Protein 1WE6 (pdb70)

CATH classification: 3.10.20.90

Foldseek 3Di:
DDDDDDDDDDPVDDDALVVLFVVDQAKAWAWEADQDPHDDDTDTDIDRGQQQFPLVVLVVCCVVVVHHSVFKFKAFPVTGGDRRDTRSRVVDGNPGHMYIHGRDPDCPVPD

Nearest PDB structures (foldseek):
  1we6-assembly1_A  TM=8.923E-01  e=1.094E-21  Arabidopsis thaliana
  7p08-assembly1_A  TM=7.725E-01  e=6.778E-08  Homo sapiens
  1wju-assembly1_A  TM=6.733E-01  e=1.815E-06  Homo sapiens
  1wy8-assembly1_A  TM=7.853E-01  e=2.872E-05  Homo sapiens
  1wx7-assembly1_A  TM=6.283E-01  e=3.995E-06  Homo sapiens

InterPro domains:
  IPR000061 SWAP/Surp [PF01805] (69-120)
  IPR000061 SWAP/Surp [PF01805] (191-242)
  IPR000061 SWAP/Surp [PS50128] (71-113)
  IPR000061 SWAP/Surp [PS50128] (193-235)
  IPR000061 SWAP/Surp [SM00648] (69-122)
  IPR000061 SWAP/Surp [SM00648] (191-244)
  IPR000626 Ubiquitin-like domain [PF00240] (724-780)
  IPR000626 Ubiquitin-like domain [PS50053] (726-782)
  IPR000626 Ubiquitin-like domain [SM00213] (703-778)
  IPR022030 Splicing factor 3A subunit 1, conserved domain [PF12230] (261-470)
  IPR029071 Ubiquitin-like domain superfamily [SSF54236] (683-783)
  IPR035563 Splicing factor 3A subunit 1, ubiquitin domain [cd01800] (702-778)
  IPR035967 SWAP/Surp superfamily [G3DSA:1.10.10.790] (55-127)
  IPR035967 SWAP/Surp superfamily [G3DSA:1.10.10.790] (186-243)
  IPR035967 SWAP/Surp superfamily [SSF109905] (44-122)
  IPR035967 SWAP/Surp superfamily [SSF109905] (168-243)
  IPR045146 Splicing factor 3A subunit 1 [PTHR15316] (48-765)

Secondary structure (DSSP, 8-state):
-------S--GGGPPPHHHHHHH--S-EEEEE--TT-SSS--EEEEES-SSSBHHHHHHHHIIIII--TTTSEEE-SSSB--TTSBTTTTT-SSS-EEEEE-SS--SS---

Radius of gyration: 15.02 Å; Cα contacts (8 Å, |Δi|>4): 173; chains: 1; bounding box: 36×47×26 Å

Structure (mmCIF, N/CA/C/O backbone):
data_1WE6
#
_entry.id   1WE6
#
loop_
_atom_site.group_PDB
_atom_site.id
_atom_site.type_symbol
_atom_site.label_atom_id
_atom_site.label_alt_id
_atom_site.label_comp_id
_atom_site.label_asym_id
_atom_site.label_entity_id
_atom_site.label_seq_id
_atom_site.pdbx_PDB_ins_code
_atom_site.Cartn_x
_atom_site.Cartn_y
_atom_site.Cartn_z
_atom_site.occupancy
_atom_site.B_iso_or_equiv
_atom_site.auth_seq_id
_atom_site.auth_comp_id
_atom_site.auth_asym_id
_atom_site.auth_atom_id
_atom_site.pdbx_PDB_model_num
ATOM 1 N N . GLY A 1 1 ? -19.719 22.560 1.378 1.00 0.00 1 GLY A N 1
ATOM 2 C CA . GLY A 1 1 ? -18.671 23.200 0.606 1.00 0.00 1 GLY A CA 1
ATOM 3 C C . GLY A 1 1 ? -17.433 23.485 1.435 1.00 0.00 1 GLY A C 1
ATOM 4 O O . GLY A 1 1 ? -17.533 23.854 2.605 1.00 0.00 1 GLY A O 1
ATOM 8 N N . SER A 1 2 ? -16.263 23.311 0.828 1.00 0.00 2 SER A N 1
ATOM 9 C CA . SER A 1 2 ? -15.002 23.547 1.520 1.00 0.00 2 SER A CA 1
ATOM 10 C C . SER A 1 2 ? -13.831 23.511 0.542 1.00 0.00 2 SER A C 1
ATOM 11 O O . SER A 1 2 ? -14.006 23.221 -0.641 1.00 0.00 2 SER A O 1
ATOM 19 N N . SER A 1 3 ? -12.637 23.807 1.046 1.00 0.00 3 SER A N 1
ATOM 20 C CA . SER A 1 3 ? -11.437 23.813 0.218 1.00 0.00 3 SER A CA 1
ATOM 21 C C . SER A 1 3 ? -10.239 24.339 1.001 1.00 0.00 3 SER A C 1
ATOM 22 O O . SER A 1 3 ? -10.383 25.176 1.890 1.00 0.00 3 SER A O 1
ATOM 30 N N . GLY A 1 4 ? -9.054 23.839 0.663 1.00 0.00 4 GLY A N 1
ATOM 31 C CA . GLY A 1 4 ? -7.846 24.269 1.344 1.00 0.00 4 GLY A CA 1
ATOM 32 C C . GLY A 1 4 ? -6.700 23.294 1.161 1.00 0.00 4 GLY A C 1
ATOM 33 O O . GLY A 1 4 ? -6.873 22.222 0.582 1.00 0.00 4 GLY A O 1
ATOM 37 N N . SER A 1 5 ? -5.523 23.668 1.655 1.00 0.00 5 SER A N 1
ATOM 38 C CA . SER A 1 5 ? -4.341 22.821 1.537 1.00 0.00 5 SER A CA 1
ATOM 39 C C . SER A 1 5 ? -4.039 22.125 2.861 1.00 0.00 5 SER A C 1
ATOM 40 O O . SER A 1 5 ? -4.621 22.453 3.895 1.00 0.00 5 SER A O 1
ATOM 48 N N . SER A 1 6 ? -3.125 21.161 2.820 1.00 0.00 6 SER A N 1
ATOM 49 C CA . SER A 1 6 ? -2.746 20.415 4.014 1.00 0.00 6 SER A CA 1
ATOM 50 C C . SER A 1 6 ? -1.244 20.146 4.034 1.00 0.00 6 SER A C 1
ATOM 51 O O . SER A 1 6 ? -0.570 20.251 3.010 1.00 0.00 6 SER A O 1
ATOM 59 N N . GLY A 1 7 ? -0.727 19.800 5.209 1.00 0.00 7 GLY A N 1
ATOM 60 C CA . GLY A 1 7 ? 0.691 19.522 5.342 1.00 0.00 7 GLY A CA 1
ATOM 61 C C . GLY A 1 7 ? 0.972 18.390 6.310 1.00 0.00 7 GLY A C 1
ATOM 62 O O . GLY A 1 7 ? 1.389 17.305 5.904 1.00 0.00 7 GLY A O 1
ATOM 66 N N . LYS A 1 8 ? 0.744 18.641 7.595 1.00 0.00 8 LYS A N 1
ATOM 67 C CA . LYS A 1 8 ? 0.975 17.636 8.624 1.00 0.00 8 LYS A CA 1
ATOM 68 C C . LYS A 1 8 ? -0.232 16.716 8.766 1.00 0.00 8 LYS A C 1
ATOM 69 O O . LYS A 1 8 ? -1.362 17.107 8.472 1.00 0.00 8 LYS A O 1
ATOM 88 N N . PHE A 1 9 ? 0.012 15.490 9.220 1.00 0.00 9 PHE A N 1
ATOM 89 C CA . PHE A 1 9 ? -1.056 14.514 9.402 1.00 0.00 9 PHE A CA 1
ATOM 90 C C . PHE A 1 9 ? -1.762 14.723 10.738 1.00 0.00 9 PHE A C 1
ATOM 91 O O . PHE A 1 9 ? -1.131 14.699 11.795 1.00 0.00 9 PHE A O 1
ATOM 108 N N . ASP A 1 10 ? -3.073 14.929 10.682 1.00 0.00 10 ASP A N 1
ATOM 109 C CA . ASP A 1 10 ? -3.866 15.141 11.888 1.00 0.00 10 ASP A CA 1
ATOM 110 C C . ASP A 1 10 ? -4.789 13.955 12.147 1.00 0.00 10 ASP A C 1
ATOM 111 O O . ASP A 1 10 ? -5.442 13.453 11.232 1.00 0.00 10 ASP A O 1
ATOM 120 N N . GLU A 1 11 ? -4.837 13.511 13.398 1.00 0.00 11 GLU A N 1
ATOM 121 C CA . GLU A 1 11 ? -5.680 12.383 13.777 1.00 0.00 11 GLU A CA 1
ATOM 122 C C . GLU A 1 11 ? -7.140 12.809 13.894 1.00 0.00 11 GLU A C 1
ATOM 123 O O . GLU A 1 11 ? -8.040 12.121 13.412 1.00 0.00 11 GLU A O 1
ATOM 135 N N . SER A 1 12 ? -7.367 13.947 14.541 1.00 0.00 12 SER A N 1
ATOM 136 C CA . SER A 1 12 ? -8.718 14.465 14.726 1.00 0.00 12 SER A CA 1
ATOM 137 C C . SER A 1 12 ? -9.118 15.369 13.565 1.00 0.00 12 SER A C 1
ATOM 138 O O . SER A 1 12 ? -9.614 16.477 13.769 1.00 0.00 12 SER A O 1
ATOM 146 N N . ALA A 1 13 ? -8.900 14.888 12.346 1.00 0.00 13 ALA A N 1
ATOM 147 C CA . ALA A 1 13 ? -9.238 15.652 11.151 1.00 0.00 13 ALA A CA 1
ATOM 148 C C . ALA A 1 13 ? -8.740 14.950 9.892 1.00 0.00 13 ALA A C 1
ATOM 149 O O . ALA A 1 13 ? -8.308 15.597 8.938 1.00 0.00 13 ALA A O 1
ATOM 156 N N . LEU A 1 14 ? -8.803 13.623 9.895 1.00 0.00 14 LEU A N 1
ATOM 157 C CA . LEU A 1 14 ? -8.358 12.833 8.753 1.00 0.00 14 LEU A CA 1
ATOM 158 C C . LEU A 1 14 ? -9.268 13.055 7.549 1.00 0.00 14 LEU A C 1
ATOM 159 O O . LEU A 1 14 ? -10.450 13.364 7.700 1.00 0.00 14 LEU A O 1
ATOM 175 N N . VAL A 1 15 ? -8.710 12.893 6.354 1.00 0.00 15 VAL A N 1
ATOM 176 C CA . VAL A 1 15 ? -9.471 13.073 5.124 1.00 0.00 15 VAL A CA 1
ATOM 177 C C . VAL A 1 15 ? -10.362 11.866 4.848 1.00 0.00 15 VAL A C 1
ATOM 178 O O . VAL A 1 15 ? -9.936 10.715 4.946 1.00 0.00 15 VAL A O 1
ATOM 191 N N . PRO A 1 16 ? -11.628 12.133 4.494 1.00 0.00 16 PRO A N 1
ATOM 192 C CA . PRO A 1 16 ? -12.604 11.081 4.196 1.00 0.00 16 PRO A CA 1
ATOM 193 C C . PRO A 1 16 ? -12.292 10.352 2.894 1.00 0.00 16 PRO A C 1
ATOM 194 O O . PRO A 1 16 ? -11.843 10.961 1.924 1.00 0.00 16 PRO A O 1
ATOM 205 N N . GLU A 1 17 ? -12.532 9.045 2.881 1.00 0.00 17 GLU A N 1
ATOM 206 C CA . GLU A 1 17 ? -12.274 8.233 1.698 1.00 0.00 17 GLU A CA 1
ATOM 207 C C . GLU A 1 17 ? -12.800 8.921 0.441 1.00 0.00 17 GLU A C 1
ATOM 208 O O . GLU A 1 17 ? -12.285 8.711 -0.657 1.00 0.00 17 GLU A O 1
ATOM 220 N N . ASP A 1 18 ? -13.830 9.744 0.612 1.00 0.00 18 ASP A N 1
ATOM 221 C CA . ASP A 1 18 ? -14.426 10.463 -0.508 1.00 0.00 18 ASP A CA 1
ATOM 222 C C . ASP A 1 18 ? -13.479 11.540 -1.028 1.00 0.00 18 ASP A C 1
ATOM 223 O O . ASP A 1 18 ? -13.281 11.673 -2.236 1.00 0.00 18 ASP A O 1
ATOM 232 N N . GLN A 1 19 ? -12.897 12.304 -0.110 1.00 0.00 19 GLN A N 1
ATOM 233 C CA . GLN A 1 19 ? -11.972 13.369 -0.479 1.00 0.00 19 GLN A CA 1
ATOM 234 C C . GLN A 1 19 ? -10.618 12.798 -0.885 1.00 0.00 19 GLN A C 1
ATOM 235 O O . GLN A 1 19 ? -10.040 13.204 -1.894 1.00 0.00 19 GLN A O 1
ATOM 249 N N . PHE A 1 20 ? -10.118 11.854 -0.094 1.00 0.00 20 PHE A N 1
ATOM 250 C CA . PHE A 1 20 ? -8.831 11.229 -0.372 1.00 0.00 20 PHE A CA 1
ATOM 251 C C . PHE A 1 20 ? -8.803 10.642 -1.781 1.00 0.00 20 PHE A C 1
ATOM 252 O O . PHE A 1 20 ? -7.762 10.626 -2.439 1.00 0.00 20 PHE A O 1
ATOM 269 N N . LEU A 1 21 ? -9.954 10.160 -2.236 1.00 0.00 21 LEU A N 1
ATOM 270 C CA . LEU A 1 21 ? -10.063 9.572 -3.567 1.00 0.00 21 LEU A CA 1
ATOM 271 C C . LEU A 1 21 ? -9.794 10.614 -4.647 1.00 0.00 21 LEU A C 1
ATOM 272 O O . LEU A 1 21 ? -8.837 10.497 -5.412 1.00 0.00 21 LEU A O 1
ATOM 288 N N . ALA A 1 22 ? -10.644 11.635 -4.702 1.00 0.00 22 ALA A N 1
ATOM 289 C CA . ALA A 1 22 ? -10.494 12.700 -5.686 1.00 0.00 22 ALA A CA 1
ATOM 290 C C . ALA A 1 22 ? -9.130 13.370 -5.567 1.00 0.00 22 ALA A C 1
ATOM 291 O O . ALA A 1 22 ? -8.421 13.534 -6.559 1.00 0.00 22 ALA A O 1
ATOM 298 N N . GLN A 1 23 ? -8.770 13.757 -4.347 1.00 0.00 23 GLN A N 1
ATOM 299 C CA . GLN A 1 23 ? -7.491 14.411 -4.100 1.00 0.00 23 GLN A CA 1
ATOM 300 C C . GLN A 1 23 ? -6.406 13.849 -5.013 1.00 0.00 23 GLN A C 1
ATOM 301 O O . GLN A 1 23 ? -5.491 14.565 -5.420 1.00 0.00 23 GLN A O 1
ATOM 315 N N . HIS A 1 24 ? -6.515 12.563 -5.330 1.00 0.00 24 HIS A N 1
ATOM 316 C CA . HIS A 1 24 ? -5.543 11.904 -6.196 1.00 0.00 24 HIS A CA 1
ATOM 317 C C . HIS A 1 24 ? -6.244 11.134 -7.312 1.00 0.00 24 HIS A C 1
ATOM 318 O O . HIS A 1 24 ? -6.606 9.967 -7.162 1.00 0.00 24 HIS A O 1
ATOM 332 N N . PRO A 1 25 ? -6.442 11.802 -8.459 1.00 0.00 25 PRO A N 1
ATOM 333 C CA . PRO A 1 25 ? -7.100 11.201 -9.622 1.00 0.00 25 PRO A CA 1
ATOM 334 C C . PRO A 1 25 ? -6.243 10.127 -10.281 1.00 0.00 25 PRO A C 1
ATOM 335 O O . PRO A 1 25 ? -6.727 9.040 -10.595 1.00 0.00 25 PRO A O 1
ATOM 346 N N . GLY A 1 26 ? -4.968 10.438 -10.490 1.00 0.00 26 GLY A N 1
ATOM 347 C CA . GLY A 1 26 ? -4.064 9.489 -11.111 1.00 0.00 26 GLY A CA 1
ATOM 348 C C . GLY A 1 26 ? -3.707 8.339 -10.190 1.00 0.00 26 GLY A C 1
ATOM 349 O O . GLY A 1 26 ? -4.118 8.295 -9.030 1.00 0.00 26 GLY A O 1
ATOM 353 N N . PRO A 1 27 ? -2.925 7.381 -10.708 1.00 0.00 27 PRO A N 1
ATOM 354 C CA . PRO A 1 27 ? -2.497 6.207 -9.940 1.00 0.00 27 PRO A CA 1
ATOM 355 C C . PRO A 1 27 ? -1.500 6.564 -8.844 1.00 0.00 27 PRO A C 1
ATOM 356 O O . PRO A 1 27 ? -0.624 7.406 -9.038 1.00 0.00 27 PRO A O 1
ATOM 367 N N . ALA A 1 28 ? -1.638 5.917 -7.691 1.00 0.00 28 ALA A N 1
ATOM 368 C CA . ALA A 1 28 ? -0.748 6.165 -6.564 1.00 0.00 28 ALA A CA 1
ATOM 369 C C . ALA A 1 28 ? 0.128 4.950 -6.279 1.00 0.00 28 ALA A C 1
ATOM 370 O O . ALA A 1 28 ? -0.373 3.868 -5.973 1.00 0.00 28 ALA A O 1
ATOM 377 N N . THR A 1 29 ? 1.441 5.135 -6.382 1.00 0.00 29 THR A N 1
ATOM 378 C CA . THR A 1 29 ? 2.386 4.053 -6.138 1.00 0.00 29 THR A CA 1
ATOM 379 C C . THR A 1 29 ? 2.423 3.678 -4.661 1.00 0.00 29 THR A C 1
ATOM 380 O O . THR A 1 29 ? 2.865 4.464 -3.821 1.00 0.00 29 THR A O 1
ATOM 391 N N . ILE A 1 30 ? 1.957 2.474 -4.348 1.00 0.00 30 ILE A N 1
ATOM 392 C CA . ILE A 1 30 ? 1.939 1.995 -2.972 1.00 0.00 30 ILE A CA 1
ATOM 393 C C . ILE A 1 30 ? 3.156 1.127 -2.675 1.00 0.00 30 ILE A C 1
ATOM 394 O O . ILE A 1 30 ? 3.333 0.065 -3.271 1.00 0.00 30 ILE A O 1
ATOM 410 N N . ARG A 1 31 ? 3.993 1.587 -1.750 1.00 0.00 31 ARG A N 1
ATOM 411 C CA . ARG A 1 31 ? 5.194 0.852 -1.373 1.00 0.00 31 ARG A CA 1
ATOM 412 C C . ARG A 1 31 ? 4.885 -0.176 -0.288 1.00 0.00 31 ARG A C 1
ATOM 413 O O . ARG A 1 31 ? 4.164 0.111 0.668 1.00 0.00 31 ARG A O 1
ATOM 434 N N . VAL A 1 32 ? 5.434 -1.376 -0.444 1.00 0.00 32 VAL A N 1
ATOM 435 C CA . VAL A 1 32 ? 5.219 -2.448 0.522 1.00 0.00 32 VAL A CA 1
ATOM 436 C C . VAL A 1 32 ? 6.537 -3.094 0.930 1.00 0.00 32 VAL A C 1
ATOM 437 O O . VAL A 1 32 ? 7.372 -3.413 0.084 1.00 0.00 32 VAL A O 1
ATOM 450 N N . SER A 1 33 ? 6.719 -3.284 2.233 1.00 0.00 33 SER A N 1
ATOM 451 C CA . SER A 1 33 ? 7.938 -3.890 2.754 1.00 0.00 33 SER A CA 1
ATOM 452 C C . SER A 1 33 ? 7.964 -5.389 2.472 1.00 0.00 33 SER A C 1
ATOM 453 O O . SER A 1 33 ? 6.919 -6.026 2.339 1.00 0.00 33 SER A O 1
ATOM 461 N N . LYS A 1 34 ? 9.167 -5.947 2.380 1.00 0.00 34 LYS A N 1
ATOM 462 C CA . LYS A 1 34 ? 9.332 -7.370 2.114 1.00 0.00 34 LYS A CA 1
ATOM 463 C C . LYS A 1 34 ? 8.960 -8.200 3.338 1.00 0.00 34 LYS A C 1
ATOM 464 O O . LYS A 1 34 ? 9.030 -7.736 4.476 1.00 0.00 34 LYS A O 1
ATOM 483 N N . PRO A 1 35 ? 8.555 -9.456 3.103 1.00 0.00 35 PRO A N 1
ATOM 484 C CA . PRO A 1 35 ? 8.166 -10.378 4.174 1.00 0.00 35 PRO A CA 1
ATOM 485 C C . PRO A 1 35 ? 9.355 -10.815 5.022 1.00 0.00 35 PRO A C 1
ATOM 486 O O . PRO A 1 35 ? 10.207 -11.576 4.567 1.00 0.00 35 PRO A O 1
ATOM 497 N N . ASN A 1 36 ? 9.405 -10.330 6.258 1.00 0.00 36 ASN A N 1
ATOM 498 C CA . ASN A 1 36 ? 10.491 -10.672 7.170 1.00 0.00 36 ASN A CA 1
ATOM 499 C C . ASN A 1 36 ? 11.763 -9.910 6.813 1.00 0.00 36 ASN A C 1
ATOM 500 O O . ASN A 1 36 ? 12.861 -10.464 6.849 1.00 0.00 36 ASN A O 1
ATOM 511 N N . GLU A 1 37 ? 11.605 -8.635 6.469 1.00 0.00 37 GLU A N 1
ATOM 512 C CA . GLU A 1 37 ? 12.741 -7.797 6.105 1.00 0.00 37 GLU A CA 1
ATOM 513 C C . GLU A 1 37 ? 12.382 -6.318 6.208 1.00 0.00 37 GLU A C 1
ATOM 514 O O . GLU A 1 37 ? 11.241 -5.964 6.504 1.00 0.00 37 GLU A O 1
ATOM 526 N N . ASN A 1 38 ? 13.364 -5.457 5.962 1.00 0.00 38 ASN A N 1
ATOM 527 C CA . ASN A 1 38 ? 13.152 -4.016 6.028 1.00 0.00 38 ASN A CA 1
ATOM 528 C C . ASN A 1 38 ? 14.329 -3.264 5.414 1.00 0.00 38 ASN A C 1
ATOM 529 O O . ASN A 1 38 ? 14.165 -2.506 4.458 1.00 0.00 38 ASN A O 1
ATOM 540 N N . ASP A 1 39 ? 15.517 -3.479 5.972 1.00 0.00 39 ASP A N 1
ATOM 541 C CA . ASP A 1 39 ? 16.723 -2.824 5.479 1.00 0.00 39 ASP A CA 1
ATOM 542 C C . ASP A 1 39 ? 16.987 -3.196 4.024 1.00 0.00 39 ASP A C 1
ATOM 543 O O . ASP A 1 39 ? 17.473 -2.379 3.242 1.00 0.00 39 ASP A O 1
ATOM 552 N N . GLY A 1 40 ? 16.664 -4.434 3.666 1.00 0.00 40 GLY A N 1
ATOM 553 C CA . GLY A 1 40 ? 16.875 -4.893 2.305 1.00 0.00 40 GLY A CA 1
ATOM 554 C C . GLY A 1 40 ? 16.340 -3.917 1.275 1.00 0.00 40 GLY A C 1
ATOM 555 O O . GLY A 1 40 ? 17.045 -2.999 0.856 1.00 0.00 40 GLY A O 1
ATOM 559 N N . GLN A 1 41 ? 15.091 -4.117 0.866 1.00 0.00 41 GLN A N 1
ATOM 560 C CA . GLN A 1 41 ? 14.464 -3.249 -0.124 1.00 0.00 41 GLN A CA 1
ATOM 561 C C . GLN A 1 41 ? 12.971 -3.541 -0.235 1.00 0.00 41 GLN A C 1
ATOM 562 O O . GLN A 1 41 ? 12.535 -4.677 -0.050 1.00 0.00 41 GLN A O 1
ATOM 576 N N . PHE A 1 42 ? 12.192 -2.508 -0.540 1.00 0.00 42 PHE A N 1
ATOM 577 C CA . PHE A 1 42 ? 10.748 -2.653 -0.675 1.00 0.00 42 PHE A CA 1
ATOM 578 C C . PHE A 1 42 ? 10.358 -2.883 -2.132 1.00 0.00 42 PHE A C 1
ATOM 579 O O . PHE A 1 42 ? 11.186 -2.754 -3.034 1.00 0.00 42 PHE A O 1
ATOM 596 N N . MET A 1 43 ? 9.094 -3.225 -2.354 1.00 0.00 43 MET A N 1
ATOM 597 C CA . MET A 1 43 ? 8.594 -3.473 -3.701 1.00 0.00 43 MET A CA 1
ATOM 598 C C . MET A 1 43 ? 7.804 -2.274 -4.217 1.00 0.00 43 MET A C 1
ATOM 599 O O . MET A 1 43 ? 7.546 -1.326 -3.477 1.00 0.00 43 MET A O 1
ATOM 613 N N . GLU A 1 44 ? 7.424 -2.324 -5.490 1.00 0.00 44 GLU A N 1
ATOM 614 C CA . GLU A 1 44 ? 6.664 -1.241 -6.103 1.00 0.00 44 GLU A CA 1
ATOM 615 C C . GLU A 1 44 ? 5.328 -1.749 -6.639 1.00 0.00 44 GLU A C 1
ATOM 616 O O . GLU A 1 44 ? 5.269 -2.373 -7.698 1.00 0.00 44 GLU A O 1
ATOM 628 N N . ILE A 1 45 ? 4.259 -1.475 -5.899 1.00 0.00 45 ILE A N 1
ATOM 629 C CA . ILE A 1 45 ? 2.924 -1.903 -6.298 1.00 0.00 45 ILE A CA 1
ATOM 630 C C . ILE A 1 45 ? 1.975 -0.714 -6.405 1.00 0.00 45 ILE A C 1
ATOM 631 O O . ILE A 1 45 ? 1.492 -0.198 -5.396 1.00 0.00 45 ILE A O 1
ATOM 647 N N . THR A 1 46 ? 1.709 -0.284 -7.634 1.00 0.00 46 THR A N 1
ATOM 648 C CA . THR A 1 46 ? 0.815 0.843 -7.872 1.00 0.00 46 THR A CA 1
ATOM 649 C C . THR A 1 46 ? -0.608 0.370 -8.145 1.00 0.00 46 THR A C 1
ATOM 650 O O . THR A 1 46 ? -0.826 -0.771 -8.551 1.00 0.00 46 THR A O 1
ATOM 661 N N . VAL A 1 47 ? -1.573 1.254 -7.916 1.00 0.00 47 VAL A N 1
ATOM 662 C CA . VAL A 1 47 ? -2.977 0.926 -8.139 1.00 0.00 47 VAL A CA 1
ATOM 663 C C . VAL A 1 47 ? -3.685 2.034 -8.911 1.00 0.00 47 VAL A C 1
ATOM 664 O O . VAL A 1 47 ? -3.783 3.167 -8.439 1.00 0.00 47 VAL A O 1
ATOM 677 N N . GLN A 1 48 ? -4.175 1.699 -10.099 1.00 0.00 48 GLN A N 1
ATOM 678 C CA . GLN A 1 48 ? -4.874 2.667 -10.937 1.00 0.00 48 GLN A CA 1
ATOM 679 C C . GLN A 1 48 ? -5.704 3.624 -10.087 1.00 0.00 48 GLN A C 1
ATOM 680 O O . GLN A 1 48 ? -5.702 4.833 -10.316 1.00 0.00 48 GLN A O 1
ATOM 694 N N . SER A 1 49 ? -6.414 3.073 -9.108 1.00 0.00 49 SER A N 1
ATOM 695 C CA . SER A 1 49 ? -7.253 3.878 -8.227 1.00 0.00 49 SER A CA 1
ATOM 696 C C . SER A 1 49 ? -7.061 3.465 -6.770 1.00 0.00 49 SER A C 1
ATOM 697 O O . SER A 1 49 ? -6.671 2.334 -6.478 1.00 0.00 49 SER A O 1
ATOM 705 N N . LEU A 1 50 ? -7.340 4.391 -5.859 1.00 0.00 50 LEU A N 1
ATOM 706 C CA . LEU A 1 50 ? -7.199 4.125 -4.430 1.00 0.00 50 LEU A CA 1
ATOM 707 C C . LEU A 1 50 ? -8.449 3.447 -3.877 1.00 0.00 50 LEU A C 1
ATOM 708 O O . LEU A 1 50 ? -8.375 2.663 -2.932 1.00 0.00 50 LEU A O 1
ATOM 724 N N . SER A 1 51 ? -9.596 3.754 -4.475 1.00 0.00 51 SER A N 1
ATOM 725 C CA . SER A 1 51 ? -10.862 3.176 -4.042 1.00 0.00 51 SER A CA 1
ATOM 726 C C . SER A 1 51 ? -10.752 1.659 -3.913 1.00 0.00 51 SER A C 1
ATOM 727 O O . SER A 1 51 ? -11.464 1.040 -3.124 1.00 0.00 51 SER A O 1
ATOM 735 N N . GLU A 1 52 ? -9.852 1.070 -4.694 1.00 0.00 52 GLU A N 1
ATOM 736 C CA . GLU A 1 52 ? -9.648 -0.374 -4.669 1.00 0.00 52 GLU A CA 1
ATOM 737 C C . GLU A 1 52 ? -9.665 -0.900 -3.237 1.00 0.00 52 GLU A C 1
ATOM 738 O O . GLU A 1 52 ? -9.355 -0.174 -2.294 1.00 0.00 52 GLU A O 1
ATOM 750 N N . ASN A 1 53 ? -10.029 -2.169 -3.083 1.00 0.00 53 ASN A N 1
ATOM 751 C CA . ASN A 1 53 ? -10.088 -2.794 -1.767 1.00 0.00 53 ASN A CA 1
ATOM 752 C C . ASN A 1 53 ? -8.733 -3.381 -1.383 1.00 0.00 53 ASN A C 1
ATOM 753 O O . ASN A 1 53 ? -8.090 -4.061 -2.183 1.00 0.00 53 ASN A O 1
ATOM 764 N N . VAL A 1 54 ? -8.305 -3.115 -0.153 1.00 0.00 54 VAL A N 1
ATOM 765 C CA . VAL A 1 54 ? -7.029 -3.619 0.339 1.00 0.00 54 VAL A CA 1
ATOM 766 C C . VAL A 1 54 ? -6.776 -5.042 -0.144 1.00 0.00 54 VAL A C 1
ATOM 767 O O . VAL A 1 54 ? -5.635 -5.438 -0.375 1.00 0.00 54 VAL A O 1
ATOM 780 N N . GLY A 1 55 ? -7.852 -5.809 -0.299 1.00 0.00 55 GLY A N 1
ATOM 781 C CA . GLY A 1 55 ? -7.726 -7.181 -0.755 1.00 0.00 55 GLY A CA 1
ATOM 782 C C . GLY A 1 55 ? -7.129 -7.277 -2.145 1.00 0.00 55 GLY A C 1
ATOM 783 O O . GLY A 1 55 ? -6.154 -7.996 -2.360 1.00 0.00 55 GLY A O 1
ATOM 787 N N . SER A 1 56 ? -7.716 -6.551 -3.091 1.00 0.00 56 SER A N 1
ATOM 788 C CA . SER A 1 56 ? -7.240 -6.563 -4.468 1.00 0.00 56 SER A CA 1
ATOM 789 C C . SER A 1 56 ? -5.727 -6.373 -4.522 1.00 0.00 56 SER A C 1
ATOM 790 O O . SER A 1 56 ? -5.049 -6.928 -5.387 1.00 0.00 56 SER A O 1
ATOM 798 N N . LEU A 1 57 ? -5.203 -5.583 -3.590 1.00 0.00 57 LEU A N 1
ATOM 799 C CA . LEU A 1 57 ? -3.770 -5.318 -3.528 1.00 0.00 57 LEU A CA 1
ATOM 800 C C . LEU A 1 57 ? -3.005 -6.561 -3.088 1.00 0.00 57 LEU A C 1
ATOM 801 O O . LEU A 1 57 ? -2.043 -6.974 -3.737 1.00 0.00 57 LEU A O 1
ATOM 817 N N . LYS A 1 58 ? -3.439 -7.157 -1.983 1.00 0.00 58 LYS A N 1
ATOM 818 C CA . LYS A 1 58 ? -2.798 -8.355 -1.457 1.00 0.00 58 LYS A CA 1
ATOM 819 C C . LYS A 1 58 ? -2.559 -9.376 -2.565 1.00 0.00 58 LYS A C 1
ATOM 820 O O . LYS A 1 58 ? -1.640 -10.190 -2.483 1.00 0.00 58 LYS A O 1
ATOM 839 N N . GLU A 1 59 ? -3.391 -9.324 -3.600 1.00 0.00 59 GLU A N 1
ATOM 840 C CA . GLU A 1 59 ? -3.268 -10.244 -4.725 1.00 0.00 59 GLU A CA 1
ATOM 841 C C . GLU A 1 59 ? -2.041 -9.910 -5.569 1.00 0.00 59 GLU A C 1
ATOM 842 O O . GLU A 1 59 ? -1.267 -10.794 -5.939 1.00 0.00 59 GLU A O 1
ATOM 854 N N . LYS A 1 60 ? -1.869 -8.627 -5.872 1.00 0.00 60 LYS A N 1
ATOM 855 C CA . LYS A 1 60 ? -0.738 -8.175 -6.672 1.00 0.00 60 LYS A CA 1
ATOM 856 C C . LYS A 1 60 ? 0.572 -8.735 -6.128 1.00 0.00 60 LYS A C 1
ATOM 857 O O . LYS A 1 60 ? 1.338 -9.365 -6.857 1.00 0.00 60 LYS A O 1
ATOM 876 N N . ILE A 1 61 ? 0.823 -8.502 -4.843 1.00 0.00 61 ILE A N 1
ATOM 877 C CA . ILE A 1 61 ? 2.038 -8.987 -4.202 1.00 0.00 61 ILE A CA 1
ATOM 878 C C . ILE A 1 61 ? 2.016 -10.504 -4.057 1.00 0.00 61 ILE A C 1
ATOM 879 O O . ILE A 1 61 ? 3.030 -11.173 -4.259 1.00 0.00 61 ILE A O 1
ATOM 895 N N . ALA A 1 62 ? 0.853 -11.042 -3.707 1.00 0.00 62 ALA A N 1
ATOM 896 C CA . ALA A 1 62 ? 0.697 -12.482 -3.538 1.00 0.00 62 ALA A CA 1
ATOM 897 C C . ALA A 1 62 ? 1.372 -13.244 -4.673 1.00 0.00 62 ALA A C 1
ATOM 898 O O . ALA A 1 62 ? 1.739 -14.408 -4.520 1.00 0.00 62 ALA A O 1
ATOM 905 N N . GLY A 1 63 ? 1.533 -12.578 -5.813 1.00 0.00 63 GLY A N 1
ATOM 906 C CA . GLY A 1 63 ? 2.163 -13.211 -6.957 1.00 0.00 63 GLY A CA 1
ATOM 907 C C . GLY A 1 63 ? 3.671 -13.281 -6.823 1.00 0.00 63 GLY A C 1
ATOM 908 O O . GLY A 1 63 ? 4.277 -14.318 -7.093 1.00 0.00 63 GLY A O 1
ATOM 912 N N . GLU A 1 64 ? 4.280 -12.175 -6.405 1.00 0.00 64 GLU A N 1
ATOM 913 C CA . GLU A 1 64 ? 5.727 -12.117 -6.238 1.00 0.00 64 GLU A CA 1
ATOM 914 C C . GLU A 1 64 ? 6.187 -13.077 -5.145 1.00 0.00 64 GLU A C 1
ATOM 915 O O . GLU A 1 64 ? 7.065 -13.912 -5.368 1.00 0.00 64 GLU A O 1
ATOM 927 N N . ILE A 1 65 ? 5.591 -12.951 -3.964 1.00 0.00 65 ILE A N 1
ATOM 928 C CA . ILE A 1 65 ? 5.939 -13.807 -2.838 1.00 0.00 65 ILE A CA 1
ATOM 929 C C . ILE A 1 65 ? 5.311 -15.189 -2.982 1.00 0.00 65 ILE A C 1
ATOM 930 O O . ILE A 1 65 ? 5.697 -16.132 -2.292 1.00 0.00 65 ILE A O 1
ATOM 946 N N . GLN A 1 66 ? 4.342 -15.301 -3.885 1.00 0.00 66 GLN A N 1
ATOM 947 C CA . GLN A 1 66 ? 3.661 -16.568 -4.122 1.00 0.00 66 GLN A CA 1
ATOM 948 C C . GLN A 1 66 ? 2.891 -17.012 -2.882 1.00 0.00 66 GLN A C 1
ATOM 949 O O . GLN A 1 66 ? 2.885 -18.192 -2.533 1.00 0.00 66 GLN A O 1
ATOM 963 N N . ILE A 1 67 ? 2.244 -16.057 -2.222 1.00 0.00 67 ILE A N 1
ATOM 964 C CA . ILE A 1 67 ? 1.470 -16.351 -1.022 1.00 0.00 67 ILE A CA 1
ATOM 965 C C . ILE A 1 67 ? 0.047 -15.814 -1.141 1.00 0.00 67 ILE A C 1
ATOM 966 O O . ILE A 1 67 ? -0.187 -14.705 -1.622 1.00 0.00 67 ILE A O 1
ATOM 982 N N . PRO A 1 68 ? -0.928 -16.618 -0.692 1.00 0.00 68 PRO A N 1
ATOM 983 C CA . PRO A 1 68 ? -2.345 -16.245 -0.734 1.00 0.00 68 PRO A CA 1
ATOM 984 C C . PRO A 1 68 ? -2.680 -15.126 0.247 1.00 0.00 68 PRO A C 1
ATOM 985 O O . PRO A 1 68 ? -2.251 -15.151 1.400 1.00 0.00 68 PRO A O 1
ATOM 996 N N . ALA A 1 69 ? -3.448 -14.148 -0.219 1.00 0.00 69 ALA A N 1
ATOM 997 C CA . ALA A 1 69 ? -3.842 -13.021 0.619 1.00 0.00 69 ALA A CA 1
ATOM 998 C C . ALA A 1 69 ? -4.221 -13.486 2.021 1.00 0.00 69 ALA A C 1
ATOM 999 O O . ALA A 1 69 ? -4.024 -12.766 2.999 1.00 0.00 69 ALA A O 1
ATOM 1006 N N . ASN A 1 70 ? -4.766 -14.695 2.111 1.00 0.00 70 ASN A N 1
ATOM 1007 C CA . ASN A 1 70 ? -5.175 -15.256 3.394 1.00 0.00 70 ASN A CA 1
ATOM 1008 C C . ASN A 1 70 ? -3.967 -15.479 4.299 1.00 0.00 70 ASN A C 1
ATOM 1009 O O . ASN A 1 70 ? -3.972 -15.094 5.468 1.00 0.00 70 ASN A O 1
ATOM 1020 N N . LYS A 1 71 ? -2.930 -16.105 3.750 1.00 0.00 71 LYS A N 1
ATOM 1021 C CA . LYS A 1 71 ? -1.713 -16.379 4.504 1.00 0.00 71 LYS A CA 1
ATOM 1022 C C . LYS A 1 71 ? -1.045 -15.081 4.948 1.00 0.00 71 LYS A C 1
ATOM 1023 O O . LYS A 1 71 ? -0.973 -14.787 6.141 1.00 0.00 71 LYS A O 1
ATOM 1042 N N . GLN A 1 72 ? -0.559 -14.310 3.981 1.00 0.00 72 GLN A N 1
ATOM 1043 C CA . GLN A 1 72 ? 0.102 -13.044 4.273 1.00 0.00 72 GLN A CA 1
ATOM 1044 C C . GLN A 1 72 ? -0.883 -12.037 4.855 1.00 0.00 72 GLN A C 1
ATOM 1045 O O . GLN A 1 72 ? -2.052 -12.002 4.471 1.00 0.00 72 GLN A O 1
ATOM 1059 N N . LYS A 1 73 ? -0.405 -11.217 5.786 1.00 0.00 73 LYS A N 1
ATOM 1060 C CA . LYS A 1 73 ? -1.243 -10.208 6.422 1.00 0.00 73 LYS A CA 1
ATOM 1061 C C . LYS A 1 73 ? -0.680 -8.809 6.190 1.00 0.00 73 LYS A C 1
ATOM 1062 O O . LYS A 1 73 ? 0.522 -8.581 6.334 1.00 0.00 73 LYS A O 1
ATOM 1081 N N . LEU A 1 74 ? -1.555 -7.876 5.830 1.00 0.00 74 LEU A N 1
ATOM 1082 C CA . LEU A 1 74 ? -1.145 -6.499 5.581 1.00 0.00 74 LEU A CA 1
ATOM 1083 C C . LEU A 1 74 ? -1.456 -5.611 6.781 1.00 0.00 74 LEU A C 1
ATOM 1084 O O . LEU A 1 74 ? -2.564 -5.640 7.317 1.00 0.00 74 LEU A O 1
ATOM 1100 N N . SER A 1 75 ? -0.471 -4.822 7.199 1.00 0.00 75 SER A N 1
ATOM 1101 C CA . SER A 1 75 ? -0.639 -3.927 8.338 1.00 0.00 75 SER A CA 1
ATOM 1102 C C . SER A 1 75 ? -0.390 -2.478 7.931 1.00 0.00 75 SER A C 1
ATOM 1103 O O . SER A 1 75 ? 0.599 -2.169 7.266 1.00 0.00 75 SER A O 1
ATOM 1111 N N . GLY A 1 76 ? -1.294 -1.592 8.335 1.00 0.00 76 GLY A N 1
ATOM 1112 C CA . GLY A 1 76 ? -1.156 -0.185 8.005 1.00 0.00 76 GLY A CA 1
ATOM 1113 C C . GLY A 1 76 ? -0.956 0.681 9.232 1.00 0.00 76 GLY A C 1
ATOM 1114 O O . GLY A 1 76 ? -1.196 0.243 10.357 1.00 0.00 76 GLY A O 1
ATOM 1118 N N . LYS A 1 77 ? -0.515 1.916 9.016 1.00 0.00 77 LYS A N 1
ATOM 1119 C CA . LYS A 1 77 ? -0.282 2.849 10.114 1.00 0.00 77 LYS A CA 1
ATOM 1120 C C . LYS A 1 77 ? -1.314 2.656 11.220 1.00 0.00 77 LYS A C 1
ATOM 1121 O O . LYS A 1 77 ? -0.964 2.520 12.391 1.00 0.00 77 LYS A O 1
ATOM 1140 N N . ALA A 1 78 ? -2.588 2.644 10.839 1.00 0.00 78 ALA A N 1
ATOM 1141 C CA . ALA A 1 78 ? -3.670 2.464 11.799 1.00 0.00 78 ALA A CA 1
ATOM 1142 C C . ALA A 1 78 ? -3.653 1.059 12.389 1.00 0.00 78 ALA A C 1
ATOM 1143 O O . ALA A 1 78 ? -3.858 0.876 13.588 1.00 0.00 78 ALA A O 1
ATOM 1150 N N . GLY A 1 79 ? -3.404 0.067 11.539 1.00 0.00 79 GLY A N 1
ATOM 1151 C CA . GLY A 1 79 ? -3.365 -1.310 11.996 1.00 0.00 79 GLY A CA 1
ATOM 1152 C C . GLY A 1 79 ? -3.699 -2.295 10.895 1.00 0.00 79 GLY A C 1
ATOM 1153 O O . GLY A 1 79 ? -3.835 -1.917 9.731 1.00 0.00 79 GLY A O 1
ATOM 1157 N N . PHE A 1 80 ? -3.831 -3.567 11.261 1.00 0.00 80 PHE A N 1
ATOM 1158 C CA . PHE A 1 80 ? -4.147 -4.612 10.295 1.00 0.00 80 PHE A CA 1
ATOM 1159 C C . PHE A 1 80 ? -5.226 -4.144 9.322 1.00 0.00 80 PHE A C 1
ATOM 1160 O O . PHE A 1 80 ? -6.393 -4.006 9.690 1.00 0.00 80 PHE A O 1
ATOM 1177 N N . LEU A 1 81 ? -4.827 -3.900 8.078 1.00 0.00 81 LEU A N 1
ATOM 1178 C CA . LEU A 1 81 ? -5.758 -3.446 7.051 1.00 0.00 81 LEU A CA 1
ATOM 1179 C C . LEU A 1 81 ? -6.743 -4.551 6.682 1.00 0.00 81 LEU A C 1
ATOM 1180 O O . LEU A 1 81 ? -6.359 -5.708 6.513 1.00 0.00 81 LEU A O 1
ATOM 1196 N N . LYS A 1 82 ? -8.014 -4.186 6.556 1.00 0.00 82 LYS A N 1
ATOM 1197 C CA . LYS A 1 82 ? -9.054 -5.145 6.204 1.00 0.00 82 LYS A CA 1
ATOM 1198 C C . LYS A 1 82 ? -9.345 -5.106 4.707 1.00 0.00 82 LYS A C 1
ATOM 1199 O O . LYS A 1 82 ? -9.506 -4.034 4.124 1.00 0.00 82 LYS A O 1
ATOM 1218 N N . ASP A 1 83 ? -9.414 -6.282 4.091 1.00 0.00 83 ASP A N 1
ATOM 1219 C CA . ASP A 1 83 ? -9.687 -6.382 2.663 1.00 0.00 83 ASP A CA 1
ATOM 1220 C C . ASP A 1 83 ? -10.992 -5.674 2.309 1.00 0.00 83 ASP A C 1
ATOM 1221 O O . ASP A 1 83 ? -11.117 -5.079 1.240 1.00 0.00 83 ASP A O 1
ATOM 1230 N N . ASN A 1 84 ? -11.962 -5.744 3.215 1.00 0.00 84 ASN A N 1
ATOM 1231 C CA . ASN A 1 84 ? -13.258 -5.112 2.998 1.00 0.00 84 ASN A CA 1
ATOM 1232 C C . ASN A 1 84 ? -13.120 -3.593 2.946 1.00 0.00 84 ASN A C 1
ATOM 1233 O O . ASN A 1 84 ? -13.901 -2.911 2.283 1.00 0.00 84 ASN A O 1
ATOM 1244 N N . MET A 1 85 ? -12.121 -3.071 3.650 1.00 0.00 85 MET A N 1
ATOM 1245 C CA . MET A 1 85 ? -11.879 -1.632 3.682 1.00 0.00 85 MET A CA 1
ATOM 1246 C C . MET A 1 85 ? -11.087 -1.186 2.457 1.00 0.00 85 MET A C 1
ATOM 1247 O O . MET A 1 85 ? -10.467 -2.004 1.776 1.00 0.00 85 MET A O 1
ATOM 1261 N N . SER A 1 86 ? -11.111 0.114 2.183 1.00 0.00 86 SER A N 1
ATOM 1262 C CA . SER A 1 86 ? -10.398 0.667 1.038 1.00 0.00 86 SER A CA 1
ATOM 1263 C C . SER A 1 86 ? -9.099 1.336 1.479 1.00 0.00 86 SER A C 1
ATOM 1264 O O . SER A 1 86 ? -8.812 1.436 2.672 1.00 0.00 86 SER A O 1
ATOM 1272 N N . LEU A 1 87 ? -8.316 1.792 0.507 1.00 0.00 87 LEU A N 1
ATOM 1273 C CA . LEU A 1 87 ? -7.047 2.451 0.792 1.00 0.00 87 LEU A CA 1
ATOM 1274 C C . LEU A 1 87 ? -7.264 3.919 1.146 1.00 0.00 87 LEU A C 1
ATOM 1275 O O . LEU A 1 87 ? -6.717 4.418 2.130 1.00 0.00 87 LEU A O 1
ATOM 1291 N N . ALA A 1 88 ? -8.068 4.604 0.341 1.00 0.00 88 ALA A N 1
ATOM 1292 C CA . ALA A 1 88 ? -8.361 6.013 0.572 1.00 0.00 88 ALA A CA 1
ATOM 1293 C C . ALA A 1 88 ? -8.857 6.245 1.995 1.00 0.00 88 ALA A C 1
ATOM 1294 O O . ALA A 1 88 ? -8.452 7.201 2.657 1.00 0.00 88 ALA A O 1
ATOM 1301 N N . HIS A 1 89 ? -9.736 5.364 2.461 1.00 0.00 89 HIS A N 1
ATOM 1302 C CA . HIS A 1 89 ? -10.287 5.472 3.807 1.00 0.00 89 HIS A CA 1
ATOM 1303 C C . HIS A 1 89 ? -9.172 5.558 4.846 1.00 0.00 89 HIS A C 1
ATOM 1304 O O . HIS A 1 89 ? -9.219 6.388 5.754 1.00 0.00 89 HIS A O 1
ATOM 1318 N N . TYR A 1 90 ? -8.174 4.693 4.706 1.00 0.00 90 TYR A N 1
ATOM 1319 C CA . TYR A 1 90 ? -7.049 4.668 5.634 1.00 0.00 90 TYR A CA 1
ATOM 1320 C C . TYR A 1 90 ? -6.060 5.788 5.321 1.00 0.00 90 TYR A C 1
ATOM 1321 O O . TYR A 1 90 ? -5.029 5.922 5.978 1.00 0.00 90 TYR A O 1
ATOM 1339 N N . ASN A 1 91 ? -6.384 6.590 4.312 1.00 0.00 91 ASN A N 1
ATOM 1340 C CA . ASN A 1 91 ? -5.525 7.699 3.911 1.00 0.00 91 ASN A CA 1
ATOM 1341 C C . ASN A 1 91 ? -4.206 7.186 3.341 1.00 0.00 91 ASN A C 1
ATOM 1342 O O . ASN A 1 91 ? -3.132 7.657 3.715 1.00 0.00 91 ASN A O 1
ATOM 1353 N N . VAL A 1 92 ? -4.295 6.219 2.434 1.00 0.00 92 VAL A N 1
ATOM 1354 C CA . VAL A 1 92 ? -3.110 5.644 1.810 1.00 0.00 92 VAL A CA 1
ATOM 1355 C C . VAL A 1 92 ? -2.999 6.063 0.349 1.00 0.00 92 VAL A C 1
ATOM 1356 O O . VAL A 1 92 ? -3.819 5.677 -0.482 1.00 0.00 92 VAL A O 1
ATOM 1369 N N . GLY A 1 93 ? -1.977 6.856 0.042 1.00 0.00 93 GLY A N 1
ATOM 1370 C CA . GLY A 1 93 ? -1.776 7.314 -1.320 1.00 0.00 93 GLY A CA 1
ATOM 1371 C C . GLY A 1 93 ? -0.544 8.185 -1.463 1.00 0.00 93 GLY A C 1
ATOM 1372 O O . GLY A 1 93 ? -0.428 9.220 -0.808 1.00 0.00 93 GLY A O 1
ATOM 1376 N N . ALA A 1 94 ? 0.379 7.766 -2.321 1.00 0.00 94 ALA A N 1
ATOM 1377 C CA . ALA A 1 94 ? 1.609 8.515 -2.549 1.00 0.00 94 ALA A CA 1
ATOM 1378 C C . ALA A 1 94 ? 2.094 9.177 -1.263 1.00 0.00 94 ALA A C 1
ATOM 1379 O O . ALA A 1 94 ? 2.100 10.402 -1.148 1.00 0.00 94 ALA A O 1
ATOM 1386 N N . GLY A 1 95 ? 2.499 8.358 -0.298 1.00 0.00 95 GLY A N 1
ATOM 1387 C CA . GLY A 1 95 ? 2.979 8.882 0.967 1.00 0.00 95 GLY A CA 1
ATOM 1388 C C . GLY A 1 95 ? 2.976 7.838 2.066 1.00 0.00 95 GLY A C 1
ATOM 1389 O O . GLY A 1 95 ? 3.982 7.643 2.748 1.00 0.00 95 GLY A O 1
ATOM 1393 N N . GLU A 1 96 ? 1.842 7.166 2.240 1.00 0.00 96 GLU A N 1
ATOM 1394 C CA . GLU A 1 96 ? 1.713 6.138 3.265 1.00 0.00 96 GLU A CA 1
ATOM 1395 C C . GLU A 1 96 ? 2.374 4.837 2.819 1.00 0.00 96 GLU A C 1
ATOM 1396 O O . GLU A 1 96 ? 2.361 4.496 1.635 1.00 0.00 96 GLU A O 1
ATOM 1408 N N . ILE A 1 97 ? 2.952 4.116 3.774 1.00 0.00 97 ILE A N 1
ATOM 1409 C CA . ILE A 1 97 ? 3.616 2.853 3.479 1.00 0.00 97 ILE A CA 1
ATOM 1410 C C . ILE A 1 97 ? 3.004 1.709 4.280 1.00 0.00 97 ILE A C 1
ATOM 1411 O O . ILE A 1 97 ? 2.768 1.835 5.483 1.00 0.00 97 ILE A O 1
ATOM 1427 N N . LEU A 1 98 ? 2.749 0.593 3.606 1.00 0.00 98 LEU A N 1
ATOM 1428 C CA . LEU A 1 98 ? 2.164 -0.576 4.254 1.00 0.00 98 LEU A CA 1
ATOM 1429 C C . LEU A 1 98 ? 3.218 -1.653 4.488 1.00 0.00 98 LEU A C 1
ATOM 1430 O O . LEU A 1 98 ? 4.194 -1.756 3.741 1.00 0.00 98 LEU A O 1
ATOM 1446 N N . THR A 1 99 ? 3.016 -2.456 5.527 1.00 0.00 99 THR A N 1
ATOM 1447 C CA . THR A 1 99 ? 3.949 -3.526 5.859 1.00 0.00 99 THR A CA 1
ATOM 1448 C C . THR A 1 99 ? 3.335 -4.895 5.585 1.00 0.00 99 THR A C 1
ATOM 1449 O O . THR A 1 99 ? 2.128 -5.088 5.741 1.00 0.00 99 THR A O 1
ATOM 1460 N N . LEU A 1 100 ? 4.171 -5.843 5.176 1.00 0.00 100 LEU A N 1
ATOM 1461 C CA . LEU A 1 100 ? 3.710 -7.195 4.882 1.00 0.00 100 LEU A CA 1
ATOM 1462 C C . LEU A 1 100 ? 4.335 -8.204 5.840 1.00 0.00 100 LEU A C 1
ATOM 1463 O O . LEU A 1 100 ? 5.557 -8.321 5.924 1.00 0.00 100 LEU A O 1
ATOM 1479 N N . SER A 1 101 ? 3.486 -8.933 6.558 1.00 0.00 101 SER A N 1
ATOM 1480 C CA . SER A 1 101 ? 3.955 -9.932 7.511 1.00 0.00 101 SER A CA 1
ATOM 1481 C C . SER A 1 101 ? 3.570 -11.338 7.060 1.00 0.00 101 SER A C 1
ATOM 1482 O O . SER A 1 101 ? 2.459 -11.564 6.577 1.00 0.00 101 SER A O 1
ATOM 1490 N N . LEU A 1 102 ? 4.493 -12.278 7.221 1.00 0.00 102 LEU A N 1
ATOM 1491 C CA . LEU A 1 102 ? 4.252 -13.663 6.830 1.00 0.00 102 LEU A CA 1
ATOM 1492 C C . LEU A 1 102 ? 3.661 -14.460 7.988 1.00 0.00 102 LEU A C 1
ATOM 1493 O O . LEU A 1 102 ? 4.161 -14.405 9.112 1.00 0.00 102 LEU A O 1
ATOM 1509 N N . ARG A 1 103 ? 2.596 -15.203 7.706 1.00 0.00 103 ARG A N 1
ATOM 1510 C CA . ARG A 1 103 ? 1.937 -16.013 8.724 1.00 0.00 103 ARG A CA 1
ATOM 1511 C C . ARG A 1 103 ? 2.803 -17.208 9.111 1.00 0.00 103 ARG A C 1
ATOM 1512 O O . ARG A 1 103 ? 2.968 -18.145 8.331 1.00 0.00 103 ARG A O 1
ATOM 1533 N N . GLU A 1 104 ? 3.353 -17.166 10.320 1.00 0.00 104 GLU A N 1
ATOM 1534 C CA . GLU A 1 104 ? 4.203 -18.246 10.809 1.00 0.00 104 GLU A CA 1
ATOM 1535 C C . GLU A 1 104 ? 5.468 -18.367 9.966 1.00 0.00 104 GLU A C 1
ATOM 1536 O O . GLU A 1 104 ? 5.474 -19.028 8.927 1.00 0.00 104 GLU A O 1
ATOM 1548 N N . ARG A 1 105 ? 6.540 -17.724 10.420 1.00 0.00 105 ARG A N 1
ATOM 1549 C CA . ARG A 1 105 ? 7.811 -17.757 9.708 1.00 0.00 105 ARG A CA 1
ATOM 1550 C C . ARG A 1 105 ? 8.224 -19.193 9.400 1.00 0.00 105 ARG A C 1
ATOM 1551 O O . ARG A 1 105 ? 8.195 -20.059 10.273 1.00 0.00 105 ARG A O 1
ATOM 1572 N N . SER A 1 106 ? 8.606 -19.438 8.150 1.00 0.00 106 SER A N 1
ATOM 1573 C CA . SER A 1 106 ? 9.020 -20.770 7.725 1.00 0.00 106 SER A CA 1
ATOM 1574 C C . SER A 1 106 ? 10.302 -21.194 8.436 1.00 0.00 106 SER A C 1
ATOM 1575 O O . SER A 1 106 ? 10.287 -22.078 9.292 1.00 0.00 106 SER A O 1
ATOM 1583 N N . GLY A 1 107 ? 11.411 -20.554 8.077 1.00 0.00 107 GLY A N 1
ATOM 1584 C CA . GLY A 1 107 ? 12.685 -20.877 8.689 1.00 0.00 107 GLY A CA 1
ATOM 1585 C C . GLY A 1 107 ? 13.793 -21.046 7.668 1.00 0.00 107 GLY A C 1
ATOM 1586 O O . GLY A 1 107 ? 14.686 -20.206 7.544 1.00 0.00 107 GLY A O 1
ATOM 1590 N N . PRO A 1 108 ? 13.746 -22.154 6.915 1.00 0.00 108 PRO A N 1
ATOM 1591 C CA . PRO A 1 108 ? 14.747 -22.457 5.887 1.00 0.00 108 PRO A CA 1
ATOM 1592 C C . PRO A 1 108 ? 14.647 -21.519 4.688 1.00 0.00 108 PRO A C 1
ATOM 1593 O O . PRO A 1 108 ? 15.407 -21.643 3.727 1.00 0.00 108 PRO A O 1
ATOM 1604 N N . SER A 1 109 ? 13.707 -20.582 4.751 1.00 0.00 109 SER A N 1
ATOM 1605 C CA . SER A 1 109 ? 13.506 -19.626 3.668 1.00 0.00 109 SER A CA 1
ATOM 1606 C C . SER A 1 109 ? 14.038 -18.249 4.054 1.00 0.00 109 SER A C 1
ATOM 1607 O O . SER A 1 109 ? 13.291 -17.393 4.529 1.00 0.00 109 SER A O 1
ATOM 1615 N N . SER A 1 110 ? 15.334 -18.043 3.847 1.00 0.00 110 SER A N 1
ATOM 1616 C CA . SER A 1 110 ? 15.969 -16.772 4.176 1.00 0.00 110 SER A CA 1
ATOM 1617 C C . SER A 1 110 ? 16.050 -15.870 2.948 1.00 0.00 110 SER A C 1
ATOM 1618 O O . SER A 1 110 ? 15.818 -16.313 1.824 1.00 0.00 110 SER A O 1
ATOM 1626 N N . GLY A 1 111 ? 16.379 -14.602 3.173 1.00 0.00 111 GLY A N 1
ATOM 1627 C CA . GLY A 1 111 ? 16.484 -13.657 2.077 1.00 0.00 111 GLY A CA 1
ATOM 1628 C C . GLY A 1 111 ? 17.704 -13.905 1.213 1.00 0.00 111 GLY A C 1
ATOM 1629 O O . GLY A 1 111 ? 18.274 -12.970 0.650 1.00 0.00 111 GLY A O 1
ATOM 1633 N N . GLY A 1 1 ? -11.132 30.204 -2.649 1.00 0.00 1 GLY A N 2
ATOM 1634 C CA . GLY A 1 1 ? -9.773 29.779 -2.368 1.00 0.00 1 GLY A CA 2
ATOM 1635 C C . GLY A 1 1 ? -9.719 28.597 -1.422 1.00 0.00 1 GLY A C 2
ATOM 1636 O O . GLY A 1 1 ? -10.730 28.224 -0.826 1.00 0.00 1 GLY A O 2
ATOM 1640 N N . SER A 1 2 ? -8.537 28.004 -1.284 1.00 0.00 2 SER A N 2
ATOM 1641 C CA . SER A 1 2 ? -8.357 26.853 -0.407 1.00 0.00 2 SER A CA 2
ATOM 1642 C C . SER A 1 2 ? -6.889 26.685 -0.026 1.00 0.00 2 SER A C 2
ATOM 1643 O O . SER A 1 2 ? -6.565 26.384 1.123 1.00 0.00 2 SER A O 2
ATOM 1651 N N . SER A 1 3 ? -6.005 26.882 -0.999 1.00 0.00 3 SER A N 2
ATOM 1652 C CA . SER A 1 3 ? -4.572 26.749 -0.769 1.00 0.00 3 SER A CA 2
ATOM 1653 C C . SER A 1 3 ? -4.221 25.331 -0.331 1.00 0.00 3 SER A C 2
ATOM 1654 O O . SER A 1 3 ? -4.987 24.680 0.379 1.00 0.00 3 SER A O 2
ATOM 1662 N N . GLY A 1 4 ? -3.056 24.856 -0.761 1.00 0.00 4 GLY A N 2
ATOM 1663 C CA . GLY A 1 4 ? -2.623 23.517 -0.404 1.00 0.00 4 GLY A CA 2
ATOM 1664 C C . GLY A 1 4 ? -1.133 23.441 -0.135 1.00 0.00 4 GLY A C 2
ATOM 1665 O O . GLY A 1 4 ? -0.364 22.994 -0.985 1.00 0.00 4 GLY A O 2
ATOM 1669 N N . SER A 1 5 ? -0.724 23.883 1.050 1.00 0.00 5 SER A N 2
ATOM 1670 C CA . SER A 1 5 ? 0.684 23.868 1.427 1.00 0.00 5 SER A CA 2
ATOM 1671 C C . SER A 1 5 ? 1.144 22.451 1.754 1.00 0.00 5 SER A C 2
ATOM 1672 O O . SER A 1 5 ? 0.334 21.582 2.075 1.00 0.00 5 SER A O 2
ATOM 1680 N N . SER A 1 6 ? 2.452 22.226 1.669 1.00 0.00 6 SER A N 2
ATOM 1681 C CA . SER A 1 6 ? 3.022 20.914 1.952 1.00 0.00 6 SER A CA 2
ATOM 1682 C C . SER A 1 6 ? 3.175 20.701 3.455 1.00 0.00 6 SER A C 2
ATOM 1683 O O . SER A 1 6 ? 3.228 21.657 4.226 1.00 0.00 6 SER A O 2
ATOM 1691 N N . GLY A 1 7 ? 3.247 19.437 3.863 1.00 0.00 7 GLY A N 2
ATOM 1692 C CA . GLY A 1 7 ? 3.394 19.120 5.271 1.00 0.00 7 GLY A CA 2
ATOM 1693 C C . GLY A 1 7 ? 2.904 17.726 5.605 1.00 0.00 7 GLY A C 2
ATOM 1694 O O . GLY A 1 7 ? 2.582 16.941 4.712 1.00 0.00 7 GLY A O 2
ATOM 1698 N N . LYS A 1 8 ? 2.848 17.413 6.895 1.00 0.00 8 LYS A N 2
ATOM 1699 C CA . LYS A 1 8 ? 2.393 16.103 7.347 1.00 0.00 8 LYS A CA 2
ATOM 1700 C C . LYS A 1 8 ? 1.052 16.210 8.066 1.00 0.00 8 LYS A C 2
ATOM 1701 O O . LYS A 1 8 ? 0.777 17.201 8.743 1.00 0.00 8 LYS A O 2
ATOM 1720 N N . PHE A 1 9 ? 0.222 15.183 7.918 1.00 0.00 9 PHE A N 2
ATOM 1721 C CA . PHE A 1 9 ? -1.090 15.161 8.553 1.00 0.00 9 PHE A CA 2
ATOM 1722 C C . PHE A 1 9 ? -1.097 14.219 9.752 1.00 0.00 9 PHE A C 2
ATOM 1723 O O . PHE A 1 9 ? -0.511 13.137 9.709 1.00 0.00 9 PHE A O 2
ATOM 1740 N N . ASP A 1 10 ? -1.765 14.636 10.822 1.00 0.00 10 ASP A N 2
ATOM 1741 C CA . ASP A 1 10 ? -1.851 13.831 12.034 1.00 0.00 10 ASP A CA 2
ATOM 1742 C C . ASP A 1 10 ? -3.263 13.288 12.227 1.00 0.00 10 ASP A C 2
ATOM 1743 O O . ASP A 1 10 ? -4.229 13.850 11.713 1.00 0.00 10 ASP A O 2
ATOM 1752 N N . GLU A 1 11 ? -3.374 12.192 12.972 1.00 0.00 11 GLU A N 2
ATOM 1753 C CA . GLU A 1 11 ? -4.669 11.573 13.231 1.00 0.00 11 GLU A CA 2
ATOM 1754 C C . GLU A 1 11 ? -5.707 12.624 13.617 1.00 0.00 11 GLU A C 2
ATOM 1755 O O . GLU A 1 11 ? -6.898 12.461 13.355 1.00 0.00 11 GLU A O 2
ATOM 1767 N N . SER A 1 12 ? -5.244 13.702 14.243 1.00 0.00 12 SER A N 2
ATOM 1768 C CA . SER A 1 12 ? -6.131 14.777 14.670 1.00 0.00 12 SER A CA 2
ATOM 1769 C C . SER A 1 12 ? -7.004 15.254 13.513 1.00 0.00 12 SER A C 2
ATOM 1770 O O . SER A 1 12 ? -8.187 15.541 13.691 1.00 0.00 12 SER A O 2
ATOM 1778 N N . ALA A 1 13 ? -6.410 15.335 12.327 1.00 0.00 13 ALA A N 2
ATOM 1779 C CA . ALA A 1 13 ? -7.132 15.774 11.139 1.00 0.00 13 ALA A CA 2
ATOM 1780 C C . ALA A 1 13 ? -6.964 14.779 9.996 1.00 0.00 13 ALA A C 2
ATOM 1781 O O . ALA A 1 13 ? -6.079 14.931 9.151 1.00 0.00 13 ALA A O 2
ATOM 1788 N N . LEU A 1 14 ? -7.817 13.762 9.973 1.00 0.00 14 LEU A N 2
ATOM 1789 C CA . LEU A 1 14 ? -7.763 12.740 8.933 1.00 0.00 14 LEU A CA 2
ATOM 1790 C C . LEU A 1 14 ? -8.642 13.124 7.747 1.00 0.00 14 LEU A C 2
ATOM 1791 O O . LEU A 1 14 ? -9.747 13.641 7.921 1.00 0.00 14 LEU A O 2
ATOM 1807 N N . VAL A 1 15 ? -8.147 12.867 6.541 1.00 0.00 15 VAL A N 2
ATOM 1808 C CA . VAL A 1 15 ? -8.889 13.182 5.326 1.00 0.00 15 VAL A CA 2
ATOM 1809 C C . VAL A 1 15 ? -9.869 12.068 4.977 1.00 0.00 15 VAL A C 2
ATOM 1810 O O . VAL A 1 15 ? -9.564 10.880 5.083 1.00 0.00 15 VAL A O 2
ATOM 1823 N N . PRO A 1 16 ? -11.080 12.458 4.548 1.00 0.00 16 PRO A N 2
ATOM 1824 C CA . PRO A 1 16 ? -12.131 11.509 4.173 1.00 0.00 16 PRO A CA 2
ATOM 1825 C C . PRO A 1 16 ? -11.806 10.764 2.882 1.00 0.00 16 PRO A C 2
ATOM 1826 O O . PRO A 1 16 ? -10.921 11.168 2.129 1.00 0.00 16 PRO A O 2
ATOM 1837 N N . GLU A 1 17 ? -12.529 9.676 2.634 1.00 0.00 17 GLU A N 2
ATOM 1838 C CA . GLU A 1 17 ? -12.315 8.876 1.434 1.00 0.00 17 GLU A CA 2
ATOM 1839 C C . GLU A 1 17 ? -12.772 9.631 0.189 1.00 0.00 17 GLU A C 2
ATOM 1840 O O . GLU A 1 17 ? -12.288 9.378 -0.915 1.00 0.00 17 GLU A O 2
ATOM 1852 N N . ASP A 1 18 ? -13.707 10.556 0.375 1.00 0.00 18 ASP A N 2
ATOM 1853 C CA . ASP A 1 18 ? -14.229 11.348 -0.733 1.00 0.00 18 ASP A CA 2
ATOM 1854 C C . ASP A 1 18 ? -13.173 12.317 -1.254 1.00 0.00 18 ASP A C 2
ATOM 1855 O O . ASP A 1 18 ? -12.912 12.377 -2.455 1.00 0.00 18 ASP A O 2
ATOM 1864 N N . GLN A 1 19 ? -12.569 13.074 -0.342 1.00 0.00 19 GLN A N 2
ATOM 1865 C CA . GLN A 1 19 ? -11.543 14.041 -0.711 1.00 0.00 19 GLN A CA 2
ATOM 1866 C C . GLN A 1 19 ? -10.255 13.336 -1.126 1.00 0.00 19 GLN A C 2
ATOM 1867 O O . GLN A 1 19 ? -9.735 13.566 -2.217 1.00 0.00 19 GLN A O 2
ATOM 1881 N N . PHE A 1 20 ? -9.747 12.478 -0.248 1.00 0.00 20 PHE A N 2
ATOM 1882 C CA . PHE A 1 20 ? -8.519 11.741 -0.523 1.00 0.00 20 PHE A CA 2
ATOM 1883 C C . PHE A 1 20 ? -8.535 11.164 -1.935 1.00 0.00 20 PHE A C 2
ATOM 1884 O O . PHE A 1 20 ? -7.531 11.208 -2.648 1.00 0.00 20 PHE A O 2
ATOM 1901 N N . LEU A 1 21 ? -9.681 10.623 -2.333 1.00 0.00 21 LEU A N 2
ATOM 1902 C CA . LEU A 1 21 ? -9.830 10.036 -3.660 1.00 0.00 21 LEU A CA 2
ATOM 1903 C C . LEU A 1 21 ? -9.306 10.983 -4.736 1.00 0.00 21 LEU A C 2
ATOM 1904 O O . LEU A 1 21 ? -8.366 10.657 -5.459 1.00 0.00 21 LEU A O 2
ATOM 1920 N N . ALA A 1 22 ? -9.922 12.157 -4.834 1.00 0.00 22 ALA A N 2
ATOM 1921 C CA . ALA A 1 22 ? -9.515 13.153 -5.818 1.00 0.00 22 ALA A CA 2
ATOM 1922 C C . ALA A 1 22 ? -8.121 13.688 -5.513 1.00 0.00 22 ALA A C 2
ATOM 1923 O O . ALA A 1 22 ? -7.281 13.801 -6.406 1.00 0.00 22 ALA A O 2
ATOM 1930 N N . GLN A 1 23 ? -7.882 14.017 -4.248 1.00 0.00 23 GLN A N 2
ATOM 1931 C CA . GLN A 1 23 ? -6.588 14.543 -3.827 1.00 0.00 23 GLN A CA 2
ATOM 1932 C C . GLN A 1 23 ? -5.456 13.907 -4.627 1.00 0.00 23 GLN A C 2
ATOM 1933 O O . GLN A 1 23 ? -4.442 14.548 -4.905 1.00 0.00 23 GLN A O 2
ATOM 1947 N N . HIS A 1 24 ? -5.635 12.641 -4.993 1.00 0.00 24 HIS A N 2
ATOM 1948 C CA . HIS A 1 24 ? -4.628 11.918 -5.762 1.00 0.00 24 HIS A CA 2
ATOM 1949 C C . HIS A 1 24 ? -5.243 11.294 -7.012 1.00 0.00 24 HIS A C 2
ATOM 1950 O O . HIS A 1 24 ? -5.748 10.172 -6.991 1.00 0.00 24 HIS A O 2
ATOM 1964 N N . PRO A 1 25 ? -5.201 12.039 -8.126 1.00 0.00 25 PRO A N 2
ATOM 1965 C CA . PRO A 1 25 ? -5.749 11.579 -9.405 1.00 0.00 25 PRO A CA 2
ATOM 1966 C C . PRO A 1 25 ? -4.930 10.446 -10.014 1.00 0.00 25 PRO A C 2
ATOM 1967 O O . PRO A 1 25 ? -3.868 10.092 -9.505 1.00 0.00 25 PRO A O 2
ATOM 1978 N N . GLY A 1 26 ? -5.432 9.880 -11.108 1.00 0.00 26 GLY A N 2
ATOM 1979 C CA . GLY A 1 26 ? -4.733 8.793 -11.767 1.00 0.00 26 GLY A CA 2
ATOM 1980 C C . GLY A 1 26 ? -4.290 7.715 -10.798 1.00 0.00 26 GLY A C 2
ATOM 1981 O O . GLY A 1 26 ? -4.658 7.718 -9.623 1.00 0.00 26 GLY A O 2
ATOM 1985 N N . PRO A 1 27 ? -3.483 6.765 -11.292 1.00 0.00 27 PRO A N 2
ATOM 1986 C CA . PRO A 1 27 ? -2.974 5.657 -10.478 1.00 0.00 27 PRO A CA 2
ATOM 1987 C C . PRO A 1 27 ? -1.956 6.120 -9.440 1.00 0.00 27 PRO A C 2
ATOM 1988 O O . PRO A 1 27 ? -1.186 7.048 -9.684 1.00 0.00 27 PRO A O 2
ATOM 1999 N N . ALA A 1 28 ? -1.959 5.466 -8.283 1.00 0.00 28 ALA A N 2
ATOM 2000 C CA . ALA A 1 28 ? -1.035 5.810 -7.209 1.00 0.00 28 ALA A CA 2
ATOM 2001 C C . ALA A 1 28 ? -0.124 4.634 -6.872 1.00 0.00 28 ALA A C 2
ATOM 2002 O O . ALA A 1 28 ? -0.528 3.474 -6.969 1.00 0.00 28 ALA A O 2
ATOM 2009 N N . THR A 1 29 ? 1.107 4.940 -6.474 1.00 0.00 29 THR A N 2
ATOM 2010 C CA . THR A 1 29 ? 2.076 3.909 -6.124 1.00 0.00 29 THR A CA 2
ATOM 2011 C C . THR A 1 29 ? 2.045 3.611 -4.629 1.00 0.00 29 THR A C 2
ATOM 2012 O O . THR A 1 29 ? 1.899 4.518 -3.810 1.00 0.00 29 THR A O 2
ATOM 2023 N N . ILE A 1 30 ? 2.186 2.337 -4.281 1.00 0.00 30 ILE A N 2
ATOM 2024 C CA . ILE A 1 30 ? 2.176 1.921 -2.884 1.00 0.00 30 ILE A CA 2
ATOM 2025 C C . ILE A 1 30 ? 3.464 1.190 -2.520 1.00 0.00 30 ILE A C 2
ATOM 2026 O O . ILE A 1 30 ? 3.891 0.275 -3.225 1.00 0.00 30 ILE A O 2
ATOM 2042 N N . ARG A 1 31 ? 4.078 1.599 -1.413 1.00 0.00 31 ARG A N 2
ATOM 2043 C CA . ARG A 1 31 ? 5.316 0.981 -0.955 1.00 0.00 31 ARG A CA 2
ATOM 2044 C C . ARG A 1 31 ? 5.036 -0.069 0.116 1.00 0.00 31 ARG A C 2
ATOM 2045 O O . ARG A 1 31 ? 4.461 0.233 1.162 1.00 0.00 31 ARG A O 2
ATOM 2066 N N . VAL A 1 32 ? 5.447 -1.304 -0.152 1.00 0.00 32 VAL A N 2
ATOM 2067 C CA . VAL A 1 32 ? 5.241 -2.400 0.788 1.00 0.00 32 VAL A CA 2
ATOM 2068 C C . VAL A 1 32 ? 6.563 -3.066 1.154 1.00 0.00 32 VAL A C 2
ATOM 2069 O O . VAL A 1 32 ? 7.417 -3.287 0.295 1.00 0.00 32 VAL A O 2
ATOM 2082 N N . SER A 1 33 ? 6.725 -3.382 2.434 1.00 0.00 33 SER A N 2
ATOM 2083 C CA . SER A 1 33 ? 7.946 -4.021 2.915 1.00 0.00 33 SER A CA 2
ATOM 2084 C C . SER A 1 33 ? 7.942 -5.511 2.592 1.00 0.00 33 SER A C 2
ATOM 2085 O O . SER A 1 33 ? 6.886 -6.135 2.490 1.00 0.00 33 SER A O 2
ATOM 2093 N N . LYS A 1 34 ? 9.133 -6.078 2.431 1.00 0.00 34 LYS A N 2
ATOM 2094 C CA . LYS A 1 34 ? 9.271 -7.496 2.121 1.00 0.00 34 LYS A CA 2
ATOM 2095 C C . LYS A 1 34 ? 8.918 -8.355 3.331 1.00 0.00 34 LYS A C 2
ATOM 2096 O O . LYS A 1 34 ? 9.083 -7.948 4.481 1.00 0.00 34 LYS A O 2
ATOM 2115 N N . PRO A 1 35 ? 8.420 -9.573 3.069 1.00 0.00 35 PRO A N 2
ATOM 2116 C CA . PRO A 1 35 ? 8.034 -10.515 4.124 1.00 0.00 35 PRO A CA 2
ATOM 2117 C C . PRO A 1 35 ? 9.240 -11.063 4.880 1.00 0.00 35 PRO A C 2
ATOM 2118 O O . PRO A 1 35 ? 9.093 -11.851 5.813 1.00 0.00 35 PRO A O 2
ATOM 2129 N N . ASN A 1 36 ? 10.432 -10.639 4.471 1.00 0.00 36 ASN A N 2
ATOM 2130 C CA . ASN A 1 36 ? 11.663 -11.088 5.110 1.00 0.00 36 ASN A CA 2
ATOM 2131 C C . ASN A 1 36 ? 12.173 -10.046 6.101 1.00 0.00 36 ASN A C 2
ATOM 2132 O O . ASN A 1 36 ? 11.636 -8.941 6.186 1.00 0.00 36 ASN A O 2
ATOM 2143 N N . GLU A 1 37 ? 13.213 -10.405 6.847 1.00 0.00 37 GLU A N 2
ATOM 2144 C CA . GLU A 1 37 ? 13.795 -9.500 7.831 1.00 0.00 37 GLU A CA 2
ATOM 2145 C C . GLU A 1 37 ? 14.517 -8.343 7.147 1.00 0.00 37 GLU A C 2
ATOM 2146 O O . GLU A 1 37 ? 14.355 -7.184 7.527 1.00 0.00 37 GLU A O 2
ATOM 2158 N N . ASN A 1 38 ? 15.315 -8.667 6.135 1.00 0.00 38 ASN A N 2
ATOM 2159 C CA . ASN A 1 38 ? 16.064 -7.655 5.397 1.00 0.00 38 ASN A CA 2
ATOM 2160 C C . ASN A 1 38 ? 15.121 -6.649 4.746 1.00 0.00 38 ASN A C 2
ATOM 2161 O O . ASN A 1 38 ? 14.346 -6.995 3.855 1.00 0.00 38 ASN A O 2
ATOM 2172 N N . ASP A 1 39 ? 15.195 -5.401 5.195 1.00 0.00 39 ASP A N 2
ATOM 2173 C CA . ASP A 1 39 ? 14.349 -4.342 4.655 1.00 0.00 39 ASP A CA 2
ATOM 2174 C C . ASP A 1 39 ? 15.147 -3.428 3.731 1.00 0.00 39 ASP A C 2
ATOM 2175 O O . ASP A 1 39 ? 14.784 -2.272 3.521 1.00 0.00 39 ASP A O 2
ATOM 2184 N N . GLY A 1 40 ? 16.237 -3.955 3.182 1.00 0.00 40 GLY A N 2
ATOM 2185 C CA . GLY A 1 40 ? 17.070 -3.171 2.288 1.00 0.00 40 GLY A CA 2
ATOM 2186 C C . GLY A 1 40 ? 16.258 -2.399 1.269 1.00 0.00 40 GLY A C 2
ATOM 2187 O O . GLY A 1 40 ? 16.391 -1.180 1.157 1.00 0.00 40 GLY A O 2
ATOM 2191 N N . GLN A 1 41 ? 15.418 -3.107 0.522 1.00 0.00 41 GLN A N 2
ATOM 2192 C CA . GLN A 1 41 ? 14.583 -2.479 -0.495 1.00 0.00 41 GLN A CA 2
ATOM 2193 C C . GLN A 1 41 ? 13.111 -2.800 -0.266 1.00 0.00 41 GLN A C 2
ATOM 2194 O O . GLN A 1 41 ? 12.769 -3.630 0.577 1.00 0.00 41 GLN A O 2
ATOM 2208 N N . PHE A 1 42 ? 12.241 -2.138 -1.021 1.00 0.00 42 PHE A N 2
ATOM 2209 C CA . PHE A 1 42 ? 10.804 -2.352 -0.900 1.00 0.00 42 PHE A CA 2
ATOM 2210 C C . PHE A 1 42 ? 10.163 -2.531 -2.273 1.00 0.00 42 PHE A C 2
ATOM 2211 O O . PHE A 1 42 ? 10.808 -2.334 -3.301 1.00 0.00 42 PHE A O 2
ATOM 2228 N N . MET A 1 43 ? 8.887 -2.906 -2.279 1.00 0.00 43 MET A N 2
ATOM 2229 C CA . MET A 1 43 ? 8.158 -3.111 -3.525 1.00 0.00 43 MET A CA 2
ATOM 2230 C C . MET A 1 43 ? 7.146 -1.992 -3.752 1.00 0.00 43 MET A C 2
ATOM 2231 O O . MET A 1 43 ? 6.426 -1.598 -2.835 1.00 0.00 43 MET A O 2
ATOM 2245 N N . GLU A 1 44 ? 7.096 -1.486 -4.981 1.00 0.00 44 GLU A N 2
ATOM 2246 C CA . GLU A 1 44 ? 6.172 -0.412 -5.327 1.00 0.00 44 GLU A CA 2
ATOM 2247 C C . GLU A 1 44 ? 5.030 -0.936 -6.193 1.00 0.00 44 GLU A C 2
ATOM 2248 O O . GLU A 1 44 ? 5.156 -1.031 -7.414 1.00 0.00 44 GLU A O 2
ATOM 2260 N N . ILE A 1 45 ? 3.916 -1.273 -5.552 1.00 0.00 45 ILE A N 2
ATOM 2261 C CA . ILE A 1 45 ? 2.752 -1.786 -6.263 1.00 0.00 45 ILE A CA 2
ATOM 2262 C C . ILE A 1 45 ? 1.785 -0.661 -6.618 1.00 0.00 45 ILE A C 2
ATOM 2263 O O . ILE A 1 45 ? 1.089 -0.127 -5.754 1.00 0.00 45 ILE A O 2
ATOM 2279 N N . THR A 1 46 ? 1.745 -0.305 -7.899 1.00 0.00 46 THR A N 2
ATOM 2280 C CA . THR A 1 46 ? 0.863 0.756 -8.370 1.00 0.00 46 THR A CA 2
ATOM 2281 C C . THR A 1 46 ? -0.524 0.214 -8.695 1.00 0.00 46 THR A C 2
ATOM 2282 O O . THR A 1 46 ? -0.661 -0.872 -9.258 1.00 0.00 46 THR A O 2
ATOM 2293 N N . VAL A 1 47 ? -1.552 0.978 -8.338 1.00 0.00 47 VAL A N 2
ATOM 2294 C CA . VAL A 1 47 ? -2.930 0.575 -8.594 1.00 0.00 47 VAL A CA 2
ATOM 2295 C C . VAL A 1 47 ? -3.664 1.623 -9.422 1.00 0.00 47 VAL A C 2
ATOM 2296 O O . VAL A 1 47 ? -3.537 2.822 -9.176 1.00 0.00 47 VAL A O 2
ATOM 2309 N N . GLN A 1 48 ? -4.430 1.162 -10.404 1.00 0.00 48 GLN A N 2
ATOM 2310 C CA . GLN A 1 48 ? -5.186 2.061 -11.270 1.00 0.00 48 GLN A CA 2
ATOM 2311 C C . GLN A 1 48 ? -5.855 3.164 -10.457 1.00 0.00 48 GLN A C 2
ATOM 2312 O O . GLN A 1 48 ? -5.910 4.317 -10.886 1.00 0.00 48 GLN A O 2
ATOM 2326 N N . SER A 1 49 ? -6.361 2.803 -9.283 1.00 0.00 49 SER A N 2
ATOM 2327 C CA . SER A 1 49 ? -7.031 3.762 -8.412 1.00 0.00 49 SER A CA 2
ATOM 2328 C C . SER A 1 49 ? -6.883 3.363 -6.947 1.00 0.00 49 SER A C 2
ATOM 2329 O O . SER A 1 49 ? -6.701 2.187 -6.628 1.00 0.00 49 SER A O 2
ATOM 2337 N N . LEU A 1 50 ? -6.959 4.348 -6.060 1.00 0.00 50 LEU A N 2
ATOM 2338 C CA . LEU A 1 50 ? -6.833 4.101 -4.628 1.00 0.00 50 LEU A CA 2
ATOM 2339 C C . LEU A 1 50 ? -8.111 3.487 -4.067 1.00 0.00 50 LEU A C 2
ATOM 2340 O O . LEU A 1 50 ? -8.064 2.609 -3.207 1.00 0.00 50 LEU A O 2
ATOM 2356 N N . SER A 1 51 ? -9.253 3.956 -4.562 1.00 0.00 51 SER A N 2
ATOM 2357 C CA . SER A 1 51 ? -10.545 3.454 -4.108 1.00 0.00 51 SER A CA 2
ATOM 2358 C C . SER A 1 51 ? -10.509 1.939 -3.933 1.00 0.00 51 SER A C 2
ATOM 2359 O O . SER A 1 51 ? -11.255 1.379 -3.131 1.00 0.00 51 SER A O 2
ATOM 2367 N N . GLU A 1 52 ? -9.636 1.282 -4.691 1.00 0.00 52 GLU A N 2
ATOM 2368 C CA . GLU A 1 52 ? -9.502 -0.167 -4.620 1.00 0.00 52 GLU A CA 2
ATOM 2369 C C . GLU A 1 52 ? -9.519 -0.645 -3.171 1.00 0.00 52 GLU A C 2
ATOM 2370 O O . GLU A 1 52 ? -9.235 0.120 -2.250 1.00 0.00 52 GLU A O 2
ATOM 2382 N N . ASN A 1 53 ? -9.857 -1.916 -2.976 1.00 0.00 53 ASN A N 2
ATOM 2383 C CA . ASN A 1 53 ? -9.913 -2.497 -1.641 1.00 0.00 53 ASN A CA 2
ATOM 2384 C C . ASN A 1 53 ? -8.590 -3.166 -1.281 1.00 0.00 53 ASN A C 2
ATOM 2385 O O . ASN A 1 53 ? -7.962 -3.813 -2.119 1.00 0.00 53 ASN A O 2
ATOM 2396 N N . VAL A 1 54 ? -8.172 -3.004 -0.030 1.00 0.00 54 VAL A N 2
ATOM 2397 C CA . VAL A 1 54 ? -6.924 -3.594 0.441 1.00 0.00 54 VAL A CA 2
ATOM 2398 C C . VAL A 1 54 ? -6.770 -5.026 -0.057 1.00 0.00 54 VAL A C 2
ATOM 2399 O O . VAL A 1 54 ? -5.688 -5.435 -0.479 1.00 0.00 54 VAL A O 2
ATOM 2412 N N . GLY A 1 55 ? -7.861 -5.785 -0.009 1.00 0.00 55 GLY A N 2
ATOM 2413 C CA . GLY A 1 55 ? -7.826 -7.164 -0.460 1.00 0.00 55 GLY A CA 2
ATOM 2414 C C . GLY A 1 55 ? -7.255 -7.302 -1.857 1.00 0.00 55 GLY A C 2
ATOM 2415 O O . GLY A 1 55 ? -6.476 -8.217 -2.129 1.00 0.00 55 GLY A O 2
ATOM 2419 N N . SER A 1 56 ? -7.644 -6.395 -2.746 1.00 0.00 56 SER A N 2
ATOM 2420 C CA . SER A 1 56 ? -7.170 -6.423 -4.125 1.00 0.00 56 SER A CA 2
ATOM 2421 C C . SER A 1 56 ? -5.648 -6.329 -4.179 1.00 0.00 56 SER A C 2
ATOM 2422 O O . SER A 1 56 ? -4.992 -7.080 -4.901 1.00 0.00 56 SER A O 2
ATOM 2430 N N . LEU A 1 57 ? -5.092 -5.399 -3.408 1.00 0.00 57 LEU A N 2
ATOM 2431 C CA . LEU A 1 57 ? -3.647 -5.205 -3.366 1.00 0.00 57 LEU A CA 2
ATOM 2432 C C . LEU A 1 57 ? -2.928 -6.522 -3.098 1.00 0.00 57 LEU A C 2
ATOM 2433 O O . LEU A 1 57 ? -2.089 -6.957 -3.887 1.00 0.00 57 LEU A O 2
ATOM 2449 N N . LYS A 1 58 ? -3.263 -7.156 -1.979 1.00 0.00 58 LYS A N 2
ATOM 2450 C CA . LYS A 1 58 ? -2.653 -8.427 -1.606 1.00 0.00 58 LYS A CA 2
ATOM 2451 C C . LYS A 1 58 ? -2.481 -9.327 -2.826 1.00 0.00 58 LYS A C 2
ATOM 2452 O O . LYS A 1 58 ? -1.466 -10.004 -2.970 1.00 0.00 58 LYS A O 2
ATOM 2471 N N . GLU A 1 59 ? -3.482 -9.326 -3.701 1.00 0.00 59 GLU A N 2
ATOM 2472 C CA . GLU A 1 59 ? -3.441 -10.144 -4.909 1.00 0.00 59 GLU A CA 2
ATOM 2473 C C . GLU A 1 59 ? -2.147 -9.904 -5.683 1.00 0.00 59 GLU A C 2
ATOM 2474 O O . GLU A 1 59 ? -1.512 -10.845 -6.159 1.00 0.00 59 GLU A O 2
ATOM 2486 N N . LYS A 1 60 ? -1.763 -8.638 -5.805 1.00 0.00 60 LYS A N 2
ATOM 2487 C CA . LYS A 1 60 ? -0.547 -8.273 -6.520 1.00 0.00 60 LYS A CA 2
ATOM 2488 C C . LYS A 1 60 ? 0.667 -8.983 -5.927 1.00 0.00 60 LYS A C 2
ATOM 2489 O O . LYS A 1 60 ? 1.226 -9.893 -6.541 1.00 0.00 60 LYS A O 2
ATOM 2508 N N . ILE A 1 61 ? 1.067 -8.562 -4.733 1.00 0.00 61 ILE A N 2
ATOM 2509 C CA . ILE A 1 61 ? 2.212 -9.160 -4.057 1.00 0.00 61 ILE A CA 2
ATOM 2510 C C . ILE A 1 61 ? 2.108 -10.682 -4.041 1.00 0.00 61 ILE A C 2
ATOM 2511 O O . ILE A 1 61 ? 3.080 -11.383 -4.320 1.00 0.00 61 ILE A O 2
ATOM 2527 N N . ALA A 1 62 ? 0.922 -11.185 -3.715 1.00 0.00 62 ALA A N 2
ATOM 2528 C CA . ALA A 1 62 ? 0.689 -12.623 -3.667 1.00 0.00 62 ALA A CA 2
ATOM 2529 C C . ALA A 1 62 ? 1.421 -13.336 -4.800 1.00 0.00 62 ALA A C 2
ATOM 2530 O O . ALA A 1 62 ? 1.905 -14.454 -4.632 1.00 0.00 62 ALA A O 2
ATOM 2537 N N . GLY A 1 63 ? 1.496 -12.680 -5.955 1.00 0.00 63 GLY A N 2
ATOM 2538 C CA . GLY A 1 63 ? 2.170 -13.267 -7.098 1.00 0.00 63 GLY A CA 2
ATOM 2539 C C . GLY A 1 63 ? 3.670 -13.362 -6.902 1.00 0.00 63 GLY A C 2
ATOM 2540 O O . GLY A 1 63 ? 4.288 -14.361 -7.267 1.00 0.00 63 GLY A O 2
ATOM 2544 N N . GLU A 1 64 ? 4.257 -12.317 -6.325 1.00 0.00 64 GLU A N 2
ATOM 2545 C CA . GLU A 1 64 ? 5.695 -12.287 -6.084 1.00 0.00 64 GLU A CA 2
ATOM 2546 C C . GLU A 1 64 ? 6.079 -13.245 -4.961 1.00 0.00 64 GLU A C 2
ATOM 2547 O O . GLU A 1 64 ? 7.006 -14.044 -5.101 1.00 0.00 64 GLU A O 2
ATOM 2559 N N . ILE A 1 65 ? 5.359 -13.159 -3.846 1.00 0.00 65 ILE A N 2
ATOM 2560 C CA . ILE A 1 65 ? 5.624 -14.018 -2.699 1.00 0.00 65 ILE A CA 2
ATOM 2561 C C . ILE A 1 65 ? 4.958 -15.380 -2.867 1.00 0.00 65 ILE A C 2
ATOM 2562 O O . ILE A 1 65 ? 5.249 -16.319 -2.126 1.00 0.00 65 ILE A O 2
ATOM 2578 N N . GLN A 1 66 ? 4.066 -15.479 -3.847 1.00 0.00 66 GLN A N 2
ATOM 2579 C CA . GLN A 1 66 ? 3.360 -16.727 -4.113 1.00 0.00 66 GLN A CA 2
ATOM 2580 C C . GLN A 1 66 ? 2.505 -17.134 -2.917 1.00 0.00 66 GLN A C 2
ATOM 2581 O O . GLN A 1 66 ? 2.426 -18.314 -2.571 1.00 0.00 66 GLN A O 2
ATOM 2595 N N . ILE A 1 67 ? 1.867 -16.152 -2.290 1.00 0.00 67 ILE A N 2
ATOM 2596 C CA . ILE A 1 67 ? 1.018 -16.409 -1.134 1.00 0.00 67 ILE A CA 2
ATOM 2597 C C . ILE A 1 67 ? -0.369 -15.804 -1.325 1.00 0.00 67 ILE A C 2
ATOM 2598 O O . ILE A 1 67 ? -0.523 -14.684 -1.811 1.00 0.00 67 ILE A O 2
ATOM 2614 N N . PRO A 1 68 ? -1.404 -16.563 -0.933 1.00 0.00 68 PRO A N 2
ATOM 2615 C CA . PRO A 1 68 ? -2.797 -16.121 -1.049 1.00 0.00 68 PRO A CA 2
ATOM 2616 C C . PRO A 1 68 ? -3.131 -14.991 -0.081 1.00 0.00 68 PRO A C 2
ATOM 2617 O O . PRO A 1 68 ? -2.760 -15.037 1.092 1.00 0.00 68 PRO A O 2
ATOM 2628 N N . ALA A 1 69 ? -3.833 -13.979 -0.578 1.00 0.00 69 ALA A N 2
ATOM 2629 C CA . ALA A 1 69 ? -4.218 -12.839 0.244 1.00 0.00 69 ALA A CA 2
ATOM 2630 C C . ALA A 1 69 ? -4.584 -13.281 1.657 1.00 0.00 69 ALA A C 2
ATOM 2631 O O . ALA A 1 69 ? -4.324 -12.569 2.627 1.00 0.00 69 ALA A O 2
ATOM 2638 N N . ASN A 1 70 ? -5.190 -14.458 1.765 1.00 0.00 70 ASN A N 2
ATOM 2639 C CA . ASN A 1 70 ? -5.593 -14.993 3.061 1.00 0.00 70 ASN A CA 2
ATOM 2640 C C . ASN A 1 70 ? -4.385 -15.172 3.975 1.00 0.00 70 ASN A C 2
ATOM 2641 O O . ASN A 1 70 ? -4.359 -14.660 5.096 1.00 0.00 70 ASN A O 2
ATOM 2652 N N . LYS A 1 71 ? -3.384 -15.899 3.490 1.00 0.00 71 LYS A N 2
ATOM 2653 C CA . LYS A 1 71 ? -2.171 -16.144 4.262 1.00 0.00 71 LYS A CA 2
ATOM 2654 C C . LYS A 1 71 ? -1.464 -14.833 4.594 1.00 0.00 71 LYS A C 2
ATOM 2655 O O . LYS A 1 71 ? -1.365 -14.450 5.759 1.00 0.00 71 LYS A O 2
ATOM 2674 N N . GLN A 1 72 ? -0.975 -14.152 3.563 1.00 0.00 72 GLN A N 2
ATOM 2675 C CA . GLN A 1 72 ? -0.279 -12.885 3.746 1.00 0.00 72 GLN A CA 2
ATOM 2676 C C . GLN A 1 72 ? -1.220 -11.823 4.306 1.00 0.00 72 GLN A C 2
ATOM 2677 O O . GLN A 1 72 ? -2.351 -11.674 3.845 1.00 0.00 72 GLN A O 2
ATOM 2691 N N . LYS A 1 73 ? -0.744 -11.084 5.304 1.00 0.00 73 LYS A N 2
ATOM 2692 C CA . LYS A 1 73 ? -1.541 -10.035 5.927 1.00 0.00 73 LYS A CA 2
ATOM 2693 C C . LYS A 1 73 ? -0.877 -8.672 5.753 1.00 0.00 73 LYS A C 2
ATOM 2694 O O . LYS A 1 73 ? 0.348 -8.556 5.800 1.00 0.00 73 LYS A O 2
ATOM 2713 N N . LEU A 1 74 ? -1.694 -7.643 5.554 1.00 0.00 74 LEU A N 2
ATOM 2714 C CA . LEU A 1 74 ? -1.186 -6.287 5.375 1.00 0.00 74 LEU A CA 2
ATOM 2715 C C . LEU A 1 74 ? -1.433 -5.444 6.622 1.00 0.00 74 LEU A C 2
ATOM 2716 O O . LEU A 1 74 ? -2.545 -5.409 7.149 1.00 0.00 74 LEU A O 2
ATOM 2732 N N . SER A 1 75 ? -0.390 -4.763 7.086 1.00 0.00 75 SER A N 2
ATOM 2733 C CA . SER A 1 75 ? -0.494 -3.921 8.272 1.00 0.00 75 SER A CA 2
ATOM 2734 C C . SER A 1 75 ? -0.168 -2.469 7.937 1.00 0.00 75 SER A C 2
ATOM 2735 O O . SER A 1 75 ? 0.791 -2.185 7.220 1.00 0.00 75 SER A O 2
ATOM 2743 N N . GLY A 1 76 ? -0.976 -1.551 8.461 1.00 0.00 76 GLY A N 2
ATOM 2744 C CA . GLY A 1 76 ? -0.759 -0.139 8.206 1.00 0.00 76 GLY A CA 2
ATOM 2745 C C . GLY A 1 76 ? -0.436 0.635 9.470 1.00 0.00 76 GLY A C 2
ATOM 2746 O O . GLY A 1 76 ? -0.479 0.086 10.571 1.00 0.00 76 GLY A O 2
ATOM 2750 N N . LYS A 1 77 ? -0.112 1.913 9.311 1.00 0.00 77 LYS A N 2
ATOM 2751 C CA . LYS A 1 77 ? 0.220 2.765 10.447 1.00 0.00 77 LYS A CA 2
ATOM 2752 C C . LYS A 1 77 ? -0.865 2.691 11.518 1.00 0.00 77 LYS A C 2
ATOM 2753 O O . LYS A 1 77 ? -0.572 2.726 12.713 1.00 0.00 77 LYS A O 2
ATOM 2772 N N . ALA A 1 78 ? -2.114 2.586 11.081 1.00 0.00 78 ALA A N 2
ATOM 2773 C CA . ALA A 1 78 ? -3.241 2.504 12.001 1.00 0.00 78 ALA A CA 2
ATOM 2774 C C . ALA A 1 78 ? -3.362 1.105 12.597 1.00 0.00 78 ALA A C 2
ATOM 2775 O O . ALA A 1 78 ? -3.625 0.948 13.788 1.00 0.00 78 ALA A O 2
ATOM 2782 N N . GLY A 1 79 ? -3.168 0.091 11.759 1.00 0.00 79 GLY A N 2
ATOM 2783 C CA . GLY A 1 79 ? -3.261 -1.282 12.222 1.00 0.00 79 GLY A CA 2
ATOM 2784 C C . GLY A 1 79 ? -3.483 -2.262 11.087 1.00 0.00 79 GLY A C 2
ATOM 2785 O O . GLY A 1 79 ? -3.403 -1.894 9.915 1.00 0.00 79 GLY A O 2
ATOM 2789 N N . PHE A 1 80 ? -3.760 -3.514 11.435 1.00 0.00 80 PHE A N 2
ATOM 2790 C CA . PHE A 1 80 ? -3.991 -4.552 10.437 1.00 0.00 80 PHE A CA 2
ATOM 2791 C C . PHE A 1 80 ? -5.044 -4.108 9.426 1.00 0.00 80 PHE A C 2
ATOM 2792 O O . PHE A 1 80 ? -6.245 -4.221 9.672 1.00 0.00 80 PHE A O 2
ATOM 2809 N N . LEU A 1 81 ? -4.584 -3.603 8.286 1.00 0.00 81 LEU A N 2
ATOM 2810 C CA . LEU A 1 81 ? -5.486 -3.141 7.235 1.00 0.00 81 LEU A CA 2
ATOM 2811 C C . LEU A 1 81 ? -6.529 -4.205 6.906 1.00 0.00 81 LEU A C 2
ATOM 2812 O O . LEU A 1 81 ? -6.223 -5.397 6.865 1.00 0.00 81 LEU A O 2
ATOM 2828 N N . LYS A 1 82 ? -7.760 -3.766 6.670 1.00 0.00 82 LYS A N 2
ATOM 2829 C CA . LYS A 1 82 ? -8.847 -4.678 6.340 1.00 0.00 82 LYS A CA 2
ATOM 2830 C C . LYS A 1 82 ? -9.031 -4.783 4.829 1.00 0.00 82 LYS A C 2
ATOM 2831 O O . LYS A 1 82 ? -9.110 -3.772 4.132 1.00 0.00 82 LYS A O 2
ATOM 2850 N N . ASP A 1 83 ? -9.099 -6.013 4.330 1.00 0.00 83 ASP A N 2
ATOM 2851 C CA . ASP A 1 83 ? -9.277 -6.249 2.902 1.00 0.00 83 ASP A CA 2
ATOM 2852 C C . ASP A 1 83 ? -10.558 -5.594 2.397 1.00 0.00 83 ASP A C 2
ATOM 2853 O O . ASP A 1 83 ? -10.643 -5.186 1.240 1.00 0.00 83 ASP A O 2
ATOM 2862 N N . ASN A 1 84 ? -11.551 -5.495 3.273 1.00 0.00 84 ASN A N 2
ATOM 2863 C CA . ASN A 1 84 ? -12.829 -4.890 2.916 1.00 0.00 84 ASN A CA 2
ATOM 2864 C C . ASN A 1 84 ? -12.704 -3.373 2.818 1.00 0.00 84 ASN A C 2
ATOM 2865 O O . ASN A 1 84 ? -13.392 -2.734 2.022 1.00 0.00 84 ASN A O 2
ATOM 2876 N N . MET A 1 85 ? -11.820 -2.803 3.631 1.00 0.00 85 MET A N 2
ATOM 2877 C CA . MET A 1 85 ? -11.603 -1.361 3.634 1.00 0.00 85 MET A CA 2
ATOM 2878 C C . MET A 1 85 ? -10.788 -0.932 2.419 1.00 0.00 85 MET A C 2
ATOM 2879 O O . MET A 1 85 ? -10.079 -1.739 1.818 1.00 0.00 85 MET A O 2
ATOM 2893 N N . SER A 1 86 ? -10.892 0.345 2.063 1.00 0.00 86 SER A N 2
ATOM 2894 C CA . SER A 1 86 ? -10.167 0.880 0.917 1.00 0.00 86 SER A CA 2
ATOM 2895 C C . SER A 1 86 ? -8.856 1.525 1.357 1.00 0.00 86 SER A C 2
ATOM 2896 O O . SER A 1 86 ? -8.583 1.652 2.551 1.00 0.00 86 SER A O 2
ATOM 2904 N N . LEU A 1 87 ? -8.049 1.931 0.384 1.00 0.00 87 LEU A N 2
ATOM 2905 C CA . LEU A 1 87 ? -6.765 2.564 0.668 1.00 0.00 87 LEU A CA 2
ATOM 2906 C C . LEU A 1 87 ? -6.942 4.052 0.950 1.00 0.00 87 LEU A C 2
ATOM 2907 O O . LEU A 1 87 ? -6.310 4.603 1.850 1.00 0.00 87 LEU A O 2
ATOM 2923 N N . ALA A 1 88 ? -7.808 4.698 0.175 1.00 0.00 88 ALA A N 2
ATOM 2924 C CA . ALA A 1 88 ? -8.072 6.120 0.344 1.00 0.00 88 ALA A CA 2
ATOM 2925 C C . ALA A 1 88 ? -8.525 6.429 1.767 1.00 0.00 88 ALA A C 2
ATOM 2926 O O . ALA A 1 88 ? -8.044 7.376 2.391 1.00 0.00 88 ALA A O 2
ATOM 2933 N N . HIS A 1 89 ? -9.455 5.626 2.274 1.00 0.00 89 HIS A N 2
ATOM 2934 C CA . HIS A 1 89 ? -9.973 5.815 3.624 1.00 0.00 89 HIS A CA 2
ATOM 2935 C C . HIS A 1 89 ? -8.844 5.787 4.649 1.00 0.00 89 HIS A C 2
ATOM 2936 O O . HIS A 1 89 ? -8.905 6.467 5.674 1.00 0.00 89 HIS A O 2
ATOM 2950 N N . TYR A 1 90 ? -7.815 4.994 4.367 1.00 0.00 90 TYR A N 2
ATOM 2951 C CA . TYR A 1 90 ? -6.674 4.875 5.266 1.00 0.00 90 TYR A CA 2
ATOM 2952 C C . TYR A 1 90 ? -5.628 5.943 4.964 1.00 0.00 90 TYR A C 2
ATOM 2953 O O . TYR A 1 90 ? -4.614 6.047 5.651 1.00 0.00 90 TYR A O 2
ATOM 2971 N N . ASN A 1 91 ? -5.885 6.738 3.930 1.00 0.00 91 ASN A N 2
ATOM 2972 C CA . ASN A 1 91 ? -4.967 7.800 3.535 1.00 0.00 91 ASN A CA 2
ATOM 2973 C C . ASN A 1 91 ? -3.634 7.222 3.071 1.00 0.00 91 ASN A C 2
ATOM 2974 O O . ASN A 1 91 ? -2.571 7.761 3.378 1.00 0.00 91 ASN A O 2
ATOM 2985 N N . VAL A 1 92 ? -3.698 6.121 2.329 1.00 0.00 92 VAL A N 2
ATOM 2986 C CA . VAL A 1 92 ? -2.496 5.471 1.821 1.00 0.00 92 VAL A CA 2
ATOM 2987 C C . VAL A 1 92 ? -2.330 5.713 0.325 1.00 0.00 92 VAL A C 2
ATOM 2988 O O . VAL A 1 92 ? -3.096 5.194 -0.487 1.00 0.00 92 VAL A O 2
ATOM 3001 N N . GLY A 1 93 ? -1.325 6.505 -0.034 1.00 0.00 93 GLY A N 2
ATOM 3002 C CA . GLY A 1 93 ? -1.076 6.801 -1.431 1.00 0.00 93 GLY A CA 2
ATOM 3003 C C . GLY A 1 93 ? 0.397 6.743 -1.784 1.00 0.00 93 GLY A C 2
ATOM 3004 O O . GLY A 1 93 ? 1.111 5.840 -1.347 1.00 0.00 93 GLY A O 2
ATOM 3008 N N . ALA A 1 94 ? 0.853 7.707 -2.577 1.00 0.00 94 ALA A N 2
ATOM 3009 C CA . ALA A 1 94 ? 2.250 7.762 -2.987 1.00 0.00 94 ALA A CA 2
ATOM 3010 C C . ALA A 1 94 ? 3.122 8.365 -1.891 1.00 0.00 94 ALA A C 2
ATOM 3011 O O . ALA A 1 94 ? 3.992 9.192 -2.160 1.00 0.00 94 ALA A O 2
ATOM 3018 N N . GLY A 1 95 ? 2.880 7.947 -0.652 1.00 0.00 95 GLY A N 2
ATOM 3019 C CA . GLY A 1 95 ? 3.651 8.457 0.466 1.00 0.00 95 GLY A CA 2
ATOM 3020 C C . GLY A 1 95 ? 3.672 7.499 1.641 1.00 0.00 95 GLY A C 2
ATOM 3021 O O . GLY A 1 95 ? 4.721 7.272 2.245 1.00 0.00 95 GLY A O 2
ATOM 3025 N N . GLU A 1 96 ? 2.513 6.938 1.966 1.00 0.00 96 GLU A N 2
ATOM 3026 C CA . GLU A 1 96 ? 2.403 6.001 3.079 1.00 0.00 96 GLU A CA 2
ATOM 3027 C C . GLU A 1 96 ? 3.066 4.670 2.736 1.00 0.00 96 GLU A C 2
ATOM 3028 O O . GLU A 1 96 ? 3.059 4.240 1.582 1.00 0.00 96 GLU A O 2
ATOM 3040 N N . ILE A 1 97 ? 3.637 4.023 3.746 1.00 0.00 97 ILE A N 2
ATOM 3041 C CA . ILE A 1 97 ? 4.305 2.741 3.552 1.00 0.00 97 ILE A CA 2
ATOM 3042 C C . ILE A 1 97 ? 3.655 1.651 4.398 1.00 0.00 97 ILE A C 2
ATOM 3043 O O . ILE A 1 97 ? 3.547 1.779 5.618 1.00 0.00 97 ILE A O 2
ATOM 3059 N N . LEU A 1 98 ? 3.228 0.577 3.743 1.00 0.00 98 LEU A N 2
ATOM 3060 C CA . LEU A 1 98 ? 2.591 -0.538 4.435 1.00 0.00 98 LEU A CA 2
ATOM 3061 C C . LEU A 1 98 ? 3.573 -1.687 4.632 1.00 0.00 98 LEU A C 2
ATOM 3062 O O . LEU A 1 98 ? 4.573 -1.795 3.920 1.00 0.00 98 LEU A O 2
ATOM 3078 N N . THR A 1 99 ? 3.280 -2.548 5.603 1.00 0.00 99 THR A N 2
ATOM 3079 C CA . THR A 1 99 ? 4.137 -3.692 5.894 1.00 0.00 99 THR A CA 2
ATOM 3080 C C . THR A 1 99 ? 3.442 -5.002 5.544 1.00 0.00 99 THR A C 2
ATOM 3081 O O . THR A 1 99 ? 2.224 -5.126 5.679 1.00 0.00 99 THR A O 2
ATOM 3092 N N . LEU A 1 100 ? 4.222 -5.979 5.094 1.00 0.00 100 LEU A N 2
ATOM 3093 C CA . LEU A 1 100 ? 3.682 -7.282 4.725 1.00 0.00 100 LEU A CA 2
ATOM 3094 C C . LEU A 1 100 ? 4.182 -8.367 5.673 1.00 0.00 100 LEU A C 2
ATOM 3095 O O . LEU A 1 100 ? 5.387 -8.550 5.841 1.00 0.00 100 LEU A O 2
ATOM 3111 N N . SER A 1 101 ? 3.248 -9.086 6.288 1.00 0.00 101 SER A N 2
ATOM 3112 C CA . SER A 1 101 ? 3.594 -10.153 7.220 1.00 0.00 101 SER A CA 2
ATOM 3113 C C . SER A 1 101 ? 3.167 -11.512 6.673 1.00 0.00 101 SER A C 2
ATOM 3114 O O . SER A 1 101 ? 2.046 -11.674 6.188 1.00 0.00 101 SER A O 2
ATOM 3122 N N . LEU A 1 102 ? 4.067 -12.485 6.756 1.00 0.00 102 LEU A N 2
ATOM 3123 C CA . LEU A 1 102 ? 3.785 -13.831 6.270 1.00 0.00 102 LEU A CA 2
ATOM 3124 C C . LEU A 1 102 ? 3.157 -14.685 7.367 1.00 0.00 102 LEU A C 2
ATOM 3125 O O . LEU A 1 102 ? 3.647 -14.721 8.496 1.00 0.00 102 LEU A O 2
ATOM 3141 N N . ARG A 1 103 ? 2.073 -15.373 7.026 1.00 0.00 103 ARG A N 2
ATOM 3142 C CA . ARG A 1 103 ? 1.378 -16.228 7.981 1.00 0.00 103 ARG A CA 2
ATOM 3143 C C . ARG A 1 103 ? 2.286 -17.356 8.461 1.00 0.00 103 ARG A C 2
ATOM 3144 O O . ARG A 1 103 ? 2.711 -18.201 7.674 1.00 0.00 103 ARG A O 2
ATOM 3165 N N . GLU A 1 104 ? 2.580 -17.361 9.758 1.00 0.00 104 GLU A N 2
ATOM 3166 C CA . GLU A 1 104 ? 3.439 -18.385 10.342 1.00 0.00 104 GLU A CA 2
ATOM 3167 C C . GLU A 1 104 ? 2.726 -19.108 11.481 1.00 0.00 104 GLU A C 2
ATOM 3168 O O . GLU A 1 104 ? 2.653 -18.602 12.601 1.00 0.00 104 GLU A O 2
ATOM 3180 N N . ARG A 1 105 ? 2.204 -20.293 11.186 1.00 0.00 105 ARG A N 2
ATOM 3181 C CA . ARG A 1 105 ? 1.495 -21.085 12.184 1.00 0.00 105 ARG A CA 2
ATOM 3182 C C . ARG A 1 105 ? 2.411 -22.149 12.784 1.00 0.00 105 ARG A C 2
ATOM 3183 O O . ARG A 1 105 ? 2.608 -23.213 12.198 1.00 0.00 105 ARG A O 2
ATOM 3204 N N . SER A 1 106 ? 2.967 -21.853 13.953 1.00 0.00 106 SER A N 2
ATOM 3205 C CA . SER A 1 106 ? 3.864 -22.782 14.630 1.00 0.00 106 SER A CA 2
ATOM 3206 C C . SER A 1 106 ? 3.882 -22.522 16.134 1.00 0.00 106 SER A C 2
ATOM 3207 O O . SER A 1 106 ? 4.017 -21.382 16.576 1.00 0.00 106 SER A O 2
ATOM 3215 N N . GLY A 1 107 ? 3.745 -23.589 16.915 1.00 0.00 107 GLY A N 2
ATOM 3216 C CA . GLY A 1 107 ? 3.748 -23.457 18.360 1.00 0.00 107 GLY A CA 2
ATOM 3217 C C . GLY A 1 107 ? 5.125 -23.140 18.909 1.00 0.00 107 GLY A C 2
ATOM 3218 O O . GLY A 1 107 ? 5.551 -21.986 18.948 1.00 0.00 107 GLY A O 2
ATOM 3222 N N . PRO A 1 108 ? 5.844 -24.182 19.351 1.00 0.00 108 PRO A N 2
ATOM 3223 C CA . PRO A 1 108 ? 7.190 -24.035 19.911 1.00 0.00 108 PRO A CA 2
ATOM 3224 C C . PRO A 1 108 ? 8.220 -23.647 18.854 1.00 0.00 108 PRO A C 2
ATOM 3225 O O . PRO A 1 108 ? 9.152 -22.892 19.129 1.00 0.00 108 PRO A O 2
ATOM 3236 N N . SER A 1 109 ? 8.042 -24.167 17.644 1.00 0.00 109 SER A N 2
ATOM 3237 C CA . SER A 1 109 ? 8.957 -23.877 16.545 1.00 0.00 109 SER A CA 2
ATOM 3238 C C . SER A 1 109 ? 10.299 -24.571 16.759 1.00 0.00 109 SER A C 2
ATOM 3239 O O . SER A 1 109 ? 10.905 -24.461 17.825 1.00 0.00 109 SER A O 2
ATOM 3247 N N . SER A 1 110 ? 10.757 -25.286 15.736 1.00 0.00 110 SER A N 2
ATOM 3248 C CA . SER A 1 110 ? 12.025 -26.002 15.812 1.00 0.00 110 SER A CA 2
ATOM 3249 C C . SER A 1 110 ? 13.201 -25.043 15.648 1.00 0.00 110 SER A C 2
ATOM 3250 O O . SER A 1 110 ? 14.179 -25.109 16.391 1.00 0.00 110 SER A O 2
ATOM 3258 N N . GLY A 1 111 ? 13.096 -24.150 14.668 1.00 0.00 111 GLY A N 2
ATOM 3259 C CA . GLY A 1 111 ? 14.156 -23.191 14.423 1.00 0.00 111 GLY A CA 2
ATOM 3260 C C . GLY A 1 111 ? 15.094 -23.632 13.316 1.00 0.00 111 GLY A C 2
ATOM 3261 O O . GLY A 1 111 ? 15.031 -23.120 12.198 1.00 0.00 111 GLY A O 2
ATOM 3265 N N . GLY A 1 1 ? -14.066 17.313 15.715 1.00 0.00 1 GLY A N 3
ATOM 3266 C CA . GLY A 1 1 ? -13.353 18.570 15.851 1.00 0.00 1 GLY A CA 3
ATOM 3267 C C . GLY A 1 1 ? -13.061 19.218 14.513 1.00 0.00 1 GLY A C 3
ATOM 3268 O O . GLY A 1 1 ? -13.698 18.901 13.509 1.00 0.00 1 GLY A O 3
ATOM 3272 N N . SER A 1 2 ? -12.095 20.132 14.499 1.00 0.00 2 SER A N 3
ATOM 3273 C CA . SER A 1 2 ? -11.723 20.832 13.274 1.00 0.00 2 SER A CA 3
ATOM 3274 C C . SER A 1 2 ? -10.440 21.632 13.475 1.00 0.00 2 SER A C 3
ATOM 3275 O O . SER A 1 2 ? -10.468 22.753 13.985 1.00 0.00 2 SER A O 3
ATOM 3283 N N . SER A 1 3 ? -9.316 21.049 13.069 1.00 0.00 3 SER A N 3
ATOM 3284 C CA . SER A 1 3 ? -8.022 21.707 13.206 1.00 0.00 3 SER A CA 3
ATOM 3285 C C . SER A 1 3 ? -7.166 21.484 11.964 1.00 0.00 3 SER A C 3
ATOM 3286 O O . SER A 1 3 ? -7.440 20.596 11.157 1.00 0.00 3 SER A O 3
ATOM 3294 N N . GLY A 1 4 ? -6.124 22.298 11.817 1.00 0.00 4 GLY A N 3
ATOM 3295 C CA . GLY A 1 4 ? -5.242 22.175 10.671 1.00 0.00 4 GLY A CA 3
ATOM 3296 C C . GLY A 1 4 ? -3.845 21.732 11.060 1.00 0.00 4 GLY A C 3
ATOM 3297 O O . GLY A 1 4 ? -3.517 21.657 12.243 1.00 0.00 4 GLY A O 3
ATOM 3301 N N . SER A 1 5 ? -3.019 21.437 10.060 1.00 0.00 5 SER A N 3
ATOM 3302 C CA . SER A 1 5 ? -1.652 20.994 10.303 1.00 0.00 5 SER A CA 3
ATOM 3303 C C . SER A 1 5 ? -0.960 20.622 8.995 1.00 0.00 5 SER A C 3
ATOM 3304 O O . SER A 1 5 ? -1.399 19.718 8.284 1.00 0.00 5 SER A O 3
ATOM 3312 N N . SER A 1 6 ? 0.123 21.327 8.684 1.00 0.00 6 SER A N 3
ATOM 3313 C CA . SER A 1 6 ? 0.873 21.074 7.459 1.00 0.00 6 SER A CA 3
ATOM 3314 C C . SER A 1 6 ? 2.112 20.232 7.747 1.00 0.00 6 SER A C 3
ATOM 3315 O O . SER A 1 6 ? 2.873 20.520 8.670 1.00 0.00 6 SER A O 3
ATOM 3323 N N . GLY A 1 7 ? 2.309 19.188 6.947 1.00 0.00 7 GLY A N 3
ATOM 3324 C CA . GLY A 1 7 ? 3.457 18.319 7.130 1.00 0.00 7 GLY A CA 3
ATOM 3325 C C . GLY A 1 7 ? 3.078 16.975 7.722 1.00 0.00 7 GLY A C 3
ATOM 3326 O O . GLY A 1 7 ? 3.149 15.948 7.046 1.00 0.00 7 GLY A O 3
ATOM 3330 N N . LYS A 1 8 ? 2.677 16.981 8.988 1.00 0.00 8 LYS A N 3
ATOM 3331 C CA . LYS A 1 8 ? 2.286 15.753 9.673 1.00 0.00 8 LYS A CA 3
ATOM 3332 C C . LYS A 1 8 ? 0.781 15.530 9.571 1.00 0.00 8 LYS A C 3
ATOM 3333 O O . LYS A 1 8 ? -0.011 16.378 9.980 1.00 0.00 8 LYS A O 3
ATOM 3352 N N . PHE A 1 9 ? 0.394 14.381 9.026 1.00 0.00 9 PHE A N 3
ATOM 3353 C CA . PHE A 1 9 ? -1.017 14.046 8.871 1.00 0.00 9 PHE A CA 3
ATOM 3354 C C . PHE A 1 9 ? -1.607 13.554 10.189 1.00 0.00 9 PHE A C 3
ATOM 3355 O O . PHE A 1 9 ? -1.345 12.431 10.619 1.00 0.00 9 PHE A O 3
ATOM 3372 N N . ASP A 1 10 ? -2.404 14.405 10.828 1.00 0.00 10 ASP A N 3
ATOM 3373 C CA . ASP A 1 10 ? -3.032 14.058 12.097 1.00 0.00 10 ASP A CA 3
ATOM 3374 C C . ASP A 1 10 ? -4.265 13.186 11.874 1.00 0.00 10 ASP A C 3
ATOM 3375 O O . ASP A 1 10 ? -4.889 13.239 10.816 1.00 0.00 10 ASP A O 3
ATOM 3384 N N . GLU A 1 11 ? -4.606 12.386 12.878 1.00 0.00 11 GLU A N 3
ATOM 3385 C CA . GLU A 1 11 ? -5.762 11.502 12.789 1.00 0.00 11 GLU A CA 3
ATOM 3386 C C . GLU A 1 11 ? -7.059 12.278 13.008 1.00 0.00 11 GLU A C 3
ATOM 3387 O O . GLU A 1 11 ? -8.095 11.952 12.429 1.00 0.00 11 GLU A O 3
ATOM 3399 N N . SER A 1 12 ? -6.991 13.306 13.847 1.00 0.00 12 SER A N 3
ATOM 3400 C CA . SER A 1 12 ? -8.159 14.126 14.147 1.00 0.00 12 SER A CA 3
ATOM 3401 C C . SER A 1 12 ? -8.711 14.769 12.878 1.00 0.00 12 SER A C 3
ATOM 3402 O O . SER A 1 12 ? -9.914 14.995 12.756 1.00 0.00 12 SER A O 3
ATOM 3410 N N . ALA A 1 13 ? -7.821 15.060 11.935 1.00 0.00 13 ALA A N 3
ATOM 3411 C CA . ALA A 1 13 ? -8.217 15.675 10.673 1.00 0.00 13 ALA A CA 3
ATOM 3412 C C . ALA A 1 13 ? -8.104 14.684 9.520 1.00 0.00 13 ALA A C 3
ATOM 3413 O O . ALA A 1 13 ? -7.448 14.958 8.514 1.00 0.00 13 ALA A O 3
ATOM 3420 N N . LEU A 1 14 ? -8.747 13.531 9.673 1.00 0.00 14 LEU A N 3
ATOM 3421 C CA . LEU A 1 14 ? -8.718 12.498 8.643 1.00 0.00 14 LEU A CA 3
ATOM 3422 C C . LEU A 1 14 ? -9.585 12.892 7.452 1.00 0.00 14 LEU A C 3
ATOM 3423 O O . LEU A 1 14 ? -10.671 13.446 7.616 1.00 0.00 14 LEU A O 3
ATOM 3439 N N . VAL A 1 15 ? -9.097 12.601 6.249 1.00 0.00 15 VAL A N 3
ATOM 3440 C CA . VAL A 1 15 ? -9.828 12.921 5.030 1.00 0.00 15 VAL A CA 3
ATOM 3441 C C . VAL A 1 15 ? -10.789 11.799 4.654 1.00 0.00 15 VAL A C 3
ATOM 3442 O O . VAL A 1 15 ? -10.463 10.615 4.736 1.00 0.00 15 VAL A O 3
ATOM 3455 N N . PRO A 1 16 ? -12.004 12.178 4.229 1.00 0.00 16 PRO A N 3
ATOM 3456 C CA . PRO A 1 16 ? -13.038 11.219 3.831 1.00 0.00 16 PRO A CA 3
ATOM 3457 C C . PRO A 1 16 ? -12.697 10.507 2.526 1.00 0.00 16 PRO A C 3
ATOM 3458 O O . PRO A 1 16 ? -12.253 11.134 1.565 1.00 0.00 16 PRO A O 3
ATOM 3469 N N . GLU A 1 17 ? -12.907 9.194 2.500 1.00 0.00 17 GLU A N 3
ATOM 3470 C CA . GLU A 1 17 ? -12.621 8.399 1.313 1.00 0.00 17 GLU A CA 3
ATOM 3471 C C . GLU A 1 17 ? -13.190 9.063 0.062 1.00 0.00 17 GLU A C 3
ATOM 3472 O O . GLU A 1 17 ? -12.755 8.782 -1.056 1.00 0.00 17 GLU A O 3
ATOM 3484 N N . ASP A 1 18 ? -14.164 9.944 0.260 1.00 0.00 18 ASP A N 3
ATOM 3485 C CA . ASP A 1 18 ? -14.794 10.649 -0.851 1.00 0.00 18 ASP A CA 3
ATOM 3486 C C . ASP A 1 18 ? -13.856 11.709 -1.423 1.00 0.00 18 ASP A C 3
ATOM 3487 O O . ASP A 1 18 ? -13.798 11.909 -2.636 1.00 0.00 18 ASP A O 3
ATOM 3496 N N . GLN A 1 19 ? -13.125 12.383 -0.542 1.00 0.00 19 GLN A N 3
ATOM 3497 C CA . GLN A 1 19 ? -12.193 13.423 -0.960 1.00 0.00 19 GLN A CA 3
ATOM 3498 C C . GLN A 1 19 ? -10.846 12.822 -1.345 1.00 0.00 19 GLN A C 3
ATOM 3499 O O . GLN A 1 19 ? -10.347 13.047 -2.448 1.00 0.00 19 GLN A O 3
ATOM 3513 N N . PHE A 1 20 ? -10.260 12.058 -0.430 1.00 0.00 20 PHE A N 3
ATOM 3514 C CA . PHE A 1 20 ? -8.969 11.425 -0.673 1.00 0.00 20 PHE A CA 3
ATOM 3515 C C . PHE A 1 20 ? -8.902 10.852 -2.086 1.00 0.00 20 PHE A C 3
ATOM 3516 O O . PHE A 1 20 ? -7.879 10.958 -2.763 1.00 0.00 20 PHE A O 3
ATOM 3533 N N . LEU A 1 21 ? -9.999 10.243 -2.522 1.00 0.00 21 LEU A N 3
ATOM 3534 C CA . LEU A 1 21 ? -10.066 9.652 -3.855 1.00 0.00 21 LEU A CA 3
ATOM 3535 C C . LEU A 1 21 ? -9.747 10.688 -4.927 1.00 0.00 21 LEU A C 3
ATOM 3536 O O . LEU A 1 21 ? -8.723 10.601 -5.604 1.00 0.00 21 LEU A O 3
ATOM 3552 N N . ALA A 1 22 ? -10.631 11.668 -5.077 1.00 0.00 22 ALA A N 3
ATOM 3553 C CA . ALA A 1 22 ? -10.442 12.724 -6.063 1.00 0.00 22 ALA A CA 3
ATOM 3554 C C . ALA A 1 22 ? -9.062 13.359 -5.930 1.00 0.00 22 ALA A C 3
ATOM 3555 O O . ALA A 1 22 ? -8.354 13.538 -6.921 1.00 0.00 22 ALA A O 3
ATOM 3562 N N . GLN A 1 23 ? -8.687 13.698 -4.701 1.00 0.00 23 GLN A N 3
ATOM 3563 C CA . GLN A 1 23 ? -7.392 14.315 -4.441 1.00 0.00 23 GLN A CA 3
ATOM 3564 C C . GLN A 1 23 ? -6.326 13.759 -5.378 1.00 0.00 23 GLN A C 3
ATOM 3565 O O . GLN A 1 23 ? -5.413 14.474 -5.791 1.00 0.00 23 GLN A O 3
ATOM 3579 N N . HIS A 1 24 ? -6.447 12.477 -5.711 1.00 0.00 24 HIS A N 3
ATOM 3580 C CA . HIS A 1 24 ? -5.493 11.824 -6.600 1.00 0.00 24 HIS A CA 3
ATOM 3581 C C . HIS A 1 24 ? -6.213 11.127 -7.751 1.00 0.00 24 HIS A C 3
ATOM 3582 O O . HIS A 1 24 ? -6.614 9.967 -7.652 1.00 0.00 24 HIS A O 3
ATOM 3596 N N . PRO A 1 25 ? -6.382 11.849 -8.868 1.00 0.00 25 PRO A N 3
ATOM 3597 C CA . PRO A 1 25 ? -7.054 11.320 -10.059 1.00 0.00 25 PRO A CA 3
ATOM 3598 C C . PRO A 1 25 ? -6.230 10.246 -10.761 1.00 0.00 25 PRO A C 3
ATOM 3599 O O . PRO A 1 25 ? -6.778 9.309 -11.342 1.00 0.00 25 PRO A O 3
ATOM 3610 N N . GLY A 1 26 ? -4.909 10.387 -10.703 1.00 0.00 26 GLY A N 3
ATOM 3611 C CA . GLY A 1 26 ? -4.031 9.421 -11.336 1.00 0.00 26 GLY A CA 3
ATOM 3612 C C . GLY A 1 26 ? -3.655 8.284 -10.408 1.00 0.00 26 GLY A C 3
ATOM 3613 O O . GLY A 1 26 ? -3.974 8.292 -9.219 1.00 0.00 26 GLY A O 3
ATOM 3617 N N . PRO A 1 27 ? -2.959 7.275 -10.954 1.00 0.00 27 PRO A N 3
ATOM 3618 C CA . PRO A 1 27 ? -2.526 6.105 -10.185 1.00 0.00 27 PRO A CA 3
ATOM 3619 C C . PRO A 1 27 ? -1.429 6.446 -9.181 1.00 0.00 27 PRO A C 3
ATOM 3620 O O . PRO A 1 27 ? -0.479 7.159 -9.504 1.00 0.00 27 PRO A O 3
ATOM 3631 N N . ALA A 1 28 ? -1.568 5.932 -7.964 1.00 0.00 28 ALA A N 3
ATOM 3632 C CA . ALA A 1 28 ? -0.588 6.179 -6.914 1.00 0.00 28 ALA A CA 3
ATOM 3633 C C . ALA A 1 28 ? 0.251 4.935 -6.641 1.00 0.00 28 ALA A C 3
ATOM 3634 O O . ALA A 1 28 ? -0.274 3.826 -6.556 1.00 0.00 28 ALA A O 3
ATOM 3641 N N . THR A 1 29 ? 1.559 5.127 -6.503 1.00 0.00 29 THR A N 3
ATOM 3642 C CA . THR A 1 29 ? 2.471 4.021 -6.241 1.00 0.00 29 THR A CA 3
ATOM 3643 C C . THR A 1 29 ? 2.507 3.677 -4.757 1.00 0.00 29 THR A C 3
ATOM 3644 O O . THR A 1 29 ? 3.002 4.457 -3.941 1.00 0.00 29 THR A O 3
ATOM 3655 N N . ILE A 1 30 ? 1.981 2.508 -4.412 1.00 0.00 30 ILE A N 3
ATOM 3656 C CA . ILE A 1 30 ? 1.954 2.061 -3.025 1.00 0.00 30 ILE A CA 3
ATOM 3657 C C . ILE A 1 30 ? 3.132 1.141 -2.721 1.00 0.00 30 ILE A C 3
ATOM 3658 O O . ILE A 1 30 ? 3.255 0.061 -3.300 1.00 0.00 30 ILE A O 3
ATOM 3674 N N . ARG A 1 31 ? 3.996 1.576 -1.809 1.00 0.00 31 ARG A N 3
ATOM 3675 C CA . ARG A 1 31 ? 5.164 0.792 -1.428 1.00 0.00 31 ARG A CA 3
ATOM 3676 C C . ARG A 1 31 ? 4.822 -0.180 -0.303 1.00 0.00 31 ARG A C 3
ATOM 3677 O O . ARG A 1 31 ? 3.988 0.112 0.553 1.00 0.00 31 ARG A O 3
ATOM 3698 N N . VAL A 1 32 ? 5.473 -1.340 -0.312 1.00 0.00 32 VAL A N 3
ATOM 3699 C CA . VAL A 1 32 ? 5.238 -2.356 0.706 1.00 0.00 32 VAL A CA 3
ATOM 3700 C C . VAL A 1 32 ? 6.545 -3.012 1.138 1.00 0.00 32 VAL A C 3
ATOM 3701 O O . VAL A 1 32 ? 7.411 -3.297 0.312 1.00 0.00 32 VAL A O 3
ATOM 3714 N N . SER A 1 33 ? 6.679 -3.251 2.439 1.00 0.00 33 SER A N 3
ATOM 3715 C CA . SER A 1 33 ? 7.882 -3.872 2.983 1.00 0.00 33 SER A CA 3
ATOM 3716 C C . SER A 1 33 ? 7.929 -5.358 2.639 1.00 0.00 33 SER A C 3
ATOM 3717 O O . SER A 1 33 ? 6.899 -6.029 2.589 1.00 0.00 33 SER A O 3
ATOM 3725 N N . LYS A 1 34 ? 9.135 -5.865 2.402 1.00 0.00 34 LYS A N 3
ATOM 3726 C CA . LYS A 1 34 ? 9.319 -7.271 2.064 1.00 0.00 34 LYS A CA 3
ATOM 3727 C C . LYS A 1 34 ? 9.072 -8.160 3.278 1.00 0.00 34 LYS A C 3
ATOM 3728 O O . LYS A 1 34 ? 9.210 -7.736 4.426 1.00 0.00 34 LYS A O 3
ATOM 3747 N N . PRO A 1 35 ? 8.699 -9.423 3.023 1.00 0.00 35 PRO A N 3
ATOM 3748 C CA . PRO A 1 35 ? 8.427 -10.398 4.084 1.00 0.00 35 PRO A CA 3
ATOM 3749 C C . PRO A 1 35 ? 9.693 -10.818 4.823 1.00 0.00 35 PRO A C 3
ATOM 3750 O O . PRO A 1 35 ? 10.805 -10.585 4.353 1.00 0.00 35 PRO A O 3
ATOM 3761 N N . ASN A 1 36 ? 9.514 -11.438 5.985 1.00 0.00 36 ASN A N 3
ATOM 3762 C CA . ASN A 1 36 ? 10.643 -11.890 6.791 1.00 0.00 36 ASN A CA 3
ATOM 3763 C C . ASN A 1 36 ? 11.490 -10.709 7.253 1.00 0.00 36 ASN A C 3
ATOM 3764 O O . ASN A 1 36 ? 12.423 -10.296 6.565 1.00 0.00 36 ASN A O 3
ATOM 3775 N N . GLU A 1 37 ? 11.157 -10.170 8.422 1.00 0.00 37 GLU A N 3
ATOM 3776 C CA . GLU A 1 37 ? 11.887 -9.035 8.974 1.00 0.00 37 GLU A CA 3
ATOM 3777 C C . GLU A 1 37 ? 12.027 -7.922 7.941 1.00 0.00 37 GLU A C 3
ATOM 3778 O O . GLU A 1 37 ? 11.565 -8.051 6.808 1.00 0.00 37 GLU A O 3
ATOM 3790 N N . ASN A 1 38 ? 12.667 -6.828 8.340 1.00 0.00 38 ASN A N 3
ATOM 3791 C CA . ASN A 1 38 ? 12.868 -5.690 7.450 1.00 0.00 38 ASN A CA 3
ATOM 3792 C C . ASN A 1 38 ? 14.327 -5.587 7.020 1.00 0.00 38 ASN A C 3
ATOM 3793 O O . ASN A 1 38 ? 15.209 -5.329 7.839 1.00 0.00 38 ASN A O 3
ATOM 3804 N N . ASP A 1 39 ? 14.574 -5.789 5.730 1.00 0.00 39 ASP A N 3
ATOM 3805 C CA . ASP A 1 39 ? 15.927 -5.717 5.190 1.00 0.00 39 ASP A CA 3
ATOM 3806 C C . ASP A 1 39 ? 16.219 -4.323 4.642 1.00 0.00 39 ASP A C 3
ATOM 3807 O O . ASP A 1 39 ? 17.353 -3.847 4.701 1.00 0.00 39 ASP A O 3
ATOM 3816 N N . GLY A 1 40 ? 15.189 -3.674 4.108 1.00 0.00 40 GLY A N 3
ATOM 3817 C CA . GLY A 1 40 ? 15.356 -2.342 3.556 1.00 0.00 40 GLY A CA 3
ATOM 3818 C C . GLY A 1 40 ? 14.694 -2.188 2.202 1.00 0.00 40 GLY A C 3
ATOM 3819 O O . GLY A 1 40 ? 13.847 -1.315 2.014 1.00 0.00 40 GLY A O 3
ATOM 3823 N N . GLN A 1 41 ? 15.081 -3.038 1.256 1.00 0.00 41 GLN A N 3
ATOM 3824 C CA . GLN A 1 41 ? 14.519 -2.991 -0.089 1.00 0.00 41 GLN A CA 3
ATOM 3825 C C . GLN A 1 41 ? 13.026 -3.304 -0.067 1.00 0.00 41 GLN A C 3
ATOM 3826 O O . GLN A 1 41 ? 12.610 -4.358 0.414 1.00 0.00 41 GLN A O 3
ATOM 3840 N N . PHE A 1 42 ? 12.225 -2.382 -0.591 1.00 0.00 42 PHE A N 3
ATOM 3841 C CA . PHE A 1 42 ? 10.779 -2.560 -0.630 1.00 0.00 42 PHE A CA 3
ATOM 3842 C C . PHE A 1 42 ? 10.297 -2.788 -2.060 1.00 0.00 42 PHE A C 3
ATOM 3843 O O . PHE A 1 42 ? 11.063 -2.649 -3.013 1.00 0.00 42 PHE A O 3
ATOM 3860 N N . MET A 1 43 ? 9.023 -3.139 -2.200 1.00 0.00 43 MET A N 3
ATOM 3861 C CA . MET A 1 43 ? 8.439 -3.386 -3.513 1.00 0.00 43 MET A CA 3
ATOM 3862 C C . MET A 1 43 ? 7.653 -2.171 -3.995 1.00 0.00 43 MET A C 3
ATOM 3863 O O . MET A 1 43 ? 7.380 -1.251 -3.225 1.00 0.00 43 MET A O 3
ATOM 3877 N N . GLU A 1 44 ? 7.292 -2.174 -5.275 1.00 0.00 44 GLU A N 3
ATOM 3878 C CA . GLU A 1 44 ? 6.539 -1.071 -5.859 1.00 0.00 44 GLU A CA 3
ATOM 3879 C C . GLU A 1 44 ? 5.260 -1.575 -6.520 1.00 0.00 44 GLU A C 3
ATOM 3880 O O . GLU A 1 44 ? 5.299 -2.175 -7.595 1.00 0.00 44 GLU A O 3
ATOM 3892 N N . ILE A 1 45 ? 4.128 -1.329 -5.869 1.00 0.00 45 ILE A N 3
ATOM 3893 C CA . ILE A 1 45 ? 2.837 -1.756 -6.393 1.00 0.00 45 ILE A CA 3
ATOM 3894 C C . ILE A 1 45 ? 1.907 -0.567 -6.603 1.00 0.00 45 ILE A C 3
ATOM 3895 O O . ILE A 1 45 ? 1.317 -0.050 -5.652 1.00 0.00 45 ILE A O 3
ATOM 3911 N N . THR A 1 46 ? 1.776 -0.136 -7.853 1.00 0.00 46 THR A N 3
ATOM 3912 C CA . THR A 1 46 ? 0.917 0.992 -8.188 1.00 0.00 46 THR A CA 3
ATOM 3913 C C . THR A 1 46 ? -0.500 0.529 -8.506 1.00 0.00 46 THR A C 3
ATOM 3914 O O . THR A 1 46 ? -0.697 -0.482 -9.181 1.00 0.00 46 THR A O 3
ATOM 3925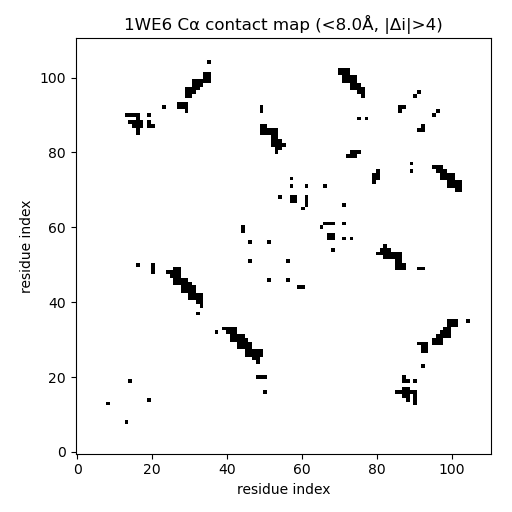 N N . VAL A 1 47 ? -1.485 1.275 -8.016 1.00 0.00 47 VAL A N 3
ATOM 3926 C CA . VAL A 1 47 ? -2.885 0.941 -8.249 1.00 0.00 47 VAL A CA 3
ATOM 3927 C C . VAL A 1 47 ? -3.559 1.984 -9.135 1.00 0.00 47 VAL A C 3
ATOM 3928 O O . VAL A 1 47 ? -3.420 3.185 -8.909 1.00 0.00 47 VAL A O 3
ATOM 3941 N N . GLN A 1 48 ? -4.289 1.514 -10.142 1.00 0.00 48 GLN A N 3
ATOM 3942 C CA . GLN A 1 48 ? -4.983 2.408 -11.061 1.00 0.00 48 GLN A CA 3
ATOM 3943 C C . GLN A 1 48 ? -5.916 3.349 -10.306 1.00 0.00 48 GLN A C 3
ATOM 3944 O O . GLN A 1 48 ? -6.141 4.484 -10.725 1.00 0.00 48 GLN A O 3
ATOM 3958 N N . SER A 1 49 ? -6.456 2.870 -9.189 1.00 0.00 49 SER A N 3
ATOM 3959 C CA . SER A 1 49 ? -7.368 3.667 -8.378 1.00 0.00 49 SER A CA 3
ATOM 3960 C C . SER A 1 49 ? -7.267 3.277 -6.906 1.00 0.00 49 SER A C 3
ATOM 3961 O O . SER A 1 49 ? -7.273 2.093 -6.563 1.00 0.00 49 SER A O 3
ATOM 3969 N N . LEU A 1 50 ? -7.175 4.280 -6.040 1.00 0.00 50 LEU A N 3
ATOM 3970 C CA . LEU A 1 50 ? -7.073 4.043 -4.604 1.00 0.00 50 LEU A CA 3
ATOM 3971 C C . LEU A 1 50 ? -8.337 3.377 -4.070 1.00 0.00 50 LEU A C 3
ATOM 3972 O O . LEU A 1 50 ? -8.281 2.570 -3.143 1.00 0.00 50 LEU A O 3
ATOM 3988 N N . SER A 1 51 ? -9.476 3.718 -4.665 1.00 0.00 51 SER A N 3
ATOM 3989 C CA . SER A 1 51 ? -10.755 3.155 -4.249 1.00 0.00 51 SER A CA 3
ATOM 3990 C C . SER A 1 51 ? -10.635 1.652 -4.014 1.00 0.00 51 SER A C 3
ATOM 3991 O O . SER A 1 51 ? -11.304 1.094 -3.145 1.00 0.00 51 SER A O 3
ATOM 3999 N N . GLU A 1 52 ? -9.779 1.004 -4.798 1.00 0.00 52 GLU A N 3
ATOM 4000 C CA . GLU A 1 52 ? -9.572 -0.435 -4.677 1.00 0.00 52 GLU A CA 3
ATOM 4001 C C . GLU A 1 52 ? -9.612 -0.869 -3.214 1.00 0.00 52 GLU A C 3
ATOM 4002 O O . GLU A 1 52 ? -9.335 -0.078 -2.314 1.00 0.00 52 GLU A O 3
ATOM 4014 N N . ASN A 1 53 ? -9.961 -2.131 -2.988 1.00 0.00 53 ASN A N 3
ATOM 4015 C CA . ASN A 1 53 ? -10.039 -2.671 -1.635 1.00 0.00 53 ASN A CA 3
ATOM 4016 C C . ASN A 1 53 ? -8.742 -3.377 -1.254 1.00 0.00 53 ASN A C 3
ATOM 4017 O O . ASN A 1 53 ? -8.196 -4.159 -2.033 1.00 0.00 53 ASN A O 3
ATOM 4028 N N . VAL A 1 54 ? -8.251 -3.095 -0.051 1.00 0.00 54 VAL A N 3
ATOM 4029 C CA . VAL A 1 54 ? -7.018 -3.703 0.433 1.00 0.00 54 VAL A CA 3
ATOM 4030 C C . VAL A 1 54 ? -6.926 -5.166 0.015 1.00 0.00 54 VAL A C 3
ATOM 4031 O O . VAL A 1 54 ? -5.836 -5.690 -0.212 1.00 0.00 54 VAL A O 3
ATOM 4044 N N . GLY A 1 55 ? -8.078 -5.822 -0.083 1.00 0.00 55 GLY A N 3
ATOM 4045 C CA . GLY A 1 55 ? -8.106 -7.219 -0.475 1.00 0.00 55 GLY A CA 3
ATOM 4046 C C . GLY A 1 55 ? -7.440 -7.460 -1.815 1.00 0.00 55 GLY A C 3
ATOM 4047 O O . GLY A 1 55 ? -6.671 -8.408 -1.972 1.00 0.00 55 GLY A O 3
ATOM 4051 N N . SER A 1 56 ? -7.735 -6.599 -2.783 1.00 0.00 56 SER A N 3
ATOM 4052 C CA . SER A 1 56 ? -7.162 -6.725 -4.119 1.00 0.00 56 SER A CA 3
ATOM 4053 C C . SER A 1 56 ? -5.652 -6.506 -4.086 1.00 0.00 56 SER A C 3
ATOM 4054 O O . SER A 1 56 ? -4.909 -7.110 -4.861 1.00 0.00 56 SER A O 3
ATOM 4062 N N . LEU A 1 57 ? -5.206 -5.640 -3.183 1.00 0.00 57 LEU A N 3
ATOM 4063 C CA . LEU A 1 57 ? -3.785 -5.341 -3.047 1.00 0.00 57 LEU A CA 3
ATOM 4064 C C . LEU A 1 57 ? -2.988 -6.607 -2.750 1.00 0.00 57 LEU A C 3
ATOM 4065 O O . LEU A 1 57 ? -1.952 -6.860 -3.365 1.00 0.00 57 LEU A O 3
ATOM 4081 N N . LYS A 1 58 ? -3.479 -7.400 -1.804 1.00 0.00 58 LYS A N 3
ATOM 4082 C CA . LYS A 1 58 ? -2.815 -8.642 -1.427 1.00 0.00 58 LYS A CA 3
ATOM 4083 C C . LYS A 1 58 ? -2.641 -9.556 -2.637 1.00 0.00 58 LYS A C 3
ATOM 4084 O O . LYS A 1 58 ? -1.660 -10.293 -2.732 1.00 0.00 58 LYS A O 3
ATOM 4103 N N . GLU A 1 59 ? -3.598 -9.499 -3.557 1.00 0.00 59 GLU A N 3
ATOM 4104 C CA . GLU A 1 59 ? -3.548 -10.322 -4.760 1.00 0.00 59 GLU A CA 3
ATOM 4105 C C . GLU A 1 59 ? -2.329 -9.972 -5.609 1.00 0.00 59 GLU A C 3
ATOM 4106 O O . GLU A 1 59 ? -1.709 -10.846 -6.216 1.00 0.00 59 GLU A O 3
ATOM 4118 N N . LYS A 1 60 ? -1.991 -8.687 -5.646 1.00 0.00 60 LYS A N 3
ATOM 4119 C CA . LYS A 1 60 ? -0.846 -8.219 -6.419 1.00 0.00 60 LYS A CA 3
ATOM 4120 C C . LYS A 1 60 ? 0.452 -8.815 -5.883 1.00 0.00 60 LYS A C 3
ATOM 4121 O O . LYS A 1 60 ? 1.114 -9.598 -6.566 1.00 0.00 60 LYS A O 3
ATOM 4140 N N . ILE A 1 61 ? 0.808 -8.441 -4.659 1.00 0.00 61 ILE A N 3
ATOM 4141 C CA . ILE A 1 61 ? 2.026 -8.941 -4.032 1.00 0.00 61 ILE A CA 3
ATOM 4142 C C . ILE A 1 61 ? 2.042 -10.466 -4.002 1.00 0.00 61 ILE A C 3
ATOM 4143 O O . ILE A 1 61 ? 3.063 -11.091 -4.287 1.00 0.00 61 ILE A O 3
ATOM 4159 N N . ALA A 1 62 ? 0.904 -11.057 -3.656 1.00 0.00 62 ALA A N 3
ATOM 4160 C CA . ALA A 1 62 ? 0.786 -12.509 -3.593 1.00 0.00 62 ALA A CA 3
ATOM 4161 C C . ALA A 1 62 ? 1.586 -13.174 -4.707 1.00 0.00 62 ALA A C 3
ATOM 4162 O O . ALA A 1 62 ? 2.146 -14.254 -4.524 1.00 0.00 62 ALA A O 3
ATOM 4169 N N . GLY A 1 63 ? 1.636 -12.521 -5.865 1.00 0.00 63 GLY A N 3
ATOM 4170 C CA . GLY A 1 63 ? 2.369 -13.066 -6.992 1.00 0.00 63 GLY A CA 3
ATOM 4171 C C . GLY A 1 63 ? 3.867 -13.070 -6.761 1.00 0.00 63 GLY A C 3
ATOM 4172 O O . GLY A 1 63 ? 4.548 -14.041 -7.089 1.00 0.00 63 GLY A O 3
ATOM 4176 N N . GLU A 1 64 ? 4.381 -11.982 -6.196 1.00 0.00 64 GLU A N 3
ATOM 4177 C CA . GLU A 1 64 ? 5.808 -11.865 -5.924 1.00 0.00 64 GLU A CA 3
ATOM 4178 C C . GLU A 1 64 ? 6.240 -12.850 -4.841 1.00 0.00 64 GLU A C 3
ATOM 4179 O O . GLU A 1 64 ? 7.181 -13.621 -5.028 1.00 0.00 64 GLU A O 3
ATOM 4191 N N . ILE A 1 65 ? 5.543 -12.818 -3.710 1.00 0.00 65 ILE A N 3
ATOM 4192 C CA . ILE A 1 65 ? 5.853 -13.708 -2.597 1.00 0.00 65 ILE A CA 3
ATOM 4193 C C . ILE A 1 65 ? 5.252 -15.093 -2.818 1.00 0.00 65 ILE A C 3
ATOM 4194 O O . ILE A 1 65 ? 5.566 -16.037 -2.094 1.00 0.00 65 ILE A O 3
ATOM 4210 N N . GLN A 1 66 ? 4.390 -15.205 -3.823 1.00 0.00 66 GLN A N 3
ATOM 4211 C CA . GLN A 1 66 ? 3.748 -16.475 -4.140 1.00 0.00 66 GLN A CA 3
ATOM 4212 C C . GLN A 1 66 ? 2.923 -16.977 -2.958 1.00 0.00 66 GLN A C 3
ATOM 4213 O O . GLN A 1 66 ? 2.892 -18.175 -2.676 1.00 0.00 66 GLN A O 3
ATOM 4227 N N . ILE A 1 67 ? 2.257 -16.054 -2.274 1.00 0.00 67 ILE A N 3
ATOM 4228 C CA . ILE A 1 67 ? 1.433 -16.403 -1.124 1.00 0.00 67 ILE A CA 3
ATOM 4229 C C . ILE A 1 67 ? 0.012 -15.872 -1.284 1.00 0.00 67 ILE A C 3
ATOM 4230 O O . ILE A 1 67 ? -0.210 -14.749 -1.737 1.00 0.00 67 ILE A O 3
ATOM 4246 N N . PRO A 1 68 ? -0.974 -16.698 -0.904 1.00 0.00 68 PRO A N 3
ATOM 4247 C CA . PRO A 1 68 ? -2.392 -16.332 -0.994 1.00 0.00 68 PRO A CA 3
ATOM 4248 C C . PRO A 1 68 ? -2.776 -15.249 0.009 1.00 0.00 68 PRO A C 3
ATOM 4249 O O . PRO A 1 68 ? -2.385 -15.304 1.175 1.00 0.00 68 PRO A O 3
ATOM 4260 N N . ALA A 1 69 ? -3.545 -14.269 -0.452 1.00 0.00 69 ALA A N 3
ATOM 4261 C CA . ALA A 1 69 ? -3.984 -13.175 0.407 1.00 0.00 69 ALA A CA 3
ATOM 4262 C C . ALA A 1 69 ? -4.324 -13.679 1.805 1.00 0.00 69 ALA A C 3
ATOM 4263 O O . ALA A 1 69 ? -4.103 -12.983 2.796 1.00 0.00 69 ALA A O 3
ATOM 4270 N N . ASN A 1 70 ? -4.863 -14.891 1.878 1.00 0.00 70 ASN A N 3
ATOM 4271 C CA . ASN A 1 70 ? -5.235 -15.486 3.157 1.00 0.00 70 ASN A CA 3
ATOM 4272 C C . ASN A 1 70 ? -4.022 -15.600 4.077 1.00 0.00 70 ASN A C 3
ATOM 4273 O O . ASN A 1 70 ? -4.038 -15.114 5.208 1.00 0.00 70 ASN A O 3
ATOM 4284 N N . LYS A 1 71 ? -2.972 -16.247 3.584 1.00 0.00 71 LYS A N 3
ATOM 4285 C CA . LYS A 1 71 ? -1.750 -16.425 4.359 1.00 0.00 71 LYS A CA 3
ATOM 4286 C C . LYS A 1 71 ? -1.100 -15.080 4.667 1.00 0.00 71 LYS A C 3
ATOM 4287 O O . LYS A 1 71 ? -1.040 -14.660 5.821 1.00 0.00 71 LYS A O 3
ATOM 4306 N N . GLN A 1 72 ? -0.616 -14.409 3.625 1.00 0.00 72 GLN A N 3
ATOM 4307 C CA . GLN A 1 72 ? 0.027 -13.111 3.786 1.00 0.00 72 GLN A CA 3
ATOM 4308 C C . GLN A 1 72 ? -0.957 -12.077 4.323 1.00 0.00 72 GLN A C 3
ATOM 4309 O O . GLN A 1 72 ? -2.108 -12.016 3.891 1.00 0.00 72 GLN A O 3
ATOM 4323 N N . LYS A 1 73 ? -0.498 -11.265 5.270 1.00 0.00 73 LYS A N 3
ATOM 4324 C CA . LYS A 1 73 ? -1.337 -10.233 5.867 1.00 0.00 73 LYS A CA 3
ATOM 4325 C C . LYS A 1 73 ? -0.720 -8.852 5.676 1.00 0.00 73 LYS A C 3
ATOM 4326 O O . LYS A 1 73 ? 0.500 -8.692 5.730 1.00 0.00 73 LYS A O 3
ATOM 4345 N N . LEU A 1 74 ? -1.569 -7.856 5.451 1.00 0.00 74 LEU A N 3
ATOM 4346 C CA . LEU A 1 74 ? -1.107 -6.486 5.252 1.00 0.00 74 LEU A CA 3
ATOM 4347 C C . LEU A 1 74 ? -1.499 -5.603 6.432 1.00 0.00 74 LEU A C 3
ATOM 4348 O O . LEU A 1 74 ? -2.652 -5.600 6.863 1.00 0.00 74 LEU A O 3
ATOM 4364 N N . SER A 1 75 ? -0.532 -4.852 6.950 1.00 0.00 75 SER A N 3
ATOM 4365 C CA . SER A 1 75 ? -0.775 -3.966 8.081 1.00 0.00 75 SER A CA 3
ATOM 4366 C C . SER A 1 75 ? -0.473 -2.517 7.711 1.00 0.00 75 SER A C 3
ATOM 4367 O O . SER A 1 75 ? 0.544 -2.223 7.085 1.00 0.00 75 SER A O 3
ATOM 4375 N N . GLY A 1 76 ? -1.369 -1.614 8.101 1.00 0.00 76 GLY A N 3
ATOM 4376 C CA . GLY A 1 76 ? -1.181 -0.205 7.801 1.00 0.00 76 GLY A CA 3
ATOM 4377 C C . GLY A 1 76 ? -0.904 0.619 9.042 1.00 0.00 76 GLY A C 3
ATOM 4378 O O . GLY A 1 76 ? -1.004 0.121 10.164 1.00 0.00 76 GLY A O 3
ATOM 4382 N N . LYS A 1 77 ? -0.553 1.885 8.843 1.00 0.00 77 LYS A N 3
ATOM 4383 C CA . LYS A 1 77 ? -0.260 2.783 9.954 1.00 0.00 77 LYS A CA 3
ATOM 4384 C C . LYS A 1 77 ? -1.280 2.612 11.075 1.00 0.00 77 LYS A C 3
ATOM 4385 O O . LYS A 1 77 ? -0.916 2.497 12.246 1.00 0.00 77 LYS A O 3
ATOM 4404 N N . ALA A 1 78 ? -2.557 2.595 10.710 1.00 0.00 78 ALA A N 3
ATOM 4405 C CA . ALA A 1 78 ? -3.628 2.434 11.684 1.00 0.00 78 ALA A CA 3
ATOM 4406 C C . ALA A 1 78 ? -3.592 1.048 12.317 1.00 0.00 78 ALA A C 3
ATOM 4407 O O . ALA A 1 78 ? -3.754 0.903 13.528 1.00 0.00 78 ALA A O 3
ATOM 4414 N N . GLY A 1 79 ? -3.379 0.029 11.489 1.00 0.00 79 GLY A N 3
ATOM 4415 C CA . GLY A 1 79 ? -3.326 -1.333 11.987 1.00 0.00 79 GLY A CA 3
ATOM 4416 C C . GLY A 1 79 ? -3.577 -2.358 10.899 1.00 0.00 79 GLY A C 3
ATOM 4417 O O . GLY A 1 79 ? -3.574 -2.028 9.713 1.00 0.00 79 GLY A O 3
ATOM 4421 N N . PHE A 1 80 ? -3.794 -3.605 11.302 1.00 0.00 80 PHE A N 3
ATOM 4422 C CA . PHE A 1 80 ? -4.045 -4.683 10.352 1.00 0.00 80 PHE A CA 3
ATOM 4423 C C . PHE A 1 80 ? -5.117 -4.280 9.345 1.00 0.00 80 PHE A C 3
ATOM 4424 O O . PHE A 1 80 ? -6.314 -4.376 9.621 1.00 0.00 80 PHE A O 3
ATOM 4441 N N . LEU A 1 81 ? -4.680 -3.828 8.173 1.00 0.00 81 LEU A N 3
ATOM 4442 C CA . LEU A 1 81 ? -5.601 -3.410 7.123 1.00 0.00 81 LEU A CA 3
ATOM 4443 C C . LEU A 1 81 ? -6.685 -4.459 6.900 1.00 0.00 81 LEU A C 3
ATOM 4444 O O . LEU A 1 81 ? -6.439 -5.659 7.022 1.00 0.00 81 LEU A O 3
ATOM 4460 N N . LYS A 1 82 ? -7.887 -3.999 6.568 1.00 0.00 82 LYS A N 3
ATOM 4461 C CA . LYS A 1 82 ? -9.009 -4.897 6.324 1.00 0.00 82 LYS A CA 3
ATOM 4462 C C . LYS A 1 82 ? -9.498 -4.778 4.883 1.00 0.00 82 LYS A C 3
ATOM 4463 O O . LYS A 1 82 ? -9.700 -3.674 4.376 1.00 0.00 82 LYS A O 3
ATOM 4482 N N . ASP A 1 83 ? -9.686 -5.919 4.231 1.00 0.00 83 ASP A N 3
ATOM 4483 C CA . ASP A 1 83 ? -10.153 -5.942 2.849 1.00 0.00 83 ASP A CA 3
ATOM 4484 C C . ASP A 1 83 ? -11.460 -5.167 2.705 1.00 0.00 83 ASP A C 3
ATOM 4485 O O . ASP A 1 83 ? -11.677 -4.479 1.708 1.00 0.00 83 ASP A O 3
ATOM 4494 N N . ASN A 1 84 ? -12.326 -5.285 3.705 1.00 0.00 84 ASN A N 3
ATOM 4495 C CA . ASN A 1 84 ? -13.612 -4.597 3.688 1.00 0.00 84 ASN A CA 3
ATOM 4496 C C . ASN A 1 84 ? -13.418 -3.085 3.618 1.00 0.00 84 ASN A C 3
ATOM 4497 O O . ASN A 1 84 ? -14.365 -2.338 3.375 1.00 0.00 84 ASN A O 3
ATOM 4508 N N . MET A 1 85 ? -12.184 -2.641 3.833 1.00 0.00 85 MET A N 3
ATOM 4509 C CA . MET A 1 85 ? -11.866 -1.219 3.792 1.00 0.00 85 MET A CA 3
ATOM 4510 C C . MET A 1 85 ? -11.052 -0.879 2.548 1.00 0.00 85 MET A C 3
ATOM 4511 O O . MET A 1 85 ? -10.321 -1.720 2.023 1.00 0.00 85 MET A O 3
ATOM 4525 N N . SER A 1 86 ? -11.182 0.359 2.080 1.00 0.00 86 SER A N 3
ATOM 4526 C CA . SER A 1 86 ? -10.461 0.807 0.894 1.00 0.00 86 SER A CA 3
ATOM 4527 C C . SER A 1 86 ? -9.139 1.463 1.278 1.00 0.00 86 SER A C 3
ATOM 4528 O O . SER A 1 86 ? -8.793 1.546 2.458 1.00 0.00 86 SER A O 3
ATOM 4536 N N . LEU A 1 87 ? -8.402 1.927 0.275 1.00 0.00 87 LEU A N 3
ATOM 4537 C CA . LEU A 1 87 ? -7.116 2.576 0.506 1.00 0.00 87 LEU A CA 3
ATOM 4538 C C . LEU A 1 87 ? -7.303 4.059 0.813 1.00 0.00 87 LEU A C 3
ATOM 4539 O O . LEU A 1 87 ? -6.668 4.599 1.718 1.00 0.00 87 LEU A O 3
ATOM 4555 N N . ALA A 1 88 ? -8.178 4.709 0.054 1.00 0.00 88 ALA A N 3
ATOM 4556 C CA . ALA A 1 88 ? -8.451 6.128 0.247 1.00 0.00 88 ALA A CA 3
ATOM 4557 C C . ALA A 1 88 ? -8.863 6.417 1.686 1.00 0.00 88 ALA A C 3
ATOM 4558 O O . ALA A 1 88 ? -8.300 7.295 2.341 1.00 0.00 88 ALA A O 3
ATOM 4565 N N . HIS A 1 89 ? -9.851 5.673 2.174 1.00 0.00 89 HIS A N 3
ATOM 4566 C CA . HIS A 1 89 ? -10.339 5.849 3.537 1.00 0.00 89 HIS A CA 3
ATOM 4567 C C . HIS A 1 89 ? -9.198 5.736 4.543 1.00 0.00 89 HIS A C 3
ATOM 4568 O O . HIS A 1 89 ? -9.088 6.542 5.466 1.00 0.00 89 HIS A O 3
ATOM 4582 N N . TYR A 1 90 ? -8.350 4.731 4.355 1.00 0.00 90 TYR A N 3
ATOM 4583 C CA . TYR A 1 90 ? -7.217 4.510 5.249 1.00 0.00 90 TYR A CA 3
ATOM 4584 C C . TYR A 1 90 ? -6.142 5.571 5.036 1.00 0.00 90 TYR A C 3
ATOM 4585 O O . TYR A 1 90 ? -5.261 5.754 5.875 1.00 0.00 90 TYR A O 3
ATOM 4603 N N . ASN A 1 91 ? -6.222 6.268 3.908 1.00 0.00 91 ASN A N 3
ATOM 4604 C CA . ASN A 1 91 ? -5.256 7.312 3.584 1.00 0.00 91 ASN A CA 3
ATOM 4605 C C . ASN A 1 91 ? -3.884 6.711 3.292 1.00 0.00 91 ASN A C 3
ATOM 4606 O O . ASN A 1 91 ? -3.007 6.692 4.155 1.00 0.00 91 ASN A O 3
ATOM 4617 N N . VAL A 1 92 ? -3.706 6.223 2.069 1.00 0.00 92 VAL A N 3
ATOM 4618 C CA . VAL A 1 92 ? -2.441 5.624 1.661 1.00 0.00 92 VAL A CA 3
ATOM 4619 C C . VAL A 1 92 ? -2.162 5.879 0.185 1.00 0.00 92 VAL A C 3
ATOM 4620 O O . VAL A 1 92 ? -2.889 5.403 -0.686 1.00 0.00 92 VAL A O 3
ATOM 4633 N N . GLY A 1 93 ? -1.102 6.633 -0.090 1.00 0.00 93 GLY A N 3
ATOM 4634 C CA . GLY A 1 93 ? -0.746 6.939 -1.463 1.00 0.00 93 GLY A CA 3
ATOM 4635 C C . GLY A 1 93 ? 0.716 7.312 -1.613 1.00 0.00 93 GLY A C 3
ATOM 4636 O O . GLY A 1 93 ? 1.594 6.645 -1.065 1.00 0.00 93 GLY A O 3
ATOM 4640 N N . ALA A 1 94 ? 0.979 8.381 -2.358 1.00 0.00 94 ALA A N 3
ATOM 4641 C CA . ALA A 1 94 ? 2.344 8.841 -2.578 1.00 0.00 94 ALA A CA 3
ATOM 4642 C C . ALA A 1 94 ? 2.957 9.379 -1.289 1.00 0.00 94 ALA A C 3
ATOM 4643 O O . ALA A 1 94 ? 3.099 10.589 -1.116 1.00 0.00 94 ALA A O 3
ATOM 4650 N N . GLY A 1 95 ? 3.317 8.472 -0.386 1.00 0.00 95 GLY A N 3
ATOM 4651 C CA . GLY A 1 95 ? 3.909 8.876 0.876 1.00 0.00 95 GLY A CA 3
ATOM 4652 C C . GLY A 1 95 ? 3.757 7.819 1.951 1.00 0.00 95 GLY A C 3
ATOM 4653 O O . GLY A 1 95 ? 4.707 7.519 2.674 1.00 0.00 95 GLY A O 3
ATOM 4657 N N . GLU A 1 96 ? 2.559 7.255 2.059 1.00 0.00 96 GLU A N 3
ATOM 4658 C CA . GLU A 1 96 ? 2.286 6.227 3.058 1.00 0.00 96 GLU A CA 3
ATOM 4659 C C . GLU A 1 96 ? 2.908 4.894 2.650 1.00 0.00 96 GLU A C 3
ATOM 4660 O O . GLU A 1 96 ? 3.048 4.600 1.461 1.00 0.00 96 GLU A O 3
ATOM 4672 N N . ILE A 1 97 ? 3.277 4.092 3.641 1.00 0.00 97 ILE A N 3
ATOM 4673 C CA . ILE A 1 97 ? 3.883 2.790 3.387 1.00 0.00 97 ILE A CA 3
ATOM 4674 C C . ILE A 1 97 ? 3.234 1.706 4.240 1.00 0.00 97 ILE A C 3
ATOM 4675 O O . ILE A 1 97 ? 2.948 1.915 5.419 1.00 0.00 97 ILE A O 3
ATOM 4691 N N . LEU A 1 98 ? 3.006 0.544 3.637 1.00 0.00 98 LEU A N 3
ATOM 4692 C CA . LEU A 1 98 ? 2.393 -0.577 4.342 1.00 0.00 98 LEU A CA 3
ATOM 4693 C C . LEU A 1 98 ? 3.416 -1.674 4.614 1.00 0.00 98 LEU A C 3
ATOM 4694 O O . LEU A 1 98 ? 4.447 -1.758 3.946 1.00 0.00 98 LEU A O 3
ATOM 4710 N N . THR A 1 99 ? 3.125 -2.516 5.601 1.00 0.00 99 THR A N 3
ATOM 4711 C CA . THR A 1 99 ? 4.019 -3.609 5.962 1.00 0.00 99 THR A CA 3
ATOM 4712 C C . THR A 1 99 ? 3.403 -4.960 5.614 1.00 0.00 99 THR A C 3
ATOM 4713 O O . THR A 1 99 ? 2.200 -5.166 5.775 1.00 0.00 99 THR A O 3
ATOM 4724 N N . LEU A 1 100 ? 4.237 -5.878 5.137 1.00 0.00 100 LEU A N 3
ATOM 4725 C CA . LEU A 1 100 ? 3.774 -7.212 4.767 1.00 0.00 100 LEU A CA 3
ATOM 4726 C C . LEU A 1 100 ? 4.314 -8.263 5.732 1.00 0.00 100 LEU A C 3
ATOM 4727 O O . LEU A 1 100 ? 5.524 -8.384 5.920 1.00 0.00 100 LEU A O 3
ATOM 4743 N N . SER A 1 101 ? 3.407 -9.022 6.340 1.00 0.00 101 SER A N 3
ATOM 4744 C CA . SER A 1 101 ? 3.792 -10.062 7.286 1.00 0.00 101 SER A CA 3
ATOM 4745 C C . SER A 1 101 ? 3.404 -11.442 6.764 1.00 0.00 101 SER A C 3
ATOM 4746 O O . SER A 1 101 ? 2.314 -11.630 6.222 1.00 0.00 101 SER A O 3
ATOM 4754 N N . LEU A 1 102 ? 4.303 -12.405 6.932 1.00 0.00 102 LEU A N 3
ATOM 4755 C CA . LEU A 1 102 ? 4.056 -13.769 6.479 1.00 0.00 102 LEU A CA 3
ATOM 4756 C C . LEU A 1 102 ? 3.374 -14.590 7.567 1.00 0.00 102 LEU A C 3
ATOM 4757 O O . LEU A 1 102 ? 3.541 -14.323 8.757 1.00 0.00 102 LEU A O 3
ATOM 4773 N N . ARG A 1 103 ? 2.605 -15.592 7.152 1.00 0.00 103 ARG A N 3
ATOM 4774 C CA . ARG A 1 103 ? 1.897 -16.452 8.092 1.00 0.00 103 ARG A CA 3
ATOM 4775 C C . ARG A 1 103 ? 2.722 -17.694 8.419 1.00 0.00 103 ARG A C 3
ATOM 4776 O O . ARG A 1 103 ? 2.661 -18.695 7.708 1.00 0.00 103 ARG A O 3
ATOM 4797 N N . GLU A 1 104 ? 3.492 -17.618 9.501 1.00 0.00 104 GLU A N 3
ATOM 4798 C CA . GLU A 1 104 ? 4.330 -18.735 9.921 1.00 0.00 104 GLU A CA 3
ATOM 4799 C C . GLU A 1 104 ? 4.367 -18.845 11.442 1.00 0.00 104 GLU A C 3
ATOM 4800 O O . GLU A 1 104 ? 3.932 -19.845 12.013 1.00 0.00 104 GLU A O 3
ATOM 4812 N N . ARG A 1 105 ? 4.888 -17.810 12.092 1.00 0.00 105 ARG A N 3
ATOM 4813 C CA . ARG A 1 105 ? 4.983 -17.790 13.547 1.00 0.00 105 ARG A CA 3
ATOM 4814 C C . ARG A 1 105 ? 4.545 -16.439 14.103 1.00 0.00 105 ARG A C 3
ATOM 4815 O O . ARG A 1 105 ? 4.323 -15.490 13.351 1.00 0.00 105 ARG A O 3
ATOM 4836 N N . SER A 1 106 ? 4.420 -16.360 15.424 1.00 0.00 106 SER A N 3
ATOM 4837 C CA . SER A 1 106 ? 4.004 -15.126 16.080 1.00 0.00 106 SER A CA 3
ATOM 4838 C C . SER A 1 106 ? 5.193 -14.433 16.739 1.00 0.00 106 SER A C 3
ATOM 4839 O O . SER A 1 106 ? 5.469 -14.637 17.920 1.00 0.00 106 SER A O 3
ATOM 4847 N N . GLY A 1 107 ? 5.894 -13.612 15.963 1.00 0.00 107 GLY A N 3
ATOM 4848 C CA . GLY A 1 107 ? 7.046 -12.900 16.487 1.00 0.00 107 GLY A CA 3
ATOM 4849 C C . GLY A 1 107 ? 8.316 -13.722 16.417 1.00 0.00 107 GLY A C 3
ATOM 4850 O O . GLY A 1 107 ? 8.283 -14.946 16.284 1.00 0.00 107 GLY A O 3
ATOM 4854 N N . PRO A 1 108 ? 9.471 -13.045 16.506 1.00 0.00 108 PRO A N 3
ATOM 4855 C CA . PRO A 1 108 ? 10.780 -13.701 16.453 1.00 0.00 108 PRO A CA 3
ATOM 4856 C C . PRO A 1 108 ? 11.061 -14.536 17.699 1.00 0.00 108 PRO A C 3
ATOM 4857 O O . PRO A 1 108 ? 11.365 -13.997 18.763 1.00 0.00 108 PRO A O 3
ATOM 4868 N N . SER A 1 109 ? 10.957 -15.853 17.558 1.00 0.00 109 SER A N 3
ATOM 4869 C CA . SER A 1 109 ? 11.196 -16.763 18.673 1.00 0.00 109 SER A CA 3
ATOM 4870 C C . SER A 1 109 ? 10.139 -16.581 19.758 1.00 0.00 109 SER A C 3
ATOM 4871 O O . SER A 1 109 ? 9.616 -15.484 19.954 1.00 0.00 109 SER A O 3
ATOM 4879 N N . SER A 1 110 ? 9.830 -17.665 20.462 1.00 0.00 110 SER A N 3
ATOM 4880 C CA . SER A 1 110 ? 8.833 -17.628 21.525 1.00 0.00 110 SER A CA 3
ATOM 4881 C C . SER A 1 110 ? 9.028 -16.401 22.411 1.00 0.00 110 SER A C 3
ATOM 4882 O O . SER A 1 110 ? 8.100 -15.624 22.627 1.00 0.00 110 SER A O 3
ATOM 4890 N N . GLY A 1 111 ? 10.245 -16.234 22.921 1.00 0.00 111 GLY A N 3
ATOM 4891 C CA . GLY A 1 111 ? 10.541 -15.100 23.777 1.00 0.00 111 GLY A CA 3
ATOM 4892 C C . GLY A 1 111 ? 9.366 -14.712 24.651 1.00 0.00 111 GLY A C 3
ATOM 4893 O O . GLY A 1 111 ? 8.546 -15.556 25.012 1.00 0.00 111 GLY A O 3
ATOM 4897 N N . GLY A 1 1 ? 3.590 32.491 17.018 1.00 0.00 1 GLY A N 4
ATOM 4898 C CA . GLY A 1 1 ? 4.743 31.708 16.614 1.00 0.00 1 GLY A CA 4
ATOM 4899 C C . GLY A 1 1 ? 4.544 30.223 16.840 1.00 0.00 1 GLY A C 4
ATOM 4900 O O . GLY A 1 1 ? 4.155 29.801 17.929 1.00 0.00 1 GLY A O 4
ATOM 4904 N N . SER A 1 2 ? 4.810 29.429 15.809 1.00 0.00 2 SER A N 4
ATOM 4905 C CA . SER A 1 2 ? 4.652 27.981 15.898 1.00 0.00 2 SER A CA 4
ATOM 4906 C C . SER A 1 2 ? 5.578 27.272 14.914 1.00 0.00 2 SER A C 4
ATOM 4907 O O . SER A 1 2 ? 5.486 27.472 13.704 1.00 0.00 2 SER A O 4
ATOM 4915 N N . SER A 1 3 ? 6.471 26.443 15.446 1.00 0.00 3 SER A N 4
ATOM 4916 C CA . SER A 1 3 ? 7.417 25.705 14.616 1.00 0.00 3 SER A CA 4
ATOM 4917 C C . SER A 1 3 ? 7.412 24.222 14.971 1.00 0.00 3 SER A C 4
ATOM 4918 O O . SER A 1 3 ? 8.266 23.748 15.718 1.00 0.00 3 SER A O 4
ATOM 4926 N N . GLY A 1 4 ? 6.439 23.494 14.430 1.00 0.00 4 GLY A N 4
ATOM 4927 C CA . GLY A 1 4 ? 6.339 22.072 14.702 1.00 0.00 4 GLY A CA 4
ATOM 4928 C C . GLY A 1 4 ? 6.867 21.224 13.560 1.00 0.00 4 GLY A C 4
ATOM 4929 O O . GLY A 1 4 ? 6.705 21.575 12.392 1.00 0.00 4 GLY A O 4
ATOM 4933 N N . SER A 1 5 ? 7.501 20.107 13.900 1.00 0.00 5 SER A N 4
ATOM 4934 C CA . SER A 1 5 ? 8.059 19.210 12.895 1.00 0.00 5 SER A CA 4
ATOM 4935 C C . SER A 1 5 ? 7.144 18.012 12.667 1.00 0.00 5 SER A C 4
ATOM 4936 O O . SER A 1 5 ? 6.143 17.839 13.364 1.00 0.00 5 SER A O 4
ATOM 4944 N N . SER A 1 6 ? 7.492 17.186 11.686 1.00 0.00 6 SER A N 4
ATOM 4945 C CA . SER A 1 6 ? 6.700 16.006 11.361 1.00 0.00 6 SER A CA 4
ATOM 4946 C C . SER A 1 6 ? 7.069 14.838 12.271 1.00 0.00 6 SER A C 4
ATOM 4947 O O . SER A 1 6 ? 8.244 14.601 12.550 1.00 0.00 6 SER A O 4
ATOM 4955 N N . GLY A 1 7 ? 6.056 14.109 12.730 1.00 0.00 7 GLY A N 4
ATOM 4956 C CA . GLY A 1 7 ? 6.293 12.974 13.603 1.00 0.00 7 GLY A CA 4
ATOM 4957 C C . GLY A 1 7 ? 5.224 11.908 13.470 1.00 0.00 7 GLY A C 4
ATOM 4958 O O . GLY A 1 7 ? 5.440 10.877 12.832 1.00 0.00 7 GLY A O 4
ATOM 4962 N N . LYS A 1 8 ? 4.068 12.154 14.076 1.00 0.00 8 LYS A N 4
ATOM 4963 C CA . LYS A 1 8 ? 2.960 11.206 14.024 1.00 0.00 8 LYS A CA 4
ATOM 4964 C C . LYS A 1 8 ? 1.808 11.762 13.192 1.00 0.00 8 LYS A C 4
ATOM 4965 O O . LYS A 1 8 ? 1.672 12.975 13.033 1.00 0.00 8 LYS A O 4
ATOM 4984 N N . PHE A 1 9 ? 0.980 10.867 12.664 1.00 0.00 9 PHE A N 4
ATOM 4985 C CA . PHE A 1 9 ? -0.161 11.267 11.849 1.00 0.00 9 PHE A CA 4
ATOM 4986 C C . PHE A 1 9 ? -1.289 11.809 12.722 1.00 0.00 9 PHE A C 4
ATOM 4987 O O . PHE A 1 9 ? -1.562 11.281 13.801 1.00 0.00 9 PHE A O 4
ATOM 5004 N N . ASP A 1 10 ? -1.941 12.865 12.248 1.00 0.00 10 ASP A N 4
ATOM 5005 C CA . ASP A 1 10 ? -3.040 13.479 12.984 1.00 0.00 10 ASP A CA 4
ATOM 5006 C C . ASP A 1 10 ? -4.234 12.533 13.067 1.00 0.00 10 ASP A C 4
ATOM 5007 O O . ASP A 1 10 ? -4.916 12.291 12.072 1.00 0.00 10 ASP A O 4
ATOM 5016 N N . GLU A 1 11 ? -4.480 12.001 14.260 1.00 0.00 11 GLU A N 4
ATOM 5017 C CA . GLU A 1 11 ? -5.591 11.080 14.471 1.00 0.00 11 GLU A CA 4
ATOM 5018 C C . GLU A 1 11 ? -6.908 11.839 14.609 1.00 0.00 11 GLU A C 4
ATOM 5019 O O . GLU A 1 11 ? -7.931 11.432 14.059 1.00 0.00 11 GLU A O 4
ATOM 5031 N N . SER A 1 12 ? -6.873 12.943 15.348 1.00 0.00 12 SER A N 4
ATOM 5032 C CA . SER A 1 12 ? -8.064 13.757 15.563 1.00 0.00 12 SER A CA 4
ATOM 5033 C C . SER A 1 12 ? -8.288 14.711 14.393 1.00 0.00 12 SER A C 4
ATOM 5034 O O . SER A 1 12 ? -8.690 15.859 14.583 1.00 0.00 12 SER A O 4
ATOM 5042 N N . ALA A 1 13 ? -8.025 14.228 13.184 1.00 0.00 13 ALA A N 4
ATOM 5043 C CA . ALA A 1 13 ? -8.199 15.035 11.983 1.00 0.00 13 ALA A CA 4
ATOM 5044 C C . ALA A 1 13 ? -7.886 14.227 10.728 1.00 0.00 13 ALA A C 4
ATOM 5045 O O . ALA A 1 13 ? -7.197 14.705 9.826 1.00 0.00 13 ALA A O 4
ATOM 5052 N N . LEU A 1 14 ? -8.395 13.001 10.677 1.00 0.00 14 LEU A N 4
ATOM 5053 C CA . LEU A 1 14 ? -8.168 12.126 9.532 1.00 0.00 14 LEU A CA 4
ATOM 5054 C C . LEU A 1 14 ? -8.990 12.581 8.329 1.00 0.00 14 LEU A C 4
ATOM 5055 O O . LEU A 1 14 ? -10.083 13.125 8.481 1.00 0.00 14 LEU A O 4
ATOM 5071 N N . VAL A 1 15 ? -8.456 12.350 7.134 1.00 0.00 15 VAL A N 4
ATOM 5072 C CA . VAL A 1 15 ? -9.140 12.733 5.904 1.00 0.00 15 VAL A CA 4
ATOM 5073 C C . VAL A 1 15 ? -10.126 11.655 5.466 1.00 0.00 15 VAL A C 4
ATOM 5074 O O . VAL A 1 15 ? -9.838 10.458 5.516 1.00 0.00 15 VAL A O 4
ATOM 5087 N N . PRO A 1 16 ? -11.317 12.086 5.025 1.00 0.00 16 PRO A N 4
ATOM 5088 C CA . PRO A 1 16 ? -12.369 11.173 4.569 1.00 0.00 16 PRO A CA 4
ATOM 5089 C C . PRO A 1 16 ? -12.016 10.496 3.249 1.00 0.00 16 PRO A C 4
ATOM 5090 O O . PRO A 1 16 ? -11.190 10.996 2.486 1.00 0.00 16 PRO A O 4
ATOM 5101 N N . GLU A 1 17 ? -12.648 9.356 2.987 1.00 0.00 17 GLU A N 4
ATOM 5102 C CA . GLU A 1 17 ? -12.399 8.611 1.759 1.00 0.00 17 GLU A CA 4
ATOM 5103 C C . GLU A 1 17 ? -12.828 9.417 0.537 1.00 0.00 17 GLU A C 4
ATOM 5104 O O . GLU A 1 17 ? -12.391 9.149 -0.582 1.00 0.00 17 GLU A O 4
ATOM 5116 N N . ASP A 1 18 ? -13.689 10.404 0.759 1.00 0.00 18 ASP A N 4
ATOM 5117 C CA . ASP A 1 18 ? -14.178 11.251 -0.323 1.00 0.00 18 ASP A CA 4
ATOM 5118 C C . ASP A 1 18 ? -13.101 12.232 -0.775 1.00 0.00 18 ASP A C 4
ATOM 5119 O O . ASP A 1 18 ? -12.843 12.378 -1.969 1.00 0.00 18 ASP A O 4
ATOM 5128 N N . GLN A 1 19 ? -12.478 12.904 0.188 1.00 0.00 19 GLN A N 4
ATOM 5129 C CA . GLN A 1 19 ? -11.430 13.873 -0.112 1.00 0.00 19 GLN A CA 4
ATOM 5130 C C . GLN A 1 19 ? -10.144 13.170 -0.532 1.00 0.00 19 GLN A C 4
ATOM 5131 O O . GLN A 1 19 ? -9.614 13.418 -1.616 1.00 0.00 19 GLN A O 4
ATOM 5145 N N . PHE A 1 20 ? -9.644 12.294 0.333 1.00 0.00 20 PHE A N 4
ATOM 5146 C CA . PHE A 1 20 ? -8.418 11.557 0.053 1.00 0.00 20 PHE A CA 4
ATOM 5147 C C . PHE A 1 20 ? -8.411 11.039 -1.382 1.00 0.00 20 PHE A C 4
ATOM 5148 O O . PHE A 1 20 ? -7.372 11.028 -2.046 1.00 0.00 20 PHE A O 4
ATOM 5165 N N . LEU A 1 21 ? -9.576 10.611 -1.85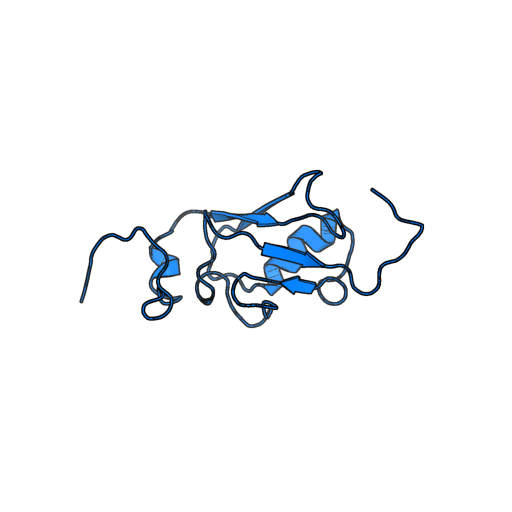6 1.00 0.00 21 LEU A N 4
ATOM 5166 C CA . LEU A 1 21 ? -9.705 10.091 -3.213 1.00 0.00 21 LEU A CA 4
ATOM 5167 C C . LEU A 1 21 ? -9.183 11.096 -4.234 1.00 0.00 21 LEU A C 4
ATOM 5168 O O . LEU A 1 21 ? -8.226 10.823 -4.956 1.00 0.00 21 LEU A O 4
ATOM 5184 N N . ALA A 1 22 ? -9.820 12.263 -4.286 1.00 0.00 22 ALA A N 4
ATOM 5185 C CA . ALA A 1 22 ? -9.417 13.312 -5.215 1.00 0.00 22 ALA A CA 4
ATOM 5186 C C . ALA A 1 22 ? -8.030 13.843 -4.874 1.00 0.00 22 ALA A C 4
ATOM 5187 O O . ALA A 1 22 ? -7.186 14.010 -5.755 1.00 0.00 22 ALA A O 4
ATOM 5194 N N . GLN A 1 23 ? -7.802 14.110 -3.592 1.00 0.00 23 GLN A N 4
ATOM 5195 C CA . GLN A 1 23 ? -6.515 14.626 -3.137 1.00 0.00 23 GLN A CA 4
ATOM 5196 C C . GLN A 1 23 ? -5.371 14.021 -3.942 1.00 0.00 23 GLN A C 4
ATOM 5197 O O . GLN A 1 23 ? -4.340 14.662 -4.153 1.00 0.00 23 GLN A O 4
ATOM 5211 N N . HIS A 1 24 ? -5.557 12.784 -4.390 1.00 0.00 24 HIS A N 4
ATOM 5212 C CA . HIS A 1 24 ? -4.539 12.092 -5.173 1.00 0.00 24 HIS A CA 4
ATOM 5213 C C . HIS A 1 24 ? -5.139 11.505 -6.447 1.00 0.00 24 HIS A C 4
ATOM 5214 O O . HIS A 1 24 ? -5.637 10.380 -6.467 1.00 0.00 24 HIS A O 4
ATOM 5228 N N . PRO A 1 25 ? -5.094 12.286 -7.537 1.00 0.00 25 PRO A N 4
ATOM 5229 C CA . PRO A 1 25 ? -5.628 11.865 -8.836 1.00 0.00 25 PRO A CA 4
ATOM 5230 C C . PRO A 1 25 ? -4.797 10.757 -9.473 1.00 0.00 25 PRO A C 4
ATOM 5231 O O . PRO A 1 25 ? -3.747 10.379 -8.954 1.00 0.00 25 PRO A O 4
ATOM 5242 N N . GLY A 1 26 ? -5.272 10.243 -10.604 1.00 0.00 26 GLY A N 4
ATOM 5243 C CA . GLY A 1 26 ? -4.559 9.183 -11.294 1.00 0.00 26 GLY A CA 4
ATOM 5244 C C . GLY A 1 26 ? -4.146 8.060 -10.363 1.00 0.00 26 GLY A C 4
ATOM 5245 O O . GLY A 1 26 ? -4.540 8.014 -9.198 1.00 0.00 26 GLY A O 4
ATOM 5249 N N . PRO A 1 27 ? -3.335 7.125 -10.881 1.00 0.00 27 PRO A N 4
ATOM 5250 C CA . PRO A 1 27 ? -2.852 5.979 -10.106 1.00 0.00 27 PRO A CA 4
ATOM 5251 C C . PRO A 1 27 ? -1.855 6.388 -9.027 1.00 0.00 27 PRO A C 4
ATOM 5252 O O . PRO A 1 27 ? -1.060 7.307 -9.220 1.00 0.00 27 PRO A O 4
ATOM 5263 N N . ALA A 1 28 ? -1.902 5.698 -7.892 1.00 0.00 28 ALA A N 4
ATOM 5264 C CA . ALA A 1 28 ? -1.001 5.987 -6.784 1.00 0.00 28 ALA A CA 4
ATOM 5265 C C . ALA A 1 28 ? -0.065 4.814 -6.517 1.00 0.00 28 ALA A C 4
ATOM 5266 O O . ALA A 1 28 ? -0.510 3.682 -6.322 1.00 0.00 28 ALA A O 4
ATOM 5273 N N . THR A 1 29 ? 1.236 5.089 -6.510 1.00 0.00 29 THR A N 4
ATOM 5274 C CA . THR A 1 29 ? 2.235 4.056 -6.268 1.00 0.00 29 THR A CA 4
ATOM 5275 C C . THR A 1 29 ? 2.310 3.700 -4.788 1.00 0.00 29 THR A C 4
ATOM 5276 O O . THR A 1 29 ? 2.675 4.533 -3.958 1.00 0.00 29 THR A O 4
ATOM 5287 N N . ILE A 1 30 ? 1.965 2.458 -4.465 1.00 0.00 30 ILE A N 4
ATOM 5288 C CA . ILE A 1 30 ? 1.995 1.992 -3.084 1.00 0.00 30 ILE A CA 4
ATOM 5289 C C . ILE A 1 30 ? 3.301 1.265 -2.778 1.00 0.00 30 ILE A C 4
ATOM 5290 O O . ILE A 1 30 ? 3.789 0.478 -3.589 1.00 0.00 30 ILE A O 4
ATOM 5306 N N . ARG A 1 31 ? 3.859 1.532 -1.602 1.00 0.00 31 ARG A N 4
ATOM 5307 C CA . ARG A 1 31 ? 5.108 0.903 -1.189 1.00 0.00 31 ARG A CA 4
ATOM 5308 C C . ARG A 1 31 ? 4.855 -0.157 -0.121 1.00 0.00 31 ARG A C 4
ATOM 5309 O O . ARG A 1 31 ? 4.111 0.073 0.833 1.00 0.00 31 ARG A O 4
ATOM 5330 N N . VAL A 1 32 ? 5.479 -1.318 -0.288 1.00 0.00 32 VAL A N 4
ATOM 5331 C CA . VAL A 1 32 ? 5.322 -2.414 0.661 1.00 0.00 32 VAL A CA 4
ATOM 5332 C C . VAL A 1 32 ? 6.663 -3.071 0.968 1.00 0.00 32 VAL A C 4
ATOM 5333 O O . VAL A 1 32 ? 7.427 -3.399 0.060 1.00 0.00 32 VAL A O 4
ATOM 5346 N N . SER A 1 33 ? 6.942 -3.263 2.253 1.00 0.00 33 SER A N 4
ATOM 5347 C CA . SER A 1 33 ? 8.193 -3.880 2.681 1.00 0.00 33 SER A CA 4
ATOM 5348 C C . SER A 1 33 ? 8.167 -5.386 2.439 1.00 0.00 33 SER A C 4
ATOM 5349 O O . SER A 1 33 ? 7.108 -6.014 2.472 1.00 0.00 33 SER A O 4
ATOM 5357 N N . LYS A 1 34 ? 9.340 -5.960 2.194 1.00 0.00 34 LYS A N 4
ATOM 5358 C CA . LYS A 1 34 ? 9.455 -7.393 1.948 1.00 0.00 34 LYS A CA 4
ATOM 5359 C C . LYS A 1 34 ? 9.217 -8.186 3.229 1.00 0.00 34 LYS A C 4
ATOM 5360 O O . LYS A 1 34 ? 9.448 -7.703 4.337 1.00 0.00 34 LYS A O 4
ATOM 5379 N N . PRO A 1 35 ? 8.747 -9.432 3.075 1.00 0.00 35 PRO A N 4
ATOM 5380 C CA . PRO A 1 35 ? 8.472 -10.320 4.209 1.00 0.00 35 PRO A CA 4
ATOM 5381 C C . PRO A 1 35 ? 9.745 -10.781 4.907 1.00 0.00 35 PRO A C 4
ATOM 5382 O O . PRO A 1 35 ? 10.832 -10.730 4.334 1.00 0.00 35 PRO A O 4
ATOM 5393 N N . ASN A 1 36 ? 9.604 -11.231 6.151 1.00 0.00 36 ASN A N 4
ATOM 5394 C CA . ASN A 1 36 ? 10.744 -11.701 6.928 1.00 0.00 36 ASN A CA 4
ATOM 5395 C C . ASN A 1 36 ? 11.654 -10.540 7.316 1.00 0.00 36 ASN A C 4
ATOM 5396 O O . ASN A 1 36 ? 11.402 -9.393 6.951 1.00 0.00 36 ASN A O 4
ATOM 5407 N N . GLU A 1 37 ? 12.713 -10.848 8.059 1.00 0.00 37 GLU A N 4
ATOM 5408 C CA . GLU A 1 37 ? 13.660 -9.829 8.498 1.00 0.00 37 GLU A CA 4
ATOM 5409 C C . GLU A 1 37 ? 13.856 -8.769 7.418 1.00 0.00 37 GLU A C 4
ATOM 5410 O O . GLU A 1 37 ? 14.186 -9.085 6.276 1.00 0.00 37 GLU A O 4
ATOM 5422 N N . ASN A 1 38 ? 13.651 -7.509 7.789 1.00 0.00 38 ASN A N 4
ATOM 5423 C CA . ASN A 1 38 ? 13.804 -6.402 6.853 1.00 0.00 38 ASN A CA 4
ATOM 5424 C C . ASN A 1 38 ? 15.042 -6.593 5.981 1.00 0.00 38 ASN A C 4
ATOM 5425 O O . ASN A 1 38 ? 16.158 -6.712 6.487 1.00 0.00 38 ASN A O 4
ATOM 5436 N N . ASP A 1 39 ? 14.836 -6.623 4.669 1.00 0.00 39 ASP A N 4
ATOM 5437 C CA . ASP A 1 39 ? 15.934 -6.798 3.727 1.00 0.00 39 ASP A CA 4
ATOM 5438 C C . ASP A 1 39 ? 16.501 -5.449 3.295 1.00 0.00 39 ASP A C 4
ATOM 5439 O O . ASP A 1 39 ? 17.700 -5.316 3.055 1.00 0.00 39 ASP A O 4
ATOM 5448 N N . GLY A 1 40 ? 15.627 -4.451 3.196 1.00 0.00 40 GLY A N 4
ATOM 5449 C CA . GLY A 1 40 ? 16.059 -3.126 2.792 1.00 0.00 40 GLY A CA 4
ATOM 5450 C C . GLY A 1 40 ? 15.150 -2.515 1.743 1.00 0.00 40 GLY A C 4
ATOM 5451 O O . GLY A 1 40 ? 14.306 -1.677 2.057 1.00 0.00 40 GLY A O 4
ATOM 5455 N N . GLN A 1 41 ? 15.325 -2.935 0.494 1.00 0.00 41 GLN A N 4
ATOM 5456 C CA . GLN A 1 41 ? 14.516 -2.421 -0.604 1.00 0.00 41 GLN A CA 4
ATOM 5457 C C . GLN A 1 41 ? 13.057 -2.835 -0.445 1.00 0.00 41 GLN A C 4
ATOM 5458 O O . GLN A 1 41 ? 12.743 -3.771 0.291 1.00 0.00 41 GLN A O 4
ATOM 5472 N N . PHE A 1 42 ? 12.168 -2.131 -1.138 1.00 0.00 42 PHE A N 4
ATOM 5473 C CA . PHE A 1 42 ? 10.741 -2.424 -1.073 1.00 0.00 42 PHE A CA 4
ATOM 5474 C C . PHE A 1 42 ? 10.179 -2.708 -2.463 1.00 0.00 42 PHE A C 4
ATOM 5475 O O . PHE A 1 42 ? 10.863 -2.524 -3.469 1.00 0.00 42 PHE A O 4
ATOM 5492 N N . MET A 1 43 ? 8.930 -3.159 -2.509 1.00 0.00 43 MET A N 4
ATOM 5493 C CA . MET A 1 43 ? 8.276 -3.467 -3.775 1.00 0.00 43 MET A CA 4
ATOM 5494 C C . MET A 1 43 ? 7.411 -2.298 -4.239 1.00 0.00 43 MET A C 4
ATOM 5495 O O . MET A 1 43 ? 6.773 -1.628 -3.429 1.00 0.00 43 MET A O 4
ATOM 5509 N N . GLU A 1 44 ? 7.397 -2.062 -5.548 1.00 0.00 44 GLU A N 4
ATOM 5510 C CA . GLU A 1 44 ? 6.611 -0.974 -6.118 1.00 0.00 44 GLU A CA 4
ATOM 5511 C C . GLU A 1 44 ? 5.298 -1.496 -6.696 1.00 0.00 44 GLU A C 4
ATOM 5512 O O . GLU A 1 44 ? 5.255 -1.976 -7.828 1.00 0.00 44 GLU A O 4
ATOM 5524 N N . ILE A 1 45 ? 4.232 -1.397 -5.909 1.00 0.00 45 ILE A N 4
ATOM 5525 C CA . ILE A 1 45 ? 2.919 -1.857 -6.343 1.00 0.00 45 ILE A CA 4
ATOM 5526 C C . ILE A 1 45 ? 1.950 -0.689 -6.498 1.00 0.00 45 ILE A C 4
ATOM 5527 O O . ILE A 1 45 ? 1.424 -0.169 -5.514 1.00 0.00 45 ILE A O 4
ATOM 5543 N N . THR A 1 46 ? 1.717 -0.282 -7.742 1.00 0.00 46 THR A N 4
ATOM 5544 C CA . THR A 1 46 ? 0.813 0.824 -8.027 1.00 0.00 46 THR A CA 4
ATOM 5545 C C . THR A 1 46 ? -0.573 0.316 -8.411 1.00 0.00 46 THR A C 4
ATOM 5546 O O . THR A 1 46 ? -0.708 -0.736 -9.035 1.00 0.00 46 THR A O 4
ATOM 5557 N N . VAL A 1 47 ? -1.600 1.070 -8.034 1.00 0.00 47 VAL A N 4
ATOM 5558 C CA . VAL A 1 47 ? -2.976 0.696 -8.341 1.00 0.00 47 VAL A CA 4
ATOM 5559 C C . VAL A 1 47 ? -3.678 1.789 -9.140 1.00 0.00 47 VAL A C 4
ATOM 5560 O O . VAL A 1 47 ? -3.643 2.962 -8.768 1.00 0.00 47 VAL A O 4
ATOM 5573 N N . GLN A 1 48 ? -4.314 1.396 -10.238 1.00 0.00 48 GLN A N 4
ATOM 5574 C CA . GLN A 1 48 ? -5.024 2.342 -11.089 1.00 0.00 48 GLN A CA 4
ATOM 5575 C C . GLN A 1 48 ? -5.709 3.419 -10.254 1.00 0.00 48 GLN A C 4
ATOM 5576 O O . GLN A 1 48 ? -5.724 4.592 -10.627 1.00 0.00 48 GLN A O 4
ATOM 5590 N N . SER A 1 49 ? -6.275 3.011 -9.122 1.00 0.00 49 SER A N 4
ATOM 5591 C CA . SER A 1 49 ? -6.966 3.940 -8.236 1.00 0.00 49 SER A CA 4
ATOM 5592 C C . SER A 1 49 ? -6.813 3.515 -6.779 1.00 0.00 49 SER A C 4
ATOM 5593 O O . SER A 1 49 ? -6.628 2.335 -6.480 1.00 0.00 49 SER A O 4
ATOM 5601 N N . LEU A 1 50 ? -6.894 4.487 -5.875 1.00 0.00 50 LEU A N 4
ATOM 5602 C CA . LEU A 1 50 ? -6.765 4.215 -4.448 1.00 0.00 50 LEU A CA 4
ATOM 5603 C C . LEU A 1 50 ? -8.035 3.574 -3.898 1.00 0.00 50 LEU A C 4
ATOM 5604 O O . LEU A 1 50 ? -7.976 2.670 -3.065 1.00 0.00 50 LEU A O 4
ATOM 5620 N N . SER A 1 51 ? -9.183 4.047 -4.372 1.00 0.00 51 SER A N 4
ATOM 5621 C CA . SER A 1 51 ? -10.468 3.522 -3.927 1.00 0.00 51 SER A CA 4
ATOM 5622 C C . SER A 1 51 ? -10.415 2.003 -3.784 1.00 0.00 51 SER A C 4
ATOM 5623 O O . SER A 1 51 ? -11.094 1.425 -2.936 1.00 0.00 51 SER A O 4
ATOM 5631 N N . GLU A 1 52 ? -9.600 1.365 -4.619 1.00 0.00 52 GLU A N 4
ATOM 5632 C CA . GLU A 1 52 ? -9.457 -0.086 -4.585 1.00 0.00 52 GLU A CA 4
ATOM 5633 C C . GLU A 1 52 ? -9.486 -0.603 -3.150 1.00 0.00 52 GLU A C 4
ATOM 5634 O O . GLU A 1 52 ? -9.203 0.136 -2.207 1.00 0.00 52 GLU A O 4
ATOM 5646 N N . ASN A 1 53 ? -9.830 -1.877 -2.993 1.00 0.00 53 ASN A N 4
ATOM 5647 C CA . ASN A 1 53 ? -9.898 -2.493 -1.672 1.00 0.00 53 ASN A CA 4
ATOM 5648 C C . ASN A 1 53 ? -8.553 -3.102 -1.288 1.00 0.00 53 ASN A C 4
ATOM 5649 O O . ASN A 1 53 ? -7.834 -3.633 -2.135 1.00 0.00 53 ASN A O 4
ATOM 5660 N N . VAL A 1 54 ? -8.219 -3.024 -0.003 1.00 0.00 54 VAL A N 4
ATOM 5661 C CA . VAL A 1 54 ? -6.962 -3.569 0.495 1.00 0.00 54 VAL A CA 4
ATOM 5662 C C . VAL A 1 54 ? -6.758 -5.003 0.019 1.00 0.00 54 VAL A C 4
ATOM 5663 O O . VAL A 1 54 ? -5.640 -5.412 -0.292 1.00 0.00 54 VAL A O 4
ATOM 5676 N N . GLY A 1 55 ? -7.848 -5.764 -0.034 1.00 0.00 55 GLY A N 4
ATOM 5677 C CA . GLY A 1 55 ? -7.768 -7.144 -0.474 1.00 0.00 55 GLY A CA 4
ATOM 5678 C C . GLY A 1 55 ? -7.165 -7.278 -1.858 1.00 0.00 55 GLY A C 4
ATOM 5679 O O . GLY A 1 55 ? -6.223 -8.044 -2.061 1.00 0.00 55 GLY A O 4
ATOM 5683 N N . SER A 1 56 ? -7.710 -6.533 -2.814 1.00 0.00 56 SER A N 4
ATOM 5684 C CA . SER A 1 56 ? -7.225 -6.577 -4.188 1.00 0.00 56 SER A CA 4
ATOM 5685 C C . SER A 1 56 ? -5.710 -6.392 -4.235 1.00 0.00 56 SER A C 4
ATOM 5686 O O . SER A 1 56 ? -5.028 -6.968 -5.083 1.00 0.00 56 SER A O 4
ATOM 5694 N N . LEU A 1 57 ? -5.191 -5.583 -3.317 1.00 0.00 57 LEU A N 4
ATOM 5695 C CA . LEU A 1 57 ? -3.758 -5.321 -3.252 1.00 0.00 57 LEU A CA 4
ATOM 5696 C C . LEU A 1 57 ? -2.984 -6.599 -2.946 1.00 0.00 57 LEU A C 4
ATOM 5697 O O . LEU A 1 57 ? -1.952 -6.875 -3.559 1.00 0.00 57 LEU A O 4
ATOM 5713 N N . LYS A 1 58 ? -3.489 -7.378 -1.996 1.00 0.00 58 LYS A N 4
ATOM 5714 C CA . LYS A 1 58 ? -2.848 -8.629 -1.610 1.00 0.00 58 LYS A CA 4
ATOM 5715 C C . LYS A 1 58 ? -2.602 -9.513 -2.829 1.00 0.00 58 LYS A C 4
ATOM 5716 O O . LYS A 1 58 ? -1.666 -10.312 -2.848 1.00 0.00 58 LYS A O 4
ATOM 5735 N N . GLU A 1 59 ? -3.446 -9.362 -3.845 1.00 0.00 59 GLU A N 4
ATOM 5736 C CA . GLU A 1 59 ? -3.317 -10.146 -5.067 1.00 0.00 59 GLU A CA 4
ATOM 5737 C C . GLU A 1 59 ? -2.017 -9.815 -5.792 1.00 0.00 59 GLU A C 4
ATOM 5738 O O . GLU A 1 59 ? -1.310 -10.706 -6.262 1.00 0.00 59 GLU A O 4
ATOM 5750 N N . LYS A 1 60 ? -1.706 -8.526 -5.878 1.00 0.00 60 LYS A N 4
ATOM 5751 C CA . LYS A 1 60 ? -0.489 -8.074 -6.545 1.00 0.00 60 LYS A CA 4
ATOM 5752 C C . LYS A 1 60 ? 0.742 -8.732 -5.933 1.00 0.00 60 LYS A C 4
ATOM 5753 O O . LYS A 1 60 ? 1.444 -9.495 -6.597 1.00 0.00 60 LYS A O 4
ATOM 5772 N N . ILE A 1 61 ? 0.999 -8.435 -4.663 1.00 0.00 61 ILE A N 4
ATOM 5773 C CA . ILE A 1 61 ? 2.144 -9.000 -3.962 1.00 0.00 61 ILE A CA 4
ATOM 5774 C C . ILE A 1 61 ? 2.069 -10.522 -3.925 1.00 0.00 61 ILE A C 4
ATOM 5775 O O . ILE A 1 61 ? 3.070 -11.208 -4.130 1.00 0.00 61 ILE A O 4
ATOM 5791 N N . ALA A 1 62 ? 0.875 -11.044 -3.663 1.00 0.00 62 ALA A N 4
ATOM 5792 C CA . ALA A 1 62 ? 0.669 -12.486 -3.602 1.00 0.00 62 ALA A CA 4
ATOM 5793 C C . ALA A 1 62 ? 1.378 -13.191 -4.754 1.00 0.00 62 ALA A C 4
ATOM 5794 O O . ALA A 1 62 ? 1.676 -14.382 -4.676 1.00 0.00 62 ALA A O 4
ATOM 5801 N N . GLY A 1 63 ? 1.644 -12.448 -5.823 1.00 0.00 63 GLY A N 4
ATOM 5802 C CA . GLY A 1 63 ? 2.316 -13.019 -6.975 1.00 0.00 63 GLY A CA 4
ATOM 5803 C C . GLY A 1 63 ? 3.816 -13.116 -6.783 1.00 0.00 63 GLY A C 4
ATOM 5804 O O . GLY A 1 63 ? 4.431 -14.119 -7.145 1.00 0.00 63 GLY A O 4
ATOM 5808 N N . GLU A 1 64 ? 4.407 -12.071 -6.213 1.00 0.00 64 GLU A N 4
ATOM 5809 C CA . GLU A 1 64 ? 5.845 -12.043 -5.976 1.00 0.00 64 GLU A CA 4
ATOM 5810 C C . GLU A 1 64 ? 6.252 -13.115 -4.970 1.00 0.00 64 GLU A C 4
ATOM 5811 O O . GLU A 1 64 ? 7.137 -13.928 -5.237 1.00 0.00 64 GLU A O 4
ATOM 5823 N N . ILE A 1 65 ? 5.600 -13.111 -3.813 1.00 0.00 65 ILE A N 4
ATOM 5824 C CA . ILE A 1 65 ? 5.892 -14.084 -2.767 1.00 0.00 65 ILE A CA 4
ATOM 5825 C C . ILE A 1 65 ? 5.162 -15.398 -3.019 1.00 0.00 65 ILE A C 4
ATOM 5826 O O . ILE A 1 65 ? 5.423 -16.401 -2.355 1.00 0.00 65 ILE A O 4
ATOM 5842 N N . GLN A 1 66 ? 4.247 -15.385 -3.983 1.00 0.00 66 GLN A N 4
ATOM 5843 C CA . GLN A 1 66 ? 3.480 -16.578 -4.324 1.00 0.00 66 GLN A CA 4
ATOM 5844 C C . GLN A 1 66 ? 2.623 -17.029 -3.145 1.00 0.00 66 GLN A C 4
ATOM 5845 O O . GLN A 1 66 ? 2.415 -18.225 -2.939 1.00 0.00 66 GLN A O 4
ATOM 5859 N N . ILE A 1 67 ? 2.131 -16.064 -2.374 1.00 0.00 67 ILE A N 4
ATOM 5860 C CA . ILE A 1 67 ? 1.296 -16.363 -1.218 1.00 0.00 67 ILE A CA 4
ATOM 5861 C C . ILE A 1 67 ? -0.098 -15.768 -1.377 1.00 0.00 67 ILE A C 4
ATOM 5862 O O . ILE A 1 67 ? -0.269 -14.634 -1.829 1.00 0.00 67 ILE A O 4
ATOM 5878 N N . PRO A 1 68 ? -1.122 -16.546 -0.996 1.00 0.00 68 PRO A N 4
ATOM 5879 C CA . PRO A 1 68 ? -2.520 -16.116 -1.084 1.00 0.00 68 PRO A CA 4
ATOM 5880 C C . PRO A 1 68 ? -2.853 -15.018 -0.080 1.00 0.00 68 PRO A C 4
ATOM 5881 O O . PRO A 1 68 ? -2.376 -15.034 1.053 1.00 0.00 68 PRO A O 4
ATOM 5892 N N . ALA A 1 69 ? -3.677 -14.065 -0.504 1.00 0.00 69 ALA A N 4
ATOM 5893 C CA . ALA A 1 69 ? -4.077 -12.961 0.359 1.00 0.00 69 ALA A CA 4
ATOM 5894 C C . ALA A 1 69 ? -4.461 -13.461 1.748 1.00 0.00 69 ALA A C 4
ATOM 5895 O O . ALA A 1 69 ? -4.230 -12.782 2.748 1.00 0.00 69 ALA A O 4
ATOM 5902 N N . ASN A 1 70 ? -5.048 -14.652 1.802 1.00 0.00 70 ASN A N 4
ATOM 5903 C CA . ASN A 1 70 ? -5.466 -15.242 3.068 1.00 0.00 70 ASN A CA 4
ATOM 5904 C C . ASN A 1 70 ? -4.267 -15.463 3.986 1.00 0.00 70 ASN A C 4
ATOM 5905 O O . ASN A 1 70 ? -4.330 -15.190 5.185 1.00 0.00 70 ASN A O 4
ATOM 5916 N N . LYS A 1 71 ? -3.173 -15.957 3.415 1.00 0.00 71 LYS A N 4
ATOM 5917 C CA . LYS A 1 71 ? -1.959 -16.212 4.180 1.00 0.00 71 LYS A CA 4
ATOM 5918 C C . LYS A 1 71 ? -1.286 -14.904 4.584 1.00 0.00 71 LYS A C 4
ATOM 5919 O O . LYS A 1 71 ? -1.198 -14.582 5.769 1.00 0.00 71 LYS A O 4
ATOM 5938 N N . GLN A 1 72 ? -0.813 -14.155 3.593 1.00 0.00 72 GLN A N 4
ATOM 5939 C CA . GLN A 1 72 ? -0.149 -12.882 3.847 1.00 0.00 72 GLN A CA 4
ATOM 5940 C C . GLN A 1 72 ? -1.121 -11.871 4.444 1.00 0.00 72 GLN A C 4
ATOM 5941 O O . GLN A 1 72 ? -2.286 -11.804 4.048 1.00 0.00 72 GLN A O 4
ATOM 5955 N N . LYS A 1 73 ? -0.637 -11.085 5.399 1.00 0.00 73 LYS A N 4
ATOM 5956 C CA . LYS A 1 73 ? -1.462 -10.074 6.051 1.00 0.00 73 LYS A CA 4
ATOM 5957 C C . LYS A 1 73 ? -0.843 -8.688 5.903 1.00 0.00 73 LYS A C 4
ATOM 5958 O O . LYS A 1 73 ? 0.367 -8.518 6.058 1.00 0.00 73 LYS A O 4
ATOM 5977 N N . LEU A 1 74 ? -1.679 -7.700 5.604 1.00 0.00 74 LEU A N 4
ATOM 5978 C CA . LEU A 1 74 ? -1.215 -6.328 5.436 1.00 0.00 74 LEU A CA 4
ATOM 5979 C C . LEU A 1 74 ? -1.541 -5.488 6.668 1.00 0.00 74 LEU A C 4
ATOM 5980 O O . LEU A 1 74 ? -2.663 -5.518 7.171 1.00 0.00 74 LEU A O 4
ATOM 5996 N N . SER A 1 75 ? -0.553 -4.740 7.146 1.00 0.00 75 SER A N 4
ATOM 5997 C CA . SER A 1 75 ? -0.734 -3.892 8.319 1.00 0.00 75 SER A CA 4
ATOM 5998 C C . SER A 1 75 ? -0.385 -2.441 8.000 1.00 0.00 75 SER A C 4
ATOM 5999 O O . SER A 1 75 ? 0.685 -2.152 7.467 1.00 0.00 75 SER A O 4
ATOM 6007 N N . GLY A 1 76 ? -1.297 -1.533 8.333 1.00 0.00 76 GLY A N 4
ATOM 6008 C CA . GLY A 1 76 ? -1.069 -0.123 8.075 1.00 0.00 76 GLY A CA 4
ATOM 6009 C C . GLY A 1 76 ? -0.649 0.632 9.320 1.00 0.00 76 GLY A C 4
ATOM 6010 O O . GLY A 1 76 ? -0.733 0.109 10.432 1.00 0.00 76 GLY A O 4
ATOM 6014 N N . LYS A 1 77 ? -0.197 1.868 9.136 1.00 0.00 77 LYS A N 4
ATOM 6015 C CA . LYS A 1 77 ? 0.239 2.698 10.252 1.00 0.00 77 LYS A CA 4
ATOM 6016 C C . LYS A 1 77 ? -0.685 2.523 11.454 1.00 0.00 77 LYS A C 4
ATOM 6017 O O . LYS A 1 77 ? -0.225 2.381 12.586 1.00 0.00 77 LYS A O 4
ATOM 6036 N N . ALA A 1 78 ? -1.989 2.530 11.198 1.00 0.00 78 ALA A N 4
ATOM 6037 C CA . ALA A 1 78 ? -2.976 2.369 12.258 1.00 0.00 78 ALA A CA 4
ATOM 6038 C C . ALA A 1 78 ? -2.968 0.944 12.801 1.00 0.00 78 ALA A C 4
ATOM 6039 O O . ALA A 1 78 ? -3.048 0.731 14.011 1.00 0.00 78 ALA A O 4
ATOM 6046 N N . GLY A 1 79 ? -2.874 -0.029 11.900 1.00 0.00 79 GLY A N 4
ATOM 6047 C CA . GLY A 1 79 ? -2.858 -1.421 12.309 1.00 0.00 79 GLY A CA 4
ATOM 6048 C C . GLY A 1 79 ? -3.324 -2.354 11.210 1.00 0.00 79 GLY A C 4
ATOM 6049 O O . GLY A 1 79 ? -3.551 -1.926 10.078 1.00 0.00 79 GLY A O 4
ATOM 6053 N N . PHE A 1 80 ? -3.463 -3.634 11.541 1.00 0.00 80 PHE A N 4
ATOM 6054 C CA . PHE A 1 80 ? -3.902 -4.630 10.572 1.00 0.00 80 PHE A CA 4
ATOM 6055 C C . PHE A 1 80 ? -4.969 -4.056 9.644 1.00 0.00 80 PHE A C 4
ATOM 6056 O O . PHE A 1 80 ? -6.039 -3.641 10.091 1.00 0.00 80 PHE A O 4
ATOM 6073 N N . LEU A 1 81 ? -4.667 -4.032 8.351 1.00 0.00 81 LEU A N 4
ATOM 6074 C CA . LEU A 1 81 ? -5.599 -3.507 7.357 1.00 0.00 81 LEU A CA 4
ATOM 6075 C C . LEU A 1 81 ? -6.640 -4.556 6.978 1.00 0.00 81 LEU A C 4
ATOM 6076 O O . LEU A 1 81 ? -6.340 -5.748 6.913 1.00 0.00 81 LEU A O 4
ATOM 6092 N N . LYS A 1 82 ? -7.863 -4.104 6.728 1.00 0.00 82 LYS A N 4
ATOM 6093 C CA . LYS A 1 82 ? -8.949 -5.002 6.351 1.00 0.00 82 LYS A CA 4
ATOM 6094 C C . LYS A 1 82 ? -9.141 -5.019 4.838 1.00 0.00 82 LYS A C 4
ATOM 6095 O O . LYS A 1 82 ? -9.228 -3.969 4.202 1.00 0.00 82 LYS A O 4
ATOM 6114 N N . ASP A 1 83 ? -9.207 -6.217 4.269 1.00 0.00 83 ASP A N 4
ATOM 6115 C CA . ASP A 1 83 ? -9.391 -6.371 2.830 1.00 0.00 83 ASP A CA 4
ATOM 6116 C C . ASP A 1 83 ? -10.662 -5.667 2.367 1.00 0.00 83 ASP A C 4
ATOM 6117 O O . ASP A 1 83 ? -10.691 -5.056 1.299 1.00 0.00 83 ASP A O 4
ATOM 6126 N N . ASN A 1 84 ? -11.712 -5.758 3.177 1.00 0.00 84 ASN A N 4
ATOM 6127 C CA . ASN A 1 84 ? -12.987 -5.130 2.849 1.00 0.00 84 ASN A CA 4
ATOM 6128 C C . ASN A 1 84 ? -12.837 -3.615 2.745 1.00 0.00 84 ASN A C 4
ATOM 6129 O O . ASN A 1 84 ? -13.442 -2.979 1.882 1.00 0.00 84 ASN A O 4
ATOM 6140 N N . MET A 1 85 ? -12.027 -3.045 3.630 1.00 0.00 85 MET A N 4
ATOM 6141 C CA . MET A 1 85 ? -11.795 -1.605 3.636 1.00 0.00 85 MET A CA 4
ATOM 6142 C C . MET A 1 85 ? -10.935 -1.186 2.448 1.00 0.00 85 MET A C 4
ATOM 6143 O O . MET A 1 85 ? -10.261 -2.015 1.836 1.00 0.00 85 MET A O 4
ATOM 6157 N N . SER A 1 86 ? -10.964 0.102 2.127 1.00 0.00 86 SER A N 4
ATOM 6158 C CA . SER A 1 86 ? -10.188 0.630 1.009 1.00 0.00 86 SER A CA 4
ATOM 6159 C C . SER A 1 86 ? -8.888 1.258 1.498 1.00 0.00 86 SER A C 4
ATOM 6160 O O . SER A 1 86 ? -8.579 1.226 2.690 1.00 0.00 86 SER A O 4
ATOM 6168 N N . LEU A 1 87 ? -8.128 1.828 0.570 1.00 0.00 87 LEU A N 4
ATOM 6169 C CA . LEU A 1 87 ? -6.859 2.465 0.904 1.00 0.00 87 LEU A CA 4
ATOM 6170 C C . LEU A 1 87 ? -7.065 3.932 1.269 1.00 0.00 87 LEU A C 4
ATOM 6171 O O . LEU A 1 87 ? -6.477 4.432 2.227 1.00 0.00 87 LEU A O 4
ATOM 6187 N N . ALA A 1 88 ? -7.906 4.615 0.499 1.00 0.00 88 ALA A N 4
ATOM 6188 C CA . ALA A 1 88 ? -8.193 6.023 0.744 1.00 0.00 88 ALA A CA 4
ATOM 6189 C C . ALA A 1 88 ? -8.702 6.241 2.164 1.00 0.00 88 ALA A C 4
ATOM 6190 O O . ALA A 1 88 ? -8.240 7.139 2.869 1.00 0.00 88 ALA A O 4
ATOM 6197 N N . HIS A 1 89 ? -9.657 5.414 2.579 1.00 0.00 89 HIS A N 4
ATOM 6198 C CA . HIS A 1 89 ? -10.229 5.517 3.917 1.00 0.00 89 HIS A CA 4
ATOM 6199 C C . HIS A 1 89 ? -9.139 5.436 4.981 1.00 0.00 89 HIS A C 4
ATOM 6200 O O . HIS A 1 89 ? -9.216 6.101 6.015 1.00 0.00 89 HIS A O 4
ATOM 6214 N N . TYR A 1 90 ? -8.127 4.616 4.722 1.00 0.00 90 TYR A N 4
ATOM 6215 C CA . TYR A 1 90 ? -7.022 4.446 5.659 1.00 0.00 90 TYR A CA 4
ATOM 6216 C C . TYR A 1 90 ? -5.938 5.493 5.421 1.00 0.00 90 TYR A C 4
ATOM 6217 O O . TYR A 1 90 ? -4.956 5.564 6.157 1.00 0.00 90 TYR A O 4
ATOM 6235 N N . ASN A 1 91 ? -6.127 6.305 4.385 1.00 0.00 91 ASN A N 4
ATOM 6236 C CA . ASN A 1 91 ? -5.166 7.348 4.049 1.00 0.00 91 ASN A CA 4
ATOM 6237 C C . ASN A 1 91 ? -3.837 6.744 3.608 1.00 0.00 91 ASN A C 4
ATOM 6238 O O . ASN A 1 91 ? -2.843 6.805 4.333 1.00 0.00 91 ASN A O 4
ATOM 6249 N N . VAL A 1 92 ? -3.826 6.158 2.414 1.00 0.00 92 VAL A N 4
ATOM 6250 C CA . VAL A 1 92 ? -2.619 5.543 1.876 1.00 0.00 92 VAL A CA 4
ATOM 6251 C C . VAL A 1 92 ? -2.442 5.879 0.398 1.00 0.00 92 VAL A C 4
ATOM 6252 O O . VAL A 1 92 ? -3.324 5.616 -0.418 1.00 0.00 92 VAL A O 4
ATOM 6265 N N . GLY A 1 93 ? -1.296 6.462 0.063 1.00 0.00 93 GLY A N 4
ATOM 6266 C CA . GLY A 1 93 ? -1.024 6.824 -1.316 1.00 0.00 93 GLY A CA 4
ATOM 6267 C C . GLY A 1 93 ? 0.455 6.787 -1.644 1.00 0.00 93 GLY A C 4
ATOM 6268 O O . GLY A 1 93 ? 1.137 5.804 -1.359 1.00 0.00 93 GLY A O 4
ATOM 6272 N N . ALA A 1 94 ? 0.953 7.862 -2.249 1.00 0.00 94 ALA A N 4
ATOM 6273 C CA . ALA A 1 94 ? 2.360 7.948 -2.617 1.00 0.00 94 ALA A CA 4
ATOM 6274 C C . ALA A 1 94 ? 3.197 8.489 -1.462 1.00 0.00 94 ALA A C 4
ATOM 6275 O O . ALA A 1 94 ? 4.026 9.378 -1.646 1.00 0.00 94 ALA A O 4
ATOM 6282 N N . GLY A 1 95 ? 2.973 7.945 -0.269 1.00 0.00 95 GLY A N 4
ATOM 6283 C CA . GLY A 1 95 ? 3.713 8.386 0.898 1.00 0.00 95 GLY A CA 4
ATOM 6284 C C . GLY A 1 95 ? 3.683 7.370 2.023 1.00 0.00 95 GLY A C 4
ATOM 6285 O O . GLY A 1 95 ? 4.700 7.121 2.669 1.00 0.00 95 GLY A O 4
ATOM 6289 N N . GLU A 1 96 ? 2.513 6.783 2.257 1.00 0.00 96 GLU A N 4
ATOM 6290 C CA . GLU A 1 96 ? 2.356 5.790 3.313 1.00 0.00 96 GLU A CA 4
ATOM 6291 C C . GLU A 1 96 ? 2.967 4.455 2.900 1.00 0.00 96 GLU A C 4
ATOM 6292 O O . GLU A 1 96 ? 2.803 4.012 1.763 1.00 0.00 96 GLU A O 4
ATOM 6304 N N . ILE A 1 97 ? 3.671 3.820 3.831 1.00 0.00 97 ILE A N 4
ATOM 6305 C CA . ILE A 1 97 ? 4.305 2.535 3.564 1.00 0.00 97 ILE A CA 4
ATOM 6306 C C . ILE A 1 97 ? 3.661 1.423 4.384 1.00 0.00 97 ILE A C 4
ATOM 6307 O O . ILE A 1 97 ? 3.762 1.402 5.612 1.00 0.00 97 ILE A O 4
ATOM 6323 N N . LEU A 1 98 ? 3.000 0.497 3.698 1.00 0.00 98 LEU A N 4
ATOM 6324 C CA . LEU A 1 98 ? 2.339 -0.621 4.363 1.00 0.00 98 LEU A CA 4
ATOM 6325 C C . LEU A 1 98 ? 3.327 -1.750 4.640 1.00 0.00 98 LEU A C 4
ATOM 6326 O O . LEU A 1 98 ? 4.295 -1.939 3.902 1.00 0.00 98 LEU A O 4
ATOM 6342 N N . THR A 1 99 ? 3.076 -2.501 5.707 1.00 0.00 99 THR A N 4
ATOM 6343 C CA . THR A 1 99 ? 3.941 -3.612 6.082 1.00 0.00 99 THR A CA 4
ATOM 6344 C C . THR A 1 99 ? 3.316 -4.949 5.700 1.00 0.00 99 THR A C 4
ATOM 6345 O O . THR A 1 99 ? 2.111 -5.150 5.855 1.00 0.00 99 THR A O 4
ATOM 6356 N N . LEU A 1 100 ? 4.143 -5.863 5.202 1.00 0.00 100 LEU A N 4
ATOM 6357 C CA . LEU A 1 100 ? 3.670 -7.183 4.799 1.00 0.00 100 LEU A CA 4
ATOM 6358 C C . LEU A 1 100 ? 4.209 -8.262 5.732 1.00 0.00 100 LEU A C 4
ATOM 6359 O O . LEU A 1 100 ? 5.420 -8.432 5.866 1.00 0.00 100 LEU A O 4
ATOM 6375 N N . SER A 1 101 ? 3.300 -8.990 6.372 1.00 0.00 101 SER A N 4
ATOM 6376 C CA . SER A 1 101 ? 3.683 -10.053 7.295 1.00 0.00 101 SER A CA 4
ATOM 6377 C C . SER A 1 101 ? 3.288 -11.420 6.744 1.00 0.00 101 SER A C 4
ATOM 6378 O O . SER A 1 101 ? 2.198 -11.588 6.194 1.00 0.00 101 SER A O 4
ATOM 6386 N N . LEU A 1 102 ? 4.179 -12.392 6.895 1.00 0.00 102 LEU A N 4
ATOM 6387 C CA . LEU A 1 102 ? 3.924 -13.745 6.415 1.00 0.00 102 LEU A CA 4
ATOM 6388 C C . LEU A 1 102 ? 3.384 -14.629 7.534 1.00 0.00 102 LEU A C 4
ATOM 6389 O O . LEU A 1 102 ? 3.863 -14.575 8.667 1.00 0.00 102 LEU A O 4
ATOM 6405 N N . ARG A 1 103 ? 2.386 -15.445 7.209 1.00 0.00 103 ARG A N 4
ATOM 6406 C CA . ARG A 1 103 ? 1.782 -16.341 8.187 1.00 0.00 103 ARG A CA 4
ATOM 6407 C C . ARG A 1 103 ? 2.560 -17.651 8.277 1.00 0.00 103 ARG A C 4
ATOM 6408 O O . ARG A 1 103 ? 2.995 -18.053 9.356 1.00 0.00 103 ARG A O 4
ATOM 6429 N N . GLU A 1 104 ? 2.730 -18.312 7.136 1.00 0.00 104 GLU A N 4
ATOM 6430 C CA . GLU A 1 104 ? 3.454 -19.577 7.087 1.00 0.00 104 GLU A CA 4
ATOM 6431 C C . GLU A 1 104 ? 4.178 -19.738 5.753 1.00 0.00 104 GLU A C 4
ATOM 6432 O O . GLU A 1 104 ? 3.593 -19.543 4.689 1.00 0.00 104 GLU A O 4
ATOM 6444 N N . ARG A 1 105 ? 5.457 -20.094 5.822 1.00 0.00 105 ARG A N 4
ATOM 6445 C CA . ARG A 1 105 ? 6.263 -20.280 4.621 1.00 0.00 105 ARG A CA 4
ATOM 6446 C C . ARG A 1 105 ? 6.675 -21.740 4.463 1.00 0.00 105 ARG A C 4
ATOM 6447 O O . ARG A 1 105 ? 6.517 -22.327 3.393 1.00 0.00 105 ARG A O 4
ATOM 6468 N N . SER A 1 106 ? 7.204 -22.320 5.536 1.00 0.00 106 SER A N 4
ATOM 6469 C CA . SER A 1 106 ? 7.643 -23.710 5.515 1.00 0.00 106 SER A CA 4
ATOM 6470 C C . SER A 1 106 ? 8.167 -24.135 6.883 1.00 0.00 106 SER A C 4
ATOM 6471 O O . SER A 1 106 ? 9.184 -24.819 6.985 1.00 0.00 106 SER A O 4
ATOM 6479 N N . GLY A 1 107 ? 7.464 -23.724 7.933 1.00 0.00 107 GLY A N 4
ATOM 6480 C CA . GLY A 1 107 ? 7.873 -24.070 9.282 1.00 0.00 107 GLY A CA 4
ATOM 6481 C C . GLY A 1 107 ? 7.669 -22.931 10.260 1.00 0.00 107 GLY A C 4
ATOM 6482 O O . GLY A 1 107 ? 6.873 -22.021 10.029 1.00 0.00 107 GLY A O 4
ATOM 6486 N N . PRO A 1 108 ? 8.398 -22.974 11.386 1.00 0.00 108 PRO A N 4
ATOM 6487 C CA . PRO A 1 108 ? 8.309 -21.945 12.426 1.00 0.00 108 PRO A CA 4
ATOM 6488 C C . PRO A 1 108 ? 8.900 -20.614 11.978 1.00 0.00 108 PRO A C 4
ATOM 6489 O O . PRO A 1 108 ? 9.987 -20.570 11.399 1.00 0.00 108 PRO A O 4
ATOM 6500 N N . SER A 1 109 ? 8.180 -19.530 12.248 1.00 0.00 109 SER A N 4
ATOM 6501 C CA . SER A 1 109 ? 8.633 -18.196 11.868 1.00 0.00 109 SER A CA 4
ATOM 6502 C C . SER A 1 109 ? 9.668 -17.671 12.859 1.00 0.00 109 SER A C 4
ATOM 6503 O O . SER A 1 109 ? 10.703 -17.136 12.465 1.00 0.00 109 SER A O 4
ATOM 6511 N N . SER A 1 110 ? 9.379 -17.831 14.147 1.00 0.00 110 SER A N 4
ATOM 6512 C CA . SER A 1 110 ? 10.280 -17.370 15.195 1.00 0.00 110 SER A CA 4
ATOM 6513 C C . SER A 1 110 ? 10.479 -18.450 16.254 1.00 0.00 110 SER A C 4
ATOM 6514 O O . SER A 1 110 ? 9.703 -18.554 17.204 1.00 0.00 110 SER A O 4
ATOM 6522 N N . GLY A 1 111 ? 11.524 -19.255 16.083 1.00 0.00 111 GLY A N 4
ATOM 6523 C CA . GLY A 1 111 ? 11.806 -20.317 17.032 1.00 0.00 111 GLY A CA 4
ATOM 6524 C C . GLY A 1 111 ? 13.116 -21.021 16.740 1.00 0.00 111 GLY A C 4
ATOM 6525 O O . GLY A 1 111 ? 14.146 -20.701 17.334 1.00 0.00 111 GLY A O 4
ATOM 6529 N N . GLY A 1 1 ? -8.963 20.373 11.135 1.00 0.00 1 GLY A N 5
ATOM 6530 C CA . GLY A 1 1 ? -7.796 21.101 10.673 1.00 0.00 1 GLY A CA 5
ATOM 6531 C C . GLY A 1 1 ? -7.056 20.372 9.570 1.00 0.00 1 GLY A C 5
ATOM 6532 O O . GLY A 1 1 ? -7.480 19.302 9.131 1.00 0.00 1 GLY A O 5
ATOM 6536 N N . SER A 1 2 ? -5.948 20.950 9.119 1.00 0.00 2 SER A N 5
ATOM 6537 C CA . SER A 1 2 ? -5.151 20.351 8.056 1.00 0.00 2 SER A CA 5
ATOM 6538 C C . SER A 1 2 ? -3.663 20.598 8.287 1.00 0.00 2 SER A C 5
ATOM 6539 O O . SER A 1 2 ? -2.858 19.667 8.273 1.00 0.00 2 SER A O 5
ATOM 6547 N N . SER A 1 3 ? -3.305 21.861 8.499 1.00 0.00 3 SER A N 5
ATOM 6548 C CA . SER A 1 3 ? -1.915 22.233 8.730 1.00 0.00 3 SER A CA 5
ATOM 6549 C C . SER A 1 3 ? -1.033 21.791 7.565 1.00 0.00 3 SER A C 5
ATOM 6550 O O . SER A 1 3 ? -1.430 20.954 6.755 1.00 0.00 3 SER A O 5
ATOM 6558 N N . GLY A 1 4 ? 0.164 22.363 7.487 1.00 0.00 4 GLY A N 5
ATOM 6559 C CA . GLY A 1 4 ? 1.084 22.018 6.418 1.00 0.00 4 GLY A CA 5
ATOM 6560 C C . GLY A 1 4 ? 2.408 21.499 6.938 1.00 0.00 4 GLY A C 5
ATOM 6561 O O . GLY A 1 4 ? 2.984 22.065 7.868 1.00 0.00 4 GLY A O 5
ATOM 6565 N N . SER A 1 5 ? 2.895 20.417 6.339 1.00 0.00 5 SER A N 5
ATOM 6566 C CA . SER A 1 5 ? 4.160 19.818 6.750 1.00 0.00 5 SER A CA 5
ATOM 6567 C C . SER A 1 5 ? 4.383 18.484 6.046 1.00 0.00 5 SER A C 5
ATOM 6568 O O . SER A 1 5 ? 5.463 18.222 5.514 1.00 0.00 5 SER A O 5
ATOM 6576 N N . SER A 1 6 ? 3.355 17.641 6.046 1.00 0.00 6 SER A N 5
ATOM 6577 C CA . SER A 1 6 ? 3.439 16.331 5.411 1.00 0.00 6 SER A CA 5
ATOM 6578 C C . SER A 1 6 ? 4.611 15.530 5.971 1.00 0.00 6 SER A C 5
ATOM 6579 O O . SER A 1 6 ? 5.718 15.574 5.436 1.00 0.00 6 SER A O 5
ATOM 6587 N N . GLY A 1 7 ? 4.359 14.799 7.052 1.00 0.00 7 GLY A N 5
ATOM 6588 C CA . GLY A 1 7 ? 5.401 13.999 7.667 1.00 0.00 7 GLY A CA 5
ATOM 6589 C C . GLY A 1 7 ? 4.879 13.138 8.799 1.00 0.00 7 GLY A C 5
ATOM 6590 O O . GLY A 1 7 ? 4.909 11.909 8.722 1.00 0.00 7 GLY A O 5
ATOM 6594 N N . LYS A 1 8 ? 4.400 13.782 9.858 1.00 0.00 8 LYS A N 5
ATOM 6595 C CA . LYS A 1 8 ? 3.869 13.069 11.013 1.00 0.00 8 LYS A CA 5
ATOM 6596 C C . LYS A 1 8 ? 2.343 13.082 11.007 1.00 0.00 8 LYS A C 5
ATOM 6597 O O . LYS A 1 8 ? 1.719 14.079 11.371 1.00 0.00 8 LYS A O 5
ATOM 6616 N N . PHE A 1 9 ? 1.749 11.968 10.593 1.00 0.00 9 PHE A N 5
ATOM 6617 C CA . PHE A 1 9 ? 0.296 11.852 10.541 1.00 0.00 9 PHE A CA 5
ATOM 6618 C C . PHE A 1 9 ? -0.286 11.671 11.939 1.00 0.00 9 PHE A C 5
ATOM 6619 O O . PHE A 1 9 ? -0.243 10.578 12.506 1.00 0.00 9 PHE A O 5
ATOM 6636 N N . ASP A 1 10 ? -0.831 12.751 12.491 1.00 0.00 10 ASP A N 5
ATOM 6637 C CA . ASP A 1 10 ? -1.422 12.712 13.823 1.00 0.00 10 ASP A CA 5
ATOM 6638 C C . ASP A 1 10 ? -2.845 12.165 13.770 1.00 0.00 10 ASP A C 5
ATOM 6639 O O . ASP A 1 10 ? -3.535 12.301 12.760 1.00 0.00 10 ASP A O 5
ATOM 6648 N N . GLU A 1 11 ? -3.277 11.545 14.864 1.00 0.00 11 GLU A N 5
ATOM 6649 C CA . GLU A 1 11 ? -4.617 10.976 14.940 1.00 0.00 11 GLU A CA 5
ATOM 6650 C C . GLU A 1 11 ? -5.631 12.029 15.379 1.00 0.00 11 GLU A C 5
ATOM 6651 O O . GLU A 1 11 ? -6.383 11.824 16.331 1.00 0.00 11 GLU A O 5
ATOM 6663 N N . SER A 1 12 ? -5.645 13.157 14.675 1.00 0.00 12 SER A N 5
ATOM 6664 C CA . SER A 1 12 ? -6.563 14.245 14.993 1.00 0.00 12 SER A CA 5
ATOM 6665 C C . SER A 1 12 ? -7.129 14.868 13.721 1.00 0.00 12 SER A C 5
ATOM 6666 O O . SER A 1 12 ? -8.315 15.188 13.648 1.00 0.00 12 SER A O 5
ATOM 6674 N N . ALA A 1 13 ? -6.271 15.034 12.720 1.00 0.00 13 ALA A N 5
ATOM 6675 C CA . ALA A 1 13 ? -6.685 15.617 11.448 1.00 0.00 13 ALA A CA 5
ATOM 6676 C C . ALA A 1 13 ? -6.512 14.622 10.307 1.00 0.00 13 ALA A C 5
ATOM 6677 O O . ALA A 1 13 ? -5.504 14.643 9.598 1.00 0.00 13 ALA A O 5
ATOM 6684 N N . LEU A 1 14 ? -7.498 13.749 10.133 1.00 0.00 14 LEU A N 5
ATOM 6685 C CA . LEU A 1 14 ? -7.454 12.744 9.076 1.00 0.00 14 LEU A CA 5
ATOM 6686 C C . LEU A 1 14 ? -8.353 13.141 7.910 1.00 0.00 14 LEU A C 5
ATOM 6687 O O . LEU A 1 14 ? -9.473 13.613 8.108 1.00 0.00 14 LEU A O 5
ATOM 6703 N N . VAL A 1 15 ? -7.858 12.941 6.692 1.00 0.00 15 VAL A N 5
ATOM 6704 C CA . VAL A 1 15 ? -8.618 13.275 5.494 1.00 0.00 15 VAL A CA 5
ATOM 6705 C C . VAL A 1 15 ? -9.668 12.211 5.196 1.00 0.00 15 VAL A C 5
ATOM 6706 O O . VAL A 1 15 ? -9.418 11.010 5.300 1.00 0.00 15 VAL A O 5
ATOM 6719 N N . PRO A 1 16 ? -10.873 12.660 4.816 1.00 0.00 16 PRO A N 5
ATOM 6720 C CA . PRO A 1 16 ? -11.987 11.763 4.493 1.00 0.00 16 PRO A CA 5
ATOM 6721 C C . PRO A 1 16 ? -11.755 10.994 3.197 1.00 0.00 16 PRO A C 5
ATOM 6722 O O . PRO A 1 16 ? -11.048 11.462 2.305 1.00 0.00 16 PRO A O 5
ATOM 6733 N N . GLU A 1 17 ? -12.357 9.812 3.099 1.00 0.00 17 GLU A N 5
ATOM 6734 C CA . GLU A 1 17 ? -12.215 8.979 1.911 1.00 0.00 17 GLU A CA 5
ATOM 6735 C C . GLU A 1 17 ? -12.841 9.655 0.695 1.00 0.00 17 GLU A C 5
ATOM 6736 O O . GLU A 1 17 ? -12.436 9.410 -0.442 1.00 0.00 17 GLU A O 5
ATOM 6748 N N . ASP A 1 18 ? -13.830 10.506 0.943 1.00 0.00 18 ASP A N 5
ATOM 6749 C CA . ASP A 1 18 ? -14.513 11.219 -0.131 1.00 0.00 18 ASP A CA 5
ATOM 6750 C C . ASP A 1 18 ? -13.570 12.201 -0.816 1.00 0.00 18 ASP A C 5
ATOM 6751 O O . ASP A 1 18 ? -13.546 12.300 -2.042 1.00 0.00 18 ASP A O 5
ATOM 6760 N N . GLN A 1 19 ? -12.796 12.928 -0.016 1.00 0.00 19 GLN A N 5
ATOM 6761 C CA . GLN A 1 19 ? -11.853 13.906 -0.546 1.00 0.00 19 GLN A CA 5
ATOM 6762 C C . GLN A 1 19 ? -10.541 13.236 -0.942 1.00 0.00 19 GLN A C 5
ATOM 6763 O O . GLN A 1 19 ? -10.061 13.402 -2.063 1.00 0.00 19 GLN A O 5
ATOM 6777 N N . PHE A 1 20 ? -9.965 12.480 -0.013 1.00 0.00 20 PHE A N 5
ATOM 6778 C CA . PHE A 1 20 ? -8.707 11.787 -0.264 1.00 0.00 20 PHE A CA 5
ATOM 6779 C C . PHE A 1 20 ? -8.700 11.159 -1.655 1.00 0.00 20 PHE A C 5
ATOM 6780 O O . PHE A 1 20 ? -7.698 11.215 -2.369 1.00 0.00 20 PHE A O 5
ATOM 6797 N N . LEU A 1 21 ? -9.825 10.562 -2.033 1.00 0.00 21 LEU A N 5
ATOM 6798 C CA . LEU A 1 21 ? -9.950 9.922 -3.339 1.00 0.00 21 LEU A CA 5
ATOM 6799 C C . LEU A 1 21 ? -9.672 10.918 -4.461 1.00 0.00 21 LEU A C 5
ATOM 6800 O O . LEU A 1 21 ? -8.692 10.785 -5.193 1.00 0.00 21 LEU A O 5
ATOM 6816 N N . ALA A 1 22 ? -10.541 11.914 -4.589 1.00 0.00 22 ALA A N 5
ATOM 6817 C CA . ALA A 1 22 ? -10.387 12.935 -5.619 1.00 0.00 22 ALA A CA 5
ATOM 6818 C C . ALA A 1 22 ? -8.993 13.552 -5.576 1.00 0.00 22 ALA A C 5
ATOM 6819 O O . ALA A 1 22 ? -8.323 13.663 -6.603 1.00 0.00 22 ALA A O 5
ATOM 6826 N N . GLN A 1 23 ? -8.563 13.951 -4.384 1.00 0.00 23 GLN A N 5
ATOM 6827 C CA . GLN A 1 23 ? -7.249 14.557 -4.209 1.00 0.00 23 GLN A CA 5
ATOM 6828 C C . GLN A 1 23 ? -6.230 13.931 -5.157 1.00 0.00 23 GLN A C 5
ATOM 6829 O O . GLN A 1 23 ? -5.299 14.596 -5.610 1.00 0.00 23 GLN A O 5
ATOM 6843 N N . HIS A 1 24 ? -6.414 12.648 -5.450 1.00 0.00 24 HIS A N 5
ATOM 6844 C CA . HIS A 1 24 ? -5.511 11.931 -6.344 1.00 0.00 24 HIS A CA 5
ATOM 6845 C C . HIS A 1 24 ? -6.286 11.241 -7.461 1.00 0.00 24 HIS A C 5
ATOM 6846 O O . HIS A 1 24 ? -6.737 10.103 -7.327 1.00 0.00 24 HIS A O 5
ATOM 6860 N N . PRO A 1 25 ? -6.448 11.944 -8.592 1.00 0.00 25 PRO A N 5
ATOM 6861 C CA . PRO A 1 25 ? -7.169 11.419 -9.755 1.00 0.00 25 PRO A CA 5
ATOM 6862 C C . PRO A 1 25 ? -6.410 10.293 -10.448 1.00 0.00 25 PRO A C 5
ATOM 6863 O O . PRO A 1 25 ? -6.982 9.252 -10.771 1.00 0.00 25 PRO A O 5
ATOM 6874 N N . GLY A 1 26 ? -5.118 10.508 -10.673 1.00 0.00 26 GLY A N 5
ATOM 6875 C CA . GLY A 1 26 ? -4.301 9.501 -11.326 1.00 0.00 26 GLY A CA 5
ATOM 6876 C C . GLY A 1 26 ? -3.930 8.362 -10.396 1.00 0.00 26 GLY A C 5
ATOM 6877 O O . GLY A 1 26 ? -4.222 8.388 -9.201 1.00 0.00 26 GLY A O 5
ATOM 6881 N N . PRO A 1 27 ? -3.273 7.332 -10.949 1.00 0.00 27 PRO A N 5
ATOM 6882 C CA . PRO A 1 27 ? -2.850 6.159 -10.180 1.00 0.00 27 PRO A CA 5
ATOM 6883 C C . PRO A 1 27 ? -1.722 6.481 -9.204 1.00 0.00 27 PRO A C 5
ATOM 6884 O O . PRO A 1 27 ? -0.840 7.286 -9.504 1.00 0.00 27 PRO A O 5
ATOM 6895 N N . ALA A 1 28 ? -1.758 5.849 -8.036 1.00 0.00 28 ALA A N 5
ATOM 6896 C CA . ALA A 1 28 ? -0.738 6.067 -7.017 1.00 0.00 28 ALA A CA 5
ATOM 6897 C C . ALA A 1 28 ? 0.135 4.831 -6.841 1.00 0.00 28 ALA A C 5
ATOM 6898 O O . ALA A 1 28 ? -0.270 3.718 -7.178 1.00 0.00 28 ALA A O 5
ATOM 6905 N N . THR A 1 29 ? 1.338 5.031 -6.312 1.00 0.00 29 THR A N 5
ATOM 6906 C CA . THR A 1 29 ? 2.271 3.933 -6.093 1.00 0.00 29 THR A CA 5
ATOM 6907 C C . THR A 1 29 ? 2.330 3.548 -4.619 1.00 0.00 29 THR A C 5
ATOM 6908 O O . THR A 1 29 ? 2.794 4.325 -3.784 1.00 0.00 29 THR A O 5
ATOM 6919 N N . ILE A 1 30 ? 1.860 2.346 -4.306 1.00 0.00 30 ILE A N 5
ATOM 6920 C CA . ILE A 1 30 ? 1.862 1.858 -2.933 1.00 0.00 30 ILE A CA 5
ATOM 6921 C C . ILE A 1 30 ? 3.131 1.068 -2.632 1.00 0.00 30 ILE A C 5
ATOM 6922 O O . ILE A 1 30 ? 3.473 0.126 -3.348 1.00 0.00 30 ILE A O 5
ATOM 6938 N N . ARG A 1 31 ? 3.826 1.457 -1.568 1.00 0.00 31 ARG A N 5
ATOM 6939 C CA . ARG A 1 31 ? 5.058 0.786 -1.172 1.00 0.00 31 ARG A CA 5
ATOM 6940 C C . ARG A 1 31 ? 4.783 -0.267 -0.102 1.00 0.00 31 ARG A C 5
ATOM 6941 O O . ARG A 1 31 ? 4.165 0.021 0.923 1.00 0.00 31 ARG A O 5
ATOM 6962 N N . VAL A 1 32 ? 5.245 -1.488 -0.349 1.00 0.00 32 VAL A N 5
ATOM 6963 C CA . VAL A 1 32 ? 5.050 -2.585 0.592 1.00 0.00 32 VAL A CA 5
ATOM 6964 C C . VAL A 1 32 ? 6.385 -3.168 1.041 1.00 0.00 32 VAL A C 5
ATOM 6965 O O . VAL A 1 32 ? 7.317 -3.297 0.248 1.00 0.00 32 VAL A O 5
ATOM 6978 N N . SER A 1 33 ? 6.470 -3.520 2.320 1.00 0.00 33 SER A N 5
ATOM 6979 C CA . SER A 1 33 ? 7.693 -4.087 2.877 1.00 0.00 33 SER A CA 5
ATOM 6980 C C . SER A 1 33 ? 7.799 -5.574 2.551 1.00 0.00 33 SER A C 5
ATOM 6981 O O . SER A 1 33 ? 6.797 -6.238 2.286 1.00 0.00 33 SER A O 5
ATOM 6989 N N . LYS A 1 34 ? 9.022 -6.093 2.575 1.00 0.00 34 LYS A N 5
ATOM 6990 C CA . LYS A 1 34 ? 9.263 -7.500 2.284 1.00 0.00 34 LYS A CA 5
ATOM 6991 C C . LYS A 1 34 ? 8.861 -8.377 3.465 1.00 0.00 34 LYS A C 5
ATOM 6992 O O . LYS A 1 34 ? 8.960 -7.978 4.627 1.00 0.00 34 LYS A O 5
ATOM 7011 N N . PRO A 1 35 ? 8.396 -9.599 3.166 1.00 0.00 35 PRO A N 5
ATOM 7012 C CA . PRO A 1 35 ? 7.971 -10.557 4.191 1.00 0.00 35 PRO A CA 5
ATOM 7013 C C . PRO A 1 35 ? 9.144 -11.095 5.003 1.00 0.00 35 PRO A C 5
ATOM 7014 O O . PRO A 1 35 ? 9.781 -12.074 4.618 1.00 0.00 35 PRO A O 5
ATOM 7025 N N . ASN A 1 36 ? 9.423 -10.449 6.131 1.00 0.00 36 ASN A N 5
ATOM 7026 C CA . ASN A 1 36 ? 10.519 -10.862 6.999 1.00 0.00 36 ASN A CA 5
ATOM 7027 C C . ASN A 1 36 ? 11.862 -10.699 6.293 1.00 0.00 36 ASN A C 5
ATOM 7028 O O . ASN A 1 36 ? 12.037 -11.143 5.159 1.00 0.00 36 ASN A O 5
ATOM 7039 N N . GLU A 1 37 ? 12.808 -10.059 6.973 1.00 0.00 37 GLU A N 5
ATOM 7040 C CA . GLU A 1 37 ? 14.135 -9.837 6.410 1.00 0.00 37 GLU A CA 5
ATOM 7041 C C . GLU A 1 37 ? 14.054 -8.987 5.145 1.00 0.00 37 GLU A C 5
ATOM 7042 O O . GLU A 1 37 ? 13.326 -9.315 4.210 1.00 0.00 37 GLU A O 5
ATOM 7054 N N . ASN A 1 38 ? 14.809 -7.893 5.125 1.00 0.00 38 ASN A N 5
ATOM 7055 C CA . ASN A 1 38 ? 14.822 -6.995 3.976 1.00 0.00 38 ASN A CA 5
ATOM 7056 C C . ASN A 1 38 ? 16.204 -6.376 3.786 1.00 0.00 38 ASN A C 5
ATOM 7057 O O . ASN A 1 38 ? 16.448 -5.240 4.193 1.00 0.00 38 ASN A O 5
ATOM 7068 N N . ASP A 1 39 ? 17.104 -7.130 3.164 1.00 0.00 39 ASP A N 5
ATOM 7069 C CA . ASP A 1 39 ? 18.460 -6.656 2.917 1.00 0.00 39 ASP A CA 5
ATOM 7070 C C . ASP A 1 39 ? 18.570 -6.016 1.537 1.00 0.00 39 ASP A C 5
ATOM 7071 O O . ASP A 1 39 ? 19.658 -5.912 0.974 1.00 0.00 39 ASP A O 5
ATOM 7080 N N . GLY A 1 40 ? 17.432 -5.588 0.997 1.00 0.00 40 GLY A N 5
ATOM 7081 C CA . GLY A 1 40 ? 17.422 -4.964 -0.314 1.00 0.00 40 GLY A CA 5
ATOM 7082 C C . GLY A 1 40 ? 16.617 -3.680 -0.339 1.00 0.00 40 GLY A C 5
ATOM 7083 O O . GLY A 1 40 ? 17.159 -2.597 -0.119 1.00 0.00 40 GLY A O 5
ATOM 7087 N N . GLN A 1 41 ? 15.322 -3.801 -0.609 1.00 0.00 41 GLN A N 5
ATOM 7088 C CA . GLN A 1 41 ? 14.442 -2.640 -0.665 1.00 0.00 41 GLN A CA 5
ATOM 7089 C C . GLN A 1 41 ? 12.980 -3.067 -0.748 1.00 0.00 41 GLN A C 5
ATOM 7090 O O . GLN A 1 41 ? 12.678 -4.240 -0.969 1.00 0.00 41 GLN A O 5
ATOM 7104 N N . PHE A 1 42 ? 12.077 -2.109 -0.570 1.00 0.00 42 PHE A N 5
ATOM 7105 C CA . PHE A 1 42 ? 10.646 -2.387 -0.625 1.00 0.00 42 PHE A CA 5
ATOM 7106 C C . PHE A 1 42 ? 10.168 -2.499 -2.070 1.00 0.00 42 PHE A C 5
ATOM 7107 O O . PHE A 1 42 ? 10.913 -2.210 -3.005 1.00 0.00 42 PHE A O 5
ATOM 7124 N N . MET A 1 43 ? 8.920 -2.923 -2.242 1.00 0.00 43 MET A N 5
ATOM 7125 C CA . MET A 1 43 ? 8.343 -3.073 -3.573 1.00 0.00 43 MET A CA 5
ATOM 7126 C C . MET A 1 43 ? 7.472 -1.872 -3.926 1.00 0.00 43 MET A C 5
ATOM 7127 O O . MET A 1 43 ? 7.176 -1.036 -3.073 1.00 0.00 43 MET A O 5
ATOM 7141 N N . GLU A 1 44 ? 7.065 -1.791 -5.189 1.00 0.00 44 GLU A N 5
ATOM 7142 C CA . GLU A 1 44 ? 6.229 -0.691 -5.654 1.00 0.00 44 GLU A CA 5
ATOM 7143 C C . GLU A 1 44 ? 4.982 -1.216 -6.361 1.00 0.00 44 GLU A C 5
ATOM 7144 O O . GLU A 1 44 ? 5.018 -1.537 -7.548 1.00 0.00 44 GLU A O 5
ATOM 7156 N N . ILE A 1 45 ? 3.882 -1.299 -5.620 1.00 0.00 45 ILE A N 5
ATOM 7157 C CA . ILE A 1 45 ? 2.624 -1.784 -6.175 1.00 0.00 45 ILE A CA 5
ATOM 7158 C C . ILE A 1 45 ? 1.704 -0.625 -6.545 1.00 0.00 45 ILE A C 5
ATOM 7159 O O . ILE A 1 45 ? 1.089 -0.004 -5.677 1.00 0.00 45 ILE A O 5
ATOM 7175 N N . THR A 1 46 ? 1.613 -0.340 -7.840 1.00 0.00 46 THR A N 5
ATOM 7176 C CA . THR A 1 46 ? 0.767 0.744 -8.326 1.00 0.00 46 THR A CA 5
ATOM 7177 C C . THR A 1 46 ? -0.663 0.265 -8.552 1.00 0.00 46 THR A C 5
ATOM 7178 O O . THR A 1 46 ? -0.887 -0.832 -9.063 1.00 0.00 46 THR A O 5
ATOM 7189 N N . VAL A 1 47 ? -1.627 1.097 -8.171 1.00 0.00 47 VAL A N 5
ATOM 7190 C CA . VAL A 1 47 ? -3.036 0.759 -8.334 1.00 0.00 47 VAL A CA 5
ATOM 7191 C C . VAL A 1 47 ? -3.762 1.816 -9.159 1.00 0.00 47 VAL A C 5
ATOM 7192 O O . VAL A 1 47 ? -3.720 3.003 -8.839 1.00 0.00 47 VAL A O 5
ATOM 7205 N N . GLN A 1 48 ? -4.426 1.375 -10.223 1.00 0.00 48 GLN A N 5
ATOM 7206 C CA . GLN A 1 48 ? -5.161 2.284 -11.095 1.00 0.00 48 GLN A CA 5
ATOM 7207 C C . GLN A 1 48 ? -5.924 3.323 -10.279 1.00 0.00 48 GLN A C 5
ATOM 7208 O O . GLN A 1 48 ? -5.911 4.511 -10.601 1.00 0.00 48 GLN A O 5
ATOM 7222 N N . SER A 1 49 ? -6.588 2.867 -9.222 1.00 0.00 49 SER A N 5
ATOM 7223 C CA . SER A 1 49 ? -7.360 3.756 -8.363 1.00 0.00 49 SER A CA 5
ATOM 7224 C C . SER A 1 49 ? -7.193 3.374 -6.895 1.00 0.00 49 SER A C 5
ATOM 7225 O O . SER A 1 49 ? -6.982 2.206 -6.565 1.00 0.00 49 SER A O 5
ATOM 7233 N N . LEU A 1 50 ? -7.289 4.366 -6.017 1.00 0.00 50 LEU A N 5
ATOM 7234 C CA . LEU A 1 50 ? -7.149 4.136 -4.583 1.00 0.00 50 LEU A CA 5
ATOM 7235 C C . LEU A 1 50 ? -8.380 3.433 -4.022 1.00 0.00 50 LEU A C 5
ATOM 7236 O O . LEU A 1 50 ? -8.265 2.502 -3.224 1.00 0.00 50 LEU A O 5
ATOM 7252 N N . SER A 1 51 ? -9.557 3.882 -4.445 1.00 0.00 51 SER A N 5
ATOM 7253 C CA . SER A 1 51 ? -10.810 3.296 -3.983 1.00 0.00 51 SER A CA 5
ATOM 7254 C C . SER A 1 51 ? -10.668 1.789 -3.796 1.00 0.00 51 SER A C 5
ATOM 7255 O O . SER A 1 51 ? -11.310 1.199 -2.927 1.00 0.00 51 SER A O 5
ATOM 7263 N N . GLU A 1 52 ? -9.824 1.173 -4.618 1.00 0.00 52 GLU A N 5
ATOM 7264 C CA . GLU A 1 52 ? -9.599 -0.265 -4.542 1.00 0.00 52 GLU A CA 5
ATOM 7265 C C . GLU A 1 52 ? -9.588 -0.740 -3.092 1.00 0.00 52 GLU A C 5
ATOM 7266 O O . GLU A 1 52 ? -9.312 0.035 -2.177 1.00 0.00 52 GLU A O 5
ATOM 7278 N N . ASN A 1 53 ? -9.889 -2.018 -2.892 1.00 0.00 53 ASN A N 5
ATOM 7279 C CA . ASN A 1 53 ? -9.915 -2.597 -1.553 1.00 0.00 53 ASN A CA 5
ATOM 7280 C C . ASN A 1 53 ? -8.561 -3.203 -1.196 1.00 0.00 53 ASN A C 5
ATOM 7281 O O . ASN A 1 53 ? -7.931 -3.871 -2.018 1.00 0.00 53 ASN A O 5
ATOM 7292 N N . VAL A 1 54 ? -8.119 -2.968 0.035 1.00 0.00 54 VAL A N 5
ATOM 7293 C CA . VAL A 1 54 ? -6.841 -3.492 0.502 1.00 0.00 54 VAL A CA 5
ATOM 7294 C C . VAL A 1 54 ? -6.628 -4.924 0.024 1.00 0.00 54 VAL A C 5
ATOM 7295 O O . VAL A 1 54 ? -5.506 -5.329 -0.278 1.00 0.00 54 VAL A O 5
ATOM 7308 N N . GLY A 1 55 ? -7.714 -5.689 -0.042 1.00 0.00 55 GLY A N 5
ATOM 7309 C CA . GLY A 1 55 ? -7.624 -7.068 -0.483 1.00 0.00 55 GLY A CA 5
ATOM 7310 C C . GLY A 1 55 ? -7.050 -7.194 -1.880 1.00 0.00 55 GLY A C 5
ATOM 7311 O O . GLY A 1 55 ? -6.119 -7.966 -2.108 1.00 0.00 55 GLY A O 5
ATOM 7315 N N . SER A 1 56 ? -7.607 -6.435 -2.817 1.00 0.00 56 SER A N 5
ATOM 7316 C CA . SER A 1 56 ? -7.149 -6.469 -4.201 1.00 0.00 56 SER A CA 5
ATOM 7317 C C . SER A 1 56 ? -5.632 -6.321 -4.274 1.00 0.00 56 SER A C 5
ATOM 7318 O O . SER A 1 56 ? -4.967 -6.997 -5.061 1.00 0.00 56 SER A O 5
ATOM 7326 N N . LEU A 1 57 ? -5.090 -5.433 -3.449 1.00 0.00 57 LEU A N 5
ATOM 7327 C CA . LEU A 1 57 ? -3.651 -5.195 -3.418 1.00 0.00 57 LEU A CA 5
ATOM 7328 C C . LEU A 1 57 ? -2.896 -6.470 -3.059 1.00 0.00 57 LEU A C 5
ATOM 7329 O O . LEU A 1 57 ? -1.883 -6.801 -3.676 1.00 0.00 57 LEU A O 5
ATOM 7345 N N . LYS A 1 58 ? -3.395 -7.186 -2.057 1.00 0.00 58 LYS A N 5
ATOM 7346 C CA . LYS A 1 58 ? -2.772 -8.428 -1.617 1.00 0.00 58 LYS A CA 5
ATOM 7347 C C . LYS A 1 58 ? -2.517 -9.358 -2.798 1.00 0.00 58 LYS A C 5
ATOM 7348 O O . LYS A 1 58 ? -1.528 -10.089 -2.821 1.00 0.00 58 LYS A O 5
ATOM 7367 N N . GLU A 1 59 ? -3.415 -9.323 -3.777 1.00 0.00 59 GLU A N 5
ATOM 7368 C CA . GLU A 1 59 ? -3.287 -10.163 -4.962 1.00 0.00 59 GLU A CA 5
ATOM 7369 C C . GLU A 1 59 ? -1.997 -9.847 -5.715 1.00 0.00 59 GLU A C 5
ATOM 7370 O O . GLU A 1 59 ? -1.309 -10.748 -6.195 1.00 0.00 59 GLU A O 5
ATOM 7382 N N . LYS A 1 60 ? -1.675 -8.562 -5.813 1.00 0.00 60 LYS A N 5
ATOM 7383 C CA . LYS A 1 60 ? -0.469 -8.125 -6.506 1.00 0.00 60 LYS A CA 5
ATOM 7384 C C . LYS A 1 60 ? 0.772 -8.774 -5.900 1.00 0.00 60 LYS A C 5
ATOM 7385 O O . LYS A 1 60 ? 1.458 -9.555 -6.559 1.00 0.00 60 LYS A O 5
ATOM 7404 N N . ILE A 1 61 ? 1.050 -8.447 -4.643 1.00 0.00 61 ILE A N 5
ATOM 7405 C CA . ILE A 1 61 ? 2.206 -9.002 -3.949 1.00 0.00 61 ILE A CA 5
ATOM 7406 C C . ILE A 1 61 ? 2.119 -10.521 -3.862 1.00 0.00 61 ILE A C 5
ATOM 7407 O O . ILE A 1 61 ? 3.110 -11.222 -4.065 1.00 0.00 61 ILE A O 5
ATOM 7423 N N . ALA A 1 62 ? 0.926 -11.024 -3.561 1.00 0.00 62 ALA A N 5
ATOM 7424 C CA . ALA A 1 62 ? 0.708 -12.461 -3.452 1.00 0.00 62 ALA A CA 5
ATOM 7425 C C . ALA A 1 62 ? 1.453 -13.214 -4.548 1.00 0.00 62 ALA A C 5
ATOM 7426 O O . ALA A 1 62 ? 1.907 -14.339 -4.344 1.00 0.00 62 ALA A O 5
ATOM 7433 N N . GLY A 1 63 ? 1.575 -12.586 -5.714 1.00 0.00 63 GLY A N 5
ATOM 7434 C CA . GLY A 1 63 ? 2.263 -13.213 -6.826 1.00 0.00 63 GLY A CA 5
ATOM 7435 C C . GLY A 1 63 ? 3.767 -13.245 -6.633 1.00 0.00 63 GLY A C 5
ATOM 7436 O O . GLY A 1 63 ? 4.424 -14.223 -6.987 1.00 0.00 63 GLY A O 5
ATOM 7440 N N . GLU A 1 64 ? 4.313 -12.170 -6.071 1.00 0.00 64 GLU A N 5
ATOM 7441 C CA . GLU A 1 64 ? 5.748 -12.079 -5.834 1.00 0.00 64 GLU A CA 5
ATOM 7442 C C . GLU A 1 64 ? 6.170 -12.997 -4.690 1.00 0.00 64 GLU A C 5
ATOM 7443 O O . GLU A 1 64 ? 7.134 -13.755 -4.812 1.00 0.00 64 GLU A O 5
ATOM 7455 N N . ILE A 1 65 ? 5.443 -12.924 -3.580 1.00 0.00 65 ILE A N 5
ATOM 7456 C CA . ILE A 1 65 ? 5.742 -13.747 -2.416 1.00 0.00 65 ILE A CA 5
ATOM 7457 C C . ILE A 1 65 ? 5.183 -15.156 -2.582 1.00 0.00 65 ILE A C 5
ATOM 7458 O O . ILE A 1 65 ? 5.517 -16.061 -1.817 1.00 0.00 65 ILE A O 5
ATOM 7474 N N . GLN A 1 66 ? 4.335 -15.336 -3.589 1.00 0.00 66 GLN A N 5
ATOM 7475 C CA . GLN A 1 66 ? 3.731 -16.636 -3.856 1.00 0.00 66 GLN A CA 5
ATOM 7476 C C . GLN A 1 66 ? 2.878 -17.092 -2.677 1.00 0.00 66 GLN A C 5
ATOM 7477 O O . GLN A 1 66 ? 2.923 -18.257 -2.281 1.00 0.00 66 GLN A O 5
ATOM 7491 N N . ILE A 1 67 ? 2.102 -16.168 -2.122 1.00 0.00 67 ILE A N 5
ATOM 7492 C CA . ILE A 1 67 ? 1.238 -16.476 -0.989 1.00 0.00 67 ILE A CA 5
ATOM 7493 C C . ILE A 1 67 ? -0.156 -15.894 -1.186 1.00 0.00 67 ILE A C 5
ATOM 7494 O O . ILE A 1 67 ? -0.325 -14.763 -1.642 1.00 0.00 67 ILE A O 5
ATOM 7510 N N . PRO A 1 68 ? -1.182 -16.683 -0.833 1.00 0.00 68 PRO A N 5
ATOM 7511 C CA . PRO A 1 68 ? -2.583 -16.265 -0.961 1.00 0.00 68 PRO A CA 5
ATOM 7512 C C . PRO A 1 68 ? -2.953 -15.171 0.034 1.00 0.00 68 PRO A C 5
ATOM 7513 O O . PRO A 1 68 ? -2.630 -15.261 1.218 1.00 0.00 68 PRO A O 5
ATOM 7524 N N . ALA A 1 69 ? -3.634 -14.139 -0.455 1.00 0.00 69 ALA A N 5
ATOM 7525 C CA . ALA A 1 69 ? -4.052 -13.030 0.393 1.00 0.00 69 ALA A CA 5
ATOM 7526 C C . ALA A 1 69 ? -4.474 -13.522 1.773 1.00 0.00 69 ALA A C 5
ATOM 7527 O O . ALA A 1 69 ? -4.284 -12.832 2.774 1.00 0.00 69 ALA A O 5
ATOM 7534 N N . ASN A 1 70 ? -5.051 -14.718 1.818 1.00 0.00 70 ASN A N 5
ATOM 7535 C CA . ASN A 1 70 ? -5.503 -15.301 3.077 1.00 0.00 70 ASN A CA 5
ATOM 7536 C C . ASN A 1 70 ? -4.335 -15.487 4.040 1.00 0.00 70 ASN A C 5
ATOM 7537 O O . ASN A 1 70 ? -4.410 -15.102 5.208 1.00 0.00 70 ASN A O 5
ATOM 7548 N N . LYS A 1 71 ? -3.253 -16.079 3.544 1.00 0.00 71 LYS A N 5
ATOM 7549 C CA . LYS A 1 71 ? -2.068 -16.314 4.359 1.00 0.00 71 LYS A CA 5
ATOM 7550 C C . LYS A 1 71 ? -1.392 -14.997 4.731 1.00 0.00 71 LYS A C 5
ATOM 7551 O O . LYS A 1 71 ? -1.395 -14.596 5.894 1.00 0.00 71 LYS A O 5
ATOM 7570 N N . GLN A 1 72 ? -0.818 -14.330 3.735 1.00 0.00 72 GLN A N 5
ATOM 7571 C CA . GLN A 1 72 ? -0.140 -13.058 3.958 1.00 0.00 72 GLN A CA 5
ATOM 7572 C C . GLN A 1 72 ? -1.110 -12.013 4.499 1.00 0.00 72 GLN A C 5
ATOM 7573 O O . GLN A 1 72 ? -2.281 -11.984 4.122 1.00 0.00 72 GLN A O 5
ATOM 7587 N N . LYS A 1 73 ? -0.614 -11.156 5.386 1.00 0.00 73 LYS A N 5
ATOM 7588 C CA . LYS A 1 73 ? -1.435 -10.107 5.978 1.00 0.00 73 LYS A CA 5
ATOM 7589 C C . LYS A 1 73 ? -0.804 -8.735 5.763 1.00 0.00 73 LYS A C 5
ATOM 7590 O O . LYS A 1 73 ? 0.420 -8.599 5.748 1.00 0.00 73 LYS A O 5
ATOM 7609 N N . LEU A 1 74 ? -1.646 -7.721 5.599 1.00 0.00 74 LEU A N 5
ATOM 7610 C CA . LEU A 1 74 ? -1.172 -6.358 5.387 1.00 0.00 74 LEU A CA 5
ATOM 7611 C C . LEU A 1 74 ? -1.476 -5.481 6.595 1.00 0.00 74 LEU A C 5
ATOM 7612 O O . LEU A 1 74 ? -2.612 -5.428 7.066 1.00 0.00 74 LEU A O 5
ATOM 7628 N N . SER A 1 75 ? -0.454 -4.790 7.092 1.00 0.00 75 SER A N 5
ATOM 7629 C CA . SER A 1 75 ? -0.612 -3.915 8.248 1.00 0.00 75 SER A CA 5
ATOM 7630 C C . SER A 1 75 ? -0.248 -2.477 7.893 1.00 0.00 75 SER A C 5
ATOM 7631 O O . SER A 1 75 ? 0.735 -2.227 7.197 1.00 0.00 75 SER A O 5
ATOM 7639 N N . GLY A 1 76 ? -1.050 -1.533 8.378 1.00 0.00 76 GLY A N 5
ATOM 7640 C CA . GLY A 1 76 ? -0.798 -0.131 8.103 1.00 0.00 76 GLY A CA 5
ATOM 7641 C C . GLY A 1 76 ? -0.531 0.669 9.363 1.00 0.00 76 GLY A C 5
ATOM 7642 O O . GLY A 1 76 ? -0.732 0.176 10.474 1.00 0.00 76 GLY A O 5
ATOM 7646 N N . LYS A 1 77 ? -0.078 1.906 9.192 1.00 0.00 77 LYS A N 5
ATOM 7647 C CA . LYS A 1 77 ? 0.217 2.776 10.324 1.00 0.00 77 LYS A CA 5
ATOM 7648 C C . LYS A 1 77 ? -0.863 2.661 11.395 1.00 0.00 77 LYS A C 5
ATOM 7649 O O . LYS A 1 77 ? -0.563 2.589 12.586 1.00 0.00 77 LYS A O 5
ATOM 7668 N N . ALA A 1 78 ? -2.119 2.640 10.963 1.00 0.00 78 ALA A N 5
ATOM 7669 C CA . ALA A 1 78 ? -3.243 2.529 11.884 1.00 0.00 78 ALA A CA 5
ATOM 7670 C C . ALA A 1 78 ? -3.312 1.136 12.501 1.00 0.00 78 ALA A C 5
ATOM 7671 O O . ALA A 1 78 ? -3.556 0.988 13.698 1.00 0.00 78 ALA A O 5
ATOM 7678 N N . GLY A 1 79 ? -3.094 0.117 11.675 1.00 0.00 79 GLY A N 5
ATOM 7679 C CA . GLY A 1 79 ? -3.136 -1.251 12.158 1.00 0.00 79 GLY A CA 5
ATOM 7680 C C . GLY A 1 79 ? -3.537 -2.235 11.078 1.00 0.00 79 GLY A C 5
ATOM 7681 O O . GLY A 1 79 ? -3.751 -1.852 9.927 1.00 0.00 79 GLY A O 5
ATOM 7685 N N . PHE A 1 80 ? -3.639 -3.508 11.446 1.00 0.00 80 PHE A N 5
ATOM 7686 C CA . PHE A 1 80 ? -4.015 -4.551 10.499 1.00 0.00 80 PHE A CA 5
ATOM 7687 C C . PHE A 1 80 ? -5.078 -4.046 9.529 1.00 0.00 80 PHE A C 5
ATOM 7688 O O . PHE A 1 80 ? -6.250 -3.918 9.884 1.00 0.00 80 PHE A O 5
ATOM 7705 N N . LEU A 1 81 ? -4.660 -3.760 8.300 1.00 0.00 81 LEU A N 5
ATOM 7706 C CA . LEU A 1 81 ? -5.575 -3.269 7.276 1.00 0.00 81 LEU A CA 5
ATOM 7707 C C . LEU A 1 81 ? -6.553 -4.359 6.851 1.00 0.00 81 LEU A C 5
ATOM 7708 O O . LEU A 1 81 ? -6.157 -5.491 6.574 1.00 0.00 81 LEU A O 5
ATOM 7724 N N . LYS A 1 82 ? -7.834 -4.009 6.798 1.00 0.00 82 LYS A N 5
ATOM 7725 C CA . LYS A 1 82 ? -8.870 -4.957 6.404 1.00 0.00 82 LYS A CA 5
ATOM 7726 C C . LYS A 1 82 ? -9.060 -4.956 4.890 1.00 0.00 82 LYS A C 5
ATOM 7727 O O . LYS A 1 82 ? -9.195 -3.899 4.273 1.00 0.00 82 LYS A O 5
ATOM 7746 N N . ASP A 1 83 ? -9.070 -6.145 4.299 1.00 0.00 83 ASP A N 5
ATOM 7747 C CA . ASP A 1 83 ? -9.245 -6.282 2.858 1.00 0.00 83 ASP A CA 5
ATOM 7748 C C . ASP A 1 83 ? -10.495 -5.541 2.390 1.00 0.00 83 ASP A C 5
ATOM 7749 O O . ASP A 1 83 ? -10.508 -4.946 1.314 1.00 0.00 83 ASP A O 5
ATOM 7758 N N . ASN A 1 84 ? -11.543 -5.585 3.207 1.00 0.00 84 ASN A N 5
ATOM 7759 C CA . ASN A 1 84 ? -12.798 -4.920 2.876 1.00 0.00 84 ASN A CA 5
ATOM 7760 C C . ASN A 1 84 ? -12.609 -3.408 2.801 1.00 0.00 84 ASN A C 5
ATOM 7761 O O . ASN A 1 84 ? -13.181 -2.742 1.939 1.00 0.00 84 ASN A O 5
ATOM 7772 N N . MET A 1 85 ? -11.800 -2.872 3.710 1.00 0.00 85 MET A N 5
ATOM 7773 C CA . MET A 1 85 ? -11.534 -1.439 3.746 1.00 0.00 85 MET A CA 5
ATOM 7774 C C . MET A 1 85 ? -10.716 -1.008 2.532 1.00 0.00 85 MET A C 5
ATOM 7775 O O . MET A 1 85 ? -9.940 -1.791 1.985 1.00 0.00 85 MET A O 5
ATOM 7789 N N . SER A 1 86 ? -10.894 0.243 2.118 1.00 0.00 86 SER A N 5
ATOM 7790 C CA . SER A 1 86 ? -10.176 0.777 0.967 1.00 0.00 86 SER A CA 5
ATOM 7791 C C . SER A 1 86 ? -8.872 1.439 1.401 1.00 0.00 86 SER A C 5
ATOM 7792 O O . SER A 1 86 ? -8.556 1.498 2.590 1.00 0.00 86 SER A O 5
ATOM 7800 N N . LEU A 1 87 ? -8.116 1.936 0.428 1.00 0.00 87 LEU A N 5
ATOM 7801 C CA . LEU A 1 87 ? -6.845 2.595 0.707 1.00 0.00 87 LEU A CA 5
ATOM 7802 C C . LEU A 1 87 ? -7.048 4.086 0.957 1.00 0.00 87 LEU A C 5
ATOM 7803 O O . LEU A 1 87 ? -6.394 4.676 1.816 1.00 0.00 87 LEU A O 5
ATOM 7819 N N . ALA A 1 88 ? -7.961 4.689 0.203 1.00 0.00 88 ALA A N 5
ATOM 7820 C CA . ALA A 1 88 ? -8.254 6.109 0.345 1.00 0.00 88 ALA A CA 5
ATOM 7821 C C . ALA A 1 88 ? -8.670 6.443 1.774 1.00 0.00 88 ALA A C 5
ATOM 7822 O O . ALA A 1 88 ? -8.292 7.484 2.315 1.00 0.00 88 ALA A O 5
ATOM 7829 N N . HIS A 1 89 ? -9.451 5.555 2.381 1.00 0.00 89 HIS A N 5
ATOM 7830 C CA . HIS A 1 89 ? -9.918 5.756 3.748 1.00 0.00 89 HIS A CA 5
ATOM 7831 C C . HIS A 1 89 ? -8.756 5.698 4.734 1.00 0.00 89 HIS A C 5
ATOM 7832 O O . HIS A 1 89 ? -8.767 6.376 5.762 1.00 0.00 89 HIS A O 5
ATOM 7846 N N . TYR A 1 90 ? -7.756 4.885 4.414 1.00 0.00 90 TYR A N 5
ATOM 7847 C CA . TYR A 1 90 ? -6.587 4.736 5.275 1.00 0.00 90 TYR A CA 5
ATOM 7848 C C . TYR A 1 90 ? -5.554 5.820 4.981 1.00 0.00 90 TYR A C 5
ATOM 7849 O O . TYR A 1 90 ? -4.447 5.799 5.517 1.00 0.00 90 TYR A O 5
ATOM 7867 N N . ASN A 1 91 ? -5.926 6.767 4.127 1.00 0.00 91 ASN A N 5
ATOM 7868 C CA . ASN A 1 91 ? -5.034 7.861 3.762 1.00 0.00 91 ASN A CA 5
ATOM 7869 C C . ASN A 1 91 ? -3.719 7.326 3.200 1.00 0.00 91 ASN A C 5
ATOM 7870 O O . ASN A 1 91 ? -2.655 7.902 3.424 1.00 0.00 91 ASN A O 5
ATOM 7881 N N . VAL A 1 92 ? -3.802 6.220 2.468 1.00 0.00 92 VAL A N 5
ATOM 7882 C CA . VAL A 1 92 ? -2.621 5.607 1.871 1.00 0.00 92 VAL A CA 5
ATOM 7883 C C . VAL A 1 92 ? -2.549 5.892 0.376 1.00 0.00 92 VAL A C 5
ATOM 7884 O O . VAL A 1 92 ? -3.539 5.756 -0.341 1.00 0.00 92 VAL A O 5
ATOM 7897 N N . GLY A 1 93 ? -1.368 6.289 -0.089 1.00 0.00 93 GLY A N 5
ATOM 7898 C CA . GLY A 1 93 ? -1.188 6.588 -1.498 1.00 0.00 93 GLY A CA 5
ATOM 7899 C C . GLY A 1 93 ? 0.273 6.620 -1.902 1.00 0.00 93 GLY A C 5
ATOM 7900 O O . GLY A 1 93 ? 0.951 5.594 -1.883 1.00 0.00 93 GLY A O 5
ATOM 7904 N N . ALA A 1 94 ? 0.757 7.802 -2.270 1.00 0.00 94 ALA A N 5
ATOM 7905 C CA . ALA A 1 94 ? 2.146 7.963 -2.680 1.00 0.00 94 ALA A CA 5
ATOM 7906 C C . ALA A 1 94 ? 2.992 8.530 -1.545 1.00 0.00 94 ALA A C 5
ATOM 7907 O O . ALA A 1 94 ? 3.741 9.487 -1.734 1.00 0.00 94 ALA A O 5
ATOM 7914 N N . GLY A 1 95 ? 2.865 7.934 -0.363 1.00 0.00 95 GLY A N 5
ATOM 7915 C CA . GLY A 1 95 ? 3.622 8.395 0.785 1.00 0.00 95 GLY A CA 5
ATOM 7916 C C . GLY A 1 95 ? 3.618 7.393 1.923 1.00 0.00 95 GLY A C 5
ATOM 7917 O O . GLY A 1 95 ? 4.639 7.182 2.575 1.00 0.00 95 GLY A O 5
ATOM 7921 N N . GLU A 1 96 ? 2.465 6.775 2.160 1.00 0.00 96 GLU A N 5
ATOM 7922 C CA . GLU A 1 96 ? 2.333 5.792 3.229 1.00 0.00 96 GLU A CA 5
ATOM 7923 C C . GLU A 1 96 ? 2.867 4.432 2.786 1.00 0.00 96 GLU A C 5
ATOM 7924 O O . GLU A 1 96 ? 2.565 3.963 1.688 1.00 0.00 96 GLU A O 5
ATOM 7936 N N . ILE A 1 97 ? 3.662 3.806 3.647 1.00 0.00 97 ILE A N 5
ATOM 7937 C CA . ILE A 1 97 ? 4.236 2.501 3.347 1.00 0.00 97 ILE A CA 5
ATOM 7938 C C . ILE A 1 97 ? 3.561 1.402 4.158 1.00 0.00 97 ILE A C 5
ATOM 7939 O O . ILE A 1 97 ? 3.461 1.491 5.383 1.00 0.00 97 ILE A O 5
ATOM 7955 N N . LEU A 1 98 ? 3.099 0.363 3.469 1.00 0.00 98 LEU A N 5
ATOM 7956 C CA . LEU A 1 98 ? 2.434 -0.756 4.126 1.00 0.00 98 LEU A CA 5
ATOM 7957 C C . LEU A 1 98 ? 3.424 -1.876 4.430 1.00 0.00 98 LEU A C 5
ATOM 7958 O O . LEU A 1 98 ? 4.408 -2.061 3.713 1.00 0.00 98 LEU A O 5
ATOM 7974 N N . THR A 1 99 ? 3.157 -2.623 5.496 1.00 0.00 99 THR A N 5
ATOM 7975 C CA . THR A 1 99 ? 4.023 -3.726 5.894 1.00 0.00 99 THR A CA 5
ATOM 7976 C C . THR A 1 99 ? 3.386 -5.071 5.568 1.00 0.00 99 THR A C 5
ATOM 7977 O O . THR A 1 99 ? 2.190 -5.272 5.788 1.00 0.00 99 THR A O 5
ATOM 7988 N N . LEU A 1 100 ? 4.189 -5.990 5.043 1.00 0.00 100 LEU A N 5
ATOM 7989 C CA . LEU A 1 100 ? 3.702 -7.318 4.687 1.00 0.00 100 LEU A CA 5
ATOM 7990 C C . LEU A 1 100 ? 4.233 -8.370 5.655 1.00 0.00 100 LEU A C 5
ATOM 7991 O O . LEU A 1 100 ? 5.444 -8.524 5.818 1.00 0.00 100 LEU A O 5
ATOM 8007 N N . SER A 1 101 ? 3.319 -9.092 6.295 1.00 0.00 101 SER A N 5
ATOM 8008 C CA . SER A 1 101 ? 3.695 -10.129 7.250 1.00 0.00 101 SER A CA 5
ATOM 8009 C C . SER A 1 101 ? 3.289 -11.509 6.739 1.00 0.00 101 SER A C 5
ATOM 8010 O O . SER A 1 101 ? 2.235 -11.672 6.124 1.00 0.00 101 SER A O 5
ATOM 8018 N N . LEU A 1 102 ? 4.136 -12.500 6.998 1.00 0.00 102 LEU A N 5
ATOM 8019 C CA . LEU A 1 102 ? 3.867 -13.868 6.567 1.00 0.00 102 LEU A CA 5
ATOM 8020 C C . LEU A 1 102 ? 3.198 -14.669 7.679 1.00 0.00 102 LEU A C 5
ATOM 8021 O O . LEU A 1 102 ? 3.477 -14.462 8.860 1.00 0.00 102 LEU A O 5
ATOM 8037 N N . ARG A 1 103 ? 2.315 -15.584 7.293 1.00 0.00 103 ARG A N 5
ATOM 8038 C CA . ARG A 1 103 ? 1.607 -16.417 8.258 1.00 0.00 103 ARG A CA 5
ATOM 8039 C C . ARG A 1 103 ? 2.381 -17.701 8.540 1.00 0.00 103 ARG A C 5
ATOM 8040 O O . ARG A 1 103 ? 3.385 -17.987 7.888 1.00 0.00 103 ARG A O 5
ATOM 8061 N N . GLU A 1 104 ? 1.908 -18.469 9.515 1.00 0.00 104 GLU A N 5
ATOM 8062 C CA . GLU A 1 104 ? 2.558 -19.722 9.884 1.00 0.00 104 GLU A CA 5
ATOM 8063 C C . GLU A 1 104 ? 4.011 -19.484 10.284 1.00 0.00 104 GLU A C 5
ATOM 8064 O O . GLU A 1 104 ? 4.566 -18.412 10.040 1.00 0.00 104 GLU A O 5
ATOM 8076 N N . ARG A 1 105 ? 4.621 -20.490 10.901 1.00 0.00 105 ARG A N 5
ATOM 8077 C CA . ARG A 1 105 ? 6.009 -20.391 11.337 1.00 0.00 105 ARG A CA 5
ATOM 8078 C C . ARG A 1 105 ? 6.158 -19.347 12.441 1.00 0.00 105 ARG A C 5
ATOM 8079 O O . ARG A 1 105 ? 6.210 -18.147 12.170 1.00 0.00 105 ARG A O 5
ATOM 8100 N N . SER A 1 106 ? 6.226 -19.812 13.683 1.00 0.00 106 SER A N 5
ATOM 8101 C CA . SER A 1 106 ? 6.366 -18.919 14.827 1.00 0.00 106 SER A CA 5
ATOM 8102 C C . SER A 1 106 ? 5.185 -17.957 14.912 1.00 0.00 106 SER A C 5
ATOM 8103 O O . SER A 1 106 ? 5.020 -17.083 14.062 1.00 0.00 106 SER A O 5
ATOM 8111 N N . GLY A 1 107 ? 4.365 -18.124 15.945 1.00 0.00 107 GLY A N 5
ATOM 8112 C CA . GLY A 1 107 ? 3.210 -17.264 16.123 1.00 0.00 107 GLY A CA 5
ATOM 8113 C C . GLY A 1 107 ? 3.593 -15.855 16.526 1.00 0.00 107 GLY A C 5
ATOM 8114 O O . GLY A 1 107 ? 4.771 -15.509 16.612 1.00 0.00 107 GLY A O 5
ATOM 8118 N N . PRO A 1 108 ? 2.580 -15.011 16.779 1.00 0.00 108 PRO A N 5
ATOM 8119 C CA . PRO A 1 108 ? 2.793 -13.617 17.177 1.00 0.00 108 PRO A CA 5
ATOM 8120 C C . PRO A 1 108 ? 3.373 -13.498 18.583 1.00 0.00 108 PRO A C 5
ATOM 8121 O O . PRO A 1 108 ? 3.835 -12.431 18.985 1.00 0.00 108 PRO A O 5
ATOM 8132 N N . SER A 1 109 ? 3.346 -14.600 19.324 1.00 0.00 109 SER A N 5
ATOM 8133 C CA . SER A 1 109 ? 3.866 -14.618 20.686 1.00 0.00 109 SER A CA 5
ATOM 8134 C C . SER A 1 109 ? 5.075 -13.697 20.819 1.00 0.00 109 SER A C 5
ATOM 8135 O O . SER A 1 109 ? 6.172 -14.023 20.364 1.00 0.00 109 SER A O 5
ATOM 8143 N N . SER A 1 110 ? 4.865 -12.543 21.444 1.00 0.00 110 SER A N 5
ATOM 8144 C CA . SER A 1 110 ? 5.936 -11.571 21.634 1.00 0.00 110 SER A CA 5
ATOM 8145 C C . SER A 1 110 ? 5.742 -10.795 22.934 1.00 0.00 110 SER A C 5
ATOM 8146 O O . SER A 1 110 ? 4.639 -10.350 23.245 1.00 0.00 110 SER A O 5
ATOM 8154 N N . GLY A 1 111 ? 6.825 -10.639 23.689 1.00 0.00 111 GLY A N 5
ATOM 8155 C CA . GLY A 1 111 ? 6.754 -9.918 24.947 1.00 0.00 111 GLY A CA 5
ATOM 8156 C C . GLY A 1 111 ? 6.494 -8.438 24.753 1.00 0.00 111 GLY A C 5
ATOM 8157 O O . GLY A 1 111 ? 7.013 -7.827 23.818 1.00 0.00 111 GLY A O 5
ATOM 8161 N N . GLY A 1 1 ? -5.893 23.212 11.645 1.00 0.00 1 GLY A N 6
ATOM 8162 C CA . GLY A 1 1 ? -5.378 23.338 10.293 1.00 0.00 1 GLY A CA 6
ATOM 8163 C C . GLY A 1 1 ? -4.212 22.407 10.027 1.00 0.00 1 GLY A C 6
ATOM 8164 O O . GLY A 1 1 ? -3.997 21.444 10.763 1.00 0.00 1 GLY A O 6
ATOM 8168 N N . SER A 1 2 ? -3.457 22.694 8.971 1.00 0.00 2 SER A N 6
ATOM 8169 C CA . SER A 1 2 ? -2.309 21.872 8.607 1.00 0.00 2 SER A CA 6
ATOM 8170 C C . SER A 1 2 ? -1.299 22.678 7.795 1.00 0.00 2 SER A C 6
ATOM 8171 O O . SER A 1 2 ? -0.106 22.681 8.095 1.00 0.00 2 SER A O 6
ATOM 8179 N N . SER A 1 3 ? -1.789 23.360 6.764 1.00 0.00 3 SER A N 6
ATOM 8180 C CA . SER A 1 3 ? -0.930 24.167 5.905 1.00 0.00 3 SER A CA 6
ATOM 8181 C C . SER A 1 3 ? -0.053 23.280 5.026 1.00 0.00 3 SER A C 6
ATOM 8182 O O . SER A 1 3 ? 0.250 22.141 5.381 1.00 0.00 3 SER A O 6
ATOM 8190 N N . GLY A 1 4 ? 0.354 23.812 3.878 1.00 0.00 4 GLY A N 6
ATOM 8191 C CA . GLY A 1 4 ? 1.193 23.056 2.966 1.00 0.00 4 GLY A CA 6
ATOM 8192 C C . GLY A 1 4 ? 2.541 22.713 3.567 1.00 0.00 4 GLY A C 6
ATOM 8193 O O . GLY A 1 4 ? 3.516 23.441 3.380 1.00 0.00 4 GLY A O 6
ATOM 8197 N N . SER A 1 5 ? 2.597 21.601 4.295 1.00 0.00 5 SER A N 6
ATOM 8198 C CA . SER A 1 5 ? 3.834 21.165 4.931 1.00 0.00 5 SER A CA 6
ATOM 8199 C C . SER A 1 5 ? 3.852 19.650 5.104 1.00 0.00 5 SER A C 6
ATOM 8200 O O . SER A 1 5 ? 2.822 19.033 5.377 1.00 0.00 5 SER A O 6
ATOM 8208 N N . SER A 1 6 ? 5.030 19.055 4.945 1.00 0.00 6 SER A N 6
ATOM 8209 C CA . SER A 1 6 ? 5.182 17.611 5.079 1.00 0.00 6 SER A CA 6
ATOM 8210 C C . SER A 1 6 ? 5.163 17.198 6.548 1.00 0.00 6 SER A C 6
ATOM 8211 O O . SER A 1 6 ? 6.127 17.420 7.280 1.00 0.00 6 SER A O 6
ATOM 8219 N N . GLY A 1 7 ? 4.057 16.594 6.972 1.00 0.00 7 GLY A N 6
ATOM 8220 C CA . GLY A 1 7 ? 3.932 16.158 8.350 1.00 0.00 7 GLY A CA 6
ATOM 8221 C C . GLY A 1 7 ? 3.322 14.774 8.468 1.00 0.00 7 GLY A C 6
ATOM 8222 O O . GLY A 1 7 ? 3.501 13.932 7.588 1.00 0.00 7 GLY A O 6
ATOM 8226 N N . LYS A 1 8 ? 2.603 14.538 9.559 1.00 0.00 8 LYS A N 6
ATOM 8227 C CA . LYS A 1 8 ? 1.965 13.248 9.791 1.00 0.00 8 LYS A CA 6
ATOM 8228 C C . LYS A 1 8 ? 0.449 13.396 9.876 1.00 0.00 8 LYS A C 6
ATOM 8229 O O . LYS A 1 8 ? -0.059 14.400 10.376 1.00 0.00 8 LYS A O 6
ATOM 8248 N N . PHE A 1 9 ? -0.268 12.391 9.384 1.00 0.00 9 PHE A N 6
ATOM 8249 C CA . PHE A 1 9 ? -1.725 12.411 9.405 1.00 0.00 9 PHE A CA 6
ATOM 8250 C C . PHE A 1 9 ? -2.251 12.288 10.832 1.00 0.00 9 PHE A C 6
ATOM 8251 O O . PHE A 1 9 ? -2.017 11.285 11.507 1.00 0.00 9 PHE A O 6
ATOM 8268 N N . ASP A 1 10 ? -2.962 13.315 11.285 1.00 0.00 10 ASP A N 6
ATOM 8269 C CA . ASP A 1 10 ? -3.521 13.324 12.631 1.00 0.00 10 ASP A CA 6
ATOM 8270 C C . ASP A 1 10 ? -4.643 12.297 12.760 1.00 0.00 10 ASP A C 6
ATOM 8271 O O . ASP A 1 10 ? -5.706 12.447 12.157 1.00 0.00 10 ASP A O 6
ATOM 8280 N N . GLU A 1 11 ? -4.397 11.255 13.547 1.00 0.00 11 GLU A N 6
ATOM 8281 C CA . GLU A 1 11 ? -5.386 10.203 13.753 1.00 0.00 11 GLU A CA 6
ATOM 8282 C C . GLU A 1 11 ? -6.794 10.788 13.831 1.00 0.00 11 GLU A C 6
ATOM 8283 O O . GLU A 1 11 ? -7.737 10.242 13.258 1.00 0.00 11 GLU A O 6
ATOM 8295 N N . SER A 1 12 ? -6.927 11.901 14.545 1.00 0.00 12 SER A N 6
ATOM 8296 C CA . SER A 1 12 ? -8.220 12.558 14.703 1.00 0.00 12 SER A CA 6
ATOM 8297 C C . SER A 1 12 ? -8.630 13.266 13.416 1.00 0.00 12 SER A C 6
ATOM 8298 O O . SER A 1 12 ? -9.781 13.188 12.991 1.00 0.00 12 SER A O 6
ATOM 8306 N N . ALA A 1 13 ? -7.677 13.958 12.799 1.00 0.00 13 ALA A N 6
ATOM 8307 C CA . ALA A 1 13 ? -7.936 14.680 11.559 1.00 0.00 13 ALA A CA 6
ATOM 8308 C C . ALA A 1 13 ? -7.608 13.819 10.344 1.00 0.00 13 ALA A C 6
ATOM 8309 O O . ALA A 1 13 ? -6.559 13.983 9.720 1.00 0.00 13 ALA A O 6
ATOM 8316 N N . LEU A 1 14 ? -8.510 12.901 10.014 1.00 0.00 14 LEU A N 6
ATOM 8317 C CA . LEU A 1 14 ? -8.316 12.013 8.874 1.00 0.00 14 LEU A CA 6
ATOM 8318 C C . LEU A 1 14 ? -9.107 12.500 7.664 1.00 0.00 14 LEU A C 6
ATOM 8319 O O . LEU A 1 14 ? -10.177 13.092 7.805 1.00 0.00 14 LEU A O 6
ATOM 8335 N N . VAL A 1 15 ? -8.574 12.244 6.473 1.00 0.00 15 VAL A N 6
ATOM 8336 C CA . VAL A 1 15 ? -9.232 12.653 5.237 1.00 0.00 15 VAL A CA 6
ATOM 8337 C C . VAL A 1 15 ? -10.268 11.623 4.799 1.00 0.00 15 VAL A C 6
ATOM 8338 O O . VAL A 1 15 ? -10.032 10.415 4.833 1.00 0.00 15 VAL A O 6
ATOM 8351 N N . PRO A 1 16 ? -11.445 12.110 4.378 1.00 0.00 16 PRO A N 6
ATOM 8352 C CA . PRO A 1 16 ? -12.541 11.249 3.925 1.00 0.00 16 PRO A CA 6
ATOM 8353 C C . PRO A 1 16 ? -12.233 10.572 2.593 1.00 0.00 16 PRO A C 6
ATOM 8354 O O . PRO A 1 16 ? -11.572 11.150 1.731 1.00 0.00 16 PRO A O 6
ATOM 8365 N N . GLU A 1 17 ? -12.717 9.344 2.434 1.00 0.00 17 GLU A N 6
ATOM 8366 C CA . GLU A 1 17 ? -12.491 8.588 1.206 1.00 0.00 17 GLU A CA 6
ATOM 8367 C C . GLU A 1 17 ? -12.934 9.390 -0.015 1.00 0.00 17 GLU A C 6
ATOM 8368 O O . GLU A 1 17 ? -12.576 9.065 -1.147 1.00 0.00 17 GLU A O 6
ATOM 8380 N N . ASP A 1 18 ? -13.713 10.440 0.225 1.00 0.00 18 ASP A N 6
ATOM 8381 C CA . ASP A 1 18 ? -14.205 11.288 -0.854 1.00 0.00 18 ASP A CA 6
ATOM 8382 C C . ASP A 1 18 ? -13.136 12.287 -1.290 1.00 0.00 18 ASP A C 6
ATOM 8383 O O . ASP A 1 18 ? -12.890 12.466 -2.481 1.00 0.00 18 ASP A O 6
ATOM 8392 N N . GLN A 1 19 ? -12.506 12.934 -0.315 1.00 0.00 19 GLN A N 6
ATOM 8393 C CA . GLN A 1 19 ? -11.466 13.916 -0.598 1.00 0.00 19 GLN A CA 6
ATOM 8394 C C . GLN A 1 19 ? -10.181 13.232 -1.052 1.00 0.00 19 GLN A C 6
ATOM 8395 O O . GLN A 1 19 ? -9.691 13.477 -2.154 1.00 0.00 19 GLN A O 6
ATOM 8409 N N . PHE A 1 20 ? -9.640 12.371 -0.196 1.00 0.00 20 PHE A N 6
ATOM 8410 C CA . PHE A 1 20 ? -8.411 11.652 -0.508 1.00 0.00 20 PHE A CA 6
ATOM 8411 C C . PHE A 1 20 ? -8.417 11.167 -1.955 1.00 0.00 20 PHE A C 6
ATOM 8412 O O . PHE A 1 20 ? -7.404 11.243 -2.652 1.00 0.00 20 PHE A O 6
ATOM 8429 N N . LEU A 1 21 ? -9.565 10.668 -2.399 1.00 0.00 21 LEU A N 6
ATOM 8430 C CA . LEU A 1 21 ? -9.704 10.169 -3.764 1.00 0.00 21 LEU A CA 6
ATOM 8431 C C . LEU A 1 21 ? -9.204 11.197 -4.773 1.00 0.00 21 LEU A C 6
ATOM 8432 O O . LEU A 1 21 ? -8.332 10.904 -5.591 1.00 0.00 21 LEU A O 6
ATOM 8448 N N . ALA A 1 22 ? -9.760 12.402 -4.709 1.00 0.00 22 ALA A N 6
ATOM 8449 C CA . ALA A 1 22 ? -9.366 13.475 -5.614 1.00 0.00 22 ALA A CA 6
ATOM 8450 C C . ALA A 1 22 ? -7.983 14.011 -5.261 1.00 0.00 22 ALA A C 6
ATOM 8451 O O . ALA A 1 22 ? -7.119 14.142 -6.127 1.00 0.00 22 ALA A O 6
ATOM 8458 N N . GLN A 1 23 ? -7.782 14.321 -3.985 1.00 0.00 23 GLN A N 6
ATOM 8459 C CA . GLN A 1 23 ? -6.503 14.846 -3.518 1.00 0.00 23 GLN A CA 6
ATOM 8460 C C . GLN A 1 23 ? -5.346 14.228 -4.296 1.00 0.00 23 GLN A C 6
ATOM 8461 O O . GLN A 1 23 ? -4.332 14.881 -4.543 1.00 0.00 23 GLN A O 6
ATOM 8475 N N . HIS A 1 24 ? -5.504 12.964 -4.678 1.00 0.00 24 HIS A N 6
ATOM 8476 C CA . HIS A 1 24 ? -4.471 12.258 -5.428 1.00 0.00 24 HIS A CA 6
ATOM 8477 C C . HIS A 1 24 ? -5.053 11.620 -6.686 1.00 0.00 24 HIS A C 6
ATOM 8478 O O . HIS A 1 24 ? -5.538 10.489 -6.671 1.00 0.00 24 HIS A O 6
ATOM 8492 N N . PRO A 1 25 ? -5.007 12.364 -7.801 1.00 0.00 25 PRO A N 6
ATOM 8493 C CA . PRO A 1 25 ? -5.524 11.892 -9.089 1.00 0.00 25 PRO A CA 6
ATOM 8494 C C . PRO A 1 25 ? -4.675 10.773 -9.681 1.00 0.00 25 PRO A C 6
ATOM 8495 O O . PRO A 1 25 ? -3.631 10.418 -9.136 1.00 0.00 25 PRO A O 6
ATOM 8506 N N . GLY A 1 26 ? -5.130 10.219 -10.802 1.00 0.00 26 GLY A N 6
ATOM 8507 C CA . GLY A 1 26 ? -4.399 9.146 -11.449 1.00 0.00 26 GLY A CA 6
ATOM 8508 C C . GLY A 1 26 ? -3.997 8.052 -10.480 1.00 0.00 26 GLY A C 6
ATOM 8509 O O . GLY A 1 26 ? -4.332 8.088 -9.296 1.00 0.00 26 GLY A O 6
ATOM 8513 N N . PRO A 1 27 ? -3.262 7.050 -10.986 1.00 0.00 27 PRO A N 6
ATOM 8514 C CA . PRO A 1 27 ? -2.799 5.920 -10.174 1.00 0.00 27 PRO A CA 6
ATOM 8515 C C . PRO A 1 27 ? -1.728 6.330 -9.168 1.00 0.00 27 PRO A C 6
ATOM 8516 O O . PRO A 1 27 ? -0.894 7.188 -9.451 1.00 0.00 27 PRO A O 6
ATOM 8527 N N . ALA A 1 28 ? -1.758 5.709 -7.993 1.00 0.00 28 ALA A N 6
ATOM 8528 C CA . ALA A 1 28 ? -0.788 6.007 -6.947 1.00 0.00 28 ALA A CA 6
ATOM 8529 C C . ALA A 1 28 ? 0.100 4.801 -6.661 1.00 0.00 28 ALA A C 6
ATOM 8530 O O . ALA A 1 28 ? -0.370 3.663 -6.638 1.00 0.00 28 ALA A O 6
ATOM 8537 N N . THR A 1 29 ? 1.386 5.057 -6.441 1.00 0.00 29 THR A N 6
ATOM 8538 C CA . THR A 1 29 ? 2.339 3.991 -6.159 1.00 0.00 29 THR A CA 6
ATOM 8539 C C . THR A 1 29 ? 2.339 3.632 -4.677 1.00 0.00 29 THR A C 6
ATOM 8540 O O . THR A 1 29 ? 2.754 4.430 -3.836 1.00 0.00 29 THR A O 6
ATOM 8551 N N . ILE A 1 30 ? 1.873 2.428 -4.365 1.00 0.00 30 ILE A N 6
ATOM 8552 C CA . ILE A 1 30 ? 1.821 1.964 -2.984 1.00 0.00 30 ILE A CA 6
ATOM 8553 C C . ILE A 1 30 ? 3.039 1.111 -2.644 1.00 0.00 30 ILE A C 6
ATOM 8554 O O . ILE A 1 30 ? 3.259 0.059 -3.245 1.00 0.00 30 ILE A O 6
ATOM 8570 N N . ARG A 1 31 ? 3.825 1.572 -1.677 1.00 0.00 31 ARG A N 6
ATOM 8571 C CA . ARG A 1 31 ? 5.022 0.850 -1.257 1.00 0.00 31 ARG A CA 6
ATOM 8572 C C . ARG A 1 31 ? 4.677 -0.218 -0.223 1.00 0.00 31 ARG A C 6
ATOM 8573 O O . ARG A 1 31 ? 3.802 -0.022 0.620 1.00 0.00 31 ARG A O 6
ATOM 8594 N N . VAL A 1 32 ? 5.371 -1.349 -0.295 1.00 0.00 32 VAL A N 6
ATOM 8595 C CA . VAL A 1 32 ? 5.140 -2.449 0.634 1.00 0.00 32 VAL A CA 6
ATOM 8596 C C . VAL A 1 32 ? 6.455 -3.083 1.073 1.00 0.00 32 VAL A C 6
ATOM 8597 O O . VAL A 1 32 ? 7.325 -3.365 0.249 1.00 0.00 32 VAL A O 6
ATOM 8610 N N . SER A 1 33 ? 6.593 -3.306 2.376 1.00 0.00 33 SER A N 6
ATOM 8611 C CA . SER A 1 33 ? 7.803 -3.905 2.925 1.00 0.00 33 SER A CA 6
ATOM 8612 C C . SER A 1 33 ? 7.859 -5.398 2.617 1.00 0.00 33 SER A C 6
ATOM 8613 O O . SER A 1 33 ? 6.830 -6.039 2.403 1.00 0.00 33 SER A O 6
ATOM 8621 N N . LYS A 1 34 ? 9.070 -5.946 2.594 1.00 0.00 34 LYS A N 6
ATOM 8622 C CA . LYS A 1 34 ? 9.262 -7.364 2.312 1.00 0.00 34 LYS A CA 6
ATOM 8623 C C . LYS A 1 34 ? 8.843 -8.217 3.504 1.00 0.00 34 LYS A C 6
ATOM 8624 O O . LYS A 1 34 ? 8.802 -7.755 4.646 1.00 0.00 34 LYS A O 6
ATOM 8643 N N . PRO A 1 35 ? 8.526 -9.492 3.237 1.00 0.00 35 PRO A N 6
ATOM 8644 C CA . PRO A 1 35 ? 8.105 -10.438 4.276 1.00 0.00 35 PRO A CA 6
ATOM 8645 C C . PRO A 1 35 ? 9.248 -10.816 5.212 1.00 0.00 35 PRO A C 6
ATOM 8646 O O . PRO A 1 35 ? 10.381 -10.372 5.034 1.00 0.00 35 PRO A O 6
ATOM 8657 N N . ASN A 1 36 ? 8.943 -11.638 6.210 1.00 0.00 36 ASN A N 6
ATOM 8658 C CA . ASN A 1 36 ? 9.944 -12.076 7.175 1.00 0.00 36 ASN A CA 6
ATOM 8659 C C . ASN A 1 36 ? 10.584 -10.881 7.876 1.00 0.00 36 ASN A C 6
ATOM 8660 O O . ASN A 1 36 ? 10.147 -10.474 8.952 1.00 0.00 36 ASN A O 6
ATOM 8671 N N . GLU A 1 37 ? 11.619 -10.322 7.256 1.00 0.00 37 GLU A N 6
ATOM 8672 C CA . GLU A 1 37 ? 12.317 -9.173 7.821 1.00 0.00 37 GLU A CA 6
ATOM 8673 C C . GLU A 1 37 ? 12.674 -8.165 6.733 1.00 0.00 37 GLU A C 6
ATOM 8674 O O . GLU A 1 37 ? 12.916 -8.534 5.585 1.00 0.00 37 GLU A O 6
ATOM 8686 N N . ASN A 1 38 ? 12.704 -6.890 7.104 1.00 0.00 38 ASN A N 6
ATOM 8687 C CA . ASN A 1 38 ? 13.030 -5.826 6.160 1.00 0.00 38 ASN A CA 6
ATOM 8688 C C . ASN A 1 38 ? 14.516 -5.489 6.213 1.00 0.00 38 ASN A C 6
ATOM 8689 O O . ASN A 1 38 ? 14.946 -4.651 7.006 1.00 0.00 38 ASN A O 6
ATOM 8700 N N . ASP A 1 39 ? 15.297 -6.146 5.361 1.00 0.00 39 ASP A N 6
ATOM 8701 C CA . ASP A 1 39 ? 16.735 -5.915 5.308 1.00 0.00 39 ASP A CA 6
ATOM 8702 C C . ASP A 1 39 ? 17.135 -5.275 3.981 1.00 0.00 39 ASP A C 6
ATOM 8703 O O . ASP A 1 39 ? 18.108 -4.526 3.910 1.00 0.00 39 ASP A O 6
ATOM 8712 N N . GLY A 1 40 ? 16.377 -5.580 2.932 1.00 0.00 40 GLY A N 6
ATOM 8713 C CA . GLY A 1 40 ? 16.669 -5.028 1.622 1.00 0.00 40 GLY A CA 6
ATOM 8714 C C . GLY A 1 40 ? 15.810 -3.823 1.296 1.00 0.00 40 GLY A C 6
ATOM 8715 O O . GLY A 1 40 ? 15.615 -2.947 2.138 1.00 0.00 40 GLY A O 6
ATOM 8719 N N . GLN A 1 41 ? 15.297 -3.778 0.071 1.00 0.00 41 GLN A N 6
ATOM 8720 C CA . GLN A 1 41 ? 14.456 -2.668 -0.364 1.00 0.00 41 GLN A CA 6
ATOM 8721 C C . GLN A 1 41 ? 13.001 -3.105 -0.488 1.00 0.00 41 GLN A C 6
ATOM 8722 O O . GLN A 1 41 ? 12.707 -4.292 -0.630 1.00 0.00 41 GLN A O 6
ATOM 8736 N N . PHE A 1 42 ? 12.091 -2.138 -0.432 1.00 0.00 42 PHE A N 6
ATOM 8737 C CA . PHE A 1 42 ? 10.664 -2.422 -0.536 1.00 0.00 42 PHE A CA 6
ATOM 8738 C C . PHE A 1 42 ? 10.258 -2.636 -1.991 1.00 0.00 42 PHE A C 6
ATOM 8739 O O . PHE A 1 42 ? 11.048 -2.411 -2.907 1.00 0.00 42 PHE A O 6
ATOM 8756 N N . MET A 1 43 ? 9.019 -3.074 -2.194 1.00 0.00 43 MET A N 6
ATOM 8757 C CA . MET A 1 43 ? 8.507 -3.318 -3.537 1.00 0.00 43 MET A CA 6
ATOM 8758 C C . MET A 1 43 ? 7.723 -2.114 -4.048 1.00 0.00 43 MET A C 6
ATOM 8759 O O . MET A 1 43 ? 7.475 -1.164 -3.306 1.00 0.00 43 MET A O 6
ATOM 8773 N N . GLU A 1 44 ? 7.336 -2.160 -5.319 1.00 0.00 44 GLU A N 6
ATOM 8774 C CA . GLU A 1 44 ? 6.582 -1.071 -5.927 1.00 0.00 44 GLU A CA 6
ATOM 8775 C C . GLU A 1 44 ? 5.295 -1.588 -6.562 1.00 0.00 44 GLU A C 6
ATOM 8776 O O . GLU A 1 44 ? 5.303 -2.095 -7.685 1.00 0.00 44 GLU A O 6
ATOM 8788 N N . ILE A 1 45 ? 4.189 -1.457 -5.837 1.00 0.00 45 ILE A N 6
ATOM 8789 C CA . ILE A 1 45 ? 2.894 -1.911 -6.328 1.00 0.00 45 ILE A CA 6
ATOM 8790 C C . ILE A 1 45 ? 1.943 -0.737 -6.538 1.00 0.00 45 ILE A C 6
ATOM 8791 O O . ILE A 1 45 ? 1.368 -0.212 -5.584 1.00 0.00 45 ILE A O 6
ATOM 8807 N N . THR A 1 46 ? 1.782 -0.331 -7.793 1.00 0.00 46 THR A N 6
ATOM 8808 C CA . THR A 1 46 ? 0.900 0.781 -8.128 1.00 0.00 46 THR A CA 6
ATOM 8809 C C . THR A 1 46 ? -0.507 0.290 -8.444 1.00 0.00 46 THR A C 6
ATOM 8810 O O . THR A 1 46 ? -0.687 -0.781 -9.026 1.00 0.00 46 THR A O 6
ATOM 8821 N N . VAL A 1 47 ? -1.506 1.078 -8.057 1.00 0.00 47 VAL A N 6
ATOM 8822 C CA . VAL A 1 47 ? -2.899 0.724 -8.300 1.00 0.00 47 VAL A CA 6
ATOM 8823 C C . VAL A 1 47 ? -3.579 1.753 -9.194 1.00 0.00 47 VAL A C 6
ATOM 8824 O O . VAL A 1 47 ? -3.476 2.958 -8.961 1.00 0.00 47 VAL A O 6
ATOM 8837 N N . GLN A 1 48 ? -4.276 1.271 -10.220 1.00 0.00 48 GLN A N 6
ATOM 8838 C CA . GLN A 1 48 ? -4.972 2.151 -11.150 1.00 0.00 48 GLN A CA 6
ATOM 8839 C C . GLN A 1 48 ? -5.824 3.171 -10.400 1.00 0.00 48 GLN A C 6
ATOM 8840 O O . GLN A 1 48 ? -5.941 4.323 -10.818 1.00 0.00 48 GLN A O 6
ATOM 8854 N N . SER A 1 49 ? -6.418 2.739 -9.293 1.00 0.00 49 SER A N 6
ATOM 8855 C CA . SER A 1 49 ? -7.263 3.613 -8.487 1.00 0.00 49 SER A CA 6
ATOM 8856 C C . SER A 1 49 ? -7.194 3.227 -7.013 1.00 0.00 49 SER A C 6
ATOM 8857 O O . SER A 1 49 ? -7.272 2.047 -6.663 1.00 0.00 49 SER A O 6
ATOM 8865 N N . LEU A 1 50 ? -7.049 4.227 -6.152 1.00 0.00 50 LEU A N 6
ATOM 8866 C CA . LEU A 1 50 ? -6.970 3.994 -4.713 1.00 0.00 50 LEU A CA 6
ATOM 8867 C C . LEU A 1 50 ? -8.253 3.352 -4.195 1.00 0.00 50 LEU A C 6
ATOM 8868 O O . LEU A 1 50 ? -8.215 2.483 -3.324 1.00 0.00 50 LEU A O 6
ATOM 8884 N N . SER A 1 51 ? -9.386 3.783 -4.738 1.00 0.00 51 SER A N 6
ATOM 8885 C CA . SER A 1 51 ? -10.681 3.251 -4.329 1.00 0.00 51 SER A CA 6
ATOM 8886 C C . SER A 1 51 ? -10.615 1.737 -4.151 1.00 0.00 51 SER A C 6
ATOM 8887 O O . SER A 1 51 ? -11.353 1.164 -3.351 1.00 0.00 51 SER A O 6
ATOM 8895 N N . GLU A 1 52 ? -9.723 1.098 -4.902 1.00 0.00 52 GLU A N 6
ATOM 8896 C CA . GLU A 1 52 ? -9.560 -0.349 -4.827 1.00 0.00 52 GLU A CA 6
ATOM 8897 C C . GLU A 1 52 ? -9.656 -0.834 -3.382 1.00 0.00 52 GLU A C 6
ATOM 8898 O O . GLU A 1 52 ? -9.430 -0.071 -2.445 1.00 0.00 52 GLU A O 6
ATOM 8910 N N . ASN A 1 53 ? -9.993 -2.108 -3.214 1.00 0.00 53 ASN A N 6
ATOM 8911 C CA . ASN A 1 53 ? -10.121 -2.695 -1.884 1.00 0.00 53 ASN A CA 6
ATOM 8912 C C . ASN A 1 53 ? -8.812 -3.352 -1.453 1.00 0.00 53 ASN A C 6
ATOM 8913 O O . ASN A 1 53 ? -8.218 -4.127 -2.202 1.00 0.00 53 ASN A O 6
ATOM 8924 N N . VAL A 1 54 ? -8.371 -3.038 -0.239 1.00 0.00 54 VAL A N 6
ATOM 8925 C CA . VAL A 1 54 ? -7.135 -3.599 0.294 1.00 0.00 54 VAL A CA 6
ATOM 8926 C C . VAL A 1 54 ? -6.960 -5.050 -0.136 1.00 0.00 54 VAL A C 6
ATOM 8927 O O . VAL A 1 54 ? -5.849 -5.495 -0.421 1.00 0.00 54 VAL A O 6
ATOM 8940 N N . GLY A 1 55 ? -8.067 -5.786 -0.182 1.00 0.00 55 GLY A N 6
ATOM 8941 C CA . GLY A 1 55 ? -8.015 -7.181 -0.579 1.00 0.00 55 GLY A CA 6
ATOM 8942 C C . GLY A 1 55 ? -7.290 -7.382 -1.896 1.00 0.00 55 GLY A C 6
ATOM 8943 O O . GLY A 1 55 ? -6.443 -8.267 -2.016 1.00 0.00 55 GLY A O 6
ATOM 8947 N N . SER A 1 56 ? -7.624 -6.560 -2.885 1.00 0.00 56 SER A N 6
ATOM 8948 C CA . SER A 1 56 ? -7.003 -6.655 -4.201 1.00 0.00 56 SER A CA 6
ATOM 8949 C C . SER A 1 56 ? -5.493 -6.461 -4.104 1.00 0.00 56 SER A C 6
ATOM 8950 O O . SER A 1 56 ? -4.725 -7.108 -4.818 1.00 0.00 56 SER A O 6
ATOM 8958 N N . LEU A 1 57 ? -5.075 -5.566 -3.216 1.00 0.00 57 LEU A N 6
ATOM 8959 C CA . LEU A 1 57 ? -3.656 -5.284 -3.024 1.00 0.00 57 LEU A CA 6
ATOM 8960 C C . LEU A 1 57 ? -2.882 -6.564 -2.727 1.00 0.00 57 LEU A C 6
ATOM 8961 O O . LEU A 1 57 ? -1.842 -6.830 -3.330 1.00 0.00 57 LEU A O 6
ATOM 8977 N N . LYS A 1 58 ? -3.398 -7.358 -1.794 1.00 0.00 58 LYS A N 6
ATOM 8978 C CA . LYS A 1 58 ? -2.759 -8.613 -1.418 1.00 0.00 58 LYS A CA 6
ATOM 8979 C C . LYS A 1 58 ? -2.542 -9.501 -2.638 1.00 0.00 58 LYS A C 6
ATOM 8980 O O . LYS A 1 58 ? -1.552 -10.227 -2.721 1.00 0.00 58 LYS A O 6
ATOM 8999 N N . GLU A 1 59 ? -3.473 -9.436 -3.584 1.00 0.00 59 GLU A N 6
ATOM 9000 C CA . GLU A 1 59 ? -3.382 -10.235 -4.801 1.00 0.00 59 GLU A CA 6
ATOM 9001 C C . GLU A 1 59 ? -2.150 -9.849 -5.614 1.00 0.00 59 GLU A C 6
ATOM 9002 O O . GLU A 1 59 ? -1.462 -10.708 -6.166 1.00 0.00 59 GLU A O 6
ATOM 9014 N N . LYS A 1 60 ? -1.878 -8.550 -5.685 1.00 0.00 60 LYS A N 6
ATOM 9015 C CA . LYS A 1 60 ? -0.729 -8.047 -6.430 1.00 0.00 60 LYS A CA 6
ATOM 9016 C C . LYS A 1 60 ? 0.563 -8.686 -5.932 1.00 0.00 60 LYS A C 6
ATOM 9017 O O . LYS A 1 60 ? 1.220 -9.429 -6.661 1.00 0.00 60 LYS A O 6
ATOM 9036 N N . ILE A 1 61 ? 0.922 -8.392 -4.687 1.00 0.00 61 ILE A N 6
ATOM 9037 C CA . ILE A 1 61 ? 2.134 -8.940 -4.092 1.00 0.00 61 ILE A CA 6
ATOM 9038 C C . ILE A 1 61 ? 2.090 -10.463 -4.058 1.00 0.00 61 ILE A C 6
ATOM 9039 O O . ILE A 1 61 ? 3.083 -11.131 -4.347 1.00 0.00 61 ILE A O 6
ATOM 9055 N N . ALA A 1 62 ? 0.930 -11.008 -3.704 1.00 0.00 62 ALA A N 6
ATOM 9056 C CA . ALA A 1 62 ? 0.754 -12.454 -3.637 1.00 0.00 62 ALA A CA 6
ATOM 9057 C C . ALA A 1 62 ? 1.439 -13.146 -4.810 1.00 0.00 62 ALA A C 6
ATOM 9058 O O . ALA A 1 62 ? 1.891 -14.285 -4.695 1.00 0.00 62 ALA A O 6
ATOM 9065 N N . GLY A 1 63 ? 1.511 -12.450 -5.941 1.00 0.00 63 GLY A N 6
ATOM 9066 C CA . GLY A 1 63 ? 2.142 -13.015 -7.120 1.00 0.00 63 GLY A CA 6
ATOM 9067 C C . GLY A 1 63 ? 3.649 -13.104 -6.985 1.00 0.00 63 GLY A C 6
ATOM 9068 O O . GLY A 1 63 ? 4.258 -14.089 -7.403 1.00 0.00 63 GLY A O 6
ATOM 9072 N N . GLU A 1 64 ? 4.251 -12.073 -6.401 1.00 0.00 64 GLU A N 6
ATOM 9073 C CA . GLU A 1 64 ? 5.697 -12.039 -6.215 1.00 0.00 64 GLU A CA 6
ATOM 9074 C C . GLU A 1 64 ? 6.126 -12.992 -5.103 1.00 0.00 64 GLU A C 6
ATOM 9075 O O . GLU A 1 64 ? 6.966 -13.867 -5.310 1.00 0.00 64 GLU A O 6
ATOM 9087 N N . ILE A 1 65 ? 5.541 -12.814 -3.923 1.00 0.00 65 ILE A N 6
ATOM 9088 C CA . ILE A 1 65 ? 5.861 -13.657 -2.778 1.00 0.00 65 ILE A CA 6
ATOM 9089 C C . ILE A 1 65 ? 5.269 -15.053 -2.940 1.00 0.00 65 ILE A C 6
ATOM 9090 O O . ILE A 1 65 ? 5.613 -15.973 -2.199 1.00 0.00 65 ILE A O 6
ATOM 9106 N N . GLN A 1 66 ? 4.379 -15.202 -3.916 1.00 0.00 66 GLN A N 6
ATOM 9107 C CA . GLN A 1 66 ? 3.741 -16.486 -4.177 1.00 0.00 66 GLN A CA 6
ATOM 9108 C C . GLN A 1 66 ? 2.955 -16.961 -2.960 1.00 0.00 66 GLN A C 6
ATOM 9109 O O . GLN A 1 66 ? 3.080 -18.110 -2.536 1.00 0.00 66 GLN A O 6
ATOM 9123 N N . ILE A 1 67 ? 2.144 -16.067 -2.400 1.00 0.00 67 ILE A N 6
ATOM 9124 C CA . ILE A 1 67 ? 1.337 -16.396 -1.232 1.00 0.00 67 ILE A CA 6
ATOM 9125 C C . ILE A 1 67 ? -0.076 -15.838 -1.366 1.00 0.00 67 ILE A C 6
ATOM 9126 O O . ILE A 1 67 ? -0.285 -14.706 -1.804 1.00 0.00 67 ILE A O 6
ATOM 9142 N N . PRO A 1 68 ? -1.072 -16.649 -0.977 1.00 0.00 68 PRO A N 6
ATOM 9143 C CA . PRO A 1 68 ? -2.483 -16.257 -1.042 1.00 0.00 68 PRO A CA 6
ATOM 9144 C C . PRO A 1 68 ? -2.832 -15.178 -0.023 1.00 0.00 68 PRO A C 6
ATOM 9145 O O . PRO A 1 68 ? -2.429 -15.254 1.137 1.00 0.00 68 PRO A O 6
ATOM 9156 N N . ALA A 1 69 ? -3.584 -14.176 -0.464 1.00 0.00 69 ALA A N 6
ATOM 9157 C CA . ALA A 1 69 ? -3.991 -13.083 0.411 1.00 0.00 69 ALA A CA 6
ATOM 9158 C C . ALA A 1 69 ? -4.355 -13.597 1.798 1.00 0.00 69 ALA A C 6
ATOM 9159 O O . ALA A 1 69 ? -4.190 -12.895 2.796 1.00 0.00 69 ALA A O 6
ATOM 9166 N N . ASN A 1 70 ? -4.855 -14.828 1.856 1.00 0.00 70 ASN A N 6
ATOM 9167 C CA . ASN A 1 70 ? -5.245 -15.436 3.122 1.00 0.00 70 ASN A CA 6
ATOM 9168 C C . ASN A 1 70 ? -4.035 -15.626 4.032 1.00 0.00 70 ASN A C 6
ATOM 9169 O O . ASN A 1 70 ? -4.064 -15.263 5.208 1.00 0.00 70 ASN A O 6
ATOM 9180 N N . LYS A 1 71 ? -2.970 -16.196 3.478 1.00 0.00 71 LYS A N 6
ATOM 9181 C CA . LYS A 1 71 ? -1.747 -16.432 4.236 1.00 0.00 71 LYS A CA 6
ATOM 9182 C C . LYS A 1 71 ? -1.077 -15.114 4.611 1.00 0.00 71 LYS A C 6
ATOM 9183 O O . LYS A 1 71 ? -0.952 -14.786 5.792 1.00 0.00 71 LYS A O 6
ATOM 9202 N N . GLN A 1 72 ? -0.649 -14.364 3.601 1.00 0.00 72 GLN A N 6
ATOM 9203 C CA . GLN A 1 72 ? 0.008 -13.082 3.828 1.00 0.00 72 GLN A CA 6
ATOM 9204 C C . GLN A 1 72 ? -0.987 -12.042 4.335 1.00 0.00 72 GLN A C 6
ATOM 9205 O O . GLN A 1 72 ? -2.139 -12.006 3.901 1.00 0.00 72 GLN A O 6
ATOM 9219 N N . LYS A 1 73 ? -0.535 -11.198 5.255 1.00 0.00 73 LYS A N 6
ATOM 9220 C CA . LYS A 1 73 ? -1.384 -10.157 5.821 1.00 0.00 73 LYS A CA 6
ATOM 9221 C C . LYS A 1 73 ? -0.752 -8.781 5.639 1.00 0.00 73 LYS A C 6
ATOM 9222 O O . LYS A 1 73 ? 0.470 -8.651 5.571 1.00 0.00 73 LYS A O 6
ATOM 9241 N N . LEU A 1 74 ? -1.593 -7.755 5.561 1.00 0.00 74 LEU A N 6
ATOM 9242 C CA . LEU A 1 74 ? -1.116 -6.387 5.388 1.00 0.00 74 LEU A CA 6
ATOM 9243 C C . LEU A 1 74 ? -1.429 -5.541 6.618 1.00 0.00 74 LEU A C 6
ATOM 9244 O O . LEU A 1 74 ? -2.551 -5.554 7.125 1.00 0.00 74 LEU A O 6
ATOM 9260 N N . SER A 1 75 ? -0.429 -4.804 7.093 1.00 0.00 75 SER A N 6
ATOM 9261 C CA . SER A 1 75 ? -0.597 -3.952 8.265 1.00 0.00 75 SER A CA 6
ATOM 9262 C C . SER A 1 75 ? -0.287 -2.498 7.928 1.00 0.00 75 SER A C 6
ATOM 9263 O O . SER A 1 75 ? 0.723 -2.197 7.293 1.00 0.00 75 SER A O 6
ATOM 9271 N N . GLY A 1 76 ? -1.164 -1.597 8.359 1.00 0.00 76 GLY A N 6
ATOM 9272 C CA . GLY A 1 76 ? -0.967 -0.183 8.095 1.00 0.00 76 GLY A CA 6
ATOM 9273 C C . GLY A 1 76 ? -0.815 0.629 9.365 1.00 0.00 76 GLY A C 6
ATOM 9274 O O . GLY A 1 76 ? -1.030 0.120 10.466 1.00 0.00 76 GLY A O 6
ATOM 9278 N N . LYS A 1 77 ? -0.442 1.896 9.215 1.00 0.00 77 LYS A N 6
ATOM 9279 C CA . LYS A 1 77 ? -0.259 2.780 10.359 1.00 0.00 77 LYS A CA 6
ATOM 9280 C C . LYS A 1 77 ? -1.379 2.591 11.377 1.00 0.00 77 LYS A C 6
ATOM 9281 O O . LYS A 1 77 ? -1.124 2.374 12.561 1.00 0.00 77 LYS A O 6
ATOM 9300 N N . ALA A 1 78 ? -2.619 2.673 10.908 1.00 0.00 78 ALA A N 6
ATOM 9301 C CA . ALA A 1 78 ? -3.778 2.506 11.777 1.00 0.00 78 ALA A CA 6
ATOM 9302 C C . ALA A 1 78 ? -3.841 1.092 12.344 1.00 0.00 78 ALA A C 6
ATOM 9303 O O . ALA A 1 78 ? -4.184 0.895 13.509 1.00 0.00 78 ALA A O 6
ATOM 9310 N N . GLY A 1 79 ? -3.506 0.110 11.512 1.00 0.00 79 GLY A N 6
ATOM 9311 C CA . GLY A 1 79 ? -3.532 -1.274 11.948 1.00 0.00 79 GLY A CA 6
ATOM 9312 C C . GLY A 1 79 ? -3.727 -2.240 10.798 1.00 0.00 79 GLY A C 6
ATOM 9313 O O . GLY A 1 79 ? -3.590 -1.867 9.633 1.00 0.00 79 GLY A O 6
ATOM 9317 N N . PHE A 1 80 ? -4.044 -3.489 11.123 1.00 0.00 80 PHE A N 6
ATOM 9318 C CA . PHE A 1 80 ? -4.254 -4.514 10.109 1.00 0.00 80 PHE A CA 6
ATOM 9319 C C . PHE A 1 80 ? -5.316 -4.076 9.103 1.00 0.00 80 PHE A C 6
ATOM 9320 O O . PHE A 1 80 ? -6.510 -4.071 9.408 1.00 0.00 80 PHE A O 6
ATOM 9337 N N . LEU A 1 81 ? -4.873 -3.707 7.907 1.00 0.00 81 LEU A N 6
ATOM 9338 C CA . LEU A 1 81 ? -5.785 -3.266 6.857 1.00 0.00 81 LEU A CA 6
ATOM 9339 C C . LEU A 1 81 ? -6.846 -4.325 6.577 1.00 0.00 81 LEU A C 6
ATOM 9340 O O . LEU A 1 81 ? -6.574 -5.524 6.634 1.00 0.00 81 LEU A O 6
ATOM 9356 N N . LYS A 1 82 ? -8.059 -3.873 6.272 1.00 0.00 82 LYS A N 6
ATOM 9357 C CA . LYS A 1 82 ? -9.162 -4.781 5.979 1.00 0.00 82 LYS A CA 6
ATOM 9358 C C . LYS A 1 82 ? -9.417 -4.860 4.478 1.00 0.00 82 LYS A C 6
ATOM 9359 O O . LYS A 1 82 ? -9.521 -3.837 3.801 1.00 0.00 82 LYS A O 6
ATOM 9378 N N . ASP A 1 83 ? -9.519 -6.081 3.964 1.00 0.00 83 ASP A N 6
ATOM 9379 C CA . ASP A 1 83 ? -9.764 -6.293 2.543 1.00 0.00 83 ASP A CA 6
ATOM 9380 C C . ASP A 1 83 ? -11.077 -5.644 2.114 1.00 0.00 83 ASP A C 6
ATOM 9381 O O . ASP A 1 83 ? -11.237 -5.250 0.959 1.00 0.00 83 ASP A O 6
ATOM 9390 N N . ASN A 1 84 ? -12.011 -5.535 3.053 1.00 0.00 84 ASN A N 6
ATOM 9391 C CA . ASN A 1 84 ? -13.310 -4.935 2.771 1.00 0.00 84 ASN A CA 6
ATOM 9392 C C . ASN A 1 84 ? -13.184 -3.425 2.593 1.00 0.00 84 ASN A C 6
ATOM 9393 O O . ASN A 1 84 ? -13.868 -2.830 1.761 1.00 0.00 84 ASN A O 6
ATOM 9404 N N . MET A 1 85 ? -12.304 -2.813 3.377 1.00 0.00 85 MET A N 6
ATOM 9405 C CA . MET A 1 85 ? -12.086 -1.373 3.304 1.00 0.00 85 MET A CA 6
ATOM 9406 C C . MET A 1 85 ? -11.169 -1.020 2.137 1.00 0.00 85 MET A C 6
ATOM 9407 O O . MET A 1 85 ? -10.456 -1.878 1.615 1.00 0.00 85 MET A O 6
ATOM 9421 N N . SER A 1 86 ? -11.194 0.245 1.731 1.00 0.00 86 SER A N 6
ATOM 9422 C CA . SER A 1 86 ? -10.368 0.710 0.623 1.00 0.00 86 SER A CA 6
ATOM 9423 C C . SER A 1 86 ? -9.101 1.387 1.137 1.00 0.00 86 SER A C 6
ATOM 9424 O O . SER A 1 86 ? -8.881 1.484 2.345 1.00 0.00 86 SER A O 6
ATOM 9432 N N . LEU A 1 87 ? -8.271 1.853 0.211 1.00 0.00 87 LEU A N 6
ATOM 9433 C CA . LEU A 1 87 ? -7.024 2.522 0.568 1.00 0.00 87 LEU A CA 6
ATOM 9434 C C . LEU A 1 87 ? -7.266 3.997 0.871 1.00 0.00 87 LEU A C 6
ATOM 9435 O O . LEU A 1 87 ? -6.792 4.517 1.881 1.00 0.00 87 LEU A O 6
ATOM 9451 N N . ALA A 1 88 ? -8.007 4.663 -0.008 1.00 0.00 88 ALA A N 6
ATOM 9452 C CA . ALA A 1 88 ? -8.315 6.077 0.170 1.00 0.00 88 ALA A CA 6
ATOM 9453 C C . ALA A 1 88 ? -8.803 6.360 1.586 1.00 0.00 88 ALA A C 6
ATOM 9454 O O . ALA A 1 88 ? -8.246 7.203 2.289 1.00 0.00 88 ALA A O 6
ATOM 9461 N N . HIS A 1 89 ? -9.849 5.649 1.999 1.00 0.00 89 HIS A N 6
ATOM 9462 C CA . HIS A 1 89 ? -10.412 5.824 3.333 1.00 0.00 89 HIS A CA 6
ATOM 9463 C C . HIS A 1 89 ? -9.321 5.757 4.397 1.00 0.00 89 HIS A C 6
ATOM 9464 O O . HIS A 1 89 ? -9.311 6.547 5.341 1.00 0.00 89 HIS A O 6
ATOM 9478 N N . TYR A 1 90 ? -8.405 4.808 4.239 1.00 0.00 90 TYR A N 6
ATOM 9479 C CA . TYR A 1 90 ? -7.311 4.637 5.188 1.00 0.00 90 TYR A CA 6
ATOM 9480 C C . TYR A 1 90 ? -6.224 5.682 4.962 1.00 0.00 90 TYR A C 6
ATOM 9481 O O . TYR A 1 90 ? -5.360 5.890 5.813 1.00 0.00 90 TYR A O 6
ATOM 9499 N N . ASN A 1 91 ? -6.274 6.337 3.806 1.00 0.00 91 ASN A N 6
ATOM 9500 C CA . ASN A 1 91 ? -5.293 7.362 3.466 1.00 0.00 91 ASN A CA 6
ATOM 9501 C C . ASN A 1 91 ? -3.936 6.737 3.163 1.00 0.00 91 ASN A C 6
ATOM 9502 O O . ASN A 1 91 ? -2.994 6.863 3.946 1.00 0.00 91 ASN A O 6
ATOM 9513 N N . VAL A 1 92 ? -3.842 6.063 2.022 1.00 0.00 92 VAL A N 6
ATOM 9514 C CA . VAL A 1 92 ? -2.598 5.418 1.614 1.00 0.00 92 VAL A CA 6
ATOM 9515 C C . VAL A 1 92 ? -2.315 5.659 0.135 1.00 0.00 92 VAL A C 6
ATOM 9516 O O . VAL A 1 92 ? -3.110 5.291 -0.728 1.00 0.00 92 VAL A O 6
ATOM 9529 N N . GLY A 1 93 ? -1.174 6.281 -0.148 1.00 0.00 93 GLY A N 6
ATOM 9530 C CA . GLY A 1 93 ? -0.804 6.560 -1.524 1.00 0.00 93 GLY A CA 6
ATOM 9531 C C . GLY A 1 93 ? 0.650 6.967 -1.662 1.00 0.00 93 GLY A C 6
ATOM 9532 O O . GLY A 1 93 ? 1.535 6.343 -1.077 1.00 0.00 93 GLY A O 6
ATOM 9536 N N . ALA A 1 94 ? 0.899 8.016 -2.440 1.00 0.00 94 ALA A N 6
ATOM 9537 C CA . ALA A 1 94 ? 2.255 8.505 -2.653 1.00 0.00 94 ALA A CA 6
ATOM 9538 C C . ALA A 1 94 ? 2.817 9.134 -1.383 1.00 0.00 94 ALA A C 6
ATOM 9539 O O . ALA A 1 94 ? 2.989 10.350 -1.305 1.00 0.00 94 ALA A O 6
ATOM 9546 N N . GLY A 1 95 ? 3.103 8.298 -0.389 1.00 0.00 95 GLY A N 6
ATOM 9547 C CA . GLY A 1 95 ? 3.642 8.791 0.864 1.00 0.00 95 GLY A CA 6
ATOM 9548 C C . GLY A 1 95 ? 3.570 7.760 1.972 1.00 0.00 95 GLY A C 6
ATOM 9549 O O . GLY A 1 95 ? 4.561 7.505 2.655 1.00 0.00 95 GLY A O 6
ATOM 9553 N N . GLU A 1 96 ? 2.394 7.167 2.153 1.00 0.00 96 GLU A N 6
ATOM 9554 C CA . GLU A 1 96 ? 2.197 6.160 3.189 1.00 0.00 96 GLU A CA 6
ATOM 9555 C C . GLU A 1 96 ? 2.829 4.832 2.781 1.00 0.00 96 GLU A C 6
ATOM 9556 O O . GLU A 1 96 ? 2.837 4.471 1.605 1.00 0.00 96 GLU A O 6
ATOM 9568 N N . ILE A 1 97 ? 3.358 4.110 3.764 1.00 0.00 97 ILE A N 6
ATOM 9569 C CA . ILE A 1 97 ? 3.992 2.822 3.510 1.00 0.00 97 ILE A CA 6
ATOM 9570 C C . ILE A 1 97 ? 3.356 1.721 4.351 1.00 0.00 97 ILE A C 6
ATOM 9571 O O . ILE A 1 97 ? 3.143 1.887 5.553 1.00 0.00 97 ILE A O 6
ATOM 9587 N N . LEU A 1 98 ? 3.055 0.595 3.712 1.00 0.00 98 LEU A N 6
ATOM 9588 C CA . LEU A 1 98 ? 2.446 -0.536 4.402 1.00 0.00 98 LEU A CA 6
ATOM 9589 C C . LEU A 1 98 ? 3.469 -1.639 4.649 1.00 0.00 98 LEU A C 6
ATOM 9590 O O . LEU A 1 98 ? 4.484 -1.728 3.957 1.00 0.00 98 LEU A O 6
ATOM 9606 N N . THR A 1 99 ? 3.197 -2.481 5.643 1.00 0.00 99 THR A N 6
ATOM 9607 C CA . THR A 1 99 ? 4.094 -3.579 5.982 1.00 0.00 99 THR A CA 6
ATOM 9608 C C . THR A 1 99 ? 3.460 -4.926 5.655 1.00 0.00 99 THR A C 6
ATOM 9609 O O . THR A 1 99 ? 2.252 -5.110 5.806 1.00 0.00 99 THR A O 6
ATOM 9620 N N . LEU A 1 100 ? 4.284 -5.866 5.205 1.00 0.00 100 LEU A N 6
ATOM 9621 C CA . LEU A 1 100 ? 3.804 -7.200 4.856 1.00 0.00 100 LEU A CA 6
ATOM 9622 C C . LEU A 1 100 ? 4.268 -8.231 5.880 1.00 0.00 100 LEU A C 6
ATOM 9623 O O . LEU A 1 100 ? 5.459 -8.342 6.168 1.00 0.00 100 LEU A O 6
ATOM 9639 N N . SER A 1 101 ? 3.319 -8.985 6.425 1.00 0.00 101 SER A N 6
ATOM 9640 C CA . SER A 1 101 ? 3.629 -10.006 7.418 1.00 0.00 101 SER A CA 6
ATOM 9641 C C . SER A 1 101 ? 3.250 -11.392 6.908 1.00 0.00 101 SER A C 6
ATOM 9642 O O . SER A 1 101 ? 2.305 -11.545 6.133 1.00 0.00 101 SER A O 6
ATOM 9650 N N . LEU A 1 102 ? 3.993 -12.402 7.350 1.00 0.00 102 LEU A N 6
ATOM 9651 C CA . LEU A 1 102 ? 3.735 -13.778 6.940 1.00 0.00 102 LEU A CA 6
ATOM 9652 C C . LEU A 1 102 ? 3.043 -14.558 8.054 1.00 0.00 102 LEU A C 6
ATOM 9653 O O . LEU A 1 102 ? 3.118 -14.185 9.225 1.00 0.00 102 LEU A O 6
ATOM 9669 N N . ARG A 1 103 ? 2.371 -15.643 7.680 1.00 0.00 103 ARG A N 6
ATOM 9670 C CA . ARG A 1 103 ? 1.667 -16.475 8.648 1.00 0.00 103 ARG A CA 6
ATOM 9671 C C . ARG A 1 103 ? 2.501 -17.698 9.020 1.00 0.00 103 ARG A C 6
ATOM 9672 O O . ARG A 1 103 ? 3.160 -18.294 8.169 1.00 0.00 103 ARG A O 6
ATOM 9693 N N . GLU A 1 104 ? 2.465 -18.065 10.298 1.00 0.00 104 GLU A N 6
ATOM 9694 C CA . GLU A 1 104 ? 3.218 -19.216 10.783 1.00 0.00 104 GLU A CA 6
ATOM 9695 C C . GLU A 1 104 ? 2.367 -20.482 10.735 1.00 0.00 104 GLU A C 6
ATOM 9696 O O . GLU A 1 104 ? 1.191 -20.465 11.099 1.00 0.00 104 GLU A O 6
ATOM 9708 N N . ARG A 1 105 ? 2.970 -21.577 10.286 1.00 0.00 105 ARG A N 6
ATOM 9709 C CA . ARG A 1 105 ? 2.268 -22.851 10.189 1.00 0.00 105 ARG A CA 6
ATOM 9710 C C . ARG A 1 105 ? 2.715 -23.803 11.296 1.00 0.00 105 ARG A C 6
ATOM 9711 O O . ARG A 1 105 ? 1.890 -24.375 12.007 1.00 0.00 105 ARG A O 6
ATOM 9732 N N . SER A 1 106 ? 4.027 -23.967 11.434 1.00 0.00 106 SER A N 6
ATOM 9733 C CA . SER A 1 106 ? 4.583 -24.852 12.451 1.00 0.00 106 SER A CA 6
ATOM 9734 C C . SER A 1 106 ? 4.931 -24.075 13.717 1.00 0.00 106 SER A C 6
ATOM 9735 O O . SER A 1 106 ? 4.602 -24.494 14.825 1.00 0.00 106 SER A O 6
ATOM 9743 N N . GLY A 1 107 ? 5.600 -22.940 13.542 1.00 0.00 107 GLY A N 6
ATOM 9744 C CA . GLY A 1 107 ? 5.982 -22.121 14.678 1.00 0.00 107 GLY A CA 6
ATOM 9745 C C . GLY A 1 107 ? 7.349 -22.485 15.221 1.00 0.00 107 GLY A C 6
ATOM 9746 O O . GLY A 1 107 ? 8.009 -23.405 14.735 1.00 0.00 107 GLY A O 6
ATOM 9750 N N . PRO A 1 108 ? 7.795 -21.753 16.253 1.00 0.00 108 PRO A N 6
ATOM 9751 C CA . PRO A 1 108 ? 9.097 -21.985 16.883 1.00 0.00 108 PRO A CA 6
ATOM 9752 C C . PRO A 1 108 ? 9.136 -23.291 17.668 1.00 0.00 108 PRO A C 6
ATOM 9753 O O . PRO A 1 108 ? 8.192 -23.627 18.382 1.00 0.00 108 PRO A O 6
ATOM 9764 N N . SER A 1 109 ? 10.236 -24.026 17.531 1.00 0.00 109 SER A N 6
ATOM 9765 C CA . SER A 1 109 ? 10.398 -25.298 18.225 1.00 0.00 109 SER A CA 6
ATOM 9766 C C . SER A 1 109 ? 11.771 -25.900 17.943 1.00 0.00 109 SER A C 6
ATOM 9767 O O . SER A 1 109 ? 11.966 -26.588 16.941 1.00 0.00 109 SER A O 6
ATOM 9775 N N . SER A 1 110 ? 12.719 -25.637 18.837 1.00 0.00 110 SER A N 6
ATOM 9776 C CA . SER A 1 110 ? 14.077 -26.148 18.683 1.00 0.00 110 SER A CA 6
ATOM 9777 C C . SER A 1 110 ? 14.603 -25.880 17.277 1.00 0.00 110 SER A C 6
ATOM 9778 O O . SER A 1 110 ? 14.520 -26.736 16.398 1.00 0.00 110 SER A O 6
ATOM 9786 N N . GLY A 1 111 ? 15.146 -24.684 17.073 1.00 0.00 111 GLY A N 6
ATOM 9787 C CA . GLY A 1 111 ? 15.678 -24.323 15.772 1.00 0.00 111 GLY A CA 6
ATOM 9788 C C . GLY A 1 111 ? 14.707 -23.491 14.959 1.00 0.00 111 GLY A C 6
ATOM 9789 O O . GLY A 1 111 ? 14.049 -22.597 15.489 1.00 0.00 111 GLY A O 6
ATOM 9793 N N . GLY A 1 1 ? -5.747 21.533 5.653 1.00 0.00 1 GLY A N 7
ATOM 9794 C CA . GLY A 1 1 ? -4.855 20.464 5.244 1.00 0.00 1 GLY A CA 7
ATOM 9795 C C . GLY A 1 1 ? -3.432 20.684 5.716 1.00 0.00 1 GLY A C 7
ATOM 9796 O O . GLY A 1 1 ? -2.541 20.966 4.914 1.00 0.00 1 GLY A O 7
ATOM 9800 N N . SER A 1 2 ? -3.216 20.556 7.022 1.00 0.00 2 SER A N 7
ATOM 9801 C CA . SER A 1 2 ? -1.892 20.749 7.600 1.00 0.00 2 SER A CA 7
ATOM 9802 C C . SER A 1 2 ? -1.493 19.550 8.454 1.00 0.00 2 SER A C 7
ATOM 9803 O O . SER A 1 2 ? -2.177 19.203 9.417 1.00 0.00 2 SER A O 7
ATOM 9811 N N . SER A 1 3 ? -0.379 18.920 8.096 1.00 0.00 3 SER A N 7
ATOM 9812 C CA . SER A 1 3 ? 0.111 17.757 8.827 1.00 0.00 3 SER A CA 7
ATOM 9813 C C . SER A 1 3 ? 1.519 17.383 8.372 1.00 0.00 3 SER A C 7
ATOM 9814 O O . SER A 1 3 ? 1.912 17.658 7.240 1.00 0.00 3 SER A O 7
ATOM 9822 N N . GLY A 1 4 ? 2.275 16.754 9.268 1.00 0.00 4 GLY A N 7
ATOM 9823 C CA . GLY A 1 4 ? 3.631 16.353 8.942 1.00 0.00 4 GLY A CA 7
ATOM 9824 C C . GLY A 1 4 ? 3.677 15.276 7.876 1.00 0.00 4 GLY A C 7
ATOM 9825 O O . GLY A 1 4 ? 2.798 14.417 7.814 1.00 0.00 4 GLY A O 7
ATOM 9829 N N . SER A 1 5 ? 4.705 15.321 7.035 1.00 0.00 5 SER A N 7
ATOM 9830 C CA . SER A 1 5 ? 4.860 14.344 5.964 1.00 0.00 5 SER A CA 7
ATOM 9831 C C . SER A 1 5 ? 6.049 13.426 6.232 1.00 0.00 5 SER A C 7
ATOM 9832 O O . SER A 1 5 ? 6.813 13.100 5.324 1.00 0.00 5 SER A O 7
ATOM 9840 N N . SER A 1 6 ? 6.200 13.014 7.486 1.00 0.00 6 SER A N 7
ATOM 9841 C CA . SER A 1 6 ? 7.297 12.138 7.877 1.00 0.00 6 SER A CA 7
ATOM 9842 C C . SER A 1 6 ? 7.103 11.624 9.300 1.00 0.00 6 SER A C 7
ATOM 9843 O O . SER A 1 6 ? 6.415 12.247 10.109 1.00 0.00 6 SER A O 7
ATOM 9851 N N . GLY A 1 7 ? 7.713 10.481 9.599 1.00 0.00 7 GLY A N 7
ATOM 9852 C CA . GLY A 1 7 ? 7.595 9.901 10.924 1.00 0.00 7 GLY A CA 7
ATOM 9853 C C . GLY A 1 7 ? 6.192 9.409 11.218 1.00 0.00 7 GLY A C 7
ATOM 9854 O O . GLY A 1 7 ? 5.758 8.388 10.684 1.00 0.00 7 GLY A O 7
ATOM 9858 N N . LYS A 1 8 ? 5.479 10.136 12.073 1.00 0.00 8 LYS A N 7
ATOM 9859 C CA . LYS A 1 8 ? 4.117 9.768 12.440 1.00 0.00 8 LYS A CA 7
ATOM 9860 C C . LYS A 1 8 ? 3.149 10.911 12.153 1.00 0.00 8 LYS A C 7
ATOM 9861 O O . LYS A 1 8 ? 3.361 12.042 12.592 1.00 0.00 8 LYS A O 7
ATOM 9880 N N . PHE A 1 9 ? 2.085 10.610 11.416 1.00 0.00 9 PHE A N 7
ATOM 9881 C CA . PHE A 1 9 ? 1.085 11.613 11.072 1.00 0.00 9 PHE A CA 7
ATOM 9882 C C . PHE A 1 9 ? 0.172 11.902 12.262 1.00 0.00 9 PHE A C 7
ATOM 9883 O O . PHE A 1 9 ? -0.087 11.024 13.086 1.00 0.00 9 PHE A O 7
ATOM 9900 N N . ASP A 1 10 ? -0.311 13.136 12.343 1.00 0.00 10 ASP A N 7
ATOM 9901 C CA . ASP A 1 10 ? -1.195 13.541 13.429 1.00 0.00 10 ASP A CA 7
ATOM 9902 C C . ASP A 1 10 ? -2.578 12.920 13.265 1.00 0.00 10 ASP A C 7
ATOM 9903 O O . ASP A 1 10 ? -3.091 12.810 12.151 1.00 0.00 10 ASP A O 7
ATOM 9912 N N . GLU A 1 11 ? -3.177 12.515 14.380 1.00 0.00 11 GLU A N 7
ATOM 9913 C CA . GLU A 1 11 ? -4.500 11.903 14.359 1.00 0.00 11 GLU A CA 7
ATOM 9914 C C . GLU A 1 11 ? -5.574 12.916 14.746 1.00 0.00 11 GLU A C 7
ATOM 9915 O O . GLU A 1 11 ? -5.887 13.083 15.925 1.00 0.00 11 GLU A O 7
ATOM 9927 N N . SER A 1 12 ? -6.133 13.589 13.746 1.00 0.00 12 SER A N 7
ATOM 9928 C CA . SER A 1 12 ? -7.169 14.588 13.981 1.00 0.00 12 SER A CA 7
ATOM 9929 C C . SER A 1 12 ? -7.647 15.196 12.666 1.00 0.00 12 SER A C 7
ATOM 9930 O O . SER A 1 12 ? -8.848 15.313 12.424 1.00 0.00 12 SER A O 7
ATOM 9938 N N . ALA A 1 13 ? -6.697 15.581 11.820 1.00 0.00 13 ALA A N 7
ATOM 9939 C CA . ALA A 1 13 ? -7.019 16.175 10.529 1.00 0.00 13 ALA A CA 7
ATOM 9940 C C . ALA A 1 13 ? -7.000 15.125 9.422 1.00 0.00 13 ALA A C 7
ATOM 9941 O O . ALA A 1 13 ? -6.496 15.373 8.326 1.00 0.00 13 ALA A O 7
ATOM 9948 N N . LEU A 1 14 ? -7.552 13.953 9.715 1.00 0.00 14 LEU A N 7
ATOM 9949 C CA . LEU A 1 14 ? -7.599 12.865 8.744 1.00 0.00 14 LEU A CA 7
ATOM 9950 C C . LEU A 1 14 ? -8.471 13.238 7.550 1.00 0.00 14 LEU A C 7
ATOM 9951 O O . LEU A 1 14 ? -9.469 13.945 7.692 1.00 0.00 14 LEU A O 7
ATOM 9967 N N . VAL A 1 15 ? -8.087 12.757 6.371 1.00 0.00 15 VAL A N 7
ATOM 9968 C CA . VAL A 1 15 ? -8.835 13.037 5.150 1.00 0.00 15 VAL A CA 7
ATOM 9969 C C . VAL A 1 15 ? -9.835 11.926 4.852 1.00 0.00 15 VAL A C 7
ATOM 9970 O O . VAL A 1 15 ? -9.546 10.739 5.002 1.00 0.00 15 VAL A O 7
ATOM 9983 N N . PRO A 1 16 ? -11.042 12.318 4.418 1.00 0.00 16 PRO A N 7
ATOM 9984 C CA . PRO A 1 16 ? -12.110 11.370 4.088 1.00 0.00 16 PRO A CA 7
ATOM 9985 C C . PRO A 1 16 ? -11.806 10.571 2.825 1.00 0.00 16 PRO A C 7
ATOM 9986 O O . PRO A 1 16 ? -11.068 11.028 1.953 1.00 0.00 16 PRO A O 7
ATOM 9997 N N . GLU A 1 17 ? -12.382 9.375 2.733 1.00 0.00 17 GLU A N 7
ATOM 9998 C CA . GLU A 1 17 ? -12.171 8.514 1.576 1.00 0.00 17 GLU A CA 7
ATOM 9999 C C . GLU A 1 17 ? -12.746 9.148 0.313 1.00 0.00 17 GLU A C 7
ATOM 10000 O O . GLU A 1 17 ? -12.401 8.760 -0.803 1.00 0.00 17 GLU A O 7
ATOM 10012 N N . ASP A 1 18 ? -13.626 10.126 0.499 1.00 0.00 18 ASP A N 7
ATOM 10013 C CA . ASP A 1 18 ? -14.250 10.815 -0.625 1.00 0.00 18 ASP A CA 7
ATOM 10014 C C . ASP A 1 18 ? -13.284 11.816 -1.253 1.00 0.00 18 ASP A C 7
ATOM 10015 O O . ASP A 1 18 ? -13.169 11.897 -2.476 1.00 0.00 18 ASP A O 7
ATOM 10024 N N . GLN A 1 19 ? -12.594 12.575 -0.408 1.00 0.00 19 GLN A N 7
ATOM 10025 C CA . GLN A 1 19 ? -11.639 13.570 -0.881 1.00 0.00 19 GLN A CA 7
ATOM 10026 C C . GLN A 1 19 ? -10.319 12.916 -1.274 1.00 0.00 19 GLN A C 7
ATOM 10027 O O . GLN A 1 19 ? -9.815 13.123 -2.378 1.00 0.00 19 GLN A O 7
ATOM 10041 N N . PHE A 1 20 ? -9.763 12.124 -0.363 1.00 0.00 20 PHE A N 7
ATOM 10042 C CA . PHE A 1 20 ? -8.500 11.439 -0.612 1.00 0.00 20 PHE A CA 7
ATOM 10043 C C . PHE A 1 20 ? -8.497 10.792 -1.994 1.00 0.00 20 PHE A C 7
ATOM 10044 O O . PHE A 1 20 ? -7.470 10.754 -2.672 1.00 0.00 20 PHE A O 7
ATOM 10061 N N . LEU A 1 21 ? -9.653 10.281 -2.404 1.00 0.00 21 LEU A N 7
ATOM 10062 C CA . LEU A 1 21 ? -9.785 9.634 -3.705 1.00 0.00 21 LEU A CA 7
ATOM 10063 C C . LEU A 1 21 ? -9.523 10.625 -4.835 1.00 0.00 21 LEU A C 7
ATOM 10064 O O . LEU A 1 21 ? -8.566 10.478 -5.594 1.00 0.00 21 LEU A O 7
ATOM 10080 N N . ALA A 1 22 ? -10.382 11.635 -4.940 1.00 0.00 22 ALA A N 7
ATOM 10081 C CA . ALA A 1 22 ? -10.242 12.652 -5.975 1.00 0.00 22 ALA A CA 7
ATOM 10082 C C . ALA A 1 22 ? -8.863 13.300 -5.923 1.00 0.00 22 ALA A C 7
ATOM 10083 O O . ALA A 1 22 ? -8.197 13.446 -6.948 1.00 0.00 22 ALA A O 7
ATOM 10090 N N . GLN A 1 23 ? -8.442 13.690 -4.724 1.00 0.00 23 GLN A N 7
ATOM 10091 C CA . GLN A 1 23 ? -7.142 14.325 -4.540 1.00 0.00 23 GLN A CA 7
ATOM 10092 C C . GLN A 1 23 ? -6.101 13.715 -5.474 1.00 0.00 23 GLN A C 7
ATOM 10093 O O . GLN A 1 23 ? -5.180 14.397 -5.923 1.00 0.00 23 GLN A O 7
ATOM 10107 N N . HIS A 1 24 ? -6.255 12.426 -5.761 1.00 0.00 24 HIS A N 7
ATOM 10108 C CA . HIS A 1 24 ? -5.328 11.724 -6.642 1.00 0.00 24 HIS A CA 7
ATOM 10109 C C . HIS A 1 24 ? -6.081 10.967 -7.731 1.00 0.00 24 HIS A C 7
ATOM 10110 O O . HIS A 1 24 ? -6.479 9.815 -7.558 1.00 0.00 24 HIS A O 7
ATOM 10124 N N . PRO A 1 25 ? -6.283 11.628 -8.881 1.00 0.00 25 PRO A N 7
ATOM 10125 C CA . PRO A 1 25 ? -6.990 11.037 -10.020 1.00 0.00 25 PRO A CA 7
ATOM 10126 C C . PRO A 1 25 ? -6.187 9.925 -10.687 1.00 0.00 25 PRO A C 7
ATOM 10127 O O . PRO A 1 25 ? -6.740 8.900 -11.086 1.00 0.00 25 PRO A O 7
ATOM 10138 N N . GLY A 1 26 ? -4.879 10.134 -10.805 1.00 0.00 26 GLY A N 7
ATOM 10139 C CA . GLY A 1 26 ? -4.022 9.140 -11.424 1.00 0.00 26 GLY A CA 7
ATOM 10140 C C . GLY A 1 26 ? -3.679 8.003 -10.482 1.00 0.00 26 GLY A C 7
ATOM 10141 O O . GLY A 1 26 ? -4.041 8.013 -9.305 1.00 0.00 26 GLY A O 7
ATOM 10145 N N . PRO A 1 27 ? -2.967 6.992 -11.003 1.00 0.00 27 PRO A N 7
ATOM 10146 C CA . PRO A 1 27 ? -2.562 5.822 -10.218 1.00 0.00 27 PRO A CA 7
ATOM 10147 C C . PRO A 1 27 ? -1.502 6.162 -9.177 1.00 0.00 27 PRO A C 7
ATOM 10148 O O . PRO A 1 27 ? -0.600 6.960 -9.433 1.00 0.00 27 PRO A O 7
ATOM 10159 N N . ALA A 1 28 ? -1.615 5.553 -8.001 1.00 0.00 28 ALA A N 7
ATOM 10160 C CA . ALA A 1 28 ? -0.664 5.788 -6.923 1.00 0.00 28 ALA A CA 7
ATOM 10161 C C . ALA A 1 28 ? 0.208 4.561 -6.681 1.00 0.00 28 ALA A C 7
ATOM 10162 O O . ALA A 1 28 ? -0.257 3.426 -6.787 1.00 0.00 28 ALA A O 7
ATOM 10169 N N . THR A 1 29 ? 1.476 4.796 -6.355 1.00 0.00 29 THR A N 7
ATOM 10170 C CA . THR A 1 29 ? 2.413 3.710 -6.101 1.00 0.00 29 THR A CA 7
ATOM 10171 C C . THR A 1 29 ? 2.507 3.404 -4.609 1.00 0.00 29 THR A C 7
ATOM 10172 O O . THR A 1 29 ? 3.071 4.184 -3.841 1.00 0.00 29 THR A O 7
ATOM 10183 N N . ILE A 1 30 ? 1.953 2.265 -4.208 1.00 0.00 30 ILE A N 7
ATOM 10184 C CA . ILE A 1 30 ? 1.978 1.856 -2.810 1.00 0.00 30 ILE A CA 7
ATOM 10185 C C . ILE A 1 30 ? 3.250 1.081 -2.485 1.00 0.00 30 ILE A C 7
ATOM 10186 O O . ILE A 1 30 ? 3.519 0.034 -3.075 1.00 0.00 30 ILE A O 7
ATOM 10202 N N . ARG A 1 31 ? 4.029 1.602 -1.542 1.00 0.00 31 ARG A N 7
ATOM 10203 C CA . ARG A 1 31 ? 5.274 0.958 -1.139 1.00 0.00 31 ARG A CA 7
ATOM 10204 C C . ARG A 1 31 ? 5.018 -0.096 -0.064 1.00 0.00 31 ARG A C 7
ATOM 10205 O O . ARG A 1 31 ? 4.281 0.144 0.892 1.00 0.00 31 ARG A O 7
ATOM 10226 N N . VAL A 1 32 ? 5.632 -1.263 -0.230 1.00 0.00 32 VAL A N 7
ATOM 10227 C CA . VAL A 1 32 ? 5.470 -2.353 0.725 1.00 0.00 32 VAL A CA 7
ATOM 10228 C C . VAL A 1 32 ? 6.798 -3.058 0.983 1.00 0.00 32 VAL A C 7
ATOM 10229 O O . VAL A 1 32 ? 7.558 -3.332 0.054 1.00 0.00 32 VAL A O 7
ATOM 10242 N N . SER A 1 33 ? 7.070 -3.349 2.251 1.00 0.00 33 SER A N 7
ATOM 10243 C CA . SER A 1 33 ? 8.307 -4.019 2.633 1.00 0.00 33 SER A CA 7
ATOM 10244 C C . SER A 1 33 ? 8.228 -5.515 2.340 1.00 0.00 33 SER A C 7
ATOM 10245 O O . SER A 1 33 ? 7.155 -6.116 2.402 1.00 0.00 33 SER A O 7
ATOM 10253 N N . LYS A 1 34 ? 9.372 -6.111 2.020 1.00 0.00 34 LYS A N 7
ATOM 10254 C CA . LYS A 1 34 ? 9.435 -7.535 1.719 1.00 0.00 34 LYS A CA 7
ATOM 10255 C C . LYS A 1 34 ? 9.289 -8.368 2.988 1.00 0.00 34 LYS A C 7
ATOM 10256 O O . LYS A 1 34 ? 9.650 -7.940 4.085 1.00 0.00 34 LYS A O 7
ATOM 10275 N N . PRO A 1 35 ? 8.749 -9.586 2.840 1.00 0.00 35 PRO A N 7
ATOM 10276 C CA . PRO A 1 35 ? 8.545 -10.505 3.964 1.00 0.00 35 PRO A CA 7
ATOM 10277 C C . PRO A 1 35 ? 9.859 -11.047 4.514 1.00 0.00 35 PRO A C 7
ATOM 10278 O O . PRO A 1 35 ? 9.873 -11.778 5.505 1.00 0.00 35 PRO A O 7
ATOM 10289 N N . ASN A 1 36 ? 10.961 -10.685 3.866 1.00 0.00 36 ASN A N 7
ATOM 10290 C CA . ASN A 1 36 ? 12.281 -11.136 4.293 1.00 0.00 36 ASN A CA 7
ATOM 10291 C C . ASN A 1 36 ? 13.089 -9.981 4.877 1.00 0.00 36 ASN A C 7
ATOM 10292 O O . ASN A 1 36 ? 12.658 -8.829 4.840 1.00 0.00 36 ASN A O 7
ATOM 10303 N N . GLU A 1 37 ? 14.262 -10.299 5.416 1.00 0.00 37 GLU A N 7
ATOM 10304 C CA . GLU A 1 37 ? 15.129 -9.287 6.008 1.00 0.00 37 GLU A CA 7
ATOM 10305 C C . GLU A 1 37 ? 15.809 -8.454 4.927 1.00 0.00 37 GLU A C 7
ATOM 10306 O O . GLU A 1 37 ? 16.793 -8.881 4.326 1.00 0.00 37 GLU A O 7
ATOM 10318 N N . ASN A 1 38 ? 15.276 -7.260 4.685 1.00 0.00 38 ASN A N 7
ATOM 10319 C CA . ASN A 1 38 ? 15.831 -6.365 3.675 1.00 0.00 38 ASN A CA 7
ATOM 10320 C C . ASN A 1 38 ? 16.581 -5.208 4.327 1.00 0.00 38 ASN A C 7
ATOM 10321 O O . ASN A 1 38 ? 16.484 -4.994 5.535 1.00 0.00 38 ASN A O 7
ATOM 10332 N N . ASP A 1 39 ? 17.328 -4.464 3.518 1.00 0.00 39 ASP A N 7
ATOM 10333 C CA . ASP A 1 39 ? 18.093 -3.326 4.015 1.00 0.00 39 ASP A CA 7
ATOM 10334 C C . ASP A 1 39 ? 17.398 -2.013 3.671 1.00 0.00 39 ASP A C 7
ATOM 10335 O O . ASP A 1 39 ? 18.030 -0.958 3.624 1.00 0.00 39 ASP A O 7
ATOM 10344 N N . GLY A 1 40 ? 16.093 -2.084 3.431 1.00 0.00 40 GLY A N 7
ATOM 10345 C CA . GLY A 1 40 ? 15.334 -0.893 3.093 1.00 0.00 40 GLY A CA 7
ATOM 10346 C C . GLY A 1 40 ? 14.574 -1.040 1.789 1.00 0.00 40 GLY A C 7
ATOM 10347 O O . GLY A 1 40 ? 13.466 -0.526 1.650 1.00 0.00 40 GLY A O 7
ATOM 10351 N N . GLN A 1 41 ? 15.174 -1.742 0.833 1.00 0.00 41 GLN A N 7
ATOM 10352 C CA . GLN A 1 41 ? 14.548 -1.953 -0.466 1.00 0.00 41 GLN A CA 7
ATOM 10353 C C . GLN A 1 41 ? 13.105 -2.421 -0.305 1.00 0.00 41 GLN A C 7
ATOM 10354 O O . GLN A 1 41 ? 12.808 -3.278 0.527 1.00 0.00 41 GLN A O 7
ATOM 10368 N N . PHE A 1 42 ? 12.210 -1.852 -1.107 1.00 0.00 42 PHE A N 7
ATOM 10369 C CA . PHE A 1 42 ? 10.798 -2.209 -1.053 1.00 0.00 42 PHE A CA 7
ATOM 10370 C C . PHE A 1 42 ? 10.234 -2.413 -2.456 1.00 0.00 42 PHE A C 7
ATOM 10371 O O . PHE A 1 42 ? 10.899 -2.125 -3.451 1.00 0.00 42 PHE A O 7
ATOM 10388 N N . MET A 1 43 ? 9.004 -2.912 -2.526 1.00 0.00 43 MET A N 7
ATOM 10389 C CA . MET A 1 43 ? 8.350 -3.153 -3.807 1.00 0.00 43 MET A CA 7
ATOM 10390 C C . MET A 1 43 ? 7.513 -1.949 -4.226 1.00 0.00 43 MET A C 7
ATOM 10391 O O . MET A 1 43 ? 7.193 -1.089 -3.406 1.00 0.00 43 MET A O 7
ATOM 10405 N N . GLU A 1 44 ? 7.163 -1.894 -5.507 1.00 0.00 44 GLU A N 7
ATOM 10406 C CA . GLU A 1 44 ? 6.365 -0.792 -6.034 1.00 0.00 44 GLU A CA 7
ATOM 10407 C C . GLU A 1 44 ? 5.115 -1.315 -6.737 1.00 0.00 44 GLU A C 7
ATOM 10408 O O . GLU A 1 44 ? 5.163 -1.701 -7.906 1.00 0.00 44 GLU A O 7
ATOM 10420 N N . ILE A 1 45 ? 3.999 -1.324 -6.016 1.00 0.00 45 ILE A N 7
ATOM 10421 C CA . ILE A 1 45 ? 2.737 -1.797 -6.570 1.00 0.00 45 ILE A CA 7
ATOM 10422 C C . ILE A 1 45 ? 1.792 -0.635 -6.858 1.00 0.00 45 ILE A C 7
ATOM 10423 O O . ILE A 1 45 ? 1.162 -0.093 -5.949 1.00 0.00 45 ILE A O 7
ATOM 10439 N N . THR A 1 46 ? 1.696 -0.259 -8.129 1.00 0.00 46 THR A N 7
ATOM 10440 C CA . THR A 1 46 ? 0.828 0.839 -8.537 1.00 0.00 46 THR A CA 7
ATOM 10441 C C . THR A 1 46 ? -0.595 0.351 -8.786 1.00 0.00 46 THR A C 7
ATOM 10442 O O . THR A 1 46 ? -0.808 -0.639 -9.485 1.00 0.00 46 THR A O 7
ATOM 10453 N N . VAL A 1 47 ? -1.566 1.053 -8.210 1.00 0.00 47 VAL A N 7
ATOM 10454 C CA . VAL A 1 47 ? -2.969 0.692 -8.371 1.00 0.00 47 VAL A CA 7
ATOM 10455 C C . VAL A 1 47 ? -3.721 1.750 -9.169 1.00 0.00 47 VAL A C 7
ATOM 10456 O O . VAL A 1 47 ? -3.755 2.920 -8.789 1.00 0.00 47 VAL A O 7
ATOM 10469 N N . GLN A 1 48 ? -4.321 1.331 -10.278 1.00 0.00 48 GLN A N 7
ATOM 10470 C CA . GLN A 1 48 ? -5.073 2.244 -11.132 1.00 0.00 48 GLN A CA 7
ATOM 10471 C C . GLN A 1 48 ? -5.846 3.258 -10.296 1.00 0.00 48 GLN A C 7
ATOM 10472 O O . GLN A 1 48 ? -5.919 4.437 -10.642 1.00 0.00 48 GLN A O 7
ATOM 10486 N N . SER A 1 49 ? -6.424 2.791 -9.193 1.00 0.00 49 SER A N 7
ATOM 10487 C CA . SER A 1 49 ? -7.196 3.655 -8.309 1.00 0.00 49 SER A CA 7
ATOM 10488 C C . SER A 1 49 ? -7.013 3.245 -6.851 1.00 0.00 49 SER A C 7
ATOM 10489 O O . SER A 1 49 ? -6.688 2.095 -6.554 1.00 0.00 49 SER A O 7
ATOM 10497 N N . LEU A 1 50 ? -7.225 4.193 -5.945 1.00 0.00 50 LEU A N 7
ATOM 10498 C CA . LEU A 1 50 ? -7.083 3.933 -4.517 1.00 0.00 50 LEU A CA 7
ATOM 10499 C C . LEU A 1 50 ? -8.332 3.255 -3.961 1.00 0.00 50 LEU A C 7
ATOM 10500 O O . LEU A 1 50 ? -8.243 2.351 -3.131 1.00 0.00 50 LEU A O 7
ATOM 10516 N N . SER A 1 51 ? -9.496 3.697 -4.426 1.00 0.00 51 SER A N 7
ATOM 10517 C CA . SER A 1 51 ? -10.763 3.134 -3.975 1.00 0.00 51 SER A CA 7
ATOM 10518 C C . SER A 1 51 ? -10.656 1.622 -3.805 1.00 0.00 51 SER A C 7
ATOM 10519 O O . SER A 1 51 ? -11.352 1.030 -2.982 1.00 0.00 51 SER A O 7
ATOM 10527 N N . GLU A 1 52 ? -9.777 1.004 -4.588 1.00 0.00 52 GLU A N 7
ATOM 10528 C CA . GLU A 1 52 ? -9.579 -0.438 -4.525 1.00 0.00 52 GLU A CA 7
ATOM 10529 C C . GLU A 1 52 ? -9.611 -0.929 -3.079 1.00 0.00 52 GLU A C 7
ATOM 10530 O O . GLU A 1 52 ? -9.366 -0.163 -2.148 1.00 0.00 52 GLU A O 7
ATOM 10542 N N . ASN A 1 53 ? -9.915 -2.210 -2.902 1.00 0.00 53 ASN A N 7
ATOM 10543 C CA . ASN A 1 53 ? -9.979 -2.803 -1.570 1.00 0.00 53 ASN A CA 7
ATOM 10544 C C . ASN A 1 53 ? -8.655 -3.466 -1.205 1.00 0.00 53 ASN A C 7
ATOM 10545 O O . ASN A 1 53 ? -8.088 -4.220 -1.995 1.00 0.00 53 ASN A O 7
ATOM 10556 N N . VAL A 1 54 ? -8.169 -3.179 -0.002 1.00 0.00 54 VAL A N 7
ATOM 10557 C CA . VAL A 1 54 ? -6.912 -3.748 0.469 1.00 0.00 54 VAL A CA 7
ATOM 10558 C C . VAL A 1 54 ? -6.743 -5.185 -0.014 1.00 0.00 54 VAL A C 7
ATOM 10559 O O . VAL A 1 54 ? -5.639 -5.612 -0.349 1.00 0.00 54 VAL A O 7
ATOM 10572 N N . GLY A 1 55 ? -7.847 -5.925 -0.048 1.00 0.00 55 GLY A N 7
ATOM 10573 C CA . GLY A 1 55 ? -7.801 -7.306 -0.493 1.00 0.00 55 GLY A CA 7
ATOM 10574 C C . GLY A 1 55 ? -7.187 -7.451 -1.872 1.00 0.00 55 GLY A C 7
ATOM 10575 O O . GLY A 1 55 ? -6.349 -8.323 -2.097 1.00 0.00 55 GLY A O 7
ATOM 10579 N N . SER A 1 56 ? -7.606 -6.594 -2.797 1.00 0.00 56 SER A N 7
ATOM 10580 C CA . SER A 1 56 ? -7.096 -6.633 -4.162 1.00 0.00 56 SER A CA 7
ATOM 10581 C C . SER A 1 56 ? -5.581 -6.451 -4.182 1.00 0.00 56 SER A C 7
ATOM 10582 O O . SER A 1 56 ? -4.869 -7.150 -4.905 1.00 0.00 56 SER A O 7
ATOM 10590 N N . LEU A 1 57 ? -5.094 -5.508 -3.383 1.00 0.00 57 LEU A N 7
ATOM 10591 C CA . LEU A 1 57 ? -3.664 -5.233 -3.307 1.00 0.00 57 LEU A CA 7
ATOM 10592 C C . LEU A 1 57 ? -2.887 -6.490 -2.931 1.00 0.00 57 LEU A C 7
ATOM 10593 O O . LEU A 1 57 ? -1.816 -6.758 -3.478 1.00 0.00 57 LEU A O 7
ATOM 10609 N N . LYS A 1 58 ? -3.433 -7.260 -1.996 1.00 0.00 58 LYS A N 7
ATOM 10610 C CA . LYS A 1 58 ? -2.793 -8.491 -1.549 1.00 0.00 58 LYS A CA 7
ATOM 10611 C C . LYS A 1 58 ? -2.578 -9.448 -2.717 1.00 0.00 58 LYS A C 7
ATOM 10612 O O . LYS A 1 58 ? -1.623 -10.224 -2.728 1.00 0.00 58 LYS A O 7
ATOM 10631 N N . GLU A 1 59 ? -3.472 -9.387 -3.700 1.00 0.00 59 GLU A N 7
ATOM 10632 C CA . GLU A 1 59 ? -3.379 -10.248 -4.872 1.00 0.00 59 GLU A CA 7
ATOM 10633 C C . GLU A 1 59 ? -2.152 -9.896 -5.709 1.00 0.00 59 GLU A C 7
ATOM 10634 O O . GLU A 1 59 ? -1.431 -10.778 -6.175 1.00 0.00 59 GLU A O 7
ATOM 10646 N N . LYS A 1 60 ? -1.923 -8.600 -5.896 1.00 0.00 60 LYS A N 7
ATOM 10647 C CA . LYS A 1 60 ? -0.784 -8.130 -6.675 1.00 0.00 60 LYS A CA 7
ATOM 10648 C C . LYS A 1 60 ? 0.518 -8.727 -6.153 1.00 0.00 60 LYS A C 7
ATOM 10649 O O . LYS A 1 60 ? 1.196 -9.475 -6.859 1.00 0.00 60 LYS A O 7
ATOM 10668 N N . ILE A 1 61 ? 0.861 -8.396 -4.913 1.00 0.00 61 ILE A N 7
ATOM 10669 C CA . ILE A 1 61 ? 2.080 -8.903 -4.296 1.00 0.00 61 ILE A CA 7
ATOM 10670 C C . ILE A 1 61 ? 2.047 -10.423 -4.180 1.00 0.00 61 ILE A C 7
ATOM 10671 O O . ILE A 1 61 ? 3.054 -11.095 -4.401 1.00 0.00 61 ILE A O 7
ATOM 10687 N N . ALA A 1 62 ? 0.880 -10.959 -3.835 1.00 0.00 62 ALA A N 7
ATOM 10688 C CA . ALA A 1 62 ? 0.714 -12.401 -3.694 1.00 0.00 62 ALA A CA 7
ATOM 10689 C C . ALA A 1 62 ? 1.382 -13.145 -4.844 1.00 0.00 62 ALA A C 7
ATOM 10690 O O . ALA A 1 62 ? 1.736 -14.317 -4.715 1.00 0.00 62 ALA A O 7
ATOM 10697 N N . GLY A 1 63 ? 1.553 -12.458 -5.969 1.00 0.00 63 GLY A N 7
ATOM 10698 C CA . GLY A 1 63 ? 2.179 -13.072 -7.126 1.00 0.00 63 GLY A CA 7
ATOM 10699 C C . GLY A 1 63 ? 3.689 -13.131 -7.005 1.00 0.00 63 GLY A C 7
ATOM 10700 O O . GLY A 1 63 ? 4.316 -14.088 -7.457 1.00 0.00 63 GLY A O 7
ATOM 10704 N N . GLU A 1 64 ? 4.273 -12.104 -6.395 1.00 0.00 64 GLU A N 7
ATOM 10705 C CA . GLU A 1 64 ? 5.719 -12.044 -6.219 1.00 0.00 64 GLU A CA 7
ATOM 10706 C C . GLU A 1 64 ? 6.176 -13.013 -5.133 1.00 0.00 64 GLU A C 7
ATOM 10707 O O . GLU A 1 64 ? 7.017 -13.879 -5.373 1.00 0.00 64 GLU A O 7
ATOM 10719 N N . ILE A 1 65 ? 5.616 -12.858 -3.938 1.00 0.00 65 ILE A N 7
ATOM 10720 C CA . ILE A 1 65 ? 5.965 -13.719 -2.813 1.00 0.00 65 ILE A CA 7
ATOM 10721 C C . ILE A 1 65 ? 5.348 -15.104 -2.970 1.00 0.00 65 ILE A C 7
ATOM 10722 O O . ILE A 1 65 ? 5.706 -16.038 -2.253 1.00 0.00 65 ILE A O 7
ATOM 10738 N N . GLN A 1 66 ? 4.420 -15.229 -3.913 1.00 0.00 66 GLN A N 7
ATOM 10739 C CA . GLN A 1 66 ? 3.753 -16.502 -4.164 1.00 0.00 66 GLN A CA 7
ATOM 10740 C C . GLN A 1 66 ? 2.913 -16.922 -2.963 1.00 0.00 66 GLN A C 7
ATOM 10741 O O . GLN A 1 66 ? 2.792 -18.110 -2.662 1.00 0.00 66 GLN A O 7
ATOM 10755 N N . ILE A 1 67 ? 2.333 -15.940 -2.280 1.00 0.00 67 ILE A N 7
ATOM 10756 C CA . ILE A 1 67 ? 1.503 -16.208 -1.112 1.00 0.00 67 ILE A CA 7
ATOM 10757 C C . ILE A 1 67 ? 0.105 -15.626 -1.286 1.00 0.00 67 ILE A C 7
ATOM 10758 O O . ILE A 1 67 ? -0.072 -14.492 -1.734 1.00 0.00 67 ILE A O 7
ATOM 10774 N N . PRO A 1 68 ? -0.916 -16.416 -0.922 1.00 0.00 68 PRO A N 7
ATOM 10775 C CA . PRO A 1 68 ? -2.317 -15.998 -1.026 1.00 0.00 68 PRO A CA 7
ATOM 10776 C C . PRO A 1 68 ? -2.674 -14.909 -0.020 1.00 0.00 68 PRO A C 7
ATOM 10777 O O . PRO A 1 68 ? -2.187 -14.912 1.110 1.00 0.00 68 PRO A O 7
ATOM 10788 N N . ALA A 1 69 ? -3.526 -13.979 -0.439 1.00 0.00 69 ALA A N 7
ATOM 10789 C CA . ALA A 1 69 ? -3.949 -12.885 0.427 1.00 0.00 69 ALA A CA 7
ATOM 10790 C C . ALA A 1 69 ? -4.284 -13.391 1.825 1.00 0.00 69 ALA A C 7
ATOM 10791 O O . ALA A 1 69 ? -4.076 -12.690 2.815 1.00 0.00 69 ALA A O 7
ATOM 10798 N N . ASN A 1 70 ? -4.806 -14.611 1.899 1.00 0.00 70 ASN A N 7
ATOM 10799 C CA . ASN A 1 70 ? -5.171 -15.209 3.179 1.00 0.00 70 ASN A CA 7
ATOM 10800 C C . ASN A 1 70 ? -3.946 -15.377 4.072 1.00 0.00 70 ASN A C 7
ATOM 10801 O O . ASN A 1 70 ? -3.966 -15.016 5.249 1.00 0.00 70 ASN A O 7
ATOM 10812 N N . LYS A 1 71 ? -2.877 -15.925 3.503 1.00 0.00 71 LYS A N 7
ATOM 10813 C CA . LYS A 1 71 ? -1.639 -16.138 4.245 1.00 0.00 71 LYS A CA 7
ATOM 10814 C C . LYS A 1 71 ? -0.982 -14.809 4.599 1.00 0.00 71 LYS A C 7
ATOM 10815 O O . LYS A 1 71 ? -0.785 -14.498 5.774 1.00 0.00 71 LYS A O 7
ATOM 10834 N N . GLN A 1 72 ? -0.644 -14.029 3.577 1.00 0.00 72 GLN A N 7
ATOM 10835 C CA . GLN A 1 72 ? -0.009 -12.733 3.782 1.00 0.00 72 GLN A CA 7
ATOM 10836 C C . GLN A 1 72 ? -0.995 -11.732 4.375 1.00 0.00 72 GLN A C 7
ATOM 10837 O O . GLN A 1 72 ? -2.127 -11.606 3.907 1.00 0.00 72 GLN A O 7
ATOM 10851 N N . LYS A 1 73 ? -0.558 -11.020 5.409 1.00 0.00 73 LYS A N 7
ATOM 10852 C CA . LYS A 1 73 ? -1.400 -10.028 6.067 1.00 0.00 73 LYS A CA 7
ATOM 10853 C C . LYS A 1 73 ? -0.819 -8.627 5.905 1.00 0.00 73 LYS A C 7
ATOM 10854 O O . LYS A 1 73 ? 0.390 -8.427 6.030 1.00 0.00 73 LYS A O 7
ATOM 10873 N N . LEU A 1 74 ? -1.686 -7.660 5.628 1.00 0.00 74 LEU A N 7
ATOM 10874 C CA . LEU A 1 74 ? -1.259 -6.276 5.451 1.00 0.00 74 LEU A CA 7
ATOM 10875 C C . LEU A 1 74 ? -1.582 -5.444 6.688 1.00 0.00 74 LEU A C 7
ATOM 10876 O O . LEU A 1 74 ? -2.720 -5.424 7.155 1.00 0.00 74 LEU A O 7
ATOM 10892 N N . SER A 1 75 ? -0.572 -4.758 7.212 1.00 0.00 75 SER A N 7
ATOM 10893 C CA . SER A 1 75 ? -0.748 -3.924 8.397 1.00 0.00 75 SER A CA 7
ATOM 10894 C C . SER A 1 75 ? -0.411 -2.468 8.090 1.00 0.00 75 SER A C 7
ATOM 10895 O O . SER A 1 75 ? 0.620 -2.171 7.490 1.00 0.00 75 SER A O 7
ATOM 10903 N N . GLY A 1 76 ? -1.292 -1.563 8.509 1.00 0.00 76 GLY A N 7
ATOM 10904 C CA . GLY A 1 76 ? -1.071 -0.149 8.272 1.00 0.00 76 GLY A CA 7
ATOM 10905 C C . GLY A 1 76 ? -0.954 0.644 9.558 1.00 0.00 76 GLY A C 7
ATOM 10906 O O . GLY A 1 76 ? -1.094 0.094 10.650 1.00 0.00 76 GLY A O 7
ATOM 10910 N N . LYS A 1 77 ? -0.695 1.941 9.431 1.00 0.00 77 LYS A N 7
ATOM 10911 C CA . LYS A 1 77 ? -0.558 2.812 10.591 1.00 0.00 77 LYS A CA 7
ATOM 10912 C C . LYS A 1 77 ? -1.565 2.437 11.674 1.00 0.00 77 LYS A C 7
ATOM 10913 O O . LYS A 1 77 ? -1.198 2.230 12.830 1.00 0.00 77 LYS A O 7
ATOM 10932 N N . ALA A 1 78 ? -2.835 2.352 11.292 1.00 0.00 78 ALA A N 7
ATOM 10933 C CA . ALA A 1 78 ? -3.893 1.999 12.230 1.00 0.00 78 ALA A CA 7
ATOM 10934 C C . ALA A 1 78 ? -3.725 0.569 12.734 1.00 0.00 78 ALA A C 7
ATOM 10935 O O . ALA A 1 78 ? -3.858 0.302 13.927 1.00 0.00 78 ALA A O 7
ATOM 10942 N N . GLY A 1 79 ? -3.433 -0.347 11.815 1.00 0.00 79 GLY A N 7
ATOM 10943 C CA . GLY A 1 79 ? -3.253 -1.738 12.186 1.00 0.00 79 GLY A CA 7
ATOM 10944 C C . GLY A 1 79 ? -3.536 -2.686 11.038 1.00 0.00 79 GLY A C 7
ATOM 10945 O O . GLY A 1 79 ? -3.615 -2.267 9.883 1.00 0.00 79 GLY A O 7
ATOM 10949 N N . PHE A 1 80 ? -3.690 -3.968 11.354 1.00 0.00 80 PHE A N 7
ATOM 10950 C CA . PHE A 1 80 ? -3.965 -4.978 10.340 1.00 0.00 80 PHE A CA 7
ATOM 10951 C C . PHE A 1 80 ? -5.103 -4.535 9.424 1.00 0.00 80 PHE A C 7
ATOM 10952 O O . PHE A 1 80 ? -6.278 -4.735 9.734 1.00 0.00 80 PHE A O 7
ATOM 10969 N N . LEU A 1 81 ? -4.746 -3.932 8.297 1.00 0.00 81 LEU A N 7
ATOM 10970 C CA . LEU A 1 81 ? -5.736 -3.459 7.335 1.00 0.00 81 LEU A CA 7
ATOM 10971 C C . LEU A 1 81 ? -6.679 -4.586 6.927 1.00 0.00 81 LEU A C 7
ATOM 10972 O O . LEU A 1 81 ? -6.265 -5.737 6.786 1.00 0.00 81 LEU A O 7
ATOM 10988 N N . LYS A 1 82 ? -7.949 -4.246 6.736 1.00 0.00 82 LYS A N 7
ATOM 10989 C CA . LYS A 1 82 ? -8.953 -5.228 6.340 1.00 0.00 82 LYS A CA 7
ATOM 10990 C C . LYS A 1 82 ? -9.137 -5.237 4.826 1.00 0.00 82 LYS A C 7
ATOM 10991 O O . LYS A 1 82 ? -9.295 -4.187 4.204 1.00 0.00 82 LYS A O 7
ATOM 11010 N N . ASP A 1 83 ? -9.115 -6.429 4.239 1.00 0.00 83 ASP A N 7
ATOM 11011 C CA . ASP A 1 83 ? -9.282 -6.575 2.799 1.00 0.00 83 ASP A CA 7
ATOM 11012 C C . ASP A 1 83 ? -10.519 -5.823 2.316 1.00 0.00 83 ASP A C 7
ATOM 11013 O O . ASP A 1 83 ? -10.559 -5.334 1.187 1.00 0.00 83 ASP A O 7
ATOM 11022 N N . ASN A 1 84 ? -11.526 -5.736 3.178 1.00 0.00 84 ASN A N 7
ATOM 11023 C CA . ASN A 1 84 ? -12.766 -5.044 2.839 1.00 0.00 84 ASN A CA 7
ATOM 11024 C C . ASN A 1 84 ? -12.552 -3.534 2.800 1.00 0.00 84 ASN A C 7
ATOM 11025 O O . ASN A 1 84 ? -13.128 -2.838 1.965 1.00 0.00 84 ASN A O 7
ATOM 11036 N N . MET A 1 85 ? -11.722 -3.036 3.711 1.00 0.00 85 MET A N 7
ATOM 11037 C CA . MET A 1 85 ? -11.432 -1.608 3.779 1.00 0.00 85 MET A CA 7
ATOM 11038 C C . MET A 1 85 ? -10.668 -1.149 2.541 1.00 0.00 85 MET A C 7
ATOM 11039 O O . MET A 1 85 ? -9.943 -1.928 1.923 1.00 0.00 85 MET A O 7
ATOM 11053 N N . SER A 1 86 ? -10.836 0.121 2.185 1.00 0.00 86 SER A N 7
ATOM 11054 C CA . SER A 1 86 ? -10.166 0.683 1.018 1.00 0.00 86 SER A CA 7
ATOM 11055 C C . SER A 1 86 ? -8.833 1.314 1.409 1.00 0.00 86 SER A C 7
ATOM 11056 O O . SER A 1 86 ? -8.497 1.402 2.591 1.00 0.00 86 SER A O 7
ATOM 11064 N N . LEU A 1 87 ? -8.077 1.753 0.409 1.00 0.00 87 LEU A N 7
ATOM 11065 C CA . LEU A 1 87 ? -6.780 2.376 0.646 1.00 0.00 87 LEU A CA 7
ATOM 11066 C C . LEU A 1 87 ? -6.936 3.868 0.927 1.00 0.00 87 LEU A C 7
ATOM 11067 O O . LEU A 1 87 ? -6.246 4.425 1.779 1.00 0.00 87 LEU A O 7
ATOM 11083 N N . ALA A 1 88 ? -7.850 4.508 0.204 1.00 0.00 88 ALA A N 7
ATOM 11084 C CA . ALA A 1 88 ? -8.100 5.933 0.379 1.00 0.00 88 ALA A CA 7
ATOM 11085 C C . ALA A 1 88 ? -8.559 6.241 1.800 1.00 0.00 88 ALA A C 7
ATOM 11086 O O . ALA A 1 88 ? -8.086 7.191 2.424 1.00 0.00 88 ALA A O 7
ATOM 11093 N N . HIS A 1 89 ? -9.483 5.430 2.307 1.00 0.00 89 HIS A N 7
ATOM 11094 C CA . HIS A 1 89 ? -10.006 5.616 3.656 1.00 0.00 89 HIS A CA 7
ATOM 11095 C C . HIS A 1 89 ? -8.876 5.618 4.681 1.00 0.00 89 HIS A C 7
ATOM 11096 O O . HIS A 1 89 ? -8.932 6.335 5.681 1.00 0.00 89 HIS A O 7
ATOM 11110 N N . TYR A 1 90 ? -7.852 4.812 4.427 1.00 0.00 90 TYR A N 7
ATOM 11111 C CA . TYR A 1 90 ? -6.711 4.717 5.329 1.00 0.00 90 TYR A CA 7
ATOM 11112 C C . TYR A 1 90 ? -5.651 5.758 4.978 1.00 0.00 90 TYR A C 7
ATOM 11113 O O . TYR A 1 90 ? -4.558 5.761 5.541 1.00 0.00 90 TYR A O 7
ATOM 11131 N N . ASN A 1 91 ? -5.987 6.642 4.044 1.00 0.00 91 ASN A N 7
ATOM 11132 C CA . ASN A 1 91 ? -5.067 7.690 3.617 1.00 0.00 91 ASN A CA 7
ATOM 11133 C C . ASN A 1 91 ? -3.738 7.093 3.161 1.00 0.00 91 ASN A C 7
ATOM 11134 O O . ASN A 1 91 ? -2.668 7.565 3.547 1.00 0.00 91 ASN A O 7
ATOM 11145 N N . VAL A 1 92 ? -3.814 6.054 2.337 1.00 0.00 92 VAL A N 7
ATOM 11146 C CA . VAL A 1 92 ? -2.618 5.393 1.826 1.00 0.00 92 VAL A CA 7
ATOM 11147 C C . VAL A 1 92 ? -2.425 5.678 0.342 1.00 0.00 92 VAL A C 7
ATOM 11148 O O . VAL A 1 92 ? -3.323 5.452 -0.467 1.00 0.00 92 VAL A O 7
ATOM 11161 N N . GLY A 1 93 ? -1.243 6.177 -0.010 1.00 0.00 93 GLY A N 7
ATOM 11162 C CA . GLY A 1 93 ? -0.952 6.486 -1.398 1.00 0.00 93 GLY A CA 7
ATOM 11163 C C . GLY A 1 93 ? 0.534 6.638 -1.658 1.00 0.00 93 GLY A C 7
ATOM 11164 O O . GLY A 1 93 ? 1.332 5.791 -1.257 1.00 0.00 93 GLY A O 7
ATOM 11168 N N . ALA A 1 94 ? 0.906 7.720 -2.334 1.00 0.00 94 ALA A N 7
ATOM 11169 C CA . ALA A 1 94 ? 2.307 7.980 -2.648 1.00 0.00 94 ALA A CA 7
ATOM 11170 C C . ALA A 1 94 ? 3.004 8.689 -1.492 1.00 0.00 94 ALA A C 7
ATOM 11171 O O . ALA A 1 94 ? 3.634 9.730 -1.680 1.00 0.00 94 ALA A O 7
ATOM 11178 N N . GLY A 1 95 ? 2.890 8.118 -0.297 1.00 0.00 95 GLY A N 7
ATOM 11179 C CA . GLY A 1 95 ? 3.515 8.710 0.871 1.00 0.00 95 GLY A CA 7
ATOM 11180 C C . GLY A 1 95 ? 3.533 7.768 2.059 1.00 0.00 95 GLY A C 7
ATOM 11181 O O . GLY A 1 95 ? 4.519 7.707 2.793 1.00 0.00 95 GLY A O 7
ATOM 11185 N N . GLU A 1 96 ? 2.440 7.035 2.248 1.00 0.00 96 GLU A N 7
ATOM 11186 C CA . GLU A 1 96 ? 2.336 6.095 3.357 1.00 0.00 96 GLU A CA 7
ATOM 11187 C C . GLU A 1 96 ? 2.817 4.708 2.941 1.00 0.00 96 GLU A C 7
ATOM 11188 O O . GLU A 1 96 ? 2.550 4.255 1.827 1.00 0.00 96 GLU A O 7
ATOM 11200 N N . ILE A 1 97 ? 3.527 4.039 3.844 1.00 0.00 97 ILE A N 7
ATOM 11201 C CA . ILE A 1 97 ? 4.046 2.704 3.571 1.00 0.00 97 ILE A CA 7
ATOM 11202 C C . ILE A 1 97 ? 3.341 1.656 4.426 1.00 0.00 97 ILE A C 7
ATOM 11203 O O . ILE A 1 97 ? 3.007 1.906 5.585 1.00 0.00 97 ILE A O 7
ATOM 11219 N N . LEU A 1 98 ? 3.119 0.481 3.848 1.00 0.00 98 LEU A N 7
ATOM 11220 C CA . LEU A 1 98 ? 2.456 -0.608 4.556 1.00 0.00 98 LEU A CA 7
ATOM 11221 C C . LEU A 1 98 ? 3.440 -1.731 4.873 1.00 0.00 98 LEU A C 7
ATOM 11222 O O . LEU A 1 98 ? 4.464 -1.880 4.206 1.00 0.00 98 LEU A O 7
ATOM 11238 N N . THR A 1 99 ? 3.119 -2.521 5.892 1.00 0.00 99 THR A N 7
ATOM 11239 C CA . THR A 1 99 ? 3.973 -3.631 6.297 1.00 0.00 99 THR A CA 7
ATOM 11240 C C . THR A 1 99 ? 3.354 -4.969 5.911 1.00 0.00 99 THR A C 7
ATOM 11241 O O . THR A 1 99 ? 2.143 -5.161 6.029 1.00 0.00 99 THR A O 7
ATOM 11252 N N . LEU A 1 100 ? 4.191 -5.893 5.452 1.00 0.00 100 LEU A N 7
ATOM 11253 C CA . LEU A 1 100 ? 3.724 -7.215 5.050 1.00 0.00 100 LEU A CA 7
ATOM 11254 C C . LEU A 1 100 ? 4.209 -8.284 6.024 1.00 0.00 100 LEU A C 7
ATOM 11255 O O . LEU A 1 100 ? 5.412 -8.457 6.223 1.00 0.00 100 LEU A O 7
ATOM 11271 N N . SER A 1 101 ? 3.266 -8.998 6.631 1.00 0.00 101 SER A N 7
ATOM 11272 C CA . SER A 1 101 ? 3.598 -10.048 7.586 1.00 0.00 101 SER A CA 7
ATOM 11273 C C . SER A 1 101 ? 3.247 -11.424 7.025 1.00 0.00 101 SER A C 7
ATOM 11274 O O . SER A 1 101 ? 2.214 -11.599 6.377 1.00 0.00 101 SER A O 7
ATOM 11282 N N . LEU A 1 102 ? 4.116 -12.396 7.277 1.00 0.00 102 LEU A N 7
ATOM 11283 C CA . LEU A 1 102 ? 3.900 -13.758 6.797 1.00 0.00 102 LEU A CA 7
ATOM 11284 C C . LEU A 1 102 ? 3.203 -14.604 7.858 1.00 0.00 102 LEU A C 7
ATOM 11285 O O . LEU A 1 102 ? 3.382 -14.388 9.056 1.00 0.00 102 LEU A O 7
ATOM 11301 N N . ARG A 1 103 ? 2.408 -15.570 7.407 1.00 0.00 103 ARG A N 7
ATOM 11302 C CA . ARG A 1 103 ? 1.684 -16.449 8.317 1.00 0.00 103 ARG A CA 7
ATOM 11303 C C . ARG A 1 103 ? 2.493 -17.709 8.614 1.00 0.00 103 ARG A C 7
ATOM 11304 O O . ARG A 1 103 ? 1.993 -18.824 8.479 1.00 0.00 103 ARG A O 7
ATOM 11325 N N . GLU A 1 104 ? 3.746 -17.520 9.018 1.00 0.00 104 GLU A N 7
ATOM 11326 C CA . GLU A 1 104 ? 4.623 -18.641 9.332 1.00 0.00 104 GLU A CA 7
ATOM 11327 C C . GLU A 1 104 ? 5.967 -18.148 9.863 1.00 0.00 104 GLU A C 7
ATOM 11328 O O . GLU A 1 104 ? 6.431 -18.590 10.914 1.00 0.00 104 GLU A O 7
ATOM 11340 N N . ARG A 1 105 ? 6.586 -17.230 9.127 1.00 0.00 105 ARG A N 7
ATOM 11341 C CA . ARG A 1 105 ? 7.876 -16.678 9.522 1.00 0.00 105 ARG A CA 7
ATOM 11342 C C . ARG A 1 105 ? 8.905 -17.787 9.717 1.00 0.00 105 ARG A C 7
ATOM 11343 O O . ARG A 1 105 ? 9.097 -18.282 10.827 1.00 0.00 105 ARG A O 7
ATOM 11364 N N . SER A 1 106 ? 9.565 -18.174 8.629 1.00 0.00 106 SER A N 7
ATOM 11365 C CA . SER A 1 106 ? 10.571 -19.229 8.680 1.00 0.00 106 SER A CA 7
ATOM 11366 C C . SER A 1 106 ? 9.926 -20.581 8.968 1.00 0.00 106 SER A C 7
ATOM 11367 O O . SER A 1 106 ? 8.936 -20.668 9.692 1.00 0.00 106 SER A O 7
ATOM 11375 N N . GLY A 1 107 ? 10.498 -21.636 8.394 1.00 0.00 107 GLY A N 7
ATOM 11376 C CA . GLY A 1 107 ? 9.967 -22.971 8.601 1.00 0.00 107 GLY A CA 7
ATOM 11377 C C . GLY A 1 107 ? 11.057 -23.999 8.830 1.00 0.00 107 GLY A C 7
ATOM 11378 O O . GLY A 1 107 ? 12.247 -23.681 8.850 1.00 0.00 107 GLY A O 7
ATOM 11382 N N . PRO A 1 108 ? 10.653 -25.265 9.010 1.00 0.00 108 PRO A N 7
ATOM 11383 C CA . PRO A 1 108 ? 11.589 -26.370 9.244 1.00 0.00 108 PRO A CA 7
ATOM 11384 C C . PRO A 1 108 ? 12.410 -26.705 8.004 1.00 0.00 108 PRO A C 7
ATOM 11385 O O . PRO A 1 108 ? 11.860 -27.059 6.961 1.00 0.00 108 PRO A O 7
ATOM 11396 N N . SER A 1 109 ? 13.729 -26.592 8.124 1.00 0.00 109 SER A N 7
ATOM 11397 C CA . SER A 1 109 ? 14.626 -26.881 7.012 1.00 0.00 109 SER A CA 7
ATOM 11398 C C . SER A 1 109 ? 15.187 -28.295 7.120 1.00 0.00 109 SER A C 7
ATOM 11399 O O . SER A 1 109 ? 15.306 -28.846 8.214 1.00 0.00 109 SER A O 7
ATOM 11407 N N . SER A 1 110 ? 15.532 -28.877 5.975 1.00 0.00 110 SER A N 7
ATOM 11408 C CA . SER A 1 110 ? 16.077 -30.229 5.939 1.00 0.00 110 SER A CA 7
ATOM 11409 C C . SER A 1 110 ? 17.162 -30.348 4.873 1.00 0.00 110 SER A C 7
ATOM 11410 O O . SER A 1 110 ? 17.260 -29.514 3.974 1.00 0.00 110 SER A O 7
ATOM 11418 N N . GLY A 1 111 ? 17.975 -31.395 4.979 1.00 0.00 111 GLY A N 7
ATOM 11419 C CA . GLY A 1 111 ? 19.042 -31.606 4.019 1.00 0.00 111 GLY A CA 7
ATOM 11420 C C . GLY A 1 111 ? 19.641 -30.305 3.522 1.00 0.00 111 GLY A C 7
ATOM 11421 O O . GLY A 1 111 ? 20.256 -30.263 2.457 1.00 0.00 111 GLY A O 7
ATOM 11425 N N . GLY A 1 1 ? -13.380 35.425 3.208 1.00 0.00 1 GLY A N 8
ATOM 11426 C CA . GLY A 1 1 ? -13.046 34.859 1.914 1.00 0.00 1 GLY A CA 8
ATOM 11427 C C . GLY A 1 1 ? -11.564 34.575 1.771 1.00 0.00 1 GLY A C 8
ATOM 11428 O O . GLY A 1 1 ? -10.830 35.358 1.167 1.00 0.00 1 GLY A O 8
ATOM 11432 N N . SER A 1 2 ? -11.120 33.454 2.330 1.00 0.00 2 SER A N 8
ATOM 11433 C CA . SER A 1 2 ? -9.715 33.071 2.267 1.00 0.00 2 SER A CA 8
ATOM 11434 C C . SER A 1 2 ? -9.516 31.648 2.777 1.00 0.00 2 SER A C 8
ATOM 11435 O O . SER A 1 2 ? -10.457 31.007 3.245 1.00 0.00 2 SER A O 8
ATOM 11443 N N . SER A 1 3 ? -8.283 31.159 2.684 1.00 0.00 3 SER A N 8
ATOM 11444 C CA . SER A 1 3 ? -7.959 29.811 3.133 1.00 0.00 3 SER A CA 8
ATOM 11445 C C . SER A 1 3 ? -6.457 29.556 3.049 1.00 0.00 3 SER A C 8
ATOM 11446 O O . SER A 1 3 ? -5.750 30.198 2.273 1.00 0.00 3 SER A O 8
ATOM 11454 N N . GLY A 1 4 ? -5.977 28.611 3.853 1.00 0.00 4 GLY A N 8
ATOM 11455 C CA . GLY A 1 4 ? -4.563 28.288 3.854 1.00 0.00 4 GLY A CA 8
ATOM 11456 C C . GLY A 1 4 ? -4.295 26.857 4.279 1.00 0.00 4 GLY A C 8
ATOM 11457 O O . GLY A 1 4 ? -5.146 26.218 4.898 1.00 0.00 4 GLY A O 8
ATOM 11461 N N . SER A 1 5 ? -3.113 26.353 3.944 1.00 0.00 5 SER A N 8
ATOM 11462 C CA . SER A 1 5 ? -2.738 24.986 4.290 1.00 0.00 5 SER A CA 8
ATOM 11463 C C . SER A 1 5 ? -1.228 24.864 4.465 1.00 0.00 5 SER A C 8
ATOM 11464 O O . SER A 1 5 ? -0.482 25.806 4.194 1.00 0.00 5 SER A O 8
ATOM 11472 N N . SER A 1 6 ? -0.783 23.698 4.921 1.00 0.00 6 SER A N 8
ATOM 11473 C CA . SER A 1 6 ? 0.638 23.452 5.137 1.00 0.00 6 SER A CA 8
ATOM 11474 C C . SER A 1 6 ? 1.077 22.164 4.448 1.00 0.00 6 SER A C 8
ATOM 11475 O O . SER A 1 6 ? 2.054 22.148 3.700 1.00 0.00 6 SER A O 8
ATOM 11483 N N . GLY A 1 7 ? 0.348 21.083 4.708 1.00 0.00 7 GLY A N 8
ATOM 11484 C CA . GLY A 1 7 ? 0.677 19.804 4.105 1.00 0.00 7 GLY A CA 8
ATOM 11485 C C . GLY A 1 7 ? 1.333 18.854 5.087 1.00 0.00 7 GLY A C 8
ATOM 11486 O O . GLY A 1 7 ? 2.425 18.343 4.835 1.00 0.00 7 GLY A O 8
ATOM 11490 N N . LYS A 1 8 ? 0.668 18.615 6.212 1.00 0.00 8 LYS A N 8
ATOM 11491 C CA . LYS A 1 8 ? 1.192 17.719 7.237 1.00 0.00 8 LYS A CA 8
ATOM 11492 C C . LYS A 1 8 ? 0.198 16.605 7.546 1.00 0.00 8 LYS A C 8
ATOM 11493 O O . LYS A 1 8 ? -1.010 16.772 7.375 1.00 0.00 8 LYS A O 8
ATOM 11512 N N . PHE A 1 9 ? 0.712 15.469 8.005 1.00 0.00 9 PHE A N 8
ATOM 11513 C CA . PHE A 1 9 ? -0.131 14.328 8.340 1.00 0.00 9 PHE A CA 8
ATOM 11514 C C . PHE A 1 9 ? -0.749 14.496 9.725 1.00 0.00 9 PHE A C 8
ATOM 11515 O O . PHE A 1 9 ? -0.076 14.327 10.742 1.00 0.00 9 PHE A O 8
ATOM 11532 N N . ASP A 1 10 ? -2.035 14.829 9.756 1.00 0.00 10 ASP A N 8
ATOM 11533 C CA . ASP A 1 10 ? -2.746 15.019 11.015 1.00 0.00 10 ASP A CA 8
ATOM 11534 C C . ASP A 1 10 ? -3.687 13.851 11.290 1.00 0.00 10 ASP A C 8
ATOM 11535 O O . ASP A 1 10 ? -4.498 13.483 10.440 1.00 0.00 10 ASP A O 8
A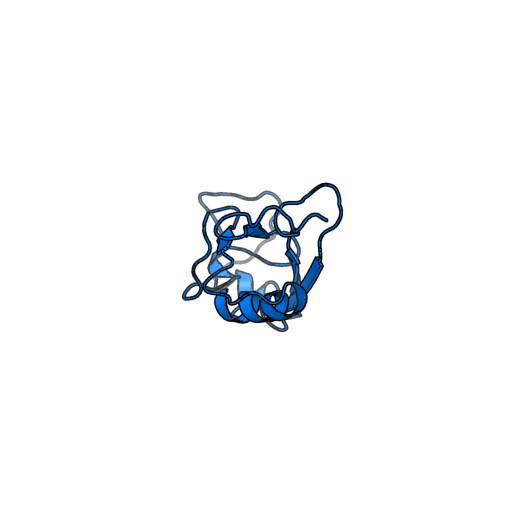TOM 11544 N N . GLU A 1 11 ? -3.573 13.272 12.481 1.00 0.00 11 GLU A N 8
ATOM 11545 C CA . GLU A 1 11 ? -4.413 12.145 12.866 1.00 0.00 11 GLU A CA 8
ATOM 11546 C C . GLU A 1 11 ? -5.778 12.624 13.354 1.00 0.00 11 GLU A C 8
ATOM 11547 O O . GLU A 1 11 ? -6.815 12.125 12.919 1.00 0.00 11 GLU A O 8
ATOM 11559 N N . SER A 1 12 ? -5.767 13.596 14.261 1.00 0.00 12 SER A N 8
ATOM 11560 C CA . SER A 1 12 ? -7.001 14.140 14.813 1.00 0.00 12 SER A CA 8
ATOM 11561 C C . SER A 1 12 ? -7.991 14.474 13.701 1.00 0.00 12 SER A C 8
ATOM 11562 O O . SER A 1 12 ? -9.199 14.285 13.852 1.00 0.00 12 SER A O 8
ATOM 11570 N N . ALA A 1 13 ? -7.471 14.973 12.585 1.00 0.00 13 ALA A N 8
ATOM 11571 C CA . ALA A 1 13 ? -8.308 15.332 11.446 1.00 0.00 13 ALA A CA 8
ATOM 11572 C C . ALA A 1 13 ? -7.844 14.623 10.178 1.00 0.00 13 ALA A C 8
ATOM 11573 O O . ALA A 1 13 ? -7.000 15.135 9.441 1.00 0.00 13 ALA A O 8
ATOM 11580 N N . LEU A 1 14 ? -8.399 13.442 9.930 1.00 0.00 14 LEU A N 8
ATOM 11581 C CA . LEU A 1 14 ? -8.042 12.661 8.750 1.00 0.00 14 LEU A CA 8
ATOM 11582 C C . LEU A 1 14 ? -8.906 13.052 7.557 1.00 0.00 14 LEU A C 8
ATOM 11583 O O . LEU A 1 14 ? -10.040 13.503 7.718 1.00 0.00 14 LEU A O 8
ATOM 11599 N N . VAL A 1 15 ? -8.363 12.875 6.355 1.00 0.00 15 VAL A N 8
ATOM 11600 C CA . VAL A 1 15 ? -9.087 13.206 5.133 1.00 0.00 15 VAL A CA 8
ATOM 11601 C C . VAL A 1 15 ? -10.101 12.122 4.785 1.00 0.00 15 VAL A C 8
ATOM 11602 O O . VAL A 1 15 ? -9.812 10.927 4.837 1.00 0.00 15 VAL A O 8
ATOM 11615 N N . PRO A 1 16 ? -11.319 12.548 4.420 1.00 0.00 16 PRO A N 8
ATOM 11616 C CA . PRO A 1 16 ? -12.402 11.630 4.055 1.00 0.00 16 PRO A CA 8
ATOM 11617 C C . PRO A 1 16 ? -12.143 10.929 2.726 1.00 0.00 16 PRO A C 8
ATOM 11618 O O . PRO A 1 16 ? -11.688 11.548 1.765 1.00 0.00 16 PRO A O 8
ATOM 11629 N N . GLU A 1 17 ? -12.437 9.633 2.679 1.00 0.00 17 GLU A N 8
ATOM 11630 C CA . GLU A 1 17 ? -12.235 8.847 1.468 1.00 0.00 17 GLU A CA 8
ATOM 11631 C C . GLU A 1 17 ? -12.850 9.545 0.258 1.00 0.00 17 GLU A C 8
ATOM 11632 O O . GLU A 1 17 ? -12.381 9.385 -0.869 1.00 0.00 17 GLU A O 8
ATOM 11644 N N . ASP A 1 18 ? -13.901 10.319 0.501 1.00 0.00 18 ASP A N 8
ATOM 11645 C CA . ASP A 1 18 ? -14.580 11.043 -0.567 1.00 0.00 18 ASP A CA 8
ATOM 11646 C C . ASP A 1 18 ? -13.644 12.056 -1.220 1.00 0.00 18 ASP A C 8
ATOM 11647 O O . ASP A 1 18 ? -13.629 12.203 -2.441 1.00 0.00 18 ASP A O 8
ATOM 11656 N N . GLN A 1 19 ? -12.868 12.751 -0.395 1.00 0.00 19 GLN A N 8
ATOM 11657 C CA . GLN A 1 19 ? -11.930 13.751 -0.892 1.00 0.00 19 GLN A CA 8
ATOM 11658 C C . GLN A 1 19 ? -10.598 13.110 -1.265 1.00 0.00 19 GLN A C 8
ATOM 11659 O O . GLN A 1 19 ? -10.040 13.387 -2.327 1.00 0.00 19 GLN A O 8
ATOM 11673 N N . PHE A 1 20 ? -10.092 12.254 -0.383 1.00 0.00 20 PHE A N 8
ATOM 11674 C CA . PHE A 1 20 ? -8.823 11.575 -0.619 1.00 0.00 20 PHE A CA 8
ATOM 11675 C C . PHE A 1 20 ? -8.808 10.911 -1.994 1.00 0.00 20 PHE A C 8
ATOM 11676 O O . PHE A 1 20 ? -7.782 10.888 -2.674 1.00 0.00 20 PHE A O 8
ATOM 11693 N N . LEU A 1 21 ? -9.954 10.373 -2.397 1.00 0.00 21 LEU A N 8
ATOM 11694 C CA . LEU A 1 21 ? -10.075 9.708 -3.689 1.00 0.00 21 LEU A CA 8
ATOM 11695 C C . LEU A 1 21 ? -9.769 10.674 -4.829 1.00 0.00 21 LEU A C 8
ATOM 11696 O O . LEU A 1 21 ? -8.795 10.497 -5.561 1.00 0.00 21 LEU A O 8
ATOM 11712 N N . ALA A 1 22 ? -10.604 11.697 -4.972 1.00 0.00 22 ALA A N 8
ATOM 11713 C CA . ALA A 1 22 ? -10.421 12.693 -6.020 1.00 0.00 22 ALA A CA 8
ATOM 11714 C C . ALA A 1 22 ? -9.030 13.314 -5.948 1.00 0.00 22 ALA A C 8
ATOM 11715 O O . ALA A 1 22 ? -8.355 13.467 -6.966 1.00 0.00 22 ALA A O 8
ATOM 11722 N N . GLN A 1 23 ? -8.608 13.672 -4.740 1.00 0.00 23 GLN A N 8
ATOM 11723 C CA . GLN A 1 23 ? -7.297 14.277 -4.537 1.00 0.00 23 GLN A CA 8
ATOM 11724 C C . GLN A 1 23 ? -6.254 13.638 -5.447 1.00 0.00 23 GLN A C 8
ATOM 11725 O O . GLN A 1 23 ? -5.308 14.294 -5.883 1.00 0.00 23 GLN A O 8
ATOM 11739 N N . HIS A 1 24 ? -6.434 12.351 -5.732 1.00 0.00 24 HIS A N 8
ATOM 11740 C CA . HIS A 1 24 ? -5.508 11.622 -6.592 1.00 0.00 24 HIS A CA 8
ATOM 11741 C C . HIS A 1 24 ? -6.258 10.893 -7.703 1.00 0.00 24 HIS A C 8
ATOM 11742 O O . HIS A 1 24 ? -6.698 9.755 -7.545 1.00 0.00 24 HIS A O 8
ATOM 11756 N N . PRO A 1 25 ? -6.410 11.565 -8.854 1.00 0.00 25 PRO A N 8
ATOM 11757 C CA . PRO A 1 25 ? -7.107 11.001 -10.013 1.00 0.00 25 PRO A CA 8
ATOM 11758 C C . PRO A 1 25 ? -6.324 9.866 -10.665 1.00 0.00 25 PRO A C 8
ATOM 11759 O O . PRO A 1 25 ? -6.897 8.854 -11.067 1.00 0.00 25 PRO A O 8
ATOM 11770 N N . GLY A 1 26 ? -5.010 10.040 -10.765 1.00 0.00 26 GLY A N 8
ATOM 11771 C CA . GLY A 1 26 ? -4.170 9.022 -11.367 1.00 0.00 26 GLY A CA 8
ATOM 11772 C C . GLY A 1 26 ? -3.826 7.906 -10.400 1.00 0.00 26 GLY A C 8
ATOM 11773 O O . GLY A 1 26 ? -4.217 7.926 -9.233 1.00 0.00 26 GLY A O 8
ATOM 11777 N N . PRO A 1 27 ? -3.079 6.904 -10.887 1.00 0.00 27 PRO A N 8
ATOM 11778 C CA . PRO A 1 27 ? -2.668 5.756 -10.074 1.00 0.00 27 PRO A CA 8
ATOM 11779 C C . PRO A 1 27 ? -1.641 6.136 -9.012 1.00 0.00 27 PRO A C 8
ATOM 11780 O O . PRO A 1 27 ? -0.762 6.961 -9.254 1.00 0.00 27 PRO A O 8
ATOM 11791 N N . ALA A 1 28 ? -1.761 5.527 -7.836 1.00 0.00 28 ALA A N 8
ATOM 11792 C CA . ALA A 1 28 ? -0.841 5.800 -6.739 1.00 0.00 28 ALA A CA 8
ATOM 11793 C C . ALA A 1 28 ? 0.045 4.592 -6.452 1.00 0.00 28 ALA A C 8
ATOM 11794 O O . ALA A 1 28 ? -0.446 3.476 -6.278 1.00 0.00 28 ALA A O 8
ATOM 11801 N N . THR A 1 29 ? 1.353 4.822 -6.405 1.00 0.00 29 THR A N 8
ATOM 11802 C CA . THR A 1 29 ? 2.308 3.753 -6.141 1.00 0.00 29 THR A CA 8
ATOM 11803 C C . THR A 1 29 ? 2.408 3.461 -4.648 1.00 0.00 29 THR A C 8
ATOM 11804 O O . THR A 1 29 ? 2.881 4.294 -3.874 1.00 0.00 29 THR A O 8
ATOM 11815 N N . ILE A 1 30 ? 1.961 2.275 -4.251 1.00 0.00 30 ILE A N 8
ATOM 11816 C CA . ILE A 1 30 ? 2.002 1.873 -2.850 1.00 0.00 30 ILE A CA 8
ATOM 11817 C C . ILE A 1 30 ? 3.230 1.016 -2.559 1.00 0.00 30 ILE A C 8
ATOM 11818 O O . ILE A 1 30 ? 3.426 -0.032 -3.176 1.00 0.00 30 ILE A O 8
ATOM 11834 N N . ARG A 1 31 ? 4.050 1.467 -1.617 1.00 0.00 31 ARG A N 8
ATOM 11835 C CA . ARG A 1 31 ? 5.258 0.740 -1.244 1.00 0.00 31 ARG A CA 8
ATOM 11836 C C . ARG A 1 31 ? 4.959 -0.294 -0.164 1.00 0.00 31 ARG A C 8
ATOM 11837 O O . ARG A 1 31 ? 4.155 -0.053 0.737 1.00 0.00 31 ARG A O 8
ATOM 11858 N N . VAL A 1 32 ? 5.610 -1.450 -0.261 1.00 0.00 32 VAL A N 8
ATOM 11859 C CA . VAL A 1 32 ? 5.413 -2.521 0.709 1.00 0.00 32 VAL A CA 8
ATOM 11860 C C . VAL A 1 32 ? 6.739 -3.182 1.072 1.00 0.00 32 VAL A C 8
ATOM 11861 O O . VAL A 1 32 ? 7.541 -3.510 0.197 1.00 0.00 32 VAL A O 8
ATOM 11874 N N . SER A 1 33 ? 6.961 -3.376 2.368 1.00 0.00 33 SER A N 8
ATOM 11875 C CA . SER A 1 33 ? 8.191 -3.995 2.849 1.00 0.00 33 SER A CA 8
ATOM 11876 C C . SER A 1 33 ? 8.193 -5.493 2.560 1.00 0.00 33 SER A C 8
ATOM 11877 O O . SER A 1 33 ? 7.138 -6.112 2.420 1.00 0.00 33 SER A O 8
ATOM 11885 N N . LYS A 1 34 ? 9.386 -6.070 2.472 1.00 0.00 34 LYS A N 8
ATOM 11886 C CA . LYS A 1 34 ? 9.530 -7.496 2.201 1.00 0.00 34 LYS A CA 8
ATOM 11887 C C . LYS A 1 34 ? 9.104 -8.324 3.410 1.00 0.00 34 LYS A C 8
ATOM 11888 O O . LYS A 1 34 ? 9.171 -7.876 4.555 1.00 0.00 34 LYS A O 8
ATOM 11907 N N . PRO A 1 35 ? 8.658 -9.563 3.151 1.00 0.00 35 PRO A N 8
ATOM 11908 C CA . PRO A 1 35 ? 8.214 -10.480 4.205 1.00 0.00 35 PRO A CA 8
ATOM 11909 C C . PRO A 1 35 ? 9.371 -10.972 5.070 1.00 0.00 35 PRO A C 8
ATOM 11910 O O . PRO A 1 35 ? 9.177 -11.769 5.987 1.00 0.00 35 PRO A O 8
ATOM 11921 N N . ASN A 1 36 ? 10.573 -10.489 4.772 1.00 0.00 36 ASN A N 8
ATOM 11922 C CA . ASN A 1 36 ? 11.760 -10.880 5.523 1.00 0.00 36 ASN A CA 8
ATOM 11923 C C . ASN A 1 36 ? 12.234 -9.743 6.424 1.00 0.00 36 ASN A C 8
ATOM 11924 O O . ASN A 1 36 ? 13.420 -9.633 6.727 1.00 0.00 36 ASN A O 8
ATOM 11935 N N . GLU A 1 37 ? 11.296 -8.901 6.846 1.00 0.00 37 GLU A N 8
ATOM 11936 C CA . GLU A 1 37 ? 11.617 -7.772 7.711 1.00 0.00 37 GLU A CA 8
ATOM 11937 C C . GLU A 1 37 ? 12.776 -6.961 7.140 1.00 0.00 37 GLU A C 8
ATOM 11938 O O . GLU A 1 37 ? 13.686 -6.563 7.865 1.00 0.00 37 GLU A O 8
ATOM 11950 N N . ASN A 1 38 ? 12.736 -6.722 5.833 1.00 0.00 38 ASN A N 8
ATOM 11951 C CA . ASN A 1 38 ? 13.783 -5.960 5.162 1.00 0.00 38 ASN A CA 8
ATOM 11952 C C . ASN A 1 38 ? 13.258 -4.603 4.704 1.00 0.00 38 ASN A C 8
ATOM 11953 O O . ASN A 1 38 ? 12.598 -4.498 3.670 1.00 0.00 38 ASN A O 8
ATOM 11964 N N . ASP A 1 39 ? 13.558 -3.567 5.479 1.00 0.00 39 ASP A N 8
ATOM 11965 C CA . ASP A 1 39 ? 13.119 -2.215 5.152 1.00 0.00 39 ASP A CA 8
ATOM 11966 C C . ASP A 1 39 ? 13.990 -1.611 4.055 1.00 0.00 39 ASP A C 8
ATOM 11967 O O . ASP A 1 39 ? 13.535 -0.771 3.279 1.00 0.00 39 ASP A O 8
ATOM 11976 N N . GLY A 1 40 ? 15.246 -2.044 3.998 1.00 0.00 40 GLY A N 8
ATOM 11977 C CA . GLY A 1 40 ? 16.161 -1.534 2.994 1.00 0.00 40 GLY A CA 8
ATOM 11978 C C . GLY A 1 40 ? 15.496 -1.349 1.643 1.00 0.00 40 GLY A C 8
ATOM 11979 O O . GLY A 1 40 ? 15.194 -0.227 1.243 1.00 0.00 40 GLY A O 8
ATOM 11983 N N . GLN A 1 41 ? 15.271 -2.455 0.941 1.00 0.00 41 GLN A N 8
ATOM 11984 C CA . GLN A 1 41 ? 14.640 -2.410 -0.373 1.00 0.00 41 GLN A CA 8
ATOM 11985 C C . GLN A 1 41 ? 13.185 -2.863 -0.294 1.00 0.00 41 GLN A C 8
ATOM 11986 O O . GLN A 1 41 ? 12.889 -3.946 0.211 1.00 0.00 41 GLN A O 8
ATOM 12000 N N . PHE A 1 42 ? 12.283 -2.027 -0.796 1.00 0.00 42 PHE A N 8
ATOM 12001 C CA . PHE A 1 42 ? 10.859 -2.340 -0.781 1.00 0.00 42 PHE A CA 8
ATOM 12002 C C . PHE A 1 42 ? 10.327 -2.520 -2.201 1.00 0.00 42 PHE A C 8
ATOM 12003 O O . PHE A 1 42 ? 11.027 -2.247 -3.176 1.00 0.00 42 PHE A O 8
ATOM 12020 N N . MET A 1 43 ? 9.085 -2.981 -2.307 1.00 0.00 43 MET A N 8
ATOM 12021 C CA . MET A 1 43 ? 8.458 -3.195 -3.607 1.00 0.00 43 MET A CA 8
ATOM 12022 C C . MET A 1 43 ? 7.584 -2.006 -3.992 1.00 0.00 43 MET A C 8
ATOM 12023 O O . MET A 1 43 ? 7.232 -1.184 -3.147 1.00 0.00 43 MET A O 8
ATOM 12037 N N . GLU A 1 44 ? 7.240 -1.922 -5.273 1.00 0.00 44 GLU A N 8
ATOM 12038 C CA . GLU A 1 44 ? 6.408 -0.832 -5.769 1.00 0.00 44 GLU A CA 8
ATOM 12039 C C . GLU A 1 44 ? 5.124 -1.370 -6.396 1.00 0.00 44 GLU A C 8
ATOM 12040 O O . GLU A 1 44 ? 5.123 -1.819 -7.542 1.00 0.00 44 GLU A O 8
ATOM 12052 N N . ILE A 1 45 ? 4.035 -1.319 -5.636 1.00 0.00 45 ILE A N 8
ATOM 12053 C CA . ILE A 1 45 ? 2.747 -1.800 -6.118 1.00 0.00 45 ILE A CA 8
ATOM 12054 C C . ILE A 1 45 ? 1.791 -0.640 -6.382 1.00 0.00 45 ILE A C 8
ATOM 12055 O O . ILE A 1 45 ? 1.211 -0.074 -5.454 1.00 0.00 45 ILE A O 8
ATOM 12071 N N . THR A 1 46 ? 1.630 -0.291 -7.655 1.00 0.00 46 THR A N 8
ATOM 12072 C CA . THR A 1 46 ? 0.746 0.799 -8.042 1.00 0.00 46 THR A CA 8
ATOM 12073 C C . THR A 1 46 ? -0.634 0.278 -8.427 1.00 0.00 46 THR A C 8
ATOM 12074 O O . THR A 1 46 ? -0.761 -0.792 -9.023 1.00 0.00 46 THR A O 8
ATOM 12085 N N . VAL A 1 47 ? -1.667 1.040 -8.082 1.00 0.00 47 VAL A N 8
ATOM 12086 C CA . VAL A 1 47 ? -3.039 0.655 -8.393 1.00 0.00 47 VAL A CA 8
ATOM 12087 C C . VAL A 1 47 ? -3.735 1.726 -9.225 1.00 0.00 47 VAL A C 8
ATOM 12088 O O . VAL A 1 47 ? -3.765 2.898 -8.847 1.00 0.00 47 VAL A O 8
ATOM 12101 N N . GLN A 1 48 ? -4.295 1.317 -10.358 1.00 0.00 48 GLN A N 8
ATOM 12102 C CA . GLN A 1 48 ? -4.991 2.242 -11.244 1.00 0.00 48 GLN A CA 8
ATOM 12103 C C . GLN A 1 48 ? -5.786 3.269 -10.443 1.00 0.00 48 GLN A C 8
ATOM 12104 O O . GLN A 1 48 ? -5.811 4.451 -10.783 1.00 0.00 48 GLN A O 8
ATOM 12118 N N . SER A 1 49 ? -6.435 2.808 -9.379 1.00 0.00 49 SER A N 8
ATOM 12119 C CA . SER A 1 49 ? -7.235 3.684 -8.531 1.00 0.00 49 SER A CA 8
ATOM 12120 C C . SER A 1 49 ? -7.156 3.248 -7.071 1.00 0.00 49 SER A C 8
ATOM 12121 O O . SER A 1 49 ? -7.018 2.062 -6.773 1.00 0.00 49 SER A O 8
ATOM 12129 N N . LEU A 1 50 ? -7.247 4.216 -6.166 1.00 0.00 50 LEU A N 8
ATOM 12130 C CA . LEU A 1 50 ? -7.187 3.934 -4.736 1.00 0.00 50 LEU A CA 8
ATOM 12131 C C . LEU A 1 50 ? -8.480 3.284 -4.255 1.00 0.00 50 LEU A C 8
ATOM 12132 O O . LEU A 1 50 ? -8.459 2.390 -3.408 1.00 0.00 50 LEU A O 8
ATOM 12148 N N . SER A 1 51 ? -9.603 3.738 -4.800 1.00 0.00 51 SER A N 8
ATOM 12149 C CA . SER A 1 51 ? -10.906 3.203 -4.425 1.00 0.00 51 SER A CA 8
ATOM 12150 C C . SER A 1 51 ? -10.831 1.694 -4.210 1.00 0.00 51 SER A C 8
ATOM 12151 O O . SER A 1 51 ? -11.614 1.127 -3.448 1.00 0.00 51 SER A O 8
ATOM 12159 N N . GLU A 1 52 ? -9.885 1.052 -4.887 1.00 0.00 52 GLU A N 8
ATOM 12160 C CA . GLU A 1 52 ? -9.708 -0.391 -4.769 1.00 0.00 52 GLU A CA 8
ATOM 12161 C C . GLU A 1 52 ? -9.737 -0.826 -3.307 1.00 0.00 52 GLU A C 8
ATOM 12162 O O . GLU A 1 52 ? -9.578 -0.008 -2.402 1.00 0.00 52 GLU A O 8
ATOM 12174 N N . ASN A 1 53 ? -9.944 -2.120 -3.084 1.00 0.00 53 ASN A N 8
ATOM 12175 C CA . ASN A 1 53 ? -9.996 -2.664 -1.732 1.00 0.00 53 ASN A CA 8
ATOM 12176 C C . ASN A 1 53 ? -8.651 -3.264 -1.336 1.00 0.00 53 ASN A C 8
ATOM 12177 O O . ASN A 1 53 ? -7.949 -3.845 -2.164 1.00 0.00 53 ASN A O 8
ATOM 12188 N N . VAL A 1 54 ? -8.296 -3.121 -0.062 1.00 0.00 54 VAL A N 8
ATOM 12189 C CA . VAL A 1 54 ? -7.036 -3.649 0.446 1.00 0.00 54 VAL A CA 8
ATOM 12190 C C . VAL A 1 54 ? -6.866 -5.117 0.072 1.00 0.00 54 VAL A C 8
ATOM 12191 O O . VAL A 1 54 ? -5.763 -5.659 0.127 1.00 0.00 54 VAL A O 8
ATOM 12204 N N . GLY A 1 55 ? -7.968 -5.757 -0.309 1.00 0.00 55 GLY A N 8
ATOM 12205 C CA . GLY A 1 55 ? -7.919 -7.158 -0.687 1.00 0.00 55 GLY A CA 8
ATOM 12206 C C . GLY A 1 55 ? -7.330 -7.365 -2.069 1.00 0.00 55 GLY A C 8
ATOM 12207 O O . GLY A 1 55 ? -6.551 -8.293 -2.286 1.00 0.00 55 GLY A O 8
ATOM 12211 N N . SER A 1 56 ? -7.704 -6.500 -3.005 1.00 0.00 56 SER A N 8
ATOM 12212 C CA . SER A 1 56 ? -7.210 -6.596 -4.375 1.00 0.00 56 SER A CA 8
ATOM 12213 C C . SER A 1 56 ? -5.710 -6.327 -4.432 1.00 0.00 56 SER A C 8
ATOM 12214 O O . SER A 1 56 ? -5.017 -6.800 -5.334 1.00 0.00 56 SER A O 8
ATOM 12222 N N . LEU A 1 57 ? -5.215 -5.565 -3.463 1.00 0.00 57 LEU A N 8
ATOM 12223 C CA . LEU A 1 57 ? -3.796 -5.231 -3.402 1.00 0.00 57 LEU A CA 8
ATOM 12224 C C . LEU A 1 57 ? -2.965 -6.455 -3.028 1.00 0.00 57 LEU A C 8
ATOM 12225 O O . LEU A 1 57 ? -1.896 -6.690 -3.592 1.00 0.00 57 LEU A O 8
ATOM 12241 N N . LYS A 1 58 ? -3.464 -7.233 -2.072 1.00 0.00 58 LYS A N 8
ATOM 12242 C CA . LYS A 1 58 ? -2.771 -8.434 -1.623 1.00 0.00 58 LYS A CA 8
ATOM 12243 C C . LYS A 1 58 ? -2.579 -9.414 -2.776 1.00 0.00 58 LYS A C 8
ATOM 12244 O O . LYS A 1 58 ? -1.683 -10.257 -2.743 1.00 0.00 58 LYS A O 8
ATOM 12263 N N . GLU A 1 59 ? -3.425 -9.296 -3.795 1.00 0.00 59 GLU A N 8
ATOM 12264 C CA . GLU A 1 59 ? -3.347 -10.172 -4.957 1.00 0.00 59 GLU A CA 8
ATOM 12265 C C . GLU A 1 59 ? -2.113 -9.853 -5.797 1.00 0.00 59 GLU A C 8
ATOM 12266 O O . GLU A 1 59 ? -1.411 -10.754 -6.257 1.00 0.00 59 GLU A O 8
ATOM 12278 N N . LYS A 1 60 ? -1.854 -8.565 -5.992 1.00 0.00 60 LYS A N 8
ATOM 12279 C CA . LYS A 1 60 ? -0.705 -8.125 -6.775 1.00 0.00 60 LYS A CA 8
ATOM 12280 C C . LYS A 1 60 ? 0.587 -8.726 -6.230 1.00 0.00 60 LYS A C 8
ATOM 12281 O O . LYS A 1 60 ? 1.321 -9.401 -6.952 1.00 0.00 60 LYS A O 8
ATOM 12300 N N . ILE A 1 61 ? 0.857 -8.476 -4.953 1.00 0.00 61 ILE A N 8
ATOM 12301 C CA . ILE A 1 61 ? 2.059 -8.994 -4.312 1.00 0.00 61 ILE A CA 8
ATOM 12302 C C . ILE A 1 61 ? 2.007 -10.513 -4.195 1.00 0.00 61 ILE A C 8
ATOM 12303 O O . ILE A 1 61 ? 2.992 -11.201 -4.461 1.00 0.00 61 ILE A O 8
ATOM 12319 N N . ALA A 1 62 ? 0.851 -11.032 -3.795 1.00 0.00 62 ALA A N 8
ATOM 12320 C CA . ALA A 1 62 ? 0.669 -12.470 -3.646 1.00 0.00 62 ALA A CA 8
ATOM 12321 C C . ALA A 1 62 ? 1.414 -13.234 -4.735 1.00 0.00 62 ALA A C 8
ATOM 12322 O O . ALA A 1 62 ? 1.859 -14.362 -4.524 1.00 0.00 62 ALA A O 8
ATOM 12329 N N . GLY A 1 63 ? 1.548 -12.612 -5.902 1.00 0.00 63 GLY A N 8
ATOM 12330 C CA . GLY A 1 63 ? 2.240 -13.248 -7.008 1.00 0.00 63 GLY A CA 8
ATOM 12331 C C . GLY A 1 63 ? 3.744 -13.268 -6.816 1.00 0.00 63 GLY A C 8
ATOM 12332 O O . GLY A 1 63 ? 4.398 -14.270 -7.102 1.00 0.00 63 GLY A O 8
ATOM 12336 N N . GLU A 1 64 ? 4.293 -12.159 -6.331 1.00 0.00 64 GLU A N 8
ATOM 12337 C CA . GLU A 1 64 ? 5.729 -12.053 -6.105 1.00 0.00 64 GLU A CA 8
ATOM 12338 C C . GLU A 1 64 ? 6.163 -12.946 -4.946 1.00 0.00 64 GLU A C 8
ATOM 12339 O O . GLU A 1 64 ? 7.064 -13.773 -5.090 1.00 0.00 64 GLU A O 8
ATOM 12351 N N . ILE A 1 65 ? 5.517 -12.771 -3.798 1.00 0.00 65 ILE A N 8
ATOM 12352 C CA . ILE A 1 65 ? 5.836 -13.560 -2.614 1.00 0.00 65 ILE A CA 8
ATOM 12353 C C . ILE A 1 65 ? 5.284 -14.977 -2.733 1.00 0.00 65 ILE A C 8
ATOM 12354 O O . ILE A 1 65 ? 5.608 -15.849 -1.928 1.00 0.00 65 ILE A O 8
ATOM 12370 N N . GLN A 1 66 ? 4.449 -15.198 -3.744 1.00 0.00 66 GLN A N 8
ATOM 12371 C CA . GLN A 1 66 ? 3.853 -16.510 -3.969 1.00 0.00 66 GLN A CA 8
ATOM 12372 C C . GLN A 1 66 ? 3.042 -16.955 -2.755 1.00 0.00 66 GLN A C 8
ATOM 12373 O O . GLN A 1 66 ? 3.144 -18.100 -2.316 1.00 0.00 66 GLN A O 8
ATOM 12387 N N . ILE A 1 67 ? 2.241 -16.040 -2.219 1.00 0.00 67 ILE A N 8
ATOM 12388 C CA . ILE A 1 67 ? 1.413 -16.340 -1.057 1.00 0.00 67 ILE A CA 8
ATOM 12389 C C . ILE A 1 67 ? -0.005 -15.814 -1.243 1.00 0.00 67 ILE A C 8
ATOM 12390 O O . ILE A 1 67 ? -0.224 -14.708 -1.738 1.00 0.00 67 ILE A O 8
ATOM 12406 N N . PRO A 1 68 ? -0.995 -16.622 -0.835 1.00 0.00 68 PRO A N 8
ATOM 12407 C CA . PRO A 1 68 ? -2.411 -16.258 -0.944 1.00 0.00 68 PRO A CA 8
ATOM 12408 C C . PRO A 1 68 ? -2.797 -15.139 0.016 1.00 0.00 68 PRO A C 8
ATOM 12409 O O . PRO A 1 68 ? -2.427 -15.159 1.190 1.00 0.00 68 PRO A O 8
ATOM 12420 N N . ALA A 1 69 ? -3.545 -14.163 -0.490 1.00 0.00 69 ALA A N 8
ATOM 12421 C CA . ALA A 1 69 ? -3.984 -13.036 0.324 1.00 0.00 69 ALA A CA 8
ATOM 12422 C C . ALA A 1 69 ? -4.411 -13.497 1.714 1.00 0.00 69 ALA A C 8
ATOM 12423 O O . ALA A 1 69 ? -4.290 -12.755 2.688 1.00 0.00 69 ALA A O 8
ATOM 12430 N N . ASN A 1 70 ? -4.914 -14.725 1.796 1.00 0.00 70 ASN A N 8
ATOM 12431 C CA . ASN A 1 70 ? -5.361 -15.283 3.068 1.00 0.00 70 ASN A CA 8
ATOM 12432 C C . ASN A 1 70 ? -4.193 -15.432 4.037 1.00 0.00 70 ASN A C 8
ATOM 12433 O O . ASN A 1 70 ? -4.282 -15.034 5.200 1.00 0.00 70 ASN A O 8
ATOM 12444 N N . LYS A 1 71 ? -3.097 -16.006 3.552 1.00 0.00 71 LYS A N 8
ATOM 12445 C CA . LYS A 1 71 ? -1.910 -16.206 4.374 1.00 0.00 71 LYS A CA 8
ATOM 12446 C C . LYS A 1 71 ? -1.251 -14.873 4.713 1.00 0.00 71 LYS A C 8
ATOM 12447 O O . LYS A 1 71 ? -1.296 -14.422 5.858 1.00 0.00 71 LYS A O 8
ATOM 12466 N N . GLN A 1 72 ? -0.643 -14.246 3.712 1.00 0.00 72 GLN A N 8
ATOM 12467 C CA . GLN A 1 72 ? 0.022 -12.964 3.905 1.00 0.00 72 GLN A CA 8
ATOM 12468 C C . GLN A 1 72 ? -0.959 -11.911 4.411 1.00 0.00 72 GLN A C 8
ATOM 12469 O O . GLN A 1 72 ? -2.081 -11.803 3.915 1.00 0.00 72 GLN A O 8
ATOM 12483 N N . LYS A 1 73 ? -0.531 -11.138 5.404 1.00 0.00 73 LYS A N 8
ATOM 12484 C CA . LYS A 1 73 ? -1.370 -10.094 5.978 1.00 0.00 73 LYS A CA 8
ATOM 12485 C C . LYS A 1 73 ? -0.744 -8.718 5.771 1.00 0.00 73 LYS A C 8
ATOM 12486 O O . LYS A 1 73 ? 0.477 -8.587 5.682 1.00 0.00 73 LYS A O 8
ATOM 12505 N N . LEU A 1 74 ? -1.588 -7.695 5.697 1.00 0.00 74 LEU A N 8
ATOM 12506 C CA . LEU A 1 74 ? -1.118 -6.328 5.502 1.00 0.00 74 LEU A CA 8
ATOM 12507 C C . LEU A 1 74 ? -1.382 -5.479 6.742 1.00 0.00 74 LEU A C 8
ATOM 12508 O O . LEU A 1 74 ? -2.479 -5.503 7.300 1.00 0.00 74 LEU A O 8
ATOM 12524 N N . SER A 1 75 ? -0.371 -4.730 7.167 1.00 0.00 75 SER A N 8
ATOM 12525 C CA . SER A 1 75 ? -0.494 -3.874 8.342 1.00 0.00 75 SER A CA 8
ATOM 12526 C C . SER A 1 75 ? -0.211 -2.418 7.985 1.00 0.00 75 SER A C 8
ATOM 12527 O O . SER A 1 75 ? 0.791 -2.107 7.342 1.00 0.00 75 SER A O 8
ATOM 12535 N N . GLY A 1 76 ? -1.104 -1.528 8.409 1.00 0.00 76 GLY A N 8
ATOM 12536 C CA . GLY A 1 76 ? -0.934 -0.114 8.125 1.00 0.00 76 GLY A CA 8
ATOM 12537 C C . GLY A 1 76 ? -0.764 0.713 9.384 1.00 0.00 76 GLY A C 8
ATOM 12538 O O . GLY A 1 76 ? -1.032 0.239 10.489 1.00 0.00 76 GLY A O 8
ATOM 12542 N N . LYS A 1 77 ? -0.317 1.953 9.219 1.00 0.00 77 LYS A N 8
ATOM 12543 C CA . LYS A 1 77 ? -0.111 2.849 10.351 1.00 0.00 77 LYS A CA 8
ATOM 12544 C C . LYS A 1 77 ? -1.183 2.637 11.415 1.00 0.00 77 LYS A C 8
ATOM 12545 O O . LYS A 1 77 ? -0.889 2.619 12.609 1.00 0.00 77 LYS A O 8
ATOM 12564 N N . ALA A 1 78 ? -2.425 2.476 10.973 1.00 0.00 78 ALA A N 8
ATOM 12565 C CA . ALA A 1 78 ? -3.540 2.261 11.888 1.00 0.00 78 ALA A CA 8
ATOM 12566 C C . ALA A 1 78 ? -3.509 0.851 12.468 1.00 0.00 78 ALA A C 8
ATOM 12567 O O . ALA A 1 78 ? -3.754 0.653 13.658 1.00 0.00 78 ALA A O 8
ATOM 12574 N N . GLY A 1 79 ? -3.208 -0.127 11.620 1.00 0.00 79 GLY A N 8
ATOM 12575 C CA . GLY A 1 79 ? -3.152 -1.507 12.067 1.00 0.00 79 GLY A CA 8
ATOM 12576 C C . GLY A 1 79 ? -3.528 -2.487 10.973 1.00 0.00 79 GLY A C 8
ATOM 12577 O O . GLY A 1 79 ? -3.489 -2.151 9.789 1.00 0.00 79 GLY A O 8
ATOM 12581 N N . PHE A 1 80 ? -3.891 -3.702 11.368 1.00 0.00 80 PHE A N 8
ATOM 12582 C CA . PHE A 1 80 ? -4.272 -4.735 10.412 1.00 0.00 80 PHE A CA 8
ATOM 12583 C C . PHE A 1 80 ? -5.342 -4.220 9.454 1.00 0.00 80 PHE A C 8
ATOM 12584 O O . PHE A 1 80 ? -6.469 -3.931 9.859 1.00 0.00 80 PHE A O 8
ATOM 12601 N N . LEU A 1 81 ? -4.981 -4.108 8.180 1.00 0.00 81 LEU A N 8
ATOM 12602 C CA . LEU A 1 81 ? -5.909 -3.628 7.162 1.00 0.00 81 LEU A CA 8
ATOM 12603 C C . LEU A 1 81 ? -6.876 -4.730 6.743 1.00 0.00 81 LEU A C 8
ATOM 12604 O O . LEU A 1 81 ? -6.522 -5.909 6.726 1.00 0.00 81 LEU A O 8
ATOM 12620 N N . LYS A 1 82 ? -8.100 -4.338 6.403 1.00 0.00 82 LYS A N 8
ATOM 12621 C CA . LYS A 1 82 ? -9.120 -5.291 5.981 1.00 0.00 82 LYS A CA 8
ATOM 12622 C C . LYS A 1 82 ? -9.639 -4.951 4.588 1.00 0.00 82 LYS A C 8
ATOM 12623 O O . LYS A 1 82 ? -9.827 -3.781 4.253 1.00 0.00 82 LYS A O 8
ATOM 12642 N N . ASP A 1 83 ? -9.869 -5.980 3.780 1.00 0.00 83 ASP A N 8
ATOM 12643 C CA . ASP A 1 83 ? -10.369 -5.790 2.423 1.00 0.00 83 ASP A CA 8
ATOM 12644 C C . ASP A 1 83 ? -11.712 -5.068 2.435 1.00 0.00 83 ASP A C 8
ATOM 12645 O O . ASP A 1 83 ? -12.096 -4.433 1.454 1.00 0.00 83 ASP A O 8
ATOM 12654 N N . ASN A 1 84 ? -12.424 -5.171 3.553 1.00 0.00 84 ASN A N 8
ATOM 12655 C CA . ASN A 1 84 ? -13.726 -4.529 3.693 1.00 0.00 84 ASN A CA 8
ATOM 12656 C C . ASN A 1 84 ? -13.592 -3.010 3.646 1.00 0.00 84 ASN A C 8
ATOM 12657 O O . ASN A 1 84 ? -14.588 -2.289 3.601 1.00 0.00 84 ASN A O 8
ATOM 12668 N N . MET A 1 85 ? -12.352 -2.531 3.657 1.00 0.00 85 MET A N 8
ATOM 12669 C CA . MET A 1 85 ? -12.087 -1.097 3.613 1.00 0.00 85 MET A CA 8
ATOM 12670 C C . MET A 1 85 ? -11.243 -0.737 2.394 1.00 0.00 85 MET A C 8
ATOM 12671 O O . MET A 1 85 ? -10.438 -1.541 1.925 1.00 0.00 85 MET A O 8
ATOM 12685 N N . SER A 1 86 ? -11.434 0.478 1.887 1.00 0.00 86 SER A N 8
ATOM 12686 C CA . SER A 1 86 ? -10.692 0.943 0.720 1.00 0.00 86 SER A CA 8
ATOM 12687 C C . SER A 1 86 ? -9.337 1.512 1.128 1.00 0.00 86 SER A C 8
ATOM 12688 O O . SER A 1 86 ? -8.983 1.517 2.308 1.00 0.00 86 SER A O 8
ATOM 12696 N N . LEU A 1 87 ? -8.583 1.988 0.145 1.00 0.00 87 LEU A N 8
ATOM 12697 C CA . LEU A 1 87 ? -7.265 2.560 0.400 1.00 0.00 87 LEU A CA 8
ATOM 12698 C C . LEU A 1 87 ? -7.370 4.048 0.723 1.00 0.00 87 LEU A C 8
ATOM 12699 O O . LEU A 1 87 ? -6.858 4.509 1.742 1.00 0.00 87 LEU A O 8
ATOM 12715 N N . ALA A 1 88 ? -8.040 4.792 -0.151 1.00 0.00 88 ALA A N 8
ATOM 12716 C CA . ALA A 1 88 ? -8.217 6.225 0.043 1.00 0.00 88 ALA A CA 8
ATOM 12717 C C . ALA A 1 88 ? -8.650 6.537 1.473 1.00 0.00 88 ALA A C 8
ATOM 12718 O O . ALA A 1 88 ? -8.196 7.512 2.072 1.00 0.00 88 ALA A O 8
ATOM 12725 N N . HIS A 1 89 ? -9.533 5.703 2.012 1.00 0.00 89 HIS A N 8
ATOM 12726 C CA . HIS A 1 89 ? -10.029 5.888 3.372 1.00 0.00 89 HIS A CA 8
ATOM 12727 C C . HIS A 1 89 ? -8.882 5.853 4.378 1.00 0.00 89 HIS A C 8
ATOM 12728 O O . HIS A 1 89 ? -8.785 6.712 5.254 1.00 0.00 89 HIS A O 8
ATOM 12742 N N . TYR A 1 90 ? -8.017 4.853 4.245 1.00 0.00 90 TYR A N 8
ATOM 12743 C CA . TYR A 1 90 ? -6.879 4.703 5.145 1.00 0.00 90 TYR A CA 8
ATOM 12744 C C . TYR A 1 90 ? -5.865 5.823 4.931 1.00 0.00 90 TYR A C 8
ATOM 12745 O O . TYR A 1 90 ? -4.874 5.924 5.654 1.00 0.00 90 TYR A O 8
ATOM 12763 N N . ASN A 1 91 ? -6.122 6.662 3.933 1.00 0.00 91 ASN A N 8
ATOM 12764 C CA . ASN A 1 91 ? -5.232 7.775 3.624 1.00 0.00 91 ASN A CA 8
ATOM 12765 C C . ASN A 1 91 ? -3.877 7.271 3.139 1.00 0.00 91 ASN A C 8
ATOM 12766 O O . ASN A 1 91 ? -2.831 7.772 3.552 1.00 0.00 91 ASN A O 8
ATOM 12777 N N . VAL A 1 92 ? -3.902 6.274 2.259 1.00 0.00 92 VAL A N 8
ATOM 12778 C CA . VAL A 1 92 ? -2.676 5.702 1.716 1.00 0.00 92 VAL A CA 8
ATOM 12779 C C . VAL A 1 92 ? -2.478 6.108 0.260 1.00 0.00 92 VAL A C 8
ATOM 12780 O O . VAL A 1 92 ? -3.433 6.173 -0.513 1.00 0.00 92 VAL A O 8
ATOM 12793 N N . GLY A 1 93 ? -1.230 6.380 -0.108 1.00 0.00 93 GLY A N 8
ATOM 12794 C CA . GLY A 1 93 ? -0.927 6.778 -1.471 1.00 0.00 93 GLY A CA 8
ATOM 12795 C C . GLY A 1 93 ? 0.563 6.860 -1.734 1.00 0.00 93 GLY A C 8
ATOM 12796 O O . GLY A 1 93 ? 1.298 5.906 -1.483 1.00 0.00 93 GLY A O 8
ATOM 12800 N N . ALA A 1 94 ? 1.010 8.003 -2.243 1.00 0.00 94 ALA A N 8
ATOM 12801 C CA . ALA A 1 94 ? 2.422 8.208 -2.540 1.00 0.00 94 ALA A CA 8
ATOM 12802 C C . ALA A 1 94 ? 3.160 8.780 -1.335 1.00 0.00 94 ALA A C 8
ATOM 12803 O O . ALA A 1 94 ? 3.959 9.707 -1.466 1.00 0.00 94 ALA A O 8
ATOM 12810 N N . GLY A 1 95 ? 2.886 8.222 -0.160 1.00 0.00 95 GLY A N 8
ATOM 12811 C CA . GLY A 1 95 ? 3.532 8.691 1.053 1.00 0.00 95 GLY A CA 8
ATOM 12812 C C . GLY A 1 95 ? 3.445 7.685 2.182 1.00 0.00 95 GLY A C 8
ATOM 12813 O O . GLY A 1 95 ? 4.418 7.469 2.906 1.00 0.00 95 GLY A O 8
ATOM 12817 N N . GLU A 1 96 ? 2.278 7.067 2.336 1.00 0.00 96 GLU A N 8
ATOM 12818 C CA . GLU A 1 96 ? 2.069 6.080 3.388 1.00 0.00 96 GLU A CA 8
ATOM 12819 C C . GLU A 1 96 ? 2.564 4.705 2.950 1.00 0.00 96 GLU A C 8
ATOM 12820 O O . GLU A 1 96 ? 2.115 4.166 1.940 1.00 0.00 96 GLU A O 8
ATOM 12832 N N . ILE A 1 97 ? 3.493 4.146 3.718 1.00 0.00 97 ILE A N 8
ATOM 12833 C CA . ILE A 1 97 ? 4.049 2.834 3.410 1.00 0.00 97 ILE A CA 8
ATOM 12834 C C . ILE A 1 97 ? 3.425 1.753 4.285 1.00 0.00 97 ILE A C 8
ATOM 12835 O O . ILE A 1 97 ? 3.268 1.931 5.494 1.00 0.00 97 ILE A O 8
ATOM 12851 N N . LEU A 1 98 ? 3.072 0.630 3.668 1.00 0.00 98 LEU A N 8
ATOM 12852 C CA . LEU A 1 98 ? 2.467 -0.483 4.391 1.00 0.00 98 LEU A CA 8
ATOM 12853 C C . LEU A 1 98 ? 3.481 -1.596 4.627 1.00 0.00 98 LEU A C 8
ATOM 12854 O O . LEU A 1 98 ? 4.475 -1.708 3.907 1.00 0.00 98 LEU A O 8
ATOM 12870 N N . THR A 1 99 ? 3.225 -2.420 5.637 1.00 0.00 99 THR A N 8
ATOM 12871 C CA . THR A 1 99 ? 4.115 -3.526 5.967 1.00 0.00 99 THR A CA 8
ATOM 12872 C C . THR A 1 99 ? 3.462 -4.869 5.658 1.00 0.00 99 THR A C 8
ATOM 12873 O O . THR A 1 99 ? 2.242 -5.012 5.743 1.00 0.00 99 THR A O 8
ATOM 12884 N N . LEU A 1 100 ? 4.282 -5.851 5.300 1.00 0.00 100 LEU A N 8
ATOM 12885 C CA . LEU A 1 100 ? 3.783 -7.184 4.978 1.00 0.00 100 LEU A CA 8
ATOM 12886 C C . LEU A 1 100 ? 4.255 -8.204 6.009 1.00 0.00 100 LEU A C 8
ATOM 12887 O O . LEU A 1 100 ? 5.447 -8.303 6.300 1.00 0.00 100 LEU A O 8
ATOM 12903 N N . SER A 1 101 ? 3.311 -8.963 6.557 1.00 0.00 101 SER A N 8
ATOM 12904 C CA . SER A 1 101 ? 3.630 -9.976 7.557 1.00 0.00 101 SER A CA 8
ATOM 12905 C C . SER A 1 101 ? 3.291 -11.372 7.043 1.00 0.00 101 SER A C 8
ATOM 12906 O O . SER A 1 101 ? 2.246 -11.583 6.425 1.00 0.00 101 SER A O 8
ATOM 12914 N N . LEU A 1 102 ? 4.181 -12.323 7.304 1.00 0.00 102 LEU A N 8
ATOM 12915 C CA . LEU A 1 102 ? 3.977 -13.701 6.868 1.00 0.00 102 LEU A CA 8
ATOM 12916 C C . LEU A 1 102 ? 3.258 -14.511 7.941 1.00 0.00 102 LEU A C 8
ATOM 12917 O O . LEU A 1 102 ? 3.259 -14.142 9.116 1.00 0.00 102 LEU A O 8
ATOM 12933 N N . ARG A 1 103 ? 2.649 -15.618 7.532 1.00 0.00 103 ARG A N 8
ATOM 12934 C CA . ARG A 1 103 ? 1.928 -16.482 8.459 1.00 0.00 103 ARG A CA 8
ATOM 12935 C C . ARG A 1 103 ? 2.743 -17.729 8.787 1.00 0.00 103 ARG A C 8
ATOM 12936 O O . ARG A 1 103 ? 3.044 -17.996 9.950 1.00 0.00 103 ARG A O 8
ATOM 12957 N N . GLU A 1 104 ? 3.096 -18.488 7.754 1.00 0.00 104 GLU A N 8
ATOM 12958 C CA . GLU A 1 104 ? 3.875 -19.707 7.935 1.00 0.00 104 GLU A CA 8
ATOM 12959 C C . GLU A 1 104 ? 4.438 -20.194 6.602 1.00 0.00 104 GLU A C 8
ATOM 12960 O O . GLU A 1 104 ? 4.088 -19.677 5.542 1.00 0.00 104 GLU A O 8
ATOM 12972 N N . ARG A 1 105 ? 5.313 -21.193 6.666 1.00 0.00 105 ARG A N 8
ATOM 12973 C CA . ARG A 1 105 ? 5.927 -21.749 5.467 1.00 0.00 105 ARG A CA 8
ATOM 12974 C C . ARG A 1 105 ? 6.705 -20.679 4.707 1.00 0.00 105 ARG A C 8
ATOM 12975 O O . ARG A 1 105 ? 6.383 -19.493 4.781 1.00 0.00 105 ARG A O 8
ATOM 12996 N N . SER A 1 106 ? 7.731 -21.106 3.979 1.00 0.00 106 SER A N 8
ATOM 12997 C CA . SER A 1 106 ? 8.558 -20.184 3.209 1.00 0.00 106 SER A CA 8
ATOM 12998 C C . SER A 1 106 ? 9.240 -20.905 2.049 1.00 0.00 106 SER A C 8
ATOM 12999 O O . SER A 1 106 ? 9.132 -20.488 0.897 1.00 0.00 106 SER A O 8
ATOM 13007 N N . GLY A 1 107 ? 9.943 -21.989 2.365 1.00 0.00 107 GLY A N 8
ATOM 13008 C CA . GLY A 1 107 ? 10.631 -22.750 1.340 1.00 0.00 107 GLY A CA 8
ATOM 13009 C C . GLY A 1 107 ? 11.489 -23.858 1.918 1.00 0.00 107 GLY A C 8
ATOM 13010 O O . GLY A 1 107 ? 11.941 -23.789 3.061 1.00 0.00 107 GLY A O 8
ATOM 13014 N N . PRO A 1 108 ? 11.722 -24.909 1.119 1.00 0.00 108 PRO A N 8
ATOM 13015 C CA . PRO A 1 108 ? 12.532 -26.058 1.537 1.00 0.00 108 PRO A CA 8
ATOM 13016 C C . PRO A 1 108 ? 14.009 -25.708 1.672 1.00 0.00 108 PRO A C 8
ATOM 13017 O O . PRO A 1 108 ? 14.672 -25.382 0.687 1.00 0.00 108 PRO A O 8
ATOM 13028 N N . SER A 1 109 ? 14.520 -25.779 2.897 1.00 0.00 109 SER A N 8
ATOM 13029 C CA . SER A 1 109 ? 15.919 -25.465 3.161 1.00 0.00 109 SER A CA 8
ATOM 13030 C C . SER A 1 109 ? 16.217 -24.001 2.850 1.00 0.00 109 SER A C 8
ATOM 13031 O O . SER A 1 109 ? 15.329 -23.247 2.454 1.00 0.00 109 SER A O 8
ATOM 13039 N N . SER A 1 110 ? 17.473 -23.607 3.034 1.00 0.00 110 SER A N 8
ATOM 13040 C CA . SER A 1 110 ? 17.888 -22.233 2.778 1.00 0.00 110 SER A CA 8
ATOM 13041 C C . SER A 1 110 ? 17.022 -21.249 3.559 1.00 0.00 110 SER A C 8
ATOM 13042 O O . SER A 1 110 ? 15.905 -20.930 3.154 1.00 0.00 110 SER A O 8
ATOM 13050 N N . GLY A 1 111 ? 17.546 -20.773 4.685 1.00 0.00 111 GLY A N 8
ATOM 13051 C CA . GLY A 1 111 ? 16.810 -19.831 5.506 1.00 0.00 111 GLY A CA 8
ATOM 13052 C C . GLY A 1 111 ? 17.229 -18.394 5.260 1.00 0.00 111 GLY A C 8
ATOM 13053 O O . GLY A 1 111 ? 16.389 -17.495 5.214 1.00 0.00 111 GLY A O 8
ATOM 13057 N N . GLY A 1 1 ? 2.694 34.864 0.794 1.00 0.00 1 GLY A N 9
ATOM 13058 C CA . GLY A 1 1 ? 3.230 33.750 1.555 1.00 0.00 1 GLY A CA 9
ATOM 13059 C C . GLY A 1 1 ? 2.798 32.408 0.999 1.00 0.00 1 GLY A C 9
ATOM 13060 O O . GLY A 1 1 ? 3.504 31.808 0.188 1.00 0.00 1 GLY A O 9
ATOM 13064 N N . SER A 1 2 ? 1.637 31.934 1.437 1.00 0.00 2 SER A N 9
ATOM 13065 C CA . SER A 1 2 ? 1.114 30.650 0.983 1.00 0.00 2 SER A CA 9
ATOM 13066 C C . SER A 1 2 ? 2.231 29.615 0.880 1.00 0.00 2 SER A C 9
ATOM 13067 O O . SER A 1 2 ? 2.899 29.507 -0.149 1.00 0.00 2 SER A O 9
ATOM 13075 N N . SER A 1 3 ? 2.427 28.856 1.953 1.00 0.00 3 SER A N 9
ATOM 13076 C CA . SER A 1 3 ? 3.465 27.833 1.986 1.00 0.00 3 SER A CA 9
ATOM 13077 C C . SER A 1 3 ? 3.360 26.993 3.255 1.00 0.00 3 SER A C 9
ATOM 13078 O O . SER A 1 3 ? 3.074 27.511 4.334 1.00 0.00 3 SER A O 9
ATOM 13086 N N . GLY A 1 4 ? 3.592 25.691 3.117 1.00 0.00 4 GLY A N 9
ATOM 13087 C CA . GLY A 1 4 ? 3.519 24.799 4.260 1.00 0.00 4 GLY A CA 9
ATOM 13088 C C . GLY A 1 4 ? 3.647 23.341 3.866 1.00 0.00 4 GLY A C 9
ATOM 13089 O O . GLY A 1 4 ? 3.259 22.952 2.765 1.00 0.00 4 GLY A O 9
ATOM 13093 N N . SER A 1 5 ? 4.196 22.533 4.767 1.00 0.00 5 SER A N 9
ATOM 13094 C CA . SER A 1 5 ? 4.380 21.110 4.507 1.00 0.00 5 SER A CA 9
ATOM 13095 C C . SER A 1 5 ? 4.555 20.337 5.810 1.00 0.00 5 SER A C 9
ATOM 13096 O O . SER A 1 5 ? 5.474 20.605 6.586 1.00 0.00 5 SER A O 9
ATOM 13104 N N . SER A 1 6 ? 3.668 19.376 6.045 1.00 0.00 6 SER A N 9
ATOM 13105 C CA . SER A 1 6 ? 3.721 18.565 7.256 1.00 0.00 6 SER A CA 9
ATOM 13106 C C . SER A 1 6 ? 4.003 17.104 6.920 1.00 0.00 6 SER A C 9
ATOM 13107 O O . SER A 1 6 ? 4.934 16.502 7.454 1.00 0.00 6 SER A O 9
ATOM 13115 N N . GLY A 1 7 ? 3.193 16.540 6.029 1.00 0.00 7 GLY A N 9
ATOM 13116 C CA . GLY A 1 7 ? 3.372 15.155 5.636 1.00 0.00 7 GLY A CA 9
ATOM 13117 C C . GLY A 1 7 ? 2.770 14.186 6.636 1.00 0.00 7 GLY A C 9
ATOM 13118 O O . GLY A 1 7 ? 1.773 13.525 6.348 1.00 0.00 7 GLY A O 9
ATOM 13122 N N . LYS A 1 8 ? 3.379 14.101 7.814 1.00 0.00 8 LYS A N 9
ATOM 13123 C CA . LYS A 1 8 ? 2.899 13.206 8.861 1.00 0.00 8 LYS A CA 9
ATOM 13124 C C . LYS A 1 8 ? 1.695 13.807 9.580 1.00 0.00 8 LYS A C 9
ATOM 13125 O O . LYS A 1 8 ? 1.817 14.811 10.282 1.00 0.00 8 LYS A O 9
ATOM 13144 N N . PHE A 1 9 ? 0.535 13.185 9.401 1.00 0.00 9 PHE A N 9
ATOM 13145 C CA . PHE A 1 9 ? -0.691 13.660 10.034 1.00 0.00 9 PHE A CA 9
ATOM 13146 C C . PHE A 1 9 ? -0.987 12.869 11.305 1.00 0.00 9 PHE A C 9
ATOM 13147 O O . PHE A 1 9 ? -0.666 11.685 11.402 1.00 0.00 9 PHE A O 9
ATOM 13164 N N . ASP A 1 10 ? -1.602 13.533 12.278 1.00 0.00 10 ASP A N 9
ATOM 13165 C CA . ASP A 1 10 ? -1.943 12.894 13.544 1.00 0.00 10 ASP A CA 9
ATOM 13166 C C . ASP A 1 10 ? -3.367 12.349 13.511 1.00 0.00 10 ASP A C 9
ATOM 13167 O O . ASP A 1 10 ? -4.240 12.908 12.847 1.00 0.00 10 ASP A O 9
ATOM 13176 N N . GLU A 1 11 ? -3.594 11.256 14.232 1.00 0.00 11 GLU A N 9
ATOM 13177 C CA . GLU A 1 11 ? -4.914 10.636 14.284 1.00 0.00 11 GLU A CA 9
ATOM 13178 C C . GLU A 1 11 ? -6.011 11.696 14.345 1.00 0.00 11 GLU A C 9
ATOM 13179 O O . GLU A 1 11 ? -7.027 11.593 13.660 1.00 0.00 11 GLU A O 9
ATOM 13191 N N . SER A 1 12 ? -5.797 12.714 15.173 1.00 0.00 12 SER A N 9
ATOM 13192 C CA . SER A 1 12 ? -6.768 13.790 15.328 1.00 0.00 12 SER A CA 9
ATOM 13193 C C . SER A 1 12 ? -6.638 14.806 14.197 1.00 0.00 12 SER A C 9
ATOM 13194 O O . SER A 1 12 ? -6.678 16.015 14.426 1.00 0.00 12 SER A O 9
ATOM 13202 N N . ALA A 1 13 ? -6.482 14.306 12.976 1.00 0.00 13 ALA A N 9
ATOM 13203 C CA . ALA A 1 13 ? -6.348 15.168 11.808 1.00 0.00 13 ALA A CA 9
ATOM 13204 C C . ALA A 1 13 ? -6.162 14.347 10.538 1.00 0.00 13 ALA A C 9
ATOM 13205 O O . ALA A 1 13 ? -5.332 14.677 9.689 1.00 0.00 13 ALA A O 9
ATOM 13212 N N . LEU A 1 14 ? -6.937 13.276 10.412 1.00 0.00 14 LEU A N 9
ATOM 13213 C CA . LEU A 1 14 ? -6.857 12.406 9.244 1.00 0.00 14 LEU A CA 9
ATOM 13214 C C . LEU A 1 14 ? -7.748 12.922 8.118 1.00 0.00 14 LEU A C 9
ATOM 13215 O O . LEU A 1 14 ? -8.737 13.613 8.362 1.00 0.00 14 LEU A O 9
ATOM 13231 N N . VAL A 1 15 ? -7.392 12.579 6.884 1.00 0.00 15 VAL A N 9
ATOM 13232 C CA . VAL A 1 15 ? -8.160 13.004 5.720 1.00 0.00 15 VAL A CA 9
ATOM 13233 C C . VAL A 1 15 ? -9.252 11.995 5.383 1.00 0.00 15 VAL A C 9
ATOM 13234 O O . VAL A 1 15 ? -9.040 10.782 5.412 1.00 0.00 15 VAL A O 9
ATOM 13247 N N . PRO A 1 16 ? -10.448 12.504 5.055 1.00 0.00 16 PRO A N 9
ATOM 13248 C CA . PRO A 1 16 ? -11.597 11.664 4.704 1.00 0.00 16 PRO A CA 9
ATOM 13249 C C . PRO A 1 16 ? -11.417 10.966 3.361 1.00 0.00 16 PRO A C 9
ATOM 13250 O O . PRO A 1 16 ? -10.840 11.529 2.431 1.00 0.00 16 PRO A O 9
ATOM 13261 N N . GLU A 1 17 ? -11.913 9.735 3.267 1.00 0.00 17 GLU A N 9
ATOM 13262 C CA . GLU A 1 17 ? -11.804 8.962 2.036 1.00 0.00 17 GLU A CA 9
ATOM 13263 C C . GLU A 1 17 ? -12.417 9.718 0.862 1.00 0.00 17 GLU A C 9
ATOM 13264 O O . GLU A 1 17 ? -12.036 9.511 -0.291 1.00 0.00 17 GLU A O 9
ATOM 13276 N N . ASP A 1 18 ? -13.369 10.596 1.163 1.00 0.00 18 ASP A N 9
ATOM 13277 C CA . ASP A 1 18 ? -14.035 11.384 0.133 1.00 0.00 18 ASP A CA 9
ATOM 13278 C C . ASP A 1 18 ? -13.057 12.351 -0.529 1.00 0.00 18 ASP A C 9
ATOM 13279 O O . ASP A 1 18 ? -13.061 12.513 -1.748 1.00 0.00 18 ASP A O 9
ATOM 13288 N N . GLN A 1 19 ? -12.225 12.992 0.286 1.00 0.00 19 GLN A N 9
ATOM 13289 C CA . GLN A 1 19 ? -11.244 13.944 -0.221 1.00 0.00 19 GLN A CA 9
ATOM 13290 C C . GLN A 1 19 ? -9.978 13.229 -0.680 1.00 0.00 19 GLN A C 9
ATOM 13291 O O . GLN A 1 19 ? -9.500 13.446 -1.794 1.00 0.00 19 GLN A O 9
ATOM 13305 N N . PHE A 1 20 ? -9.439 12.376 0.183 1.00 0.00 20 PHE A N 9
ATOM 13306 C CA . PHE A 1 20 ? -8.228 11.629 -0.133 1.00 0.00 20 PHE A CA 9
ATOM 13307 C C . PHE A 1 20 ? -8.285 11.076 -1.555 1.00 0.00 20 PHE A C 9
ATOM 13308 O O . PHE A 1 20 ? -7.298 11.117 -2.290 1.00 0.00 20 PHE A O 9
ATOM 13325 N N . LEU A 1 21 ? -9.448 10.559 -1.935 1.00 0.00 21 LEU A N 9
ATOM 13326 C CA . LEU A 1 21 ? -9.637 9.997 -3.268 1.00 0.00 21 LEU A CA 9
ATOM 13327 C C . LEU A 1 21 ? -9.348 11.039 -4.344 1.00 0.00 21 LEU A C 9
ATOM 13328 O O . LEU A 1 21 ? -8.357 10.941 -5.066 1.00 0.00 21 LEU A O 9
ATOM 13344 N N . ALA A 1 22 ? -10.219 12.038 -4.443 1.00 0.00 22 ALA A N 9
ATOM 13345 C CA . ALA A 1 22 ? -10.056 13.101 -5.427 1.00 0.00 22 ALA A CA 9
ATOM 13346 C C . ALA A 1 22 ? -8.646 13.678 -5.380 1.00 0.00 22 ALA A C 9
ATOM 13347 O O . ALA A 1 22 ? -8.006 13.862 -6.415 1.00 0.00 22 ALA A O 9
ATOM 13354 N N . GLN A 1 23 ? -8.168 13.965 -4.173 1.00 0.00 23 GLN A N 9
ATOM 13355 C CA . GLN A 1 23 ? -6.834 14.525 -3.993 1.00 0.00 23 GLN A CA 9
ATOM 13356 C C . GLN A 1 23 ? -5.845 13.903 -4.973 1.00 0.00 23 GLN A C 9
ATOM 13357 O O . GLN A 1 23 ? -4.896 14.552 -5.411 1.00 0.00 23 GLN A O 9
ATOM 13371 N N . HIS A 1 24 ? -6.074 12.637 -5.313 1.00 0.00 24 HIS A N 9
ATOM 13372 C CA . HIS A 1 24 ? -5.203 11.926 -6.241 1.00 0.00 24 HIS A CA 9
ATOM 13373 C C . HIS A 1 24 ? -6.017 11.245 -7.337 1.00 0.00 24 HIS A C 9
ATOM 13374 O O . HIS A 1 24 ? -6.465 10.107 -7.195 1.00 0.00 24 HIS A O 9
ATOM 13388 N N . PRO A 1 25 ? -6.217 11.957 -8.456 1.00 0.00 25 PRO A N 9
ATOM 13389 C CA . PRO A 1 25 ? -6.978 11.441 -9.597 1.00 0.00 25 PRO A CA 9
ATOM 13390 C C . PRO A 1 25 ? -6.244 10.318 -10.324 1.00 0.00 25 PRO A C 9
ATOM 13391 O O . PRO A 1 25 ? -6.839 9.299 -10.671 1.00 0.00 25 PRO A O 9
ATOM 13402 N N . GLY A 1 26 ? -4.949 10.513 -10.551 1.00 0.00 26 GLY A N 9
ATOM 13403 C CA . GLY A 1 26 ? -4.156 9.509 -11.235 1.00 0.00 26 GLY A CA 9
ATOM 13404 C C . GLY A 1 26 ? -3.797 8.344 -10.335 1.00 0.00 26 GLY A C 9
ATOM 13405 O O . GLY A 1 26 ? -4.200 8.280 -9.174 1.00 0.00 26 GLY A O 9
ATOM 13409 N N . PRO A 1 27 ? -3.021 7.391 -10.875 1.00 0.00 27 PRO A N 9
ATOM 13410 C CA . PRO A 1 27 ? -2.590 6.204 -10.131 1.00 0.00 27 PRO A CA 9
ATOM 13411 C C . PRO A 1 27 ? -1.584 6.540 -9.035 1.00 0.00 27 PRO A C 9
ATOM 13412 O O . PRO A 1 27 ? -0.722 7.400 -9.213 1.00 0.00 27 PRO A O 9
ATOM 13423 N N . ALA A 1 28 ? -1.700 5.856 -7.902 1.00 0.00 28 ALA A N 9
ATOM 13424 C CA . ALA A 1 28 ? -0.799 6.080 -6.778 1.00 0.00 28 ALA A CA 9
ATOM 13425 C C . ALA A 1 28 ? 0.088 4.863 -6.535 1.00 0.00 28 ALA A C 9
ATOM 13426 O O . ALA A 1 28 ? -0.405 3.760 -6.299 1.00 0.00 28 ALA A O 9
ATOM 13433 N N . THR A 1 29 ? 1.399 5.072 -6.593 1.00 0.00 29 THR A N 9
ATOM 13434 C CA . THR A 1 29 ? 2.355 3.993 -6.381 1.00 0.00 29 THR A CA 9
ATOM 13435 C C . THR A 1 29 ? 2.466 3.640 -4.902 1.00 0.00 29 THR A C 9
ATOM 13436 O O . THR A 1 29 ? 3.064 4.380 -4.121 1.00 0.00 29 THR A O 9
ATOM 13447 N N . ILE A 1 30 ? 1.888 2.504 -4.524 1.00 0.00 30 ILE A N 9
ATOM 13448 C CA . ILE A 1 30 ? 1.925 2.054 -3.139 1.00 0.00 30 ILE A CA 9
ATOM 13449 C C . ILE A 1 30 ? 3.137 1.166 -2.881 1.00 0.00 30 ILE A C 9
ATOM 13450 O O . ILE A 1 30 ? 3.323 0.144 -3.544 1.00 0.00 30 ILE A O 9
ATOM 13466 N N . ARG A 1 31 ? 3.959 1.561 -1.915 1.00 0.00 31 ARG A N 9
ATOM 13467 C CA . ARG A 1 31 ? 5.154 0.800 -1.568 1.00 0.00 31 ARG A CA 9
ATOM 13468 C C . ARG A 1 31 ? 4.825 -0.303 -0.568 1.00 0.00 31 ARG A C 9
ATOM 13469 O O . ARG A 1 31 ? 3.988 -0.125 0.317 1.00 0.00 31 ARG A O 9
ATOM 13490 N N . VAL A 1 32 ? 5.489 -1.446 -0.715 1.00 0.00 32 VAL A N 9
ATOM 13491 C CA . VAL A 1 32 ? 5.268 -2.578 0.176 1.00 0.00 32 VAL A CA 9
ATOM 13492 C C . VAL A 1 32 ? 6.589 -3.218 0.590 1.00 0.00 32 VAL A C 9
ATOM 13493 O O . VAL A 1 32 ? 7.458 -3.467 -0.245 1.00 0.00 32 VAL A O 9
ATOM 13506 N N . SER A 1 33 ? 6.732 -3.481 1.885 1.00 0.00 33 SER A N 9
ATOM 13507 C CA . SER A 1 33 ? 7.949 -4.088 2.411 1.00 0.00 33 SER A CA 9
ATOM 13508 C C . SER A 1 33 ? 7.987 -5.581 2.103 1.00 0.00 33 SER A C 9
ATOM 13509 O O . SER A 1 33 ? 6.992 -6.288 2.265 1.00 0.00 33 SER A O 9
ATOM 13517 N N . LYS A 1 34 ? 9.145 -6.058 1.657 1.00 0.00 34 LYS A N 9
ATOM 13518 C CA . LYS A 1 34 ? 9.317 -7.467 1.327 1.00 0.00 34 LYS A CA 9
ATOM 13519 C C . LYS A 1 34 ? 9.337 -8.324 2.589 1.00 0.00 34 LYS A C 9
ATOM 13520 O O . LYS A 1 34 ? 9.810 -7.904 3.645 1.00 0.00 34 LYS A O 9
ATOM 13539 N N . PRO A 1 35 ? 8.812 -9.553 2.479 1.00 0.00 35 PRO A N 9
ATOM 13540 C CA . PRO A 1 35 ? 8.760 -10.495 3.601 1.00 0.00 35 PRO A CA 9
ATOM 13541 C C . PRO A 1 35 ? 10.140 -11.012 3.989 1.00 0.00 35 PRO A C 9
ATOM 13542 O O . PRO A 1 35 ? 11.155 -10.546 3.473 1.00 0.00 35 PRO A O 9
ATOM 13553 N N . ASN A 1 36 ? 10.171 -11.980 4.899 1.00 0.00 36 ASN A N 9
ATOM 13554 C CA . ASN A 1 36 ? 11.428 -12.561 5.356 1.00 0.00 36 ASN A CA 9
ATOM 13555 C C . ASN A 1 36 ? 12.407 -12.718 4.197 1.00 0.00 36 ASN A C 9
ATOM 13556 O O . ASN A 1 36 ? 13.550 -12.266 4.272 1.00 0.00 36 ASN A O 9
ATOM 13567 N N . GLU A 1 37 ? 11.950 -13.361 3.127 1.00 0.00 37 GLU A N 9
ATOM 13568 C CA . GLU A 1 37 ? 12.787 -13.578 1.952 1.00 0.00 37 GLU A CA 9
ATOM 13569 C C . GLU A 1 37 ? 13.684 -12.371 1.693 1.00 0.00 37 GLU A C 9
ATOM 13570 O O . GLU A 1 37 ? 13.229 -11.228 1.720 1.00 0.00 37 GLU A O 9
ATOM 13582 N N . ASN A 1 38 ? 14.963 -12.634 1.444 1.00 0.00 38 ASN A N 9
ATOM 13583 C CA . ASN A 1 38 ? 15.925 -11.571 1.180 1.00 0.00 38 ASN A CA 9
ATOM 13584 C C . ASN A 1 38 ? 15.741 -11.006 -0.225 1.00 0.00 38 ASN A C 9
ATOM 13585 O O . ASN A 1 38 ? 15.994 -11.689 -1.217 1.00 0.00 38 ASN A O 9
ATOM 13596 N N . ASP A 1 39 ? 15.301 -9.755 -0.301 1.00 0.00 39 ASP A N 9
ATOM 13597 C CA . ASP A 1 39 ? 15.085 -9.096 -1.585 1.00 0.00 39 ASP A CA 9
ATOM 13598 C C . ASP A 1 39 ? 16.032 -7.913 -1.754 1.00 0.00 39 ASP A C 9
ATOM 13599 O O . ASP A 1 39 ? 16.438 -7.584 -2.868 1.00 0.00 39 ASP A O 9
ATOM 13608 N N . GLY A 1 40 ? 16.379 -7.275 -0.640 1.00 0.00 40 GLY A N 9
ATOM 13609 C CA . GLY A 1 40 ? 17.274 -6.133 -0.687 1.00 0.00 40 GLY A CA 9
ATOM 13610 C C . GLY A 1 40 ? 16.544 -4.816 -0.516 1.00 0.00 40 GLY A C 9
ATOM 13611 O O . GLY A 1 40 ? 16.950 -3.974 0.284 1.00 0.00 40 GLY A O 9
ATOM 13615 N N . GLN A 1 41 ? 15.465 -4.637 -1.271 1.00 0.00 41 GLN A N 9
ATOM 13616 C CA . GLN A 1 41 ? 14.678 -3.411 -1.200 1.00 0.00 41 GLN A CA 9
ATOM 13617 C C . GLN A 1 41 ? 13.185 -3.717 -1.277 1.00 0.00 41 GLN A C 9
ATOM 13618 O O . GLN A 1 41 ? 12.787 -4.852 -1.538 1.00 0.00 41 GLN A O 9
ATOM 13632 N N . PHE A 1 42 ? 12.365 -2.698 -1.048 1.00 0.00 42 PHE A N 9
ATOM 13633 C CA . PHE A 1 42 ? 10.916 -2.857 -1.090 1.00 0.00 42 PHE A CA 9
ATOM 13634 C C . PHE A 1 42 ? 10.415 -2.891 -2.531 1.00 0.00 42 PHE A C 9
ATOM 13635 O O . PHE A 1 42 ? 11.171 -2.638 -3.469 1.00 0.00 42 PHE A O 9
ATOM 13652 N N . MET A 1 43 ? 9.134 -3.207 -2.698 1.00 0.00 43 MET A N 9
ATOM 13653 C CA . MET A 1 43 ? 8.532 -3.275 -4.025 1.00 0.00 43 MET A CA 9
ATOM 13654 C C . MET A 1 43 ? 7.627 -2.072 -4.271 1.00 0.00 43 MET A C 9
ATOM 13655 O O . MET A 1 43 ? 7.344 -1.300 -3.357 1.00 0.00 43 MET A O 9
ATOM 13669 N N . GLU A 1 44 ? 7.177 -1.922 -5.513 1.00 0.00 44 GLU A N 9
ATOM 13670 C CA . GLU A 1 44 ? 6.305 -0.811 -5.880 1.00 0.00 44 GLU A CA 9
ATOM 13671 C C . GLU A 1 44 ? 5.024 -1.318 -6.537 1.00 0.00 44 GLU A C 9
ATOM 13672 O O . GLU A 1 44 ? 5.045 -1.795 -7.673 1.00 0.00 44 GLU A O 9
ATOM 13684 N N . ILE A 1 45 ? 3.914 -1.214 -5.816 1.00 0.00 45 ILE A N 9
ATOM 13685 C CA . ILE A 1 45 ? 2.625 -1.661 -6.328 1.00 0.00 45 ILE A CA 9
ATOM 13686 C C . ILE A 1 45 ? 1.689 -0.481 -6.567 1.00 0.00 45 ILE A C 9
ATOM 13687 O O . ILE A 1 45 ? 1.099 0.058 -5.629 1.00 0.00 45 ILE A O 9
ATOM 13703 N N . THR A 1 46 ? 1.555 -0.085 -7.829 1.00 0.00 46 THR A N 9
ATOM 13704 C CA . THR A 1 46 ? 0.689 1.031 -8.192 1.00 0.00 46 THR A CA 9
ATOM 13705 C C . THR A 1 46 ? -0.724 0.551 -8.504 1.00 0.00 46 THR A C 9
ATOM 13706 O O . THR A 1 46 ? -0.916 -0.534 -9.052 1.00 0.00 46 THR A O 9
ATOM 13717 N N . VAL A 1 47 ? -1.712 1.367 -8.150 1.00 0.00 47 VAL A N 9
ATOM 13718 C CA . VAL A 1 47 ? -3.108 1.027 -8.393 1.00 0.00 47 VAL A CA 9
ATOM 13719 C C . VAL A 1 47 ? -3.815 2.131 -9.173 1.00 0.00 47 VAL A C 9
ATOM 13720 O O . VAL A 1 47 ? -3.912 3.267 -8.709 1.00 0.00 47 VAL A O 9
ATOM 13733 N N . GLN A 1 48 ? -4.306 1.788 -10.359 1.00 0.00 48 GLN A N 9
ATOM 13734 C CA . GLN A 1 48 ? -5.003 2.751 -11.204 1.00 0.00 48 GLN A CA 9
ATOM 13735 C C . GLN A 1 48 ? -5.823 3.722 -10.359 1.00 0.00 48 GLN A C 9
ATOM 13736 O O . GLN A 1 48 ? -5.963 4.895 -10.705 1.00 0.00 48 GLN A O 9
ATOM 13750 N N . SER A 1 49 ? -6.363 3.225 -9.252 1.00 0.00 49 SER A N 9
ATOM 13751 C CA . SER A 1 49 ? -7.173 4.047 -8.359 1.00 0.00 49 SER A CA 9
ATOM 13752 C C . SER A 1 49 ? -7.013 3.597 -6.911 1.00 0.00 49 SER A C 9
ATOM 13753 O O . SER A 1 49 ? -6.775 2.420 -6.637 1.00 0.00 49 SER A O 9
ATOM 13761 N N . LEU A 1 50 ? -7.144 4.542 -5.986 1.00 0.00 50 LEU A N 9
ATOM 13762 C CA . LEU A 1 50 ? -7.015 4.244 -4.564 1.00 0.00 50 LEU A CA 9
ATOM 13763 C C . LEU A 1 50 ? -8.287 3.597 -4.025 1.00 0.00 50 LEU A C 9
ATOM 13764 O O . LEU A 1 50 ? -8.233 2.737 -3.147 1.00 0.00 50 LEU A O 9
ATOM 13780 N N . SER A 1 51 ? -9.429 4.018 -4.558 1.00 0.00 51 SER A N 9
ATOM 13781 C CA . SER A 1 51 ? -10.716 3.481 -4.130 1.00 0.00 51 SER A CA 9
ATOM 13782 C C . SER A 1 51 ? -10.650 1.964 -3.984 1.00 0.00 51 SER A C 9
ATOM 13783 O O . SER A 1 51 ? -11.394 1.372 -3.203 1.00 0.00 51 SER A O 9
ATOM 13791 N N . GLU A 1 52 ? -9.753 1.340 -4.743 1.00 0.00 52 GLU A N 9
ATOM 13792 C CA . GLU A 1 52 ? -9.591 -0.107 -4.699 1.00 0.00 52 GLU A CA 9
ATOM 13793 C C . GLU A 1 52 ? -9.609 -0.614 -3.260 1.00 0.00 52 GLU A C 9
ATOM 13794 O O . GLU A 1 52 ? -9.352 0.140 -2.322 1.00 0.00 52 GLU A O 9
ATOM 13806 N N . ASN A 1 53 ? -9.916 -1.897 -3.094 1.00 0.00 53 ASN A N 9
ATOM 13807 C CA . ASN A 1 53 ? -9.969 -2.504 -1.769 1.00 0.00 53 ASN A CA 9
ATOM 13808 C C . ASN A 1 53 ? -8.628 -3.134 -1.405 1.00 0.00 53 ASN A C 9
ATOM 13809 O O . ASN A 1 53 ? -7.979 -3.766 -2.239 1.00 0.00 53 ASN A O 9
ATOM 13820 N N . VAL A 1 54 ? -8.217 -2.956 -0.153 1.00 0.00 54 VAL A N 9
ATOM 13821 C CA . VAL A 1 54 ? -6.954 -3.508 0.323 1.00 0.00 54 VAL A CA 9
ATOM 13822 C C . VAL A 1 54 ? -6.768 -4.944 -0.153 1.00 0.00 54 VAL A C 9
ATOM 13823 O O . VAL A 1 54 ? -5.655 -5.366 -0.465 1.00 0.00 54 VAL A O 9
ATOM 13836 N N . GLY A 1 55 ? -7.866 -5.691 -0.208 1.00 0.00 55 GLY A N 9
ATOM 13837 C CA . GLY A 1 55 ? -7.802 -7.072 -0.647 1.00 0.00 55 GLY A CA 9
ATOM 13838 C C . GLY A 1 55 ? -7.113 -7.224 -1.989 1.00 0.00 55 GLY A C 9
ATOM 13839 O O . GLY A 1 55 ? -6.206 -8.041 -2.141 1.00 0.00 55 GLY A O 9
ATOM 13843 N N . SER A 1 56 ? -7.545 -6.432 -2.966 1.00 0.00 56 SER A N 9
ATOM 13844 C CA . SER A 1 56 ? -6.968 -6.485 -4.304 1.00 0.00 56 SER A CA 9
ATOM 13845 C C . SER A 1 56 ? -5.449 -6.360 -4.245 1.00 0.00 56 SER A C 9
ATOM 13846 O O . SER A 1 56 ? -4.727 -7.084 -4.932 1.00 0.00 56 SER A O 9
ATOM 13854 N N . LEU A 1 57 ? -4.969 -5.437 -3.419 1.00 0.00 57 LEU A N 9
ATOM 13855 C CA . LEU A 1 57 ? -3.535 -5.215 -3.269 1.00 0.00 57 LEU A CA 9
ATOM 13856 C C . LEU A 1 57 ? -2.827 -6.499 -2.848 1.00 0.00 57 LEU A C 9
ATOM 13857 O O . LEU A 1 57 ? -1.772 -6.842 -3.382 1.00 0.00 57 LEU A O 9
ATOM 13873 N N . LYS A 1 58 ? -3.415 -7.205 -1.889 1.00 0.00 58 LYS A N 9
ATOM 13874 C CA . LYS A 1 58 ? -2.843 -8.453 -1.398 1.00 0.00 58 LYS A CA 9
ATOM 13875 C C . LYS A 1 58 ? -2.548 -9.407 -2.551 1.00 0.00 58 LYS A C 9
ATOM 13876 O O . LYS A 1 58 ? -1.597 -10.187 -2.496 1.00 0.00 58 LYS A O 9
ATOM 13895 N N . GLU A 1 59 ? -3.368 -9.339 -3.595 1.00 0.00 59 GLU A N 9
ATOM 13896 C CA . GLU A 1 59 ? -3.193 -10.197 -4.761 1.00 0.00 59 GLU A CA 9
ATOM 13897 C C . GLU A 1 59 ? -1.918 -9.832 -5.517 1.00 0.00 59 GLU A C 9
ATOM 13898 O O . GLU A 1 59 ? -1.172 -10.708 -5.957 1.00 0.00 59 GLU A O 9
ATOM 13910 N N . LYS A 1 60 ? -1.675 -8.535 -5.665 1.00 0.00 60 LYS A N 9
ATOM 13911 C CA . LYS A 1 60 ? -0.492 -8.053 -6.368 1.00 0.00 60 LYS A CA 9
ATOM 13912 C C . LYS A 1 60 ? 0.776 -8.672 -5.787 1.00 0.00 60 LYS A C 9
ATOM 13913 O O . LYS A 1 60 ? 1.490 -9.404 -6.473 1.00 0.00 60 LYS A O 9
ATOM 13932 N N . ILE A 1 61 ? 1.047 -8.376 -4.521 1.00 0.00 61 ILE A N 9
ATOM 13933 C CA . ILE A 1 61 ? 2.226 -8.907 -3.848 1.00 0.00 61 ILE A CA 9
ATOM 13934 C C . ILE A 1 61 ? 2.175 -10.429 -3.768 1.00 0.00 61 ILE A C 9
ATOM 13935 O O . ILE A 1 61 ? 3.172 -11.107 -4.014 1.00 0.00 61 ILE A O 9
ATOM 13951 N N . ALA A 1 62 ? 1.005 -10.959 -3.425 1.00 0.00 62 ALA A N 9
ATOM 13952 C CA . ALA A 1 62 ? 0.823 -12.401 -3.317 1.00 0.00 62 ALA A CA 9
ATOM 13953 C C . ALA A 1 62 ? 1.569 -13.134 -4.427 1.00 0.00 62 ALA A C 9
ATOM 13954 O O . ALA A 1 62 ? 2.074 -14.237 -4.225 1.00 0.00 62 ALA A O 9
ATOM 13961 N N . GLY A 1 63 ? 1.631 -12.513 -5.601 1.00 0.00 63 GLY A N 9
ATOM 13962 C CA . GLY A 1 63 ? 2.316 -13.122 -6.727 1.00 0.00 63 GLY A CA 9
ATOM 13963 C C . GLY A 1 63 ? 3.818 -13.182 -6.528 1.00 0.00 63 GLY A C 9
ATOM 13964 O O . GLY A 1 63 ? 4.454 -14.182 -6.858 1.00 0.00 63 GLY A O 9
ATOM 13968 N N . GLU A 1 64 ? 4.385 -12.106 -5.990 1.00 0.00 64 GLU A N 9
ATOM 13969 C CA . GLU A 1 64 ? 5.822 -12.041 -5.751 1.00 0.00 64 GLU A CA 9
ATOM 13970 C C . GLU A 1 64 ? 6.235 -13.012 -4.648 1.00 0.00 64 GLU A C 9
ATOM 13971 O O . GLU A 1 64 ? 7.144 -13.822 -4.828 1.00 0.00 64 GLU A O 9
ATOM 13983 N N . ILE A 1 65 ? 5.561 -12.923 -3.506 1.00 0.00 65 ILE A N 9
ATOM 13984 C CA . ILE A 1 65 ? 5.857 -13.792 -2.375 1.00 0.00 65 ILE A CA 9
ATOM 13985 C C . ILE A 1 65 ? 5.277 -15.186 -2.587 1.00 0.00 65 ILE A C 9
ATOM 13986 O O . ILE A 1 65 ? 5.630 -16.129 -1.880 1.00 0.00 65 ILE A O 9
ATOM 14002 N N . GLN A 1 66 ? 4.388 -15.309 -3.567 1.00 0.00 66 GLN A N 9
ATOM 14003 C CA . GLN A 1 66 ? 3.761 -16.590 -3.873 1.00 0.00 66 GLN A CA 9
ATOM 14004 C C . GLN A 1 66 ? 2.910 -17.073 -2.702 1.00 0.00 66 GLN A C 9
ATOM 14005 O O . GLN A 1 66 ? 2.942 -18.250 -2.343 1.00 0.00 66 GLN A O 9
ATOM 14019 N N . ILE A 1 67 ? 2.150 -16.156 -2.111 1.00 0.00 67 ILE A N 9
ATOM 14020 C CA . ILE A 1 67 ? 1.292 -16.490 -0.982 1.00 0.00 67 ILE A CA 9
ATOM 14021 C C . ILE A 1 67 ? -0.106 -15.906 -1.163 1.00 0.00 67 ILE A C 9
ATOM 14022 O O . ILE A 1 67 ? -0.278 -14.767 -1.596 1.00 0.00 67 ILE A O 9
ATOM 14038 N N . PRO A 1 68 ? -1.128 -16.704 -0.821 1.00 0.00 68 PRO A N 9
ATOM 14039 C CA . PRO A 1 68 ? -2.530 -16.287 -0.935 1.00 0.00 68 PRO A CA 9
ATOM 14040 C C . PRO A 1 68 ? -2.899 -15.213 0.082 1.00 0.00 68 PRO A C 9
ATOM 14041 O O . PRO A 1 68 ? -2.512 -15.289 1.248 1.00 0.00 68 PRO A O 9
ATOM 14052 N N . ALA A 1 69 ? -3.650 -14.213 -0.367 1.00 0.00 69 ALA A N 9
ATOM 14053 C CA . ALA A 1 69 ? -4.074 -13.124 0.505 1.00 0.00 69 ALA A CA 9
ATOM 14054 C C . ALA A 1 69 ? -4.530 -13.654 1.860 1.00 0.00 69 ALA A C 9
ATOM 14055 O O . ALA A 1 69 ? -4.333 -13.007 2.889 1.00 0.00 69 ALA A O 9
ATOM 14062 N N . ASN A 1 70 ? -5.144 -14.832 1.855 1.00 0.00 70 ASN A N 9
ATOM 14063 C CA . ASN A 1 70 ? -5.630 -15.448 3.085 1.00 0.00 70 ASN A CA 9
ATOM 14064 C C . ASN A 1 70 ? -4.496 -15.623 4.090 1.00 0.00 70 ASN A C 9
ATOM 14065 O O . ASN A 1 70 ? -4.621 -15.249 5.256 1.00 0.00 70 ASN A O 9
ATOM 14076 N N . LYS A 1 71 ? -3.387 -16.194 3.630 1.00 0.00 71 LYS A N 9
ATOM 14077 C CA . LYS A 1 71 ? -2.229 -16.418 4.486 1.00 0.00 71 LYS A CA 9
ATOM 14078 C C . LYS A 1 71 ? -1.550 -15.099 4.839 1.00 0.00 71 LYS A C 9
ATOM 14079 O O . LYS A 1 71 ? -1.517 -14.700 6.003 1.00 0.00 71 LYS A O 9
ATOM 14098 N N . GLN A 1 72 ? -1.012 -14.426 3.827 1.00 0.00 72 GLN A N 9
ATOM 14099 C CA . GLN A 1 72 ? -0.334 -13.152 4.032 1.00 0.00 72 GLN A CA 9
ATOM 14100 C C . GLN A 1 72 ? -1.268 -12.138 4.687 1.00 0.00 72 GLN A C 9
ATOM 14101 O O . GLN A 1 72 ? -2.464 -12.106 4.402 1.00 0.00 72 GLN A O 9
ATOM 14115 N N . LYS A 1 73 ? -0.712 -11.312 5.567 1.00 0.00 73 LYS A N 9
ATOM 14116 C CA . LYS A 1 73 ? -1.493 -10.297 6.263 1.00 0.00 73 LYS A CA 9
ATOM 14117 C C . LYS A 1 73 ? -0.879 -8.913 6.074 1.00 0.00 73 LYS A C 9
ATOM 14118 O O . LYS A 1 73 ? 0.330 -8.733 6.223 1.00 0.00 73 LYS A O 9
ATOM 14137 N N . LEU A 1 74 ? -1.719 -7.938 5.746 1.00 0.00 74 LEU A N 9
ATOM 14138 C CA . LEU A 1 74 ? -1.260 -6.569 5.537 1.00 0.00 74 LEU A CA 9
ATOM 14139 C C . LEU A 1 74 ? -1.598 -5.693 6.738 1.00 0.00 74 LEU A C 9
ATOM 14140 O O . LEU A 1 74 ? -2.722 -5.718 7.241 1.00 0.00 74 LEU A O 9
ATOM 14156 N N . SER A 1 75 ? -0.620 -4.916 7.192 1.00 0.00 75 SER A N 9
ATOM 14157 C CA . SER A 1 75 ? -0.813 -4.031 8.336 1.00 0.00 75 SER A CA 9
ATOM 14158 C C . SER A 1 75 ? -0.441 -2.595 7.980 1.00 0.00 75 SER A C 9
ATOM 14159 O O . SER A 1 75 ? 0.638 -2.334 7.451 1.00 0.00 75 SER A O 9
ATOM 14167 N N . GLY A 1 76 ? -1.346 -1.666 8.275 1.00 0.00 76 GLY A N 9
ATOM 14168 C CA . GLY A 1 76 ? -1.096 -0.267 7.981 1.00 0.00 76 GLY A CA 9
ATOM 14169 C C . GLY A 1 76 ? -0.783 0.540 9.225 1.00 0.00 76 GLY A C 9
ATOM 14170 O O . GLY A 1 76 ? -0.849 0.026 10.342 1.00 0.00 76 GLY A O 9
ATOM 14174 N N . LYS A 1 77 ? -0.437 1.809 9.033 1.00 0.00 77 LYS A N 9
ATOM 14175 C CA . LYS A 1 77 ? -0.111 2.690 10.148 1.00 0.00 77 LYS A CA 9
ATOM 14176 C C . LYS A 1 77 ? -1.075 2.476 11.311 1.00 0.00 77 LYS A C 9
ATOM 14177 O O . LYS A 1 77 ? -0.655 2.214 12.437 1.00 0.00 77 LYS A O 9
ATOM 14196 N N . ALA A 1 78 ? -2.368 2.589 11.030 1.00 0.00 78 ALA A N 9
ATOM 14197 C CA . ALA A 1 78 ? -3.392 2.405 12.050 1.00 0.00 78 ALA A CA 9
ATOM 14198 C C . ALA A 1 78 ? -3.337 0.998 12.635 1.00 0.00 78 ALA A C 9
ATOM 14199 O O . ALA A 1 78 ? -3.418 0.816 13.849 1.00 0.00 78 ALA A O 9
ATOM 14206 N N . GLY A 1 79 ? -3.199 0.005 11.762 1.00 0.00 79 GLY A N 9
ATOM 14207 C CA . GLY A 1 79 ? -3.136 -1.374 12.211 1.00 0.00 79 GLY A CA 9
ATOM 14208 C C . GLY A 1 79 ? -3.575 -2.353 11.140 1.00 0.00 79 GLY A C 9
ATOM 14209 O O . GLY A 1 79 ? -3.796 -1.970 9.991 1.00 0.00 79 GLY A O 9
ATOM 14213 N N . PHE A 1 80 ? -3.699 -3.622 11.515 1.00 0.00 80 PHE A N 9
ATOM 14214 C CA . PHE A 1 80 ? -4.111 -4.660 10.577 1.00 0.00 80 PHE A CA 9
ATOM 14215 C C . PHE A 1 80 ? -5.179 -4.135 9.621 1.00 0.00 80 PHE A C 9
ATOM 14216 O O . PHE A 1 80 ? -6.348 -4.007 9.988 1.00 0.00 80 PHE A O 9
ATOM 14233 N N . LEU A 1 81 ? -4.769 -3.835 8.394 1.00 0.00 81 LEU A N 9
ATOM 14234 C CA . LEU A 1 81 ? -5.689 -3.324 7.384 1.00 0.00 81 LEU A CA 9
ATOM 14235 C C . LEU A 1 81 ? -6.801 -4.330 7.103 1.00 0.00 81 LEU A C 9
ATOM 14236 O O . LEU A 1 81 ? -6.680 -5.513 7.423 1.00 0.00 81 LEU A O 9
ATOM 14252 N N . LYS A 1 82 ? -7.885 -3.853 6.499 1.00 0.00 82 LYS A N 9
ATOM 14253 C CA . LYS A 1 82 ? -9.018 -4.709 6.170 1.00 0.00 82 LYS A CA 9
ATOM 14254 C C . LYS A 1 82 ? -9.255 -4.744 4.664 1.00 0.00 82 LYS A C 9
ATOM 14255 O O . LYS A 1 82 ? -9.292 -3.703 4.008 1.00 0.00 82 LYS A O 9
ATOM 14274 N N . ASP A 1 83 ? -9.415 -5.946 4.123 1.00 0.00 83 ASP A N 9
ATOM 14275 C CA . ASP A 1 83 ? -9.651 -6.117 2.694 1.00 0.00 83 ASP A CA 9
ATOM 14276 C C . ASP A 1 83 ? -10.923 -5.394 2.263 1.00 0.00 83 ASP A C 9
ATOM 14277 O O . ASP A 1 83 ? -10.999 -4.855 1.160 1.00 0.00 83 ASP A O 9
ATOM 14286 N N . ASN A 1 84 ? -11.920 -5.389 3.141 1.00 0.00 84 ASN A N 9
ATOM 14287 C CA . ASN A 1 84 ? -13.191 -4.734 2.851 1.00 0.00 84 ASN A CA 9
ATOM 14288 C C . ASN A 1 84 ? -13.022 -3.219 2.793 1.00 0.00 84 ASN A C 9
ATOM 14289 O O . ASN A 1 84 ? -13.749 -2.530 2.079 1.00 0.00 84 ASN A O 9
ATOM 14300 N N . MET A 1 85 ? -12.056 -2.708 3.550 1.00 0.00 85 MET A N 9
ATOM 14301 C CA . MET A 1 85 ? -11.789 -1.275 3.584 1.00 0.00 85 MET A CA 9
ATOM 14302 C C . MET A 1 85 ? -10.929 -0.854 2.398 1.00 0.00 85 MET A C 9
ATOM 14303 O O . MET A 1 85 ? -10.203 -1.668 1.826 1.00 0.00 85 MET A O 9
ATOM 14317 N N . SER A 1 86 ? -11.014 0.421 2.033 1.00 0.00 86 SER A N 9
ATOM 14318 C CA . SER A 1 86 ? -10.245 0.949 0.911 1.00 0.00 86 SER A CA 9
ATOM 14319 C C . SER A 1 86 ? -8.917 1.528 1.388 1.00 0.00 86 SER A C 9
ATOM 14320 O O . SER A 1 86 ? -8.634 1.561 2.586 1.00 0.00 86 SER A O 9
ATOM 14328 N N . LEU A 1 87 ? -8.105 1.986 0.442 1.00 0.00 87 LEU A N 9
ATOM 14329 C CA . LEU A 1 87 ? -6.805 2.566 0.763 1.00 0.00 87 LEU A CA 9
ATOM 14330 C C . LEU A 1 87 ? -6.945 4.032 1.157 1.00 0.00 87 LEU A C 9
ATOM 14331 O O . LEU A 1 87 ? -6.225 4.523 2.026 1.00 0.00 87 LEU A O 9
ATOM 14347 N N . ALA A 1 88 ? -7.878 4.726 0.513 1.00 0.00 88 ALA A N 9
ATOM 14348 C CA . ALA A 1 88 ? -8.116 6.135 0.799 1.00 0.00 88 ALA A CA 9
ATOM 14349 C C . ALA A 1 88 ? -8.502 6.342 2.260 1.00 0.00 88 ALA A C 9
ATOM 14350 O O . ALA A 1 88 ? -8.044 7.284 2.907 1.00 0.00 88 ALA A O 9
ATOM 14357 N N . HIS A 1 89 ? -9.346 5.454 2.776 1.00 0.00 89 HIS A N 9
ATOM 14358 C CA . HIS A 1 89 ? -9.792 5.539 4.162 1.00 0.00 89 HIS A CA 9
ATOM 14359 C C . HIS A 1 89 ? -8.604 5.526 5.118 1.00 0.00 89 HIS A C 9
ATOM 14360 O O . HIS A 1 89 ? -8.588 6.249 6.115 1.00 0.00 89 HIS A O 9
ATOM 14374 N N . TYR A 1 90 ? -7.612 4.700 4.808 1.00 0.00 90 TYR A N 9
ATOM 14375 C CA . TYR A 1 90 ? -6.419 4.591 5.641 1.00 0.00 90 TYR A CA 9
ATOM 14376 C C . TYR A 1 90 ? -5.430 5.708 5.327 1.00 0.00 90 TYR A C 9
ATOM 14377 O O . TYR A 1 90 ? -4.336 5.758 5.885 1.00 0.00 90 TYR A O 9
ATOM 14395 N N . ASN A 1 91 ? -5.825 6.603 4.426 1.00 0.00 91 ASN A N 9
ATOM 14396 C CA . ASN A 1 91 ? -4.973 7.720 4.036 1.00 0.00 91 ASN A CA 9
ATOM 14397 C C . ASN A 1 91 ? -3.698 7.223 3.362 1.00 0.00 91 ASN A C 9
ATOM 14398 O O . ASN A 1 91 ? -2.615 7.766 3.581 1.00 0.00 91 ASN A O 9
ATOM 14409 N N . VAL A 1 92 ? -3.834 6.187 2.540 1.00 0.00 92 VAL A N 9
ATOM 14410 C CA . VAL A 1 92 ? -2.695 5.618 1.833 1.00 0.00 92 VAL A CA 9
ATOM 14411 C C . VAL A 1 92 ? -2.691 6.039 0.367 1.00 0.00 92 VAL A C 9
ATOM 14412 O O . VAL A 1 92 ? -3.603 5.706 -0.387 1.00 0.00 92 VAL A O 9
ATOM 14425 N N . GLY A 1 93 ? -1.656 6.774 -0.029 1.00 0.00 93 GLY A N 9
ATOM 14426 C CA . GLY A 1 93 ? -1.552 7.230 -1.403 1.00 0.00 93 GLY A CA 9
ATOM 14427 C C . GLY A 1 93 ? -0.188 7.807 -1.721 1.00 0.00 93 GLY A C 9
ATOM 14428 O O . GLY A 1 93 ? 0.176 8.870 -1.218 1.00 0.00 93 GLY A O 9
ATOM 14432 N N . ALA A 1 94 ? 0.571 7.106 -2.557 1.00 0.00 94 ALA A N 9
ATOM 14433 C CA . ALA A 1 94 ? 1.903 7.555 -2.941 1.00 0.00 94 ALA A CA 9
ATOM 14434 C C . ALA A 1 94 ? 2.588 8.285 -1.791 1.00 0.00 94 ALA A C 9
ATOM 14435 O O . ALA A 1 94 ? 2.904 9.470 -1.896 1.00 0.00 94 ALA A O 9
ATOM 14442 N N . GLY A 1 95 ? 2.815 7.570 -0.693 1.00 0.00 95 GLY A N 9
ATOM 14443 C CA . GLY A 1 95 ? 3.462 8.168 0.460 1.00 0.00 95 GLY A CA 9
ATOM 14444 C C . GLY A 1 95 ? 3.462 7.249 1.666 1.00 0.00 95 GLY A C 9
ATOM 14445 O O . GLY A 1 95 ? 4.474 7.116 2.353 1.00 0.00 95 GLY A O 9
ATOM 14449 N N . GLU A 1 96 ? 2.322 6.615 1.925 1.00 0.00 96 GLU A N 9
ATOM 14450 C CA . GLU A 1 96 ? 2.195 5.705 3.057 1.00 0.00 96 GLU A CA 9
ATOM 14451 C C . GLU A 1 96 ? 2.690 4.309 2.692 1.00 0.00 96 GLU A C 9
ATOM 14452 O O . GLU A 1 96 ? 2.293 3.744 1.673 1.00 0.00 96 GLU A O 9
ATOM 14464 N N . ILE A 1 97 ? 3.562 3.759 3.531 1.00 0.00 97 ILE A N 9
ATOM 14465 C CA . ILE A 1 97 ? 4.112 2.429 3.298 1.00 0.00 97 ILE A CA 9
ATOM 14466 C C . ILE A 1 97 ? 3.480 1.401 4.230 1.00 0.00 97 ILE A C 9
ATOM 14467 O O . ILE A 1 97 ? 3.439 1.593 5.446 1.00 0.00 97 ILE A O 9
ATOM 14483 N N . LEU A 1 98 ? 2.989 0.310 3.654 1.00 0.00 98 LEU A N 9
ATOM 14484 C CA . LEU A 1 98 ? 2.360 -0.751 4.433 1.00 0.00 98 LEU A CA 9
ATOM 14485 C C . LEU A 1 98 ? 3.344 -1.885 4.701 1.00 0.00 98 LEU A C 9
ATOM 14486 O O . LEU A 1 98 ? 4.342 -2.037 3.996 1.00 0.00 98 LEU A O 9
ATOM 14502 N N . THR A 1 99 ? 3.054 -2.683 5.725 1.00 0.00 99 THR A N 9
ATOM 14503 C CA . THR A 1 99 ? 3.912 -3.805 6.085 1.00 0.00 99 THR A CA 9
ATOM 14504 C C . THR A 1 99 ? 3.257 -5.135 5.729 1.00 0.00 99 THR A C 9
ATOM 14505 O O . THR A 1 99 ? 2.053 -5.315 5.915 1.00 0.00 99 THR A O 9
ATOM 14516 N N . LEU A 1 100 ? 4.056 -6.063 5.216 1.00 0.00 100 LEU A N 9
ATOM 14517 C CA . LEU A 1 100 ? 3.554 -7.379 4.834 1.00 0.00 100 LEU A CA 9
ATOM 14518 C C . LEU A 1 100 ? 4.149 -8.468 5.722 1.00 0.00 100 LEU A C 9
ATOM 14519 O O . LEU A 1 100 ? 5.366 -8.626 5.796 1.00 0.00 100 LEU A O 9
ATOM 14535 N N . SER A 1 101 ? 3.279 -9.217 6.391 1.00 0.00 101 SER A N 9
ATOM 14536 C CA . SER A 1 101 ? 3.718 -10.291 7.276 1.00 0.00 101 SER A CA 9
ATOM 14537 C C . SER A 1 101 ? 3.271 -11.649 6.743 1.00 0.00 101 SER A C 9
ATOM 14538 O O . SER A 1 101 ? 2.174 -11.786 6.201 1.00 0.00 101 SER A O 9
ATOM 14546 N N . LEU A 1 102 ? 4.128 -12.652 6.903 1.00 0.00 102 LEU A N 9
ATOM 14547 C CA . LEU A 1 102 ? 3.823 -14.001 6.440 1.00 0.00 102 LEU A CA 9
ATOM 14548 C C . LEU A 1 102 ? 3.196 -14.831 7.556 1.00 0.00 102 LEU A C 9
ATOM 14549 O O . LEU A 1 102 ? 3.462 -14.603 8.735 1.00 0.00 102 LEU A O 9
ATOM 14565 N N . ARG A 1 103 ? 2.367 -15.796 7.173 1.00 0.00 103 ARG A N 9
ATOM 14566 C CA . ARG A 1 103 ? 1.703 -16.661 8.140 1.00 0.00 103 ARG A CA 9
ATOM 14567 C C . ARG A 1 103 ? 2.626 -17.794 8.579 1.00 0.00 103 ARG A C 9
ATOM 14568 O O . ARG A 1 103 ? 2.851 -18.747 7.833 1.00 0.00 103 ARG A O 9
ATOM 14589 N N . GLU A 1 104 ? 3.157 -17.683 9.792 1.00 0.00 104 GLU A N 9
ATOM 14590 C CA . GLU A 1 104 ? 4.057 -18.698 10.328 1.00 0.00 104 GLU A CA 9
ATOM 14591 C C . GLU A 1 104 ? 3.479 -19.322 11.594 1.00 0.00 104 GLU A C 9
ATOM 14592 O O . GLU A 1 104 ? 3.380 -18.667 12.633 1.00 0.00 104 GLU A O 9
ATOM 14604 N N . ARG A 1 105 ? 3.100 -20.593 11.502 1.00 0.00 105 ARG A N 9
ATOM 14605 C CA . ARG A 1 105 ? 2.531 -21.306 12.639 1.00 0.00 105 ARG A CA 9
ATOM 14606 C C . ARG A 1 105 ? 2.914 -22.782 12.603 1.00 0.00 105 ARG A C 9
ATOM 14607 O O . ARG A 1 105 ? 2.487 -23.523 11.717 1.00 0.00 105 ARG A O 9
ATOM 14628 N N . SER A 1 106 ? 3.722 -23.201 13.571 1.00 0.00 106 SER A N 9
ATOM 14629 C CA . SER A 1 106 ? 4.167 -24.588 13.648 1.00 0.00 106 SER A CA 9
ATOM 14630 C C . SER A 1 106 ? 4.760 -25.044 12.317 1.00 0.00 106 SER A C 9
ATOM 14631 O O . SER A 1 106 ? 4.065 -25.618 11.479 1.00 0.00 106 SER A O 9
ATOM 14639 N N . GLY A 1 107 ? 6.049 -24.781 12.128 1.00 0.00 107 GLY A N 9
ATOM 14640 C CA . GLY A 1 107 ? 6.714 -25.168 10.899 1.00 0.00 107 GLY A CA 9
ATOM 14641 C C . GLY A 1 107 ? 7.783 -26.220 11.124 1.00 0.00 107 GLY A C 9
ATOM 14642 O O . GLY A 1 107 ? 8.312 -26.372 12.225 1.00 0.00 107 GLY A O 9
ATOM 14646 N N . PRO A 1 108 ? 8.114 -26.970 10.062 1.00 0.00 108 PRO A N 9
ATOM 14647 C CA . PRO A 1 108 ? 9.128 -28.026 10.124 1.00 0.00 108 PRO A CA 9
ATOM 14648 C C . PRO A 1 108 ? 10.538 -27.466 10.293 1.00 0.00 108 PRO A C 9
ATOM 14649 O O . PRO A 1 108 ? 11.429 -28.148 10.800 1.00 0.00 108 PRO A O 9
ATOM 14660 N N . SER A 1 109 ? 10.731 -26.223 9.867 1.00 0.00 109 SER A N 9
ATOM 14661 C CA . SER A 1 109 ? 12.033 -25.574 9.968 1.00 0.00 109 SER A CA 9
ATOM 14662 C C . SER A 1 109 ? 12.288 -25.086 11.391 1.00 0.00 109 SER A C 9
ATOM 14663 O O . SER A 1 109 ? 11.417 -24.480 12.016 1.00 0.00 109 SER A O 9
ATOM 14671 N N . SER A 1 110 ? 13.487 -25.353 11.897 1.00 0.00 110 SER A N 9
ATOM 14672 C CA . SER A 1 110 ? 13.856 -24.946 13.246 1.00 0.00 110 SER A CA 9
ATOM 14673 C C . SER A 1 110 ? 15.331 -25.227 13.515 1.00 0.00 110 SER A C 9
ATOM 14674 O O . SER A 1 110 ? 15.688 -26.284 14.036 1.00 0.00 110 SER A O 9
ATOM 14682 N N . GLY A 1 111 ? 16.185 -24.274 13.156 1.00 0.00 111 GLY A N 9
ATOM 14683 C CA . GLY A 1 111 ? 17.612 -24.438 13.366 1.00 0.00 111 GLY A CA 9
ATOM 14684 C C . GLY A 1 111 ? 18.164 -23.464 14.388 1.00 0.00 111 GLY A C 9
ATOM 14685 O O . GLY A 1 111 ? 19.255 -23.664 14.920 1.00 0.00 111 GLY A O 9
ATOM 14689 N N . GLY A 1 1 ? -6.507 38.093 3.819 1.00 0.00 1 GLY A N 10
ATOM 14690 C CA . GLY A 1 1 ? -5.898 37.166 2.884 1.00 0.00 1 GLY A CA 10
ATOM 14691 C C . GLY A 1 1 ? -6.323 35.732 3.129 1.00 0.00 1 GLY A C 10
ATOM 14692 O O . GLY A 1 1 ? -7.293 35.478 3.842 1.00 0.00 1 GLY A O 10
ATOM 14696 N N . SER A 1 2 ? -5.595 34.791 2.535 1.00 0.00 2 SER A N 10
ATOM 14697 C CA . SER A 1 2 ? -5.907 33.375 2.687 1.00 0.00 2 SER A CA 10
ATOM 14698 C C . SER A 1 2 ? -4.731 32.625 3.308 1.00 0.00 2 SER A C 10
ATOM 14699 O O . SER A 1 2 ? -3.641 33.176 3.461 1.00 0.00 2 SER A O 10
ATOM 14707 N N . SER A 1 3 ? -4.963 31.366 3.665 1.00 0.00 3 SER A N 10
ATOM 14708 C CA . SER A 1 3 ? -3.926 30.541 4.274 1.00 0.00 3 SER A CA 10
ATOM 14709 C C . SER A 1 3 ? -3.948 29.128 3.697 1.00 0.00 3 SER A C 10
ATOM 14710 O O . SER A 1 3 ? -4.845 28.771 2.934 1.00 0.00 3 SER A O 10
ATOM 14718 N N . GLY A 1 4 ? -2.953 28.329 4.069 1.00 0.00 4 GLY A N 10
ATOM 14719 C CA . GLY A 1 4 ? -2.876 26.964 3.580 1.00 0.00 4 GLY A CA 10
ATOM 14720 C C . GLY A 1 4 ? -3.469 25.965 4.552 1.00 0.00 4 GLY A C 10
ATOM 14721 O O . GLY A 1 4 ? -4.515 25.372 4.283 1.00 0.00 4 GLY A O 10
ATOM 14725 N N . SER A 1 5 ? -2.801 25.775 5.685 1.00 0.00 5 SER A N 10
ATOM 14726 C CA . SER A 1 5 ? -3.266 24.836 6.699 1.00 0.00 5 SER A CA 10
ATOM 14727 C C . SER A 1 5 ? -3.429 23.438 6.110 1.00 0.00 5 SER A C 10
ATOM 14728 O O . SER A 1 5 ? -3.421 23.260 4.893 1.00 0.00 5 SER A O 10
ATOM 14736 N N . SER A 1 6 ? -3.576 22.448 6.985 1.00 0.00 6 SER A N 10
ATOM 14737 C CA . SER A 1 6 ? -3.736 21.064 6.554 1.00 0.00 6 SER A CA 10
ATOM 14738 C C . SER A 1 6 ? -2.431 20.518 5.981 1.00 0.00 6 SER A C 10
ATOM 14739 O O . SER A 1 6 ? -1.830 21.122 5.094 1.00 0.00 6 SER A O 10
ATOM 14747 N N . GLY A 1 7 ? -1.999 19.372 6.498 1.00 0.00 7 GLY A N 10
ATOM 14748 C CA . GLY A 1 7 ? -0.768 18.764 6.027 1.00 0.00 7 GLY A CA 10
ATOM 14749 C C . GLY A 1 7 ? -0.640 17.313 6.448 1.00 0.00 7 GLY A C 10
ATOM 14750 O O . GLY A 1 7 ? -1.230 16.426 5.831 1.00 0.00 7 GLY A O 10
ATOM 14754 N N . LYS A 1 8 ? 0.134 17.071 7.499 1.00 0.00 8 LYS A N 10
ATOM 14755 C CA . LYS A 1 8 ? 0.339 15.718 8.003 1.00 0.00 8 LYS A CA 10
ATOM 14756 C C . LYS A 1 8 ? -0.916 15.200 8.699 1.00 0.00 8 LYS A C 10
ATOM 14757 O O . LYS A 1 8 ? -1.543 15.916 9.480 1.00 0.00 8 LYS A O 10
ATOM 14776 N N . PHE A 1 9 ? -1.275 13.954 8.412 1.00 0.00 9 PHE A N 10
ATOM 14777 C CA . PHE A 1 9 ? -2.454 13.341 9.011 1.00 0.00 9 PHE A CA 10
ATOM 14778 C C . PHE A 1 9 ? -2.082 12.560 10.268 1.00 0.00 9 PHE A C 10
ATOM 14779 O O . PHE A 1 9 ? -1.326 11.589 10.209 1.00 0.00 9 PHE A O 10
ATOM 14796 N N . ASP A 1 10 ? -2.617 12.992 11.405 1.00 0.00 10 ASP A N 10
ATOM 14797 C CA . ASP A 1 10 ? -2.342 12.335 12.678 1.00 0.00 10 ASP A CA 10
ATOM 14798 C C . ASP A 1 10 ? -3.426 11.312 13.006 1.00 0.00 10 ASP A C 10
ATOM 14799 O O . ASP A 1 10 ? -4.553 11.412 12.522 1.00 0.00 10 ASP A O 10
ATOM 14808 N N . GLU A 1 11 ? -3.076 10.330 13.830 1.00 0.00 11 GLU A N 10
ATOM 14809 C CA . GLU A 1 11 ? -4.019 9.288 14.221 1.00 0.00 11 GLU A CA 10
ATOM 14810 C C . GLU A 1 11 ? -5.417 9.866 14.419 1.00 0.00 11 GLU A C 10
ATOM 14811 O O . GLU A 1 11 ? -6.411 9.271 14.003 1.00 0.00 11 GLU A O 10
ATOM 14823 N N . SER A 1 12 ? -5.485 11.031 15.057 1.00 0.00 12 SER A N 10
ATOM 14824 C CA . SER A 1 12 ? -6.760 11.689 15.314 1.00 0.00 12 SER A CA 10
ATOM 14825 C C . SER A 1 12 ? -7.192 12.525 14.113 1.00 0.00 12 SER A C 10
ATOM 14826 O O . SER A 1 12 ? -8.358 12.510 13.720 1.00 0.00 12 SER A O 10
ATOM 14834 N N . ALA A 1 13 ? -6.242 13.254 13.537 1.00 0.00 13 ALA A N 10
ATOM 14835 C CA . ALA A 1 13 ? -6.522 14.097 12.380 1.00 0.00 13 ALA A CA 10
ATOM 14836 C C . ALA A 1 13 ? -6.265 13.344 11.078 1.00 0.00 13 ALA A C 10
ATOM 14837 O O . ALA A 1 13 ? -5.289 13.614 10.376 1.00 0.00 13 ALA A O 10
ATOM 14844 N N . LEU A 1 14 ? -7.145 12.401 10.763 1.00 0.00 14 LEU A N 10
ATOM 14845 C CA . LEU A 1 14 ? -7.013 11.609 9.544 1.00 0.00 14 LEU A CA 10
ATOM 14846 C C . LEU A 1 14 ? -7.886 12.175 8.430 1.00 0.00 14 LEU A C 10
ATOM 14847 O O . LEU A 1 14 ? -8.946 12.746 8.686 1.00 0.00 14 LEU A O 10
ATOM 14863 N N . VAL A 1 15 ? -7.435 12.010 7.189 1.00 0.00 15 VAL A N 10
ATOM 14864 C CA . VAL A 1 15 ? -8.178 12.502 6.035 1.00 0.00 15 VAL A CA 10
ATOM 14865 C C . VAL A 1 15 ? -9.238 11.499 5.595 1.00 0.00 15 VAL A C 10
ATOM 14866 O O . VAL A 1 15 ? -9.002 10.292 5.539 1.00 0.00 15 VAL A O 10
ATOM 14879 N N . PRO A 1 16 ? -10.437 12.007 5.276 1.00 0.00 16 PRO A N 10
ATOM 14880 C CA . PRO A 1 16 ? -11.560 11.173 4.836 1.00 0.00 16 PRO A CA 10
ATOM 14881 C C . PRO A 1 16 ? -11.332 10.583 3.448 1.00 0.00 16 PRO A C 10
ATOM 14882 O O . PRO A 1 16 ? -10.535 11.099 2.667 1.00 0.00 16 PRO A O 10
ATOM 14893 N N . GLU A 1 17 ? -12.039 9.497 3.149 1.00 0.00 17 GLU A N 10
ATOM 14894 C CA . GLU A 1 17 ? -11.913 8.836 1.856 1.00 0.00 17 GLU A CA 10
ATOM 14895 C C . GLU A 1 17 ? -12.489 9.706 0.742 1.00 0.00 17 GLU A C 10
ATOM 14896 O O . GLU A 1 17 ? -12.195 9.501 -0.435 1.00 0.00 17 GLU A O 10
ATOM 14908 N N . ASP A 1 18 ? -13.312 10.678 1.124 1.00 0.00 18 ASP A N 10
ATOM 14909 C CA . ASP A 1 18 ? -13.929 11.579 0.158 1.00 0.00 18 ASP A CA 10
ATOM 14910 C C . ASP A 1 18 ? -12.917 12.593 -0.363 1.00 0.00 18 ASP A C 10
ATOM 14911 O O . ASP A 1 18 ? -12.922 12.937 -1.545 1.00 0.00 18 ASP A O 10
ATOM 14920 N N . GLN A 1 19 ? -12.051 13.069 0.527 1.00 0.00 19 GLN A N 10
ATOM 14921 C CA . GLN A 1 19 ? -11.033 14.045 0.155 1.00 0.00 19 GLN A CA 10
ATOM 14922 C C . GLN A 1 19 ? -9.735 13.353 -0.244 1.00 0.00 19 GLN A C 10
ATOM 14923 O O . GLN A 1 19 ? -9.175 13.624 -1.307 1.00 0.00 19 GLN A O 10
ATOM 14937 N N . PHE A 1 20 ? -9.259 12.457 0.615 1.00 0.00 20 PHE A N 10
ATOM 14938 C CA . PHE A 1 20 ? -8.025 11.726 0.352 1.00 0.00 20 PHE A CA 10
ATOM 14939 C C . PHE A 1 20 ? -8.011 11.175 -1.070 1.00 0.00 20 PHE A C 10
ATOM 14940 O O . PHE A 1 20 ? -6.989 11.224 -1.757 1.00 0.00 20 PHE A O 10
ATOM 14957 N N . LEU A 1 21 ? -9.152 10.652 -1.507 1.00 0.00 21 LEU A N 10
ATOM 14958 C CA . LEU A 1 21 ? -9.272 10.090 -2.848 1.00 0.00 21 LEU A CA 10
ATOM 14959 C C . LEU A 1 21 ? -8.842 11.105 -3.902 1.00 0.00 21 LEU A C 10
ATOM 14960 O O . LEU A 1 21 ? -7.852 10.902 -4.606 1.00 0.00 21 LEU A O 10
ATOM 14976 N N . ALA A 1 22 ? -9.591 12.197 -4.007 1.00 0.00 22 ALA A N 10
ATOM 14977 C CA . ALA A 1 22 ? -9.285 13.245 -4.973 1.00 0.00 22 ALA A CA 10
ATOM 14978 C C . ALA A 1 22 ? -7.873 13.782 -4.771 1.00 0.00 22 ALA A C 10
ATOM 14979 O O . ALA A 1 22 ? -7.116 13.936 -5.729 1.00 0.00 22 ALA A O 10
ATOM 14986 N N . GLN A 1 23 ? -7.526 14.065 -3.520 1.00 0.00 23 GLN A N 10
ATOM 14987 C CA . GLN A 1 23 ? -6.203 14.587 -3.194 1.00 0.00 23 GLN A CA 10
ATOM 14988 C C . GLN A 1 23 ? -5.138 13.968 -4.093 1.00 0.00 23 GLN A C 10
ATOM 14989 O O . GLN A 1 23 ? -4.140 14.612 -4.424 1.00 0.00 23 GLN A O 10
ATOM 15003 N N . HIS A 1 24 ? -5.354 12.717 -4.485 1.00 0.00 24 HIS A N 10
ATOM 15004 C CA . HIS A 1 24 ? -4.411 12.011 -5.346 1.00 0.00 24 HIS A CA 10
ATOM 15005 C C . HIS A 1 24 ? -5.131 11.378 -6.534 1.00 0.00 24 HIS A C 10
ATOM 15006 O O . HIS A 1 24 ? -5.612 10.246 -6.468 1.00 0.00 24 HIS A O 10
ATOM 15020 N N . PRO A 1 25 ? -5.207 12.124 -7.646 1.00 0.00 25 PRO A N 10
ATOM 15021 C CA . PRO A 1 25 ? -5.867 11.655 -8.869 1.00 0.00 25 PRO A CA 10
ATOM 15022 C C . PRO A 1 25 ? -5.088 10.537 -9.555 1.00 0.00 25 PRO A C 10
ATOM 15023 O O . PRO A 1 25 ? -4.032 10.121 -9.080 1.00 0.00 25 PRO A O 10
ATOM 15034 N N . GLY A 1 26 ? -5.618 10.054 -10.674 1.00 0.00 26 GLY A N 10
ATOM 15035 C CA . GLY A 1 26 ? -4.959 8.988 -11.407 1.00 0.00 26 GLY A CA 10
ATOM 15036 C C . GLY A 1 26 ? -4.452 7.887 -10.498 1.00 0.00 26 GLY A C 10
ATOM 15037 O O . GLY A 1 26 ? -4.788 7.826 -9.314 1.00 0.00 26 GLY A O 10
ATOM 15041 N N . PRO A 1 27 ? -3.626 6.989 -11.053 1.00 0.00 27 PRO A N 10
ATOM 15042 C CA . PRO A 1 27 ? -3.055 5.867 -10.302 1.00 0.00 27 PRO A CA 10
ATOM 15043 C C . PRO A 1 27 ? -2.027 6.321 -9.272 1.00 0.00 27 PRO A C 10
ATOM 15044 O O . PRO A 1 27 ? -1.203 7.194 -9.546 1.00 0.00 27 PRO A O 10
ATOM 15055 N N . ALA A 1 28 ? -2.080 5.725 -8.085 1.00 0.00 28 ALA A N 10
ATOM 15056 C CA . ALA A 1 28 ? -1.151 6.067 -7.016 1.00 0.00 28 ALA A CA 10
ATOM 15057 C C . ALA A 1 28 ? -0.217 4.902 -6.705 1.00 0.00 28 ALA A C 10
ATOM 15058 O O . ALA A 1 28 ? -0.665 3.780 -6.466 1.00 0.00 28 ALA A O 10
ATOM 15065 N N . THR A 1 29 ? 1.084 5.175 -6.713 1.00 0.00 29 THR A N 10
ATOM 15066 C CA . THR A 1 29 ? 2.081 4.149 -6.435 1.00 0.00 29 THR A CA 10
ATOM 15067 C C . THR A 1 29 ? 2.167 3.857 -4.940 1.00 0.00 29 THR A C 10
ATOM 15068 O O . THR A 1 29 ? 2.504 4.735 -4.145 1.00 0.00 29 THR A O 10
ATOM 15079 N N . ILE A 1 30 ? 1.861 2.619 -4.566 1.00 0.00 30 ILE A N 10
ATOM 15080 C CA . ILE A 1 30 ? 1.906 2.212 -3.168 1.00 0.00 30 ILE A CA 10
ATOM 15081 C C . ILE A 1 30 ? 3.116 1.327 -2.891 1.00 0.00 30 ILE A C 10
ATOM 15082 O O . ILE A 1 30 ? 3.335 0.325 -3.573 1.00 0.00 30 ILE A O 10
ATOM 15098 N N . ARG A 1 31 ? 3.899 1.702 -1.885 1.00 0.00 31 ARG A N 10
ATOM 15099 C CA . ARG A 1 31 ? 5.089 0.942 -1.517 1.00 0.00 31 ARG A CA 10
ATOM 15100 C C . ARG A 1 31 ? 4.738 -0.174 -0.538 1.00 0.00 31 ARG A C 10
ATOM 15101 O O . ARG A 1 31 ? 3.954 0.022 0.390 1.00 0.00 31 ARG A O 10
ATOM 15122 N N . VAL A 1 32 ? 5.326 -1.348 -0.753 1.00 0.00 32 VAL A N 10
ATOM 15123 C CA . VAL A 1 32 ? 5.076 -2.496 0.111 1.00 0.00 32 VAL A CA 10
ATOM 15124 C C . VAL A 1 32 ? 6.383 -3.145 0.552 1.00 0.00 32 VAL A C 10
ATOM 15125 O O . VAL A 1 32 ? 7.263 -3.414 -0.266 1.00 0.00 32 VAL A O 10
ATOM 15138 N N . SER A 1 33 ? 6.504 -3.394 1.852 1.00 0.00 33 SER A N 10
ATOM 15139 C CA . SER A 1 33 ? 7.705 -4.009 2.405 1.00 0.00 33 SER A CA 10
ATOM 15140 C C . SER A 1 33 ? 7.685 -5.521 2.198 1.00 0.00 33 SER A C 10
ATOM 15141 O O . SER A 1 33 ? 6.621 -6.134 2.115 1.00 0.00 33 SER A O 10
ATOM 15149 N N . LYS A 1 34 ? 8.870 -6.117 2.117 1.00 0.00 34 LYS A N 10
ATOM 15150 C CA . LYS A 1 34 ? 8.992 -7.556 1.922 1.00 0.00 34 LYS A CA 10
ATOM 15151 C C . LYS A 1 34 ? 8.710 -8.307 3.220 1.00 0.00 34 LYS A C 10
ATOM 15152 O O . LYS A 1 34 ? 8.837 -7.765 4.319 1.00 0.00 34 LYS A O 10
ATOM 15171 N N . PRO A 1 35 ? 8.321 -9.583 3.094 1.00 0.00 35 PRO A N 10
ATOM 15172 C CA . PRO A 1 35 ? 8.015 -10.436 4.247 1.00 0.00 35 PRO A CA 10
ATOM 15173 C C . PRO A 1 35 ? 9.262 -10.793 5.050 1.00 0.00 35 PRO A C 10
ATOM 15174 O O . PRO A 1 35 ? 10.375 -10.774 4.526 1.00 0.00 35 PRO A O 10
ATOM 15185 N N . ASN A 1 36 ? 9.066 -11.118 6.323 1.00 0.00 36 ASN A N 10
ATOM 15186 C CA . ASN A 1 36 ? 10.175 -11.480 7.199 1.00 0.00 36 ASN A CA 10
ATOM 15187 C C . ASN A 1 36 ? 11.226 -10.374 7.231 1.00 0.00 36 ASN A C 10
ATOM 15188 O O . ASN A 1 36 ? 11.113 -9.378 6.518 1.00 0.00 36 ASN A O 10
ATOM 15199 N N . GLU A 1 37 ? 12.247 -10.560 8.061 1.00 0.00 37 GLU A N 10
ATOM 15200 C CA . GLU A 1 37 ? 13.317 -9.578 8.186 1.00 0.00 37 GLU A CA 10
ATOM 15201 C C . GLU A 1 37 ? 13.638 -8.949 6.834 1.00 0.00 37 GLU A C 10
ATOM 15202 O O . GLU A 1 37 ? 13.448 -7.750 6.633 1.00 0.00 37 GLU A O 10
ATOM 15214 N N . ASN A 1 38 ? 14.129 -9.768 5.909 1.00 0.00 38 ASN A N 10
ATOM 15215 C CA . ASN A 1 38 ? 14.479 -9.293 4.575 1.00 0.00 38 ASN A CA 10
ATOM 15216 C C . ASN A 1 38 ? 15.837 -8.597 4.584 1.00 0.00 38 ASN A C 10
ATOM 15217 O O . ASN A 1 38 ? 16.466 -8.456 5.633 1.00 0.00 38 ASN A O 10
ATOM 15228 N N . ASP A 1 39 ? 16.281 -8.165 3.410 1.00 0.00 39 ASP A N 10
ATOM 15229 C CA . ASP A 1 39 ? 17.563 -7.482 3.282 1.00 0.00 39 ASP A CA 10
ATOM 15230 C C . ASP A 1 39 ? 17.405 -5.981 3.506 1.00 0.00 39 ASP A C 10
ATOM 15231 O O . ASP A 1 39 ? 18.292 -5.328 4.056 1.00 0.00 39 ASP A O 10
ATOM 15240 N N . GLY A 1 40 ? 16.269 -5.440 3.077 1.00 0.00 40 GLY A N 10
ATOM 15241 C CA . GLY A 1 40 ? 16.016 -4.020 3.239 1.00 0.00 40 GLY A CA 10
ATOM 15242 C C . GLY A 1 40 ? 15.602 -3.353 1.942 1.00 0.00 40 GLY A C 10
ATOM 15243 O O . GLY A 1 40 ? 16.019 -2.233 1.653 1.00 0.00 40 GLY A O 10
ATOM 15247 N N . GLN A 1 41 ? 14.781 -4.045 1.158 1.00 0.00 41 GLN A N 10
ATOM 15248 C CA . GLN A 1 41 ? 14.313 -3.513 -0.115 1.00 0.00 41 GLN A CA 10
ATOM 15249 C C . GLN A 1 41 ? 12.801 -3.662 -0.246 1.00 0.00 41 GLN A C 10
ATOM 15250 O O . GLN A 1 41 ? 12.238 -4.706 0.086 1.00 0.00 41 GLN A O 10
ATOM 15264 N N . PHE A 1 42 ? 12.147 -2.611 -0.730 1.00 0.00 42 PHE A N 10
ATOM 15265 C CA . PHE A 1 42 ? 10.699 -2.625 -0.903 1.00 0.00 42 PHE A CA 10
ATOM 15266 C C . PHE A 1 42 ? 10.328 -2.782 -2.375 1.00 0.00 42 PHE A C 10
ATOM 15267 O O . PHE A 1 42 ? 11.168 -2.616 -3.259 1.00 0.00 42 PHE A O 10
ATOM 15284 N N . MET A 1 43 ? 9.063 -3.102 -2.629 1.00 0.00 43 MET A N 10
ATOM 15285 C CA . MET A 1 43 ? 8.580 -3.281 -3.993 1.00 0.00 43 MET A CA 10
ATOM 15286 C C . MET A 1 43 ? 7.749 -2.082 -4.438 1.00 0.00 43 MET A C 10
ATOM 15287 O O . MET A 1 43 ? 7.456 -1.190 -3.642 1.00 0.00 43 MET A O 10
ATOM 15301 N N . GLU A 1 44 ? 7.373 -2.068 -5.713 1.00 0.00 44 GLU A N 10
ATOM 15302 C CA . GLU A 1 44 ? 6.576 -0.976 -6.261 1.00 0.00 44 GLU A CA 10
ATOM 15303 C C . GLU A 1 44 ? 5.243 -1.490 -6.794 1.00 0.00 44 GLU A C 10
ATOM 15304 O O . GLU A 1 44 ? 5.179 -2.077 -7.876 1.00 0.00 44 GLU A O 10
ATOM 15316 N N . ILE A 1 45 ? 4.180 -1.269 -6.027 1.00 0.00 45 ILE A N 10
ATOM 15317 C CA . ILE A 1 45 ? 2.848 -1.708 -6.422 1.00 0.00 45 ILE A CA 10
ATOM 15318 C C . ILE A 1 45 ? 1.916 -0.520 -6.630 1.00 0.00 45 ILE A C 10
ATOM 15319 O O . ILE A 1 45 ? 1.424 0.074 -5.670 1.00 0.00 45 ILE A O 10
ATOM 15335 N N . THR A 1 46 ? 1.673 -0.179 -7.892 1.00 0.00 46 THR A N 10
ATOM 15336 C CA . THR A 1 46 ? 0.799 0.938 -8.228 1.00 0.00 46 THR A CA 10
ATOM 15337 C C . THR A 1 46 ? -0.592 0.450 -8.617 1.00 0.00 46 THR A C 10
ATOM 15338 O O . THR A 1 46 ? -0.735 -0.501 -9.386 1.00 0.00 46 THR A O 10
ATOM 15349 N N . VAL A 1 47 ? -1.616 1.106 -8.081 1.00 0.00 47 VAL A N 10
ATOM 15350 C CA . VAL A 1 47 ? -2.997 0.739 -8.375 1.00 0.00 47 VAL A CA 10
ATOM 15351 C C . VAL A 1 47 ? -3.665 1.783 -9.263 1.00 0.00 47 VAL A C 10
ATOM 15352 O O . VAL A 1 47 ? -3.449 2.983 -9.097 1.00 0.00 47 VAL A O 10
ATOM 15365 N N . GLN A 1 48 ? -4.478 1.317 -10.205 1.00 0.00 48 GLN A N 10
ATOM 15366 C CA . GLN A 1 48 ? -5.178 2.210 -11.120 1.00 0.00 48 GLN A CA 10
ATOM 15367 C C . GLN A 1 48 ? -5.956 3.274 -10.353 1.00 0.00 48 GLN A C 10
ATOM 15368 O O . GLN A 1 48 ? -6.044 4.424 -10.784 1.00 0.00 48 GLN A O 10
ATOM 15382 N N . SER A 1 49 ? -6.518 2.883 -9.214 1.00 0.00 49 SER A N 10
ATOM 15383 C CA . SER A 1 49 ? -7.292 3.803 -8.389 1.00 0.00 49 SER A CA 10
ATOM 15384 C C . SER A 1 49 ? -7.224 3.402 -6.918 1.00 0.00 49 SER A C 10
ATOM 15385 O O . SER A 1 49 ? -7.397 2.233 -6.572 1.00 0.00 49 SER A O 10
ATOM 15393 N N . LEU A 1 50 ? -6.968 4.381 -6.056 1.00 0.00 50 LEU A N 10
ATOM 15394 C CA . LEU A 1 50 ? -6.875 4.133 -4.622 1.00 0.00 50 LEU A CA 10
ATOM 15395 C C . LEU A 1 50 ? -8.173 3.534 -4.088 1.00 0.00 50 LEU A C 10
ATOM 15396 O O . LEU A 1 50 ? -8.154 2.669 -3.213 1.00 0.00 50 LEU A O 10
ATOM 15412 N N . SER A 1 51 ? -9.298 3.998 -4.623 1.00 0.00 51 SER A N 10
ATOM 15413 C CA . SER A 1 51 ? -10.604 3.509 -4.199 1.00 0.00 51 SER A CA 10
ATOM 15414 C C . SER A 1 51 ? -10.584 1.994 -4.016 1.00 0.00 51 SER A C 10
ATOM 15415 O O . SER A 1 51 ? -11.284 1.453 -3.161 1.00 0.00 51 SER A O 10
ATOM 15423 N N . GLU A 1 52 ? -9.777 1.317 -4.827 1.00 0.00 52 GLU A N 10
ATOM 15424 C CA . GLU A 1 52 ? -9.666 -0.135 -4.755 1.00 0.00 52 GLU A CA 10
ATOM 15425 C C . GLU A 1 52 ? -9.650 -0.608 -3.305 1.00 0.00 52 GLU A C 10
ATOM 15426 O O . GLU A 1 52 ? -9.321 0.153 -2.396 1.00 0.00 52 GLU A O 10
ATOM 15438 N N . ASN A 1 53 ? -10.007 -1.871 -3.097 1.00 0.00 53 ASN A N 10
ATOM 15439 C CA . ASN A 1 53 ? -10.035 -2.448 -1.756 1.00 0.00 53 ASN A CA 10
ATOM 15440 C C . ASN A 1 53 ? -8.674 -3.029 -1.386 1.00 0.00 53 ASN A C 10
ATOM 15441 O O . ASN A 1 53 ? -8.016 -3.667 -2.207 1.00 0.00 53 ASN A O 10
ATOM 15452 N N . VAL A 1 54 ? -8.259 -2.804 -0.143 1.00 0.00 54 VAL A N 10
ATOM 15453 C CA . VAL A 1 54 ? -6.978 -3.307 0.337 1.00 0.00 54 VAL A CA 10
ATOM 15454 C C . VAL A 1 54 ? -6.729 -4.730 -0.148 1.00 0.00 54 VAL A C 10
ATOM 15455 O O . VAL A 1 54 ? -5.612 -5.085 -0.521 1.00 0.00 54 VAL A O 10
ATOM 15468 N N . GLY A 1 55 ? -7.781 -5.544 -0.141 1.00 0.00 55 GLY A N 10
ATOM 15469 C CA . GLY A 1 55 ? -7.655 -6.921 -0.583 1.00 0.00 55 GLY A CA 10
ATOM 15470 C C . GLY A 1 55 ? -6.973 -7.038 -1.931 1.00 0.00 55 GLY A C 10
ATOM 15471 O O . GLY A 1 55 ? -6.011 -7.790 -2.084 1.00 0.00 55 GLY A O 10
ATOM 15475 N N . SER A 1 56 ? -7.472 -6.291 -2.912 1.00 0.00 56 SER A N 10
ATOM 15476 C CA . SER A 1 56 ? -6.906 -6.318 -4.256 1.00 0.00 56 SER A CA 10
ATOM 15477 C C . SER A 1 56 ? -5.387 -6.194 -4.209 1.00 0.00 56 SER A C 10
ATOM 15478 O O . SER A 1 56 ? -4.676 -6.826 -4.992 1.00 0.00 56 SER A O 10
ATOM 15486 N N . LEU A 1 57 ? -4.895 -5.376 -3.285 1.00 0.00 57 LEU A N 10
ATOM 15487 C CA . LEU A 1 57 ? -3.459 -5.168 -3.134 1.00 0.00 57 LEU A CA 10
ATOM 15488 C C . LEU A 1 57 ? -2.755 -6.470 -2.767 1.00 0.00 57 LEU A C 10
ATOM 15489 O O . LEU A 1 57 ? -1.736 -6.826 -3.358 1.00 0.00 57 LEU A O 10
ATOM 15505 N N . LYS A 1 58 ? -3.307 -7.179 -1.788 1.00 0.00 58 LYS A N 10
ATOM 15506 C CA . LYS A 1 58 ? -2.736 -8.444 -1.343 1.00 0.00 58 LYS A CA 10
ATOM 15507 C C . LYS A 1 58 ? -2.435 -9.353 -2.531 1.00 0.00 58 LYS A C 10
ATOM 15508 O O . LYS A 1 58 ? -1.405 -10.025 -2.563 1.00 0.00 58 LYS A O 10
ATOM 15527 N N . GLU A 1 59 ? -3.339 -9.366 -3.505 1.00 0.00 59 GLU A N 10
ATOM 15528 C CA . GLU A 1 59 ? -3.167 -10.191 -4.695 1.00 0.00 59 GLU A CA 10
ATOM 15529 C C . GLU A 1 59 ? -1.894 -9.808 -5.444 1.00 0.00 59 GLU A C 10
ATOM 15530 O O . GLU A 1 59 ? -1.108 -10.670 -5.838 1.00 0.00 59 GLU A O 10
ATOM 15542 N N . LYS A 1 60 ? -1.697 -8.508 -5.639 1.00 0.00 60 LYS A N 10
ATOM 15543 C CA . LYS A 1 60 ? -0.520 -8.009 -6.339 1.00 0.00 60 LYS A CA 10
ATOM 15544 C C . LYS A 1 60 ? 0.752 -8.638 -5.783 1.00 0.00 60 LYS A C 10
ATOM 15545 O O . LYS A 1 60 ? 1.477 -9.332 -6.496 1.00 0.00 60 LYS A O 10
ATOM 15564 N N . ILE A 1 61 ? 1.019 -8.390 -4.504 1.00 0.00 61 ILE A N 10
ATOM 15565 C CA . ILE A 1 61 ? 2.203 -8.935 -3.852 1.00 0.00 61 ILE A CA 10
ATOM 15566 C C . ILE A 1 61 ? 2.147 -10.457 -3.794 1.00 0.00 61 ILE A C 10
ATOM 15567 O O . ILE A 1 61 ? 3.150 -11.134 -4.021 1.00 0.00 61 ILE A O 10
ATOM 15583 N N . ALA A 1 62 ? 0.969 -10.990 -3.490 1.00 0.00 62 ALA A N 10
ATOM 15584 C CA . ALA A 1 62 ? 0.782 -12.433 -3.406 1.00 0.00 62 ALA A CA 10
ATOM 15585 C C . ALA A 1 62 ? 1.536 -13.151 -4.520 1.00 0.00 62 ALA A C 10
ATOM 15586 O O . ALA A 1 62 ? 2.030 -14.261 -4.333 1.00 0.00 62 ALA A O 10
ATOM 15593 N N . GLY A 1 63 ? 1.623 -12.507 -5.680 1.00 0.00 63 GLY A N 10
ATOM 15594 C CA . GLY A 1 63 ? 2.319 -13.099 -6.808 1.00 0.00 63 GLY A CA 10
ATOM 15595 C C . GLY A 1 63 ? 3.818 -13.170 -6.591 1.00 0.00 63 GLY A C 10
ATOM 15596 O O . GLY A 1 63 ? 4.448 -14.180 -6.901 1.00 0.00 63 GLY A O 10
ATOM 15600 N N . GLU A 1 64 ? 4.389 -12.093 -6.060 1.00 0.00 64 GLU A N 10
ATOM 15601 C CA . GLU A 1 64 ? 5.823 -12.038 -5.806 1.00 0.00 64 GLU A CA 10
ATOM 15602 C C . GLU A 1 64 ? 6.209 -12.967 -4.658 1.00 0.00 64 GLU A C 10
ATOM 15603 O O . GLU A 1 64 ? 7.144 -13.759 -4.774 1.00 0.00 64 GLU A O 10
ATOM 15615 N N . ILE A 1 65 ? 5.482 -12.862 -3.551 1.00 0.00 65 ILE A N 10
ATOM 15616 C CA . ILE A 1 65 ? 5.747 -13.694 -2.383 1.00 0.00 65 ILE A CA 10
ATOM 15617 C C . ILE A 1 65 ? 5.202 -15.104 -2.576 1.00 0.00 65 ILE A C 10
ATOM 15618 O O . ILE A 1 65 ? 5.548 -16.021 -1.832 1.00 0.00 65 ILE A O 10
ATOM 15634 N N . GLN A 1 66 ? 4.347 -15.270 -3.581 1.00 0.00 66 GLN A N 10
ATOM 15635 C CA . GLN A 1 66 ? 3.755 -16.570 -3.873 1.00 0.00 66 GLN A CA 10
ATOM 15636 C C . GLN A 1 66 ? 2.903 -17.054 -2.704 1.00 0.00 66 GLN A C 10
ATOM 15637 O O . GLN A 1 66 ? 2.975 -18.219 -2.312 1.00 0.00 66 GLN A O 10
ATOM 15651 N N . ILE A 1 67 ? 2.097 -16.153 -2.152 1.00 0.00 67 ILE A N 10
ATOM 15652 C CA . ILE A 1 67 ? 1.231 -16.489 -1.029 1.00 0.00 67 ILE A CA 10
ATOM 15653 C C . ILE A 1 67 ? -0.165 -15.906 -1.217 1.00 0.00 67 ILE A C 10
ATOM 15654 O O . ILE A 1 67 ? -0.336 -14.769 -1.656 1.00 0.00 67 ILE A O 10
ATOM 15670 N N . PRO A 1 68 ? -1.190 -16.701 -0.875 1.00 0.00 68 PRO A N 10
ATOM 15671 C CA . PRO A 1 68 ? -2.590 -16.284 -0.996 1.00 0.00 68 PRO A CA 10
ATOM 15672 C C . PRO A 1 68 ? -2.962 -15.205 0.016 1.00 0.00 68 PRO A C 10
ATOM 15673 O O . PRO A 1 68 ? -2.624 -15.304 1.195 1.00 0.00 68 PRO A O 10
ATOM 15684 N N . ALA A 1 69 ? -3.661 -14.177 -0.453 1.00 0.00 69 ALA A N 10
ATOM 15685 C CA . ALA A 1 69 ? -4.081 -13.081 0.411 1.00 0.00 69 ALA A CA 10
ATOM 15686 C C . ALA A 1 69 ? -4.492 -13.594 1.787 1.00 0.00 69 ALA A C 10
ATOM 15687 O O . ALA A 1 69 ? -4.263 -12.933 2.800 1.00 0.00 69 ALA A O 10
ATOM 15694 N N . ASN A 1 70 ? -5.101 -14.775 1.816 1.00 0.00 70 ASN A N 10
ATOM 15695 C CA . ASN A 1 70 ? -5.545 -15.376 3.068 1.00 0.00 70 ASN A CA 10
ATOM 15696 C C . ASN A 1 70 ? -4.372 -15.571 4.024 1.00 0.00 70 ASN A C 10
ATOM 15697 O O . ASN A 1 70 ? -4.431 -15.172 5.187 1.00 0.00 70 ASN A O 10
ATOM 15708 N N . LYS A 1 71 ? -3.306 -16.188 3.525 1.00 0.00 71 LYS A N 10
ATOM 15709 C CA . LYS A 1 71 ? -2.117 -16.436 4.331 1.00 0.00 71 LYS A CA 10
ATOM 15710 C C . LYS A 1 71 ? -1.424 -15.127 4.695 1.00 0.00 71 LYS A C 10
ATOM 15711 O O . LYS A 1 71 ? -1.331 -14.769 5.870 1.00 0.00 71 LYS A O 10
ATOM 15730 N N . GLN A 1 72 ? -0.941 -14.416 3.681 1.00 0.00 72 GLN A N 10
ATOM 15731 C CA . GLN A 1 72 ? -0.258 -13.146 3.897 1.00 0.00 72 GLN A CA 10
ATOM 15732 C C . GLN A 1 72 ? -1.215 -12.101 4.459 1.00 0.00 72 GLN A C 10
ATOM 15733 O O . GLN A 1 72 ? -2.355 -11.980 4.009 1.00 0.00 72 GLN A O 10
ATOM 15747 N N . LYS A 1 73 ? -0.746 -11.345 5.446 1.00 0.00 73 LYS A N 10
ATOM 15748 C CA . LYS A 1 73 ? -1.559 -10.308 6.070 1.00 0.00 73 LYS A CA 10
ATOM 15749 C C . LYS A 1 73 ? -0.925 -8.934 5.884 1.00 0.00 73 LYS A C 10
ATOM 15750 O O . LYS A 1 73 ? 0.299 -8.798 5.884 1.00 0.00 73 LYS A O 10
ATOM 15769 N N . LEU A 1 74 ? -1.765 -7.917 5.727 1.00 0.00 74 LEU A N 10
ATOM 15770 C CA . LEU A 1 74 ? -1.287 -6.551 5.540 1.00 0.00 74 LEU A CA 10
ATOM 15771 C C . LEU A 1 74 ? -1.579 -5.700 6.772 1.00 0.00 74 LEU A C 10
ATOM 15772 O O . LEU A 1 74 ? -2.703 -5.678 7.271 1.00 0.00 74 LEU A O 10
ATOM 15788 N N . SER A 1 75 ? -0.558 -4.999 7.256 1.00 0.00 75 SER A N 10
ATOM 15789 C CA . SER A 1 75 ? -0.705 -4.147 8.430 1.00 0.00 75 SER A CA 10
ATOM 15790 C C . SER A 1 75 ? -0.350 -2.700 8.099 1.00 0.00 75 SER A C 10
ATOM 15791 O O . SER A 1 75 ? 0.683 -2.426 7.490 1.00 0.00 75 SER A O 10
ATOM 15799 N N . GLY A 1 76 ? -1.216 -1.777 8.505 1.00 0.00 76 GLY A N 10
ATOM 15800 C CA . GLY A 1 76 ? -0.979 -0.369 8.243 1.00 0.00 76 GLY A CA 10
ATOM 15801 C C . GLY A 1 76 ? -0.830 0.440 9.516 1.00 0.00 76 GLY A C 10
ATOM 15802 O O . GLY A 1 76 ? -1.019 -0.078 10.616 1.00 0.00 76 GLY A O 10
ATOM 15806 N N . LYS A 1 77 ? -0.487 1.716 9.367 1.00 0.00 77 LYS A N 10
ATOM 15807 C CA . LYS A 1 77 ? -0.311 2.599 10.514 1.00 0.00 77 LYS A CA 10
ATOM 15808 C C . LYS A 1 77 ? -1.436 2.406 11.527 1.00 0.00 77 LYS A C 10
ATOM 15809 O O . LYS A 1 77 ? -1.189 2.299 12.727 1.00 0.00 77 LYS A O 10
ATOM 15828 N N . ALA A 1 78 ? -2.669 2.362 11.034 1.00 0.00 78 ALA A N 10
ATOM 15829 C CA . ALA A 1 78 ? -3.830 2.179 11.896 1.00 0.00 78 ALA A CA 10
ATOM 15830 C C . ALA A 1 78 ? -3.848 0.779 12.501 1.00 0.00 78 ALA A C 10
ATOM 15831 O O . ALA A 1 78 ? -4.111 0.610 13.691 1.00 0.00 78 ALA A O 10
ATOM 15838 N N . GLY A 1 79 ? -3.570 -0.223 11.672 1.00 0.00 79 GLY A N 10
ATOM 15839 C CA . GLY A 1 79 ? -3.560 -1.595 12.144 1.00 0.00 79 GLY A CA 10
ATOM 15840 C C . GLY A 1 79 ? -3.865 -2.589 11.042 1.00 0.00 79 GLY A C 10
ATOM 15841 O O . GLY A 1 79 ? -3.778 -2.260 9.858 1.00 0.00 79 GLY A O 10
ATOM 15845 N N . PHE A 1 80 ? -4.220 -3.810 11.429 1.00 0.00 80 PHE A N 10
ATOM 15846 C CA . PHE A 1 80 ? -4.536 -4.857 10.463 1.00 0.00 80 PHE A CA 10
ATOM 15847 C C . PHE A 1 80 ? -5.523 -4.350 9.415 1.00 0.00 80 PHE A C 10
ATOM 15848 O O . PHE A 1 80 ? -6.685 -4.075 9.721 1.00 0.00 80 PHE A O 10
ATOM 15865 N N . LEU A 1 81 ? -5.053 -4.229 8.179 1.00 0.00 81 LEU A N 10
ATOM 15866 C CA . LEU A 1 81 ? -5.892 -3.756 7.083 1.00 0.00 81 LEU A CA 10
ATOM 15867 C C . LEU A 1 81 ? -6.848 -4.849 6.619 1.00 0.00 81 LEU A C 10
ATOM 15868 O O . LEU A 1 81 ? -6.462 -6.010 6.483 1.00 0.00 81 LEU A O 10
ATOM 15884 N N . LYS A 1 82 ? -8.097 -4.470 6.373 1.00 0.00 82 LYS A N 10
ATOM 15885 C CA . LYS A 1 82 ? -9.109 -5.416 5.919 1.00 0.00 82 LYS A CA 10
ATOM 15886 C C . LYS A 1 82 ? -9.641 -5.027 4.544 1.00 0.00 82 LYS A C 10
ATOM 15887 O O . LYS A 1 82 ? -9.848 -3.847 4.258 1.00 0.00 82 LYS A O 10
ATOM 15906 N N . ASP A 1 83 ? -9.862 -6.024 3.695 1.00 0.00 83 ASP A N 10
ATOM 15907 C CA . ASP A 1 83 ? -10.373 -5.786 2.350 1.00 0.00 83 ASP A CA 10
ATOM 15908 C C . ASP A 1 83 ? -11.665 -4.976 2.395 1.00 0.00 83 ASP A C 10
ATOM 15909 O O . ASP A 1 83 ? -11.952 -4.196 1.488 1.00 0.00 83 ASP A O 10
ATOM 15918 N N . ASN A 1 84 ? -12.441 -5.169 3.456 1.00 0.00 84 ASN A N 10
ATOM 15919 C CA . ASN A 1 84 ? -13.704 -4.457 3.619 1.00 0.00 84 ASN A CA 10
ATOM 15920 C C . ASN A 1 84 ? -13.507 -2.954 3.452 1.00 0.00 84 ASN A C 10
ATOM 15921 O O . ASN A 1 84 ? -14.422 -2.239 3.046 1.00 0.00 84 ASN A O 10
ATOM 15932 N N . MET A 1 85 ? -12.305 -2.481 3.768 1.00 0.00 85 MET A N 10
ATOM 15933 C CA . MET A 1 85 ? -11.988 -1.063 3.651 1.00 0.00 85 MET A CA 10
ATOM 15934 C C . MET A 1 85 ? -11.127 -0.798 2.420 1.00 0.00 85 MET A C 10
ATOM 15935 O O . MET A 1 85 ? -10.451 -1.697 1.918 1.00 0.00 85 MET A O 10
ATOM 15949 N N . SER A 1 86 ? -11.155 0.441 1.939 1.00 0.00 86 SER A N 10
ATOM 15950 C CA . SER A 1 86 ? -10.381 0.822 0.763 1.00 0.00 86 SER A CA 10
ATOM 15951 C C . SER A 1 86 ? -9.017 1.374 1.168 1.00 0.00 86 SER A C 10
ATOM 15952 O O . SER A 1 86 ? -8.653 1.362 2.345 1.00 0.00 86 SER A O 10
ATOM 15960 N N . LEU A 1 87 ? -8.266 1.858 0.184 1.00 0.00 87 LEU A N 10
ATOM 15961 C CA . LEU A 1 87 ? -6.942 2.415 0.436 1.00 0.00 87 LEU A CA 10
ATOM 15962 C C . LEU A 1 87 ? -7.029 3.903 0.755 1.00 0.00 87 LEU A C 10
ATOM 15963 O O . LEU A 1 87 ? -6.385 4.388 1.685 1.00 0.00 87 LEU A O 10
ATOM 15979 N N . ALA A 1 88 ? -7.832 4.624 -0.022 1.00 0.00 88 ALA A N 10
ATOM 15980 C CA . ALA A 1 88 ? -8.007 6.056 0.182 1.00 0.00 88 ALA A CA 10
ATOM 15981 C C . ALA A 1 88 ? -8.490 6.355 1.597 1.00 0.00 88 ALA A C 10
ATOM 15982 O O . ALA A 1 88 ? -8.088 7.349 2.204 1.00 0.00 88 ALA A O 10
ATOM 15989 N N . HIS A 1 89 ? -9.355 5.490 2.117 1.00 0.00 89 HIS A N 10
ATOM 15990 C CA . HIS A 1 89 ? -9.892 5.663 3.462 1.00 0.00 89 HIS A CA 10
ATOM 15991 C C . HIS A 1 89 ? -8.812 5.425 4.514 1.00 0.00 89 HIS A C 10
ATOM 15992 O O . HIS A 1 89 ? -8.790 6.082 5.555 1.00 0.00 89 HIS A O 10
ATOM 16006 N N . TYR A 1 90 ? -7.919 4.483 4.235 1.00 0.00 90 TYR A N 10
ATOM 16007 C CA . TYR A 1 90 ? -6.839 4.157 5.158 1.00 0.00 90 TYR A CA 10
ATOM 16008 C C . TYR A 1 90 ? -5.696 5.161 5.035 1.00 0.00 90 TYR A C 10
ATOM 16009 O O . TYR A 1 90 ? -4.643 4.997 5.649 1.00 0.00 90 TYR A O 10
ATOM 16027 N N . ASN A 1 91 ? -5.914 6.201 4.238 1.00 0.00 91 ASN A N 10
ATOM 16028 C CA . ASN A 1 91 ? -4.905 7.233 4.034 1.00 0.00 91 ASN A CA 10
ATOM 16029 C C . ASN A 1 91 ? -3.636 6.640 3.428 1.00 0.00 91 ASN A C 10
ATOM 16030 O O . ASN A 1 91 ? -2.523 6.995 3.817 1.00 0.00 91 ASN A O 10
ATOM 16041 N N . VAL A 1 92 ? -3.811 5.736 2.470 1.00 0.00 92 VAL A N 10
ATOM 16042 C CA . VAL A 1 92 ? -2.683 5.094 1.807 1.00 0.00 92 VAL A CA 10
ATOM 16043 C C . VAL A 1 92 ? -2.523 5.602 0.379 1.00 0.00 92 VAL A C 10
ATOM 16044 O O . VAL A 1 92 ? -3.383 5.379 -0.471 1.00 0.00 92 VAL A O 10
ATOM 16057 N N . GLY A 1 93 ? -1.412 6.288 0.121 1.00 0.00 93 GLY A N 10
ATOM 16058 C CA . GLY A 1 93 ? -1.158 6.816 -1.206 1.00 0.00 93 GLY A CA 10
ATOM 16059 C C . GLY A 1 93 ? 0.311 6.784 -1.573 1.00 0.00 93 GLY A C 10
ATOM 16060 O O . GLY A 1 93 ? 1.010 5.812 -1.281 1.00 0.00 93 GLY A O 10
ATOM 16064 N N . ALA A 1 94 ? 0.784 7.846 -2.216 1.00 0.00 94 ALA A N 10
ATOM 16065 C CA . ALA A 1 94 ? 2.180 7.935 -2.622 1.00 0.00 94 ALA A CA 10
ATOM 16066 C C . ALA A 1 94 ? 3.054 8.442 -1.480 1.00 0.00 94 ALA A C 10
ATOM 16067 O O . ALA A 1 94 ? 3.893 9.321 -1.670 1.00 0.00 94 ALA A O 10
ATOM 16074 N N . GLY A 1 95 ? 2.849 7.882 -0.291 1.00 0.00 95 GLY A N 10
ATOM 16075 C CA . GLY A 1 95 ? 3.625 8.292 0.865 1.00 0.00 95 GLY A CA 10
ATOM 16076 C C . GLY A 1 95 ? 3.573 7.275 1.988 1.00 0.00 95 GLY A C 10
ATOM 16077 O O . GLY A 1 95 ? 4.591 6.980 2.614 1.00 0.00 95 GLY A O 10
ATOM 16081 N N . GLU A 1 96 ? 2.384 6.739 2.244 1.00 0.00 96 GLU A N 10
ATOM 16082 C CA . GLU A 1 96 ? 2.204 5.752 3.302 1.00 0.00 96 GLU A CA 10
ATOM 16083 C C . GLU A 1 96 ? 2.809 4.409 2.901 1.00 0.00 96 GLU A C 10
ATOM 16084 O O . GLU A 1 96 ? 2.728 4.001 1.742 1.00 0.00 96 GLU A O 10
ATOM 16096 N N . ILE A 1 97 ? 3.417 3.729 3.868 1.00 0.00 97 ILE A N 10
ATOM 16097 C CA . ILE A 1 97 ? 4.035 2.433 3.616 1.00 0.00 97 ILE A CA 10
ATOM 16098 C C . ILE A 1 97 ? 3.388 1.342 4.461 1.00 0.00 97 ILE A C 10
ATOM 16099 O O . ILE A 1 97 ? 3.258 1.478 5.678 1.00 0.00 97 ILE A O 10
ATOM 16115 N N . LEU A 1 98 ? 2.985 0.257 3.809 1.00 0.00 98 LEU A N 10
ATOM 16116 C CA . LEU A 1 98 ? 2.351 -0.861 4.500 1.00 0.00 98 LEU A CA 10
ATOM 16117 C C . LEU A 1 98 ? 3.348 -1.993 4.732 1.00 0.00 98 LEU A C 10
ATOM 16118 O O . LEU A 1 98 ? 4.322 -2.138 3.993 1.00 0.00 98 LEU A O 10
ATOM 16134 N N . THR A 1 99 ? 3.096 -2.793 5.762 1.00 0.00 99 THR A N 10
ATOM 16135 C CA . THR A 1 99 ? 3.969 -3.913 6.091 1.00 0.00 99 THR A CA 10
ATOM 16136 C C . THR A 1 99 ? 3.303 -5.245 5.765 1.00 0.00 99 THR A C 10
ATOM 16137 O O . THR A 1 99 ? 2.094 -5.405 5.936 1.00 0.00 99 THR A O 10
ATOM 16148 N N . LEU A 1 100 ? 4.099 -6.198 5.294 1.00 0.00 100 LEU A N 10
ATOM 16149 C CA . LEU A 1 100 ? 3.587 -7.518 4.942 1.00 0.00 100 LEU A CA 10
ATOM 16150 C C . LEU A 1 100 ? 4.099 -8.577 5.913 1.00 0.00 100 LEU A C 10
ATOM 16151 O O . LEU A 1 100 ? 5.306 -8.733 6.097 1.00 0.00 100 LEU A O 10
ATOM 16167 N N . SER A 1 101 ? 3.173 -9.304 6.530 1.00 0.00 101 SER A N 10
ATOM 16168 C CA . SER A 1 101 ? 3.531 -10.349 7.484 1.00 0.00 101 SER A CA 10
ATOM 16169 C C . SER A 1 101 ? 3.106 -11.721 6.971 1.00 0.00 101 SER A C 10
ATOM 16170 O O . SER A 1 101 ? 2.057 -11.865 6.344 1.00 0.00 101 SER A O 10
ATOM 16178 N N . LEU A 1 102 ? 3.929 -12.728 7.245 1.00 0.00 102 LEU A N 10
ATOM 16179 C CA . LEU A 1 102 ? 3.639 -14.091 6.812 1.00 0.00 102 LEU A CA 10
ATOM 16180 C C . LEU A 1 102 ? 3.155 -14.942 7.982 1.00 0.00 102 LEU A C 10
ATOM 16181 O O . LEU A 1 102 ? 3.708 -14.877 9.080 1.00 0.00 102 LEU A O 10
ATOM 16197 N N . ARG A 1 103 ? 2.120 -15.740 7.739 1.00 0.00 103 ARG A N 10
ATOM 16198 C CA . ARG A 1 103 ? 1.562 -16.604 8.771 1.00 0.00 103 ARG A CA 10
ATOM 16199 C C . ARG A 1 103 ? 2.453 -17.822 9.000 1.00 0.00 103 ARG A C 10
ATOM 16200 O O . ARG A 1 103 ? 3.096 -18.315 8.074 1.00 0.00 103 ARG A O 10
ATOM 16221 N N . GLU A 1 104 ? 2.484 -18.300 10.240 1.00 0.00 104 GLU A N 10
ATOM 16222 C CA . GLU A 1 104 ? 3.298 -19.459 10.591 1.00 0.00 104 GLU A CA 10
ATOM 16223 C C . GLU A 1 104 ? 2.424 -20.689 10.815 1.00 0.00 104 GLU A C 10
ATOM 16224 O O . GLU A 1 104 ? 1.198 -20.618 10.724 1.00 0.00 104 GLU A O 10
ATOM 16236 N N . ARG A 1 105 ? 3.063 -21.817 11.109 1.00 0.00 105 ARG A N 10
ATOM 16237 C CA . ARG A 1 105 ? 2.345 -23.063 11.345 1.00 0.00 105 ARG A CA 10
ATOM 16238 C C . ARG A 1 105 ? 3.090 -23.939 12.347 1.00 0.00 105 ARG A C 10
ATOM 16239 O O . ARG A 1 105 ? 4.308 -23.830 12.498 1.00 0.00 105 ARG A O 10
ATOM 16260 N N . SER A 1 106 ? 2.352 -24.807 13.032 1.00 0.00 106 SER A N 10
ATOM 16261 C CA . SER A 1 106 ? 2.943 -25.698 14.023 1.00 0.00 106 SER A CA 10
ATOM 16262 C C . SER A 1 106 ? 3.181 -27.084 13.433 1.00 0.00 106 SER A C 10
ATOM 16263 O O . SER A 1 106 ? 2.293 -27.936 13.441 1.00 0.00 106 SER A O 10
ATOM 16271 N N . GLY A 1 107 ? 4.389 -27.304 12.922 1.00 0.00 107 GLY A N 10
ATOM 16272 C CA . GLY A 1 107 ? 4.724 -28.588 12.335 1.00 0.00 107 GLY A CA 10
ATOM 16273 C C . GLY A 1 107 ? 4.001 -28.832 11.025 1.00 0.00 107 GLY A C 10
ATOM 16274 O O . GLY A 1 107 ? 2.855 -28.422 10.838 1.00 0.00 107 GLY A O 10
ATOM 16278 N N . PRO A 1 108 ? 4.679 -29.516 10.091 1.00 0.00 108 PRO A N 10
ATOM 16279 C CA . PRO A 1 108 ? 4.113 -29.829 8.774 1.00 0.00 108 PRO A CA 10
ATOM 16280 C C . PRO A 1 108 ? 2.992 -30.859 8.854 1.00 0.00 108 PRO A C 10
ATOM 16281 O O . PRO A 1 108 ? 2.374 -31.198 7.846 1.00 0.00 108 PRO A O 10
ATOM 16292 N N . SER A 1 109 ? 2.734 -31.353 10.062 1.00 0.00 109 SER A N 10
ATOM 16293 C CA . SER A 1 109 ? 1.690 -32.348 10.273 1.00 0.00 109 SER A CA 10
ATOM 16294 C C . SER A 1 109 ? 0.459 -32.030 9.429 1.00 0.00 109 SER A C 10
ATOM 16295 O O . SER A 1 109 ? -0.020 -30.897 9.412 1.00 0.00 109 SER A O 10
ATOM 16303 N N . SER A 1 110 ? -0.048 -33.041 8.729 1.00 0.00 110 SER A N 10
ATOM 16304 C CA . SER A 1 110 ? -1.221 -32.871 7.879 1.00 0.00 110 SER A CA 10
ATOM 16305 C C . SER A 1 110 ? -2.494 -32.804 8.717 1.00 0.00 110 SER A C 10
ATOM 16306 O O . SER A 1 110 ? -2.442 -32.802 9.946 1.00 0.00 110 SER A O 10
ATOM 16314 N N . GLY A 1 111 ? -3.637 -32.749 8.041 1.00 0.00 111 GLY A N 10
ATOM 16315 C CA . GLY A 1 111 ? -4.909 -32.682 8.738 1.00 0.00 111 GLY A CA 10
ATOM 16316 C C . GLY A 1 111 ? -5.753 -31.504 8.293 1.00 0.00 111 GLY A C 10
ATOM 16317 O O . GLY A 1 111 ? -5.229 -30.515 7.780 1.00 0.00 111 GLY A O 10
ATOM 16321 N N . GLY A 1 1 ? -8.210 35.579 9.334 1.00 0.00 1 GLY A N 11
ATOM 16322 C CA . GLY A 1 1 ? -6.956 35.016 8.869 1.00 0.00 1 GLY A CA 11
ATOM 16323 C C . GLY A 1 1 ? -6.877 33.518 9.084 1.00 0.00 1 GLY A C 11
ATOM 16324 O O . GLY A 1 1 ? -7.882 32.872 9.379 1.00 0.00 1 GLY A O 11
ATOM 16328 N N . SER A 1 2 ? -5.678 32.962 8.938 1.00 0.00 2 SER A N 11
ATOM 16329 C CA . SER A 1 2 ? -5.472 31.530 9.113 1.00 0.00 2 SER A CA 11
ATOM 16330 C C . SER A 1 2 ? -4.005 31.163 8.912 1.00 0.00 2 SER A C 11
ATOM 16331 O O . SER A 1 2 ? -3.290 31.812 8.149 1.00 0.00 2 SER A O 11
ATOM 16339 N N . SER A 1 3 ? -3.563 30.117 9.604 1.00 0.00 3 SER A N 11
ATOM 16340 C CA . SER A 1 3 ? -2.180 29.664 9.505 1.00 0.00 3 SER A CA 11
ATOM 16341 C C . SER A 1 3 ? -2.045 28.224 9.988 1.00 0.00 3 SER A C 11
ATOM 16342 O O . SER A 1 3 ? -2.862 27.740 10.770 1.00 0.00 3 SER A O 11
ATOM 16350 N N . GLY A 1 4 ? -1.005 27.542 9.515 1.00 0.00 4 GLY A N 11
ATOM 16351 C CA . GLY A 1 4 ? -0.780 26.164 9.909 1.00 0.00 4 GLY A CA 11
ATOM 16352 C C . GLY A 1 4 ? 0.676 25.759 9.795 1.00 0.00 4 GLY A C 11
ATOM 16353 O O . GLY A 1 4 ? 1.413 25.785 10.780 1.00 0.00 4 GLY A O 11
ATOM 16357 N N . SER A 1 5 ? 1.092 25.382 8.590 1.00 0.00 5 SER A N 11
ATOM 16358 C CA . SER A 1 5 ? 2.467 24.964 8.351 1.00 0.00 5 SER A CA 11
ATOM 16359 C C . SER A 1 5 ? 2.818 23.742 9.195 1.00 0.00 5 SER A C 11
ATOM 16360 O O . SER A 1 5 ? 2.784 23.792 10.425 1.00 0.00 5 SER A O 11
ATOM 16368 N N . SER A 1 6 ? 3.156 22.645 8.525 1.00 0.00 6 SER A N 11
ATOM 16369 C CA . SER A 1 6 ? 3.509 21.408 9.211 1.00 0.00 6 SER A CA 11
ATOM 16370 C C . SER A 1 6 ? 2.350 20.912 10.069 1.00 0.00 6 SER A C 11
ATOM 16371 O O . SER A 1 6 ? 1.563 21.704 10.587 1.00 0.00 6 SER A O 11
ATOM 16379 N N . GLY A 1 7 ? 2.249 19.594 10.214 1.00 0.00 7 GLY A N 11
ATOM 16380 C CA . GLY A 1 7 ? 1.183 19.015 11.009 1.00 0.00 7 GLY A CA 11
ATOM 16381 C C . GLY A 1 7 ? 1.017 17.528 10.760 1.00 0.00 7 GLY A C 11
ATOM 16382 O O . GLY A 1 7 ? 1.082 17.071 9.619 1.00 0.00 7 GLY A O 11
ATOM 16386 N N . LYS A 1 8 ? 0.806 16.770 11.831 1.00 0.00 8 LYS A N 11
ATOM 16387 C CA . LYS A 1 8 ? 0.631 15.327 11.726 1.00 0.00 8 LYS A CA 11
ATOM 16388 C C . LYS A 1 8 ? -0.844 14.949 11.823 1.00 0.00 8 LYS A C 11
ATOM 16389 O O . LYS A 1 8 ? -1.590 15.517 12.622 1.00 0.00 8 LYS A O 11
ATOM 16408 N N . PHE A 1 9 ? -1.258 13.986 11.006 1.00 0.00 9 PHE A N 11
ATOM 16409 C CA . PHE A 1 9 ? -2.644 13.532 11.001 1.00 0.00 9 PHE A CA 11
ATOM 16410 C C . PHE A 1 9 ? -2.954 12.718 12.253 1.00 0.00 9 PHE A C 11
ATOM 16411 O O . PHE A 1 9 ? -2.646 11.528 12.325 1.00 0.00 9 PHE A O 11
ATOM 16428 N N . ASP A 1 10 ? -3.567 13.367 13.237 1.00 0.00 10 ASP A N 11
ATOM 16429 C CA . ASP A 1 10 ? -3.921 12.704 14.488 1.00 0.00 10 ASP A CA 11
ATOM 16430 C C . ASP A 1 10 ? -5.005 11.656 14.259 1.00 0.00 10 ASP A C 11
ATOM 16431 O O . ASP A 1 10 ? -5.763 11.735 13.293 1.00 0.00 10 ASP A O 11
ATOM 16440 N N . GLU A 1 11 ? -5.071 10.675 15.154 1.00 0.00 11 GLU A N 11
ATOM 16441 C CA . GLU A 1 11 ? -6.061 9.611 15.047 1.00 0.00 11 GLU A CA 11
ATOM 16442 C C . GLU A 1 11 ? -7.455 10.186 14.808 1.00 0.00 11 GLU A C 11
ATOM 16443 O O . GLU A 1 11 ? -8.184 9.727 13.929 1.00 0.00 11 GLU A O 11
ATOM 16455 N N . SER A 1 12 ? -7.817 11.193 15.596 1.00 0.00 12 SER A N 11
ATOM 16456 C CA . SER A 1 12 ? -9.123 11.829 15.474 1.00 0.00 12 SER A CA 11
ATOM 16457 C C . SER A 1 12 ? -9.053 13.041 14.550 1.00 0.00 12 SER A C 11
ATOM 16458 O O . SER A 1 12 ? -9.646 14.083 14.828 1.00 0.00 12 SER A O 11
ATOM 16466 N N . ALA A 1 13 ? -8.323 12.896 13.448 1.00 0.00 13 ALA A N 11
ATOM 16467 C CA . ALA A 1 13 ? -8.176 13.977 12.482 1.00 0.00 13 ALA A CA 11
ATOM 16468 C C . ALA A 1 13 ? -7.606 13.462 11.164 1.00 0.00 13 ALA A C 11
ATOM 16469 O O . ALA A 1 13 ? -6.688 14.058 10.598 1.00 0.00 13 ALA A O 11
ATOM 16476 N N . LEU A 1 14 ? -8.154 12.353 10.682 1.00 0.00 14 LEU A N 11
ATOM 16477 C CA . LEU A 1 14 ? -7.698 11.757 9.431 1.00 0.00 14 LEU A CA 11
ATOM 16478 C C . LEU A 1 14 ? -8.534 12.252 8.255 1.00 0.00 14 LEU A C 11
ATOM 16479 O O . LEU A 1 14 ? -9.679 12.672 8.427 1.00 0.00 14 LEU A O 11
ATOM 16495 N N . VAL A 1 15 ? -7.956 12.199 7.060 1.00 0.00 15 VAL A N 11
ATOM 16496 C CA . VAL A 1 15 ? -8.648 12.640 5.855 1.00 0.00 15 VAL A CA 11
ATOM 16497 C C . VAL A 1 15 ? -9.665 11.601 5.394 1.00 0.00 15 VAL A C 11
ATOM 16498 O O . VAL A 1 15 ? -9.395 10.399 5.373 1.00 0.00 15 VAL A O 11
ATOM 16511 N N . PRO A 1 16 ? -10.862 12.071 5.015 1.00 0.00 16 PRO A N 11
ATOM 16512 C CA . PRO A 1 16 ? -11.943 11.199 4.546 1.00 0.00 16 PRO A CA 11
ATOM 16513 C C . PRO A 1 16 ? -11.642 10.586 3.182 1.00 0.00 16 PRO A C 11
ATOM 16514 O O . PRO A 1 16 ? -11.060 11.236 2.315 1.00 0.00 16 PRO A O 11
ATOM 16525 N N . GLU A 1 17 ? -12.046 9.332 3.000 1.00 0.00 17 GLU A N 11
ATOM 16526 C CA . GLU A 1 17 ? -11.819 8.632 1.742 1.00 0.00 17 GLU A CA 11
ATOM 16527 C C . GLU A 1 17 ? -12.228 9.501 0.555 1.00 0.00 17 GLU A C 11
ATOM 16528 O O . GLU A 1 17 ? -11.756 9.302 -0.564 1.00 0.00 17 GLU A O 11
ATOM 16540 N N . ASP A 1 18 ? -13.108 10.462 0.810 1.00 0.00 18 ASP A N 11
ATOM 16541 C CA . ASP A 1 18 ? -13.581 11.362 -0.237 1.00 0.00 18 ASP A CA 11
ATOM 16542 C C . ASP A 1 18 ? -12.484 12.335 -0.654 1.00 0.00 18 ASP A C 11
ATOM 16543 O O . ASP A 1 18 ? -12.214 12.509 -1.842 1.00 0.00 18 ASP A O 11
ATOM 16552 N N . GLN A 1 19 ? -11.855 12.968 0.332 1.00 0.00 19 GLN A N 11
ATOM 16553 C CA . GLN A 1 19 ? -10.787 13.925 0.066 1.00 0.00 19 GLN A CA 11
ATOM 16554 C C . GLN A 1 19 ? -9.524 13.215 -0.410 1.00 0.00 19 GLN A C 11
ATOM 16555 O O . GLN A 1 19 ? -8.970 13.548 -1.458 1.00 0.00 19 GLN A O 11
ATOM 16569 N N . PHE A 1 20 ? -9.075 12.235 0.366 1.00 0.00 20 PHE A N 11
ATOM 16570 C CA . PHE A 1 20 ? -7.876 11.478 0.024 1.00 0.00 20 PHE A CA 11
ATOM 16571 C C . PHE A 1 20 ? -7.908 11.040 -1.438 1.00 0.00 20 PHE A C 11
ATOM 16572 O O . PHE A 1 20 ? -6.882 11.031 -2.118 1.00 0.00 20 PHE A O 11
ATOM 16589 N N . LEU A 1 21 ? -9.094 10.675 -1.913 1.00 0.00 21 LEU A N 11
ATOM 16590 C CA . LEU A 1 21 ? -9.261 10.235 -3.294 1.00 0.00 21 LEU A CA 11
ATOM 16591 C C . LEU A 1 21 ? -8.742 11.287 -4.268 1.00 0.00 21 LEU A C 11
ATOM 16592 O O . LEU A 1 21 ? -7.809 11.036 -5.030 1.00 0.00 21 LEU A O 11
ATOM 16608 N N . ALA A 1 22 ? -9.352 12.467 -4.237 1.00 0.00 22 ALA A N 11
ATOM 16609 C CA . ALA A 1 22 ? -8.950 13.559 -5.114 1.00 0.00 22 ALA A CA 11
ATOM 16610 C C . ALA A 1 22 ? -7.522 14.005 -4.815 1.00 0.00 22 ALA A C 11
ATOM 16611 O O . ALA A 1 22 ? -6.699 14.130 -5.722 1.00 0.00 22 ALA A O 11
ATOM 16618 N N . GLN A 1 23 ? -7.237 14.243 -3.540 1.00 0.00 23 GLN A N 11
ATOM 16619 C CA . GLN A 1 23 ? -5.908 14.677 -3.123 1.00 0.00 23 GLN A CA 11
ATOM 16620 C C . GLN A 1 23 ? -4.829 14.021 -3.977 1.00 0.00 23 GLN A C 11
ATOM 16621 O O . GLN A 1 23 ? -3.790 14.621 -4.253 1.00 0.00 23 GLN A O 11
ATOM 16635 N N . HIS A 1 24 ? -5.081 12.784 -4.393 1.00 0.00 24 HIS A N 11
ATOM 16636 C CA . HIS A 1 24 ? -4.130 12.045 -5.217 1.00 0.00 24 HIS A CA 11
ATOM 16637 C C . HIS A 1 24 ? -4.814 11.469 -6.452 1.00 0.00 24 HIS A C 11
ATOM 16638 O O . HIS A 1 24 ? -5.354 10.363 -6.433 1.00 0.00 24 HIS A O 11
ATOM 16652 N N . PRO A 1 25 ? -4.793 12.235 -7.553 1.00 0.00 25 PRO A N 11
ATOM 16653 C CA . PRO A 1 25 ? -5.407 11.821 -8.818 1.00 0.00 25 PRO A CA 11
ATOM 16654 C C . PRO A 1 25 ? -4.652 10.675 -9.481 1.00 0.00 25 PRO A C 11
ATOM 16655 O O . PRO A 1 25 ? -3.571 10.289 -9.035 1.00 0.00 25 PRO A O 11
ATOM 16666 N N . GLY A 1 26 ? -5.226 10.135 -10.553 1.00 0.00 26 GLY A N 11
ATOM 16667 C CA . GLY A 1 26 ? -4.591 9.039 -11.261 1.00 0.00 26 GLY A CA 11
ATOM 16668 C C . GLY A 1 26 ? -4.112 7.945 -10.327 1.00 0.00 26 GLY A C 11
ATOM 16669 O O . GLY A 1 26 ? -4.408 7.946 -9.132 1.00 0.00 26 GLY A O 11
ATOM 16673 N N . PRO A 1 27 ? -3.356 6.982 -10.876 1.00 0.00 27 PRO A N 11
ATOM 16674 C CA . PRO A 1 27 ? -2.821 5.858 -10.101 1.00 0.00 27 PRO A CA 11
ATOM 16675 C C . PRO A 1 27 ? -1.733 6.293 -9.125 1.00 0.00 27 PRO A C 11
ATOM 16676 O O . PRO A 1 27 ? -0.974 7.222 -9.400 1.00 0.00 27 PRO A O 11
ATOM 16687 N N . ALA A 1 28 ? -1.663 5.616 -7.983 1.00 0.00 28 ALA A N 11
ATOM 16688 C CA . ALA A 1 28 ? -0.668 5.931 -6.967 1.00 0.00 28 ALA A CA 11
ATOM 16689 C C . ALA A 1 28 ? 0.237 4.733 -6.695 1.00 0.00 28 ALA A C 11
ATOM 16690 O O . ALA A 1 28 ? -0.235 3.604 -6.558 1.00 0.00 28 ALA A O 11
ATOM 16697 N N . THR A 1 29 ? 1.540 4.986 -6.619 1.00 0.00 29 THR A N 11
ATOM 16698 C CA . THR A 1 29 ? 2.510 3.929 -6.365 1.00 0.00 29 THR A CA 11
ATOM 16699 C C . THR A 1 29 ? 2.650 3.658 -4.872 1.00 0.00 29 THR A C 11
ATOM 16700 O O . THR A 1 29 ? 3.145 4.501 -4.123 1.00 0.00 29 THR A O 11
ATOM 16711 N N . ILE A 1 30 ? 2.213 2.478 -4.445 1.00 0.00 30 ILE A N 11
ATOM 16712 C CA . ILE A 1 30 ? 2.291 2.097 -3.040 1.00 0.00 30 ILE A CA 11
ATOM 16713 C C . ILE A 1 30 ? 3.570 1.316 -2.754 1.00 0.00 30 ILE A C 11
ATOM 16714 O O . ILE A 1 30 ? 3.938 0.411 -3.503 1.00 0.00 30 ILE A O 11
ATOM 16730 N N . ARG A 1 31 ? 4.242 1.672 -1.664 1.00 0.00 31 ARG A N 11
ATOM 16731 C CA . ARG A 1 31 ? 5.480 1.004 -1.277 1.00 0.00 31 ARG A CA 11
ATOM 16732 C C . ARG A 1 31 ? 5.222 -0.026 -0.181 1.00 0.00 31 ARG A C 11
ATOM 16733 O O . ARG A 1 31 ? 4.792 0.317 0.919 1.00 0.00 31 ARG A O 11
ATOM 16754 N N . VAL A 1 32 ? 5.488 -1.291 -0.492 1.00 0.00 32 VAL A N 11
ATOM 16755 C CA . VAL A 1 32 ? 5.285 -2.372 0.466 1.00 0.00 32 VAL A CA 11
ATOM 16756 C C . VAL A 1 32 ? 6.605 -3.051 0.814 1.00 0.00 32 VAL A C 11
ATOM 16757 O O . VAL A 1 32 ? 7.406 -3.363 -0.067 1.00 0.00 32 VAL A O 11
ATOM 16770 N N . SER A 1 33 ? 6.824 -3.278 2.105 1.00 0.00 33 SER A N 11
ATOM 16771 C CA . SER A 1 33 ? 8.049 -3.918 2.571 1.00 0.00 33 SER A CA 11
ATOM 16772 C C . SER A 1 33 ? 8.037 -5.411 2.254 1.00 0.00 33 SER A C 11
ATOM 16773 O O . SER A 1 33 ? 6.984 -6.048 2.251 1.00 0.00 33 SER A O 11
ATOM 16781 N N . LYS A 1 34 ? 9.216 -5.961 1.986 1.00 0.00 34 LYS A N 11
ATOM 16782 C CA . LYS A 1 34 ? 9.344 -7.378 1.667 1.00 0.00 34 LYS A CA 11
ATOM 16783 C C . LYS A 1 34 ? 9.228 -8.232 2.927 1.00 0.00 34 LYS A C 11
ATOM 16784 O O . LYS A 1 34 ? 9.704 -7.864 4.001 1.00 0.00 34 LYS A O 11
ATOM 16803 N N . PRO A 1 35 ? 8.581 -9.399 2.794 1.00 0.00 35 PRO A N 11
ATOM 16804 C CA . PRO A 1 35 ? 8.389 -10.329 3.910 1.00 0.00 35 PRO A CA 11
ATOM 16805 C C . PRO A 1 35 ? 9.692 -10.990 4.345 1.00 0.00 35 PRO A C 11
ATOM 16806 O O . PRO A 1 35 ? 10.724 -10.837 3.693 1.00 0.00 35 PRO A O 11
ATOM 16817 N N . ASN A 1 36 ? 9.638 -11.724 5.451 1.00 0.00 36 ASN A N 11
ATOM 16818 C CA . ASN A 1 36 ? 10.815 -12.408 5.973 1.00 0.00 36 ASN A CA 11
ATOM 16819 C C . ASN A 1 36 ? 11.849 -11.405 6.476 1.00 0.00 36 ASN A C 11
ATOM 16820 O O . ASN A 1 36 ? 12.045 -11.253 7.682 1.00 0.00 36 ASN A O 11
ATOM 16831 N N . GLU A 1 37 ? 12.505 -10.722 5.544 1.00 0.00 37 GLU A N 11
ATOM 16832 C CA . GLU A 1 37 ? 13.519 -9.733 5.893 1.00 0.00 37 GLU A CA 11
ATOM 16833 C C . GLU A 1 37 ? 13.869 -8.864 4.689 1.00 0.00 37 GLU A C 11
ATOM 16834 O O . GLU A 1 37 ? 13.580 -7.669 4.669 1.00 0.00 37 GLU A O 11
ATOM 16846 N N . ASN A 1 38 ? 14.494 -9.475 3.688 1.00 0.00 38 ASN A N 11
ATOM 16847 C CA . ASN A 1 38 ? 14.885 -8.757 2.479 1.00 0.00 38 ASN A CA 11
ATOM 16848 C C . ASN A 1 38 ? 16.205 -8.022 2.687 1.00 0.00 38 ASN A C 11
ATOM 16849 O O . ASN A 1 38 ? 16.630 -7.794 3.820 1.00 0.00 38 ASN A O 11
ATOM 16860 N N . ASP A 1 39 ? 16.851 -7.655 1.585 1.00 0.00 39 ASP A N 11
ATOM 16861 C CA . ASP A 1 39 ? 18.123 -6.943 1.645 1.00 0.00 39 ASP A CA 11
ATOM 16862 C C . ASP A 1 39 ? 17.938 -5.545 2.227 1.00 0.00 39 ASP A C 11
ATOM 16863 O O . ASP A 1 39 ? 18.795 -5.047 2.955 1.00 0.00 39 ASP A O 11
ATOM 16872 N N . GLY A 1 40 ? 16.812 -4.917 1.899 1.00 0.00 40 GLY A N 11
ATOM 16873 C CA . GLY A 1 40 ? 16.536 -3.582 2.396 1.00 0.00 40 GLY A CA 11
ATOM 16874 C C . GLY A 1 40 ? 15.865 -2.705 1.358 1.00 0.00 40 GLY A C 11
ATOM 16875 O O . GLY A 1 40 ? 16.080 -1.494 1.328 1.00 0.00 40 GLY A O 11
ATOM 16879 N N . GLN A 1 41 ? 15.052 -3.318 0.504 1.00 0.00 41 GLN A N 11
ATOM 16880 C CA . GLN A 1 41 ? 14.349 -2.583 -0.542 1.00 0.00 41 GLN A CA 11
ATOM 16881 C C . GLN A 1 41 ? 12.862 -2.917 -0.537 1.00 0.00 41 GLN A C 11
ATOM 16882 O O . GLN A 1 41 ? 12.462 -4.012 -0.139 1.00 0.00 41 GLN A O 11
ATOM 16896 N N . PHE A 1 42 ? 12.045 -1.968 -0.981 1.00 0.00 42 PHE A N 11
ATOM 16897 C CA . PHE A 1 42 ? 10.600 -2.161 -1.027 1.00 0.00 42 PHE A CA 11
ATOM 16898 C C . PHE A 1 42 ? 10.125 -2.369 -2.461 1.00 0.00 42 PHE A C 11
ATOM 16899 O O . PHE A 1 42 ? 10.855 -2.099 -3.414 1.00 0.00 42 PHE A O 11
ATOM 16916 N N . MET A 1 43 ? 8.894 -2.852 -2.606 1.00 0.00 43 MET A N 11
ATOM 16917 C CA . MET A 1 43 ? 8.320 -3.095 -3.924 1.00 0.00 43 MET A CA 11
ATOM 16918 C C . MET A 1 43 ? 7.397 -1.952 -4.335 1.00 0.00 43 MET A C 11
ATOM 16919 O O . MET A 1 43 ? 6.694 -1.380 -3.502 1.00 0.00 43 MET A O 11
ATOM 16933 N N . GLU A 1 44 ? 7.406 -1.625 -5.624 1.00 0.00 44 GLU A N 11
ATOM 16934 C CA . GLU A 1 44 ? 6.570 -0.548 -6.143 1.00 0.00 44 GLU A CA 11
ATOM 16935 C C . GLU A 1 44 ? 5.277 -1.101 -6.734 1.00 0.00 44 GLU A C 11
ATOM 16936 O O . GLU A 1 44 ? 5.245 -1.543 -7.883 1.00 0.00 44 GLU A O 11
ATOM 16948 N N . ILE A 1 45 ? 4.211 -1.075 -5.940 1.00 0.00 45 ILE A N 11
ATOM 16949 C CA . ILE A 1 45 ? 2.915 -1.572 -6.384 1.00 0.00 45 ILE A CA 11
ATOM 16950 C C . ILE A 1 45 ? 1.947 -0.424 -6.648 1.00 0.00 45 ILE A C 11
ATOM 16951 O O . ILE A 1 45 ? 1.382 0.153 -5.718 1.00 0.00 45 ILE A O 11
ATOM 16967 N N . THR A 1 46 ? 1.757 -0.097 -7.922 1.00 0.00 46 THR A N 11
ATOM 16968 C CA . THR A 1 46 ? 0.856 0.981 -8.309 1.00 0.00 46 THR A CA 11
ATOM 16969 C C . THR A 1 46 ? -0.550 0.455 -8.573 1.00 0.00 46 THR A C 11
ATOM 16970 O O . THR A 1 46 ? -0.724 -0.617 -9.155 1.00 0.00 46 THR A O 11
ATOM 16981 N N . VAL A 1 47 ? -1.552 1.216 -8.143 1.00 0.00 47 VAL A N 11
ATOM 16982 C CA . VAL A 1 47 ? -2.943 0.826 -8.335 1.00 0.00 47 VAL A CA 11
ATOM 16983 C C . VAL A 1 47 ? -3.690 1.855 -9.177 1.00 0.00 47 VAL A C 11
ATOM 16984 O O . VAL A 1 47 ? -3.607 3.056 -8.923 1.00 0.00 47 VAL A O 11
ATOM 16997 N N . GLN A 1 48 ? -4.420 1.374 -10.179 1.00 0.00 48 GLN A N 11
ATOM 16998 C CA . GLN A 1 48 ? -5.182 2.253 -11.057 1.00 0.00 48 GLN A CA 11
ATOM 16999 C C . GLN A 1 48 ? -5.923 3.318 -10.255 1.00 0.00 48 GLN A C 11
ATOM 17000 O O . GLN A 1 48 ? -6.016 4.471 -10.673 1.00 0.00 48 GLN A O 11
ATOM 17014 N N . SER A 1 49 ? -6.449 2.921 -9.100 1.00 0.00 49 SER A N 11
ATOM 17015 C CA . SER A 1 49 ? -7.185 3.840 -8.240 1.00 0.00 49 SER A CA 11
ATOM 17016 C C . SER A 1 49 ? -7.089 3.412 -6.779 1.00 0.00 49 SER A C 11
ATOM 17017 O O . SER A 1 49 ? -7.190 2.227 -6.459 1.00 0.00 49 SER A O 11
ATOM 17025 N N . LEU A 1 50 ? -6.895 4.384 -5.896 1.00 0.00 50 LEU A N 11
ATOM 17026 C CA . LEU A 1 50 ? -6.785 4.109 -4.467 1.00 0.00 50 LEU A CA 11
ATOM 17027 C C . LEU A 1 50 ? -8.069 3.482 -3.933 1.00 0.00 50 LEU A C 11
ATOM 17028 O O . LEU A 1 50 ? -8.030 2.573 -3.104 1.00 0.00 50 LEU A O 11
ATOM 17044 N N . SER A 1 51 ? -9.206 3.971 -4.417 1.00 0.00 51 SER A N 11
ATOM 17045 C CA . SER A 1 51 ? -10.503 3.459 -3.987 1.00 0.00 51 SER A CA 11
ATOM 17046 C C . SER A 1 51 ? -10.485 1.935 -3.902 1.00 0.00 51 SER A C 11
ATOM 17047 O O . SER A 1 51 ? -11.272 1.336 -3.172 1.00 0.00 51 SER A O 11
ATOM 17055 N N . GLU A 1 52 ? -9.579 1.319 -4.655 1.00 0.00 52 GLU A N 11
ATOM 17056 C CA . GLU A 1 52 ? -9.457 -0.135 -4.665 1.00 0.00 52 GLU A CA 11
ATOM 17057 C C . GLU A 1 52 ? -9.524 -0.697 -3.247 1.00 0.00 52 GLU A C 11
ATOM 17058 O O . GLU A 1 52 ? -9.213 -0.004 -2.279 1.00 0.00 52 GLU A O 11
ATOM 17070 N N . ASN A 1 53 ? -9.932 -1.957 -3.134 1.00 0.00 53 ASN A N 11
ATOM 17071 C CA . ASN A 1 53 ? -10.040 -2.611 -1.836 1.00 0.00 53 ASN A CA 11
ATOM 17072 C C . ASN A 1 53 ? -8.705 -3.225 -1.424 1.00 0.00 53 ASN A C 11
ATOM 17073 O O . ASN A 1 53 ? -7.939 -3.694 -2.264 1.00 0.00 53 ASN A O 11
ATOM 17084 N N . VAL A 1 54 ? -8.434 -3.217 -0.121 1.00 0.00 54 VAL A N 11
ATOM 17085 C CA . VAL A 1 54 ? -7.193 -3.774 0.404 1.00 0.00 54 VAL A CA 11
ATOM 17086 C C . VAL A 1 54 ? -7.016 -5.225 -0.029 1.00 0.00 54 VAL A C 11
ATOM 17087 O O . VAL A 1 54 ? -5.894 -5.697 -0.208 1.00 0.00 54 VAL A O 11
ATOM 17100 N N . GLY A 1 55 ? -8.132 -5.928 -0.198 1.00 0.00 55 GLY A N 11
ATOM 17101 C CA . GLY A 1 55 ? -8.076 -7.319 -0.610 1.00 0.00 55 GLY A CA 11
ATOM 17102 C C . GLY A 1 55 ? -7.442 -7.495 -1.974 1.00 0.00 55 GLY A C 11
ATOM 17103 O O . GLY A 1 55 ? -6.576 -8.350 -2.158 1.00 0.00 55 GLY A O 11
ATOM 17107 N N . SER A 1 56 ? -7.873 -6.684 -2.935 1.00 0.00 56 SER A N 11
ATOM 17108 C CA . SER A 1 56 ? -7.345 -6.757 -4.292 1.00 0.00 56 SER A CA 11
ATOM 17109 C C . SER A 1 56 ? -5.825 -6.615 -4.291 1.00 0.00 56 SER A C 11
ATOM 17110 O O . SER A 1 56 ? -5.119 -7.366 -4.967 1.00 0.00 56 SER A O 11
ATOM 17118 N N . LEU A 1 57 ? -5.328 -5.647 -3.529 1.00 0.00 57 LEU A N 11
ATOM 17119 C CA . LEU A 1 57 ? -3.893 -5.405 -3.440 1.00 0.00 57 LEU A CA 11
ATOM 17120 C C . LEU A 1 57 ? -3.148 -6.680 -3.060 1.00 0.00 57 LEU A C 11
ATOM 17121 O O . LEU A 1 57 ? -2.270 -7.141 -3.791 1.00 0.00 57 LEU A O 11
ATOM 17137 N N . LYS A 1 58 ? -3.504 -7.249 -1.913 1.00 0.00 58 LYS A N 11
ATOM 17138 C CA . LYS A 1 58 ? -2.874 -8.473 -1.436 1.00 0.00 58 LYS A CA 11
ATOM 17139 C C . LYS A 1 58 ? -2.556 -9.410 -2.598 1.00 0.00 58 LYS A C 11
ATOM 17140 O O . LYS A 1 58 ? -1.497 -10.034 -2.632 1.00 0.00 58 LYS A O 11
ATOM 17159 N N . GLU A 1 59 ? -3.481 -9.501 -3.548 1.00 0.00 59 GLU A N 11
ATOM 17160 C CA . GLU A 1 59 ? -3.299 -10.361 -4.712 1.00 0.00 59 GLU A CA 11
ATOM 17161 C C . GLU A 1 59 ? -2.092 -9.915 -5.534 1.00 0.00 59 GLU A C 11
ATOM 17162 O O . GLU A 1 59 ? -1.274 -10.735 -5.952 1.00 0.00 59 GLU A O 11
ATOM 17174 N N . LYS A 1 60 ? -1.988 -8.610 -5.761 1.00 0.00 60 LYS A N 11
ATOM 17175 C CA . LYS A 1 60 ? -0.883 -8.054 -6.532 1.00 0.00 60 LYS A CA 11
ATOM 17176 C C . LYS A 1 60 ? 0.454 -8.599 -6.039 1.00 0.00 60 LYS A C 11
ATOM 17177 O O . LYS A 1 60 ? 1.196 -9.225 -6.795 1.00 0.00 60 LYS A O 11
ATOM 17196 N N . ILE A 1 61 ? 0.752 -8.357 -4.766 1.00 0.00 61 ILE A N 11
ATOM 17197 C CA . ILE A 1 61 ? 1.998 -8.826 -4.172 1.00 0.00 61 ILE A CA 11
ATOM 17198 C C . ILE A 1 61 ? 1.990 -10.342 -4.004 1.00 0.00 61 ILE A C 11
ATOM 17199 O O . ILE A 1 61 ? 3.012 -11.002 -4.187 1.00 0.00 61 ILE A O 11
ATOM 17215 N N . ALA A 1 62 ? 0.829 -10.886 -3.657 1.00 0.00 62 ALA A N 11
ATOM 17216 C CA . ALA A 1 62 ? 0.687 -12.325 -3.468 1.00 0.00 62 ALA A CA 11
ATOM 17217 C C . ALA A 1 62 ? 1.404 -13.097 -4.570 1.00 0.00 62 ALA A C 11
ATOM 17218 O O . ALA A 1 62 ? 1.794 -14.249 -4.381 1.00 0.00 62 ALA A O 11
ATOM 17225 N N . GLY A 1 63 ? 1.573 -12.455 -5.722 1.00 0.00 63 GLY A N 11
ATOM 17226 C CA . GLY A 1 63 ? 2.242 -13.099 -6.837 1.00 0.00 63 GLY A CA 11
ATOM 17227 C C . GLY A 1 63 ? 3.747 -13.148 -6.660 1.00 0.00 63 GLY A C 11
ATOM 17228 O O . GLY A 1 63 ? 4.389 -14.129 -7.035 1.00 0.00 63 GLY A O 11
ATOM 17232 N N . GLU A 1 64 ? 4.310 -12.089 -6.090 1.00 0.00 64 GLU A N 11
ATOM 17233 C CA . GLU A 1 64 ? 5.749 -12.016 -5.867 1.00 0.00 64 GLU A CA 11
ATOM 17234 C C . GLU A 1 64 ? 6.173 -12.954 -4.740 1.00 0.00 64 GLU A C 11
ATOM 17235 O O . GLU A 1 64 ? 7.031 -13.817 -4.926 1.00 0.00 64 GLU A O 11
ATOM 17247 N N . ILE A 1 65 ? 5.565 -12.778 -3.572 1.00 0.00 65 ILE A N 11
ATOM 17248 C CA . ILE A 1 65 ? 5.879 -13.608 -2.415 1.00 0.00 65 ILE A CA 11
ATOM 17249 C C . ILE A 1 65 ? 5.333 -15.021 -2.588 1.00 0.00 65 ILE A C 11
ATOM 17250 O O . ILE A 1 65 ? 5.712 -15.937 -1.860 1.00 0.00 65 ILE A O 11
ATOM 17266 N N . GLN A 1 66 ? 4.441 -15.190 -3.560 1.00 0.00 66 GLN A N 11
ATOM 17267 C CA . GLN A 1 66 ? 3.843 -16.492 -3.830 1.00 0.00 66 GLN A CA 11
ATOM 17268 C C . GLN A 1 66 ? 3.024 -16.973 -2.636 1.00 0.00 66 GLN A C 11
ATOM 17269 O O . GLN A 1 66 ? 3.093 -18.142 -2.255 1.00 0.00 66 GLN A O 11
ATOM 17283 N N . ILE A 1 67 ? 2.250 -16.065 -2.052 1.00 0.00 67 ILE A N 11
ATOM 17284 C CA . ILE A 1 67 ? 1.418 -16.397 -0.903 1.00 0.00 67 ILE A CA 11
ATOM 17285 C C . ILE A 1 67 ? 0.000 -15.861 -1.077 1.00 0.00 67 ILE A C 11
ATOM 17286 O O . ILE A 1 67 ? -0.214 -14.739 -1.535 1.00 0.00 67 ILE A O 11
ATOM 17302 N N . PRO A 1 68 ? -0.992 -16.682 -0.703 1.00 0.00 68 PRO A N 11
ATOM 17303 C CA . PRO A 1 68 ? -2.407 -16.312 -0.807 1.00 0.00 68 PRO A CA 11
ATOM 17304 C C . PRO A 1 68 ? -2.796 -15.227 0.191 1.00 0.00 68 PRO A C 11
ATOM 17305 O O . PRO A 1 68 ? -2.476 -15.315 1.375 1.00 0.00 68 PRO A O 11
ATOM 17316 N N . ALA A 1 69 ? -3.491 -14.203 -0.297 1.00 0.00 69 ALA A N 11
ATOM 17317 C CA . ALA A 1 69 ? -3.926 -13.102 0.553 1.00 0.00 69 ALA A CA 11
ATOM 17318 C C . ALA A 1 69 ? -4.297 -13.597 1.947 1.00 0.00 69 ALA A C 11
ATOM 17319 O O . ALA A 1 69 ? -4.111 -12.891 2.936 1.00 0.00 69 ALA A O 11
ATOM 17326 N N . ASN A 1 70 ? -4.822 -14.816 2.016 1.00 0.00 70 ASN A N 11
ATOM 17327 C CA . ASN A 1 70 ? -5.221 -15.406 3.289 1.00 0.00 70 ASN A CA 11
ATOM 17328 C C . ASN A 1 70 ? -4.022 -15.546 4.222 1.00 0.00 70 ASN A C 11
ATOM 17329 O O . ASN A 1 70 ? -4.071 -15.134 5.381 1.00 0.00 70 ASN A O 11
ATOM 17340 N N . LYS A 1 71 ? -2.945 -16.130 3.708 1.00 0.00 71 LYS A N 11
ATOM 17341 C CA . LYS A 1 71 ? -1.731 -16.323 4.493 1.00 0.00 71 LYS A CA 11
ATOM 17342 C C . LYS A 1 71 ? -1.090 -14.985 4.844 1.00 0.00 71 LYS A C 11
ATOM 17343 O O . LYS A 1 71 ? -1.092 -14.572 6.004 1.00 0.00 71 LYS A O 11
ATOM 17362 N N . GLN A 1 72 ? -0.546 -14.311 3.836 1.00 0.00 72 GLN A N 11
ATOM 17363 C CA . GLN A 1 72 ? 0.097 -13.018 4.041 1.00 0.00 72 GLN A CA 11
ATOM 17364 C C . GLN A 1 72 ? -0.891 -12.003 4.607 1.00 0.00 72 GLN A C 11
ATOM 17365 O O . GLN A 1 72 ? -2.022 -11.890 4.132 1.00 0.00 72 GLN A O 11
ATOM 17379 N N . LYS A 1 73 ? -0.457 -11.265 5.622 1.00 0.00 73 LYS A N 11
ATOM 17380 C CA . LYS A 1 73 ? -1.301 -10.258 6.253 1.00 0.00 73 LYS A CA 11
ATOM 17381 C C . LYS A 1 73 ? -0.727 -8.860 6.046 1.00 0.00 73 LYS A C 11
ATOM 17382 O O . LYS A 1 73 ? 0.473 -8.639 6.215 1.00 0.00 73 LYS A O 11
ATOM 17401 N N . LEU A 1 74 ? -1.590 -7.918 5.682 1.00 0.00 74 LEU A N 11
ATOM 17402 C CA . LEU A 1 74 ? -1.169 -6.540 5.454 1.00 0.00 74 LEU A CA 11
ATOM 17403 C C . LEU A 1 74 ? -1.563 -5.650 6.628 1.00 0.00 74 LEU A C 11
ATOM 17404 O O . LEU A 1 74 ? -2.719 -5.637 7.051 1.00 0.00 74 LEU A O 11
ATOM 17420 N N . SER A 1 75 ? -0.594 -4.904 7.149 1.00 0.00 75 SER A N 11
ATOM 17421 C CA . SER A 1 75 ? -0.838 -4.011 8.275 1.00 0.00 75 SER A CA 11
ATOM 17422 C C . SER A 1 75 ? -0.469 -2.573 7.920 1.00 0.00 75 SER A C 11
ATOM 17423 O O . SER A 1 75 ? 0.571 -2.321 7.311 1.00 0.00 75 SER A O 11
ATOM 17431 N N . GLY A 1 76 ? -1.329 -1.635 8.303 1.00 0.00 76 GLY A N 11
ATOM 17432 C CA . GLY A 1 76 ? -1.077 -0.236 8.017 1.00 0.00 76 GLY A CA 11
ATOM 17433 C C . GLY A 1 76 ? -0.926 0.596 9.275 1.00 0.00 76 GLY A C 11
ATOM 17434 O O . GLY A 1 76 ? -1.263 0.146 10.370 1.00 0.00 76 GLY A O 11
ATOM 17438 N N . LYS A 1 77 ? -0.416 1.813 9.120 1.00 0.00 77 LYS A N 11
ATOM 17439 C CA . LYS A 1 77 ? -0.219 2.711 10.252 1.00 0.00 77 LYS A CA 11
ATOM 17440 C C . LYS A 1 77 ? -1.373 2.596 11.243 1.00 0.00 77 LYS A C 11
ATOM 17441 O O . LYS A 1 77 ? -1.158 2.518 12.453 1.00 0.00 77 LYS A O 11
ATOM 17460 N N . ALA A 1 78 ? -2.596 2.586 10.723 1.00 0.00 78 ALA A N 11
ATOM 17461 C CA . ALA A 1 78 ? -3.782 2.477 11.564 1.00 0.00 78 ALA A CA 11
ATOM 17462 C C . ALA A 1 78 ? -3.854 1.111 12.237 1.00 0.00 78 ALA A C 11
ATOM 17463 O O . ALA A 1 78 ? -4.156 1.009 13.426 1.00 0.00 78 ALA A O 11
ATOM 17470 N N . GLY A 1 79 ? -3.576 0.062 11.469 1.00 0.00 79 GLY A N 11
ATOM 17471 C CA . GLY A 1 79 ? -3.617 -1.284 12.008 1.00 0.00 79 GLY A CA 11
ATOM 17472 C C . GLY A 1 79 ? -3.958 -2.321 10.957 1.00 0.00 79 GLY A C 11
ATOM 17473 O O . GLY A 1 79 ? -4.100 -1.996 9.777 1.00 0.00 79 GLY A O 11
ATOM 17477 N N . PHE A 1 80 ? -4.090 -3.573 11.382 1.00 0.00 80 PHE A N 11
ATOM 17478 C CA . PHE A 1 80 ? -4.414 -4.661 10.467 1.00 0.00 80 PHE A CA 11
ATOM 17479 C C . PHE A 1 80 ? -5.438 -4.213 9.429 1.00 0.00 80 PHE A C 11
ATOM 17480 O O . PHE A 1 80 ? -6.613 -4.019 9.743 1.00 0.00 80 PHE A O 11
ATOM 17497 N N . LEU A 1 81 ? -4.983 -4.048 8.191 1.00 0.00 81 LEU A N 11
ATOM 17498 C CA . LEU A 1 81 ? -5.858 -3.622 7.106 1.00 0.00 81 LEU A CA 11
ATOM 17499 C C . LEU A 1 81 ? -6.918 -4.679 6.812 1.00 0.00 81 LEU A C 11
ATOM 17500 O O . LEU A 1 81 ? -6.647 -5.879 6.873 1.00 0.00 81 LEU A O 11
ATOM 17516 N N . LYS A 1 82 ? -8.125 -4.226 6.492 1.00 0.00 82 LYS A N 11
ATOM 17517 C CA . LYS A 1 82 ? -9.226 -5.132 6.185 1.00 0.00 82 LYS A CA 11
ATOM 17518 C C . LYS A 1 82 ? -9.635 -5.015 4.720 1.00 0.00 82 LYS A C 11
ATOM 17519 O O . LYS A 1 82 ? -9.731 -3.913 4.179 1.00 0.00 82 LYS A O 11
ATOM 17538 N N . ASP A 1 83 ? -9.876 -6.156 4.085 1.00 0.00 83 ASP A N 11
ATOM 17539 C CA . ASP A 1 83 ? -10.277 -6.181 2.683 1.00 0.00 83 ASP A CA 11
ATOM 17540 C C . ASP A 1 83 ? -11.542 -5.357 2.466 1.00 0.00 83 ASP A C 11
ATOM 17541 O O . ASP A 1 83 ? -11.707 -4.720 1.427 1.00 0.00 83 ASP A O 11
ATOM 17550 N N . ASN A 1 84 ? -12.433 -5.376 3.452 1.00 0.00 84 ASN A N 11
ATOM 17551 C CA . ASN A 1 84 ? -13.684 -4.632 3.368 1.00 0.00 84 ASN A CA 11
ATOM 17552 C C . ASN A 1 84 ? -13.424 -3.129 3.389 1.00 0.00 84 ASN A C 11
ATOM 17553 O O . ASN A 1 84 ? -14.327 -2.330 3.142 1.00 0.00 84 ASN A O 11
ATOM 17564 N N . MET A 1 85 ? -12.186 -2.751 3.686 1.00 0.00 85 MET A N 11
ATOM 17565 C CA . MET A 1 85 ? -11.807 -1.344 3.738 1.00 0.00 85 MET A CA 11
ATOM 17566 C C . MET A 1 85 ? -10.961 -0.964 2.527 1.00 0.00 85 MET A C 11
ATOM 17567 O O . MET A 1 85 ? -10.303 -1.813 1.926 1.00 0.00 85 MET A O 11
ATOM 17581 N N . SER A 1 86 ? -10.983 0.318 2.175 1.00 0.00 86 SER A N 11
ATOM 17582 C CA . SER A 1 86 ? -10.220 0.810 1.033 1.00 0.00 86 SER A CA 11
ATOM 17583 C C . SER A 1 86 ? -8.883 1.390 1.483 1.00 0.00 86 SER A C 11
ATOM 17584 O O . SER A 1 86 ? -8.588 1.448 2.677 1.00 0.00 86 SER A O 11
ATOM 17592 N N . LEU A 1 87 ? -8.077 1.818 0.518 1.00 0.00 87 LEU A N 11
ATOM 17593 C CA . LEU A 1 87 ? -6.770 2.394 0.812 1.00 0.00 87 LEU A CA 11
ATOM 17594 C C . LEU A 1 87 ? -6.892 3.878 1.146 1.00 0.00 87 LEU A C 11
ATOM 17595 O O . LEU A 1 87 ? -6.343 4.347 2.143 1.00 0.00 87 LEU A O 11
ATOM 17611 N N . ALA A 1 88 ? -7.615 4.610 0.306 1.00 0.00 88 ALA A N 11
ATOM 17612 C CA . ALA A 1 88 ? -7.813 6.040 0.515 1.00 0.00 88 ALA A CA 11
ATOM 17613 C C . ALA A 1 88 ? -8.304 6.326 1.930 1.00 0.00 88 ALA A C 11
ATOM 17614 O O . ALA A 1 88 ? -7.778 7.204 2.614 1.00 0.00 88 ALA A O 11
ATOM 17621 N N . HIS A 1 89 ? -9.315 5.579 2.363 1.00 0.00 89 HIS A N 11
ATOM 17622 C CA . HIS A 1 89 ? -9.877 5.753 3.697 1.00 0.00 89 HIS A CA 11
ATOM 17623 C C . HIS A 1 89 ? -8.779 5.735 4.755 1.00 0.00 89 HIS A C 11
ATOM 17624 O O . HIS A 1 89 ? -8.704 6.628 5.600 1.00 0.00 89 HIS A O 11
ATOM 17638 N N . TYR A 1 90 ? -7.931 4.714 4.705 1.00 0.00 90 TYR A N 11
ATOM 17639 C CA . TYR A 1 90 ? -6.839 4.579 5.661 1.00 0.00 90 TYR A CA 11
ATOM 17640 C C . TYR A 1 90 ? -5.799 5.675 5.459 1.00 0.00 90 TYR A C 11
ATOM 17641 O O . TYR A 1 90 ? -4.847 5.794 6.229 1.00 0.00 90 TYR A O 11
ATOM 17659 N N . ASN A 1 91 ? -5.988 6.476 4.415 1.00 0.00 91 ASN A N 11
ATOM 17660 C CA . ASN A 1 91 ? -5.065 7.564 4.109 1.00 0.00 91 ASN A CA 11
ATOM 17661 C C . ASN A 1 91 ? -3.745 7.023 3.571 1.00 0.00 91 ASN A C 11
ATOM 17662 O O . ASN A 1 91 ? -2.669 7.451 3.990 1.00 0.00 91 ASN A O 11
ATOM 17673 N N . VAL A 1 92 ? -3.835 6.080 2.638 1.00 0.00 92 VAL A N 11
ATOM 17674 C CA . VAL A 1 92 ? -2.647 5.480 2.041 1.00 0.00 92 VAL A CA 11
ATOM 17675 C C . VAL A 1 92 ? -2.569 5.784 0.549 1.00 0.00 92 VAL A C 11
ATOM 17676 O O . VAL A 1 92 ? -3.483 5.461 -0.209 1.00 0.00 92 VAL A O 11
ATOM 17689 N N . GLY A 1 93 ? -1.471 6.408 0.133 1.00 0.00 93 GLY A N 11
ATOM 17690 C CA . GLY A 1 93 ? -1.295 6.746 -1.267 1.00 0.00 93 GLY A CA 11
ATOM 17691 C C . GLY A 1 93 ? -0.071 7.608 -1.505 1.00 0.00 93 GLY A C 11
ATOM 17692 O O . GLY A 1 93 ? 0.074 8.671 -0.904 1.00 0.00 93 GLY A O 11
ATOM 17696 N N . ALA A 1 94 ? 0.812 7.148 -2.385 1.00 0.00 94 ALA A N 11
ATOM 17697 C CA . ALA A 1 94 ? 2.030 7.885 -2.703 1.00 0.00 94 ALA A CA 11
ATOM 17698 C C . ALA A 1 94 ? 2.585 8.584 -1.466 1.00 0.00 94 ALA A C 11
ATOM 17699 O O . ALA A 1 94 ? 2.606 9.812 -1.392 1.00 0.00 94 ALA A O 11
ATOM 17706 N N . GLY A 1 95 ? 3.034 7.794 -0.496 1.00 0.00 95 GLY A N 11
ATOM 17707 C CA . GLY A 1 95 ? 3.584 8.355 0.725 1.00 0.00 95 GLY A CA 11
ATOM 17708 C C . GLY A 1 95 ? 3.559 7.371 1.877 1.00 0.00 95 GLY A C 11
ATOM 17709 O O . GLY A 1 95 ? 4.592 7.096 2.488 1.00 0.00 95 GLY A O 11
ATOM 17713 N N . GLU A 1 96 ? 2.377 6.842 2.177 1.00 0.00 96 GLU A N 11
ATOM 17714 C CA . GLU A 1 96 ? 2.224 5.884 3.266 1.00 0.00 96 GLU A CA 11
ATOM 17715 C C . GLU A 1 96 ? 2.777 4.518 2.872 1.00 0.00 96 GLU A C 11
ATOM 17716 O O . GLU A 1 96 ? 2.575 4.055 1.749 1.00 0.00 96 GLU A O 11
ATOM 17728 N N . ILE A 1 97 ? 3.476 3.879 3.803 1.00 0.00 97 ILE A N 11
ATOM 17729 C CA . ILE A 1 97 ? 4.058 2.566 3.555 1.00 0.00 97 ILE A CA 11
ATOM 17730 C C . ILE A 1 97 ? 3.338 1.484 4.352 1.00 0.00 97 ILE A C 11
ATOM 17731 O O . ILE A 1 97 ? 2.974 1.690 5.511 1.00 0.00 97 ILE A O 11
ATOM 17747 N N . LEU A 1 98 ? 3.136 0.331 3.725 1.00 0.00 98 LEU A N 11
ATOM 17748 C CA . LEU A 1 98 ? 2.459 -0.785 4.376 1.00 0.00 98 LEU A CA 11
ATOM 17749 C C . LEU A 1 98 ? 3.452 -1.881 4.750 1.00 0.00 98 LEU A C 11
ATOM 17750 O O . LEU A 1 98 ? 4.506 -2.019 4.127 1.00 0.00 98 LEU A O 11
ATOM 17766 N N . THR A 1 99 ? 3.110 -2.660 5.772 1.00 0.00 99 THR A N 11
ATOM 17767 C CA . THR A 1 99 ? 3.970 -3.743 6.228 1.00 0.00 99 THR A CA 11
ATOM 17768 C C . THR A 1 99 ? 3.366 -5.103 5.897 1.00 0.00 99 THR A C 11
ATOM 17769 O O . THR A 1 99 ? 2.176 -5.334 6.113 1.00 0.00 99 THR A O 11
ATOM 17780 N N . LEU A 1 100 ? 4.192 -6.000 5.372 1.00 0.00 100 LEU A N 11
ATOM 17781 C CA . LEU A 1 100 ? 3.739 -7.339 5.012 1.00 0.00 100 LEU A CA 11
ATOM 17782 C C . LEU A 1 100 ? 4.290 -8.381 5.980 1.00 0.00 100 LEU A C 11
ATOM 17783 O O . LEU A 1 100 ? 5.504 -8.511 6.143 1.00 0.00 100 LEU A O 11
ATOM 17799 N N . SER A 1 101 ? 3.392 -9.121 6.619 1.00 0.00 101 SER A N 11
ATOM 17800 C CA . SER A 1 101 ? 3.788 -10.151 7.574 1.00 0.00 101 SER A CA 11
ATOM 17801 C C . SER A 1 101 ? 3.435 -11.540 7.051 1.00 0.00 101 SER A C 11
ATOM 17802 O O . SER A 1 101 ? 2.313 -11.783 6.605 1.00 0.00 101 SER A O 11
ATOM 17810 N N . LEU A 1 102 ? 4.402 -12.450 7.110 1.00 0.00 102 LEU A N 11
ATOM 17811 C CA . LEU A 1 102 ? 4.196 -13.817 6.643 1.00 0.00 102 LEU A CA 11
ATOM 17812 C C . LEU A 1 102 ? 3.752 -14.722 7.788 1.00 0.00 102 LEU A C 11
ATOM 17813 O O . LEU A 1 102 ? 4.007 -14.432 8.957 1.00 0.00 102 LEU A O 11
ATOM 17829 N N . ARG A 1 103 ? 3.089 -15.821 7.443 1.00 0.00 103 ARG A N 11
ATOM 17830 C CA . ARG A 1 103 ? 2.612 -16.770 8.441 1.00 0.00 103 ARG A CA 11
ATOM 17831 C C . ARG A 1 103 ? 3.477 -18.026 8.456 1.00 0.00 103 ARG A C 11
ATOM 17832 O O . ARG A 1 103 ? 2.973 -19.137 8.623 1.00 0.00 103 ARG A O 11
ATOM 17853 N N . GLU A 1 104 ? 4.782 -17.842 8.279 1.00 0.00 104 GLU A N 11
ATOM 17854 C CA . GLU A 1 104 ? 5.716 -18.961 8.271 1.00 0.00 104 GLU A CA 11
ATOM 17855 C C . GLU A 1 104 ? 6.286 -19.205 9.665 1.00 0.00 104 GLU A C 11
ATOM 17856 O O . GLU A 1 104 ? 6.799 -18.288 10.306 1.00 0.00 104 GLU A O 11
ATOM 17868 N N . ARG A 1 105 ? 6.191 -20.447 10.128 1.00 0.00 105 ARG A N 11
ATOM 17869 C CA . ARG A 1 105 ? 6.695 -20.812 11.446 1.00 0.00 105 ARG A CA 11
ATOM 17870 C C . ARG A 1 105 ? 6.918 -22.319 11.545 1.00 0.00 105 ARG A C 11
ATOM 17871 O O . ARG A 1 105 ? 8.039 -22.777 11.765 1.00 0.00 105 ARG A O 11
ATOM 17892 N N . SER A 1 106 ? 5.844 -23.083 11.382 1.00 0.00 106 SER A N 11
ATOM 17893 C CA . SER A 1 106 ? 5.921 -24.537 11.456 1.00 0.00 106 SER A CA 11
ATOM 17894 C C . SER A 1 106 ? 6.867 -24.974 12.571 1.00 0.00 106 SER A C 11
ATOM 17895 O O . SER A 1 106 ? 8.069 -25.125 12.357 1.00 0.00 106 SER A O 11
ATOM 17903 N N . GLY A 1 107 ? 6.314 -25.174 13.764 1.00 0.00 107 GLY A N 11
ATOM 17904 C CA . GLY A 1 107 ? 7.121 -25.591 14.895 1.00 0.00 107 GLY A CA 11
ATOM 17905 C C . GLY A 1 107 ? 6.341 -25.592 16.195 1.00 0.00 107 GLY A C 11
ATOM 17906 O O . GLY A 1 107 ? 5.704 -26.580 16.562 1.00 0.00 107 GLY A O 11
ATOM 17910 N N . PRO A 1 108 ? 6.388 -24.464 16.919 1.00 0.00 108 PRO A N 11
ATOM 17911 C CA . PRO A 1 108 ? 5.688 -24.313 18.197 1.00 0.00 108 PRO A CA 11
ATOM 17912 C C . PRO A 1 108 ? 4.173 -24.256 18.025 1.00 0.00 108 PRO A C 11
ATOM 17913 O O . PRO A 1 108 ? 3.426 -24.273 19.003 1.00 0.00 108 PRO A O 11
ATOM 17924 N N . SER A 1 109 ? 3.727 -24.190 16.775 1.00 0.00 109 SER A N 11
ATOM 17925 C CA . SER A 1 109 ? 2.301 -24.127 16.475 1.00 0.00 109 SER A CA 11
ATOM 17926 C C . SER A 1 109 ? 1.595 -25.403 16.922 1.00 0.00 109 SER A C 11
ATOM 17927 O O . SER A 1 109 ? 0.703 -25.368 17.769 1.00 0.00 109 SER A O 11
ATOM 17935 N N . SER A 1 110 ? 2.001 -26.530 16.346 1.00 0.00 110 SER A N 11
ATOM 17936 C CA . SER A 1 110 ? 1.407 -27.818 16.682 1.00 0.00 110 SER A CA 11
ATOM 17937 C C . SER A 1 110 ? 1.678 -28.179 18.139 1.00 0.00 110 SER A C 11
ATOM 17938 O O . SER A 1 110 ? 2.667 -27.741 18.725 1.00 0.00 110 SER A O 11
ATOM 17946 N N . GLY A 1 111 ? 0.792 -28.982 18.719 1.00 0.00 111 GLY A N 11
ATOM 17947 C CA . GLY A 1 111 ? 0.952 -29.389 20.103 1.00 0.00 111 GLY A CA 11
ATOM 17948 C C . GLY A 1 111 ? -0.154 -30.316 20.567 1.00 0.00 111 GLY A C 11
ATOM 17949 O O . GLY A 1 111 ? -0.785 -30.994 19.757 1.00 0.00 111 GLY A O 11
ATOM 17953 N N . GLY A 1 1 ? -5.503 27.648 8.254 1.00 0.00 1 GLY A N 12
ATOM 17954 C CA . GLY A 1 1 ? -4.366 28.390 7.741 1.00 0.00 1 GLY A CA 12
ATOM 17955 C C . GLY A 1 1 ? -3.501 28.961 8.846 1.00 0.00 1 GLY A C 12
ATOM 17956 O O . GLY A 1 1 ? -4.012 29.485 9.835 1.00 0.00 1 GLY A O 12
ATOM 17960 N N . SER A 1 2 ? -2.186 28.861 8.678 1.00 0.00 2 SER A N 12
ATOM 17961 C CA . SER A 1 2 ? -1.247 29.366 9.672 1.00 0.00 2 SER A CA 12
ATOM 17962 C C . SER A 1 2 ? 0.053 29.816 9.012 1.00 0.00 2 SER A C 12
ATOM 17963 O O . SER A 1 2 ? 0.463 30.968 9.143 1.00 0.00 2 SER A O 12
ATOM 17971 N N . SER A 1 3 ? 0.698 28.895 8.301 1.00 0.00 3 SER A N 12
ATOM 17972 C CA . SER A 1 3 ? 1.954 29.193 7.625 1.00 0.00 3 SER A CA 12
ATOM 17973 C C . SER A 1 3 ? 3.124 29.148 8.603 1.00 0.00 3 SER A C 12
ATOM 17974 O O . SER A 1 3 ? 4.100 28.431 8.387 1.00 0.00 3 SER A O 12
ATOM 17982 N N . GLY A 1 4 ? 3.015 29.919 9.681 1.00 0.00 4 GLY A N 12
ATOM 17983 C CA . GLY A 1 4 ? 4.070 29.953 10.677 1.00 0.00 4 GLY A CA 12
ATOM 17984 C C . GLY A 1 4 ? 3.992 28.788 11.644 1.00 0.00 4 GLY A C 12
ATOM 17985 O O . GLY A 1 4 ? 4.021 27.628 11.233 1.00 0.00 4 GLY A O 12
ATOM 17989 N N . SER A 1 5 ? 3.893 29.098 12.933 1.00 0.00 5 SER A N 12
ATOM 17990 C CA . SER A 1 5 ? 3.816 28.067 13.963 1.00 0.00 5 SER A CA 12
ATOM 17991 C C . SER A 1 5 ? 2.796 26.998 13.585 1.00 0.00 5 SER A C 12
ATOM 17992 O O . SER A 1 5 ? 1.652 27.305 13.248 1.00 0.00 5 SER A O 12
ATOM 18000 N N . SER A 1 6 ? 3.217 25.739 13.646 1.00 0.00 6 SER A N 12
ATOM 18001 C CA . SER A 1 6 ? 2.343 24.622 13.306 1.00 0.00 6 SER A CA 12
ATOM 18002 C C . SER A 1 6 ? 1.219 24.483 14.329 1.00 0.00 6 SER A C 12
ATOM 18003 O O . SER A 1 6 ? 1.444 24.590 15.533 1.00 0.00 6 SER A O 12
ATOM 18011 N N . GLY A 1 7 ? 0.007 24.244 13.837 1.00 0.00 7 GLY A N 12
ATOM 18012 C CA . GLY A 1 7 ? -1.135 24.094 14.720 1.00 0.00 7 GLY A CA 12
ATOM 18013 C C . GLY A 1 7 ? -2.129 23.068 14.213 1.00 0.00 7 GLY A C 12
ATOM 18014 O O . GLY A 1 7 ? -3.258 23.408 13.857 1.00 0.00 7 GLY A O 12
ATOM 18018 N N . LYS A 1 8 ? -1.710 21.807 14.179 1.00 0.00 8 LYS A N 12
ATOM 18019 C CA . LYS A 1 8 ? -2.571 20.727 13.712 1.00 0.00 8 LYS A CA 12
ATOM 18020 C C . LYS A 1 8 ? -2.801 19.699 14.814 1.00 0.00 8 LYS A C 12
ATOM 18021 O O . LYS A 1 8 ? -1.924 19.458 15.644 1.00 0.00 8 LYS A O 12
ATOM 18040 N N . PHE A 1 9 ? -3.984 19.094 14.816 1.00 0.00 9 PHE A N 12
ATOM 18041 C CA . PHE A 1 9 ? -4.328 18.091 15.816 1.00 0.00 9 PHE A CA 12
ATOM 18042 C C . PHE A 1 9 ? -4.236 16.684 15.231 1.00 0.00 9 PHE A C 12
ATOM 18043 O O . PHE A 1 9 ? -5.077 16.277 14.429 1.00 0.00 9 PHE A O 12
ATOM 18060 N N . ASP A 1 10 ? -3.208 15.948 15.636 1.00 0.00 10 ASP A N 12
ATOM 18061 C CA . ASP A 1 10 ? -3.003 14.587 15.153 1.00 0.00 10 ASP A CA 12
ATOM 18062 C C . ASP A 1 10 ? -4.251 13.738 15.380 1.00 0.00 10 ASP A C 12
ATOM 18063 O O . ASP A 1 10 ? -5.030 13.995 16.296 1.00 0.00 10 ASP A O 12
ATOM 18072 N N . GLU A 1 11 ? -4.433 12.726 14.536 1.00 0.00 11 GLU A N 12
ATOM 18073 C CA . GLU A 1 11 ? -5.586 11.841 14.644 1.00 0.00 11 GLU A CA 12
ATOM 18074 C C . GLU A 1 11 ? -6.841 12.514 14.094 1.00 0.00 11 GLU A C 12
ATOM 18075 O O . GLU A 1 11 ? -7.521 11.969 13.225 1.00 0.00 11 GLU A O 12
ATOM 18087 N N . SER A 1 12 ? -7.142 13.701 14.610 1.00 0.00 12 SER A N 12
ATOM 18088 C CA . SER A 1 12 ? -8.318 14.448 14.176 1.00 0.00 12 SER A CA 12
ATOM 18089 C C . SER A 1 12 ? -8.025 15.226 12.896 1.00 0.00 12 SER A C 12
ATOM 18090 O O . SER A 1 12 ? -8.933 15.755 12.257 1.00 0.00 12 SER A O 12
ATOM 18098 N N . ALA A 1 13 ? -6.749 15.291 12.530 1.00 0.00 13 ALA A N 12
ATOM 18099 C CA . ALA A 1 13 ? -6.335 16.003 11.326 1.00 0.00 13 ALA A CA 12
ATOM 18100 C C . ALA A 1 13 ? -6.137 15.040 10.161 1.00 0.00 13 ALA A C 12
ATOM 18101 O O . ALA A 1 13 ? -5.183 15.169 9.391 1.00 0.00 13 ALA A O 12
ATOM 18108 N N . LEU A 1 14 ? -7.041 14.075 10.036 1.00 0.00 14 LEU A N 12
ATOM 18109 C CA . LEU A 1 14 ? -6.964 13.089 8.964 1.00 0.00 14 LEU A CA 12
ATOM 18110 C C . LEU A 1 14 ? -7.806 13.521 7.767 1.00 0.00 14 LEU A C 12
ATOM 18111 O O . LEU A 1 14 ? -8.787 14.250 7.914 1.00 0.00 14 LEU A O 12
ATOM 18127 N N . VAL A 1 15 ? -7.416 13.064 6.581 1.00 0.00 15 VAL A N 12
ATOM 18128 C CA . VAL A 1 15 ? -8.135 13.400 5.358 1.00 0.00 15 VAL A CA 12
ATOM 18129 C C . VAL A 1 15 ? -9.219 12.370 5.057 1.00 0.00 15 VAL A C 12
ATOM 18130 O O . VAL A 1 15 ? -9.012 11.162 5.179 1.00 0.00 15 VAL A O 12
ATOM 18143 N N . PRO A 1 16 ? -10.401 12.856 4.652 1.00 0.00 16 PRO A N 12
ATOM 18144 C CA . PRO A 1 16 ? -11.540 11.994 4.325 1.00 0.00 16 PRO A CA 12
ATOM 18145 C C . PRO A 1 16 ? -11.317 11.201 3.041 1.00 0.00 16 PRO A C 12
ATOM 18146 O O . PRO A 1 16 ? -10.643 11.667 2.123 1.00 0.00 16 PRO A O 12
ATOM 18157 N N . GLU A 1 17 ? -11.887 10.001 2.985 1.00 0.00 17 GLU A N 12
ATOM 18158 C CA . GLU A 1 17 ? -11.748 9.145 1.813 1.00 0.00 17 GLU A CA 12
ATOM 18159 C C . GLU A 1 17 ? -12.286 9.839 0.564 1.00 0.00 17 GLU A C 12
ATOM 18160 O O . GLU A 1 17 ? -11.959 9.458 -0.559 1.00 0.00 17 GLU A O 12
ATOM 18172 N N . ASP A 1 18 ? -13.113 10.857 0.772 1.00 0.00 18 ASP A N 12
ATOM 18173 C CA . ASP A 1 18 ? -13.697 11.606 -0.335 1.00 0.00 18 ASP A CA 12
ATOM 18174 C C . ASP A 1 18 ? -12.667 12.539 -0.964 1.00 0.00 18 ASP A C 12
ATOM 18175 O O . ASP A 1 18 ? -12.609 12.681 -2.184 1.00 0.00 18 ASP A O 12
ATOM 18184 N N . GLN A 1 19 ? -11.858 13.172 -0.121 1.00 0.00 19 GLN A N 12
ATOM 18185 C CA . GLN A 1 19 ? -10.831 14.093 -0.595 1.00 0.00 19 GLN A CA 12
ATOM 18186 C C . GLN A 1 19 ? -9.560 13.342 -0.974 1.00 0.00 19 GLN A C 12
ATOM 18187 O O . GLN A 1 19 ? -9.065 13.463 -2.096 1.00 0.00 19 GLN A O 12
ATOM 18201 N N . PHE A 1 20 ? -9.033 12.565 -0.033 1.00 0.00 20 PHE A N 12
ATOM 18202 C CA . PHE A 1 20 ? -7.818 11.794 -0.268 1.00 0.00 20 PHE A CA 12
ATOM 18203 C C . PHE A 1 20 ? -7.832 11.168 -1.660 1.00 0.00 20 PHE A C 12
ATOM 18204 O O . PHE A 1 20 ? -6.811 11.135 -2.348 1.00 0.00 20 PHE A O 12
ATOM 18221 N N . LEU A 1 21 ? -8.995 10.673 -2.068 1.00 0.00 21 LEU A N 12
ATOM 18222 C CA . LEU A 1 21 ? -9.144 10.047 -3.377 1.00 0.00 21 LEU A CA 12
ATOM 18223 C C . LEU A 1 21 ? -8.718 11.002 -4.489 1.00 0.00 21 LEU A C 12
ATOM 18224 O O . LEU A 1 21 ? -7.739 10.753 -5.192 1.00 0.00 21 LEU A O 12
ATOM 18240 N N . ALA A 1 22 ? -9.459 12.095 -4.638 1.00 0.00 22 ALA A N 12
ATOM 18241 C CA . ALA A 1 22 ? -9.155 13.088 -5.661 1.00 0.00 22 ALA A CA 12
ATOM 18242 C C . ALA A 1 22 ? -7.744 13.640 -5.489 1.00 0.00 22 ALA A C 12
ATOM 18243 O O . ALA A 1 22 ? -6.999 13.776 -6.459 1.00 0.00 22 ALA A O 12
ATOM 18250 N N . GLN A 1 23 ? -7.384 13.956 -4.250 1.00 0.00 23 GLN A N 12
ATOM 18251 C CA . GLN A 1 23 ? -6.062 14.494 -3.952 1.00 0.00 23 GLN A CA 12
ATOM 18252 C C . GLN A 1 23 ? -4.996 13.827 -4.815 1.00 0.00 23 GLN A C 12
ATOM 18253 O O . GLN A 1 23 ? -4.006 14.454 -5.192 1.00 0.00 23 GLN A O 12
ATOM 18267 N N . HIS A 1 24 ? -5.205 12.551 -5.123 1.00 0.00 24 HIS A N 12
ATOM 18268 C CA . HIS A 1 24 ? -4.261 11.798 -5.942 1.00 0.00 24 HIS A CA 12
ATOM 18269 C C . HIS A 1 24 ? -4.967 11.160 -7.135 1.00 0.00 24 HIS A C 12
ATOM 18270 O O . HIS A 1 24 ? -5.484 10.046 -7.057 1.00 0.00 24 HIS A O 12
ATOM 18284 N N . PRO A 1 25 ? -4.989 11.881 -8.265 1.00 0.00 25 PRO A N 12
ATOM 18285 C CA . PRO A 1 25 ? -5.628 11.405 -9.496 1.00 0.00 25 PRO A CA 12
ATOM 18286 C C . PRO A 1 25 ? -4.867 10.248 -10.134 1.00 0.00 25 PRO A C 12
ATOM 18287 O O . PRO A 1 25 ? -3.778 9.888 -9.688 1.00 0.00 25 PRO A O 12
ATOM 18298 N N . GLY A 1 26 ? -5.447 9.669 -11.181 1.00 0.00 26 GLY A N 12
ATOM 18299 C CA . GLY A 1 26 ? -4.809 8.559 -11.864 1.00 0.00 26 GLY A CA 12
ATOM 18300 C C . GLY A 1 26 ? -4.308 7.499 -10.903 1.00 0.00 26 GLY A C 12
ATOM 18301 O O . GLY A 1 26 ? -4.662 7.483 -9.724 1.00 0.00 26 GLY A O 12
ATOM 18305 N N . PRO A 1 27 ? -3.465 6.587 -11.410 1.00 0.00 27 PRO A N 12
ATOM 18306 C CA . PRO A 1 27 ? -2.898 5.501 -10.605 1.00 0.00 27 PRO A CA 12
ATOM 18307 C C . PRO A 1 27 ? -1.890 6.005 -9.578 1.00 0.00 27 PRO A C 12
ATOM 18308 O O . PRO A 1 27 ? -1.075 6.880 -9.871 1.00 0.00 27 PRO A O 12
ATOM 18319 N N . ALA A 1 28 ? -1.950 5.447 -8.373 1.00 0.00 28 ALA A N 12
ATOM 18320 C CA . ALA A 1 28 ? -1.040 5.839 -7.303 1.00 0.00 28 ALA A CA 12
ATOM 18321 C C . ALA A 1 28 ? -0.064 4.716 -6.974 1.00 0.00 28 ALA A C 12
ATOM 18322 O O . ALA A 1 28 ? -0.439 3.543 -6.935 1.00 0.00 28 ALA A O 12
ATOM 18329 N N . THR A 1 29 ? 1.193 5.080 -6.740 1.00 0.00 29 THR A N 12
ATOM 18330 C CA . THR A 1 29 ? 2.225 4.103 -6.416 1.00 0.00 29 THR A CA 12
ATOM 18331 C C . THR A 1 29 ? 2.337 3.901 -4.908 1.00 0.00 29 THR A C 12
ATOM 18332 O O . THR A 1 29 ? 2.621 4.842 -4.167 1.00 0.00 29 THR A O 12
ATOM 18343 N N . ILE A 1 30 ? 2.114 2.669 -4.463 1.00 0.00 30 ILE A N 12
ATOM 18344 C CA . ILE A 1 30 ? 2.192 2.346 -3.044 1.00 0.00 30 ILE A CA 12
ATOM 18345 C C . ILE A 1 30 ? 3.421 1.494 -2.742 1.00 0.00 30 ILE A C 12
ATOM 18346 O O . ILE A 1 30 ? 3.690 0.508 -3.429 1.00 0.00 30 ILE A O 12
ATOM 18362 N N . ARG A 1 31 ? 4.162 1.880 -1.709 1.00 0.00 31 ARG A N 12
ATOM 18363 C CA . ARG A 1 31 ? 5.362 1.151 -1.314 1.00 0.00 31 ARG A CA 12
ATOM 18364 C C . ARG A 1 31 ? 5.022 0.037 -0.329 1.00 0.00 31 ARG A C 12
ATOM 18365 O O . ARG A 1 31 ? 4.270 0.243 0.623 1.00 0.00 31 ARG A O 12
ATOM 18386 N N . VAL A 1 32 ? 5.582 -1.146 -0.564 1.00 0.00 32 VAL A N 12
ATOM 18387 C CA . VAL A 1 32 ? 5.340 -2.292 0.303 1.00 0.00 32 VAL A CA 12
ATOM 18388 C C . VAL A 1 32 ? 6.650 -2.901 0.789 1.00 0.00 32 VAL A C 12
ATOM 18389 O O . VAL A 1 32 ? 7.514 -3.262 -0.011 1.00 0.00 32 VAL A O 12
ATOM 18402 N N . SER A 1 33 ? 6.793 -3.012 2.106 1.00 0.00 33 SER A N 12
ATOM 18403 C CA . SER A 1 33 ? 8.001 -3.573 2.700 1.00 0.00 33 SER A CA 12
ATOM 18404 C C . SER A 1 33 ? 8.047 -5.086 2.507 1.00 0.00 33 SER A C 12
ATOM 18405 O O . SER A 1 33 ? 7.019 -5.730 2.297 1.00 0.00 33 SER A O 12
ATOM 18413 N N . LYS A 1 34 ? 9.249 -5.648 2.578 1.00 0.00 34 LYS A N 12
ATOM 18414 C CA . LYS A 1 34 ? 9.434 -7.085 2.412 1.00 0.00 34 LYS A CA 12
ATOM 18415 C C . LYS A 1 34 ? 8.898 -7.845 3.621 1.00 0.00 34 LYS A C 12
ATOM 18416 O O . LYS A 1 34 ? 8.842 -7.326 4.736 1.00 0.00 34 LYS A O 12
ATOM 18435 N N . PRO A 1 35 ? 8.496 -9.106 3.399 1.00 0.00 35 PRO A N 12
ATOM 18436 C CA . PRO A 1 35 ? 7.959 -9.964 4.459 1.00 0.00 35 PRO A CA 12
ATOM 18437 C C . PRO A 1 35 ? 9.028 -10.379 5.464 1.00 0.00 35 PRO A C 12
ATOM 18438 O O . PRO A 1 35 ? 9.757 -11.345 5.245 1.00 0.00 35 PRO A O 12
ATOM 18449 N N . ASN A 1 36 ? 9.113 -9.643 6.567 1.00 0.00 36 ASN A N 12
ATOM 18450 C CA . ASN A 1 36 ? 10.093 -9.936 7.607 1.00 0.00 36 ASN A CA 12
ATOM 18451 C C . ASN A 1 36 ? 11.514 -9.844 7.057 1.00 0.00 36 ASN A C 12
ATOM 18452 O O . ASN A 1 36 ? 11.729 -9.945 5.850 1.00 0.00 36 ASN A O 12
ATOM 18463 N N . GLU A 1 37 ? 12.478 -9.653 7.952 1.00 0.00 37 GLU A N 12
ATOM 18464 C CA . GLU A 1 37 ? 13.878 -9.548 7.556 1.00 0.00 37 GLU A CA 12
ATOM 18465 C C . GLU A 1 37 ? 14.021 -8.724 6.279 1.00 0.00 37 GLU A C 12
ATOM 18466 O O . GLU A 1 37 ? 13.932 -9.255 5.173 1.00 0.00 37 GLU A O 12
ATOM 18478 N N . ASN A 1 38 ? 14.243 -7.424 6.443 1.00 0.00 38 ASN A N 12
ATOM 18479 C CA . ASN A 1 38 ? 14.398 -6.527 5.304 1.00 0.00 38 ASN A CA 12
ATOM 18480 C C . ASN A 1 38 ? 15.512 -7.008 4.379 1.00 0.00 38 ASN A C 12
ATOM 18481 O O . ASN A 1 38 ? 16.687 -6.709 4.596 1.00 0.00 38 ASN A O 12
ATOM 18492 N N . ASP A 1 39 ? 15.136 -7.755 3.347 1.00 0.00 39 ASP A N 12
ATOM 18493 C CA . ASP A 1 39 ? 16.102 -8.277 2.388 1.00 0.00 39 ASP A CA 12
ATOM 18494 C C . ASP A 1 39 ? 16.888 -7.144 1.736 1.00 0.00 39 ASP A C 12
ATOM 18495 O O . ASP A 1 39 ? 18.064 -7.296 1.413 1.00 0.00 39 ASP A O 12
ATOM 18504 N N . GLY A 1 40 ? 16.226 -6.005 1.546 1.00 0.00 40 GLY A N 12
ATOM 18505 C CA . GLY A 1 40 ? 16.878 -4.862 0.932 1.00 0.00 40 GLY A CA 12
ATOM 18506 C C . GLY A 1 40 ? 15.951 -3.671 0.794 1.00 0.00 40 GLY A C 12
ATOM 18507 O O . GLY A 1 40 ? 15.667 -2.981 1.773 1.00 0.00 40 GLY A O 12
ATOM 18511 N N . GLN A 1 41 ? 15.479 -3.430 -0.425 1.00 0.00 41 GLN A N 12
ATOM 18512 C CA . GLN A 1 41 ? 14.580 -2.312 -0.688 1.00 0.00 41 GLN A CA 12
ATOM 18513 C C . GLN A 1 41 ? 13.137 -2.790 -0.810 1.00 0.00 41 GLN A C 12
ATOM 18514 O O . GLN A 1 41 ? 12.880 -3.982 -0.980 1.00 0.00 41 GLN A O 12
ATOM 18528 N N . PHE A 1 42 ? 12.198 -1.854 -0.723 1.00 0.00 42 PHE A N 12
ATOM 18529 C CA . PHE A 1 42 ? 10.781 -2.180 -0.823 1.00 0.00 42 PHE A CA 12
ATOM 18530 C C . PHE A 1 42 ? 10.370 -2.378 -2.279 1.00 0.00 42 PHE A C 12
ATOM 18531 O O . PHE A 1 42 ? 11.145 -2.110 -3.196 1.00 0.00 42 PHE A O 12
ATOM 18548 N N . MET A 1 43 ? 9.145 -2.851 -2.482 1.00 0.00 43 MET A N 12
ATOM 18549 C CA . MET A 1 43 ? 8.629 -3.083 -3.827 1.00 0.00 43 MET A CA 12
ATOM 18550 C C . MET A 1 43 ? 7.726 -1.936 -4.270 1.00 0.00 43 MET A C 12
ATOM 18551 O O . MET A 1 43 ? 7.183 -1.207 -3.441 1.00 0.00 43 MET A O 12
ATOM 18565 N N . GLU A 1 44 ? 7.572 -1.784 -5.582 1.00 0.00 44 GLU A N 12
ATOM 18566 C CA . GLU A 1 44 ? 6.735 -0.725 -6.134 1.00 0.00 44 GLU A CA 12
ATOM 18567 C C . GLU A 1 44 ? 5.404 -1.284 -6.626 1.00 0.00 44 GLU A C 12
ATOM 18568 O O . GLU A 1 44 ? 5.303 -1.775 -7.751 1.00 0.00 44 GLU A O 12
ATOM 18580 N N . ILE A 1 45 ? 4.385 -1.205 -5.776 1.00 0.00 45 ILE A N 12
ATOM 18581 C CA . ILE A 1 45 ? 3.061 -1.702 -6.126 1.00 0.00 45 ILE A CA 12
ATOM 18582 C C . ILE A 1 45 ? 2.089 -0.552 -6.372 1.00 0.00 45 ILE A C 12
ATOM 18583 O O . ILE A 1 45 ? 1.587 0.064 -5.431 1.00 0.00 45 ILE A O 12
ATOM 18599 N N . THR A 1 46 ? 1.826 -0.269 -7.643 1.00 0.00 46 THR A N 12
ATOM 18600 C CA . THR A 1 46 ? 0.915 0.806 -8.015 1.00 0.00 46 THR A CA 12
ATOM 18601 C C . THR A 1 46 ? -0.439 0.253 -8.450 1.00 0.00 46 THR A C 12
ATOM 18602 O O . THR A 1 46 ? -0.513 -0.760 -9.145 1.00 0.00 46 THR A O 12
ATOM 18613 N N . VAL A 1 47 ? -1.508 0.927 -8.037 1.00 0.00 47 VAL A N 12
ATOM 18614 C CA . VAL A 1 47 ? -2.859 0.504 -8.386 1.00 0.00 47 VAL A CA 12
ATOM 18615 C C . VAL A 1 47 ? -3.553 1.546 -9.257 1.00 0.00 47 VAL A C 12
ATOM 18616 O O . VAL A 1 47 ? -3.400 2.748 -9.043 1.00 0.00 47 VAL A O 12
ATOM 18629 N N . GLN A 1 48 ? -4.314 1.076 -10.239 1.00 0.00 48 GLN A N 12
ATOM 18630 C CA . GLN A 1 48 ? -5.032 1.967 -11.143 1.00 0.00 48 GLN A CA 12
ATOM 18631 C C . GLN A 1 48 ? -5.720 3.087 -10.370 1.00 0.00 48 GLN A C 12
ATOM 18632 O O . GLN A 1 48 ? -5.756 4.233 -10.818 1.00 0.00 48 GLN A O 12
ATOM 18646 N N . SER A 1 49 ? -6.265 2.749 -9.206 1.00 0.00 49 SER A N 12
ATOM 18647 C CA . SER A 1 49 ? -6.957 3.725 -8.373 1.00 0.00 49 SER A CA 12
ATOM 18648 C C . SER A 1 49 ? -6.835 3.362 -6.896 1.00 0.00 49 SER A C 12
ATOM 18649 O O . SER A 1 49 ? -6.647 2.196 -6.544 1.00 0.00 49 SER A O 12
ATOM 18657 N N . LEU A 1 50 ? -6.943 4.368 -6.035 1.00 0.00 50 LEU A N 12
ATOM 18658 C CA . LEU A 1 50 ? -6.844 4.157 -4.595 1.00 0.00 50 LEU A CA 12
ATOM 18659 C C . LEU A 1 50 ? -8.115 3.509 -4.052 1.00 0.00 50 LEU A C 12
ATOM 18660 O O . LEU A 1 50 ? -8.054 2.601 -3.222 1.00 0.00 50 LEU A O 12
ATOM 18676 N N . SER A 1 51 ? -9.263 3.980 -4.527 1.00 0.00 51 SER A N 12
ATOM 18677 C CA . SER A 1 51 ? -10.548 3.448 -4.088 1.00 0.00 51 SER A CA 12
ATOM 18678 C C . SER A 1 51 ? -10.477 1.935 -3.912 1.00 0.00 51 SER A C 12
ATOM 18679 O O . SER A 1 51 ? -11.148 1.368 -3.051 1.00 0.00 51 SER A O 12
ATOM 18687 N N . GLU A 1 52 ? -9.659 1.287 -4.736 1.00 0.00 52 GLU A N 12
ATOM 18688 C CA . GLU A 1 52 ? -9.501 -0.161 -4.673 1.00 0.00 52 GLU A CA 12
ATOM 18689 C C . GLU A 1 52 ? -9.549 -0.651 -3.228 1.00 0.00 52 GLU A C 12
ATOM 18690 O O . GLU A 1 52 ? -9.239 0.094 -2.298 1.00 0.00 52 GLU A O 12
ATOM 18702 N N . ASN A 1 53 ? -9.939 -1.908 -3.048 1.00 0.00 53 ASN A N 12
ATOM 18703 C CA . ASN A 1 53 ? -10.029 -2.498 -1.717 1.00 0.00 53 ASN A CA 12
ATOM 18704 C C . ASN A 1 53 ? -8.718 -3.179 -1.335 1.00 0.00 53 ASN A C 12
ATOM 18705 O O . ASN A 1 53 ? -8.079 -3.829 -2.161 1.00 0.00 53 ASN A O 12
ATOM 18716 N N . VAL A 1 54 ? -8.324 -3.024 -0.074 1.00 0.00 54 VAL A N 12
ATOM 18717 C CA . VAL A 1 54 ? -7.091 -3.626 0.419 1.00 0.00 54 VAL A CA 12
ATOM 18718 C C . VAL A 1 54 ? -6.980 -5.083 -0.011 1.00 0.00 54 VAL A C 12
ATOM 18719 O O . VAL A 1 54 ? -5.880 -5.613 -0.170 1.00 0.00 54 VAL A O 12
ATOM 18732 N N . GLY A 1 55 ? -8.127 -5.729 -0.197 1.00 0.00 55 GLY A N 12
ATOM 18733 C CA . GLY A 1 55 ? -8.135 -7.122 -0.608 1.00 0.00 55 GLY A CA 12
ATOM 18734 C C . GLY A 1 55 ? -7.467 -7.334 -1.952 1.00 0.00 55 GLY A C 12
ATOM 18735 O O . GLY A 1 55 ? -6.784 -8.336 -2.161 1.00 0.00 55 GLY A O 12
ATOM 18739 N N . SER A 1 56 ? -7.668 -6.390 -2.866 1.00 0.00 56 SER A N 12
ATOM 18740 C CA . SER A 1 56 ? -7.083 -6.481 -4.199 1.00 0.00 56 SER A CA 12
ATOM 18741 C C . SER A 1 56 ? -5.565 -6.344 -4.137 1.00 0.00 56 SER A C 12
ATOM 18742 O O . SER A 1 56 ? -4.844 -6.914 -4.958 1.00 0.00 56 SER A O 12
ATOM 18750 N N . LEU A 1 57 ? -5.085 -5.585 -3.158 1.00 0.00 57 LEU A N 12
ATOM 18751 C CA . LEU A 1 57 ? -3.652 -5.372 -2.988 1.00 0.00 57 LEU A CA 12
ATOM 18752 C C . LEU A 1 57 ? -2.937 -6.687 -2.691 1.00 0.00 57 LEU A C 12
ATOM 18753 O O . LEU A 1 57 ? -1.977 -7.051 -3.371 1.00 0.00 57 LEU A O 12
ATOM 18769 N N . LYS A 1 58 ? -3.413 -7.397 -1.675 1.00 0.00 58 LYS A N 12
ATOM 18770 C CA . LYS A 1 58 ? -2.824 -8.674 -1.290 1.00 0.00 58 LYS A CA 12
ATOM 18771 C C . LYS A 1 58 ? -2.570 -9.548 -2.514 1.00 0.00 58 LYS A C 12
ATOM 18772 O O . LYS A 1 58 ? -1.577 -10.272 -2.576 1.00 0.00 58 LYS A O 12
ATOM 18791 N N . GLU A 1 59 ? -3.472 -9.471 -3.488 1.00 0.00 59 GLU A N 12
ATOM 18792 C CA . GLU A 1 59 ? -3.343 -10.255 -4.711 1.00 0.00 59 GLU A CA 12
ATOM 18793 C C . GLU A 1 59 ? -2.113 -9.826 -5.505 1.00 0.00 59 GLU A C 12
ATOM 18794 O O . GLU A 1 59 ? -1.380 -10.661 -6.036 1.00 0.00 59 GLU A O 12
ATOM 18806 N N . LYS A 1 60 ? -1.893 -8.518 -5.582 1.00 0.00 60 LYS A N 12
ATOM 18807 C CA . LYS A 1 60 ? -0.752 -7.976 -6.310 1.00 0.00 60 LYS A CA 12
ATOM 18808 C C . LYS A 1 60 ? 0.548 -8.620 -5.842 1.00 0.00 60 LYS A C 12
ATOM 18809 O O . LYS A 1 60 ? 1.221 -9.309 -6.609 1.00 0.00 60 LYS A O 12
ATOM 18828 N N . ILE A 1 61 ? 0.896 -8.393 -4.580 1.00 0.00 61 ILE A N 12
ATOM 18829 C CA . ILE A 1 61 ? 2.114 -8.953 -4.011 1.00 0.00 61 ILE A CA 12
ATOM 18830 C C . ILE A 1 61 ? 2.042 -10.476 -3.950 1.00 0.00 61 ILE A C 12
ATOM 18831 O O . ILE A 1 61 ? 3.024 -11.165 -4.228 1.00 0.00 61 ILE A O 12
ATOM 18847 N N . ALA A 1 62 ? 0.874 -10.994 -3.588 1.00 0.00 62 ALA A N 12
ATOM 18848 C CA . ALA A 1 62 ? 0.672 -12.435 -3.495 1.00 0.00 62 ALA A CA 12
ATOM 18849 C C . ALA A 1 62 ? 1.369 -13.160 -4.641 1.00 0.00 62 ALA A C 12
ATOM 18850 O O . ALA A 1 62 ? 1.798 -14.304 -4.494 1.00 0.00 62 ALA A O 12
ATOM 18857 N N . GLY A 1 63 ? 1.478 -12.489 -5.783 1.00 0.00 63 GLY A N 12
ATOM 18858 C CA . GLY A 1 63 ? 2.123 -13.086 -6.937 1.00 0.00 63 GLY A CA 12
ATOM 18859 C C . GLY A 1 63 ? 3.631 -13.143 -6.794 1.00 0.00 63 GLY A C 12
ATOM 18860 O O . GLY A 1 63 ? 4.252 -14.159 -7.104 1.00 0.00 63 GLY A O 12
ATOM 18864 N N . GLU A 1 64 ? 4.221 -12.047 -6.328 1.00 0.00 64 GLU A N 12
ATOM 18865 C CA . GLU A 1 64 ? 5.666 -11.976 -6.148 1.00 0.00 64 GLU A CA 12
ATOM 18866 C C . GLU A 1 64 ? 6.128 -12.948 -5.067 1.00 0.00 64 GLU A C 12
ATOM 18867 O O . GLU A 1 64 ? 7.052 -13.735 -5.279 1.00 0.00 64 GLU A O 12
ATOM 18879 N N . ILE A 1 65 ? 5.481 -12.889 -3.909 1.00 0.00 65 ILE A N 12
ATOM 18880 C CA . ILE A 1 65 ? 5.824 -13.764 -2.795 1.00 0.00 65 ILE A CA 12
ATOM 18881 C C . ILE A 1 65 ? 5.203 -15.146 -2.971 1.00 0.00 65 ILE A C 12
ATOM 18882 O O . ILE A 1 65 ? 5.556 -16.089 -2.263 1.00 0.00 65 ILE A O 12
ATOM 18898 N N . GLN A 1 66 ? 4.278 -15.257 -3.919 1.00 0.00 66 GLN A N 12
ATOM 18899 C CA . GLN A 1 66 ? 3.610 -16.526 -4.187 1.00 0.00 66 GLN A CA 12
ATOM 18900 C C . GLN A 1 66 ? 2.820 -16.992 -2.970 1.00 0.00 66 GLN A C 12
ATOM 18901 O O . GLN A 1 66 ? 2.809 -18.180 -2.643 1.00 0.00 66 GLN A O 12
ATOM 18915 N N . ILE A 1 67 ? 2.161 -16.052 -2.302 1.00 0.00 67 ILE A N 12
ATOM 18916 C CA . ILE A 1 67 ? 1.367 -16.369 -1.121 1.00 0.00 67 ILE A CA 12
ATOM 18917 C C . ILE A 1 67 ? -0.060 -15.852 -1.262 1.00 0.00 67 ILE A C 12
ATOM 18918 O O . ILE A 1 67 ? -0.299 -14.727 -1.704 1.00 0.00 67 ILE A O 12
ATOM 18934 N N . PRO A 1 68 ? -1.034 -16.690 -0.877 1.00 0.00 68 PRO A N 12
ATOM 18935 C CA . PRO A 1 68 ? -2.455 -16.338 -0.949 1.00 0.00 68 PRO A CA 12
ATOM 18936 C C . PRO A 1 68 ? -2.840 -15.268 0.067 1.00 0.00 68 PRO A C 12
ATOM 18937 O O . PRO A 1 68 ? -2.433 -15.324 1.227 1.00 0.00 68 PRO A O 12
ATOM 18948 N N . ALA A 1 69 ? -3.627 -14.293 -0.377 1.00 0.00 69 ALA A N 12
ATOM 18949 C CA . ALA A 1 69 ? -4.069 -13.212 0.495 1.00 0.00 69 ALA A CA 12
ATOM 18950 C C . ALA A 1 69 ? -4.473 -13.742 1.866 1.00 0.00 69 ALA A C 12
ATOM 18951 O O . ALA A 1 69 ? -4.391 -13.029 2.865 1.00 0.00 69 ALA A O 12
ATOM 18958 N N . ASN A 1 70 ? -4.912 -14.995 1.904 1.00 0.00 70 ASN A N 12
ATOM 18959 C CA . ASN A 1 70 ? -5.331 -15.620 3.153 1.00 0.00 70 ASN A CA 12
ATOM 18960 C C . ASN A 1 70 ? -4.155 -15.755 4.115 1.00 0.00 70 ASN A C 12
ATOM 18961 O O . ASN A 1 70 ? -4.238 -15.348 5.275 1.00 0.00 70 ASN A O 12
ATOM 18972 N N . LYS A 1 71 ? -3.060 -16.328 3.627 1.00 0.00 71 LYS A N 12
ATOM 18973 C CA . LYS A 1 71 ? -1.866 -16.515 4.442 1.00 0.00 71 LYS A CA 12
ATOM 18974 C C . LYS A 1 71 ? -1.198 -15.177 4.745 1.00 0.00 71 LYS A C 12
ATOM 18975 O O . LYS A 1 71 ? -1.047 -14.798 5.906 1.00 0.00 71 LYS A O 12
ATOM 18994 N N . GLN A 1 72 ? -0.804 -14.466 3.694 1.00 0.00 72 GLN A N 12
ATOM 18995 C CA . GLN A 1 72 ? -0.154 -13.170 3.849 1.00 0.00 72 GLN A CA 12
ATOM 18996 C C . GLN A 1 72 ? -1.125 -12.139 4.415 1.00 0.00 72 GLN A C 12
ATOM 18997 O O . GLN A 1 72 ? -2.297 -12.103 4.040 1.00 0.00 72 GLN A O 12
ATOM 19011 N N . LYS A 1 73 ? -0.630 -11.300 5.319 1.00 0.00 73 LYS A N 12
ATOM 19012 C CA . LYS A 1 73 ? -1.451 -10.267 5.936 1.00 0.00 73 LYS A CA 12
ATOM 19013 C C . LYS A 1 73 ? -0.815 -8.891 5.767 1.00 0.00 73 LYS A C 12
ATOM 19014 O O . LYS A 1 73 ? 0.409 -8.754 5.804 1.00 0.00 73 LYS A O 12
ATOM 19033 N N . LEU A 1 74 ? -1.652 -7.876 5.583 1.00 0.00 74 LEU A N 12
ATOM 19034 C CA . LEU A 1 74 ? -1.169 -6.510 5.409 1.00 0.00 74 LEU A CA 12
ATOM 19035 C C . LEU A 1 74 ? -1.579 -5.633 6.588 1.00 0.00 74 LEU A C 12
ATOM 19036 O O . LEU A 1 74 ? -2.742 -5.623 6.992 1.00 0.00 74 LEU A O 12
ATOM 19052 N N . SER A 1 75 ? -0.617 -4.899 7.136 1.00 0.00 75 SER A N 12
ATOM 19053 C CA . SER A 1 75 ? -0.877 -4.021 8.270 1.00 0.00 75 SER A CA 12
ATOM 19054 C C . SER A 1 75 ? -0.502 -2.579 7.938 1.00 0.00 75 SER A C 12
ATOM 19055 O O . SER A 1 75 ? 0.530 -2.321 7.321 1.00 0.00 75 SER A O 12
ATOM 19063 N N . GLY A 1 76 ? -1.350 -1.643 8.354 1.00 0.00 76 GLY A N 12
ATOM 19064 C CA . GLY A 1 76 ? -1.091 -0.239 8.093 1.00 0.00 76 GLY A CA 12
ATOM 19065 C C . GLY A 1 76 ? -0.922 0.566 9.366 1.00 0.00 76 GLY A C 12
ATOM 19066 O O . GLY A 1 76 ? -1.205 0.078 10.461 1.00 0.00 76 GLY A O 12
ATOM 19070 N N . LYS A 1 77 ? -0.458 1.803 9.225 1.00 0.00 77 LYS A N 12
ATOM 19071 C CA . LYS A 1 77 ? -0.250 2.679 10.372 1.00 0.00 77 LYS A CA 12
ATOM 19072 C C . LYS A 1 77 ? -1.344 2.477 11.415 1.00 0.00 77 LYS A C 12
ATOM 19073 O O . LYS A 1 77 ? -1.059 2.299 12.600 1.00 0.00 77 LYS A O 12
ATOM 19092 N N . ALA A 1 78 ? -2.594 2.504 10.969 1.00 0.00 78 ALA A N 12
ATOM 19093 C CA . ALA A 1 78 ? -3.730 2.319 11.864 1.00 0.00 78 ALA A CA 12
ATOM 19094 C C . ALA A 1 78 ? -3.742 0.913 12.453 1.00 0.00 78 ALA A C 12
ATOM 19095 O O . ALA A 1 78 ? -3.961 0.733 13.650 1.00 0.00 78 ALA A O 12
ATOM 19102 N N . GLY A 1 79 ? -3.508 -0.082 11.602 1.00 0.00 79 GLY A N 12
ATOM 19103 C CA . GLY A 1 79 ? -3.497 -1.460 12.057 1.00 0.00 79 GLY A CA 12
ATOM 19104 C C . GLY A 1 79 ? -3.793 -2.442 10.941 1.00 0.00 79 GLY A C 12
ATOM 19105 O O . GLY A 1 79 ? -3.750 -2.084 9.764 1.00 0.00 79 GLY A O 12
ATOM 19109 N N . PHE A 1 80 ? -4.091 -3.682 11.310 1.00 0.00 80 PHE A N 12
ATOM 19110 C CA . PHE A 1 80 ? -4.392 -4.720 10.331 1.00 0.00 80 PHE A CA 12
ATOM 19111 C C . PHE A 1 80 ? -5.410 -4.224 9.308 1.00 0.00 80 PHE A C 12
ATOM 19112 O O . PHE A 1 80 ? -6.599 -4.106 9.606 1.00 0.00 80 PHE A O 12
ATOM 19129 N N . LEU A 1 81 ? -4.936 -3.935 8.102 1.00 0.00 81 LEU A N 12
ATOM 19130 C CA . LEU A 1 81 ? -5.804 -3.451 7.034 1.00 0.00 81 LEU A CA 12
ATOM 19131 C C . LEU A 1 81 ? -6.922 -4.448 6.748 1.00 0.00 81 LEU A C 12
ATOM 19132 O O . LEU A 1 81 ? -6.695 -5.658 6.706 1.00 0.00 81 LEU A O 12
ATOM 19148 N N . LYS A 1 82 ? -8.130 -3.933 6.547 1.00 0.00 82 LYS A N 12
ATOM 19149 C CA . LYS A 1 82 ? -9.284 -4.777 6.261 1.00 0.00 82 LYS A CA 12
ATOM 19150 C C . LYS A 1 82 ? -9.667 -4.693 4.786 1.00 0.00 82 LYS A C 12
ATOM 19151 O O . LYS A 1 82 ? -9.780 -3.602 4.226 1.00 0.00 82 LYS A O 12
ATOM 19170 N N . ASP A 1 83 ? -9.866 -5.850 4.165 1.00 0.00 83 ASP A N 12
ATOM 19171 C CA . ASP A 1 83 ? -10.238 -5.907 2.756 1.00 0.00 83 ASP A CA 12
ATOM 19172 C C . ASP A 1 83 ? -11.498 -5.086 2.494 1.00 0.00 83 ASP A C 12
ATOM 19173 O O . ASP A 1 83 ? -11.622 -4.436 1.456 1.00 0.00 83 ASP A O 12
ATOM 19182 N N . ASN A 1 84 ? -12.430 -5.123 3.440 1.00 0.00 84 ASN A N 12
ATOM 19183 C CA . ASN A 1 84 ? -13.680 -4.383 3.310 1.00 0.00 84 ASN A CA 12
ATOM 19184 C C . ASN A 1 84 ? -13.421 -2.881 3.262 1.00 0.00 84 ASN A C 12
ATOM 19185 O O . ASN A 1 84 ? -14.269 -2.109 2.813 1.00 0.00 84 ASN A O 12
ATOM 19196 N N . MET A 1 85 ? -12.246 -2.473 3.728 1.00 0.00 85 MET A N 12
ATOM 19197 C CA . MET A 1 85 ? -11.874 -1.062 3.737 1.00 0.00 85 MET A CA 12
ATOM 19198 C C . MET A 1 85 ? -10.992 -0.726 2.539 1.00 0.00 85 MET A C 12
ATOM 19199 O O . MET A 1 85 ? -10.314 -1.594 1.992 1.00 0.00 85 MET A O 12
ATOM 19213 N N . SER A 1 86 ? -11.008 0.541 2.136 1.00 0.00 86 SER A N 12
ATOM 19214 C CA . SER A 1 86 ? -10.211 0.991 1.000 1.00 0.00 86 SER A CA 12
ATOM 19215 C C . SER A 1 86 ? -8.887 1.587 1.467 1.00 0.00 86 SER A C 12
ATOM 19216 O O . SER A 1 86 ? -8.626 1.686 2.667 1.00 0.00 86 SER A O 12
ATOM 19224 N N . LEU A 1 87 ? -8.053 1.981 0.511 1.00 0.00 87 LEU A N 12
ATOM 19225 C CA . LEU A 1 87 ? -6.754 2.566 0.823 1.00 0.00 87 LEU A CA 12
ATOM 19226 C C . LEU A 1 87 ? -6.894 4.042 1.186 1.00 0.00 87 LEU A C 12
ATOM 19227 O O . LEU A 1 87 ? -6.375 4.492 2.207 1.00 0.00 87 LEU A O 12
ATOM 19243 N N . ALA A 1 88 ? -7.602 4.788 0.345 1.00 0.00 88 ALA A N 12
ATOM 19244 C CA . ALA A 1 88 ? -7.815 6.211 0.579 1.00 0.00 88 ALA A CA 12
ATOM 19245 C C . ALA A 1 88 ? -8.263 6.470 2.013 1.00 0.00 88 ALA A C 12
ATOM 19246 O O . ALA A 1 88 ? -7.775 7.390 2.670 1.00 0.00 88 ALA A O 12
ATOM 19253 N N . HIS A 1 89 ? -9.195 5.654 2.493 1.00 0.00 89 HIS A N 12
ATOM 19254 C CA . HIS A 1 89 ? -9.710 5.795 3.851 1.00 0.00 89 HIS A CA 12
ATOM 19255 C C . HIS A 1 89 ? -8.579 5.704 4.872 1.00 0.00 89 HIS A C 12
ATOM 19256 O O . HIS A 1 89 ? -8.605 6.377 5.902 1.00 0.00 89 HIS A O 12
ATOM 19270 N N . TYR A 1 90 ? -7.591 4.866 4.580 1.00 0.00 90 TYR A N 12
ATOM 19271 C CA . TYR A 1 90 ? -6.454 4.684 5.474 1.00 0.00 90 TYR A CA 12
ATOM 19272 C C . TYR A 1 90 ? -5.372 5.724 5.198 1.00 0.00 90 TYR A C 12
ATOM 19273 O O . TYR A 1 90 ? -4.286 5.674 5.774 1.00 0.00 90 TYR A O 12
ATOM 19291 N N . ASN A 1 91 ? -5.679 6.668 4.314 1.00 0.00 91 ASN A N 12
ATOM 19292 C CA . ASN A 1 91 ? -4.735 7.721 3.960 1.00 0.00 91 ASN A CA 12
ATOM 19293 C C . ASN A 1 91 ? -3.500 7.139 3.280 1.00 0.00 91 ASN A C 12
ATOM 19294 O O . ASN A 1 91 ? -2.372 7.548 3.558 1.00 0.00 91 ASN A O 12
ATOM 19305 N N . VAL A 1 92 ? -3.720 6.180 2.385 1.00 0.00 92 VAL A N 12
ATOM 19306 C CA . VAL A 1 92 ? -2.626 5.542 1.663 1.00 0.00 92 VAL A CA 12
ATOM 19307 C C . VAL A 1 92 ? -2.614 5.964 0.198 1.00 0.00 92 VAL A C 12
ATOM 19308 O O . VAL A 1 92 ? -3.556 5.694 -0.545 1.00 0.00 92 VAL A O 12
ATOM 19321 N N . GLY A 1 93 ? -1.539 6.630 -0.211 1.00 0.00 93 GLY A N 12
ATOM 19322 C CA . GLY A 1 93 ? -1.423 7.079 -1.587 1.00 0.00 93 GLY A CA 12
ATOM 19323 C C . GLY A 1 93 ? -0.110 7.785 -1.859 1.00 0.00 93 GLY A C 12
ATOM 19324 O O . GLY A 1 93 ? 0.160 8.846 -1.296 1.00 0.00 93 GLY A O 12
ATOM 19328 N N . ALA A 1 94 ? 0.709 7.195 -2.723 1.00 0.00 94 ALA A N 12
ATOM 19329 C CA . ALA A 1 94 ? 2.002 7.774 -3.067 1.00 0.00 94 ALA A CA 12
ATOM 19330 C C . ALA A 1 94 ? 2.637 8.456 -1.860 1.00 0.00 94 ALA A C 12
ATOM 19331 O O . ALA A 1 94 ? 2.684 9.683 -1.781 1.00 0.00 94 ALA A O 12
ATOM 19338 N N . GLY A 1 95 ? 3.126 7.652 -0.921 1.00 0.00 95 GLY A N 12
ATOM 19339 C CA . GLY A 1 95 ? 3.752 8.196 0.270 1.00 0.00 95 GLY A CA 12
ATOM 19340 C C . GLY A 1 95 ? 3.648 7.261 1.459 1.00 0.00 95 GLY A C 12
ATOM 19341 O O . GLY A 1 95 ? 4.641 6.995 2.134 1.00 0.00 95 GLY A O 12
ATOM 19345 N N . GLU A 1 96 ? 2.442 6.763 1.714 1.00 0.00 96 GLU A N 12
ATOM 19346 C CA . GLU A 1 96 ? 2.213 5.855 2.832 1.00 0.00 96 GLU A CA 12
ATOM 19347 C C . GLU A 1 96 ? 2.836 4.489 2.559 1.00 0.00 96 GLU A C 12
ATOM 19348 O O . GLU A 1 96 ? 2.824 4.004 1.427 1.00 0.00 96 GLU A O 12
ATOM 19360 N N . ILE A 1 97 ? 3.381 3.875 3.604 1.00 0.00 97 ILE A N 12
ATOM 19361 C CA . ILE A 1 97 ? 4.009 2.566 3.478 1.00 0.00 97 ILE A CA 12
ATOM 19362 C C . ILE A 1 97 ? 3.286 1.525 4.327 1.00 0.00 97 ILE A C 12
ATOM 19363 O O . ILE A 1 97 ? 2.899 1.795 5.464 1.00 0.00 97 ILE A O 12
ATOM 19379 N N . LEU A 1 98 ? 3.107 0.333 3.767 1.00 0.00 98 LEU A N 12
ATOM 19380 C CA . LEU A 1 98 ? 2.431 -0.750 4.472 1.00 0.00 98 LEU A CA 12
ATOM 19381 C C . LEU A 1 98 ? 3.401 -1.888 4.779 1.00 0.00 98 LEU A C 12
ATOM 19382 O O . LEU A 1 98 ? 4.421 -2.047 4.108 1.00 0.00 98 LEU A O 12
ATOM 19398 N N . THR A 1 99 ? 3.075 -2.677 5.798 1.00 0.00 99 THR A N 12
ATOM 19399 C CA . THR A 1 99 ? 3.916 -3.800 6.193 1.00 0.00 99 THR A CA 12
ATOM 19400 C C . THR A 1 99 ? 3.283 -5.128 5.793 1.00 0.00 99 THR A C 12
ATOM 19401 O O . THR A 1 99 ? 2.067 -5.302 5.890 1.00 0.00 99 THR A O 12
ATOM 19412 N N . LEU A 1 100 ? 4.113 -6.062 5.343 1.00 0.00 100 LEU A N 12
ATOM 19413 C CA . LEU A 1 100 ? 3.635 -7.377 4.929 1.00 0.00 100 LEU A CA 12
ATOM 19414 C C . LEU A 1 100 ? 4.188 -8.469 5.838 1.00 0.00 100 LEU A C 12
ATOM 19415 O O . LEU A 1 100 ? 5.402 -8.611 5.988 1.00 0.00 100 LEU A O 12
ATOM 19431 N N . SER A 1 101 ? 3.289 -9.241 6.442 1.00 0.00 101 SER A N 12
ATOM 19432 C CA . SER A 1 101 ? 3.688 -10.320 7.338 1.00 0.00 101 SER A CA 12
ATOM 19433 C C . SER A 1 101 ? 3.217 -11.670 6.805 1.00 0.00 101 SER A C 12
ATOM 19434 O O . SER A 1 101 ? 2.230 -11.751 6.071 1.00 0.00 101 SER A O 12
ATOM 19442 N N . LEU A 1 102 ? 3.929 -12.727 7.178 1.00 0.00 102 LEU A N 12
ATOM 19443 C CA . LEU A 1 102 ? 3.585 -14.075 6.738 1.00 0.00 102 LEU A CA 12
ATOM 19444 C C . LEU A 1 102 ? 3.052 -14.907 7.899 1.00 0.00 102 LEU A C 12
ATOM 19445 O O . LEU A 1 102 ? 3.591 -14.866 9.005 1.00 0.00 102 LEU A O 12
ATOM 19461 N N . ARG A 1 103 ? 1.989 -15.663 7.640 1.00 0.00 103 ARG A N 12
ATOM 19462 C CA . ARG A 1 103 ? 1.383 -16.506 8.663 1.00 0.00 103 ARG A CA 12
ATOM 19463 C C . ARG A 1 103 ? 2.216 -17.761 8.898 1.00 0.00 103 ARG A C 12
ATOM 19464 O O . ARG A 1 103 ? 3.167 -18.033 8.164 1.00 0.00 103 ARG A O 12
ATOM 19485 N N . GLU A 1 104 ? 1.853 -18.523 9.926 1.00 0.00 104 GLU A N 12
ATOM 19486 C CA . GLU A 1 104 ? 2.570 -19.750 10.256 1.00 0.00 104 GLU A CA 12
ATOM 19487 C C . GLU A 1 104 ? 4.067 -19.486 10.389 1.00 0.00 104 GLU A C 12
ATOM 19488 O O . GLU A 1 104 ? 4.831 -19.700 9.448 1.00 0.00 104 GLU A O 12
ATOM 19500 N N . ARG A 1 105 ? 4.478 -19.021 11.564 1.00 0.00 105 ARG A N 12
ATOM 19501 C CA . ARG A 1 105 ? 5.883 -18.726 11.819 1.00 0.00 105 ARG A CA 12
ATOM 19502 C C . ARG A 1 105 ? 6.689 -20.012 11.969 1.00 0.00 105 ARG A C 12
ATOM 19503 O O . ARG A 1 105 ? 6.375 -20.861 12.803 1.00 0.00 105 ARG A O 12
ATOM 19524 N N . SER A 1 106 ? 7.731 -20.149 11.155 1.00 0.00 106 SER A N 12
ATOM 19525 C CA . SER A 1 106 ? 8.581 -21.335 11.193 1.00 0.00 106 SER A CA 12
ATOM 19526 C C . SER A 1 106 ? 9.988 -20.979 11.666 1.00 0.00 106 SER A C 12
ATOM 19527 O O . SER A 1 106 ? 10.460 -19.862 11.461 1.00 0.00 106 SER A O 12
ATOM 19535 N N . GLY A 1 107 ? 10.652 -21.940 12.299 1.00 0.00 107 GLY A N 12
ATOM 19536 C CA . GLY A 1 107 ? 11.998 -21.711 12.792 1.00 0.00 107 GLY A CA 12
ATOM 19537 C C . GLY A 1 107 ? 12.117 -21.946 14.284 1.00 0.00 107 GLY A C 12
ATOM 19538 O O . GLY A 1 107 ? 11.193 -21.679 15.053 1.00 0.00 107 GLY A O 12
ATOM 19542 N N . PRO A 1 108 ? 13.279 -22.459 14.717 1.00 0.00 108 PRO A N 12
ATOM 19543 C CA . PRO A 1 108 ? 13.543 -22.743 16.130 1.00 0.00 108 PRO A CA 12
ATOM 19544 C C . PRO A 1 108 ? 13.683 -21.471 16.960 1.00 0.00 108 PRO A C 12
ATOM 19545 O O . PRO A 1 108 ? 13.320 -21.442 18.136 1.00 0.00 108 PRO A O 12
ATOM 19556 N N . SER A 1 109 ? 14.212 -20.421 16.340 1.00 0.00 109 SER A N 12
ATOM 19557 C CA . SER A 1 109 ? 14.405 -19.146 17.022 1.00 0.00 109 SER A CA 12
ATOM 19558 C C . SER A 1 109 ? 13.138 -18.733 17.765 1.00 0.00 109 SER A C 12
ATOM 19559 O O . SER A 1 109 ? 12.027 -19.077 17.362 1.00 0.00 109 SER A O 12
ATOM 19567 N N . SER A 1 110 ? 13.314 -17.991 18.855 1.00 0.00 110 SER A N 12
ATOM 19568 C CA . SER A 1 110 ? 12.187 -17.532 19.658 1.00 0.00 110 SER A CA 12
ATOM 19569 C C . SER A 1 110 ? 12.588 -16.345 20.529 1.00 0.00 110 SER A C 12
ATOM 19570 O O . SER A 1 110 ? 12.188 -16.248 21.688 1.00 0.00 110 SER A O 12
ATOM 19578 N N . GLY A 1 111 ? 13.381 -15.443 19.959 1.00 0.00 111 GLY A N 12
ATOM 19579 C CA . GLY A 1 111 ? 13.824 -14.274 20.697 1.00 0.00 111 GLY A CA 12
ATOM 19580 C C . GLY A 1 111 ? 12.675 -13.367 21.090 1.00 0.00 111 GLY A C 12
ATOM 19581 O O . GLY A 1 111 ? 12.164 -12.608 20.266 1.00 0.00 111 GLY A O 12
ATOM 19585 N N . GLY A 1 1 ? -9.329 36.060 -5.286 1.00 0.00 1 GLY A N 13
ATOM 19586 C CA . GLY A 1 1 ? -8.883 34.678 -5.316 1.00 0.00 1 GLY A CA 13
ATOM 19587 C C . GLY A 1 1 ? -7.688 34.434 -4.417 1.00 0.00 1 GLY A C 13
ATOM 19588 O O . GLY A 1 1 ? -6.871 35.330 -4.203 1.00 0.00 1 GLY A O 13
ATOM 19592 N N . SER A 1 2 ? -7.586 33.220 -3.888 1.00 0.00 2 SER A N 13
ATOM 19593 C CA . SER A 1 2 ? -6.484 32.862 -3.002 1.00 0.00 2 SER A CA 13
ATOM 19594 C C . SER A 1 2 ? -6.571 31.395 -2.592 1.00 0.00 2 SER A C 13
ATOM 19595 O O . SER A 1 2 ? -7.572 30.726 -2.849 1.00 0.00 2 SER A O 13
ATOM 19603 N N . SER A 1 3 ? -5.516 30.902 -1.952 1.00 0.00 3 SER A N 13
ATOM 19604 C CA . SER A 1 3 ? -5.469 29.514 -1.509 1.00 0.00 3 SER A CA 13
ATOM 19605 C C . SER A 1 3 ? -4.149 29.211 -0.807 1.00 0.00 3 SER A C 13
ATOM 19606 O O . SER A 1 3 ? -3.261 30.060 -0.737 1.00 0.00 3 SER A O 13
ATOM 19614 N N . GLY A 1 4 ? -4.026 27.992 -0.289 1.00 0.00 4 GLY A N 13
ATOM 19615 C CA . GLY A 1 4 ? -2.812 27.598 0.399 1.00 0.00 4 GLY A CA 13
ATOM 19616 C C . GLY A 1 4 ? -3.081 27.085 1.801 1.00 0.00 4 GLY A C 13
ATOM 19617 O O . GLY A 1 4 ? -3.827 27.700 2.562 1.00 0.00 4 GLY A O 13
ATOM 19621 N N . SER A 1 5 ? -2.473 25.953 2.141 1.00 0.00 5 SER A N 13
ATOM 19622 C CA . SER A 1 5 ? -2.655 25.354 3.458 1.00 0.00 5 SER A CA 13
ATOM 19623 C C . SER A 1 5 ? -1.882 24.044 3.571 1.00 0.00 5 SER A C 13
ATOM 19624 O O . SER A 1 5 ? -1.372 23.524 2.578 1.00 0.00 5 SER A O 13
ATOM 19632 N N . SER A 1 6 ? -1.798 23.516 4.789 1.00 0.00 6 SER A N 13
ATOM 19633 C CA . SER A 1 6 ? -1.084 22.269 5.033 1.00 0.00 6 SER A CA 13
ATOM 19634 C C . SER A 1 6 ? -2.041 21.082 5.012 1.00 0.00 6 SER A C 13
ATOM 19635 O O . SER A 1 6 ? -3.257 21.248 5.099 1.00 0.00 6 SER A O 13
ATOM 19643 N N . GLY A 1 7 ? -1.483 19.881 4.895 1.00 0.00 7 GLY A N 13
ATOM 19644 C CA . GLY A 1 7 ? -2.299 18.682 4.864 1.00 0.00 7 GLY A CA 13
ATOM 19645 C C . GLY A 1 7 ? -1.636 17.509 5.559 1.00 0.00 7 GLY A C 13
ATOM 19646 O O . GLY A 1 7 ? -1.187 16.566 4.909 1.00 0.00 7 GLY A O 13
ATOM 19650 N N . LYS A 1 8 ? -1.571 17.568 6.885 1.00 0.00 8 LYS A N 13
ATOM 19651 C CA . LYS A 1 8 ? -0.957 16.504 7.670 1.00 0.00 8 LYS A CA 13
ATOM 19652 C C . LYS A 1 8 ? -2.005 15.501 8.140 1.00 0.00 8 LYS A C 13
ATOM 19653 O O . LYS A 1 8 ? -3.118 15.877 8.510 1.00 0.00 8 LYS A O 13
ATOM 19672 N N . PHE A 1 9 ? -1.643 14.222 8.126 1.00 0.00 9 PHE A N 13
ATOM 19673 C CA . PHE A 1 9 ? -2.552 13.165 8.551 1.00 0.00 9 PHE A CA 13
ATOM 19674 C C . PHE A 1 9 ? -2.874 13.290 10.038 1.00 0.00 9 PHE A C 13
ATOM 19675 O O . PHE A 1 9 ? -2.068 12.917 10.891 1.00 0.00 9 PHE A O 13
ATOM 19692 N N . ASP A 1 10 ? -4.054 13.817 10.339 1.00 0.00 10 ASP A N 13
ATOM 19693 C CA . ASP A 1 10 ? -4.483 13.991 11.722 1.00 0.00 10 ASP A CA 13
ATOM 19694 C C . ASP A 1 10 ? -5.483 12.910 12.122 1.00 0.00 10 ASP A C 13
ATOM 19695 O O . ASP A 1 10 ? -6.667 12.997 11.801 1.00 0.00 10 ASP A O 13
ATOM 19704 N N . GLU A 1 11 ? -4.995 11.891 12.823 1.00 0.00 11 GLU A N 13
ATOM 19705 C CA . GLU A 1 11 ? -5.844 10.791 13.264 1.00 0.00 11 GLU A CA 13
ATOM 19706 C C . GLU A 1 11 ? -7.233 11.296 13.645 1.00 0.00 11 GLU A C 13
ATOM 19707 O O . GLU A 1 11 ? -8.244 10.685 13.298 1.00 0.00 11 GLU A O 13
ATOM 19719 N N . SER A 1 12 ? -7.274 12.415 14.361 1.00 0.00 12 SER A N 13
ATOM 19720 C CA . SER A 1 12 ? -8.537 13.001 14.794 1.00 0.00 12 SER A CA 13
ATOM 19721 C C . SER A 1 12 ? -9.449 13.266 13.601 1.00 0.00 12 SER A C 13
ATOM 19722 O O . SER A 1 12 ? -10.606 12.844 13.583 1.00 0.00 12 SER A O 13
ATOM 19730 N N . ALA A 1 13 ? -8.921 13.970 12.604 1.00 0.00 13 ALA A N 13
ATOM 19731 C CA . ALA A 1 13 ? -9.685 14.291 11.406 1.00 0.00 13 ALA A CA 13
ATOM 19732 C C . ALA A 1 13 ? -9.038 13.687 10.164 1.00 0.00 13 ALA A C 13
ATOM 19733 O O . ALA A 1 13 ? -8.182 14.309 9.534 1.00 0.00 13 ALA A O 13
ATOM 19740 N N . LEU A 1 14 ? -9.452 12.473 9.817 1.00 0.00 14 LEU A N 13
ATOM 19741 C CA . LEU A 1 14 ? -8.912 11.784 8.651 1.00 0.00 14 LEU A CA 13
ATOM 19742 C C . LEU A 1 14 ? -9.616 12.240 7.376 1.00 0.00 14 LEU A C 13
ATOM 19743 O O . LEU A 1 14 ? -10.766 12.676 7.411 1.00 0.00 14 LEU A O 13
ATOM 19759 N N . VAL A 1 15 ? -8.917 12.133 6.250 1.00 0.00 15 VAL A N 13
ATOM 19760 C CA . VAL A 1 15 ? -9.476 12.530 4.963 1.00 0.00 15 VAL A CA 13
ATOM 19761 C C . VAL A 1 15 ? -10.459 11.487 4.445 1.00 0.00 15 VAL A C 13
ATOM 19762 O O . VAL A 1 15 ? -10.216 10.282 4.511 1.00 0.00 15 VAL A O 13
ATOM 19775 N N . PRO A 1 16 ? -11.597 11.958 3.915 1.00 0.00 16 PRO A N 13
ATOM 19776 C CA . PRO A 1 16 ? -12.641 11.083 3.374 1.00 0.00 16 PRO A CA 13
ATOM 19777 C C . PRO A 1 16 ? -12.209 10.396 2.083 1.00 0.00 16 PRO A C 13
ATOM 19778 O O . PRO A 1 16 ? -11.539 10.997 1.244 1.00 0.00 16 PRO A O 13
ATOM 19789 N N . GLU A 1 17 ? -12.598 9.134 1.931 1.00 0.00 17 GLU A N 13
ATOM 19790 C CA . GLU A 1 17 ? -12.250 8.366 0.740 1.00 0.00 17 GLU A CA 13
ATOM 19791 C C . GLU A 1 17 ? -12.653 9.114 -0.527 1.00 0.00 17 GLU A C 13
ATOM 19792 O O . GLU A 1 17 ? -12.095 8.885 -1.600 1.00 0.00 17 GLU A O 13
ATOM 19804 N N . ASP A 1 18 ? -13.627 10.008 -0.394 1.00 0.00 18 ASP A N 13
ATOM 19805 C CA . ASP A 1 18 ? -14.107 10.789 -1.527 1.00 0.00 18 ASP A CA 13
ATOM 19806 C C . ASP A 1 18 ? -13.059 11.808 -1.967 1.00 0.00 18 ASP A C 13
ATOM 19807 O O . ASP A 1 18 ? -12.785 11.954 -3.158 1.00 0.00 18 ASP A O 13
ATOM 19816 N N . GLN A 1 19 ? -12.481 12.509 -0.998 1.00 0.00 19 GLN A N 13
ATOM 19817 C CA . GLN A 1 19 ? -11.465 13.515 -1.286 1.00 0.00 19 GLN A CA 13
ATOM 19818 C C . GLN A 1 19 ? -10.105 12.865 -1.515 1.00 0.00 19 GLN A C 13
ATOM 19819 O O . GLN A 1 19 ? -9.469 13.079 -2.547 1.00 0.00 19 GLN A O 13
ATOM 19833 N N . PHE A 1 20 ? -9.663 12.070 -0.546 1.00 0.00 20 PHE A N 13
ATOM 19834 C CA . PHE A 1 20 ? -8.377 11.389 -0.641 1.00 0.00 20 PHE A CA 13
ATOM 19835 C C . PHE A 1 20 ? -8.159 10.833 -2.045 1.00 0.00 20 PHE A C 13
ATOM 19836 O O . PHE A 1 20 ? -7.043 10.845 -2.564 1.00 0.00 20 PHE A O 13
ATOM 19853 N N . LEU A 1 21 ? -9.234 10.344 -2.654 1.00 0.00 21 LEU A N 13
ATOM 19854 C CA . LEU A 1 21 ? -9.162 9.781 -3.998 1.00 0.00 21 LEU A CA 13
ATOM 19855 C C . LEU A 1 21 ? -8.663 10.820 -4.997 1.00 0.00 21 LEU A C 13
ATOM 19856 O O . LEU A 1 21 ? -7.577 10.685 -5.558 1.00 0.00 21 LEU A O 13
ATOM 19872 N N . ALA A 1 22 ? -9.466 11.857 -5.213 1.00 0.00 22 ALA A N 13
ATOM 19873 C CA . ALA A 1 22 ? -9.104 12.922 -6.141 1.00 0.00 22 ALA A CA 13
ATOM 19874 C C . ALA A 1 22 ? -7.734 13.501 -5.805 1.00 0.00 22 ALA A C 13
ATOM 19875 O O . ALA A 1 22 ? -6.889 13.666 -6.684 1.00 0.00 22 ALA A O 13
ATOM 19882 N N . GLN A 1 23 ? -7.523 13.810 -4.529 1.00 0.00 23 GLN A N 13
ATOM 19883 C CA . GLN A 1 23 ? -6.256 14.372 -4.080 1.00 0.00 23 GLN A CA 13
ATOM 19884 C C . GLN A 1 23 ? -5.090 13.798 -4.879 1.00 0.00 23 GLN A C 13
ATOM 19885 O O . GLN A 1 23 ? -4.099 14.483 -5.131 1.00 0.00 23 GLN A O 13
ATOM 19899 N N . HIS A 1 24 ? -5.217 12.535 -5.276 1.00 0.00 24 HIS A N 13
ATOM 19900 C CA . HIS A 1 24 ? -4.174 11.868 -6.048 1.00 0.00 24 HIS A CA 13
ATOM 19901 C C . HIS A 1 24 ? -4.756 11.217 -7.299 1.00 0.00 24 HIS A C 13
ATOM 19902 O O . HIS A 1 24 ? -5.201 10.070 -7.281 1.00 0.00 24 HIS A O 13
ATOM 19916 N N . PRO A 1 25 ? -4.755 11.967 -8.411 1.00 0.00 25 PRO A N 13
ATOM 19917 C CA . PRO A 1 25 ? -5.280 11.484 -9.691 1.00 0.00 25 PRO A CA 13
ATOM 19918 C C . PRO A 1 25 ? -4.403 10.397 -10.304 1.00 0.00 25 PRO A C 13
ATOM 19919 O O . PRO A 1 25 ? -3.344 10.066 -9.772 1.00 0.00 25 PRO A O 13
ATOM 19930 N N . GLY A 1 26 ? -4.851 9.846 -11.429 1.00 0.00 26 GLY A N 13
ATOM 19931 C CA . GLY A 1 26 ? -4.093 8.802 -12.095 1.00 0.00 26 GLY A CA 13
ATOM 19932 C C . GLY A 1 26 ? -3.628 7.723 -11.139 1.00 0.00 26 GLY A C 13
ATOM 19933 O O . GLY A 1 26 ? -4.034 7.673 -9.978 1.00 0.00 26 GLY A O 13
ATOM 19937 N N . PRO A 1 27 ? -2.755 6.830 -11.628 1.00 0.00 27 PRO A N 13
ATOM 19938 C CA . PRO A 1 27 ? -2.214 5.728 -10.825 1.00 0.00 27 PRO A CA 13
ATOM 19939 C C . PRO A 1 27 ? -1.259 6.215 -9.741 1.00 0.00 27 PRO A C 13
ATOM 19940 O O . PRO A 1 27 ? -0.333 6.978 -10.014 1.00 0.00 27 PRO A O 13
ATOM 19951 N N . ALA A 1 28 ? -1.490 5.769 -8.512 1.00 0.00 28 ALA A N 13
ATOM 19952 C CA . ALA A 1 28 ? -0.649 6.157 -7.387 1.00 0.00 28 ALA A CA 13
ATOM 19953 C C . ALA A 1 28 ? 0.236 5.000 -6.938 1.00 0.00 28 ALA A C 13
ATOM 19954 O O . ALA A 1 28 ? -0.256 3.918 -6.612 1.00 0.00 28 ALA A O 13
ATOM 19961 N N . THR A 1 29 ? 1.545 5.232 -6.921 1.00 0.00 29 THR A N 13
ATOM 19962 C CA . THR A 1 29 ? 2.498 4.208 -6.514 1.00 0.00 29 THR A CA 13
ATOM 19963 C C . THR A 1 29 ? 2.465 3.995 -5.004 1.00 0.00 29 THR A C 13
ATOM 19964 O O . THR A 1 29 ? 2.322 4.947 -4.237 1.00 0.00 29 THR A O 13
ATOM 19975 N N . ILE A 1 30 ? 2.598 2.741 -4.586 1.00 0.00 30 ILE A N 13
ATOM 19976 C CA . ILE A 1 30 ? 2.585 2.404 -3.168 1.00 0.00 30 ILE A CA 13
ATOM 19977 C C . ILE A 1 30 ? 3.853 1.658 -2.768 1.00 0.00 30 ILE A C 13
ATOM 19978 O O . ILE A 1 30 ? 4.418 0.904 -3.560 1.00 0.00 30 ILE A O 13
ATOM 19994 N N . ARG A 1 31 ? 4.294 1.871 -1.533 1.00 0.00 31 ARG A N 13
ATOM 19995 C CA . ARG A 1 31 ? 5.496 1.218 -1.027 1.00 0.00 31 ARG A CA 13
ATOM 19996 C C . ARG A 1 31 ? 5.145 0.193 0.047 1.00 0.00 31 ARG A C 13
ATOM 19997 O O . ARG A 1 31 ? 4.400 0.487 0.982 1.00 0.00 31 ARG A O 13
ATOM 20018 N N . VAL A 1 32 ? 5.687 -1.013 -0.093 1.00 0.00 32 VAL A N 13
ATOM 20019 C CA . VAL A 1 32 ? 5.434 -2.082 0.865 1.00 0.00 32 VAL A CA 13
ATOM 20020 C C . VAL A 1 32 ? 6.725 -2.792 1.251 1.00 0.00 32 VAL A C 13
ATOM 20021 O O . VAL A 1 32 ? 7.574 -3.067 0.402 1.00 0.00 32 VAL A O 13
ATOM 20034 N N . SER A 1 33 ? 6.869 -3.089 2.539 1.00 0.00 33 SER A N 13
ATOM 20035 C CA . SER A 1 33 ? 8.060 -3.765 3.040 1.00 0.00 33 SER A CA 13
ATOM 20036 C C . SER A 1 33 ? 8.060 -5.236 2.636 1.00 0.00 33 SER A C 13
ATOM 20037 O O . SER A 1 33 ? 7.006 -5.829 2.404 1.00 0.00 33 SER A O 13
ATOM 20045 N N . LYS A 1 34 ? 9.251 -5.821 2.553 1.00 0.00 34 LYS A N 13
ATOM 20046 C CA . LYS A 1 34 ? 9.391 -7.223 2.178 1.00 0.00 34 LYS A CA 13
ATOM 20047 C C . LYS A 1 34 ? 8.969 -8.137 3.323 1.00 0.00 34 LYS A C 13
ATOM 20048 O O . LYS A 1 34 ? 9.014 -7.764 4.496 1.00 0.00 34 LYS A O 13
ATOM 20067 N N . PRO A 1 35 ? 8.548 -9.363 2.979 1.00 0.00 35 PRO A N 13
ATOM 20068 C CA . PRO A 1 35 ? 8.111 -10.357 3.964 1.00 0.00 35 PRO A CA 13
ATOM 20069 C C . PRO A 1 35 ? 9.267 -10.883 4.808 1.00 0.00 35 PRO A C 13
ATOM 20070 O O . PRO A 1 35 ? 9.077 -11.736 5.673 1.00 0.00 35 PRO A O 13
ATOM 20081 N N . ASN A 1 36 ? 10.464 -10.368 4.550 1.00 0.00 36 ASN A N 13
ATOM 20082 C CA . ASN A 1 36 ? 11.651 -10.787 5.286 1.00 0.00 36 ASN A CA 13
ATOM 20083 C C . ASN A 1 36 ? 12.569 -9.599 5.562 1.00 0.00 36 ASN A C 13
ATOM 20084 O O . ASN A 1 36 ? 12.466 -8.560 4.912 1.00 0.00 36 ASN A O 13
ATOM 20095 N N . GLU A 1 37 ? 13.464 -9.761 6.531 1.00 0.00 37 GLU A N 13
ATOM 20096 C CA . GLU A 1 37 ? 14.399 -8.702 6.891 1.00 0.00 37 GLU A CA 13
ATOM 20097 C C . GLU A 1 37 ? 15.419 -8.474 5.780 1.00 0.00 37 GLU A C 13
ATOM 20098 O O . GLU A 1 37 ? 16.066 -9.412 5.316 1.00 0.00 37 GLU A O 13
ATOM 20110 N N . ASN A 1 38 ? 15.555 -7.221 5.358 1.00 0.00 38 ASN A N 13
ATOM 20111 C CA . ASN A 1 38 ? 16.495 -6.869 4.299 1.00 0.00 38 ASN A CA 13
ATOM 20112 C C . ASN A 1 38 ? 17.310 -5.638 4.683 1.00 0.00 38 ASN A C 13
ATOM 20113 O O . ASN A 1 38 ? 16.949 -4.903 5.603 1.00 0.00 38 ASN A O 13
ATOM 20124 N N . ASP A 1 39 ? 18.409 -5.417 3.971 1.00 0.00 39 ASP A N 13
ATOM 20125 C CA . ASP A 1 39 ? 19.274 -4.273 4.235 1.00 0.00 39 ASP A CA 13
ATOM 20126 C C . ASP A 1 39 ? 18.505 -2.964 4.089 1.00 0.00 39 ASP A C 13
ATOM 20127 O O . ASP A 1 39 ? 18.747 -2.004 4.818 1.00 0.00 39 ASP A O 13
ATOM 20136 N N . GLY A 1 40 ? 17.576 -2.933 3.137 1.00 0.00 40 GLY A N 13
ATOM 20137 C CA . GLY A 1 40 ? 16.786 -1.737 2.910 1.00 0.00 40 GLY A CA 13
ATOM 20138 C C . GLY A 1 40 ? 16.208 -1.681 1.510 1.00 0.00 40 GLY A C 13
ATOM 20139 O O . GLY A 1 40 ? 16.581 -0.819 0.714 1.00 0.00 40 GLY A O 13
ATOM 20143 N N . GLN A 1 41 ? 15.297 -2.600 1.210 1.00 0.00 41 GLN A N 13
ATOM 20144 C CA . GLN A 1 41 ? 14.670 -2.652 -0.105 1.00 0.00 41 GLN A CA 13
ATOM 20145 C C . GLN A 1 41 ? 13.180 -2.956 0.014 1.00 0.00 41 GLN A C 13
ATOM 20146 O O . GLN A 1 41 ? 12.777 -3.860 0.746 1.00 0.00 41 GLN A O 13
ATOM 20160 N N . PHE A 1 42 ? 12.366 -2.194 -0.709 1.00 0.00 42 PHE A N 13
ATOM 20161 C CA . PHE A 1 42 ? 10.920 -2.381 -0.683 1.00 0.00 42 PHE A CA 13
ATOM 20162 C C . PHE A 1 42 ? 10.380 -2.641 -2.087 1.00 0.00 42 PHE A C 13
ATOM 20163 O O . PHE A 1 42 ? 11.104 -2.521 -3.074 1.00 0.00 42 PHE A O 13
ATOM 20180 N N . MET A 1 43 ? 9.102 -3.000 -2.166 1.00 0.00 43 MET A N 13
ATOM 20181 C CA . MET A 1 43 ? 8.464 -3.276 -3.447 1.00 0.00 43 MET A CA 13
ATOM 20182 C C . MET A 1 43 ? 7.692 -2.059 -3.944 1.00 0.00 43 MET A C 13
ATOM 20183 O O . MET A 1 43 ? 7.473 -1.104 -3.198 1.00 0.00 43 MET A O 13
ATOM 20197 N N . GLU A 1 44 ? 7.283 -2.098 -5.208 1.00 0.00 44 GLU A N 13
ATOM 20198 C CA . GLU A 1 44 ? 6.535 -0.996 -5.803 1.00 0.00 44 GLU A CA 13
ATOM 20199 C C . GLU A 1 44 ? 5.258 -1.501 -6.469 1.00 0.00 44 GLU A C 13
ATOM 20200 O O . GLU A 1 44 ? 5.293 -2.029 -7.581 1.00 0.00 44 GLU A O 13
ATOM 20212 N N . ILE A 1 45 ? 4.135 -1.336 -5.780 1.00 0.00 45 ILE A N 13
ATOM 20213 C CA . ILE A 1 45 ? 2.847 -1.774 -6.304 1.00 0.00 45 ILE A CA 13
ATOM 20214 C C . ILE A 1 45 ? 1.928 -0.586 -6.570 1.00 0.00 45 ILE A C 13
ATOM 20215 O O . ILE A 1 45 ? 1.359 -0.007 -5.643 1.00 0.00 45 ILE A O 13
ATOM 20231 N N . THR A 1 46 ? 1.786 -0.228 -7.841 1.00 0.00 46 THR A N 13
ATOM 20232 C CA . THR A 1 46 ? 0.937 0.890 -8.230 1.00 0.00 46 THR A CA 13
ATOM 20233 C C . THR A 1 46 ? -0.483 0.423 -8.532 1.00 0.00 46 THR A C 13
ATOM 20234 O O . THR A 1 46 ? -0.692 -0.689 -9.015 1.00 0.00 46 THR A O 13
ATOM 20245 N N . VAL A 1 47 ? -1.457 1.281 -8.243 1.00 0.00 47 VAL A N 13
ATOM 20246 C CA . VAL A 1 47 ? -2.858 0.957 -8.484 1.00 0.00 47 VAL A CA 13
ATOM 20247 C C . VAL A 1 47 ? -3.536 2.038 -9.317 1.00 0.00 47 VAL A C 13
ATOM 20248 O O . VAL A 1 47 ? -3.667 3.181 -8.879 1.00 0.00 47 VAL A O 13
ATOM 20261 N N . GLN A 1 48 ? -3.968 1.670 -10.518 1.00 0.00 48 GLN A N 13
ATOM 20262 C CA . GLN A 1 48 ? -4.633 2.610 -11.413 1.00 0.00 48 GLN A CA 13
ATOM 20263 C C . GLN A 1 48 ? -5.476 3.606 -10.624 1.00 0.00 48 GLN A C 13
ATOM 20264 O O . GLN A 1 48 ? -5.550 4.785 -10.973 1.00 0.00 48 GLN A O 13
ATOM 20278 N N . SER A 1 49 ? -6.112 3.126 -9.560 1.00 0.00 49 SER A N 13
ATOM 20279 C CA . SER A 1 49 ? -6.954 3.973 -8.724 1.00 0.00 49 SER A CA 13
ATOM 20280 C C . SER A 1 49 ? -6.841 3.573 -7.257 1.00 0.00 49 SER A C 13
ATOM 20281 O O . SER A 1 49 ? -6.604 2.409 -6.935 1.00 0.00 49 SER A O 13
ATOM 20289 N N . LEU A 1 50 ? -7.012 4.547 -6.370 1.00 0.00 50 LEU A N 13
ATOM 20290 C CA . LEU A 1 50 ? -6.928 4.299 -4.936 1.00 0.00 50 LEU A CA 13
ATOM 20291 C C . LEU A 1 50 ? -8.310 4.025 -4.350 1.00 0.00 50 LEU A C 13
ATOM 20292 O O . LEU A 1 50 ? -8.578 4.340 -3.191 1.00 0.00 50 LEU A O 13
ATOM 20308 N N . SER A 1 51 ? -9.183 3.432 -5.157 1.00 0.00 51 SER A N 13
ATOM 20309 C CA . SER A 1 51 ? -10.537 3.114 -4.721 1.00 0.00 51 SER A CA 13
ATOM 20310 C C . SER A 1 51 ? -10.699 1.614 -4.496 1.00 0.00 51 SER A C 13
ATOM 20311 O O . SER A 1 51 ? -11.717 1.160 -3.976 1.00 0.00 51 SER A O 13
ATOM 20319 N N . GLU A 1 52 ? -9.685 0.850 -4.892 1.00 0.00 52 GLU A N 13
ATOM 20320 C CA . GLU A 1 52 ? -9.716 -0.599 -4.736 1.00 0.00 52 GLU A CA 13
ATOM 20321 C C . GLU A 1 52 ? -9.858 -0.984 -3.266 1.00 0.00 52 GLU A C 13
ATOM 20322 O O . GLU A 1 52 ? -10.067 -0.129 -2.406 1.00 0.00 52 GLU A O 13
ATOM 20334 N N . ASN A 1 53 ? -9.743 -2.279 -2.986 1.00 0.00 53 ASN A N 13
ATOM 20335 C CA . ASN A 1 53 ? -9.859 -2.779 -1.621 1.00 0.00 53 ASN A CA 13
ATOM 20336 C C . ASN A 1 53 ? -8.563 -3.448 -1.175 1.00 0.00 53 ASN A C 13
ATOM 20337 O O . ASN A 1 53 ? -7.907 -4.138 -1.954 1.00 0.00 53 ASN A O 13
ATOM 20348 N N . VAL A 1 54 ? -8.201 -3.240 0.088 1.00 0.00 54 VAL A N 13
ATOM 20349 C CA . VAL A 1 54 ? -6.985 -3.825 0.640 1.00 0.00 54 VAL A CA 13
ATOM 20350 C C . VAL A 1 54 ? -6.886 -5.308 0.303 1.00 0.00 54 VAL A C 13
ATOM 20351 O O . VAL A 1 54 ? -5.799 -5.886 0.312 1.00 0.00 54 VAL A O 13
ATOM 20364 N N . GLY A 1 55 ? -8.029 -5.918 0.004 1.00 0.00 55 GLY A N 13
ATOM 20365 C CA . GLY A 1 55 ? -8.049 -7.330 -0.332 1.00 0.00 55 GLY A CA 13
ATOM 20366 C C . GLY A 1 55 ? -7.384 -7.618 -1.664 1.00 0.00 55 GLY A C 13
ATOM 20367 O O . GLY A 1 55 ? -6.557 -8.523 -1.769 1.00 0.00 55 GLY A O 13
ATOM 20371 N N . SER A 1 56 ? -7.748 -6.848 -2.684 1.00 0.00 56 SER A N 13
ATOM 20372 C CA . SER A 1 56 ? -7.185 -7.029 -4.017 1.00 0.00 56 SER A CA 13
ATOM 20373 C C . SER A 1 56 ? -5.683 -6.762 -4.014 1.00 0.00 56 SER A C 13
ATOM 20374 O O . SER A 1 56 ? -4.919 -7.442 -4.700 1.00 0.00 56 SER A O 13
ATOM 20382 N N . LEU A 1 57 ? -5.267 -5.768 -3.236 1.00 0.00 57 LEU A N 13
ATOM 20383 C CA . LEU A 1 57 ? -3.856 -5.410 -3.142 1.00 0.00 57 LEU A CA 13
ATOM 20384 C C . LEU A 1 57 ? -3.005 -6.632 -2.813 1.00 0.00 57 LEU A C 13
ATOM 20385 O O . LEU A 1 57 ? -1.949 -6.845 -3.409 1.00 0.00 57 LEU A O 13
ATOM 20401 N N . LYS A 1 58 ? -3.473 -7.434 -1.862 1.00 0.00 58 LYS A N 13
ATOM 20402 C CA . LYS A 1 58 ? -2.757 -8.637 -1.455 1.00 0.00 58 LYS A CA 13
ATOM 20403 C C . LYS A 1 58 ? -2.515 -9.557 -2.649 1.00 0.00 58 LYS A C 13
ATOM 20404 O O . LYS A 1 58 ? -1.491 -10.234 -2.724 1.00 0.00 58 LYS A O 13
ATOM 20423 N N . GLU A 1 59 ? -3.465 -9.573 -3.579 1.00 0.00 59 GLU A N 13
ATOM 20424 C CA . GLU A 1 59 ? -3.354 -10.409 -4.768 1.00 0.00 59 GLU A CA 13
ATOM 20425 C C . GLU A 1 59 ? -2.169 -9.978 -5.627 1.00 0.00 59 GLU A C 13
ATOM 20426 O O . GLU A 1 59 ? -1.454 -10.813 -6.183 1.00 0.00 59 GLU A O 13
ATOM 20438 N N . LYS A 1 60 ? -1.966 -8.670 -5.731 1.00 0.00 60 LYS A N 13
ATOM 20439 C CA . LYS A 1 60 ? -0.867 -8.125 -6.521 1.00 0.00 60 LYS A CA 13
ATOM 20440 C C . LYS A 1 60 ? 0.468 -8.708 -6.070 1.00 0.00 60 LYS A C 13
ATOM 20441 O O . LYS A 1 60 ? 1.165 -9.362 -6.846 1.00 0.00 60 LYS A O 13
ATOM 20460 N N . ILE A 1 61 ? 0.817 -8.467 -4.810 1.00 0.00 61 ILE A N 13
ATOM 20461 C CA . ILE A 1 61 ? 2.068 -8.971 -4.256 1.00 0.00 61 ILE A CA 13
ATOM 20462 C C . ILE A 1 61 ? 2.046 -10.490 -4.140 1.00 0.00 61 ILE A C 13
ATOM 20463 O O . ILE A 1 61 ? 3.042 -11.159 -4.415 1.00 0.00 61 ILE A O 13
ATOM 20479 N N . ALA A 1 62 ? 0.902 -11.031 -3.734 1.00 0.00 62 ALA A N 13
ATOM 20480 C CA . ALA A 1 62 ? 0.749 -12.473 -3.587 1.00 0.00 62 ALA A CA 13
ATOM 20481 C C . ALA A 1 62 ? 1.413 -13.217 -4.741 1.00 0.00 62 ALA A C 13
ATOM 20482 O O . ALA A 1 62 ? 1.965 -14.300 -4.558 1.00 0.00 62 ALA A O 13
ATOM 20489 N N . GLY A 1 63 ? 1.354 -12.627 -5.931 1.00 0.00 63 GLY A N 13
ATOM 20490 C CA . GLY A 1 63 ? 1.953 -13.249 -7.097 1.00 0.00 63 GLY A CA 13
ATOM 20491 C C . GLY A 1 63 ? 3.467 -13.253 -7.039 1.00 0.00 63 GLY A C 13
ATOM 20492 O O . GLY A 1 63 ? 4.107 -14.225 -7.437 1.00 0.00 63 GLY A O 13
ATOM 20496 N N . GLU A 1 64 ? 4.041 -12.162 -6.542 1.00 0.00 64 GLU A N 13
ATOM 20497 C CA . GLU A 1 64 ? 5.491 -12.043 -6.435 1.00 0.00 64 GLU A CA 13
ATOM 20498 C C . GLU A 1 64 ? 6.028 -12.919 -5.306 1.00 0.00 64 GLU A C 13
ATOM 20499 O O . GLU A 1 64 ? 6.995 -13.658 -5.486 1.00 0.00 64 GLU A O 13
ATOM 20511 N N . ILE A 1 65 ? 5.392 -12.827 -4.143 1.00 0.00 65 ILE A N 13
ATOM 20512 C CA . ILE A 1 65 ? 5.804 -13.610 -2.985 1.00 0.00 65 ILE A CA 13
ATOM 20513 C C . ILE A 1 65 ? 5.317 -15.051 -3.094 1.00 0.00 65 ILE A C 13
ATOM 20514 O O . ILE A 1 65 ? 5.756 -15.923 -2.344 1.00 0.00 65 ILE A O 13
ATOM 20530 N N . GLN A 1 66 ? 4.409 -15.293 -4.034 1.00 0.00 66 GLN A N 13
ATOM 20531 C CA . GLN A 1 66 ? 3.863 -16.630 -4.241 1.00 0.00 66 GLN A CA 13
ATOM 20532 C C . GLN A 1 66 ? 3.086 -17.097 -3.014 1.00 0.00 66 GLN A C 13
ATOM 20533 O O . GLN A 1 66 ? 3.108 -18.277 -2.667 1.00 0.00 66 GLN A O 13
ATOM 20547 N N . ILE A 1 67 ? 2.400 -16.163 -2.364 1.00 0.00 67 ILE A N 13
ATOM 20548 C CA . ILE A 1 67 ? 1.616 -16.481 -1.177 1.00 0.00 67 ILE A CA 13
ATOM 20549 C C . ILE A 1 67 ? 0.190 -15.955 -1.303 1.00 0.00 67 ILE A C 13
ATOM 20550 O O . ILE A 1 67 ? -0.047 -14.833 -1.750 1.00 0.00 67 ILE A O 13
ATOM 20566 N N . PRO A 1 68 ? -0.783 -16.784 -0.899 1.00 0.00 68 PRO A N 13
ATOM 20567 C CA . PRO A 1 68 ? -2.203 -16.424 -0.955 1.00 0.00 68 PRO A CA 13
ATOM 20568 C C . PRO A 1 68 ? -2.567 -15.344 0.057 1.00 0.00 68 PRO A C 13
ATOM 20569 O O . PRO A 1 68 ? -2.105 -15.368 1.198 1.00 0.00 68 PRO A O 13
ATOM 20580 N N . ALA A 1 69 ? -3.400 -14.399 -0.366 1.00 0.00 69 ALA A N 13
ATOM 20581 C CA . ALA A 1 69 ? -3.829 -13.312 0.504 1.00 0.00 69 ALA A CA 13
ATOM 20582 C C . ALA A 1 69 ? -4.215 -13.832 1.884 1.00 0.00 69 ALA A C 13
ATOM 20583 O O . ALA A 1 69 ? -4.168 -13.099 2.871 1.00 0.00 69 ALA A O 13
ATOM 20590 N N . ASN A 1 70 ? -4.596 -15.104 1.946 1.00 0.00 70 ASN A N 13
ATOM 20591 C CA . ASN A 1 70 ? -4.990 -15.724 3.207 1.00 0.00 70 ASN A CA 13
ATOM 20592 C C . ASN A 1 70 ? -3.797 -15.848 4.148 1.00 0.00 70 ASN A C 13
ATOM 20593 O O . ASN A 1 70 ? -3.871 -15.463 5.315 1.00 0.00 70 ASN A O 13
ATOM 20604 N N . LYS A 1 71 ? -2.698 -16.388 3.634 1.00 0.00 71 LYS A N 13
ATOM 20605 C CA . LYS A 1 71 ? -1.486 -16.563 4.427 1.00 0.00 71 LYS A CA 13
ATOM 20606 C C . LYS A 1 71 ? -0.864 -15.213 4.773 1.00 0.00 71 LYS A C 13
ATOM 20607 O O . LYS A 1 71 ? -0.759 -14.852 5.944 1.00 0.00 71 LYS A O 13
ATOM 20626 N N . GLN A 1 72 ? -0.455 -14.475 3.746 1.00 0.00 72 GLN A N 13
ATOM 20627 C CA . GLN A 1 72 ? 0.156 -13.166 3.944 1.00 0.00 72 GLN A CA 13
ATOM 20628 C C . GLN A 1 72 ? -0.858 -12.170 4.497 1.00 0.00 72 GLN A C 13
ATOM 20629 O O . GLN A 1 72 ? -2.018 -12.156 4.086 1.00 0.00 72 GLN A O 13
ATOM 20643 N N . LYS A 1 73 ? -0.413 -11.337 5.431 1.00 0.00 73 LYS A N 13
ATOM 20644 C CA . LYS A 1 73 ? -1.280 -10.336 6.041 1.00 0.00 73 LYS A CA 13
ATOM 20645 C C . LYS A 1 73 ? -0.729 -8.931 5.820 1.00 0.00 73 LYS A C 13
ATOM 20646 O O . LYS A 1 73 ? 0.486 -8.732 5.766 1.00 0.00 73 LYS A O 13
ATOM 20665 N N . LEU A 1 74 ? -1.626 -7.960 5.694 1.00 0.00 74 LEU A N 13
ATOM 20666 C CA . LEU A 1 74 ? -1.229 -6.573 5.481 1.00 0.00 74 LEU A CA 13
ATOM 20667 C C . LEU A 1 74 ? -1.572 -5.716 6.695 1.00 0.00 74 LEU A C 13
ATOM 20668 O O . LEU A 1 74 ? -2.695 -5.753 7.196 1.00 0.00 74 LEU A O 13
ATOM 20684 N N . SER A 1 75 ? -0.596 -4.943 7.160 1.00 0.00 75 SER A N 13
ATOM 20685 C CA . SER A 1 75 ? -0.794 -4.077 8.318 1.00 0.00 75 SER A CA 13
ATOM 20686 C C . SER A 1 75 ? -0.541 -2.617 7.952 1.00 0.00 75 SER A C 13
ATOM 20687 O O . SER A 1 75 ? 0.445 -2.292 7.292 1.00 0.00 75 SER A O 13
ATOM 20695 N N . GLY A 1 76 ? -1.441 -1.740 8.387 1.00 0.00 76 GLY A N 13
ATOM 20696 C CA . GLY A 1 76 ? -1.298 -0.326 8.098 1.00 0.00 76 GLY A CA 13
ATOM 20697 C C . GLY A 1 76 ? -1.024 0.496 9.342 1.00 0.00 76 GLY A C 13
ATOM 20698 O O . GLY A 1 76 ? -1.127 -0.004 10.462 1.00 0.00 76 GLY A O 13
ATOM 20702 N N . LYS A 1 77 ? -0.671 1.762 9.146 1.00 0.00 77 LYS A N 13
ATOM 20703 C CA . LYS A 1 77 ? -0.379 2.656 10.260 1.00 0.00 77 LYS A CA 13
ATOM 20704 C C . LYS A 1 77 ? -1.402 2.484 11.378 1.00 0.00 77 LYS A C 13
ATOM 20705 O O . LYS A 1 77 ? -1.053 2.499 12.558 1.00 0.00 77 LYS A O 13
ATOM 20724 N N . ALA A 1 78 ? -2.665 2.319 10.999 1.00 0.00 78 ALA A N 13
ATOM 20725 C CA . ALA A 1 78 ? -3.737 2.140 11.970 1.00 0.00 78 ALA A CA 13
ATOM 20726 C C . ALA A 1 78 ? -3.678 0.754 12.604 1.00 0.00 78 ALA A C 13
ATOM 20727 O O . ALA A 1 78 ? -3.884 0.601 13.807 1.00 0.00 78 ALA A O 13
ATOM 20734 N N . GLY A 1 79 ? -3.394 -0.255 11.785 1.00 0.00 79 GLY A N 13
ATOM 20735 C CA . GLY A 1 79 ? -3.314 -1.616 12.284 1.00 0.00 79 GLY A CA 13
ATOM 20736 C C . GLY A 1 79 ? -3.680 -2.642 11.230 1.00 0.00 79 GLY A C 13
ATOM 20737 O O . GLY A 1 79 ? -3.658 -2.350 10.035 1.00 0.00 79 GLY A O 13
ATOM 20741 N N . PHE A 1 80 ? -4.017 -3.848 11.674 1.00 0.00 80 PHE A N 13
ATOM 20742 C CA . PHE A 1 80 ? -4.387 -4.923 10.761 1.00 0.00 80 PHE A CA 13
ATOM 20743 C C . PHE A 1 80 ? -5.371 -4.425 9.705 1.00 0.00 80 PHE A C 13
ATOM 20744 O O . PHE A 1 80 ? -6.578 -4.368 9.941 1.00 0.00 80 PHE A O 13
ATOM 20761 N N . LEU A 1 81 ? -4.845 -4.065 8.539 1.00 0.00 81 LEU A N 13
ATOM 20762 C CA . LEU A 1 81 ? -5.674 -3.571 7.446 1.00 0.00 81 LEU A CA 13
ATOM 20763 C C . LEU A 1 81 ? -6.698 -4.619 7.023 1.00 0.00 81 LEU A C 13
ATOM 20764 O O . LEU A 1 81 ? -6.357 -5.780 6.798 1.00 0.00 81 LEU A O 13
ATOM 20780 N N . LYS A 1 82 ? -7.955 -4.201 6.914 1.00 0.00 82 LYS A N 13
ATOM 20781 C CA . LYS A 1 82 ? -9.030 -5.103 6.514 1.00 0.00 82 LYS A CA 13
ATOM 20782 C C . LYS A 1 82 ? -9.508 -4.785 5.102 1.00 0.00 82 LYS A C 13
ATOM 20783 O O . LYS A 1 82 ? -9.598 -3.620 4.713 1.00 0.00 82 LYS A O 13
ATOM 20802 N N . ASP A 1 83 ? -9.817 -5.827 4.338 1.00 0.00 83 ASP A N 13
ATOM 20803 C CA . ASP A 1 83 ? -10.290 -5.660 2.969 1.00 0.00 83 ASP A CA 13
ATOM 20804 C C . ASP A 1 83 ? -11.542 -4.790 2.929 1.00 0.00 83 ASP A C 13
ATOM 20805 O O . ASP A 1 83 ? -11.768 -4.053 1.971 1.00 0.00 83 ASP A O 13
ATOM 20814 N N . ASN A 1 84 ? -12.354 -4.881 3.978 1.00 0.00 84 ASN A N 13
ATOM 20815 C CA . ASN A 1 84 ? -13.585 -4.104 4.062 1.00 0.00 84 ASN A CA 13
ATOM 20816 C C . ASN A 1 84 ? -13.308 -2.621 3.829 1.00 0.00 84 ASN A C 13
ATOM 20817 O O . ASN A 1 84 ? -14.211 -1.858 3.488 1.00 0.00 84 ASN A O 13
ATOM 20828 N N . MET A 1 85 ? -12.055 -2.223 4.014 1.00 0.00 85 MET A N 13
ATOM 20829 C CA . MET A 1 85 ? -11.659 -0.831 3.823 1.00 0.00 85 MET A CA 13
ATOM 20830 C C . MET A 1 85 ? -10.999 -0.637 2.462 1.00 0.00 85 MET A C 13
ATOM 20831 O O . MET A 1 85 ? -10.344 -1.541 1.943 1.00 0.00 85 MET A O 13
ATOM 20845 N N . SER A 1 86 ? -11.178 0.549 1.887 1.00 0.00 86 SER A N 13
ATOM 20846 C CA . SER A 1 86 ? -10.603 0.860 0.583 1.00 0.00 86 SER A CA 13
ATOM 20847 C C . SER A 1 86 ? -9.279 1.601 0.736 1.00 0.00 86 SER A C 13
ATOM 20848 O O . SER A 1 86 ? -8.993 2.175 1.788 1.00 0.00 86 SER A O 13
ATOM 20856 N N . LEU A 1 87 ? -8.473 1.584 -0.320 1.00 0.00 87 LEU A N 13
ATOM 20857 C CA . LEU A 1 87 ? -7.177 2.254 -0.305 1.00 0.00 87 LEU A CA 13
ATOM 20858 C C . LEU A 1 87 ? -7.319 3.703 0.150 1.00 0.00 87 LEU A C 13
ATOM 20859 O O . LEU A 1 87 ? -6.664 4.134 1.098 1.00 0.00 87 LEU A O 13
ATOM 20875 N N . ALA A 1 88 ? -8.181 4.450 -0.532 1.00 0.00 88 ALA A N 13
ATOM 20876 C CA . ALA A 1 88 ? -8.412 5.850 -0.196 1.00 0.00 88 ALA A CA 13
ATOM 20877 C C . ALA A 1 88 ? -9.025 5.986 1.194 1.00 0.00 88 ALA A C 13
ATOM 20878 O O . ALA A 1 88 ? -8.781 6.967 1.898 1.00 0.00 88 ALA A O 13
ATOM 20885 N N . HIS A 1 89 ? -9.823 4.997 1.583 1.00 0.00 89 HIS A N 13
ATOM 20886 C CA . HIS A 1 89 ? -10.471 5.008 2.890 1.00 0.00 89 HIS A CA 13
ATOM 20887 C C . HIS A 1 89 ? -9.436 5.031 4.010 1.00 0.00 89 HIS A C 13
ATOM 20888 O O . HIS A 1 89 ? -9.526 5.838 4.936 1.00 0.00 89 HIS A O 13
ATOM 20902 N N . TYR A 1 90 ? -8.453 4.141 3.920 1.00 0.00 90 TYR A N 13
ATOM 20903 C CA . TYR A 1 90 ? -7.402 4.058 4.928 1.00 0.00 90 TYR A CA 13
ATOM 20904 C C . TYR A 1 90 ? -6.350 5.140 4.708 1.00 0.00 90 TYR A C 13
ATOM 20905 O O . TYR A 1 90 ? -5.330 5.178 5.394 1.00 0.00 90 TYR A O 13
ATOM 20923 N N . ASN A 1 91 ? -6.607 6.018 3.745 1.00 0.00 91 ASN A N 13
ATOM 20924 C CA . ASN A 1 91 ? -5.683 7.103 3.433 1.00 0.00 91 ASN A CA 13
ATOM 20925 C C . ASN A 1 91 ? -4.345 6.554 2.945 1.00 0.00 91 ASN A C 13
ATOM 20926 O O . ASN A 1 91 ? -3.284 6.983 3.397 1.00 0.00 91 ASN A O 13
ATOM 20937 N N . VAL A 1 92 ? -4.405 5.603 2.018 1.00 0.00 92 VAL A N 13
ATOM 20938 C CA . VAL A 1 92 ? -3.200 4.996 1.467 1.00 0.00 92 VAL A CA 13
ATOM 20939 C C . VAL A 1 92 ? -2.924 5.505 0.057 1.00 0.00 92 VAL A C 13
ATOM 20940 O O . VAL A 1 92 ? -3.716 5.287 -0.859 1.00 0.00 92 VAL A O 13
ATOM 20953 N N . GLY A 1 93 ? -1.793 6.184 -0.112 1.00 0.00 93 GLY A N 13
ATOM 20954 C CA . GLY A 1 93 ? -1.432 6.713 -1.413 1.00 0.00 93 GLY A CA 13
ATOM 20955 C C . GLY A 1 93 ? 0.068 6.820 -1.601 1.00 0.00 93 GLY A C 13
ATOM 20956 O O . GLY A 1 93 ? 0.812 5.910 -1.236 1.00 0.00 93 GLY A O 13
ATOM 20960 N N . ALA A 1 94 ? 0.515 7.934 -2.173 1.00 0.00 94 ALA A N 13
ATOM 20961 C CA . ALA A 1 94 ? 1.935 8.155 -2.407 1.00 0.00 94 ALA A CA 13
ATOM 20962 C C . ALA A 1 94 ? 2.617 8.713 -1.162 1.00 0.00 94 ALA A C 13
ATOM 20963 O O . ALA A 1 94 ? 3.368 9.685 -1.235 1.00 0.00 94 ALA A O 13
ATOM 20970 N N . GLY A 1 95 ? 2.350 8.091 -0.018 1.00 0.00 95 GLY A N 13
ATOM 20971 C CA . GLY A 1 95 ? 2.945 8.539 1.227 1.00 0.00 95 GLY A CA 13
ATOM 20972 C C . GLY A 1 95 ? 2.871 7.489 2.318 1.00 0.00 95 GLY A C 13
ATOM 20973 O O . GLY A 1 95 ? 3.826 7.297 3.069 1.00 0.00 95 GLY A O 13
ATOM 20977 N N . GLU A 1 96 ? 1.732 6.808 2.404 1.00 0.00 96 GLU A N 13
ATOM 20978 C CA . GLU A 1 96 ? 1.537 5.773 3.413 1.00 0.00 96 GLU A CA 13
ATOM 20979 C C . GLU A 1 96 ? 2.220 4.474 2.999 1.00 0.00 96 GLU A C 13
ATOM 20980 O O . GLU A 1 96 ? 1.973 3.950 1.912 1.00 0.00 96 GLU A O 13
ATOM 20992 N N . ILE A 1 97 ? 3.080 3.960 3.871 1.00 0.00 97 ILE A N 13
ATOM 20993 C CA . ILE A 1 97 ? 3.799 2.721 3.596 1.00 0.00 97 ILE A CA 13
ATOM 20994 C C . ILE A 1 97 ? 3.238 1.566 4.419 1.00 0.00 97 ILE A C 13
ATOM 20995 O O . ILE A 1 97 ? 3.318 1.569 5.648 1.00 0.00 97 ILE A O 13
ATOM 21011 N N . LEU A 1 98 ? 2.672 0.579 3.733 1.00 0.00 98 LEU A N 13
ATOM 21012 C CA . LEU A 1 98 ? 2.100 -0.586 4.400 1.00 0.00 98 LEU A CA 13
ATOM 21013 C C . LEU A 1 98 ? 3.162 -1.654 4.638 1.00 0.00 98 LEU A C 13
ATOM 21014 O O . LEU A 1 98 ? 4.176 -1.704 3.941 1.00 0.00 98 LEU A O 13
ATOM 21030 N N . THR A 1 99 ? 2.922 -2.509 5.627 1.00 0.00 99 THR A N 13
ATOM 21031 C CA . THR A 1 99 ? 3.857 -3.578 5.957 1.00 0.00 99 THR A CA 13
ATOM 21032 C C . THR A 1 99 ? 3.264 -4.945 5.639 1.00 0.00 99 THR A C 13
ATOM 21033 O O . THR A 1 99 ? 2.065 -5.170 5.817 1.00 0.00 99 THR A O 13
ATOM 21044 N N . LEU A 1 100 ? 4.107 -5.857 5.170 1.00 0.00 100 LEU A N 13
ATOM 21045 C CA . LEU A 1 100 ? 3.666 -7.205 4.828 1.00 0.00 100 LEU A CA 13
ATOM 21046 C C . LEU A 1 100 ? 4.255 -8.231 5.790 1.00 0.00 100 LEU A C 13
ATOM 21047 O O . LEU A 1 100 ? 5.469 -8.292 5.982 1.00 0.00 100 LEU A O 13
ATOM 21063 N N . SER A 1 101 ? 3.386 -9.038 6.391 1.00 0.00 101 SER A N 13
ATOM 21064 C CA . SER A 1 101 ? 3.819 -10.061 7.335 1.00 0.00 101 SER A CA 13
ATOM 21065 C C . SER A 1 101 ? 3.501 -11.456 6.807 1.00 0.00 101 SER A C 13
ATOM 21066 O O . SER A 1 101 ? 2.434 -11.688 6.234 1.00 0.00 101 SER A O 13
ATOM 21074 N N . LEU A 1 102 ? 4.432 -12.383 7.005 1.00 0.00 102 LEU A N 13
ATOM 21075 C CA . LEU A 1 102 ? 4.252 -13.757 6.549 1.00 0.00 102 LEU A CA 13
ATOM 21076 C C . LEU A 1 102 ? 3.776 -14.652 7.689 1.00 0.00 102 LEU A C 13
ATOM 21077 O O . LEU A 1 102 ? 4.278 -14.564 8.810 1.00 0.00 102 LEU A O 13
ATOM 21093 N N . ARG A 1 103 ? 2.806 -15.511 7.395 1.00 0.00 103 ARG A N 13
ATOM 21094 C CA . ARG A 1 103 ? 2.264 -16.423 8.395 1.00 0.00 103 ARG A CA 13
ATOM 21095 C C . ARG A 1 103 ? 3.085 -17.707 8.464 1.00 0.00 103 ARG A C 13
ATOM 21096 O O . ARG A 1 103 ? 2.801 -18.674 7.758 1.00 0.00 103 ARG A O 13
ATOM 21117 N N . GLU A 1 104 ? 4.104 -17.707 9.317 1.00 0.00 104 GLU A N 13
ATOM 21118 C CA . GLU A 1 104 ? 4.966 -18.872 9.476 1.00 0.00 104 GLU A CA 13
ATOM 21119 C C . GLU A 1 104 ? 4.434 -19.799 10.565 1.00 0.00 104 GLU A C 13
ATOM 21120 O O . GLU A 1 104 ? 3.913 -19.343 11.583 1.00 0.00 104 GLU A O 13
ATOM 21132 N N . ARG A 1 105 ? 4.569 -21.103 10.342 1.00 0.00 105 ARG A N 13
ATOM 21133 C CA . ARG A 1 105 ? 4.101 -22.095 11.303 1.00 0.00 105 ARG A CA 13
ATOM 21134 C C . ARG A 1 105 ? 5.264 -22.922 11.842 1.00 0.00 105 ARG A C 13
ATOM 21135 O O . ARG A 1 105 ? 6.188 -23.266 11.105 1.00 0.00 105 ARG A O 13
ATOM 21156 N N . SER A 1 106 ? 5.213 -23.236 13.133 1.00 0.00 106 SER A N 13
ATOM 21157 C CA . SER A 1 106 ? 6.263 -24.019 13.772 1.00 0.00 106 SER A CA 13
ATOM 21158 C C . SER A 1 106 ? 7.595 -23.276 13.732 1.00 0.00 106 SER A C 13
ATOM 21159 O O . SER A 1 106 ? 7.871 -22.523 12.798 1.00 0.00 106 SER A O 13
ATOM 21167 N N . GLY A 1 107 ? 8.418 -23.491 14.754 1.00 0.00 107 GLY A N 13
ATOM 21168 C CA . GLY A 1 107 ? 9.711 -22.834 14.818 1.00 0.00 107 GLY A CA 13
ATOM 21169 C C . GLY A 1 107 ? 10.726 -23.461 13.882 1.00 0.00 107 GLY A C 13
ATOM 21170 O O . GLY A 1 107 ? 10.847 -23.077 12.719 1.00 0.00 107 GLY A O 13
ATOM 21174 N N . PRO A 1 108 ? 11.477 -24.447 14.393 1.00 0.00 108 PRO A N 13
ATOM 21175 C CA . PRO A 1 108 ? 12.500 -25.148 13.611 1.00 0.00 108 PRO A CA 13
ATOM 21176 C C . PRO A 1 108 ? 11.897 -26.034 12.528 1.00 0.00 108 PRO A C 13
ATOM 21177 O O . PRO A 1 108 ? 11.476 -27.159 12.797 1.00 0.00 108 PRO A O 13
ATOM 21188 N N . SER A 1 109 ? 11.858 -25.521 11.302 1.00 0.00 109 SER A N 13
ATOM 21189 C CA . SER A 1 109 ? 11.303 -26.266 10.178 1.00 0.00 109 SER A CA 13
ATOM 21190 C C . SER A 1 109 ? 12.091 -25.991 8.902 1.00 0.00 109 SER A C 13
ATOM 21191 O O . SER A 1 109 ? 12.482 -26.914 8.189 1.00 0.00 109 SER A O 13
ATOM 21199 N N . SER A 1 110 ? 12.319 -24.712 8.619 1.00 0.00 110 SER A N 13
ATOM 21200 C CA . SER A 1 110 ? 13.057 -24.313 7.426 1.00 0.00 110 SER A CA 13
ATOM 21201 C C . SER A 1 110 ? 14.348 -23.592 7.801 1.00 0.00 110 SER A C 13
ATOM 21202 O O . SER A 1 110 ? 14.362 -22.743 8.692 1.00 0.00 110 SER A O 13
ATOM 21210 N N . GLY A 1 111 ? 15.433 -23.937 7.116 1.00 0.00 111 GLY A N 13
ATOM 21211 C CA . GLY A 1 111 ? 16.715 -23.314 7.390 1.00 0.00 111 GLY A CA 13
ATOM 21212 C C . GLY A 1 111 ? 17.883 -24.215 7.043 1.00 0.00 111 GLY A C 13
ATOM 21213 O O . GLY A 1 111 ? 17.693 -25.345 6.594 1.00 0.00 111 GLY A O 13
ATOM 21217 N N . GLY A 1 1 ? -4.189 31.778 5.719 1.00 0.00 1 GLY A N 14
ATOM 21218 C CA . GLY A 1 1 ? -2.962 31.352 6.366 1.00 0.00 1 GLY A CA 14
ATOM 21219 C C . GLY A 1 1 ? -2.875 29.846 6.512 1.00 0.00 1 GLY A C 14
ATOM 21220 O O . GLY A 1 1 ? -2.502 29.144 5.572 1.00 0.00 1 GLY A O 14
ATOM 21224 N N . SER A 1 2 ? -3.219 29.347 7.695 1.00 0.00 2 SER A N 14
ATOM 21225 C CA . SER A 1 2 ? -3.174 27.915 7.964 1.00 0.00 2 SER A CA 14
ATOM 21226 C C . SER A 1 2 ? -1.732 27.417 8.018 1.00 0.00 2 SER A C 14
ATOM 21227 O O . SER A 1 2 ? -0.822 28.062 7.497 1.00 0.00 2 SER A O 14
ATOM 21235 N N . SER A 1 3 ? -1.533 26.267 8.653 1.00 0.00 3 SER A N 14
ATOM 21236 C CA . SER A 1 3 ? -0.203 25.684 8.780 1.00 0.00 3 SER A CA 14
ATOM 21237 C C . SER A 1 3 ? -0.274 24.301 9.418 1.00 0.00 3 SER A C 14
ATOM 21238 O O . SER A 1 3 ? -1.326 23.880 9.898 1.00 0.00 3 SER A O 14
ATOM 21246 N N . GLY A 1 4 ? 0.854 23.597 9.420 1.00 0.00 4 GLY A N 14
ATOM 21247 C CA . GLY A 1 4 ? 0.899 22.269 10.001 1.00 0.00 4 GLY A CA 14
ATOM 21248 C C . GLY A 1 4 ? 0.584 21.183 8.992 1.00 0.00 4 GLY A C 14
ATOM 21249 O O . GLY A 1 4 ? -0.471 21.202 8.358 1.00 0.00 4 GLY A O 14
ATOM 21253 N N . SER A 1 5 ? 1.503 20.233 8.839 1.00 0.00 5 SER A N 14
ATOM 21254 C CA . SER A 1 5 ? 1.320 19.138 7.894 1.00 0.00 5 SER A CA 14
ATOM 21255 C C . SER A 1 5 ? 2.520 18.196 7.916 1.00 0.00 5 SER A C 14
ATOM 21256 O O . SER A 1 5 ? 2.990 17.748 6.870 1.00 0.00 5 SER A O 14
ATOM 21264 N N . SER A 1 6 ? 3.013 17.903 9.115 1.00 0.00 6 SER A N 14
ATOM 21265 C CA . SER A 1 6 ? 4.162 17.019 9.274 1.00 0.00 6 SER A CA 14
ATOM 21266 C C . SER A 1 6 ? 4.195 16.419 10.677 1.00 0.00 6 SER A C 14
ATOM 21267 O O . SER A 1 6 ? 3.485 16.870 11.574 1.00 0.00 6 SER A O 14
ATOM 21275 N N . GLY A 1 7 ? 5.028 15.398 10.857 1.00 0.00 7 GLY A N 14
ATOM 21276 C CA . GLY A 1 7 ? 5.139 14.751 12.151 1.00 0.00 7 GLY A CA 14
ATOM 21277 C C . GLY A 1 7 ? 4.119 13.646 12.337 1.00 0.00 7 GLY A C 14
ATOM 21278 O O . GLY A 1 7 ? 3.604 13.095 11.364 1.00 0.00 7 GLY A O 14
ATOM 21282 N N . LYS A 1 8 ? 3.828 13.318 13.591 1.00 0.00 8 LYS A N 14
ATOM 21283 C CA . LYS A 1 8 ? 2.863 12.269 13.904 1.00 0.00 8 LYS A CA 14
ATOM 21284 C C . LYS A 1 8 ? 1.435 12.796 13.799 1.00 0.00 8 LYS A C 14
ATOM 21285 O O . LYS A 1 8 ? 1.084 13.795 14.427 1.00 0.00 8 LYS A O 14
ATOM 21304 N N . PHE A 1 9 ? 0.616 12.117 13.005 1.00 0.00 9 PHE A N 14
ATOM 21305 C CA . PHE A 1 9 ? -0.774 12.515 12.819 1.00 0.00 9 PHE A CA 14
ATOM 21306 C C . PHE A 1 9 ? -1.697 11.709 13.727 1.00 0.00 9 PHE A C 14
ATOM 21307 O O . PHE A 1 9 ? -1.602 10.483 13.796 1.00 0.00 9 PHE A O 14
ATOM 21324 N N . ASP A 1 10 ? -2.590 12.404 14.422 1.00 0.00 10 ASP A N 14
ATOM 21325 C CA . ASP A 1 10 ? -3.532 11.755 15.326 1.00 0.00 10 ASP A CA 14
ATOM 21326 C C . ASP A 1 10 ? -4.732 11.207 14.559 1.00 0.00 10 ASP A C 14
ATOM 21327 O O . ASP A 1 10 ? -5.095 11.727 13.505 1.00 0.00 10 ASP A O 14
ATOM 21336 N N . GLU A 1 11 ? -5.341 10.155 15.096 1.00 0.00 11 GLU A N 14
ATOM 21337 C CA . GLU A 1 11 ? -6.498 9.536 14.460 1.00 0.00 11 GLU A CA 14
ATOM 21338 C C . GLU A 1 11 ? -7.766 10.339 14.741 1.00 0.00 11 GLU A C 14
ATOM 21339 O O . GLU A 1 11 ? -8.561 9.981 15.610 1.00 0.00 11 GLU A O 14
ATOM 21351 N N . SER A 1 12 ? -7.948 11.425 13.998 1.00 0.00 12 SER A N 14
ATOM 21352 C CA . SER A 1 12 ? -9.116 12.281 14.168 1.00 0.00 12 SER A CA 14
ATOM 21353 C C . SER A 1 12 ? -9.282 13.216 12.974 1.00 0.00 12 SER A C 14
ATOM 21354 O O . SER A 1 12 ? -10.328 13.231 12.324 1.00 0.00 12 SER A O 14
ATOM 21362 N N . ALA A 1 13 ? -8.244 13.997 12.693 1.00 0.00 13 ALA A N 14
ATOM 21363 C CA . ALA A 1 13 ? -8.274 14.934 11.576 1.00 0.00 13 ALA A CA 14
ATOM 21364 C C . ALA A 1 13 ? -7.832 14.261 10.282 1.00 0.00 13 ALA A C 14
ATOM 21365 O O . ALA A 1 13 ? -7.111 14.853 9.476 1.00 0.00 13 ALA A O 14
ATOM 21372 N N . LEU A 1 14 ? -8.266 13.020 10.088 1.00 0.00 14 LEU A N 14
ATOM 21373 C CA . LEU A 1 14 ? -7.913 12.265 8.890 1.00 0.00 14 LEU A CA 14
ATOM 21374 C C . LEU A 1 14 ? -8.776 12.689 7.705 1.00 0.00 14 LEU A C 14
ATOM 21375 O O . LEU A 1 14 ? -9.885 13.194 7.881 1.00 0.00 14 LEU A O 14
ATOM 21391 N N . VAL A 1 15 ? -8.259 12.480 6.498 1.00 0.00 15 VAL A N 14
ATOM 21392 C CA . VAL A 1 15 ? -8.984 12.837 5.284 1.00 0.00 15 VAL A CA 14
ATOM 21393 C C . VAL A 1 15 ? -9.997 11.761 4.912 1.00 0.00 15 VAL A C 14
ATOM 21394 O O . VAL A 1 15 ? -9.700 10.566 4.919 1.00 0.00 15 VAL A O 14
ATOM 21407 N N . PRO A 1 16 ? -11.222 12.192 4.577 1.00 0.00 16 PRO A N 14
ATOM 21408 C CA . PRO A 1 16 ? -12.304 11.280 4.194 1.00 0.00 16 PRO A CA 14
ATOM 21409 C C . PRO A 1 16 ? -12.058 10.625 2.839 1.00 0.00 16 PRO A C 14
ATOM 21410 O O . PRO A 1 16 ? -11.618 11.280 1.895 1.00 0.00 16 PRO A O 14
ATOM 21421 N N . GLU A 1 17 ? -12.346 9.331 2.751 1.00 0.00 17 GLU A N 14
ATOM 21422 C CA . GLU A 1 17 ? -12.154 8.588 1.511 1.00 0.00 17 GLU A CA 14
ATOM 21423 C C . GLU A 1 17 ? -12.766 9.336 0.330 1.00 0.00 17 GLU A C 14
ATOM 21424 O O . GLU A 1 17 ? -12.416 9.088 -0.824 1.00 0.00 17 GLU A O 14
ATOM 21436 N N . ASP A 1 18 ? -13.682 10.251 0.628 1.00 0.00 18 ASP A N 14
ATOM 21437 C CA . ASP A 1 18 ? -14.343 11.036 -0.409 1.00 0.00 18 ASP A CA 14
ATOM 21438 C C . ASP A 1 18 ? -13.403 12.098 -0.969 1.00 0.00 18 ASP A C 14
ATOM 21439 O O . ASP A 1 18 ? -13.357 12.325 -2.178 1.00 0.00 18 ASP A O 14
ATOM 21448 N N . GLN A 1 19 ? -12.656 12.747 -0.081 1.00 0.00 19 GLN A N 14
ATOM 21449 C CA . GLN A 1 19 ? -11.718 13.787 -0.488 1.00 0.00 19 GLN A CA 14
ATOM 21450 C C . GLN A 1 19 ? -10.366 13.186 -0.858 1.00 0.00 19 GLN A C 14
ATOM 21451 O O . GLN A 1 19 ? -9.784 13.527 -1.888 1.00 0.00 19 GLN A O 14
ATOM 21465 N N . PHE A 1 20 ? -9.870 12.291 -0.010 1.00 0.00 20 PHE A N 14
ATOM 21466 C CA . PHE A 1 20 ? -8.585 11.643 -0.247 1.00 0.00 20 PHE A CA 14
ATOM 21467 C C . PHE A 1 20 ? -8.497 11.115 -1.675 1.00 0.00 20 PHE A C 14
ATOM 21468 O O . PHE A 1 20 ? -7.459 11.231 -2.330 1.00 0.00 20 PHE A O 14
ATOM 21485 N N . LEU A 1 21 ? -9.592 10.535 -2.153 1.00 0.00 21 LEU A N 14
ATOM 21486 C CA . LEU A 1 21 ? -9.641 9.987 -3.504 1.00 0.00 21 LEU A CA 14
ATOM 21487 C C . LEU A 1 21 ? -9.196 11.026 -4.529 1.00 0.00 21 LEU A C 14
ATOM 21488 O O . LEU A 1 21 ? -8.186 10.849 -5.209 1.00 0.00 21 LEU A O 14
ATOM 21504 N N . ALA A 1 22 ? -9.957 12.112 -4.632 1.00 0.00 22 ALA A N 14
ATOM 21505 C CA . ALA A 1 22 ? -9.640 13.180 -5.570 1.00 0.00 22 ALA A CA 14
ATOM 21506 C C . ALA A 1 22 ? -8.275 13.789 -5.266 1.00 0.00 22 ALA A C 14
ATOM 21507 O O . ALA A 1 22 ? -7.441 13.940 -6.159 1.00 0.00 22 ALA A O 14
ATOM 21514 N N . GLN A 1 23 ? -8.055 14.138 -4.003 1.00 0.00 23 GLN A N 14
ATOM 21515 C CA . GLN A 1 23 ? -6.791 14.733 -3.584 1.00 0.00 23 GLN A CA 14
ATOM 21516 C C . GLN A 1 23 ? -5.627 14.154 -4.381 1.00 0.00 23 GLN A C 14
ATOM 21517 O O . GLN A 1 23 ? -4.653 14.850 -4.671 1.00 0.00 23 GLN A O 14
ATOM 21531 N N . HIS A 1 24 ? -5.733 12.876 -4.730 1.00 0.00 24 HIS A N 14
ATOM 21532 C CA . HIS A 1 24 ? -4.688 12.203 -5.494 1.00 0.00 24 HIS A CA 14
ATOM 21533 C C . HIS A 1 24 ? -5.272 11.513 -6.722 1.00 0.00 24 HIS A C 14
ATOM 21534 O O . HIS A 1 24 ? -5.701 10.360 -6.671 1.00 0.00 24 HIS A O 14
ATOM 21548 N N . PRO A 1 25 ? -5.290 12.233 -7.854 1.00 0.00 25 PRO A N 14
ATOM 21549 C CA . PRO A 1 25 ? -5.819 11.709 -9.116 1.00 0.00 25 PRO A CA 14
ATOM 21550 C C . PRO A 1 25 ? -4.933 10.619 -9.709 1.00 0.00 25 PRO A C 14
ATOM 21551 O O . PRO A 1 25 ? -3.894 10.277 -9.147 1.00 0.00 25 PRO A O 14
ATOM 21562 N N . GLY A 1 26 ? -5.351 10.078 -10.849 1.00 0.00 26 GLY A N 14
ATOM 21563 C CA . GLY A 1 26 ? -4.582 9.032 -11.499 1.00 0.00 26 GLY A CA 14
ATOM 21564 C C . GLY A 1 26 ? -4.154 7.943 -10.535 1.00 0.00 26 GLY A C 14
ATOM 21565 O O . GLY A 1 26 ? -4.505 7.955 -9.355 1.00 0.00 26 GLY A O 14
ATOM 21569 N N . PRO A 1 27 ? -3.378 6.972 -11.041 1.00 0.00 27 PRO A N 14
ATOM 21570 C CA . PRO A 1 27 ? -2.886 5.852 -10.232 1.00 0.00 27 PRO A CA 14
ATOM 21571 C C . PRO A 1 27 ? -1.843 6.289 -9.210 1.00 0.00 27 PRO A C 14
ATOM 21572 O O . PRO A 1 27 ? -1.107 7.250 -9.432 1.00 0.00 27 PRO A O 14
ATOM 21583 N N . ALA A 1 28 ? -1.784 5.576 -8.090 1.00 0.00 28 ALA A N 14
ATOM 21584 C CA . ALA A 1 28 ? -0.829 5.889 -7.034 1.00 0.00 28 ALA A CA 14
ATOM 21585 C C . ALA A 1 28 ? 0.060 4.689 -6.724 1.00 0.00 28 ALA A C 14
ATOM 21586 O O . ALA A 1 28 ? -0.424 3.566 -6.583 1.00 0.00 28 ALA A O 14
ATOM 21593 N N . THR A 1 29 ? 1.361 4.934 -6.619 1.00 0.00 29 THR A N 14
ATOM 21594 C CA . THR A 1 29 ? 2.318 3.873 -6.327 1.00 0.00 29 THR A CA 14
ATOM 21595 C C . THR A 1 29 ? 2.402 3.607 -4.829 1.00 0.00 29 THR A C 14
ATOM 21596 O O . THR A 1 29 ? 2.925 4.424 -4.071 1.00 0.00 29 THR A O 14
ATOM 21607 N N . ILE A 1 30 ? 1.884 2.457 -4.407 1.00 0.00 30 ILE A N 14
ATOM 21608 C CA . ILE A 1 30 ? 1.902 2.082 -2.999 1.00 0.00 30 ILE A CA 14
ATOM 21609 C C . ILE A 1 30 ? 3.165 1.299 -2.655 1.00 0.00 30 ILE A C 14
ATOM 21610 O O . ILE A 1 30 ? 3.483 0.301 -3.302 1.00 0.00 30 ILE A O 14
ATOM 21626 N N . ARG A 1 31 ? 3.879 1.758 -1.632 1.00 0.00 31 ARG A N 14
ATOM 21627 C CA . ARG A 1 31 ? 5.107 1.099 -1.202 1.00 0.00 31 ARG A CA 14
ATOM 21628 C C . ARG A 1 31 ? 4.812 0.028 -0.156 1.00 0.00 31 ARG A C 14
ATOM 21629 O O . ARG A 1 31 ? 4.193 0.303 0.873 1.00 0.00 31 ARG A O 14
ATOM 21650 N N . VAL A 1 32 ? 5.257 -1.195 -0.427 1.00 0.00 32 VAL A N 14
ATOM 21651 C CA . VAL A 1 32 ? 5.041 -2.307 0.490 1.00 0.00 32 VAL A CA 14
ATOM 21652 C C . VAL A 1 32 ? 6.364 -2.950 0.895 1.00 0.00 32 VAL A C 14
ATOM 21653 O O . VAL A 1 32 ? 7.267 -3.105 0.075 1.00 0.00 32 VAL A O 14
ATOM 21666 N N . SER A 1 33 ? 6.469 -3.322 2.167 1.00 0.00 33 SER A N 14
ATOM 21667 C CA . SER A 1 33 ? 7.682 -3.944 2.684 1.00 0.00 33 SER A CA 14
ATOM 21668 C C . SER A 1 33 ? 7.664 -5.450 2.443 1.00 0.00 33 SER A C 14
ATOM 21669 O O . SER A 1 33 ? 6.600 -6.068 2.375 1.00 0.00 33 SER A O 14
ATOM 21677 N N . LYS A 1 34 ? 8.849 -6.037 2.315 1.00 0.00 34 LYS A N 14
ATOM 21678 C CA . LYS A 1 34 ? 8.973 -7.472 2.083 1.00 0.00 34 LYS A CA 14
ATOM 21679 C C . LYS A 1 34 ? 8.712 -8.255 3.365 1.00 0.00 34 LYS A C 14
ATOM 21680 O O . LYS A 1 34 ? 8.890 -7.752 4.475 1.00 0.00 34 LYS A O 14
ATOM 21699 N N . PRO A 1 35 ? 8.280 -9.516 3.213 1.00 0.00 35 PRO A N 14
ATOM 21700 C CA . PRO A 1 35 ? 7.987 -10.395 4.348 1.00 0.00 35 PRO A CA 14
ATOM 21701 C C . PRO A 1 35 ? 9.247 -10.813 5.098 1.00 0.00 35 PRO A C 14
ATOM 21702 O O . PRO A 1 35 ? 10.355 -10.421 4.734 1.00 0.00 35 PRO A O 14
ATOM 21713 N N . ASN A 1 36 ? 9.070 -11.613 6.145 1.00 0.00 36 ASN A N 14
ATOM 21714 C CA . ASN A 1 36 ? 10.194 -12.084 6.945 1.00 0.00 36 ASN A CA 14
ATOM 21715 C C . ASN A 1 36 ? 10.893 -10.919 7.640 1.00 0.00 36 ASN A C 14
ATOM 21716 O O . ASN A 1 36 ? 12.115 -10.917 7.790 1.00 0.00 36 ASN A O 14
ATOM 21727 N N . GLU A 1 37 ? 10.109 -9.933 8.064 1.00 0.00 37 GLU A N 14
ATOM 21728 C CA . GLU A 1 37 ? 10.653 -8.763 8.743 1.00 0.00 37 GLU A CA 14
ATOM 21729 C C . GLU A 1 37 ? 11.938 -8.290 8.067 1.00 0.00 37 GLU A C 14
ATOM 21730 O O . GLU A 1 37 ? 13.037 -8.676 8.462 1.00 0.00 37 GLU A O 14
ATOM 21742 N N . ASN A 1 38 ? 11.788 -7.454 7.045 1.00 0.00 38 ASN A N 14
ATOM 21743 C CA . ASN A 1 38 ? 12.934 -6.929 6.314 1.00 0.00 38 ASN A CA 14
ATOM 21744 C C . ASN A 1 38 ? 12.846 -5.412 6.178 1.00 0.00 38 ASN A C 14
ATOM 21745 O O . ASN A 1 38 ? 11.972 -4.890 5.487 1.00 0.00 38 ASN A O 14
ATOM 21756 N N . ASP A 1 39 ? 13.757 -4.710 6.843 1.00 0.00 39 ASP A N 14
ATOM 21757 C CA . ASP A 1 39 ? 13.784 -3.253 6.797 1.00 0.00 39 ASP A CA 14
ATOM 21758 C C . ASP A 1 39 ? 14.710 -2.760 5.688 1.00 0.00 39 ASP A C 14
ATOM 21759 O O . ASP A 1 39 ? 15.192 -1.630 5.725 1.00 0.00 39 ASP A O 14
ATOM 21768 N N . GLY A 1 40 ? 14.954 -3.620 4.704 1.00 0.00 40 GLY A N 14
ATOM 21769 C CA . GLY A 1 40 ? 15.822 -3.255 3.599 1.00 0.00 40 GLY A CA 14
ATOM 21770 C C . GLY A 1 40 ? 15.099 -2.454 2.535 1.00 0.00 40 GLY A C 14
ATOM 21771 O O . GLY A 1 40 ? 14.649 -1.337 2.789 1.00 0.00 40 GLY A O 14
ATOM 21775 N N . GLN A 1 41 ? 14.991 -3.023 1.339 1.00 0.00 41 GLN A N 14
ATOM 21776 C CA . GLN A 1 41 ? 14.320 -2.352 0.231 1.00 0.00 41 GLN A CA 14
ATOM 21777 C C . GLN A 1 41 ? 12.845 -2.732 0.178 1.00 0.00 41 GLN A C 14
ATOM 21778 O O . GLN A 1 41 ? 12.424 -3.720 0.782 1.00 0.00 41 GLN A O 14
ATOM 21792 N N . PHE A 1 42 ? 12.062 -1.942 -0.550 1.00 0.00 42 PHE A N 14
ATOM 21793 C CA . PHE A 1 42 ? 10.631 -2.196 -0.682 1.00 0.00 42 PHE A CA 14
ATOM 21794 C C . PHE A 1 42 ? 10.270 -2.532 -2.126 1.00 0.00 42 PHE A C 14
ATOM 21795 O O . PHE A 1 42 ? 11.096 -2.408 -3.029 1.00 0.00 42 PHE A O 14
ATOM 21812 N N . MET A 1 43 ? 9.028 -2.958 -2.335 1.00 0.00 43 MET A N 14
ATOM 21813 C CA . MET A 1 43 ? 8.555 -3.311 -3.668 1.00 0.00 43 MET A CA 14
ATOM 21814 C C . MET A 1 43 ? 7.770 -2.160 -4.289 1.00 0.00 43 MET A C 14
ATOM 21815 O O . MET A 1 43 ? 7.490 -1.161 -3.628 1.00 0.00 43 MET A O 14
ATOM 21829 N N . GLU A 1 44 ? 7.420 -2.308 -5.564 1.00 0.00 44 GLU A N 14
ATOM 21830 C CA . GLU A 1 44 ? 6.669 -1.280 -6.273 1.00 0.00 44 GLU A CA 14
ATOM 21831 C C . GLU A 1 44 ? 5.304 -1.806 -6.710 1.00 0.00 44 GLU A C 14
ATOM 21832 O O . GLU A 1 44 ? 5.207 -2.617 -7.631 1.00 0.00 44 GLU A O 14
ATOM 21844 N N . ILE A 1 45 ? 4.255 -1.339 -6.041 1.00 0.00 45 ILE A N 14
ATOM 21845 C CA . ILE A 1 45 ? 2.897 -1.762 -6.361 1.00 0.00 45 ILE A CA 14
ATOM 21846 C C . ILE A 1 45 ? 1.989 -0.561 -6.599 1.00 0.00 45 ILE A C 14
ATOM 21847 O O . ILE A 1 45 ? 1.612 0.143 -5.661 1.00 0.00 45 ILE A O 14
ATOM 21863 N N . THR A 1 46 ? 1.639 -0.331 -7.861 1.00 0.00 46 THR A N 14
ATOM 21864 C CA . THR A 1 46 ? 0.775 0.785 -8.223 1.00 0.00 46 THR A CA 14
ATOM 21865 C C . THR A 1 46 ? -0.643 0.308 -8.520 1.00 0.00 46 THR A C 14
ATOM 21866 O O . THR A 1 46 ? -0.841 -0.742 -9.130 1.00 0.00 46 THR A O 14
ATOM 21877 N N . VAL A 1 47 ? -1.628 1.088 -8.085 1.00 0.00 47 VAL A N 14
ATOM 21878 C CA . VAL A 1 47 ? -3.028 0.746 -8.305 1.00 0.00 47 VAL A CA 14
ATOM 21879 C C . VAL A 1 47 ? -3.718 1.790 -9.175 1.00 0.00 47 VAL A C 14
ATOM 21880 O O . VAL A 1 47 ? -3.528 2.991 -8.987 1.00 0.00 47 VAL A O 14
ATOM 21893 N N . GLN A 1 48 ? -4.521 1.324 -10.127 1.00 0.00 48 GLN A N 14
ATOM 21894 C CA . GLN A 1 48 ? -5.239 2.218 -11.025 1.00 0.00 48 GLN A CA 14
ATOM 21895 C C . GLN A 1 48 ? -6.060 3.236 -10.240 1.00 0.00 48 GLN A C 14
ATOM 21896 O O . GLN A 1 48 ? -6.168 4.397 -10.633 1.00 0.00 48 GLN A O 14
ATOM 21910 N N . SER A 1 49 ? -6.637 2.792 -9.128 1.00 0.00 49 SER A N 14
ATOM 21911 C CA . SER A 1 49 ? -7.451 3.663 -8.289 1.00 0.00 49 SER A CA 14
ATOM 21912 C C . SER A 1 49 ? -7.334 3.267 -6.820 1.00 0.00 49 SER A C 14
ATOM 21913 O O . SER A 1 49 ? -7.408 2.087 -6.475 1.00 0.00 49 SER A O 14
ATOM 21921 N N . LEU A 1 50 ? -7.150 4.262 -5.959 1.00 0.00 50 LEU A N 14
ATOM 21922 C CA . LEU A 1 50 ? -7.022 4.020 -4.526 1.00 0.00 50 LEU A CA 14
ATOM 21923 C C . LEU A 1 50 ? -8.292 3.388 -3.965 1.00 0.00 50 LEU A C 14
ATOM 21924 O O . LEU A 1 50 ? -8.232 2.527 -3.088 1.00 0.00 50 LEU A O 14
ATOM 21940 N N . SER A 1 51 ? -9.439 3.821 -4.478 1.00 0.00 51 SER A N 14
ATOM 21941 C CA . SER A 1 51 ? -10.723 3.300 -4.028 1.00 0.00 51 SER A CA 14
ATOM 21942 C C . SER A 1 51 ? -10.668 1.783 -3.866 1.00 0.00 51 SER A C 14
ATOM 21943 O O . SER A 1 51 ? -11.426 1.203 -3.090 1.00 0.00 51 SER A O 14
ATOM 21951 N N . GLU A 1 52 ? -9.762 1.149 -4.605 1.00 0.00 52 GLU A N 14
ATOM 21952 C CA . GLU A 1 52 ? -9.608 -0.299 -4.544 1.00 0.00 52 GLU A CA 14
ATOM 21953 C C . GLU A 1 52 ? -9.695 -0.797 -3.104 1.00 0.00 52 GLU A C 14
ATOM 21954 O O . GLU A 1 52 ? -9.534 -0.025 -2.159 1.00 0.00 52 GLU A O 14
ATOM 21966 N N . ASN A 1 53 ? -9.953 -2.091 -2.945 1.00 0.00 53 ASN A N 14
ATOM 21967 C CA . ASN A 1 53 ? -10.063 -2.692 -1.621 1.00 0.00 53 ASN A CA 14
ATOM 21968 C C . ASN A 1 53 ? -8.741 -3.327 -1.200 1.00 0.00 53 ASN A C 14
ATOM 21969 O O . ASN A 1 53 ? -8.112 -4.048 -1.975 1.00 0.00 53 ASN A O 14
ATOM 21980 N N . VAL A 1 54 ? -8.326 -3.056 0.034 1.00 0.00 54 VAL A N 14
ATOM 21981 C CA . VAL A 1 54 ? -7.081 -3.602 0.559 1.00 0.00 54 VAL A CA 14
ATOM 21982 C C . VAL A 1 54 ? -6.872 -5.040 0.095 1.00 0.00 54 VAL A C 14
ATOM 21983 O O . VAL A 1 54 ? -5.740 -5.491 -0.074 1.00 0.00 54 VAL A O 14
ATOM 21996 N N . GLY A 1 55 ? -7.974 -5.755 -0.111 1.00 0.00 55 GLY A N 14
ATOM 21997 C CA . GLY A 1 55 ? -7.891 -7.134 -0.553 1.00 0.00 55 GLY A CA 14
ATOM 21998 C C . GLY A 1 55 ? -7.231 -7.268 -1.912 1.00 0.00 55 GLY A C 14
ATOM 21999 O O . GLY A 1 55 ? -6.297 -8.053 -2.080 1.00 0.00 55 GLY A O 14
ATOM 22003 N N . SER A 1 56 ? -7.717 -6.502 -2.882 1.00 0.00 56 SER A N 14
ATOM 22004 C CA . SER A 1 56 ? -7.171 -6.543 -4.234 1.00 0.00 56 SER A CA 14
ATOM 22005 C C . SER A 1 56 ? -5.658 -6.352 -4.215 1.00 0.00 56 SER A C 14
ATOM 22006 O O . SER A 1 56 ? -4.920 -7.074 -4.886 1.00 0.00 56 SER A O 14
ATOM 22014 N N . LEU A 1 57 ? -5.202 -5.373 -3.441 1.00 0.00 57 LEU A N 14
ATOM 22015 C CA . LEU A 1 57 ? -3.775 -5.085 -3.332 1.00 0.00 57 LEU A CA 14
ATOM 22016 C C . LEU A 1 57 ? -2.993 -6.340 -2.955 1.00 0.00 57 LEU A C 14
ATOM 22017 O O . LEU A 1 57 ? -1.935 -6.618 -3.521 1.00 0.00 57 LEU A O 14
ATOM 22033 N N . LYS A 1 58 ? -3.522 -7.096 -1.999 1.00 0.00 58 LYS A N 14
ATOM 22034 C CA . LYS A 1 58 ? -2.878 -8.322 -1.549 1.00 0.00 58 LYS A CA 14
ATOM 22035 C C . LYS A 1 58 ? -2.544 -9.228 -2.730 1.00 0.00 58 LYS A C 14
ATOM 22036 O O . LYS A 1 58 ? -1.517 -9.906 -2.734 1.00 0.00 58 LYS A O 14
ATOM 22055 N N . GLU A 1 59 ? -3.418 -9.232 -3.732 1.00 0.00 59 GLU A N 14
ATOM 22056 C CA . GLU A 1 59 ? -3.215 -10.054 -4.920 1.00 0.00 59 GLU A CA 14
ATOM 22057 C C . GLU A 1 59 ? -1.895 -9.707 -5.602 1.00 0.00 59 GLU A C 14
ATOM 22058 O O . GLU A 1 59 ? -1.104 -10.589 -5.936 1.00 0.00 59 GLU A O 14
ATOM 22070 N N . LYS A 1 60 ? -1.664 -8.414 -5.806 1.00 0.00 60 LYS A N 14
ATOM 22071 C CA . LYS A 1 60 ? -0.440 -7.947 -6.449 1.00 0.00 60 LYS A CA 14
ATOM 22072 C C . LYS A 1 60 ? 0.784 -8.635 -5.851 1.00 0.00 60 LYS A C 14
ATOM 22073 O O . LYS A 1 60 ? 1.462 -9.410 -6.526 1.00 0.00 60 LYS A O 14
ATOM 22092 N N . ILE A 1 61 ? 1.059 -8.346 -4.584 1.00 0.00 61 ILE A N 14
ATOM 22093 C CA . ILE A 1 61 ? 2.200 -8.939 -3.897 1.00 0.00 61 ILE A CA 14
ATOM 22094 C C . ILE A 1 61 ? 2.086 -10.459 -3.854 1.00 0.00 61 ILE A C 14
ATOM 22095 O O . ILE A 1 61 ? 3.060 -11.172 -4.093 1.00 0.00 61 ILE A O 14
ATOM 22111 N N . ALA A 1 62 ? 0.889 -10.948 -3.547 1.00 0.00 62 ALA A N 14
ATOM 22112 C CA . ALA A 1 62 ? 0.646 -12.385 -3.475 1.00 0.00 62 ALA A CA 14
ATOM 22113 C C . ALA A 1 62 ? 1.422 -13.127 -4.558 1.00 0.00 62 ALA A C 14
ATOM 22114 O O . ALA A 1 62 ? 1.878 -14.249 -4.348 1.00 0.00 62 ALA A O 14
ATOM 22121 N N . GLY A 1 63 ? 1.566 -12.492 -5.718 1.00 0.00 63 GLY A N 14
ATOM 22122 C CA . GLY A 1 63 ? 2.286 -13.108 -6.815 1.00 0.00 63 GLY A CA 14
ATOM 22123 C C . GLY A 1 63 ? 3.784 -13.144 -6.579 1.00 0.00 63 GLY A C 14
ATOM 22124 O O . GLY A 1 63 ? 4.444 -14.133 -6.896 1.00 0.00 63 GLY A O 14
ATOM 22128 N N . GLU A 1 64 ? 4.319 -12.062 -6.025 1.00 0.00 64 GLU A N 14
ATOM 22129 C CA . GLU A 1 64 ? 5.749 -11.973 -5.749 1.00 0.00 64 GLU A CA 14
ATOM 22130 C C . GLU A 1 64 ? 6.156 -12.966 -4.665 1.00 0.00 64 GLU A C 14
ATOM 22131 O O . GLU A 1 64 ? 7.080 -13.759 -4.850 1.00 0.00 64 GLU A O 14
ATOM 22143 N N . ILE A 1 65 ? 5.462 -12.914 -3.534 1.00 0.00 65 ILE A N 14
ATOM 22144 C CA . ILE A 1 65 ? 5.751 -13.809 -2.419 1.00 0.00 65 ILE A CA 14
ATOM 22145 C C . ILE A 1 65 ? 5.167 -15.197 -2.662 1.00 0.00 65 ILE A C 14
ATOM 22146 O O . ILE A 1 65 ? 5.495 -16.150 -1.956 1.00 0.00 65 ILE A O 14
ATOM 22162 N N . GLN A 1 66 ? 4.303 -15.302 -3.667 1.00 0.00 66 GLN A N 14
ATOM 22163 C CA . GLN A 1 66 ? 3.676 -16.574 -4.004 1.00 0.00 66 GLN A CA 14
ATOM 22164 C C . GLN A 1 66 ? 2.802 -17.070 -2.857 1.00 0.00 66 GLN A C 14
ATOM 22165 O O . GLN A 1 66 ? 2.798 -18.259 -2.536 1.00 0.00 66 GLN A O 14
ATOM 22179 N N . ILE A 1 67 ? 2.062 -16.152 -2.243 1.00 0.00 67 ILE A N 14
ATOM 22180 C CA . ILE A 1 67 ? 1.184 -16.499 -1.132 1.00 0.00 67 ILE A CA 14
ATOM 22181 C C . ILE A 1 67 ? -0.203 -15.894 -1.320 1.00 0.00 67 ILE A C 14
ATOM 22182 O O . ILE A 1 67 ? -0.356 -14.746 -1.740 1.00 0.00 67 ILE A O 14
ATOM 22198 N N . PRO A 1 68 ? -1.241 -16.681 -0.999 1.00 0.00 68 PRO A N 14
ATOM 22199 C CA . PRO A 1 68 ? -2.634 -16.244 -1.122 1.00 0.00 68 PRO A CA 14
ATOM 22200 C C . PRO A 1 68 ? -3.000 -15.178 -0.094 1.00 0.00 68 PRO A C 14
ATOM 22201 O O . PRO A 1 68 ? -2.651 -15.290 1.080 1.00 0.00 68 PRO A O 14
ATOM 22212 N N . ALA A 1 69 ? -3.704 -14.146 -0.545 1.00 0.00 69 ALA A N 14
ATOM 22213 C CA . ALA A 1 69 ? -4.119 -13.061 0.336 1.00 0.00 69 ALA A CA 14
ATOM 22214 C C . ALA A 1 69 ? -4.584 -13.597 1.685 1.00 0.00 69 ALA A C 14
ATOM 22215 O O . ALA A 1 69 ? -4.396 -12.955 2.717 1.00 0.00 69 ALA A O 14
ATOM 22222 N N . ASN A 1 70 ? -5.191 -14.780 1.670 1.00 0.00 70 ASN A N 14
ATOM 22223 C CA . ASN A 1 70 ? -5.684 -15.402 2.893 1.00 0.00 70 ASN A CA 14
ATOM 22224 C C . ASN A 1 70 ? -4.548 -15.622 3.888 1.00 0.00 70 ASN A C 14
ATOM 22225 O O . ASN A 1 70 ? -4.651 -15.253 5.057 1.00 0.00 70 ASN A O 14
ATOM 22236 N N . LYS A 1 71 ? -3.463 -16.226 3.413 1.00 0.00 71 LYS A N 14
ATOM 22237 C CA . LYS A 1 71 ? -2.306 -16.493 4.259 1.00 0.00 71 LYS A CA 14
ATOM 22238 C C . LYS A 1 71 ? -1.600 -15.196 4.642 1.00 0.00 71 LYS A C 14
ATOM 22239 O O . LYS A 1 71 ? -1.595 -14.806 5.809 1.00 0.00 71 LYS A O 14
ATOM 22258 N N . GLN A 1 72 ? -1.008 -14.536 3.653 1.00 0.00 72 GLN A N 14
ATOM 22259 C CA . GLN A 1 72 ? -0.300 -13.282 3.888 1.00 0.00 72 GLN A CA 14
ATOM 22260 C C . GLN A 1 72 ? -1.225 -12.247 4.520 1.00 0.00 72 GLN A C 14
ATOM 22261 O O . GLN A 1 72 ? -2.424 -12.217 4.244 1.00 0.00 72 GLN A O 14
ATOM 22275 N N . LYS A 1 73 ? -0.658 -11.396 5.370 1.00 0.00 73 LYS A N 14
ATOM 22276 C CA . LYS A 1 73 ? -1.429 -10.357 6.041 1.00 0.00 73 LYS A CA 14
ATOM 22277 C C . LYS A 1 73 ? -0.795 -8.986 5.828 1.00 0.00 73 LYS A C 14
ATOM 22278 O O . LYS A 1 73 ? 0.428 -8.863 5.736 1.00 0.00 73 LYS A O 14
ATOM 22297 N N . LEU A 1 74 ? -1.633 -7.958 5.753 1.00 0.00 74 LEU A N 14
ATOM 22298 C CA . LEU A 1 74 ? -1.154 -6.593 5.553 1.00 0.00 74 LEU A CA 14
ATOM 22299 C C . LEU A 1 74 ? -1.428 -5.734 6.783 1.00 0.00 74 LEU A C 14
ATOM 22300 O O . LEU A 1 74 ? -2.513 -5.789 7.361 1.00 0.00 74 LEU A O 14
ATOM 22316 N N . SER A 1 75 ? -0.436 -4.941 7.176 1.00 0.00 75 SER A N 14
ATOM 22317 C CA . SER A 1 75 ? -0.571 -4.070 8.339 1.00 0.00 75 SER A CA 14
ATOM 22318 C C . SER A 1 75 ? -0.334 -2.612 7.956 1.00 0.00 75 SER A C 14
ATOM 22319 O O . SER A 1 75 ? 0.605 -2.295 7.227 1.00 0.00 75 SER A O 14
ATOM 22327 N N . GLY A 1 76 ? -1.194 -1.729 8.454 1.00 0.00 76 GLY A N 14
ATOM 22328 C CA . GLY A 1 76 ? -1.063 -0.315 8.153 1.00 0.00 76 GLY A CA 14
ATOM 22329 C C . GLY A 1 76 ? -0.761 0.514 9.386 1.00 0.00 76 GLY A C 14
ATOM 22330 O O . GLY A 1 76 ? -1.014 0.082 10.511 1.00 0.00 76 GLY A O 14
ATOM 22334 N N . LYS A 1 77 ? -0.217 1.708 9.176 1.00 0.00 77 LYS A N 14
ATOM 22335 C CA . LYS A 1 77 ? 0.120 2.600 10.279 1.00 0.00 77 LYS A CA 14
ATOM 22336 C C . LYS A 1 77 ? -0.898 2.479 11.408 1.00 0.00 77 LYS A C 14
ATOM 22337 O O . LYS A 1 77 ? -0.536 2.486 12.584 1.00 0.00 77 LYS A O 14
ATOM 22356 N N . ALA A 1 78 ? -2.171 2.363 11.042 1.00 0.00 78 ALA A N 14
ATOM 22357 C CA . ALA A 1 78 ? -3.239 2.236 12.025 1.00 0.00 78 ALA A CA 14
ATOM 22358 C C . ALA A 1 78 ? -3.287 0.826 12.604 1.00 0.00 78 ALA A C 14
ATOM 22359 O O . ALA A 1 78 ? -3.473 0.644 13.806 1.00 0.00 78 ALA A O 14
ATOM 22366 N N . GLY A 1 79 ? -3.119 -0.170 11.739 1.00 0.00 79 GLY A N 14
ATOM 22367 C CA . GLY A 1 79 ? -3.147 -1.551 12.184 1.00 0.00 79 GLY A CA 14
ATOM 22368 C C . GLY A 1 79 ? -3.508 -2.512 11.068 1.00 0.00 79 GLY A C 14
ATOM 22369 O O . GLY A 1 79 ? -3.633 -2.112 9.910 1.00 0.00 79 GLY A O 14
ATOM 22373 N N . PHE A 1 80 ? -3.675 -3.784 11.415 1.00 0.00 80 PHE A N 14
ATOM 22374 C CA . PHE A 1 80 ? -4.021 -4.805 10.434 1.00 0.00 80 PHE A CA 14
ATOM 22375 C C . PHE A 1 80 ? -5.107 -4.304 9.486 1.00 0.00 80 PHE A C 14
ATOM 22376 O O . PHE A 1 80 ? -6.251 -4.090 9.891 1.00 0.00 80 PHE A O 14
ATOM 22393 N N . LEU A 1 81 ? -4.740 -4.117 8.223 1.00 0.00 81 LEU A N 14
ATOM 22394 C CA . LEU A 1 81 ? -5.682 -3.639 7.216 1.00 0.00 81 LEU A CA 14
ATOM 22395 C C . LEU A 1 81 ? -6.757 -4.684 6.937 1.00 0.00 81 LEU A C 14
ATOM 22396 O O . LEU A 1 81 ? -6.540 -5.880 7.125 1.00 0.00 81 LEU A O 14
ATOM 22412 N N . LYS A 1 82 ? -7.919 -4.223 6.487 1.00 0.00 82 LYS A N 14
ATOM 22413 C CA . LYS A 1 82 ? -9.030 -5.117 6.179 1.00 0.00 82 LYS A CA 14
ATOM 22414 C C . LYS A 1 82 ? -9.490 -4.934 4.736 1.00 0.00 82 LYS A C 14
ATOM 22415 O O . LYS A 1 82 ? -9.653 -3.810 4.264 1.00 0.00 82 LYS A O 14
ATOM 22434 N N . ASP A 1 83 ? -9.700 -6.048 4.042 1.00 0.00 83 ASP A N 14
ATOM 22435 C CA . ASP A 1 83 ? -10.146 -6.011 2.654 1.00 0.00 83 ASP A CA 14
ATOM 22436 C C . ASP A 1 83 ? -11.473 -5.269 2.528 1.00 0.00 83 ASP A C 14
ATOM 22437 O O . ASP A 1 83 ? -11.709 -4.560 1.551 1.00 0.00 83 ASP A O 14
ATOM 22446 N N . ASN A 1 84 ? -12.336 -5.440 3.523 1.00 0.00 84 ASN A N 14
ATOM 22447 C CA . ASN A 1 84 ? -13.641 -4.788 3.523 1.00 0.00 84 ASN A CA 14
ATOM 22448 C C . ASN A 1 84 ? -13.491 -3.270 3.506 1.00 0.00 84 ASN A C 14
ATOM 22449 O O . ASN A 1 84 ? -14.457 -2.544 3.270 1.00 0.00 84 ASN A O 14
ATOM 22460 N N . MET A 1 85 ? -12.274 -2.799 3.755 1.00 0.00 85 MET A N 14
ATOM 22461 C CA . MET A 1 85 ? -11.997 -1.367 3.766 1.00 0.00 85 MET A CA 14
ATOM 22462 C C . MET A 1 85 ? -11.214 -0.955 2.525 1.00 0.00 85 MET A C 14
ATOM 22463 O O . MET A 1 85 ? -10.486 -1.760 1.943 1.00 0.00 85 MET A O 14
ATOM 22477 N N . SER A 1 86 ? -11.367 0.302 2.123 1.00 0.00 86 SER A N 14
ATOM 22478 C CA . SER A 1 86 ? -10.677 0.819 0.946 1.00 0.00 86 SER A CA 14
ATOM 22479 C C . SER A 1 86 ? -9.348 1.460 1.335 1.00 0.00 86 SER A C 14
ATOM 22480 O O . SER A 1 86 ? -9.048 1.627 2.518 1.00 0.00 86 SER A O 14
ATOM 22488 N N . LEU A 1 87 ? -8.556 1.819 0.331 1.00 0.00 87 LEU A N 14
ATOM 22489 C CA . LEU A 1 87 ? -7.258 2.442 0.565 1.00 0.00 87 LEU A CA 14
ATOM 22490 C C . LEU A 1 87 ? -7.413 3.935 0.838 1.00 0.00 87 LEU A C 14
ATOM 22491 O O . LEU A 1 87 ? -6.877 4.457 1.816 1.00 0.00 87 LEU A O 14
ATOM 22507 N N . ALA A 1 88 ? -8.151 4.617 -0.031 1.00 0.00 88 ALA A N 14
ATOM 22508 C CA . ALA A 1 88 ? -8.380 6.049 0.118 1.00 0.00 88 ALA A CA 14
ATOM 22509 C C . ALA A 1 88 ? -8.762 6.397 1.553 1.00 0.00 88 ALA A C 14
ATOM 22510 O O . ALA A 1 88 ? -8.208 7.323 2.146 1.00 0.00 88 ALA A O 14
ATOM 22517 N N . HIS A 1 89 ? -9.711 5.649 2.106 1.00 0.00 89 HIS A N 14
ATOM 22518 C CA . HIS A 1 89 ? -10.167 5.879 3.472 1.00 0.00 89 HIS A CA 14
ATOM 22519 C C . HIS A 1 89 ? -8.996 5.836 4.449 1.00 0.00 89 HIS A C 14
ATOM 22520 O O . HIS A 1 89 ? -8.811 6.751 5.252 1.00 0.00 89 HIS A O 14
ATOM 22534 N N . TYR A 1 90 ? -8.211 4.767 4.377 1.00 0.00 90 TYR A N 14
ATOM 22535 C CA . TYR A 1 90 ? -7.060 4.603 5.257 1.00 0.00 90 TYR A CA 14
ATOM 22536 C C . TYR A 1 90 ? -6.034 5.709 5.026 1.00 0.00 90 TYR A C 14
ATOM 22537 O O . TYR A 1 90 ? -5.060 5.832 5.766 1.00 0.00 90 TYR A O 14
ATOM 22555 N N . ASN A 1 91 ? -6.263 6.511 3.991 1.00 0.00 91 ASN A N 14
ATOM 22556 C CA . ASN A 1 91 ? -5.360 7.607 3.660 1.00 0.00 91 ASN A CA 14
ATOM 22557 C C . ASN A 1 91 ? -4.011 7.076 3.187 1.00 0.00 91 ASN A C 14
ATOM 22558 O O . ASN A 1 91 ? -2.959 7.578 3.586 1.00 0.00 91 ASN A O 14
ATOM 22569 N N . VAL A 1 92 ? -4.048 6.058 2.334 1.00 0.00 92 VAL A N 14
ATOM 22570 C CA . VAL A 1 92 ? -2.828 5.459 1.805 1.00 0.00 92 VAL A CA 14
ATOM 22571 C C . VAL A 1 92 ? -2.602 5.866 0.353 1.00 0.00 92 VAL A C 14
ATOM 22572 O O . VAL A 1 92 ? -3.379 5.508 -0.531 1.00 0.00 92 VAL A O 14
ATOM 22585 N N . GLY A 1 93 ? -1.531 6.617 0.115 1.00 0.00 93 GLY A N 14
ATOM 22586 C CA . GLY A 1 93 ? -1.221 7.060 -1.232 1.00 0.00 93 GLY A CA 14
ATOM 22587 C C . GLY A 1 93 ? 0.271 7.105 -1.499 1.00 0.00 93 GLY A C 14
ATOM 22588 O O . GLY A 1 93 ? 0.988 6.145 -1.217 1.00 0.00 93 GLY A O 14
ATOM 22592 N N . ALA A 1 94 ? 0.740 8.223 -2.045 1.00 0.00 94 ALA A N 14
ATOM 22593 C CA . ALA A 1 94 ? 2.155 8.388 -2.350 1.00 0.00 94 ALA A CA 14
ATOM 22594 C C . ALA A 1 94 ? 2.917 8.930 -1.145 1.00 0.00 94 ALA A C 14
ATOM 22595 O O . ALA A 1 94 ? 3.661 9.903 -1.254 1.00 0.00 94 ALA A O 14
ATOM 22602 N N . GLY A 1 95 ? 2.722 8.294 0.007 1.00 0.00 95 GLY A N 14
ATOM 22603 C CA . GLY A 1 95 ? 3.396 8.727 1.216 1.00 0.00 95 GLY A CA 14
ATOM 22604 C C . GLY A 1 95 ? 3.334 7.689 2.319 1.00 0.00 95 GLY A C 14
ATOM 22605 O O . GLY A 1 95 ? 4.303 7.495 3.053 1.00 0.00 95 GLY A O 14
ATOM 22609 N N . GLU A 1 96 ? 2.191 7.021 2.438 1.00 0.00 96 GLU A N 14
ATOM 22610 C CA . GLU A 1 96 ? 2.006 5.999 3.461 1.00 0.00 96 GLU A CA 14
ATOM 22611 C C . GLU A 1 96 ? 2.604 4.668 3.014 1.00 0.00 96 GLU A C 14
ATOM 22612 O O . GLU A 1 96 ? 2.400 4.233 1.880 1.00 0.00 96 GLU A O 14
ATOM 22624 N N . ILE A 1 97 ? 3.343 4.027 3.914 1.00 0.00 97 ILE A N 14
ATOM 22625 C CA . ILE A 1 97 ? 3.970 2.746 3.612 1.00 0.00 97 ILE A CA 14
ATOM 22626 C C . ILE A 1 97 ? 3.362 1.626 4.449 1.00 0.00 97 ILE A C 14
ATOM 22627 O O . ILE A 1 97 ? 3.271 1.730 5.673 1.00 0.00 97 ILE A O 14
ATOM 22643 N N . LEU A 1 98 ? 2.948 0.554 3.782 1.00 0.00 98 LEU A N 14
ATOM 22644 C CA . LEU A 1 98 ? 2.350 -0.588 4.465 1.00 0.00 98 LEU A CA 14
ATOM 22645 C C . LEU A 1 98 ? 3.370 -1.708 4.650 1.00 0.00 98 LEU A C 14
ATOM 22646 O O . LEU A 1 98 ? 4.373 -1.773 3.939 1.00 0.00 98 LEU A O 14
ATOM 22662 N N . THR A 1 99 ? 3.105 -2.589 5.610 1.00 0.00 99 THR A N 14
ATOM 22663 C CA . THR A 1 99 ? 3.999 -3.706 5.888 1.00 0.00 99 THR A CA 14
ATOM 22664 C C . THR A 1 99 ? 3.339 -5.037 5.542 1.00 0.00 99 THR A C 14
ATOM 22665 O O . THR A 1 99 ? 2.120 -5.181 5.642 1.00 0.00 99 THR A O 14
ATOM 22676 N N . LEU A 1 100 ? 4.151 -6.007 5.136 1.00 0.00 100 LEU A N 14
ATOM 22677 C CA . LEU A 1 100 ? 3.646 -7.327 4.777 1.00 0.00 100 LEU A CA 14
ATOM 22678 C C . LEU A 1 100 ? 4.229 -8.400 5.690 1.00 0.00 100 LEU A C 14
ATOM 22679 O O . LEU A 1 100 ? 5.442 -8.464 5.896 1.00 0.00 100 LEU A O 14
ATOM 22695 N N . SER A 1 101 ? 3.357 -9.244 6.234 1.00 0.00 101 SER A N 14
ATOM 22696 C CA . SER A 1 101 ? 3.786 -10.314 7.127 1.00 0.00 101 SER A CA 14
ATOM 22697 C C . SER A 1 101 ? 3.285 -11.668 6.631 1.00 0.00 101 SER A C 14
ATOM 22698 O O . SER A 1 101 ? 2.262 -11.754 5.952 1.00 0.00 101 SER A O 14
ATOM 22706 N N . LEU A 1 102 ? 4.014 -12.723 6.977 1.00 0.00 102 LEU A N 14
ATOM 22707 C CA . LEU A 1 102 ? 3.646 -14.075 6.568 1.00 0.00 102 LEU A CA 14
ATOM 22708 C C . LEU A 1 102 ? 3.072 -14.861 7.741 1.00 0.00 102 LEU A C 14
ATOM 22709 O O . LEU A 1 102 ? 3.546 -14.744 8.871 1.00 0.00 102 LEU A O 14
ATOM 22725 N N . ARG A 1 103 ? 2.049 -15.665 7.466 1.00 0.00 103 ARG A N 14
ATOM 22726 C CA . ARG A 1 103 ? 1.412 -16.472 8.498 1.00 0.00 103 ARG A CA 14
ATOM 22727 C C . ARG A 1 103 ? 2.115 -17.818 8.647 1.00 0.00 103 ARG A C 14
ATOM 22728 O O . ARG A 1 103 ? 1.730 -18.802 8.018 1.00 0.00 103 ARG A O 14
ATOM 22749 N N . GLU A 1 104 ? 3.148 -17.851 9.485 1.00 0.00 104 GLU A N 14
ATOM 22750 C CA . GLU A 1 104 ? 3.905 -19.075 9.715 1.00 0.00 104 GLU A CA 14
ATOM 22751 C C . GLU A 1 104 ? 4.919 -18.885 10.839 1.00 0.00 104 GLU A C 14
ATOM 22752 O O . GLU A 1 104 ? 5.419 -17.782 11.058 1.00 0.00 104 GLU A O 14
ATOM 22764 N N . ARG A 1 105 ? 5.218 -19.968 11.549 1.00 0.00 105 ARG A N 14
ATOM 22765 C CA . ARG A 1 105 ? 6.171 -19.921 12.650 1.00 0.00 105 ARG A CA 14
ATOM 22766 C C . ARG A 1 105 ? 7.544 -20.415 12.204 1.00 0.00 105 ARG A C 14
ATOM 22767 O O . ARG A 1 105 ? 7.735 -21.606 11.956 1.00 0.00 105 ARG A O 14
ATOM 22788 N N . SER A 1 106 ? 8.496 -19.493 12.102 1.00 0.00 106 SER A N 14
ATOM 22789 C CA . SER A 1 106 ? 9.849 -19.834 11.682 1.00 0.00 106 SER A CA 14
ATOM 22790 C C . SER A 1 106 ? 10.838 -18.751 12.100 1.00 0.00 106 SER A C 14
ATOM 22791 O O . SER A 1 106 ? 11.879 -19.038 12.690 1.00 0.00 106 SER A O 14
ATOM 22799 N N . GLY A 1 107 ? 10.503 -17.501 11.789 1.00 0.00 107 GLY A N 14
ATOM 22800 C CA . GLY A 1 107 ? 11.372 -16.392 12.140 1.00 0.00 107 GLY A CA 14
ATOM 22801 C C . GLY A 1 107 ? 12.462 -16.164 11.114 1.00 0.00 107 GLY A C 14
ATOM 22802 O O . GLY A 1 107 ? 12.811 -17.053 10.337 1.00 0.00 107 GLY A O 14
ATOM 22806 N N . PRO A 1 108 ? 13.021 -14.944 11.099 1.00 0.00 108 PRO A N 14
ATOM 22807 C CA . PRO A 1 108 ? 14.087 -14.572 10.164 1.00 0.00 108 PRO A CA 14
ATOM 22808 C C . PRO A 1 108 ? 15.403 -15.278 10.474 1.00 0.00 108 PRO A C 14
ATOM 22809 O O . PRO A 1 108 ? 15.632 -15.718 11.600 1.00 0.00 108 PRO A O 14
ATOM 22820 N N . SER A 1 109 ? 16.265 -15.382 9.467 1.00 0.00 109 SER A N 14
ATOM 22821 C CA . SER A 1 109 ? 17.556 -16.038 9.632 1.00 0.00 109 SER A CA 14
ATOM 22822 C C . SER A 1 109 ? 18.562 -15.099 10.292 1.00 0.00 109 SER A C 14
ATOM 22823 O O . SER A 1 109 ? 18.476 -13.879 10.148 1.00 0.00 109 SER A O 14
ATOM 22831 N N . SER A 1 110 ? 19.514 -15.677 11.017 1.00 0.00 110 SER A N 14
ATOM 22832 C CA . SER A 1 110 ? 20.535 -14.894 11.703 1.00 0.00 110 SER A CA 14
ATOM 22833 C C . SER A 1 110 ? 21.636 -15.797 12.250 1.00 0.00 110 SER A C 14
ATOM 22834 O O . SER A 1 110 ? 21.532 -17.021 12.202 1.00 0.00 110 SER A O 14
ATOM 22842 N N . GLY A 1 111 ? 22.694 -15.181 12.771 1.00 0.00 111 GLY A N 14
ATOM 22843 C CA . GLY A 1 111 ? 23.800 -15.942 13.319 1.00 0.00 111 GLY A CA 14
ATOM 22844 C C . GLY A 1 111 ? 24.651 -16.586 12.242 1.00 0.00 111 GLY A C 14
ATOM 22845 O O . GLY A 1 111 ? 24.764 -17.810 12.179 1.00 0.00 111 GLY A O 14
ATOM 22849 N N . GLY A 1 1 ? -2.330 32.067 0.094 1.00 0.00 1 GLY A N 15
ATOM 22850 C CA . GLY A 1 1 ? -1.828 30.839 0.685 1.00 0.00 1 GLY A CA 15
ATOM 22851 C C . GLY A 1 1 ? -0.329 30.690 0.524 1.00 0.00 1 GLY A C 15
ATOM 22852 O O . GLY A 1 1 ? 0.349 31.612 0.073 1.00 0.00 1 GLY A O 15
ATOM 22856 N N . SER A 1 2 ? 0.191 29.524 0.895 1.00 0.00 2 SER A N 15
ATOM 22857 C CA . SER A 1 2 ? 1.621 29.258 0.794 1.00 0.00 2 SER A CA 15
ATOM 22858 C C . SER A 1 2 ? 1.891 27.758 0.717 1.00 0.00 2 SER A C 15
ATOM 22859 O O . SER A 1 2 ? 2.701 27.304 -0.091 1.00 0.00 2 SER A O 15
ATOM 22867 N N . SER A 1 3 ? 1.204 26.995 1.561 1.00 0.00 3 SER A N 15
ATOM 22868 C CA . SER A 1 3 ? 1.372 25.547 1.591 1.00 0.00 3 SER A CA 15
ATOM 22869 C C . SER A 1 3 ? 2.847 25.172 1.685 1.00 0.00 3 SER A C 15
ATOM 22870 O O . SER A 1 3 ? 3.720 26.038 1.683 1.00 0.00 3 SER A O 15
ATOM 22878 N N . GLY A 1 4 ? 3.118 23.873 1.768 1.00 0.00 4 GLY A N 15
ATOM 22879 C CA . GLY A 1 4 ? 4.488 23.405 1.862 1.00 0.00 4 GLY A CA 15
ATOM 22880 C C . GLY A 1 4 ? 4.838 22.913 3.252 1.00 0.00 4 GLY A C 15
ATOM 22881 O O . GLY A 1 4 ? 5.925 23.188 3.761 1.00 0.00 4 GLY A O 15
ATOM 22885 N N . SER A 1 5 ? 3.915 22.183 3.870 1.00 0.00 5 SER A N 15
ATOM 22886 C CA . SER A 1 5 ? 4.129 21.654 5.213 1.00 0.00 5 SER A CA 15
ATOM 22887 C C . SER A 1 5 ? 3.558 20.245 5.340 1.00 0.00 5 SER A C 15
ATOM 22888 O O . SER A 1 5 ? 2.437 20.058 5.811 1.00 0.00 5 SER A O 15
ATOM 22896 N N . SER A 1 6 ? 4.340 19.257 4.916 1.00 0.00 6 SER A N 15
ATOM 22897 C CA . SER A 1 6 ? 3.912 17.864 4.979 1.00 0.00 6 SER A CA 15
ATOM 22898 C C . SER A 1 6 ? 4.787 17.070 5.943 1.00 0.00 6 SER A C 15
ATOM 22899 O O . SER A 1 6 ? 5.753 17.594 6.497 1.00 0.00 6 SER A O 15
ATOM 22907 N N . GLY A 1 7 ? 4.442 15.802 6.139 1.00 0.00 7 GLY A N 15
ATOM 22908 C CA . GLY A 1 7 ? 5.205 14.954 7.036 1.00 0.00 7 GLY A CA 15
ATOM 22909 C C . GLY A 1 7 ? 4.459 14.648 8.319 1.00 0.00 7 GLY A C 15
ATOM 22910 O O . GLY A 1 7 ? 4.367 13.492 8.734 1.00 0.00 7 GLY A O 15
ATOM 22914 N N . LYS A 1 8 ? 3.924 15.687 8.953 1.00 0.00 8 LYS A N 15
ATOM 22915 C CA . LYS A 1 8 ? 3.182 15.525 10.197 1.00 0.00 8 LYS A CA 15
ATOM 22916 C C . LYS A 1 8 ? 1.820 14.890 9.940 1.00 0.00 8 LYS A C 15
ATOM 22917 O O . LYS A 1 8 ? 0.929 15.519 9.367 1.00 0.00 8 LYS A O 15
ATOM 22936 N N . PHE A 1 9 ? 1.663 13.643 10.368 1.00 0.00 9 PHE A N 15
ATOM 22937 C CA . PHE A 1 9 ? 0.408 12.923 10.184 1.00 0.00 9 PHE A CA 15
ATOM 22938 C C . PHE A 1 9 ? -0.529 13.152 11.366 1.00 0.00 9 PHE A C 15
ATOM 22939 O O . PHE A 1 9 ? -0.224 12.771 12.497 1.00 0.00 9 PHE A O 15
ATOM 22956 N N . ASP A 1 10 ? -1.670 13.776 11.097 1.00 0.00 10 ASP A N 15
ATOM 22957 C CA . ASP A 1 10 ? -2.653 14.056 12.137 1.00 0.00 10 ASP A CA 15
ATOM 22958 C C . ASP A 1 10 ? -3.700 12.949 12.207 1.00 0.00 10 ASP A C 15
ATOM 22959 O O . ASP A 1 10 ? -4.411 12.692 11.235 1.00 0.00 10 ASP A O 15
ATOM 22968 N N . GLU A 1 11 ? -3.789 12.297 13.362 1.00 0.00 11 GLU A N 15
ATOM 22969 C CA . GLU A 1 11 ? -4.749 11.218 13.557 1.00 0.00 11 GLU A CA 15
ATOM 22970 C C . GLU A 1 11 ? -6.151 11.772 13.801 1.00 0.00 11 GLU A C 15
ATOM 22971 O O . GLU A 1 11 ? -7.148 11.145 13.443 1.00 0.00 11 GLU A O 15
ATOM 22983 N N . SER A 1 12 ? -6.216 12.950 14.411 1.00 0.00 12 SER A N 15
ATOM 22984 C CA . SER A 1 12 ? -7.494 13.587 14.707 1.00 0.00 12 SER A CA 15
ATOM 22985 C C . SER A 1 12 ? -8.121 14.161 13.439 1.00 0.00 12 SER A C 15
ATOM 22986 O O . SER A 1 12 ? -9.341 14.142 13.274 1.00 0.00 12 SER A O 15
ATOM 22994 N N . ALA A 1 13 ? -7.278 14.671 12.548 1.00 0.00 13 ALA A N 15
ATOM 22995 C CA . ALA A 1 13 ? -7.747 15.248 11.295 1.00 0.00 13 ALA A CA 15
ATOM 22996 C C . ALA A 1 13 ? -7.433 14.333 10.116 1.00 0.00 13 ALA A C 15
ATOM 22997 O O . ALA A 1 13 ? -6.461 14.550 9.391 1.00 0.00 13 ALA A O 15
ATOM 23004 N N . LEU A 1 14 ? -8.258 13.308 9.931 1.00 0.00 14 LEU A N 15
ATOM 23005 C CA . LEU A 1 14 ? -8.068 12.359 8.841 1.00 0.00 14 LEU A CA 15
ATOM 23006 C C . LEU A 1 14 ? -8.985 12.687 7.667 1.00 0.00 14 LEU A C 15
ATOM 23007 O O . LEU A 1 14 ? -10.138 13.075 7.856 1.00 0.00 14 LEU A O 15
ATOM 23023 N N . VAL A 1 15 ? -8.466 12.526 6.454 1.00 0.00 15 VAL A N 15
ATOM 23024 C CA . VAL A 1 15 ? -9.238 12.801 5.249 1.00 0.00 15 VAL A CA 15
ATOM 23025 C C . VAL A 1 15 ? -10.202 11.661 4.942 1.00 0.00 15 VAL A C 15
ATOM 23026 O O . VAL A 1 15 ? -9.868 10.482 5.061 1.00 0.00 15 VAL A O 15
ATOM 23039 N N . PRO A 1 16 ? -11.432 12.018 4.538 1.00 0.00 16 PRO A N 15
ATOM 23040 C CA . PRO A 1 16 ? -12.471 11.039 4.205 1.00 0.00 16 PRO A CA 15
ATOM 23041 C C . PRO A 1 16 ? -12.161 10.280 2.919 1.00 0.00 16 PRO A C 15
ATOM 23042 O O . PRO A 1 16 ? -11.423 10.767 2.063 1.00 0.00 16 PRO A O 15
ATOM 23053 N N . GLU A 1 17 ? -12.731 9.086 2.791 1.00 0.00 17 GLU A N 15
ATOM 23054 C CA . GLU A 1 17 ? -12.515 8.260 1.608 1.00 0.00 17 GLU A CA 15
ATOM 23055 C C . GLU A 1 17 ? -13.088 8.931 0.363 1.00 0.00 17 GLU A C 15
ATOM 23056 O O . GLU A 1 17 ? -12.821 8.509 -0.762 1.00 0.00 17 GLU A O 15
ATOM 23068 N N . ASP A 1 18 ? -13.877 9.980 0.574 1.00 0.00 18 ASP A N 15
ATOM 23069 C CA . ASP A 1 18 ? -14.488 10.710 -0.530 1.00 0.00 18 ASP A CA 15
ATOM 23070 C C . ASP A 1 18 ? -13.530 11.762 -1.081 1.00 0.00 18 ASP A C 15
ATOM 23071 O O . ASP A 1 18 ? -13.460 11.977 -2.291 1.00 0.00 18 ASP A O 15
ATOM 23080 N N . GLN A 1 19 ? -12.796 12.415 -0.185 1.00 0.00 19 GLN A N 15
ATOM 23081 C CA . GLN A 1 19 ? -11.845 13.445 -0.583 1.00 0.00 19 GLN A CA 15
ATOM 23082 C C . GLN A 1 19 ? -10.494 12.832 -0.936 1.00 0.00 19 GLN A C 15
ATOM 23083 O O . GLN A 1 19 ? -10.025 12.946 -2.068 1.00 0.00 19 GLN A O 15
ATOM 23097 N N . PHE A 1 20 ? -9.872 12.181 0.042 1.00 0.00 20 PHE A N 15
ATOM 23098 C CA . PHE A 1 20 ? -8.574 11.550 -0.165 1.00 0.00 20 PHE A CA 15
ATOM 23099 C C . PHE A 1 20 ? -8.509 10.874 -1.531 1.00 0.00 20 PHE A C 15
ATOM 23100 O O . PHE A 1 20 ? -7.454 10.826 -2.164 1.00 0.00 20 PHE A O 15
ATOM 23117 N N . LEU A 1 21 ? -9.645 10.349 -1.979 1.00 0.00 21 LEU A N 15
ATOM 23118 C CA . LEU A 1 21 ? -9.718 9.673 -3.269 1.00 0.00 21 LEU A CA 15
ATOM 23119 C C . LEU A 1 21 ? -9.353 10.625 -4.404 1.00 0.00 21 LEU A C 15
ATOM 23120 O O . LEU A 1 21 ? -8.412 10.375 -5.157 1.00 0.00 21 LEU A O 15
ATOM 23136 N N . ALA A 1 22 ? -10.101 11.717 -4.518 1.00 0.00 22 ALA A N 15
ATOM 23137 C CA . ALA A 1 22 ? -9.853 12.708 -5.558 1.00 0.00 22 ALA A CA 15
ATOM 23138 C C . ALA A 1 22 ? -8.524 13.419 -5.332 1.00 0.00 22 ALA A C 15
ATOM 23139 O O . ALA A 1 22 ? -7.754 13.628 -6.269 1.00 0.00 22 ALA A O 15
ATOM 23146 N N . GLN A 1 23 ? -8.261 13.790 -4.083 1.00 0.00 23 GLN A N 15
ATOM 23147 C CA . GLN A 1 23 ? -7.025 14.480 -3.735 1.00 0.00 23 GLN A CA 15
ATOM 23148 C C . GLN A 1 23 ? -5.847 13.920 -4.527 1.00 0.00 23 GLN A C 15
ATOM 23149 O O . GLN A 1 23 ? -4.894 14.638 -4.831 1.00 0.00 23 GLN A O 15
ATOM 23163 N N . HIS A 1 24 ? -5.921 12.635 -4.859 1.00 0.00 24 HIS A N 15
ATOM 23164 C CA . HIS A 1 24 ? -4.861 11.980 -5.617 1.00 0.00 24 HIS A CA 15
ATOM 23165 C C . HIS A 1 24 ? -5.431 11.256 -6.833 1.00 0.00 24 HIS A C 15
ATOM 23166 O O . HIS A 1 24 ? -5.829 10.094 -6.764 1.00 0.00 24 HIS A O 15
ATOM 23180 N N . PRO A 1 25 ? -5.473 11.959 -7.975 1.00 0.00 25 PRO A N 15
ATOM 23181 C CA . PRO A 1 25 ? -5.992 11.404 -9.228 1.00 0.00 25 PRO A CA 15
ATOM 23182 C C . PRO A 1 25 ? -5.079 10.329 -9.808 1.00 0.00 25 PRO A C 15
ATOM 23183 O O . PRO A 1 25 ? -3.985 10.088 -9.298 1.00 0.00 25 PRO A O 15
ATOM 23194 N N . GLY A 1 26 ? -5.536 9.687 -10.879 1.00 0.00 26 GLY A N 15
ATOM 23195 C CA . GLY A 1 26 ? -4.747 8.645 -11.511 1.00 0.00 26 GLY A CA 15
ATOM 23196 C C . GLY A 1 26 ? -4.257 7.606 -10.520 1.00 0.00 26 GLY A C 15
ATOM 23197 O O . GLY A 1 26 ? -4.572 7.654 -9.331 1.00 0.00 26 GLY A O 15
ATOM 23201 N N . PRO A 1 27 ? -3.467 6.640 -11.012 1.00 0.00 27 PRO A N 15
ATOM 23202 C CA . PRO A 1 27 ? -2.917 5.567 -10.178 1.00 0.00 27 PRO A CA 15
ATOM 23203 C C . PRO A 1 27 ? -1.857 6.074 -9.206 1.00 0.00 27 PRO A C 15
ATOM 23204 O O . PRO A 1 27 ? -1.027 6.912 -9.559 1.00 0.00 27 PRO A O 15
ATOM 23215 N N . ALA A 1 28 ? -1.890 5.560 -7.981 1.00 0.00 28 ALA A N 15
ATOM 23216 C CA . ALA A 1 28 ? -0.931 5.958 -6.959 1.00 0.00 28 ALA A CA 15
ATOM 23217 C C . ALA A 1 28 ? 0.000 4.805 -6.600 1.00 0.00 28 ALA A C 15
ATOM 23218 O O . ALA A 1 28 ? -0.449 3.687 -6.343 1.00 0.00 28 ALA A O 15
ATOM 23225 N N . THR A 1 29 ? 1.300 5.082 -6.584 1.00 0.00 29 THR A N 15
ATOM 23226 C CA . THR A 1 29 ? 2.293 4.067 -6.259 1.00 0.00 29 THR A CA 15
ATOM 23227 C C . THR A 1 29 ? 2.323 3.787 -4.761 1.00 0.00 29 THR A C 15
ATOM 23228 O O . THR A 1 29 ? 2.658 4.663 -3.963 1.00 0.00 29 THR A O 15
ATOM 23239 N N . ILE A 1 30 ? 1.971 2.562 -4.386 1.00 0.00 30 ILE A N 15
ATOM 23240 C CA . ILE A 1 30 ? 1.959 2.167 -2.983 1.00 0.00 30 ILE A CA 15
ATOM 23241 C C . ILE A 1 30 ? 3.218 1.387 -2.621 1.00 0.00 30 ILE A C 15
ATOM 23242 O O . ILE A 1 30 ? 3.483 0.322 -3.179 1.00 0.00 30 ILE A O 15
ATOM 23258 N N . ARG A 1 31 ? 3.990 1.924 -1.681 1.00 0.00 31 ARG A N 15
ATOM 23259 C CA . ARG A 1 31 ? 5.221 1.278 -1.243 1.00 0.00 31 ARG A CA 15
ATOM 23260 C C . ARG A 1 31 ? 4.936 0.231 -0.170 1.00 0.00 31 ARG A C 15
ATOM 23261 O O . ARG A 1 31 ? 4.293 0.523 0.839 1.00 0.00 31 ARG A O 15
ATOM 23282 N N . VAL A 1 32 ? 5.415 -0.987 -0.396 1.00 0.00 32 VAL A N 15
ATOM 23283 C CA . VAL A 1 32 ? 5.211 -2.077 0.551 1.00 0.00 32 VAL A CA 15
ATOM 23284 C C . VAL A 1 32 ? 6.542 -2.656 1.016 1.00 0.00 32 VAL A C 15
ATOM 23285 O O . VAL A 1 32 ? 7.428 -2.932 0.207 1.00 0.00 32 VAL A O 15
ATOM 23298 N N . SER A 1 33 ? 6.677 -2.839 2.326 1.00 0.00 33 SER A N 15
ATOM 23299 C CA . SER A 1 33 ? 7.902 -3.383 2.900 1.00 0.00 33 SER A CA 15
ATOM 23300 C C . SER A 1 33 ? 8.017 -4.878 2.617 1.00 0.00 33 SER A C 15
ATOM 23301 O O . SER A 1 33 ? 7.027 -5.543 2.314 1.00 0.00 33 SER A O 15
ATOM 23309 N N . LYS A 1 34 ? 9.235 -5.400 2.717 1.00 0.00 34 LYS A N 15
ATOM 23310 C CA . LYS A 1 34 ? 9.483 -6.816 2.474 1.00 0.00 34 LYS A CA 15
ATOM 23311 C C . LYS A 1 34 ? 8.936 -7.669 3.614 1.00 0.00 34 LYS A C 15
ATOM 23312 O O . LYS A 1 34 ? 8.926 -7.261 4.776 1.00 0.00 34 LYS A O 15
ATOM 23331 N N . PRO A 1 35 ? 8.472 -8.881 3.277 1.00 0.00 35 PRO A N 15
ATOM 23332 C CA . PRO A 1 35 ? 7.916 -9.817 4.260 1.00 0.00 35 PRO A CA 15
ATOM 23333 C C . PRO A 1 35 ? 8.984 -10.377 5.194 1.00 0.00 35 PRO A C 15
ATOM 23334 O O . PRO A 1 35 ? 9.816 -11.185 4.785 1.00 0.00 35 PRO A O 15
ATOM 23345 N N . ASN A 1 36 ? 8.951 -9.943 6.449 1.00 0.00 36 ASN A N 15
ATOM 23346 C CA . ASN A 1 36 ? 9.917 -10.402 7.442 1.00 0.00 36 ASN A CA 15
ATOM 23347 C C . ASN A 1 36 ? 11.327 -9.942 7.082 1.00 0.00 36 ASN A C 15
ATOM 23348 O O . ASN A 1 36 ? 11.612 -9.632 5.927 1.00 0.00 36 ASN A O 15
ATOM 23359 N N . GLU A 1 37 ? 12.202 -9.901 8.082 1.00 0.00 37 GLU A N 15
ATOM 23360 C CA . GLU A 1 37 ? 13.582 -9.478 7.871 1.00 0.00 37 GLU A CA 15
ATOM 23361 C C . GLU A 1 37 ? 13.656 -8.364 6.831 1.00 0.00 37 GLU A C 15
ATOM 23362 O O . GLU A 1 37 ? 13.928 -8.613 5.657 1.00 0.00 37 GLU A O 15
ATOM 23374 N N . ASN A 1 38 ? 13.412 -7.134 7.272 1.00 0.00 38 ASN A N 15
ATOM 23375 C CA . ASN A 1 38 ? 13.450 -5.981 6.380 1.00 0.00 38 ASN A CA 15
ATOM 23376 C C . ASN A 1 38 ? 14.642 -5.085 6.701 1.00 0.00 38 ASN A C 15
ATOM 23377 O O . ASN A 1 38 ? 14.870 -4.726 7.857 1.00 0.00 38 ASN A O 15
ATOM 23388 N N . ASP A 1 39 ? 15.399 -4.725 5.671 1.00 0.00 39 ASP A N 15
ATOM 23389 C CA . ASP A 1 39 ? 16.567 -3.868 5.841 1.00 0.00 39 ASP A CA 15
ATOM 23390 C C . ASP A 1 39 ? 16.242 -2.425 5.465 1.00 0.00 39 ASP A C 15
ATOM 23391 O O . ASP A 1 39 ? 16.749 -1.485 6.076 1.00 0.00 39 ASP A O 15
ATOM 23400 N N . GLY A 1 40 ? 15.393 -2.258 4.456 1.00 0.00 40 GLY A N 15
ATOM 23401 C CA . GLY A 1 40 ? 15.017 -0.928 4.014 1.00 0.00 40 GLY A CA 15
ATOM 23402 C C . GLY A 1 40 ? 14.369 -0.933 2.644 1.00 0.00 40 GLY A C 15
ATOM 23403 O O . GLY A 1 40 ? 13.340 -0.290 2.436 1.00 0.00 40 GLY A O 15
ATOM 23407 N N . GLN A 1 41 ? 14.973 -1.659 1.708 1.00 0.00 41 GLN A N 15
ATOM 23408 C CA . GLN A 1 41 ? 14.448 -1.742 0.350 1.00 0.00 41 GLN A CA 15
ATOM 23409 C C . GLN A 1 41 ? 12.994 -2.204 0.356 1.00 0.00 41 GLN A C 15
ATOM 23410 O O . GLN A 1 41 ? 12.619 -3.097 1.116 1.00 0.00 41 GLN A O 15
ATOM 23424 N N . PHE A 1 42 ? 12.181 -1.590 -0.498 1.00 0.00 42 PHE A N 15
ATOM 23425 C CA . PHE A 1 42 ? 10.768 -1.937 -0.590 1.00 0.00 42 PHE A CA 15
ATOM 23426 C C . PHE A 1 42 ? 10.372 -2.224 -2.036 1.00 0.00 42 PHE A C 15
ATOM 23427 O O . PHE A 1 42 ? 11.153 -1.999 -2.960 1.00 0.00 42 PHE A O 15
ATOM 23444 N N . MET A 1 43 ? 9.154 -2.722 -2.221 1.00 0.00 43 MET A N 15
ATOM 23445 C CA . MET A 1 43 ? 8.654 -3.039 -3.555 1.00 0.00 43 MET A CA 15
ATOM 23446 C C . MET A 1 43 ? 7.835 -1.880 -4.117 1.00 0.00 43 MET A C 15
ATOM 23447 O O . MET A 1 43 ? 7.555 -0.909 -3.416 1.00 0.00 43 MET A O 15
ATOM 23461 N N . GLU A 1 44 ? 7.454 -1.993 -5.386 1.00 0.00 44 GLU A N 15
ATOM 23462 C CA . GLU A 1 44 ? 6.669 -0.953 -6.041 1.00 0.00 44 GLU A CA 15
ATOM 23463 C C . GLU A 1 44 ? 5.376 -1.527 -6.613 1.00 0.00 44 GLU A C 15
ATOM 23464 O O . GLU A 1 44 ? 5.375 -2.138 -7.683 1.00 0.00 44 GLU A O 15
ATOM 23476 N N . ILE A 1 45 ? 4.278 -1.329 -5.892 1.00 0.00 45 ILE A N 15
ATOM 23477 C CA . ILE A 1 45 ? 2.978 -1.826 -6.328 1.00 0.00 45 ILE A CA 15
ATOM 23478 C C . ILE A 1 45 ? 2.006 -0.678 -6.575 1.00 0.00 45 ILE A C 15
ATOM 23479 O O . ILE A 1 45 ? 1.443 -0.112 -5.637 1.00 0.00 45 ILE A O 15
ATOM 23495 N N . THR A 1 46 ? 1.809 -0.340 -7.846 1.00 0.00 46 THR A N 15
ATOM 23496 C CA . THR A 1 46 ? 0.903 0.740 -8.218 1.00 0.00 46 THR A CA 15
ATOM 23497 C C . THR A 1 46 ? -0.503 0.213 -8.480 1.00 0.00 46 THR A C 15
ATOM 23498 O O . THR A 1 46 ? -0.676 -0.888 -9.005 1.00 0.00 46 THR A O 15
ATOM 23509 N N . VAL A 1 47 ? -1.505 1.005 -8.113 1.00 0.00 47 VAL A N 15
ATOM 23510 C CA . VAL A 1 47 ? -2.897 0.618 -8.310 1.00 0.00 47 VAL A CA 15
ATOM 23511 C C . VAL A 1 47 ? -3.616 1.602 -9.226 1.00 0.00 47 VAL A C 15
ATOM 23512 O O . VAL A 1 47 ? -3.376 2.808 -9.167 1.00 0.00 47 VAL A O 15
ATOM 23525 N N . GLN A 1 48 ? -4.500 1.080 -10.070 1.00 0.00 48 GLN A N 15
ATOM 23526 C CA . GLN A 1 48 ? -5.255 1.913 -10.998 1.00 0.00 48 GLN A CA 15
ATOM 23527 C C . GLN A 1 48 ? -6.037 2.988 -10.251 1.00 0.00 48 GLN A C 15
ATOM 23528 O O . GLN A 1 48 ? -6.256 4.083 -10.769 1.00 0.00 48 GLN A O 15
ATOM 23542 N N . SER A 1 49 ? -6.457 2.668 -9.031 1.00 0.00 49 SER A N 15
ATOM 23543 C CA . SER A 1 49 ? -7.219 3.604 -8.214 1.00 0.00 49 SER A CA 15
ATOM 23544 C C . SER A 1 49 ? -7.093 3.263 -6.734 1.00 0.00 49 SER A C 15
ATOM 23545 O O . SER A 1 49 ? -6.817 2.118 -6.369 1.00 0.00 49 SER A O 15
ATOM 23553 N N . LEU A 1 50 ? -7.296 4.262 -5.882 1.00 0.00 50 LEU A N 15
ATOM 23554 C CA . LEU A 1 50 ? -7.204 4.069 -4.439 1.00 0.00 50 LEU A CA 15
ATOM 23555 C C . LEU A 1 50 ? -8.435 3.341 -3.908 1.00 0.00 50 LEU A C 15
ATOM 23556 O O . LEU A 1 50 ? -8.326 2.450 -3.066 1.00 0.00 50 LEU A O 15
ATOM 23572 N N . SER A 1 51 ? -9.605 3.725 -4.408 1.00 0.00 51 SER A N 15
ATOM 23573 C CA . SER A 1 51 ? -10.858 3.111 -3.983 1.00 0.00 51 SER A CA 15
ATOM 23574 C C . SER A 1 51 ? -10.688 1.605 -3.799 1.00 0.00 51 SER A C 15
ATOM 23575 O O . SER A 1 51 ? -11.361 0.992 -2.971 1.00 0.00 51 SER A O 15
ATOM 23583 N N . GLU A 1 52 ? -9.785 1.018 -4.577 1.00 0.00 52 GLU A N 15
ATOM 23584 C CA . GLU A 1 52 ? -9.528 -0.416 -4.501 1.00 0.00 52 GLU A CA 15
ATOM 23585 C C . GLU A 1 52 ? -9.619 -0.908 -3.059 1.00 0.00 52 GLU A C 15
ATOM 23586 O O . GLU A 1 52 ? -9.421 -0.143 -2.117 1.00 0.00 52 GLU A O 15
ATOM 23598 N N . ASN A 1 53 ? -9.920 -2.192 -2.897 1.00 0.00 53 ASN A N 15
ATOM 23599 C CA . ASN A 1 53 ? -10.037 -2.788 -1.571 1.00 0.00 53 ASN A CA 15
ATOM 23600 C C . ASN A 1 53 ? -8.708 -3.390 -1.126 1.00 0.00 53 ASN A C 15
ATOM 23601 O O . ASN A 1 53 ? -8.084 -4.155 -1.860 1.00 0.00 53 ASN A O 15
ATOM 23612 N N . VAL A 1 54 ? -8.282 -3.040 0.084 1.00 0.00 54 VAL A N 15
ATOM 23613 C CA . VAL A 1 54 ? -7.028 -3.547 0.629 1.00 0.00 54 VAL A CA 15
ATOM 23614 C C . VAL A 1 54 ? -6.775 -4.982 0.183 1.00 0.00 54 VAL A C 15
ATOM 23615 O O . VAL A 1 54 ? -5.631 -5.390 -0.015 1.00 0.00 54 VAL A O 15
ATOM 23628 N N . GLY A 1 55 ? -7.852 -5.746 0.025 1.00 0.00 55 GLY A N 15
ATOM 23629 C CA . GLY A 1 55 ? -7.725 -7.129 -0.398 1.00 0.00 55 GLY A CA 15
ATOM 23630 C C . GLY A 1 55 ? -7.082 -7.260 -1.764 1.00 0.00 55 GLY A C 15
ATOM 23631 O O . GLY A 1 55 ? -6.060 -7.931 -1.915 1.00 0.00 55 GLY A O 15
ATOM 23635 N N . SER A 1 56 ? -7.682 -6.620 -2.764 1.00 0.00 56 SER A N 15
ATOM 23636 C CA . SER A 1 56 ? -7.163 -6.674 -4.125 1.00 0.00 56 SER A CA 15
ATOM 23637 C C . SER A 1 56 ? -5.642 -6.557 -4.132 1.00 0.00 56 SER A C 15
ATOM 23638 O O . SER A 1 56 ? -4.946 -7.406 -4.692 1.00 0.00 56 SER A O 15
ATOM 23646 N N . LEU A 1 57 ? -5.132 -5.501 -3.509 1.00 0.00 57 LEU A N 15
ATOM 23647 C CA . LEU A 1 57 ? -3.693 -5.273 -3.442 1.00 0.00 57 LEU A CA 15
ATOM 23648 C C . LEU A 1 57 ? -2.954 -6.556 -3.077 1.00 0.00 57 LEU A C 15
ATOM 23649 O O . LEU A 1 57 ? -1.927 -6.884 -3.671 1.00 0.00 57 LEU A O 15
ATOM 23665 N N . LYS A 1 58 ? -3.484 -7.279 -2.097 1.00 0.00 58 LYS A N 15
ATOM 23666 C CA . LYS A 1 58 ? -2.878 -8.529 -1.654 1.00 0.00 58 LYS A CA 15
ATOM 23667 C C . LYS A 1 58 ? -2.652 -9.472 -2.832 1.00 0.00 58 LYS A C 15
ATOM 23668 O O . LYS A 1 58 ? -1.678 -10.223 -2.859 1.00 0.00 58 LYS A O 15
ATOM 23687 N N . GLU A 1 59 ? -3.558 -9.425 -3.803 1.00 0.00 59 GLU A N 15
ATOM 23688 C CA . GLU A 1 59 ? -3.456 -10.275 -4.985 1.00 0.00 59 GLU A CA 15
ATOM 23689 C C . GLU A 1 59 ? -2.183 -9.968 -5.767 1.00 0.00 59 GLU A C 15
ATOM 23690 O O . GLU A 1 59 ? -1.516 -10.873 -6.269 1.00 0.00 59 GLU A O 15
ATOM 23702 N N . LYS A 1 60 ? -1.852 -8.685 -5.868 1.00 0.00 60 LYS A N 15
ATOM 23703 C CA . LYS A 1 60 ? -0.659 -8.256 -6.589 1.00 0.00 60 LYS A CA 15
ATOM 23704 C C . LYS A 1 60 ? 0.584 -8.951 -6.045 1.00 0.00 60 LYS A C 15
ATOM 23705 O O . LYS A 1 60 ? 1.158 -9.821 -6.701 1.00 0.00 60 LYS A O 15
ATOM 23724 N N . ILE A 1 61 ? 0.995 -8.564 -4.841 1.00 0.00 61 ILE A N 15
ATOM 23725 C CA . ILE A 1 61 ? 2.169 -9.153 -4.210 1.00 0.00 61 ILE A CA 15
ATOM 23726 C C . ILE A 1 61 ? 2.046 -10.671 -4.128 1.00 0.00 61 ILE A C 15
ATOM 23727 O O . ILE A 1 61 ? 3.006 -11.396 -4.385 1.00 0.00 61 ILE A O 15
ATOM 23743 N N . ALA A 1 62 ? 0.857 -11.144 -3.770 1.00 0.00 62 ALA A N 15
ATOM 23744 C CA . ALA A 1 62 ? 0.607 -12.577 -3.658 1.00 0.00 62 ALA A CA 15
ATOM 23745 C C . ALA A 1 62 ? 1.286 -13.342 -4.789 1.00 0.00 62 ALA A C 15
ATOM 23746 O O . ALA A 1 62 ? 1.653 -14.506 -4.630 1.00 0.00 62 ALA A O 15
ATOM 23753 N N . GLY A 1 63 ? 1.448 -12.681 -5.931 1.00 0.00 63 GLY A N 15
ATOM 23754 C CA . GLY A 1 63 ? 2.081 -13.317 -7.072 1.00 0.00 63 GLY A CA 15
ATOM 23755 C C . GLY A 1 63 ? 3.588 -13.399 -6.926 1.00 0.00 63 GLY A C 15
ATOM 23756 O O . GLY A 1 63 ? 4.196 -14.411 -7.275 1.00 0.00 63 GLY A O 15
ATOM 23760 N N . GLU A 1 64 ? 4.191 -12.333 -6.411 1.00 0.00 64 GLU A N 15
ATOM 23761 C CA . GLU A 1 64 ? 5.637 -12.290 -6.224 1.00 0.00 64 GLU A CA 15
ATOM 23762 C C . GLU A 1 64 ? 6.070 -13.239 -5.111 1.00 0.00 64 GLU A C 15
ATOM 23763 O O . GLU A 1 64 ? 6.894 -14.128 -5.325 1.00 0.00 64 GLU A O 15
ATOM 23775 N N . ILE A 1 65 ? 5.508 -13.044 -3.923 1.00 0.00 65 ILE A N 15
ATOM 23776 C CA . ILE A 1 65 ? 5.835 -13.883 -2.776 1.00 0.00 65 ILE A CA 15
ATOM 23777 C C . ILE A 1 65 ? 5.216 -15.270 -2.916 1.00 0.00 65 ILE A C 15
ATOM 23778 O O . ILE A 1 65 ? 5.573 -16.195 -2.186 1.00 0.00 65 ILE A O 15
ATOM 23794 N N . GLN A 1 66 ? 4.290 -15.406 -3.859 1.00 0.00 66 GLN A N 15
ATOM 23795 C CA . GLN A 1 66 ? 3.623 -16.682 -4.095 1.00 0.00 66 GLN A CA 15
ATOM 23796 C C . GLN A 1 66 ? 2.794 -17.095 -2.883 1.00 0.00 66 GLN A C 15
ATOM 23797 O O . GLN A 1 66 ? 2.759 -18.268 -2.514 1.00 0.00 66 GLN A O 15
ATOM 23811 N N . ILE A 1 67 ? 2.127 -16.123 -2.270 1.00 0.00 67 ILE A N 15
ATOM 23812 C CA . ILE A 1 67 ? 1.298 -16.386 -1.101 1.00 0.00 67 ILE A CA 15
ATOM 23813 C C . ILE A 1 67 ? -0.101 -15.807 -1.277 1.00 0.00 67 ILE A C 15
ATOM 23814 O O . ILE A 1 67 ? -0.281 -14.691 -1.767 1.00 0.00 67 ILE A O 15
ATOM 23830 N N . PRO A 1 68 ? -1.118 -16.580 -0.868 1.00 0.00 68 PRO A N 15
ATOM 23831 C CA . PRO A 1 68 ? -2.520 -16.164 -0.969 1.00 0.00 68 PRO A CA 15
ATOM 23832 C C . PRO A 1 68 ? -2.860 -15.035 -0.002 1.00 0.00 68 PRO A C 15
ATOM 23833 O O . PRO A 1 68 ? -2.346 -14.985 1.115 1.00 0.00 68 PRO A O 15
ATOM 23844 N N . ALA A 1 69 ? -3.730 -14.130 -0.439 1.00 0.00 69 ALA A N 15
ATOM 23845 C CA . ALA A 1 69 ? -4.141 -13.003 0.390 1.00 0.00 69 ALA A CA 15
ATOM 23846 C C . ALA A 1 69 ? -4.499 -13.460 1.799 1.00 0.00 69 ALA A C 15
ATOM 23847 O O . ALA A 1 69 ? -4.318 -12.722 2.766 1.00 0.00 69 ALA A O 15
ATOM 23854 N N . ASN A 1 70 ? -5.010 -14.683 1.908 1.00 0.00 70 ASN A N 15
ATOM 23855 C CA . ASN A 1 70 ? -5.396 -15.237 3.201 1.00 0.00 70 ASN A CA 15
ATOM 23856 C C . ASN A 1 70 ? -4.187 -15.360 4.123 1.00 0.00 70 ASN A C 15
ATOM 23857 O O . ASN A 1 70 ? -4.217 -14.905 5.266 1.00 0.00 70 ASN A O 15
ATOM 23868 N N . LYS A 1 71 ? -3.124 -15.975 3.617 1.00 0.00 71 LYS A N 15
ATOM 23869 C CA . LYS A 1 71 ? -1.904 -16.156 4.393 1.00 0.00 71 LYS A CA 15
ATOM 23870 C C . LYS A 1 71 ? -1.247 -14.813 4.697 1.00 0.00 71 LYS A C 15
ATOM 23871 O O . LYS A 1 71 ? -1.192 -14.387 5.850 1.00 0.00 71 LYS A O 15
ATOM 23890 N N . GLN A 1 72 ? -0.754 -14.151 3.656 1.00 0.00 72 GLN A N 15
ATOM 23891 C CA . GLN A 1 72 ? -0.104 -12.857 3.812 1.00 0.00 72 GLN A CA 15
ATOM 23892 C C . GLN A 1 72 ? -1.046 -11.848 4.461 1.00 0.00 72 GLN A C 15
ATOM 23893 O O . GLN A 1 72 ? -2.207 -11.724 4.067 1.00 0.00 72 GLN A O 15
ATOM 23907 N N . LYS A 1 73 ? -0.541 -11.130 5.458 1.00 0.00 73 LYS A N 15
ATOM 23908 C CA . LYS A 1 73 ? -1.338 -10.132 6.162 1.00 0.00 73 LYS A CA 15
ATOM 23909 C C . LYS A 1 73 ? -0.789 -8.729 5.922 1.00 0.00 73 LYS A C 15
ATOM 23910 O O . LYS A 1 73 ? 0.421 -8.506 5.984 1.00 0.00 73 LYS A O 15
ATOM 23929 N N . LEU A 1 74 ? -1.683 -7.787 5.647 1.00 0.00 74 LEU A N 15
ATOM 23930 C CA . LEU A 1 74 ? -1.289 -6.405 5.399 1.00 0.00 74 LEU A CA 15
ATOM 23931 C C . LEU A 1 74 ? -1.617 -5.520 6.598 1.00 0.00 74 LEU A C 15
ATOM 23932 O O . LEU A 1 74 ? -2.759 -5.478 7.055 1.00 0.00 74 LEU A O 15
ATOM 23948 N N . SER A 1 75 ? -0.609 -4.814 7.100 1.00 0.00 75 SER A N 15
ATOM 23949 C CA . SER A 1 75 ? -0.791 -3.932 8.246 1.00 0.00 75 SER A CA 15
ATOM 23950 C C . SER A 1 75 ? -0.485 -2.485 7.872 1.00 0.00 75 SER A C 15
ATOM 23951 O O . SER A 1 75 ? 0.528 -2.198 7.235 1.00 0.00 75 SER A O 15
ATOM 23959 N N . GLY A 1 76 ? -1.370 -1.577 8.272 1.00 0.00 76 GLY A N 15
ATOM 23960 C CA . GLY A 1 76 ? -1.178 -0.170 7.969 1.00 0.00 76 GLY A CA 15
ATOM 23961 C C . GLY A 1 76 ? -0.888 0.655 9.208 1.00 0.00 76 GLY A C 15
ATOM 23962 O O . GLY A 1 76 ? -1.095 0.196 10.331 1.00 0.00 76 GLY A O 15
ATOM 23966 N N . LYS A 1 77 ? -0.406 1.876 9.003 1.00 0.00 77 LYS A N 15
ATOM 23967 C CA . LYS A 1 77 ? -0.085 2.768 10.112 1.00 0.00 77 LYS A CA 15
ATOM 23968 C C . LYS A 1 77 ? -1.107 2.626 11.236 1.00 0.00 77 LYS A C 15
ATOM 23969 O O . LYS A 1 77 ? -0.743 2.502 12.405 1.00 0.00 77 LYS A O 15
ATOM 23988 N N . ALA A 1 78 ? -2.385 2.644 10.874 1.00 0.00 78 ALA A N 15
ATOM 23989 C CA . ALA A 1 78 ? -3.458 2.514 11.852 1.00 0.00 78 ALA A CA 15
ATOM 23990 C C . ALA A 1 78 ? -3.455 1.130 12.489 1.00 0.00 78 ALA A C 15
ATOM 23991 O O . ALA A 1 78 ? -3.627 0.992 13.700 1.00 0.00 78 ALA A O 15
ATOM 23998 N N . GLY A 1 79 ? -3.260 0.104 11.666 1.00 0.00 79 GLY A N 15
ATOM 23999 C CA . GLY A 1 79 ? -3.240 -1.258 12.167 1.00 0.00 79 GLY A CA 15
ATOM 24000 C C . GLY A 1 79 ? -3.619 -2.272 11.107 1.00 0.00 79 GLY A C 15
ATOM 24001 O O . GLY A 1 79 ? -3.698 -1.944 9.924 1.00 0.00 79 GLY A O 15
ATOM 24005 N N . PHE A 1 80 ? -3.853 -3.510 11.532 1.00 0.00 80 PHE A N 15
ATOM 24006 C CA . PHE A 1 80 ? -4.224 -4.577 10.610 1.00 0.00 80 PHE A CA 15
ATOM 24007 C C . PHE A 1 80 ? -5.287 -4.100 9.624 1.00 0.00 80 PHE A C 15
ATOM 24008 O O . PHE A 1 80 ? -6.438 -3.871 9.998 1.00 0.00 80 PHE A O 15
ATOM 24025 N N . LEU A 1 81 ? -4.892 -3.950 8.364 1.00 0.00 81 LEU A N 15
ATOM 24026 C CA . LEU A 1 81 ? -5.810 -3.499 7.324 1.00 0.00 81 LEU A CA 15
ATOM 24027 C C . LEU A 1 81 ? -6.778 -4.611 6.933 1.00 0.00 81 LEU A C 15
ATOM 24028 O O . LEU A 1 81 ? -6.383 -5.767 6.780 1.00 0.00 81 LEU A O 15
ATOM 24044 N N . LYS A 1 82 ? -8.047 -4.252 6.771 1.00 0.00 82 LYS A N 15
ATOM 24045 C CA . LYS A 1 82 ? -9.073 -5.218 6.393 1.00 0.00 82 LYS A CA 15
ATOM 24046 C C . LYS A 1 82 ? -9.459 -5.057 4.927 1.00 0.00 82 LYS A C 15
ATOM 24047 O O . LYS A 1 82 ? -9.630 -3.940 4.439 1.00 0.00 82 LYS A O 15
ATOM 24066 N N . ASP A 1 83 ? -9.594 -6.179 4.228 1.00 0.00 83 ASP A N 15
ATOM 24067 C CA . ASP A 1 83 ? -9.962 -6.162 2.817 1.00 0.00 83 ASP A CA 15
ATOM 24068 C C . ASP A 1 83 ? -11.291 -5.440 2.611 1.00 0.00 83 ASP A C 15
ATOM 24069 O O . ASP A 1 83 ? -11.506 -4.798 1.584 1.00 0.00 83 ASP A O 15
ATOM 24078 N N . ASN A 1 84 ? -12.177 -5.551 3.594 1.00 0.00 84 ASN A N 15
ATOM 24079 C CA . ASN A 1 84 ? -13.485 -4.910 3.520 1.00 0.00 84 ASN A CA 15
ATOM 24080 C C . ASN A 1 84 ? -13.346 -3.391 3.488 1.00 0.00 84 ASN A C 15
ATOM 24081 O O . ASN A 1 84 ? -14.291 -2.678 3.151 1.00 0.00 84 ASN A O 15
ATOM 24092 N N . MET A 1 85 ? -12.161 -2.904 3.840 1.00 0.00 85 MET A N 15
ATOM 24093 C CA . MET A 1 85 ? -11.897 -1.470 3.850 1.00 0.00 85 MET A CA 15
ATOM 24094 C C . MET A 1 85 ? -11.075 -1.059 2.633 1.00 0.00 85 MET A C 15
ATOM 24095 O O . MET A 1 85 ? -10.381 -1.882 2.036 1.00 0.00 85 MET A O 15
ATOM 24109 N N . SER A 1 86 ? -11.159 0.217 2.271 1.00 0.00 86 SER A N 15
ATOM 24110 C CA . SER A 1 86 ? -10.425 0.734 1.122 1.00 0.00 86 SER A CA 15
ATOM 24111 C C . SER A 1 86 ? -9.106 1.365 1.558 1.00 0.00 86 SER A C 15
ATOM 24112 O O . SER A 1 86 ? -8.775 1.382 2.744 1.00 0.00 86 SER A O 15
ATOM 24120 N N . LEU A 1 87 ? -8.357 1.884 0.592 1.00 0.00 87 LEU A N 15
ATOM 24121 C CA . LEU A 1 87 ? -7.073 2.517 0.874 1.00 0.00 87 LEU A CA 15
ATOM 24122 C C . LEU A 1 87 ? -7.254 3.999 1.187 1.00 0.00 87 LEU A C 15
ATOM 24123 O O . LEU A 1 87 ? -6.674 4.518 2.139 1.00 0.00 87 LEU A O 15
ATOM 24139 N N . ALA A 1 88 ? -8.065 4.674 0.378 1.00 0.00 88 ALA A N 15
ATOM 24140 C CA . ALA A 1 88 ? -8.326 6.095 0.571 1.00 0.00 88 ALA A CA 15
ATOM 24141 C C . ALA A 1 88 ? -8.740 6.387 2.010 1.00 0.00 88 ALA A C 15
ATOM 24142 O O . ALA A 1 88 ? -8.225 7.312 2.639 1.00 0.00 88 ALA A O 15
ATOM 24149 N N . HIS A 1 89 ? -9.674 5.593 2.525 1.00 0.00 89 HIS A N 15
ATOM 24150 C CA . HIS A 1 89 ? -10.157 5.766 3.890 1.00 0.00 89 HIS A CA 15
ATOM 24151 C C . HIS A 1 89 ? -8.996 5.784 4.879 1.00 0.00 89 HIS A C 15
ATOM 24152 O O . HIS A 1 89 ? -8.888 6.688 5.709 1.00 0.00 89 HIS A O 15
ATOM 24166 N N . TYR A 1 90 ? -8.131 4.781 4.787 1.00 0.00 90 TYR A N 15
ATOM 24167 C CA . TYR A 1 90 ? -6.980 4.680 5.676 1.00 0.00 90 TYR A CA 15
ATOM 24168 C C . TYR A 1 90 ? -5.950 5.760 5.358 1.00 0.00 90 TYR A C 15
ATOM 24169 O O . TYR A 1 90 ? -4.956 5.912 6.067 1.00 0.00 90 TYR A O 15
ATOM 24187 N N . ASN A 1 91 ? -6.198 6.509 4.289 1.00 0.00 91 ASN A N 15
ATOM 24188 C CA . ASN A 1 91 ? -5.293 7.576 3.877 1.00 0.00 91 ASN A CA 15
ATOM 24189 C C . ASN A 1 91 ? -3.939 7.010 3.460 1.00 0.00 91 ASN A C 15
ATOM 24190 O O . ASN A 1 91 ? -2.895 7.450 3.944 1.00 0.00 91 ASN A O 15
ATOM 24201 N N . VAL A 1 92 ? -3.963 6.033 2.559 1.00 0.00 92 VAL A N 15
ATOM 24202 C CA . VAL A 1 92 ? -2.738 5.408 2.077 1.00 0.00 92 VAL A CA 15
ATOM 24203 C C . VAL A 1 92 ? -2.513 5.709 0.598 1.00 0.00 92 VAL A C 15
ATOM 24204 O O . VAL A 1 92 ? -3.331 5.353 -0.249 1.00 0.00 92 VAL A O 15
ATOM 24217 N N . GLY A 1 93 ? -1.397 6.366 0.296 1.00 0.00 93 GLY A N 15
ATOM 24218 C CA . GLY A 1 93 ? -1.084 6.703 -1.079 1.00 0.00 93 GLY A CA 15
ATOM 24219 C C . GLY A 1 93 ? 0.405 6.862 -1.313 1.00 0.00 93 GLY A C 15
ATOM 24220 O O . GLY A 1 93 ? 1.205 6.067 -0.824 1.00 0.00 93 GLY A O 15
ATOM 24224 N N . ALA A 1 94 ? 0.778 7.893 -2.066 1.00 0.00 94 ALA A N 15
ATOM 24225 C CA . ALA A 1 94 ? 2.181 8.154 -2.363 1.00 0.00 94 ALA A CA 15
ATOM 24226 C C . ALA A 1 94 ? 2.893 8.761 -1.160 1.00 0.00 94 ALA A C 15
ATOM 24227 O O . ALA A 1 94 ? 3.489 9.833 -1.255 1.00 0.00 94 ALA A O 15
ATOM 24234 N N . GLY A 1 95 ? 2.826 8.069 -0.027 1.00 0.00 95 GLY A N 15
ATOM 24235 C CA . GLY A 1 95 ? 3.469 8.557 1.180 1.00 0.00 95 GLY A CA 15
ATOM 24236 C C . GLY A 1 95 ? 3.438 7.542 2.305 1.00 0.00 95 GLY A C 15
ATOM 24237 O O . GLY A 1 95 ? 4.449 7.305 2.964 1.00 0.00 95 GLY A O 15
ATOM 24241 N N . GLU A 1 96 ? 2.271 6.941 2.526 1.00 0.00 96 GLU A N 15
ATOM 24242 C CA . GLU A 1 96 ? 2.113 5.948 3.581 1.00 0.00 96 GLU A CA 15
ATOM 24243 C C . GLU A 1 96 ? 2.700 4.604 3.157 1.00 0.00 96 GLU A C 15
ATOM 24244 O O . GLU A 1 96 ? 2.449 4.129 2.049 1.00 0.00 96 GLU A O 15
ATOM 24256 N N . ILE A 1 97 ? 3.482 4.000 4.045 1.00 0.00 97 ILE A N 15
ATOM 24257 C CA . ILE A 1 97 ? 4.104 2.712 3.763 1.00 0.00 97 ILE A CA 15
ATOM 24258 C C . ILE A 1 97 ? 3.477 1.604 4.602 1.00 0.00 97 ILE A C 15
ATOM 24259 O O . ILE A 1 97 ? 3.399 1.706 5.827 1.00 0.00 97 ILE A O 15
ATOM 24275 N N . LEU A 1 98 ? 3.034 0.544 3.935 1.00 0.00 98 LEU A N 15
ATOM 24276 C CA . LEU A 1 98 ? 2.416 -0.587 4.621 1.00 0.00 98 LEU A CA 15
ATOM 24277 C C . LEU A 1 98 ? 3.429 -1.702 4.855 1.00 0.00 98 LEU A C 15
ATOM 24278 O O . LEU A 1 98 ? 4.457 -1.775 4.179 1.00 0.00 98 LEU A O 15
ATOM 24294 N N . THR A 1 99 ? 3.133 -2.572 5.815 1.00 0.00 99 THR A N 15
ATOM 24295 C CA . THR A 1 99 ? 4.017 -3.684 6.139 1.00 0.00 99 THR A CA 15
ATOM 24296 C C . THR A 1 99 ? 3.357 -5.021 5.820 1.00 0.00 99 THR A C 15
ATOM 24297 O O . THR A 1 99 ? 2.176 -5.226 6.103 1.00 0.00 99 THR A O 15
ATOM 24308 N N . LEU A 1 100 ? 4.127 -5.930 5.230 1.00 0.00 100 LEU A N 15
ATOM 24309 C CA . LEU A 1 100 ? 3.617 -7.249 4.873 1.00 0.00 100 LEU A CA 15
ATOM 24310 C C . LEU A 1 100 ? 4.198 -8.323 5.787 1.00 0.00 100 LEU A C 15
ATOM 24311 O O . LEU A 1 100 ? 5.416 -8.473 5.889 1.00 0.00 100 LEU A O 15
ATOM 24327 N N . SER A 1 101 ? 3.320 -9.069 6.449 1.00 0.00 101 SER A N 15
ATOM 24328 C CA . SER A 1 101 ? 3.746 -10.128 7.356 1.00 0.00 101 SER A CA 15
ATOM 24329 C C . SER A 1 101 ? 3.348 -11.498 6.816 1.00 0.00 101 SER A C 15
ATOM 24330 O O . SER A 1 101 ? 2.315 -11.644 6.159 1.00 0.00 101 SER A O 15
ATOM 24338 N N . LEU A 1 102 ? 4.173 -12.500 7.097 1.00 0.00 102 LEU A N 15
ATOM 24339 C CA . LEU A 1 102 ? 3.909 -13.860 6.640 1.00 0.00 102 LEU A CA 15
ATOM 24340 C C . LEU A 1 102 ? 3.377 -14.724 7.779 1.00 0.00 102 LEU A C 15
ATOM 24341 O O . LEU A 1 102 ? 3.624 -14.443 8.952 1.00 0.00 102 LEU A O 15
ATOM 24357 N N . ARG A 1 103 ? 2.648 -15.778 7.426 1.00 0.00 103 ARG A N 15
ATOM 24358 C CA . ARG A 1 103 ? 2.082 -16.683 8.418 1.00 0.00 103 ARG A CA 15
ATOM 24359 C C . ARG A 1 103 ? 3.071 -17.792 8.770 1.00 0.00 103 ARG A C 15
ATOM 24360 O O . ARG A 1 103 ? 3.360 -18.030 9.941 1.00 0.00 103 ARG A O 15
ATOM 24381 N N . GLU A 1 104 ? 3.586 -18.464 7.745 1.00 0.00 104 GLU A N 15
ATOM 24382 C CA . GLU A 1 104 ? 4.541 -19.548 7.946 1.00 0.00 104 GLU A CA 15
ATOM 24383 C C . GLU A 1 104 ? 5.688 -19.456 6.944 1.00 0.00 104 GLU A C 15
ATOM 24384 O O . GLU A 1 104 ? 6.857 -19.579 7.309 1.00 0.00 104 GLU A O 15
ATOM 24396 N N . ARG A 1 105 ? 5.344 -19.239 5.678 1.00 0.00 105 ARG A N 15
ATOM 24397 C CA . ARG A 1 105 ? 6.343 -19.132 4.622 1.00 0.00 105 ARG A CA 15
ATOM 24398 C C . ARG A 1 105 ? 7.340 -18.017 4.928 1.00 0.00 105 ARG A C 15
ATOM 24399 O O . ARG A 1 105 ? 6.966 -16.957 5.427 1.00 0.00 105 ARG A O 15
ATOM 24420 N N . SER A 1 106 ? 8.610 -18.267 4.625 1.00 0.00 106 SER A N 15
ATOM 24421 C CA . SER A 1 106 ? 9.660 -17.287 4.870 1.00 0.00 106 SER A CA 15
ATOM 24422 C C . SER A 1 106 ? 10.976 -17.732 4.239 1.00 0.00 106 SER A C 15
ATOM 24423 O O . SER A 1 106 ? 11.827 -18.326 4.900 1.00 0.00 106 SER A O 15
ATOM 24431 N N . GLY A 1 107 ? 11.137 -17.438 2.952 1.00 0.00 107 GLY A N 15
ATOM 24432 C CA . GLY A 1 107 ? 12.350 -17.815 2.250 1.00 0.00 107 GLY A CA 15
ATOM 24433 C C . GLY A 1 107 ? 13.601 -17.333 2.957 1.00 0.00 107 GLY A C 15
ATOM 24434 O O . GLY A 1 107 ? 13.629 -16.255 3.550 1.00 0.00 107 GLY A O 15
ATOM 24438 N N . PRO A 1 108 ? 14.668 -18.145 2.901 1.00 0.00 108 PRO A N 15
ATOM 24439 C CA . PRO A 1 108 ? 15.947 -17.817 3.536 1.00 0.00 108 PRO A CA 15
ATOM 24440 C C . PRO A 1 108 ? 16.663 -16.666 2.838 1.00 0.00 108 PRO A C 15
ATOM 24441 O O . PRO A 1 108 ? 17.390 -15.901 3.469 1.00 0.00 108 PRO A O 15
ATOM 24452 N N . SER A 1 109 ? 16.452 -16.551 1.530 1.00 0.00 109 SER A N 15
ATOM 24453 C CA . SER A 1 109 ? 17.081 -15.495 0.744 1.00 0.00 109 SER A CA 15
ATOM 24454 C C . SER A 1 109 ? 16.058 -14.440 0.336 1.00 0.00 109 SER A C 15
ATOM 24455 O O . SER A 1 109 ? 16.275 -13.243 0.528 1.00 0.00 109 SER A O 15
ATOM 24463 N N . SER A 1 110 ? 14.942 -14.892 -0.228 1.00 0.00 110 SER A N 15
ATOM 24464 C CA . SER A 1 110 ? 13.887 -13.987 -0.667 1.00 0.00 110 SER A CA 15
ATOM 24465 C C . SER A 1 110 ? 12.702 -14.767 -1.229 1.00 0.00 110 SER A C 15
ATOM 24466 O O . SER A 1 110 ? 12.868 -15.848 -1.794 1.00 0.00 110 SER A O 15
ATOM 24474 N N . GLY A 1 111 ? 11.506 -14.210 -1.070 1.00 0.00 111 GLY A N 15
ATOM 24475 C CA . GLY A 1 111 ? 10.310 -14.866 -1.567 1.00 0.00 111 GLY A CA 15
ATOM 24476 C C . GLY A 1 111 ? 10.273 -14.934 -3.080 1.00 0.00 111 GLY A C 15
ATOM 24477 O O . GLY A 1 111 ? 9.213 -14.790 -3.688 1.00 0.00 111 GLY A O 15
ATOM 24481 N N . GLY A 1 1 ? -9.155 28.440 -7.908 1.00 0.00 1 GLY A N 16
ATOM 24482 C CA . GLY A 1 1 ? -7.709 28.348 -7.992 1.00 0.00 1 GLY A CA 16
ATOM 24483 C C . GLY A 1 1 ? -7.077 27.928 -6.679 1.00 0.00 1 GLY A C 16
ATOM 24484 O O . GLY A 1 1 ? -7.531 28.330 -5.608 1.00 0.00 1 GLY A O 16
ATOM 24488 N N . SER A 1 2 ? -6.029 27.116 -6.762 1.00 0.00 2 SER A N 16
ATOM 24489 C CA . SER A 1 2 ? -5.337 26.636 -5.571 1.00 0.00 2 SER A CA 16
ATOM 24490 C C . SER A 1 2 ? -4.317 25.561 -5.931 1.00 0.00 2 SER A C 16
ATOM 24491 O O . SER A 1 2 ? -4.237 25.125 -7.080 1.00 0.00 2 SER A O 16
ATOM 24499 N N . SER A 1 3 ? -3.537 25.138 -4.941 1.00 0.00 3 SER A N 16
ATOM 24500 C CA . SER A 1 3 ? -2.519 24.117 -5.153 1.00 0.00 3 SER A CA 16
ATOM 24501 C C . SER A 1 3 ? -2.047 23.535 -3.823 1.00 0.00 3 SER A C 16
ATOM 24502 O O . SER A 1 3 ? -2.265 22.359 -3.535 1.00 0.00 3 SER A O 16
ATOM 24510 N N . GLY A 1 4 ? -1.401 24.370 -3.015 1.00 0.00 4 GLY A N 16
ATOM 24511 C CA . GLY A 1 4 ? -0.908 23.921 -1.725 1.00 0.00 4 GLY A CA 16
ATOM 24512 C C . GLY A 1 4 ? 0.020 22.730 -1.842 1.00 0.00 4 GLY A C 16
ATOM 24513 O O . GLY A 1 4 ? 0.119 22.113 -2.902 1.00 0.00 4 GLY A O 16
ATOM 24517 N N . SER A 1 5 ? 0.704 22.405 -0.749 1.00 0.00 5 SER A N 16
ATOM 24518 C CA . SER A 1 5 ? 1.634 21.282 -0.735 1.00 0.00 5 SER A CA 16
ATOM 24519 C C . SER A 1 5 ? 2.263 21.115 0.644 1.00 0.00 5 SER A C 16
ATOM 24520 O O . SER A 1 5 ? 3.345 21.639 0.913 1.00 0.00 5 SER A O 16
ATOM 24528 N N . SER A 1 6 ? 1.579 20.382 1.517 1.00 0.00 6 SER A N 16
ATOM 24529 C CA . SER A 1 6 ? 2.068 20.150 2.871 1.00 0.00 6 SER A CA 16
ATOM 24530 C C . SER A 1 6 ? 1.018 19.429 3.711 1.00 0.00 6 SER A C 16
ATOM 24531 O O . SER A 1 6 ? -0.088 19.158 3.244 1.00 0.00 6 SER A O 16
ATOM 24539 N N . GLY A 1 7 ? 1.373 19.122 4.954 1.00 0.00 7 GLY A N 16
ATOM 24540 C CA . GLY A 1 7 ? 0.452 18.435 5.842 1.00 0.00 7 GLY A CA 16
ATOM 24541 C C . GLY A 1 7 ? 1.130 17.351 6.655 1.00 0.00 7 GLY A C 16
ATOM 24542 O O . GLY A 1 7 ? 1.767 16.455 6.101 1.00 0.00 7 GLY A O 16
ATOM 24546 N N . LYS A 1 8 ? 0.994 17.431 7.974 1.00 0.00 8 LYS A N 16
ATOM 24547 C CA . LYS A 1 8 ? 1.599 16.450 8.868 1.00 0.00 8 LYS A CA 16
ATOM 24548 C C . LYS A 1 8 ? 0.571 15.416 9.315 1.00 0.00 8 LYS A C 16
ATOM 24549 O O . LYS A 1 8 ? -0.610 15.728 9.471 1.00 0.00 8 LYS A O 16
ATOM 24568 N N . PHE A 1 9 ? 1.027 14.186 9.523 1.00 0.00 9 PHE A N 16
ATOM 24569 C CA . PHE A 1 9 ? 0.146 13.106 9.954 1.00 0.00 9 PHE A CA 16
ATOM 24570 C C . PHE A 1 9 ? -0.278 13.298 11.407 1.00 0.00 9 PHE A C 16
ATOM 24571 O O . PHE A 1 9 ? 0.513 13.094 12.328 1.00 0.00 9 PHE A O 16
ATOM 24588 N N . ASP A 1 10 ? -1.532 13.692 11.602 1.00 0.00 10 ASP A N 16
ATOM 24589 C CA . ASP A 1 10 ? -2.063 13.911 12.943 1.00 0.00 10 ASP A CA 16
ATOM 24590 C C . ASP A 1 10 ? -3.095 12.846 13.299 1.00 0.00 10 ASP A C 16
ATOM 24591 O O . ASP A 1 10 ? -4.109 12.698 12.617 1.00 0.00 10 ASP A O 16
ATOM 24600 N N . GLU A 1 11 ? -2.829 12.106 14.371 1.00 0.00 11 GLU A N 16
ATOM 24601 C CA . GLU A 1 11 ? -3.734 11.053 14.816 1.00 0.00 11 GLU A CA 16
ATOM 24602 C C . GLU A 1 11 ? -5.139 11.605 15.049 1.00 0.00 11 GLU A C 16
ATOM 24603 O O . GLU A 1 11 ? -6.124 11.046 14.569 1.00 0.00 11 GLU A O 16
ATOM 24615 N N . SER A 1 12 ? -5.219 12.706 15.789 1.00 0.00 12 SER A N 16
ATOM 24616 C CA . SER A 1 12 ? -6.502 13.332 16.090 1.00 0.00 12 SER A CA 16
ATOM 24617 C C . SER A 1 12 ? -6.887 14.331 15.002 1.00 0.00 12 SER A C 16
ATOM 24618 O O . SER A 1 12 ? -7.264 15.466 15.292 1.00 0.00 12 SER A O 16
ATOM 24626 N N . ALA A 1 13 ? -6.789 13.898 13.750 1.00 0.00 13 ALA A N 16
ATOM 24627 C CA . ALA A 1 13 ? -7.130 14.753 12.619 1.00 0.00 13 ALA A CA 16
ATOM 24628 C C . ALA A 1 13 ? -6.648 14.143 11.306 1.00 0.00 13 ALA A C 16
ATOM 24629 O O . ALA A 1 13 ? -5.637 14.570 10.746 1.00 0.00 13 ALA A O 16
ATOM 24636 N N . LEU A 1 14 ? -7.375 13.143 10.821 1.00 0.00 14 LEU A N 16
ATOM 24637 C CA . LEU A 1 14 ? -7.022 12.474 9.575 1.00 0.00 14 LEU A CA 16
ATOM 24638 C C . LEU A 1 14 ? -7.969 12.881 8.451 1.00 0.00 14 LEU A C 16
ATOM 24639 O O . LEU A 1 14 ? -9.120 13.244 8.694 1.00 0.00 14 LEU A O 16
ATOM 24655 N N . VAL A 1 15 ? -7.478 12.815 7.217 1.00 0.00 15 VAL A N 16
ATOM 24656 C CA . VAL A 1 15 ? -8.282 13.173 6.054 1.00 0.00 15 VAL A CA 16
ATOM 24657 C C . VAL A 1 15 ? -9.227 12.041 5.669 1.00 0.00 15 VAL A C 16
ATOM 24658 O O . VAL A 1 15 ? -8.854 10.867 5.648 1.00 0.00 15 VAL A O 16
ATOM 24671 N N . PRO A 1 16 ? -10.482 12.398 5.357 1.00 0.00 16 PRO A N 16
ATOM 24672 C CA . PRO A 1 16 ? -11.507 11.427 4.967 1.00 0.00 16 PRO A CA 16
ATOM 24673 C C . PRO A 1 16 ? -11.236 10.816 3.596 1.00 0.00 16 PRO A C 16
ATOM 24674 O O . PRO A 1 16 ? -10.669 11.468 2.718 1.00 0.00 16 PRO A O 16
ATOM 24685 N N . GLU A 1 17 ? -11.644 9.564 3.419 1.00 0.00 17 GLU A N 16
ATOM 24686 C CA . GLU A 1 17 ? -11.443 8.867 2.153 1.00 0.00 17 GLU A CA 16
ATOM 24687 C C . GLU A 1 17 ? -12.043 9.659 0.995 1.00 0.00 17 GLU A C 16
ATOM 24688 O O . GLU A 1 17 ? -11.641 9.495 -0.157 1.00 0.00 17 GLU A O 16
ATOM 24700 N N . ASP A 1 18 ? -13.007 10.517 1.309 1.00 0.00 18 ASP A N 16
ATOM 24701 C CA . ASP A 1 18 ? -13.663 11.335 0.297 1.00 0.00 18 ASP A CA 16
ATOM 24702 C C . ASP A 1 18 ? -12.685 12.335 -0.311 1.00 0.00 18 ASP A C 16
ATOM 24703 O O . ASP A 1 18 ? -12.709 12.588 -1.516 1.00 0.00 18 ASP A O 16
ATOM 24712 N N . GLN A 1 19 ? -11.827 12.902 0.532 1.00 0.00 19 GLN A N 16
ATOM 24713 C CA . GLN A 1 19 ? -10.842 13.877 0.077 1.00 0.00 19 GLN A CA 16
ATOM 24714 C C . GLN A 1 19 ? -9.546 13.189 -0.337 1.00 0.00 19 GLN A C 16
ATOM 24715 O O . GLN A 1 19 ? -9.009 13.448 -1.414 1.00 0.00 19 GLN A O 16
ATOM 24729 N N . PHE A 1 20 ? -9.048 12.310 0.527 1.00 0.00 20 PHE A N 16
ATOM 24730 C CA . PHE A 1 20 ? -7.812 11.584 0.251 1.00 0.00 20 PHE A CA 16
ATOM 24731 C C . PHE A 1 20 ? -7.814 11.026 -1.169 1.00 0.00 20 PHE A C 16
ATOM 24732 O O . PHE A 1 20 ? -6.797 11.056 -1.862 1.00 0.00 20 PHE A O 16
ATOM 24749 N N . LEU A 1 21 ? -8.964 10.516 -1.596 1.00 0.00 21 LEU A N 16
ATOM 24750 C CA . LEU A 1 21 ? -9.101 9.950 -2.934 1.00 0.00 21 LEU A CA 16
ATOM 24751 C C . LEU A 1 21 ? -8.684 10.961 -3.998 1.00 0.00 21 LEU A C 16
ATOM 24752 O O . LEU A 1 21 ? -7.701 10.758 -4.709 1.00 0.00 21 LEU A O 16
ATOM 24768 N N . ALA A 1 22 ? -9.438 12.051 -4.099 1.00 0.00 22 ALA A N 16
ATOM 24769 C CA . ALA A 1 22 ? -9.144 13.095 -5.072 1.00 0.00 22 ALA A CA 16
ATOM 24770 C C . ALA A 1 22 ? -7.742 13.657 -4.869 1.00 0.00 22 ALA A C 16
ATOM 24771 O O . ALA A 1 22 ? -6.970 13.780 -5.819 1.00 0.00 22 ALA A O 16
ATOM 24778 N N . GLN A 1 23 ? -7.420 13.996 -3.625 1.00 0.00 23 GLN A N 16
ATOM 24779 C CA . GLN A 1 23 ? -6.110 14.546 -3.298 1.00 0.00 23 GLN A CA 16
ATOM 24780 C C . GLN A 1 23 ? -5.026 13.928 -4.173 1.00 0.00 23 GLN A C 16
ATOM 24781 O O . GLN A 1 23 ? -4.053 14.590 -4.536 1.00 0.00 23 GLN A O 16
ATOM 24795 N N . HIS A 1 24 ? -5.199 12.653 -4.510 1.00 0.00 24 HIS A N 16
ATOM 24796 C CA . HIS A 1 24 ? -4.235 11.945 -5.345 1.00 0.00 24 HIS A CA 16
ATOM 24797 C C . HIS A 1 24 ? -4.921 11.320 -6.556 1.00 0.00 24 HIS A C 16
ATOM 24798 O O . HIS A 1 24 ? -5.410 10.191 -6.507 1.00 0.00 24 HIS A O 16
ATOM 24812 N N . PRO A 1 25 ? -4.957 12.068 -7.668 1.00 0.00 25 PRO A N 16
ATOM 24813 C CA . PRO A 1 25 ? -5.581 11.608 -8.912 1.00 0.00 25 PRO A CA 16
ATOM 24814 C C . PRO A 1 25 ? -4.789 10.485 -9.576 1.00 0.00 25 PRO A C 16
ATOM 24815 O O . PRO A 1 25 ? -3.722 10.100 -9.100 1.00 0.00 25 PRO A O 16
ATOM 24826 N N . GLY A 1 26 ? -5.319 9.966 -10.679 1.00 0.00 26 GLY A N 16
ATOM 24827 C CA . GLY A 1 26 ? -4.648 8.895 -11.391 1.00 0.00 26 GLY A CA 16
ATOM 24828 C C . GLY A 1 26 ? -4.170 7.794 -10.465 1.00 0.00 26 GLY A C 16
ATOM 24829 O O . GLY A 1 26 ? -4.556 7.725 -9.298 1.00 0.00 26 GLY A O 16
ATOM 24833 N N . PRO A 1 27 ? -3.312 6.907 -10.987 1.00 0.00 27 PRO A N 16
ATOM 24834 C CA . PRO A 1 27 ? -2.763 5.787 -10.217 1.00 0.00 27 PRO A CA 16
ATOM 24835 C C . PRO A 1 27 ? -1.784 6.247 -9.141 1.00 0.00 27 PRO A C 16
ATOM 24836 O O . PRO A 1 27 ? -0.947 7.116 -9.383 1.00 0.00 27 PRO A O 16
ATOM 24847 N N . ALA A 1 28 ? -1.896 5.659 -7.955 1.00 0.00 28 ALA A N 16
ATOM 24848 C CA . ALA A 1 28 ? -1.020 6.008 -6.844 1.00 0.00 28 ALA A CA 16
ATOM 24849 C C . ALA A 1 28 ? -0.072 4.860 -6.512 1.00 0.00 28 ALA A C 16
ATOM 24850 O O . ALA A 1 28 ? -0.508 3.754 -6.189 1.00 0.00 28 ALA A O 16
ATOM 24857 N N . THR A 1 29 ? 1.228 5.129 -6.593 1.00 0.00 29 THR A N 16
ATOM 24858 C CA . THR A 1 29 ? 2.237 4.118 -6.303 1.00 0.00 29 THR A CA 16
ATOM 24859 C C . THR A 1 29 ? 2.297 3.814 -4.810 1.00 0.00 29 THR A C 16
ATOM 24860 O O . THR A 1 29 ? 2.548 4.704 -3.996 1.00 0.00 29 THR A O 16
ATOM 24871 N N . ILE A 1 30 ? 2.067 2.555 -4.457 1.00 0.00 30 ILE A N 16
ATOM 24872 C CA . ILE A 1 30 ? 2.097 2.135 -3.062 1.00 0.00 30 ILE A CA 16
ATOM 24873 C C . ILE A 1 30 ? 3.305 1.247 -2.781 1.00 0.00 30 ILE A C 16
ATOM 24874 O O . ILE A 1 30 ? 3.575 0.298 -3.517 1.00 0.00 30 ILE A O 16
ATOM 24890 N N . ARG A 1 31 ? 4.028 1.562 -1.711 1.00 0.00 31 ARG A N 16
ATOM 24891 C CA . ARG A 1 31 ? 5.207 0.794 -1.332 1.00 0.00 31 ARG A CA 16
ATOM 24892 C C . ARG A 1 31 ? 4.859 -0.251 -0.276 1.00 0.00 31 ARG A C 16
ATOM 24893 O O . ARG A 1 31 ? 4.025 -0.013 0.597 1.00 0.00 31 ARG A O 16
ATOM 24914 N N . VAL A 1 32 ? 5.504 -1.410 -0.362 1.00 0.00 32 VAL A N 16
ATOM 24915 C CA . VAL A 1 32 ? 5.263 -2.492 0.585 1.00 0.00 32 VAL A CA 16
ATOM 24916 C C . VAL A 1 32 ? 6.567 -3.172 0.986 1.00 0.00 32 VAL A C 16
ATOM 24917 O O . VAL A 1 32 ? 7.424 -3.441 0.143 1.00 0.00 32 VAL A O 16
ATOM 24930 N N . SER A 1 33 ? 6.713 -3.449 2.278 1.00 0.00 33 SER A N 16
ATOM 24931 C CA . SER A 1 33 ? 7.914 -4.095 2.792 1.00 0.00 33 SER A CA 16
ATOM 24932 C C . SER A 1 33 ? 7.944 -5.570 2.407 1.00 0.00 33 SER A C 16
ATOM 24933 O O . SER A 1 33 ? 6.908 -6.235 2.365 1.00 0.00 33 SER A O 16
ATOM 24941 N N . LYS A 1 34 ? 9.140 -6.078 2.126 1.00 0.00 34 LYS A N 16
ATOM 24942 C CA . LYS A 1 34 ? 9.308 -7.475 1.745 1.00 0.00 34 LYS A CA 16
ATOM 24943 C C . LYS A 1 34 ? 9.250 -8.383 2.968 1.00 0.00 34 LYS A C 16
ATOM 24944 O O . LYS A 1 34 ? 9.571 -7.981 4.087 1.00 0.00 34 LYS A O 16
ATOM 24963 N N . PRO A 1 35 ? 8.833 -9.640 2.755 1.00 0.00 35 PRO A N 16
ATOM 24964 C CA . PRO A 1 35 ? 8.725 -10.633 3.828 1.00 0.00 35 PRO A CA 16
ATOM 24965 C C . PRO A 1 35 ? 10.089 -11.071 4.351 1.00 0.00 35 PRO A C 16
ATOM 24966 O O . PRO A 1 35 ? 10.686 -12.017 3.841 1.00 0.00 35 PRO A O 16
ATOM 24977 N N . ASN A 1 36 ? 10.576 -10.376 5.375 1.00 0.00 36 ASN A N 16
ATOM 24978 C CA . ASN A 1 36 ? 11.870 -10.693 5.967 1.00 0.00 36 ASN A CA 16
ATOM 24979 C C . ASN A 1 36 ? 12.141 -9.816 7.186 1.00 0.00 36 ASN A C 16
ATOM 24980 O O . ASN A 1 36 ? 11.446 -8.827 7.417 1.00 0.00 36 ASN A O 16
ATOM 24991 N N . GLU A 1 37 ? 13.157 -10.185 7.960 1.00 0.00 37 GLU A N 16
ATOM 24992 C CA . GLU A 1 37 ? 13.518 -9.431 9.155 1.00 0.00 37 GLU A CA 16
ATOM 24993 C C . GLU A 1 37 ? 14.143 -8.089 8.782 1.00 0.00 37 GLU A C 16
ATOM 24994 O O . GLU A 1 37 ? 14.447 -7.272 9.651 1.00 0.00 37 GLU A O 16
ATOM 25006 N N . ASN A 1 38 ? 14.333 -7.871 7.485 1.00 0.00 38 ASN A N 16
ATOM 25007 C CA . ASN A 1 38 ? 14.923 -6.630 6.997 1.00 0.00 38 ASN A CA 16
ATOM 25008 C C . ASN A 1 38 ? 13.978 -5.921 6.032 1.00 0.00 38 ASN A C 16
ATOM 25009 O O . ASN A 1 38 ? 13.701 -6.417 4.940 1.00 0.00 38 ASN A O 16
ATOM 25020 N N . ASP A 1 39 ? 13.487 -4.756 6.443 1.00 0.00 39 ASP A N 16
ATOM 25021 C CA . ASP A 1 39 ? 12.574 -3.977 5.615 1.00 0.00 39 ASP A CA 16
ATOM 25022 C C . ASP A 1 39 ? 13.327 -2.902 4.839 1.00 0.00 39 ASP A C 16
ATOM 25023 O O . ASP A 1 39 ? 12.739 -1.921 4.386 1.00 0.00 39 ASP A O 16
ATOM 25032 N N . GLY A 1 40 ? 14.635 -3.093 4.690 1.00 0.00 40 GLY A N 16
ATOM 25033 C CA . GLY A 1 40 ? 15.448 -2.131 3.969 1.00 0.00 40 GLY A CA 16
ATOM 25034 C C . GLY A 1 40 ? 14.761 -1.609 2.723 1.00 0.00 40 GLY A C 16
ATOM 25035 O O . GLY A 1 40 ? 14.168 -0.531 2.740 1.00 0.00 40 GLY A O 16
ATOM 25039 N N . GLN A 1 41 ? 14.842 -2.375 1.640 1.00 0.00 41 GLN A N 16
ATOM 25040 C CA . GLN A 1 41 ? 14.225 -1.981 0.379 1.00 0.00 41 GLN A CA 16
ATOM 25041 C C . GLN A 1 41 ? 12.762 -2.411 0.331 1.00 0.00 41 GLN A C 16
ATOM 25042 O O . GLN A 1 41 ? 12.356 -3.347 1.022 1.00 0.00 41 GLN A O 16
ATOM 25056 N N . PHE A 1 42 ? 11.975 -1.723 -0.488 1.00 0.00 42 PHE A N 16
ATOM 25057 C CA . PHE A 1 42 ? 10.556 -2.032 -0.624 1.00 0.00 42 PHE A CA 16
ATOM 25058 C C . PHE A 1 42 ? 10.187 -2.258 -2.089 1.00 0.00 42 PHE A C 16
ATOM 25059 O O . PHE A 1 42 ? 10.948 -1.910 -2.991 1.00 0.00 42 PHE A O 16
ATOM 25076 N N . MET A 1 43 ? 9.015 -2.842 -2.314 1.00 0.00 43 MET A N 16
ATOM 25077 C CA . MET A 1 43 ? 8.545 -3.113 -3.667 1.00 0.00 43 MET A CA 16
ATOM 25078 C C . MET A 1 43 ? 7.758 -1.928 -4.217 1.00 0.00 43 MET A C 16
ATOM 25079 O O . MET A 1 43 ? 7.475 -0.972 -3.496 1.00 0.00 43 MET A O 16
ATOM 25093 N N . GLU A 1 44 ? 7.408 -1.998 -5.497 1.00 0.00 44 GLU A N 16
ATOM 25094 C CA . GLU A 1 44 ? 6.654 -0.929 -6.143 1.00 0.00 44 GLU A CA 16
ATOM 25095 C C . GLU A 1 44 ? 5.342 -1.457 -6.715 1.00 0.00 44 GLU A C 16
ATOM 25096 O O . GLU A 1 44 ? 5.324 -2.093 -7.770 1.00 0.00 44 GLU A O 16
ATOM 25108 N N . ILE A 1 45 ? 4.247 -1.190 -6.012 1.00 0.00 45 ILE A N 16
ATOM 25109 C CA . ILE A 1 45 ? 2.931 -1.636 -6.449 1.00 0.00 45 ILE A CA 16
ATOM 25110 C C . ILE A 1 45 ? 1.982 -0.457 -6.633 1.00 0.00 45 ILE A C 16
ATOM 25111 O O . ILE A 1 45 ? 1.487 0.113 -5.660 1.00 0.00 45 ILE A O 16
ATOM 25127 N N . THR A 1 46 ? 1.730 -0.095 -7.888 1.00 0.00 46 THR A N 16
ATOM 25128 C CA . THR A 1 46 ? 0.841 1.016 -8.199 1.00 0.00 46 THR A CA 16
ATOM 25129 C C . THR A 1 46 ? -0.566 0.521 -8.517 1.00 0.00 46 THR A C 16
ATOM 25130 O O . THR A 1 46 ? -0.741 -0.477 -9.215 1.00 0.00 46 THR A O 16
ATOM 25141 N N . VAL A 1 47 ? -1.567 1.227 -8.000 1.00 0.00 47 VAL A N 16
ATOM 25142 C CA . VAL A 1 47 ? -2.959 0.861 -8.231 1.00 0.00 47 VAL A CA 16
ATOM 25143 C C . VAL A 1 47 ? -3.697 1.958 -8.988 1.00 0.00 47 VAL A C 16
ATOM 25144 O O . VAL A 1 47 ? -3.658 3.126 -8.602 1.00 0.00 47 VAL A O 16
ATOM 25157 N N . GLN A 1 48 ? -4.372 1.574 -10.067 1.00 0.00 48 GLN A N 16
ATOM 25158 C CA . GLN A 1 48 ? -5.121 2.526 -10.879 1.00 0.00 48 GLN A CA 16
ATOM 25159 C C . GLN A 1 48 ? -5.843 3.542 -9.999 1.00 0.00 48 GLN A C 16
ATOM 25160 O O . GLN A 1 48 ? -5.857 4.736 -10.296 1.00 0.00 48 GLN A O 16
ATOM 25174 N N . SER A 1 49 ? -6.442 3.058 -8.916 1.00 0.00 49 SER A N 16
ATOM 25175 C CA . SER A 1 49 ? -7.171 3.924 -7.995 1.00 0.00 49 SER A CA 16
ATOM 25176 C C . SER A 1 49 ? -6.962 3.478 -6.551 1.00 0.00 49 SER A C 16
ATOM 25177 O O . SER A 1 49 ? -6.793 2.290 -6.274 1.00 0.00 49 SER A O 16
ATOM 25185 N N . LEU A 1 50 ? -6.975 4.439 -5.634 1.00 0.00 50 LEU A N 16
ATOM 25186 C CA . LEU A 1 50 ? -6.788 4.147 -4.217 1.00 0.00 50 LEU A CA 16
ATOM 25187 C C . LEU A 1 50 ? -8.030 3.487 -3.628 1.00 0.00 50 LEU A C 16
ATOM 25188 O O . LEU A 1 50 ? -7.931 2.592 -2.789 1.00 0.00 50 LEU A O 16
ATOM 25204 N N . SER A 1 51 ? -9.200 3.932 -4.075 1.00 0.00 51 SER A N 16
ATOM 25205 C CA . SER A 1 51 ? -10.463 3.386 -3.591 1.00 0.00 51 SER A CA 16
ATOM 25206 C C . SER A 1 51 ? -10.378 1.869 -3.450 1.00 0.00 51 SER A C 16
ATOM 25207 O O . SER A 1 51 ? -11.001 1.283 -2.566 1.00 0.00 51 SER A O 16
ATOM 25215 N N . GLU A 1 52 ? -9.604 1.241 -4.330 1.00 0.00 52 GLU A N 16
ATOM 25216 C CA . GLU A 1 52 ? -9.440 -0.208 -4.304 1.00 0.00 52 GLU A CA 16
ATOM 25217 C C . GLU A 1 52 ? -9.428 -0.729 -2.870 1.00 0.00 52 GLU A C 16
ATOM 25218 O O . GLU A 1 52 ? -9.066 -0.009 -1.941 1.00 0.00 52 GLU A O 16
ATOM 25230 N N . ASN A 1 53 ? -9.827 -1.984 -2.700 1.00 0.00 53 ASN A N 16
ATOM 25231 C CA . ASN A 1 53 ? -9.863 -2.603 -1.379 1.00 0.00 53 ASN A CA 16
ATOM 25232 C C . ASN A 1 53 ? -8.568 -3.357 -1.096 1.00 0.00 53 ASN A C 16
ATOM 25233 O O . ASN A 1 53 ? -8.083 -4.116 -1.934 1.00 0.00 53 ASN A O 16
ATOM 25244 N N . VAL A 1 54 ? -8.013 -3.144 0.093 1.00 0.00 54 VAL A N 16
ATOM 25245 C CA . VAL A 1 54 ? -6.775 -3.803 0.489 1.00 0.00 54 VAL A CA 16
ATOM 25246 C C . VAL A 1 54 ? -6.731 -5.240 -0.021 1.00 0.00 54 VAL A C 16
ATOM 25247 O O . VAL A 1 54 ? -5.689 -5.719 -0.468 1.00 0.00 54 VAL A O 16
ATOM 25260 N N . GLY A 1 55 ? -7.870 -5.922 0.048 1.00 0.00 55 GLY A N 16
ATOM 25261 C CA . GLY A 1 55 ? -7.941 -7.297 -0.411 1.00 0.00 55 GLY A CA 16
ATOM 25262 C C . GLY A 1 55 ? -7.359 -7.476 -1.799 1.00 0.00 55 GLY A C 16
ATOM 25263 O O . GLY A 1 55 ? -6.610 -8.420 -2.049 1.00 0.00 55 GLY A O 16
ATOM 25267 N N . SER A 1 56 ? -7.707 -6.567 -2.706 1.00 0.00 56 SER A N 16
ATOM 25268 C CA . SER A 1 56 ? -7.219 -6.631 -4.078 1.00 0.00 56 SER A CA 16
ATOM 25269 C C . SER A 1 56 ? -5.703 -6.469 -4.125 1.00 0.00 56 SER A C 16
ATOM 25270 O O . SER A 1 56 ? -5.010 -7.193 -4.840 1.00 0.00 56 SER A O 16
ATOM 25278 N N . LEU A 1 57 ? -5.193 -5.513 -3.356 1.00 0.00 57 LEU A N 16
ATOM 25279 C CA . LEU A 1 57 ? -3.758 -5.253 -3.308 1.00 0.00 57 LEU A CA 16
ATOM 25280 C C . LEU A 1 57 ? -2.988 -6.519 -2.945 1.00 0.00 57 LEU A C 16
ATOM 25281 O O . LEU A 1 57 ? -1.927 -6.795 -3.504 1.00 0.00 57 LEU A O 16
ATOM 25297 N N . LYS A 1 58 ? -3.530 -7.286 -2.005 1.00 0.00 58 LYS A N 16
ATOM 25298 C CA . LYS A 1 58 ? -2.897 -8.525 -1.569 1.00 0.00 58 LYS A CA 16
ATOM 25299 C C . LYS A 1 58 ? -2.633 -9.448 -2.754 1.00 0.00 58 LYS A C 16
ATOM 25300 O O . LYS A 1 58 ? -1.630 -10.160 -2.786 1.00 0.00 58 LYS A O 16
ATOM 25319 N N . GLU A 1 59 ? -3.539 -9.428 -3.727 1.00 0.00 59 GLU A N 16
ATOM 25320 C CA . GLU A 1 59 ? -3.401 -10.262 -4.915 1.00 0.00 59 GLU A CA 16
ATOM 25321 C C . GLU A 1 59 ? -2.118 -9.928 -5.669 1.00 0.00 59 GLU A C 16
ATOM 25322 O O . GLU A 1 59 ? -1.397 -10.819 -6.119 1.00 0.00 59 GLU A O 16
ATOM 25334 N N . LYS A 1 60 ? -1.838 -8.636 -5.805 1.00 0.00 60 LYS A N 16
ATOM 25335 C CA . LYS A 1 60 ? -0.641 -8.182 -6.504 1.00 0.00 60 LYS A CA 16
ATOM 25336 C C . LYS A 1 60 ? 0.614 -8.786 -5.884 1.00 0.00 60 LYS A C 16
ATOM 25337 O O . LYS A 1 60 ? 1.326 -9.557 -6.528 1.00 0.00 60 LYS A O 16
ATOM 25356 N N . ILE A 1 61 ? 0.879 -8.432 -4.631 1.00 0.00 61 ILE A N 16
ATOM 25357 C CA . ILE A 1 61 ? 2.047 -8.942 -3.924 1.00 0.00 61 ILE A CA 16
ATOM 25358 C C . ILE A 1 61 ? 2.032 -10.466 -3.864 1.00 0.00 61 ILE A C 16
ATOM 25359 O O . ILE A 1 61 ? 3.046 -11.117 -4.109 1.00 0.00 61 ILE A O 16
ATOM 25375 N N . ALA A 1 62 ? 0.871 -11.027 -3.539 1.00 0.00 62 ALA A N 16
ATOM 25376 C CA . ALA A 1 62 ? 0.722 -12.475 -3.450 1.00 0.00 62 ALA A CA 16
ATOM 25377 C C . ALA A 1 62 ? 1.507 -13.176 -4.553 1.00 0.00 62 ALA A C 16
ATOM 25378 O O . ALA A 1 62 ? 1.976 -14.300 -4.378 1.00 0.00 62 ALA A O 16
ATOM 25385 N N . GLY A 1 63 ? 1.645 -12.505 -5.693 1.00 0.00 63 GLY A N 16
ATOM 25386 C CA . GLY A 1 63 ? 2.373 -13.081 -6.810 1.00 0.00 63 GLY A CA 16
ATOM 25387 C C . GLY A 1 63 ? 3.872 -13.084 -6.583 1.00 0.00 63 GLY A C 16
ATOM 25388 O O . GLY A 1 63 ? 4.555 -14.047 -6.927 1.00 0.00 63 GLY A O 16
ATOM 25392 N N . GLU A 1 64 ? 4.385 -12.002 -6.006 1.00 0.00 64 GLU A N 16
ATOM 25393 C CA . GLU A 1 64 ? 5.814 -11.884 -5.738 1.00 0.00 64 GLU A CA 16
ATOM 25394 C C . GLU A 1 64 ? 6.249 -12.875 -4.662 1.00 0.00 64 GLU A C 16
ATOM 25395 O O . GLU A 1 64 ? 7.122 -13.712 -4.892 1.00 0.00 64 GLU A O 16
ATOM 25407 N N . ILE A 1 65 ? 5.635 -12.773 -3.488 1.00 0.00 65 ILE A N 16
ATOM 25408 C CA . ILE A 1 65 ? 5.958 -13.659 -2.378 1.00 0.00 65 ILE A CA 16
ATOM 25409 C C . ILE A 1 65 ? 5.370 -15.050 -2.596 1.00 0.00 65 ILE A C 16
ATOM 25410 O O . ILE A 1 65 ? 5.697 -15.992 -1.874 1.00 0.00 65 ILE A O 16
ATOM 25426 N N . GLN A 1 66 ? 4.504 -15.171 -3.597 1.00 0.00 66 GLN A N 16
ATOM 25427 C CA . GLN A 1 66 ? 3.873 -16.446 -3.911 1.00 0.00 66 GLN A CA 16
ATOM 25428 C C . GLN A 1 66 ? 3.024 -16.936 -2.741 1.00 0.00 66 GLN A C 16
ATOM 25429 O O . GLN A 1 66 ? 3.092 -18.104 -2.359 1.00 0.00 66 GLN A O 16
ATOM 25443 N N . ILE A 1 67 ? 2.226 -16.035 -2.178 1.00 0.00 67 ILE A N 16
ATOM 25444 C CA . ILE A 1 67 ? 1.365 -16.375 -1.053 1.00 0.00 67 ILE A CA 16
ATOM 25445 C C . ILE A 1 67 ? -0.035 -15.797 -1.237 1.00 0.00 67 ILE A C 16
ATOM 25446 O O . ILE A 1 67 ? -0.210 -14.657 -1.668 1.00 0.00 67 ILE A O 16
ATOM 25462 N N . PRO A 1 68 ? -1.055 -16.600 -0.902 1.00 0.00 68 PRO A N 16
ATOM 25463 C CA . PRO A 1 68 ? -2.457 -16.190 -1.021 1.00 0.00 68 PRO A CA 16
ATOM 25464 C C . PRO A 1 68 ? -2.836 -15.120 -0.001 1.00 0.00 68 PRO A C 16
ATOM 25465 O O . PRO A 1 68 ? -2.395 -15.161 1.148 1.00 0.00 68 PRO A O 16
ATOM 25476 N N . ALA A 1 69 ? -3.655 -14.166 -0.428 1.00 0.00 69 ALA A N 16
ATOM 25477 C CA . ALA A 1 69 ? -4.096 -13.088 0.448 1.00 0.00 69 ALA A CA 16
ATOM 25478 C C . ALA A 1 69 ? -4.574 -13.631 1.790 1.00 0.00 69 ALA A C 16
ATOM 25479 O O . ALA A 1 69 ? -4.444 -12.970 2.820 1.00 0.00 69 ALA A O 16
ATOM 25486 N N . ASN A 1 70 ? -5.127 -14.840 1.771 1.00 0.00 70 ASN A N 16
ATOM 25487 C CA . ASN A 1 70 ? -5.625 -15.472 2.987 1.00 0.00 70 ASN A CA 16
ATOM 25488 C C . ASN A 1 70 ? -4.503 -15.653 4.006 1.00 0.00 70 ASN A C 16
ATOM 25489 O O . ASN A 1 70 ? -4.630 -15.253 5.163 1.00 0.00 70 ASN A O 16
ATOM 25500 N N . LYS A 1 71 ? -3.404 -16.257 3.566 1.00 0.00 71 LYS A N 16
ATOM 25501 C CA . LYS A 1 71 ? -2.258 -16.489 4.437 1.00 0.00 71 LYS A CA 16
ATOM 25502 C C . LYS A 1 71 ? -1.577 -15.174 4.802 1.00 0.00 71 LYS A C 16
ATOM 25503 O O . LYS A 1 71 ? -1.587 -14.762 5.961 1.00 0.00 71 LYS A O 16
ATOM 25522 N N . GLN A 1 72 ? -0.988 -14.522 3.806 1.00 0.00 72 GLN A N 16
ATOM 25523 C CA . GLN A 1 72 ? -0.302 -13.253 4.024 1.00 0.00 72 GLN A CA 16
ATOM 25524 C C . GLN A 1 72 ? -1.279 -12.182 4.496 1.00 0.00 72 GLN A C 16
ATOM 25525 O O . GLN A 1 72 ? -2.447 -12.177 4.109 1.00 0.00 72 GLN A O 16
ATOM 25539 N N . LYS A 1 73 ? -0.791 -11.273 5.335 1.00 0.00 73 LYS A N 16
ATOM 25540 C CA . LYS A 1 73 ? -1.620 -10.195 5.860 1.00 0.00 73 LYS A CA 16
ATOM 25541 C C . LYS A 1 73 ? -0.949 -8.842 5.649 1.00 0.00 73 LYS A C 16
ATOM 25542 O O . LYS A 1 73 ? 0.268 -8.760 5.482 1.00 0.00 73 LYS A O 16
ATOM 25561 N N . LEU A 1 74 ? -1.750 -7.781 5.660 1.00 0.00 74 LEU A N 16
ATOM 25562 C CA . LEU A 1 74 ? -1.233 -6.430 5.471 1.00 0.00 74 LEU A CA 16
ATOM 25563 C C . LEU A 1 74 ? -1.480 -5.575 6.709 1.00 0.00 74 LEU A C 16
ATOM 25564 O O . LEU A 1 74 ? -2.571 -5.590 7.278 1.00 0.00 74 LEU A O 16
ATOM 25580 N N . SER A 1 75 ? -0.461 -4.828 7.121 1.00 0.00 75 SER A N 16
ATOM 25581 C CA . SER A 1 75 ? -0.566 -3.967 8.292 1.00 0.00 75 SER A CA 16
ATOM 25582 C C . SER A 1 75 ? -0.254 -2.518 7.931 1.00 0.00 75 SER A C 16
ATOM 25583 O O . SER A 1 75 ? 0.718 -2.236 7.233 1.00 0.00 75 SER A O 16
ATOM 25591 N N . GLY A 1 76 ? -1.089 -1.602 8.413 1.00 0.00 76 GLY A N 16
ATOM 25592 C CA . GLY A 1 76 ? -0.886 -0.193 8.132 1.00 0.00 76 GLY A CA 16
ATOM 25593 C C . GLY A 1 76 ? -0.495 0.595 9.366 1.00 0.00 76 GLY A C 16
ATOM 25594 O O . GLY A 1 76 ? -0.475 0.058 10.474 1.00 0.00 76 GLY A O 16
ATOM 25598 N N . LYS A 1 77 ? -0.182 1.872 9.177 1.00 0.00 77 LYS A N 16
ATOM 25599 C CA . LYS A 1 77 ? 0.211 2.737 10.283 1.00 0.00 77 LYS A CA 16
ATOM 25600 C C . LYS A 1 77 ? -0.721 2.550 11.476 1.00 0.00 77 LYS A C 16
ATOM 25601 O O . LYS A 1 77 ? -0.293 2.629 12.628 1.00 0.00 77 LYS A O 16
ATOM 25620 N N . ALA A 1 78 ? -1.994 2.299 11.195 1.00 0.00 78 ALA A N 16
ATOM 25621 C CA . ALA A 1 78 ? -2.985 2.098 12.244 1.00 0.00 78 ALA A CA 16
ATOM 25622 C C . ALA A 1 78 ? -2.923 0.675 12.791 1.00 0.00 78 ALA A C 16
ATOM 25623 O O . ALA A 1 78 ? -3.008 0.460 14.000 1.00 0.00 78 ALA A O 16
ATOM 25630 N N . GLY A 1 79 ? -2.775 -0.293 11.893 1.00 0.00 79 GLY A N 16
ATOM 25631 C CA . GLY A 1 79 ? -2.705 -1.684 12.305 1.00 0.00 79 GLY A CA 16
ATOM 25632 C C . GLY A 1 79 ? -3.084 -2.638 11.190 1.00 0.00 79 GLY A C 16
ATOM 25633 O O . GLY A 1 79 ? -3.248 -2.228 10.041 1.00 0.00 79 GLY A O 16
ATOM 25637 N N . PHE A 1 80 ? -3.222 -3.915 11.530 1.00 0.00 80 PHE A N 16
ATOM 25638 C CA . PHE A 1 80 ? -3.582 -4.932 10.548 1.00 0.00 80 PHE A CA 16
ATOM 25639 C C . PHE A 1 80 ? -4.771 -4.480 9.707 1.00 0.00 80 PHE A C 16
ATOM 25640 O O . PHE A 1 80 ? -5.922 -4.574 10.138 1.00 0.00 80 PHE A O 16
ATOM 25657 N N . LEU A 1 81 ? -4.487 -3.988 8.506 1.00 0.00 81 LEU A N 16
ATOM 25658 C CA . LEU A 1 81 ? -5.533 -3.520 7.604 1.00 0.00 81 LEU A CA 16
ATOM 25659 C C . LEU A 1 81 ? -6.537 -4.630 7.312 1.00 0.00 81 LEU A C 16
ATOM 25660 O O . LEU A 1 81 ? -6.271 -5.805 7.566 1.00 0.00 81 LEU A O 16
ATOM 25676 N N . LYS A 1 82 ? -7.691 -4.250 6.775 1.00 0.00 82 LYS A N 16
ATOM 25677 C CA . LYS A 1 82 ? -8.736 -5.212 6.444 1.00 0.00 82 LYS A CA 16
ATOM 25678 C C . LYS A 1 82 ? -8.997 -5.236 4.941 1.00 0.00 82 LYS A C 16
ATOM 25679 O O . LYS A 1 82 ? -9.189 -4.191 4.318 1.00 0.00 82 LYS A O 16
ATOM 25698 N N . ASP A 1 83 ? -9.004 -6.433 4.365 1.00 0.00 83 ASP A N 16
ATOM 25699 C CA . ASP A 1 83 ? -9.245 -6.592 2.936 1.00 0.00 83 ASP A CA 16
ATOM 25700 C C . ASP A 1 83 ? -10.515 -5.861 2.514 1.00 0.00 83 ASP A C 16
ATOM 25701 O O . ASP A 1 83 ? -10.683 -5.510 1.347 1.00 0.00 83 ASP A O 16
ATOM 25710 N N . ASN A 1 84 ? -11.408 -5.635 3.472 1.00 0.00 84 ASN A N 16
ATOM 25711 C CA . ASN A 1 84 ? -12.665 -4.947 3.199 1.00 0.00 84 ASN A CA 16
ATOM 25712 C C . ASN A 1 84 ? -12.455 -3.438 3.128 1.00 0.00 84 ASN A C 16
ATOM 25713 O O . ASN A 1 84 ? -13.063 -2.754 2.305 1.00 0.00 84 ASN A O 16
ATOM 25724 N N . MET A 1 85 ? -11.587 -2.925 3.994 1.00 0.00 85 MET A N 16
ATOM 25725 C CA . MET A 1 85 ? -11.294 -1.497 4.028 1.00 0.00 85 MET A CA 16
ATOM 25726 C C . MET A 1 85 ? -10.571 -1.060 2.758 1.00 0.00 85 MET A C 16
ATOM 25727 O O . MET A 1 85 ? -10.068 -1.892 2.001 1.00 0.00 85 MET A O 16
ATOM 25741 N N . SER A 1 86 ? -10.524 0.248 2.528 1.00 0.00 86 SER A N 16
ATOM 25742 C CA . SER A 1 86 ? -9.866 0.794 1.348 1.00 0.00 86 SER A CA 16
ATOM 25743 C C . SER A 1 86 ? -8.514 1.402 1.710 1.00 0.00 86 SER A C 16
ATOM 25744 O O . SER A 1 86 ? -8.111 1.398 2.874 1.00 0.00 86 SER A O 16
ATOM 25752 N N . LEU A 1 87 ? -7.818 1.923 0.706 1.00 0.00 87 LEU A N 16
ATOM 25753 C CA . LEU A 1 87 ? -6.511 2.535 0.918 1.00 0.00 87 LEU A CA 16
ATOM 25754 C C . LEU A 1 87 ? -6.651 4.017 1.248 1.00 0.00 87 LEU A C 16
ATOM 25755 O O . LEU A 1 87 ? -6.012 4.520 2.172 1.00 0.00 87 LEU A O 16
ATOM 25771 N N . ALA A 1 88 ? -7.492 4.711 0.488 1.00 0.00 88 ALA A N 16
ATOM 25772 C CA . ALA A 1 88 ? -7.719 6.135 0.703 1.00 0.00 88 ALA A CA 16
ATOM 25773 C C . ALA A 1 88 ? -8.147 6.411 2.140 1.00 0.00 88 ALA A C 16
ATOM 25774 O O . ALA A 1 88 ? -7.680 7.363 2.766 1.00 0.00 88 ALA A O 16
ATOM 25781 N N . HIS A 1 89 ? -9.042 5.575 2.658 1.00 0.00 89 HIS A N 16
ATOM 25782 C CA . HIS A 1 89 ? -9.533 5.729 4.022 1.00 0.00 89 HIS A CA 16
ATOM 25783 C C . HIS A 1 89 ? -8.392 5.617 5.028 1.00 0.00 89 HIS A C 16
ATOM 25784 O O . HIS A 1 89 ? -8.337 6.364 6.006 1.00 0.00 89 HIS A O 16
ATOM 25798 N N . TYR A 1 90 ? -7.483 4.680 4.780 1.00 0.00 90 TYR A N 16
ATOM 25799 C CA . TYR A 1 90 ? -6.344 4.468 5.667 1.00 0.00 90 TYR A CA 16
ATOM 25800 C C . TYR A 1 90 ? -5.258 5.509 5.415 1.00 0.00 90 TYR A C 16
ATOM 25801 O O . TYR A 1 90 ? -4.164 5.429 5.974 1.00 0.00 90 TYR A O 16
ATOM 25819 N N . ASN A 1 91 ? -5.569 6.488 4.572 1.00 0.00 91 ASN A N 16
ATOM 25820 C CA . ASN A 1 91 ? -4.620 7.547 4.246 1.00 0.00 91 ASN A CA 16
ATOM 25821 C C . ASN A 1 91 ? -3.400 6.981 3.525 1.00 0.00 91 ASN A C 16
ATOM 25822 O O . ASN A 1 91 ? -2.277 7.445 3.724 1.00 0.00 91 ASN A O 16
ATOM 25833 N N . VAL A 1 92 ? -3.629 5.975 2.686 1.00 0.00 92 VAL A N 16
ATOM 25834 C CA . VAL A 1 92 ? -2.550 5.347 1.934 1.00 0.00 92 VAL A CA 16
ATOM 25835 C C . VAL A 1 92 ? -2.576 5.779 0.472 1.00 0.00 92 VAL A C 16
ATOM 25836 O O . VAL A 1 92 ? -3.540 5.519 -0.247 1.00 0.00 92 VAL A O 16
ATOM 25849 N N . GLY A 1 93 ? -1.507 6.439 0.036 1.00 0.00 93 GLY A N 16
ATOM 25850 C CA . GLY A 1 93 ? -1.427 6.896 -1.339 1.00 0.00 93 GLY A CA 16
ATOM 25851 C C . GLY A 1 93 ? -0.170 7.698 -1.612 1.00 0.00 93 GLY A C 16
ATOM 25852 O O . GLY A 1 93 ? 0.039 8.756 -1.019 1.00 0.00 93 GLY A O 16
ATOM 25856 N N . ALA A 1 94 ? 0.669 7.192 -2.510 1.00 0.00 94 ALA A N 16
ATOM 25857 C CA . ALA A 1 94 ? 1.913 7.869 -2.859 1.00 0.00 94 ALA A CA 16
ATOM 25858 C C . ALA A 1 94 ? 2.508 8.582 -1.650 1.00 0.00 94 ALA A C 16
ATOM 25859 O O . ALA A 1 94 ? 2.446 9.807 -1.546 1.00 0.00 94 ALA A O 16
ATOM 25866 N N . GLY A 1 95 ? 3.085 7.807 -0.737 1.00 0.00 95 GLY A N 16
ATOM 25867 C CA . GLY A 1 95 ? 3.683 8.383 0.454 1.00 0.00 95 GLY A CA 16
ATOM 25868 C C . GLY A 1 95 ? 3.659 7.430 1.633 1.00 0.00 95 GLY A C 16
ATOM 25869 O O . GLY A 1 95 ? 4.664 7.259 2.321 1.00 0.00 95 GLY A O 16
ATOM 25873 N N . GLU A 1 96 ? 2.506 6.810 1.867 1.00 0.00 96 GLU A N 16
ATOM 25874 C CA . GLU A 1 96 ? 2.356 5.872 2.973 1.00 0.00 96 GLU A CA 16
ATOM 25875 C C . GLU A 1 96 ? 2.917 4.502 2.606 1.00 0.00 96 GLU A C 16
ATOM 25876 O O . GLU A 1 96 ? 2.716 4.016 1.492 1.00 0.00 96 GLU A O 16
ATOM 25888 N N . ILE A 1 97 ? 3.623 3.886 3.547 1.00 0.00 97 ILE A N 16
ATOM 25889 C CA . ILE A 1 97 ? 4.213 2.571 3.323 1.00 0.00 97 ILE A CA 16
ATOM 25890 C C . ILE A 1 97 ? 3.523 1.507 4.169 1.00 0.00 97 ILE A C 16
ATOM 25891 O O . ILE A 1 97 ? 3.331 1.684 5.373 1.00 0.00 97 ILE A O 16
ATOM 25907 N N . LEU A 1 98 ? 3.156 0.401 3.533 1.00 0.00 98 LEU A N 16
ATOM 25908 C CA . LEU A 1 98 ? 2.488 -0.695 4.227 1.00 0.00 98 LEU A CA 16
ATOM 25909 C C . LEU A 1 98 ? 3.467 -1.828 4.522 1.00 0.00 98 LEU A C 16
ATOM 25910 O O . LEU A 1 98 ? 4.469 -1.996 3.827 1.00 0.00 98 LEU A O 16
ATOM 25926 N N . THR A 1 99 ? 3.167 -2.607 5.558 1.00 0.00 99 THR A N 16
ATOM 25927 C CA . THR A 1 99 ? 4.019 -3.725 5.945 1.00 0.00 99 THR A CA 16
ATOM 25928 C C . THR A 1 99 ? 3.364 -5.058 5.602 1.00 0.00 99 THR A C 16
ATOM 25929 O O . THR A 1 99 ? 2.146 -5.210 5.711 1.00 0.00 99 THR A O 16
ATOM 25940 N N . LEU A 1 100 ? 4.178 -6.022 5.188 1.00 0.00 100 LEU A N 16
ATOM 25941 C CA . LEU A 1 100 ? 3.679 -7.345 4.830 1.00 0.00 100 LEU A CA 16
ATOM 25942 C C . LEU A 1 100 ? 4.077 -8.380 5.877 1.00 0.00 100 LEU A C 16
ATOM 25943 O O . LEU A 1 100 ? 5.253 -8.517 6.212 1.00 0.00 100 LEU A O 16
ATOM 25959 N N . SER A 1 101 ? 3.089 -9.108 6.388 1.00 0.00 101 SER A N 16
ATOM 25960 C CA . SER A 1 101 ? 3.337 -10.130 7.399 1.00 0.00 101 SER A CA 16
ATOM 25961 C C . SER A 1 101 ? 3.027 -11.520 6.851 1.00 0.00 101 SER A C 16
ATOM 25962 O O . SER A 1 101 ? 2.047 -11.713 6.130 1.00 0.00 101 SER A O 16
ATOM 25970 N N . LEU A 1 102 ? 3.869 -12.486 7.201 1.00 0.00 102 LEU A N 16
ATOM 25971 C CA . LEU A 1 102 ? 3.687 -13.861 6.745 1.00 0.00 102 LEU A CA 16
ATOM 25972 C C . LEU A 1 102 ? 2.990 -14.700 7.812 1.00 0.00 102 LEU A C 16
ATOM 25973 O O . LEU A 1 102 ? 3.029 -14.371 8.998 1.00 0.00 102 LEU A O 16
ATOM 25989 N N . ARG A 1 103 ? 2.354 -15.785 7.382 1.00 0.00 103 ARG A N 16
ATOM 25990 C CA . ARG A 1 103 ? 1.649 -16.671 8.300 1.00 0.00 103 ARG A CA 16
ATOM 25991 C C . ARG A 1 103 ? 2.465 -17.933 8.571 1.00 0.00 103 ARG A C 16
ATOM 25992 O O . ARG A 1 103 ? 1.941 -19.045 8.517 1.00 0.00 103 ARG A O 16
ATOM 26013 N N . GLU A 1 104 ? 3.749 -17.750 8.862 1.00 0.00 104 GLU A N 16
ATOM 26014 C CA . GLU A 1 104 ? 4.636 -18.874 9.140 1.00 0.00 104 GLU A CA 16
ATOM 26015 C C . GLU A 1 104 ? 4.079 -19.740 10.267 1.00 0.00 104 GLU A C 16
ATOM 26016 O O . GLU A 1 104 ? 4.186 -19.391 11.442 1.00 0.00 104 GLU A O 16
ATOM 26028 N N . ARG A 1 105 ? 3.487 -20.871 9.898 1.00 0.00 105 ARG A N 16
ATOM 26029 C CA . ARG A 1 105 ? 2.912 -21.786 10.877 1.00 0.00 105 ARG A CA 16
ATOM 26030 C C . ARG A 1 105 ? 3.838 -22.976 11.118 1.00 0.00 105 ARG A C 16
ATOM 26031 O O . ARG A 1 105 ? 3.707 -24.017 10.476 1.00 0.00 105 ARG A O 16
ATOM 26052 N N . SER A 1 106 ? 4.773 -22.812 12.048 1.00 0.00 106 SER A N 16
ATOM 26053 C CA . SER A 1 106 ? 5.724 -23.870 12.371 1.00 0.00 106 SER A CA 16
ATOM 26054 C C . SER A 1 106 ? 6.504 -24.296 11.131 1.00 0.00 106 SER A C 16
ATOM 26055 O O . SER A 1 106 ? 6.005 -25.053 10.300 1.00 0.00 106 SER A O 16
ATOM 26063 N N . GLY A 1 107 ? 7.733 -23.802 11.015 1.00 0.00 107 GLY A N 16
ATOM 26064 C CA . GLY A 1 107 ? 8.564 -24.143 9.875 1.00 0.00 107 GLY A CA 16
ATOM 26065 C C . GLY A 1 107 ? 9.987 -24.479 10.274 1.00 0.00 107 GLY A C 16
ATOM 26066 O O . GLY A 1 107 ? 10.435 -24.167 11.377 1.00 0.00 107 GLY A O 16
ATOM 26070 N N . PRO A 1 108 ? 10.723 -25.132 9.361 1.00 0.00 108 PRO A N 16
ATOM 26071 C CA . PRO A 1 108 ? 12.114 -25.526 9.603 1.00 0.00 108 PRO A CA 16
ATOM 26072 C C . PRO A 1 108 ? 13.057 -24.328 9.648 1.00 0.00 108 PRO A C 16
ATOM 26073 O O . PRO A 1 108 ? 13.907 -24.228 10.533 1.00 0.00 108 PRO A O 16
ATOM 26084 N N . SER A 1 109 ? 12.900 -23.420 8.690 1.00 0.00 109 SER A N 16
ATOM 26085 C CA . SER A 1 109 ? 13.739 -22.230 8.619 1.00 0.00 109 SER A CA 16
ATOM 26086 C C . SER A 1 109 ? 13.122 -21.184 7.696 1.00 0.00 109 SER A C 16
ATOM 26087 O O . SER A 1 109 ? 12.945 -20.028 8.079 1.00 0.00 109 SER A O 16
ATOM 26095 N N . SER A 1 110 ? 12.798 -21.599 6.475 1.00 0.00 110 SER A N 16
ATOM 26096 C CA . SER A 1 110 ? 12.205 -20.699 5.494 1.00 0.00 110 SER A CA 16
ATOM 26097 C C . SER A 1 110 ? 11.615 -21.482 4.324 1.00 0.00 110 SER A C 16
ATOM 26098 O O . SER A 1 110 ? 12.081 -22.571 3.995 1.00 0.00 110 SER A O 16
ATOM 26106 N N . GLY A 1 111 ? 10.586 -20.916 3.701 1.00 0.00 111 GLY A N 16
ATOM 26107 C CA . GLY A 1 111 ? 9.947 -21.574 2.576 1.00 0.00 111 GLY A CA 16
ATOM 26108 C C . GLY A 1 111 ? 10.585 -21.204 1.251 1.00 0.00 111 GLY A C 16
ATOM 26109 O O . GLY A 1 111 ? 9.889 -20.879 0.289 1.00 0.00 111 GLY A O 16
ATOM 26113 N N . GLY A 1 1 ? -13.899 24.442 3.183 1.00 0.00 1 GLY A N 17
ATOM 26114 C CA . GLY A 1 1 ? -12.811 25.392 3.318 1.00 0.00 1 GLY A CA 17
ATOM 26115 C C . GLY A 1 1 ? -12.329 25.917 1.980 1.00 0.00 1 GLY A C 17
ATOM 26116 O O . GLY A 1 1 ? -11.924 25.144 1.111 1.00 0.00 1 GLY A O 17
ATOM 26120 N N . SER A 1 2 ? -12.375 27.235 1.811 1.00 0.00 2 SER A N 17
ATOM 26121 C CA . SER A 1 2 ? -11.945 27.861 0.567 1.00 0.00 2 SER A CA 17
ATOM 26122 C C . SER A 1 2 ? -10.438 28.094 0.568 1.00 0.00 2 SER A C 17
ATOM 26123 O O . SER A 1 2 ? -9.951 29.090 0.031 1.00 0.00 2 SER A O 17
ATOM 26131 N N . SER A 1 3 ? -9.703 27.168 1.174 1.00 0.00 3 SER A N 17
ATOM 26132 C CA . SER A 1 3 ? -8.250 27.273 1.250 1.00 0.00 3 SER A CA 17
ATOM 26133 C C . SER A 1 3 ? -7.600 25.896 1.154 1.00 0.00 3 SER A C 17
ATOM 26134 O O . SER A 1 3 ? -8.285 24.875 1.120 1.00 0.00 3 SER A O 17
ATOM 26142 N N . GLY A 1 4 ? -6.271 25.877 1.109 1.00 0.00 4 GLY A N 17
ATOM 26143 C CA . GLY A 1 4 ? -5.549 24.622 1.017 1.00 0.00 4 GLY A CA 17
ATOM 26144 C C . GLY A 1 4 ? -4.236 24.652 1.773 1.00 0.00 4 GLY A C 17
ATOM 26145 O O . GLY A 1 4 ? -3.967 25.586 2.529 1.00 0.00 4 GLY A O 17
ATOM 26149 N N . SER A 1 5 ? -3.415 23.625 1.572 1.00 0.00 5 SER A N 17
ATOM 26150 C CA . SER A 1 5 ? -2.125 23.534 2.245 1.00 0.00 5 SER A CA 17
ATOM 26151 C C . SER A 1 5 ? -1.325 22.343 1.727 1.00 0.00 5 SER A C 17
ATOM 26152 O O . SER A 1 5 ? -0.116 22.437 1.517 1.00 0.00 5 SER A O 17
ATOM 26160 N N . SER A 1 6 ? -2.009 21.221 1.524 1.00 0.00 6 SER A N 17
ATOM 26161 C CA . SER A 1 6 ? -1.364 20.010 1.035 1.00 0.00 6 SER A CA 17
ATOM 26162 C C . SER A 1 6 ? -0.224 19.591 1.958 1.00 0.00 6 SER A C 17
ATOM 26163 O O . SER A 1 6 ? 0.931 19.955 1.742 1.00 0.00 6 SER A O 17
ATOM 26171 N N . GLY A 1 7 ? -0.558 18.822 2.991 1.00 0.00 7 GLY A N 17
ATOM 26172 C CA . GLY A 1 7 ? 0.448 18.366 3.933 1.00 0.00 7 GLY A CA 17
ATOM 26173 C C . GLY A 1 7 ? 0.109 17.017 4.536 1.00 0.00 7 GLY A C 17
ATOM 26174 O O . GLY A 1 7 ? -0.413 16.137 3.852 1.00 0.00 7 GLY A O 17
ATOM 26178 N N . LYS A 1 8 ? 0.407 16.853 5.820 1.00 0.00 8 LYS A N 17
ATOM 26179 C CA . LYS A 1 8 ? 0.132 15.602 6.516 1.00 0.00 8 LYS A CA 17
ATOM 26180 C C . LYS A 1 8 ? -1.081 15.744 7.430 1.00 0.00 8 LYS A C 17
ATOM 26181 O O . LYS A 1 8 ? -1.123 16.625 8.290 1.00 0.00 8 LYS A O 17
ATOM 26200 N N . PHE A 1 9 ? -2.066 14.872 7.241 1.00 0.00 9 PHE A N 17
ATOM 26201 C CA . PHE A 1 9 ? -3.279 14.900 8.049 1.00 0.00 9 PHE A CA 17
ATOM 26202 C C . PHE A 1 9 ? -3.147 13.981 9.260 1.00 0.00 9 PHE A C 17
ATOM 26203 O O . PHE A 1 9 ? -2.957 12.773 9.119 1.00 0.00 9 PHE A O 17
ATOM 26220 N N . ASP A 1 10 ? -3.248 14.563 10.451 1.00 0.00 10 ASP A N 17
ATOM 26221 C CA . ASP A 1 10 ? -3.141 13.798 11.687 1.00 0.00 10 ASP A CA 17
ATOM 26222 C C . ASP A 1 10 ? -4.418 13.006 11.949 1.00 0.00 10 ASP A C 17
ATOM 26223 O O . ASP A 1 10 ? -5.495 13.374 11.480 1.00 0.00 10 ASP A O 17
ATOM 26232 N N . GLU A 1 11 ? -4.289 11.915 12.698 1.00 0.00 11 GLU A N 17
ATOM 26233 C CA . GLU A 1 11 ? -5.433 11.070 13.019 1.00 0.00 11 GLU A CA 17
ATOM 26234 C C . GLU A 1 11 ? -6.656 11.917 13.361 1.00 0.00 11 GLU A C 17
ATOM 26235 O O . GLU A 1 11 ? -7.753 11.674 12.857 1.00 0.00 11 GLU A O 17
ATOM 26247 N N . SER A 1 12 ? -6.458 12.912 14.219 1.00 0.00 12 SER A N 17
ATOM 26248 C CA . SER A 1 12 ? -7.545 13.792 14.633 1.00 0.00 12 SER A CA 17
ATOM 26249 C C . SER A 1 12 ? -8.375 14.232 13.430 1.00 0.00 12 SER A C 17
ATOM 26250 O O . SER A 1 12 ? -9.592 14.055 13.404 1.00 0.00 12 SER A O 17
ATOM 26258 N N . ALA A 1 13 ? -7.705 14.806 12.436 1.00 0.00 13 ALA A N 17
ATOM 26259 C CA . ALA A 1 13 ? -8.379 15.269 11.229 1.00 0.00 13 ALA A CA 17
ATOM 26260 C C . ALA A 1 13 ? -7.883 14.516 10.000 1.00 0.00 13 ALA A C 17
ATOM 26261 O O . ALA A 1 13 ? -6.950 14.954 9.325 1.00 0.00 13 ALA A O 17
ATOM 26268 N N . LEU A 1 14 ? -8.510 13.381 9.714 1.00 0.00 14 LEU A N 17
ATOM 26269 C CA . LEU A 1 14 ? -8.132 12.565 8.565 1.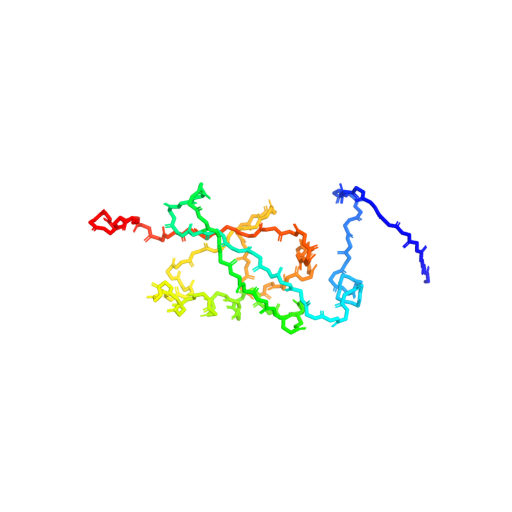00 0.00 14 LEU A CA 17
ATOM 26270 C C . LEU A 1 14 ? -9.007 12.885 7.358 1.00 0.00 14 LEU A C 17
ATOM 26271 O O . LEU A 1 14 ? -10.155 13.306 7.504 1.00 0.00 14 LEU A O 17
ATOM 26287 N N . VAL A 1 15 ? -8.459 12.680 6.164 1.00 0.00 15 VAL A N 17
ATOM 26288 C CA . VAL A 1 15 ? -9.191 12.944 4.931 1.00 0.00 15 VAL A CA 17
ATOM 26289 C C . VAL A 1 15 ? -10.176 11.821 4.626 1.00 0.00 15 VAL A C 17
ATOM 26290 O O . VAL A 1 15 ? -9.872 10.638 4.777 1.00 0.00 15 VAL A O 17
ATOM 26303 N N . PRO A 1 16 ? -11.385 12.198 4.186 1.00 0.00 16 PRO A N 17
ATOM 26304 C CA . PRO A 1 16 ? -12.440 11.237 3.849 1.00 0.00 16 PRO A CA 17
ATOM 26305 C C . PRO A 1 16 ? -12.119 10.444 2.587 1.00 0.00 16 PRO A C 17
ATOM 26306 O O . PRO A 1 16 ? -11.369 10.905 1.728 1.00 0.00 16 PRO A O 17
ATOM 26317 N N . GLU A 1 17 ? -12.695 9.250 2.483 1.00 0.00 17 GLU A N 17
ATOM 26318 C CA . GLU A 1 17 ? -12.469 8.393 1.325 1.00 0.00 17 GLU A CA 17
ATOM 26319 C C . GLU A 1 17 ? -12.993 9.051 0.051 1.00 0.00 17 GLU A C 17
ATOM 26320 O O . GLU A 1 17 ? -12.698 8.603 -1.058 1.00 0.00 17 GLU A O 17
ATOM 26332 N N . ASP A 1 18 ? -13.772 10.114 0.218 1.00 0.00 18 ASP A N 17
ATOM 26333 C CA . ASP A 1 18 ? -14.337 10.834 -0.917 1.00 0.00 18 ASP A CA 17
ATOM 26334 C C . ASP A 1 18 ? -13.338 11.844 -1.470 1.00 0.00 18 ASP A C 17
ATOM 26335 O O . ASP A 1 18 ? -13.139 11.933 -2.683 1.00 0.00 18 ASP A O 17
ATOM 26344 N N . GLN A 1 19 ? -12.715 12.604 -0.576 1.00 0.00 19 GLN A N 17
ATOM 26345 C CA . GLN A 1 19 ? -11.738 13.610 -0.977 1.00 0.00 19 GLN A CA 17
ATOM 26346 C C . GLN A 1 19 ? -10.385 12.969 -1.267 1.00 0.00 19 GLN A C 17
ATOM 26347 O O . GLN A 1 19 ? -9.867 13.064 -2.380 1.00 0.00 19 GLN A O 17
ATOM 26361 N N . PHE A 1 20 ? -9.816 12.318 -0.257 1.00 0.00 20 PHE A N 17
ATOM 26362 C CA . PHE A 1 20 ? -8.522 11.663 -0.403 1.00 0.00 20 PHE A CA 17
ATOM 26363 C C . PHE A 1 20 ? -8.416 10.962 -1.755 1.00 0.00 20 PHE A C 17
ATOM 26364 O O . PHE A 1 20 ? -7.342 10.909 -2.356 1.00 0.00 20 PHE A O 17
ATOM 26381 N N . LEU A 1 21 ? -9.536 10.427 -2.226 1.00 0.00 21 LEU A N 17
ATOM 26382 C CA . LEU A 1 21 ? -9.570 9.728 -3.506 1.00 0.00 21 LEU A CA 17
ATOM 26383 C C . LEU A 1 21 ? -9.175 10.661 -4.645 1.00 0.00 21 LEU A C 17
ATOM 26384 O O . LEU A 1 21 ? -8.275 10.355 -5.427 1.00 0.00 21 LEU A O 17
ATOM 26400 N N . ALA A 1 22 ? -9.853 11.801 -4.733 1.00 0.00 22 ALA A N 17
ATOM 26401 C CA . ALA A 1 22 ? -9.569 12.781 -5.775 1.00 0.00 22 ALA A CA 17
ATOM 26402 C C . ALA A 1 22 ? -8.230 13.469 -5.530 1.00 0.00 22 ALA A C 17
ATOM 26403 O O . ALA A 1 22 ? -7.452 13.680 -6.462 1.00 0.00 22 ALA A O 17
ATOM 26410 N N . GLN A 1 23 ? -7.968 13.816 -4.275 1.00 0.00 23 GLN A N 17
ATOM 26411 C CA . GLN A 1 23 ? -6.723 14.481 -3.910 1.00 0.00 23 GLN A CA 17
ATOM 26412 C C . GLN A 1 23 ? -5.549 13.910 -4.698 1.00 0.00 23 GLN A C 17
ATOM 26413 O O . GLN A 1 23 ? -4.597 14.622 -5.017 1.00 0.00 23 GLN A O 17
ATOM 26427 N N . HIS A 1 24 ? -5.624 12.620 -5.008 1.00 0.00 24 HIS A N 17
ATOM 26428 C CA . HIS A 1 24 ? -4.567 11.951 -5.759 1.00 0.00 24 HIS A CA 17
ATOM 26429 C C . HIS A 1 24 ? -5.130 11.277 -7.007 1.00 0.00 24 HIS A C 17
ATOM 26430 O O . HIS A 1 24 ? -5.563 10.125 -6.977 1.00 0.00 24 HIS A O 17
ATOM 26444 N N . PRO A 1 25 ? -5.123 12.010 -8.131 1.00 0.00 25 PRO A N 17
ATOM 26445 C CA . PRO A 1 25 ? -5.629 11.503 -9.409 1.00 0.00 25 PRO A CA 17
ATOM 26446 C C . PRO A 1 25 ? -4.736 10.415 -9.996 1.00 0.00 25 PRO A C 17
ATOM 26447 O O . PRO A 1 25 ? -3.673 10.113 -9.456 1.00 0.00 25 PRO A O 17
ATOM 26458 N N . GLY A 1 26 ? -5.175 9.831 -11.107 1.00 0.00 26 GLY A N 17
ATOM 26459 C CA . GLY A 1 26 ? -4.403 8.784 -11.750 1.00 0.00 26 GLY A CA 17
ATOM 26460 C C . GLY A 1 26 ? -3.982 7.696 -10.780 1.00 0.00 26 GLY A C 17
ATOM 26461 O O . GLY A 1 26 ? -4.296 7.740 -9.591 1.00 0.00 26 GLY A O 17
ATOM 26465 N N . PRO A 1 27 ? -3.255 6.692 -11.292 1.00 0.00 27 PRO A N 17
ATOM 26466 C CA . PRO A 1 27 ? -2.776 5.569 -10.481 1.00 0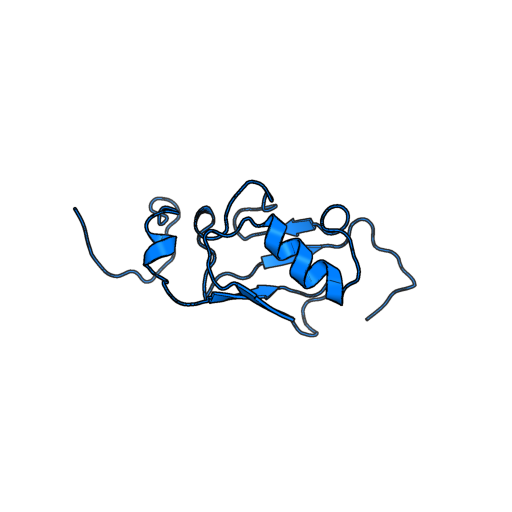.00 27 PRO A CA 17
ATOM 26467 C C . PRO A 1 27 ? -1.688 5.986 -9.497 1.00 0.00 27 PRO A C 17
ATOM 26468 O O . PRO A 1 27 ? -0.806 6.778 -9.831 1.00 0.00 27 PRO A O 17
ATOM 26479 N N . ALA A 1 28 ? -1.756 5.449 -8.284 1.00 0.00 28 ALA A N 17
ATOM 26480 C CA . ALA A 1 28 ? -0.775 5.764 -7.253 1.00 0.00 28 ALA A CA 17
ATOM 26481 C C . ALA A 1 28 ? 0.154 4.581 -6.999 1.00 0.00 28 ALA A C 17
ATOM 26482 O O . ALA A 1 28 ? -0.208 3.429 -7.245 1.00 0.00 28 ALA A O 17
ATOM 26489 N N . THR A 1 29 ? 1.352 4.871 -6.504 1.00 0.00 29 THR A N 17
ATOM 26490 C CA . THR A 1 29 ? 2.334 3.833 -6.219 1.00 0.00 29 THR A CA 17
ATOM 26491 C C . THR A 1 29 ? 2.514 3.644 -4.717 1.00 0.00 29 THR A C 17
ATOM 26492 O O . THR A 1 29 ? 3.066 4.508 -4.035 1.00 0.00 29 THR A O 17
ATOM 26503 N N . ILE A 1 30 ? 2.046 2.510 -4.207 1.00 0.00 30 ILE A N 17
ATOM 26504 C CA . ILE A 1 30 ? 2.157 2.209 -2.785 1.00 0.00 30 ILE A CA 17
ATOM 26505 C C . ILE A 1 30 ? 3.444 1.448 -2.484 1.00 0.00 30 ILE A C 17
ATOM 26506 O O . ILE A 1 30 ? 3.804 0.510 -3.193 1.00 0.00 30 ILE A O 17
ATOM 26522 N N . ARG A 1 31 ? 4.135 1.861 -1.425 1.00 0.00 31 ARG A N 17
ATOM 26523 C CA . ARG A 1 31 ? 5.382 1.220 -1.028 1.00 0.00 31 ARG A CA 17
ATOM 26524 C C . ARG A 1 31 ? 5.121 0.092 -0.034 1.00 0.00 31 ARG A C 17
ATOM 26525 O O . ARG A 1 31 ? 4.514 0.303 1.015 1.00 0.00 31 ARG A O 17
ATOM 26546 N N . VAL A 1 32 ? 5.583 -1.108 -0.373 1.00 0.00 32 VAL A N 17
ATOM 26547 C CA . VAL A 1 32 ? 5.402 -2.270 0.490 1.00 0.00 32 VAL A CA 17
ATOM 26548 C C . VAL A 1 32 ? 6.741 -2.902 0.851 1.00 0.00 32 VAL A C 17
ATOM 26549 O O . VAL A 1 32 ? 7.568 -3.170 -0.021 1.00 0.00 32 VAL A O 17
ATOM 26562 N N . SER A 1 33 ? 6.948 -3.137 2.143 1.00 0.00 33 SER A N 17
ATOM 26563 C CA . SER A 1 33 ? 8.189 -3.735 2.620 1.00 0.00 33 SER A CA 17
ATOM 26564 C C . SER A 1 33 ? 8.222 -5.231 2.323 1.00 0.00 33 SER A C 17
ATOM 26565 O O . SER A 1 33 ? 7.179 -5.867 2.165 1.00 0.00 33 SER A O 17
ATOM 26573 N N . LYS A 1 34 ? 9.426 -5.787 2.248 1.00 0.00 34 LYS A N 17
ATOM 26574 C CA . LYS A 1 34 ? 9.597 -7.208 1.971 1.00 0.00 34 LYS A CA 17
ATOM 26575 C C . LYS A 1 34 ? 9.194 -8.051 3.177 1.00 0.00 34 LYS A C 17
ATOM 26576 O O . LYS A 1 34 ? 9.248 -7.603 4.323 1.00 0.00 34 LYS A O 17
ATOM 26595 N N . PRO A 1 35 ? 8.781 -9.300 2.916 1.00 0.00 35 PRO A N 17
ATOM 26596 C CA . PRO A 1 35 ? 8.362 -10.231 3.968 1.00 0.00 35 PRO A CA 17
ATOM 26597 C C . PRO A 1 35 ? 9.531 -10.692 4.833 1.00 0.00 35 PRO A C 17
ATOM 26598 O O . PRO A 1 35 ? 9.346 -11.427 5.802 1.00 0.00 35 PRO A O 17
ATOM 26609 N N . ASN A 1 36 ? 10.735 -10.257 4.475 1.00 0.00 36 ASN A N 17
ATOM 26610 C CA . ASN A 1 36 ? 11.934 -10.625 5.217 1.00 0.00 36 ASN A CA 17
ATOM 26611 C C . ASN A 1 36 ? 13.182 -10.048 4.558 1.00 0.00 36 ASN A C 17
ATOM 26612 O O . ASN A 1 36 ? 13.896 -9.244 5.156 1.00 0.00 36 ASN A O 17
ATOM 26623 N N . GLU A 1 37 ? 13.438 -10.463 3.321 1.00 0.00 37 GLU A N 17
ATOM 26624 C CA . GLU A 1 37 ? 14.599 -9.987 2.580 1.00 0.00 37 GLU A CA 17
ATOM 26625 C C . GLU A 1 37 ? 14.802 -8.489 2.790 1.00 0.00 37 GLU A C 17
ATOM 26626 O O . GLU A 1 37 ? 14.120 -7.668 2.178 1.00 0.00 37 GLU A O 17
ATOM 26638 N N . ASN A 1 38 ? 15.743 -8.141 3.661 1.00 0.00 38 ASN A N 17
ATOM 26639 C CA . ASN A 1 38 ? 16.035 -6.742 3.953 1.00 0.00 38 ASN A CA 17
ATOM 26640 C C . ASN A 1 38 ? 14.789 -6.021 4.459 1.00 0.00 38 ASN A C 17
ATOM 26641 O O . ASN A 1 38 ? 13.669 -6.501 4.288 1.00 0.00 38 ASN A O 17
ATOM 26652 N N . ASP A 1 39 ? 14.994 -4.866 5.083 1.00 0.00 39 ASP A N 17
ATOM 26653 C CA . ASP A 1 39 ? 13.888 -4.077 5.612 1.00 0.00 39 ASP A CA 17
ATOM 26654 C C . ASP A 1 39 ? 13.769 -2.745 4.878 1.00 0.00 39 ASP A C 17
ATOM 26655 O O . ASP A 1 39 ? 12.673 -2.214 4.709 1.00 0.00 39 ASP A O 17
ATOM 26664 N N . GLY A 1 40 ? 14.907 -2.211 4.443 1.00 0.00 40 GLY A N 17
ATOM 26665 C CA . GLY A 1 40 ? 14.909 -0.945 3.733 1.00 0.00 40 GLY A CA 17
ATOM 26666 C C . GLY A 1 40 ? 14.215 -1.034 2.389 1.00 0.00 40 GLY A C 17
ATOM 26667 O O . GLY A 1 40 ? 13.017 -0.773 2.283 1.00 0.00 40 GLY A O 17
ATOM 26671 N N . GLN A 1 41 ? 14.970 -1.403 1.358 1.00 0.00 41 GLN A N 17
ATOM 26672 C CA . GLN A 1 41 ? 14.420 -1.523 0.013 1.00 0.00 41 GLN A CA 17
ATOM 26673 C C . GLN A 1 41 ? 12.981 -2.028 0.056 1.00 0.00 41 GLN A C 17
ATOM 26674 O O . GLN A 1 41 ? 12.631 -2.862 0.891 1.00 0.00 41 GLN A O 17
ATOM 26688 N N . PHE A 1 42 ? 12.152 -1.516 -0.847 1.00 0.00 42 PHE A N 17
ATOM 26689 C CA . PHE A 1 42 ? 10.750 -1.915 -0.911 1.00 0.00 42 PHE A CA 17
ATOM 26690 C C . PHE A 1 42 ? 10.311 -2.125 -2.357 1.00 0.00 42 PHE A C 17
ATOM 26691 O O . PHE A 1 42 ? 11.044 -1.809 -3.292 1.00 0.00 42 PHE A O 17
ATOM 26708 N N . MET A 1 43 ? 9.107 -2.661 -2.530 1.00 0.00 43 MET A N 17
ATOM 26709 C CA . MET A 1 43 ? 8.568 -2.913 -3.862 1.00 0.00 43 MET A CA 17
ATOM 26710 C C . MET A 1 43 ? 7.715 -1.740 -4.335 1.00 0.00 43 MET A C 17
ATOM 26711 O O . MET A 1 43 ? 7.401 -0.839 -3.559 1.00 0.00 43 MET A O 17
ATOM 26725 N N . GLU A 1 44 ? 7.346 -1.760 -5.612 1.00 0.00 44 GLU A N 17
ATOM 26726 C CA . GLU A 1 44 ? 6.532 -0.695 -6.187 1.00 0.00 44 GLU A CA 17
ATOM 26727 C C . GLU A 1 44 ? 5.226 -1.253 -6.748 1.00 0.00 44 GLU A C 17
ATOM 26728 O O . GLU A 1 44 ? 5.180 -1.735 -7.880 1.00 0.00 44 GLU A O 17
ATOM 26740 N N . ILE A 1 45 ? 4.168 -1.185 -5.947 1.00 0.00 45 ILE A N 17
ATOM 26741 C CA . ILE A 1 45 ? 2.862 -1.682 -6.363 1.00 0.00 45 ILE A CA 17
ATOM 26742 C C . ILE A 1 45 ? 1.919 -0.532 -6.702 1.00 0.00 45 ILE A C 17
ATOM 26743 O O . ILE A 1 45 ? 1.414 0.155 -5.814 1.00 0.00 45 ILE A O 17
ATOM 26759 N N . THR A 1 46 ? 1.684 -0.329 -7.994 1.00 0.00 46 THR A N 17
ATOM 26760 C CA . THR A 1 46 ? 0.802 0.737 -8.452 1.00 0.00 46 THR A CA 17
ATOM 26761 C C . THR A 1 46 ? -0.609 0.214 -8.700 1.00 0.00 46 THR A C 17
ATOM 26762 O O . THR A 1 46 ? -0.792 -0.863 -9.268 1.00 0.00 46 THR A O 17
ATOM 26773 N N . VAL A 1 47 ? -1.604 0.983 -8.270 1.00 0.00 47 VAL A N 17
ATOM 26774 C CA . VAL A 1 47 ? -2.999 0.598 -8.447 1.00 0.00 47 VAL A CA 17
ATOM 26775 C C . VAL A 1 47 ? -3.748 1.619 -9.297 1.00 0.00 47 VAL A C 17
ATOM 26776 O O . VAL A 1 47 ? -3.687 2.820 -9.037 1.00 0.00 47 VAL A O 17
ATOM 26789 N N . GLN A 1 48 ? -4.453 1.132 -10.313 1.00 0.00 48 GLN A N 17
ATOM 26790 C CA . GLN A 1 48 ? -5.213 2.003 -11.202 1.00 0.00 48 GLN A CA 17
ATOM 26791 C C . GLN A 1 48 ? -5.924 3.097 -10.414 1.00 0.00 48 GLN A C 17
ATOM 26792 O O . GLN A 1 48 ? -6.027 4.236 -10.869 1.00 0.00 48 GLN A O 17
ATOM 26806 N N . SER A 1 49 ? -6.412 2.745 -9.229 1.00 0.00 49 SER A N 17
ATOM 26807 C CA . SER A 1 49 ? -7.118 3.697 -8.379 1.00 0.00 49 SER A CA 17
ATOM 26808 C C . SER A 1 49 ? -7.046 3.274 -6.914 1.00 0.00 49 SER A C 17
ATOM 26809 O O . SER A 1 49 ? -6.974 2.085 -6.602 1.00 0.00 49 SER A O 17
ATOM 26817 N N . LEU A 1 50 ? -7.066 4.256 -6.020 1.00 0.00 50 LEU A N 17
ATOM 26818 C CA . LEU A 1 50 ? -7.002 3.988 -4.588 1.00 0.00 50 LEU A CA 17
ATOM 26819 C C . LEU A 1 50 ? -8.304 3.366 -4.092 1.00 0.00 50 LEU A C 17
ATOM 26820 O O . LEU A 1 50 ? -8.292 2.444 -3.277 1.00 0.00 50 LEU A O 17
ATOM 26836 N N . SER A 1 51 ? -9.425 3.877 -4.591 1.00 0.00 51 SER A N 17
ATOM 26837 C CA . SER A 1 51 ? -10.736 3.372 -4.199 1.00 0.00 51 SER A CA 17
ATOM 26838 C C . SER A 1 51 ? -10.704 1.858 -4.019 1.00 0.00 51 SER A C 17
ATOM 26839 O O . SER A 1 51 ? -11.460 1.301 -3.224 1.00 0.00 51 SER A O 17
ATOM 26847 N N . GLU A 1 52 ? -9.824 1.199 -4.766 1.00 0.00 52 GLU A N 17
ATOM 26848 C CA . GLU A 1 52 ? -9.694 -0.252 -4.690 1.00 0.00 52 GLU A CA 17
ATOM 26849 C C . GLU A 1 52 ? -9.756 -0.729 -3.242 1.00 0.00 52 GLU A C 17
ATOM 26850 O O . GLU A 1 52 ? -9.606 0.059 -2.310 1.00 0.00 52 GLU A O 17
ATOM 26862 N N . ASN A 1 53 ? -9.982 -2.026 -3.062 1.00 0.00 53 ASN A N 17
ATOM 26863 C CA . ASN A 1 53 ? -10.066 -2.610 -1.729 1.00 0.00 53 ASN A CA 17
ATOM 26864 C C . ASN A 1 53 ? -8.734 -3.235 -1.322 1.00 0.00 53 ASN A C 17
ATOM 26865 O O . ASN A 1 53 ? -8.032 -3.816 -2.148 1.00 0.00 53 ASN A O 17
ATOM 26876 N N . VAL A 1 54 ? -8.394 -3.110 -0.043 1.00 0.00 54 VAL A N 17
ATOM 26877 C CA . VAL A 1 54 ? -7.149 -3.663 0.474 1.00 0.00 54 VAL A CA 17
ATOM 26878 C C . VAL A 1 54 ? -6.991 -5.127 0.078 1.00 0.00 54 VAL A C 17
ATOM 26879 O O . VAL A 1 54 ? -5.890 -5.677 0.113 1.00 0.00 54 VAL A O 17
ATOM 26892 N N . GLY A 1 55 ? -8.100 -5.754 -0.303 1.00 0.00 55 GLY A N 17
ATOM 26893 C CA . GLY A 1 55 ? -8.063 -7.150 -0.702 1.00 0.00 55 GLY A CA 17
ATOM 26894 C C . GLY A 1 55 ? -7.376 -7.353 -2.037 1.00 0.00 55 GLY A C 17
ATOM 26895 O O . GLY A 1 55 ? -6.533 -8.239 -2.181 1.00 0.00 55 GLY A O 17
ATOM 26899 N N . SER A 1 56 ? -7.738 -6.532 -3.018 1.00 0.00 56 SER A N 17
ATOM 26900 C CA . SER A 1 56 ? -7.153 -6.630 -4.350 1.00 0.00 56 SER A CA 17
ATOM 26901 C C . SER A 1 56 ? -5.640 -6.445 -4.295 1.00 0.00 56 SER A C 17
ATOM 26902 O O . SER A 1 56 ? -4.897 -7.082 -5.043 1.00 0.00 56 SER A O 17
ATOM 26910 N N . LEU A 1 57 ? -5.190 -5.567 -3.405 1.00 0.00 57 LEU A N 17
ATOM 26911 C CA . LEU A 1 57 ? -3.765 -5.296 -3.251 1.00 0.00 57 LEU A CA 17
ATOM 26912 C C . LEU A 1 57 ? -2.999 -6.577 -2.929 1.00 0.00 57 LEU A C 17
ATOM 26913 O O . LEU A 1 57 ? -2.006 -6.900 -3.582 1.00 0.00 57 LEU A O 17
ATOM 26929 N N . LYS A 1 58 ? -3.468 -7.303 -1.921 1.00 0.00 58 LYS A N 17
ATOM 26930 C CA . LYS A 1 58 ? -2.832 -8.550 -1.514 1.00 0.00 58 LYS A CA 17
ATOM 26931 C C . LYS A 1 58 ? -2.576 -9.449 -2.719 1.00 0.00 58 LYS A C 17
ATOM 26932 O O . LYS A 1 58 ? -1.551 -10.126 -2.793 1.00 0.00 58 LYS A O 17
ATOM 26951 N N . GLU A 1 59 ? -3.514 -9.449 -3.662 1.00 0.00 59 GLU A N 17
ATOM 26952 C CA . GLU A 1 59 ? -3.389 -10.265 -4.864 1.00 0.00 59 GLU A CA 17
ATOM 26953 C C . GLU A 1 59 ? -2.141 -9.882 -5.653 1.00 0.00 59 GLU A C 17
ATOM 26954 O O . GLU A 1 59 ? -1.406 -10.745 -6.134 1.00 0.00 59 GLU A O 17
ATOM 26966 N N . LYS A 1 60 ? -1.906 -8.581 -5.783 1.00 0.00 60 LYS A N 17
ATOM 26967 C CA . LYS A 1 60 ? -0.748 -8.079 -6.514 1.00 0.00 60 LYS A CA 17
ATOM 26968 C C . LYS A 1 60 ? 0.536 -8.732 -6.011 1.00 0.00 60 LYS A C 17
ATOM 26969 O O . LYS A 1 60 ? 1.184 -9.489 -6.735 1.00 0.00 60 LYS A O 17
ATOM 26988 N N . ILE A 1 61 ? 0.897 -8.435 -4.767 1.00 0.00 61 ILE A N 17
ATOM 26989 C CA . ILE A 1 61 ? 2.102 -8.996 -4.167 1.00 0.00 61 ILE A CA 17
ATOM 26990 C C . ILE A 1 61 ? 2.008 -10.514 -4.060 1.00 0.00 61 ILE A C 17
ATOM 26991 O O . ILE A 1 61 ? 2.994 -11.222 -4.258 1.00 0.00 61 ILE A O 17
ATOM 27007 N N . ALA A 1 62 ? 0.814 -11.007 -3.750 1.00 0.00 62 ALA A N 17
ATOM 27008 C CA . ALA A 1 62 ? 0.589 -12.442 -3.622 1.00 0.00 62 ALA A CA 17
ATOM 27009 C C . ALA A 1 62 ? 1.318 -13.212 -4.718 1.00 0.00 62 ALA A C 17
ATOM 27010 O O . ALA A 1 62 ? 1.722 -14.356 -4.522 1.00 0.00 62 ALA A O 17
ATOM 27017 N N . GLY A 1 63 ? 1.480 -12.575 -5.874 1.00 0.00 63 GLY A N 17
ATOM 27018 C CA . GLY A 1 63 ? 2.159 -13.216 -6.984 1.00 0.00 63 GLY A CA 17
ATOM 27019 C C . GLY A 1 63 ? 3.658 -13.300 -6.777 1.00 0.00 63 GLY A C 17
ATOM 27020 O O . GLY A 1 63 ? 4.265 -14.344 -7.011 1.00 0.00 63 GLY A O 17
ATOM 27024 N N . GLU A 1 64 ? 4.257 -12.197 -6.339 1.00 0.00 64 GLU A N 17
ATOM 27025 C CA . GLU A 1 64 ? 5.695 -12.151 -6.102 1.00 0.00 64 GLU A CA 17
ATOM 27026 C C . GLU A 1 64 ? 6.097 -13.131 -5.003 1.00 0.00 64 GLU A C 17
ATOM 27027 O O . GLU A 1 64 ? 6.926 -14.016 -5.219 1.00 0.00 64 GLU A O 17
ATOM 27039 N N . ILE A 1 65 ? 5.505 -12.965 -3.825 1.00 0.00 65 ILE A N 17
ATOM 27040 C CA . ILE A 1 65 ? 5.802 -13.834 -2.694 1.00 0.00 65 ILE A CA 17
ATOM 27041 C C . ILE A 1 65 ? 5.168 -15.209 -2.875 1.00 0.00 65 ILE A C 17
ATOM 27042 O O . ILE A 1 65 ? 5.495 -16.153 -2.158 1.00 0.00 65 ILE A O 17
ATOM 27058 N N . GLN A 1 66 ? 4.261 -15.314 -3.841 1.00 0.00 66 GLN A N 17
ATOM 27059 C CA . GLN A 1 66 ? 3.582 -16.574 -4.118 1.00 0.00 66 GLN A CA 17
ATOM 27060 C C . GLN A 1 66 ? 2.752 -17.020 -2.919 1.00 0.00 66 GLN A C 17
ATOM 27061 O O . GLN A 1 66 ? 2.734 -18.201 -2.570 1.00 0.00 66 GLN A O 17
ATOM 27075 N N . ILE A 1 67 ? 2.067 -16.070 -2.292 1.00 0.00 67 ILE A N 17
ATOM 27076 C CA . ILE A 1 67 ? 1.235 -16.366 -1.133 1.00 0.00 67 ILE A CA 17
ATOM 27077 C C . ILE A 1 67 ? -0.160 -15.773 -1.292 1.00 0.00 67 ILE A C 17
ATOM 27078 O O . ILE A 1 67 ? -0.333 -14.641 -1.743 1.00 0.00 67 ILE A O 17
ATOM 27094 N N . PRO A 1 68 ? -1.182 -16.555 -0.911 1.00 0.00 68 PRO A N 17
ATOM 27095 C CA . PRO A 1 68 ? -2.581 -16.127 -1.000 1.00 0.00 68 PRO A CA 17
ATOM 27096 C C . PRO A 1 68 ? -2.917 -15.031 0.006 1.00 0.00 68 PRO A C 17
ATOM 27097 O O . PRO A 1 68 ? -2.514 -15.096 1.166 1.00 0.00 68 PRO A O 17
ATOM 27108 N N . ALA A 1 69 ? -3.659 -14.026 -0.448 1.00 0.00 69 ALA A N 17
ATOM 27109 C CA . ALA A 1 69 ? -4.052 -12.917 0.413 1.00 0.00 69 ALA A CA 17
ATOM 27110 C C . ALA A 1 69 ? -4.465 -13.414 1.794 1.00 0.00 69 ALA A C 17
ATOM 27111 O O . ALA A 1 69 ? -4.304 -12.712 2.791 1.00 0.00 69 ALA A O 17
ATOM 27118 N N . ASN A 1 70 ? -5.000 -14.630 1.844 1.00 0.00 70 ASN A N 17
ATOM 27119 C CA . ASN A 1 70 ? -5.439 -15.221 3.104 1.00 0.00 70 ASN A CA 17
ATOM 27120 C C . ASN A 1 70 ? -4.257 -15.434 4.045 1.00 0.00 70 ASN A C 17
ATOM 27121 O O . ASN A 1 70 ? -4.312 -15.074 5.221 1.00 0.00 70 ASN A O 17
ATOM 27132 N N . LYS A 1 71 ? -3.186 -16.020 3.520 1.00 0.00 71 LYS A N 17
ATOM 27133 C CA . LYS A 1 71 ? -1.990 -16.280 4.311 1.00 0.00 71 LYS A CA 17
ATOM 27134 C C . LYS A 1 71 ? -1.290 -14.976 4.683 1.00 0.00 71 LYS A C 17
ATOM 27135 O O . LYS A 1 71 ? -1.160 -14.647 5.861 1.00 0.00 71 LYS A O 17
ATOM 27154 N N . GLN A 1 72 ? -0.844 -14.240 3.670 1.00 0.00 72 GLN A N 17
ATOM 27155 C CA . GLN A 1 72 ? -0.159 -12.971 3.892 1.00 0.00 72 GLN A CA 17
ATOM 27156 C C . GLN A 1 72 ? -1.099 -11.948 4.520 1.00 0.00 72 GLN A C 17
ATOM 27157 O O . GLN A 1 72 ? -2.260 -11.835 4.130 1.00 0.00 72 GLN A O 17
ATOM 27171 N N . LYS A 1 73 ? -0.588 -11.204 5.496 1.00 0.00 73 LYS A N 17
ATOM 27172 C CA . LYS A 1 73 ? -1.381 -10.188 6.178 1.00 0.00 73 LYS A CA 17
ATOM 27173 C C . LYS A 1 73 ? -0.783 -8.800 5.967 1.00 0.00 73 LYS A C 17
ATOM 27174 O O . LYS A 1 73 ? 0.437 -8.631 5.968 1.00 0.00 73 LYS A O 17
ATOM 27193 N N . LEU A 1 74 ? -1.651 -7.809 5.789 1.00 0.00 74 LEU A N 17
ATOM 27194 C CA . LEU A 1 74 ? -1.209 -6.435 5.579 1.00 0.00 74 LEU A CA 17
ATOM 27195 C C . LEU A 1 74 ? -1.534 -5.567 6.791 1.00 0.00 74 LEU A C 17
ATOM 27196 O O . LEU A 1 74 ? -2.675 -5.529 7.252 1.00 0.00 74 LEU A O 17
ATOM 27212 N N . SER A 1 75 ? -0.525 -4.869 7.300 1.00 0.00 75 SER A N 17
ATOM 27213 C CA . SER A 1 75 ? -0.703 -4.002 8.459 1.00 0.00 75 SER A CA 17
ATOM 27214 C C . SER A 1 75 ? -0.403 -2.549 8.102 1.00 0.00 75 SER A C 17
ATOM 27215 O O . SER A 1 75 ? 0.589 -2.253 7.438 1.00 0.00 75 SER A O 17
ATOM 27223 N N . GLY A 1 76 ? -1.272 -1.646 8.548 1.00 0.00 76 GLY A N 17
ATOM 27224 C CA . GLY A 1 76 ? -1.084 -0.235 8.266 1.00 0.00 76 GLY A CA 17
ATOM 27225 C C . GLY A 1 76 ? -0.898 0.588 9.525 1.00 0.00 76 GLY A C 17
ATOM 27226 O O . GLY A 1 76 ? -1.052 0.080 10.636 1.00 0.00 76 GLY A O 17
ATOM 27230 N N . LYS A 1 77 ? -0.564 1.862 9.354 1.00 0.00 77 LYS A N 17
ATOM 27231 C CA . LYS A 1 77 ? -0.355 2.758 10.485 1.00 0.00 77 LYS A CA 17
ATOM 27232 C C . LYS A 1 77 ? -1.399 2.516 11.570 1.00 0.00 77 LYS A C 17
ATOM 27233 O O . LYS A 1 77 ? -1.068 2.417 12.751 1.00 0.00 77 LYS A O 17
ATOM 27252 N N . ALA A 1 78 ? -2.660 2.422 11.162 1.00 0.00 78 ALA A N 17
ATOM 27253 C CA . ALA A 1 78 ? -3.751 2.187 12.100 1.00 0.00 78 ALA A CA 17
ATOM 27254 C C . ALA A 1 78 ? -3.715 0.761 12.639 1.00 0.00 78 ALA A C 17
ATOM 27255 O O . ALA A 1 78 ? -3.949 0.529 13.825 1.00 0.00 78 ALA A O 17
ATOM 27262 N N . GLY A 1 79 ? -3.418 -0.192 11.760 1.00 0.00 79 GLY A N 17
ATOM 27263 C CA . GLY A 1 79 ? -3.358 -1.583 12.167 1.00 0.00 79 GLY A CA 17
ATOM 27264 C C . GLY A 1 79 ? -3.737 -2.532 11.048 1.00 0.00 79 GLY A C 17
ATOM 27265 O O . GLY A 1 79 ? -3.857 -2.124 9.893 1.00 0.00 79 GLY A O 17
ATOM 27269 N N . PHE A 1 80 ? -3.927 -3.802 11.390 1.00 0.00 80 PHE A N 17
ATOM 27270 C CA . PHE A 1 80 ? -4.293 -4.813 10.404 1.00 0.00 80 PHE A CA 17
ATOM 27271 C C . PHE A 1 80 ? -5.384 -4.293 9.471 1.00 0.00 80 PHE A C 17
ATOM 27272 O O . PHE A 1 80 ? -6.516 -4.057 9.893 1.00 0.00 80 PHE A O 17
ATOM 27289 N N . LEU A 1 81 ? -5.034 -4.118 8.202 1.00 0.00 81 LEU A N 17
ATOM 27290 C CA . LEU A 1 81 ? -5.982 -3.626 7.209 1.00 0.00 81 LEU A CA 17
ATOM 27291 C C . LEU A 1 81 ? -6.969 -4.718 6.810 1.00 0.00 81 LEU A C 17
ATOM 27292 O O . LEU A 1 81 ? -6.600 -5.886 6.677 1.00 0.00 81 LEU A O 17
ATOM 27308 N N . LYS A 1 82 ? -8.226 -4.332 6.617 1.00 0.00 82 LYS A N 17
ATOM 27309 C CA . LYS A 1 82 ? -9.266 -5.277 6.229 1.00 0.00 82 LYS A CA 17
ATOM 27310 C C . LYS A 1 82 ? -9.739 -5.010 4.804 1.00 0.00 82 LYS A C 17
ATOM 27311 O O . LYS A 1 82 ? -9.969 -3.863 4.420 1.00 0.00 82 LYS A O 17
ATOM 27330 N N . ASP A 1 83 ? -9.885 -6.077 4.025 1.00 0.00 83 ASP A N 17
ATOM 27331 C CA . ASP A 1 83 ? -10.333 -5.957 2.642 1.00 0.00 83 ASP A CA 17
ATOM 27332 C C . ASP A 1 83 ? -11.658 -5.204 2.563 1.00 0.00 83 ASP A C 17
ATOM 27333 O O . ASP A 1 83 ? -11.931 -4.511 1.584 1.00 0.00 83 ASP A O 17
ATOM 27342 N N . ASN A 1 84 ? -12.475 -5.345 3.601 1.00 0.00 84 ASN A N 17
ATOM 27343 C CA . ASN A 1 84 ? -13.772 -4.678 3.649 1.00 0.00 84 ASN A CA 17
ATOM 27344 C C . ASN A 1 84 ? -13.607 -3.163 3.582 1.00 0.00 84 ASN A C 17
ATOM 27345 O O . ASN A 1 84 ? -14.572 -2.434 3.357 1.00 0.00 84 ASN A O 17
ATOM 27356 N N . MET A 1 85 ? -12.378 -2.698 3.779 1.00 0.00 85 MET A N 17
ATOM 27357 C CA . MET A 1 85 ? -12.087 -1.269 3.738 1.00 0.00 85 MET A CA 17
ATOM 27358 C C . MET A 1 85 ? -11.226 -0.924 2.527 1.00 0.00 85 MET A C 17
ATOM 27359 O O . MET A 1 85 ? -10.517 -1.777 1.994 1.00 0.00 85 MET A O 17
ATOM 27373 N N . SER A 1 86 ? -11.294 0.333 2.098 1.00 0.00 86 SER A N 17
ATOM 27374 C CA . SER A 1 86 ? -10.523 0.789 0.947 1.00 0.00 86 SER A CA 17
ATOM 27375 C C . SER A 1 86 ? -9.221 1.448 1.392 1.00 0.00 86 SER A C 17
ATOM 27376 O O . SER A 1 86 ? -8.938 1.547 2.587 1.00 0.00 86 SER A O 17
ATOM 27384 N N . LEU A 1 87 ? -8.431 1.897 0.423 1.00 0.00 87 LEU A N 17
ATOM 27385 C CA . LEU A 1 87 ? -7.158 2.547 0.712 1.00 0.00 87 LEU A CA 17
ATOM 27386 C C . LEU A 1 87 ? -7.355 4.036 0.980 1.00 0.00 87 LEU A C 17
ATOM 27387 O O . LEU A 1 87 ? -6.862 4.568 1.974 1.00 0.00 87 LEU A O 17
ATOM 27403 N N . ALA A 1 88 ? -8.080 4.702 0.087 1.00 0.00 88 ALA A N 17
ATOM 27404 C CA . ALA A 1 88 ? -8.345 6.127 0.229 1.00 0.00 88 ALA A CA 17
ATOM 27405 C C . ALA A 1 88 ? -8.728 6.474 1.663 1.00 0.00 88 ALA A C 17
ATOM 27406 O O . ALA A 1 88 ? -8.101 7.326 2.295 1.00 0.00 88 ALA A O 17
ATOM 27413 N N . HIS A 1 89 ? -9.761 5.811 2.173 1.00 0.00 89 HIS A N 17
ATOM 27414 C CA . HIS A 1 89 ? -10.228 6.049 3.534 1.00 0.00 89 HIS A CA 17
ATOM 27415 C C . HIS A 1 89 ? -9.062 6.041 4.517 1.00 0.00 89 HIS A C 17
ATOM 27416 O O . HIS A 1 89 ? -8.878 6.985 5.286 1.00 0.00 89 HIS A O 17
ATOM 27430 N N . TYR A 1 90 ? -8.277 4.969 4.487 1.00 0.00 90 TYR A N 17
ATOM 27431 C CA . TYR A 1 90 ? -7.131 4.836 5.379 1.00 0.00 90 TYR A CA 17
ATOM 27432 C C . TYR A 1 90 ? -6.118 5.951 5.133 1.00 0.00 90 TYR A C 17
ATOM 27433 O O . TYR A 1 90 ? -5.244 6.204 5.962 1.00 0.00 90 TYR A O 17
ATOM 27451 N N . ASN A 1 91 ? -6.245 6.616 3.989 1.00 0.00 91 ASN A N 17
ATOM 27452 C CA . ASN A 1 91 ? -5.341 7.704 3.633 1.00 0.00 91 ASN A CA 17
ATOM 27453 C C . ASN A 1 91 ? -3.972 7.165 3.229 1.00 0.00 91 ASN A C 17
ATOM 27454 O O . ASN A 1 91 ? -2.939 7.682 3.652 1.00 0.00 91 ASN A O 17
ATOM 27465 N N . VAL A 1 92 ? -3.974 6.121 2.404 1.00 0.00 92 VAL A N 17
ATOM 27466 C CA . VAL A 1 92 ? -2.732 5.513 1.940 1.00 0.00 92 VAL A CA 17
ATOM 27467 C C . VAL A 1 92 ? -2.523 5.759 0.451 1.00 0.00 92 VAL A C 17
ATOM 27468 O O . VAL A 1 92 ? -3.351 5.376 -0.375 1.00 0.00 92 VAL A O 17
ATOM 27481 N N . GLY A 1 93 ? -1.409 6.403 0.114 1.00 0.00 93 GLY A N 17
ATOM 27482 C CA . GLY A 1 93 ? -1.110 6.691 -1.276 1.00 0.00 93 GLY A CA 17
ATOM 27483 C C . GLY A 1 93 ? 0.380 6.718 -1.556 1.00 0.00 93 GLY A C 17
ATOM 27484 O O . GLY A 1 93 ? 1.124 5.865 -1.072 1.00 0.00 93 GLY A O 17
ATOM 27488 N N . ALA A 1 94 ? 0.816 7.699 -2.339 1.00 0.00 94 ALA A N 17
ATOM 27489 C CA . ALA A 1 94 ? 2.226 7.834 -2.682 1.00 0.00 94 ALA A CA 17
ATOM 27490 C C . ALA A 1 94 ? 3.013 8.453 -1.531 1.00 0.00 94 ALA A C 17
ATOM 27491 O O . ALA A 1 94 ? 3.745 9.425 -1.719 1.00 0.00 94 ALA A O 17
ATOM 27498 N N . GLY A 1 95 ? 2.858 7.885 -0.339 1.00 0.00 95 GLY A N 17
ATOM 27499 C CA . GLY A 1 95 ? 3.560 8.396 0.823 1.00 0.00 95 GLY A CA 17
ATOM 27500 C C . GLY A 1 95 ? 3.530 7.428 1.990 1.00 0.00 95 GLY A C 17
ATOM 27501 O O . GLY A 1 95 ? 4.539 7.234 2.667 1.00 0.00 95 GLY A O 17
ATOM 27505 N N . GLU A 1 96 ? 2.371 6.823 2.226 1.00 0.00 96 GLU A N 17
ATOM 27506 C CA . GLU A 1 96 ? 2.215 5.873 3.321 1.00 0.00 96 GLU A CA 17
ATOM 27507 C C . GLU A 1 96 ? 2.835 4.525 2.964 1.00 0.00 96 GLU A C 17
ATOM 27508 O O . GLU A 1 96 ? 2.710 4.052 1.833 1.00 0.00 96 GLU A O 17
ATOM 27520 N N . ILE A 1 97 ? 3.502 3.911 3.935 1.00 0.00 97 ILE A N 17
ATOM 27521 C CA . ILE A 1 97 ? 4.141 2.619 3.724 1.00 0.00 97 ILE A CA 17
ATOM 27522 C C . ILE A 1 97 ? 3.494 1.539 4.585 1.00 0.00 97 ILE A C 17
ATOM 27523 O O . ILE A 1 97 ? 3.385 1.683 5.802 1.00 0.00 97 ILE A O 17
ATOM 27539 N N . LEU A 1 98 ? 3.068 0.455 3.944 1.00 0.00 98 LEU A N 17
ATOM 27540 C CA . LEU A 1 98 ? 2.434 -0.651 4.651 1.00 0.00 98 LEU A CA 17
ATOM 27541 C C . LEU A 1 98 ? 3.433 -1.774 4.915 1.00 0.00 98 LEU A C 17
ATOM 27542 O O . LEU A 1 98 ? 4.453 -1.885 4.234 1.00 0.00 98 LEU A O 17
ATOM 27558 N N . THR A 1 99 ? 3.133 -2.605 5.909 1.00 0.00 99 THR A N 17
ATOM 27559 C CA . THR A 1 99 ? 4.003 -3.719 6.262 1.00 0.00 99 THR A CA 17
ATOM 27560 C C . THR A 1 99 ? 3.372 -5.053 5.881 1.00 0.00 99 THR A C 17
ATOM 27561 O O . THR A 1 99 ? 2.170 -5.256 6.060 1.00 0.00 99 THR A O 17
ATOM 27572 N N . LEU A 1 100 ? 4.187 -5.960 5.355 1.00 0.00 100 LEU A N 17
ATOM 27573 C CA . LEU A 1 100 ? 3.708 -7.276 4.950 1.00 0.00 100 LEU A CA 17
ATOM 27574 C C . LEU A 1 100 ? 4.249 -8.362 5.874 1.00 0.00 100 LEU A C 17
ATOM 27575 O O . LEU A 1 100 ? 5.461 -8.506 6.037 1.00 0.00 100 LEU A O 17
ATOM 27591 N N . SER A 1 101 ? 3.343 -9.126 6.476 1.00 0.00 101 SER A N 17
ATOM 27592 C CA . SER A 1 101 ? 3.730 -10.198 7.386 1.00 0.00 101 SER A CA 17
ATOM 27593 C C . SER A 1 101 ? 3.343 -11.559 6.816 1.00 0.00 101 SER A C 17
ATOM 27594 O O . SER A 1 101 ? 2.249 -11.732 6.280 1.00 0.00 101 SER A O 17
ATOM 27602 N N . LEU A 1 102 ? 4.250 -12.522 6.937 1.00 0.00 102 LEU A N 17
ATOM 27603 C CA . LEU A 1 102 ? 4.005 -13.870 6.435 1.00 0.00 102 LEU A CA 17
ATOM 27604 C C . LEU A 1 102 ? 3.441 -14.766 7.533 1.00 0.00 102 LEU A C 17
ATOM 27605 O O . LEU A 1 102 ? 3.543 -14.452 8.718 1.00 0.00 102 LEU A O 17
ATOM 27621 N N . ARG A 1 103 ? 2.848 -15.885 7.129 1.00 0.00 103 ARG A N 17
ATOM 27622 C CA . ARG A 1 103 ? 2.269 -16.828 8.078 1.00 0.00 103 ARG A CA 17
ATOM 27623 C C . ARG A 1 103 ? 3.021 -18.154 8.056 1.00 0.00 103 ARG A C 17
ATOM 27624 O O . ARG A 1 103 ? 3.335 -18.718 9.103 1.00 0.00 103 ARG A O 17
ATOM 27645 N N . GLU A 1 104 ? 3.307 -18.646 6.854 1.00 0.00 104 GLU A N 17
ATOM 27646 C CA . GLU A 1 104 ? 4.022 -19.908 6.696 1.00 0.00 104 GLU A CA 17
ATOM 27647 C C . GLU A 1 104 ? 4.456 -20.109 5.247 1.00 0.00 104 GLU A C 17
ATOM 27648 O O . GLU A 1 104 ? 3.780 -19.667 4.318 1.00 0.00 104 GLU A O 17
ATOM 27660 N N . ARG A 1 105 ? 5.589 -20.779 5.062 1.00 0.00 105 ARG A N 17
ATOM 27661 C CA . ARG A 1 105 ? 6.114 -21.037 3.727 1.00 0.00 105 ARG A CA 17
ATOM 27662 C C . ARG A 1 105 ? 7.197 -22.113 3.768 1.00 0.00 105 ARG A C 17
ATOM 27663 O O . ARG A 1 105 ? 8.012 -22.152 4.690 1.00 0.00 105 ARG A O 17
ATOM 27684 N N . SER A 1 106 ? 7.197 -22.983 2.763 1.00 0.00 106 SER A N 17
ATOM 27685 C CA . SER A 1 106 ? 8.177 -24.061 2.687 1.00 0.00 106 SER A CA 17
ATOM 27686 C C . SER A 1 106 ? 9.583 -23.539 2.962 1.00 0.00 106 SER A C 17
ATOM 27687 O O . SER A 1 106 ? 9.837 -22.337 2.886 1.00 0.00 106 SER A O 17
ATOM 27695 N N . GLY A 1 107 ? 10.496 -24.451 3.281 1.00 0.00 107 GLY A N 17
ATOM 27696 C CA . GLY A 1 107 ? 11.865 -24.064 3.562 1.00 0.00 107 GLY A CA 17
ATOM 27697 C C . GLY A 1 107 ? 12.815 -25.246 3.554 1.00 0.00 107 GLY A C 17
ATOM 27698 O O . GLY A 1 107 ? 13.159 -25.801 4.598 1.00 0.00 107 GLY A O 17
ATOM 27702 N N . PRO A 1 108 ? 13.254 -25.649 2.352 1.00 0.00 108 PRO A N 17
ATOM 27703 C CA . PRO A 1 108 ? 14.175 -26.777 2.183 1.00 0.00 108 PRO A CA 17
ATOM 27704 C C . PRO A 1 108 ? 15.575 -26.464 2.700 1.00 0.00 108 PRO A C 17
ATOM 27705 O O . PRO A 1 108 ? 15.871 -25.329 3.072 1.00 0.00 108 PRO A O 17
ATOM 27716 N N . SER A 1 109 ? 16.434 -27.479 2.718 1.00 0.00 109 SER A N 17
ATOM 27717 C CA . SER A 1 109 ? 17.803 -27.312 3.192 1.00 0.00 109 SER A CA 17
ATOM 27718 C C . SER A 1 109 ? 17.826 -26.954 4.674 1.00 0.00 109 SER A C 17
ATOM 27719 O O . SER A 1 109 ? 16.960 -26.226 5.161 1.00 0.00 109 SER A O 17
ATOM 27727 N N . SER A 1 110 ? 18.821 -27.471 5.387 1.00 0.00 110 SER A N 17
ATOM 27728 C CA . SER A 1 110 ? 18.955 -27.209 6.816 1.00 0.00 110 SER A CA 17
ATOM 27729 C C . SER A 1 110 ? 19.072 -25.712 7.085 1.00 0.00 110 SER A C 17
ATOM 27730 O O . SER A 1 110 ? 19.595 -24.961 6.263 1.00 0.00 110 SER A O 17
ATOM 27738 N N . GLY A 1 111 ? 18.581 -25.286 8.245 1.00 0.00 111 GLY A N 17
ATOM 27739 C CA . GLY A 1 111 ? 18.640 -23.880 8.604 1.00 0.00 111 GLY A CA 17
ATOM 27740 C C . GLY A 1 111 ? 17.324 -23.167 8.367 1.00 0.00 111 GLY A C 17
ATOM 27741 O O . GLY A 1 111 ? 16.434 -23.696 7.701 1.00 0.00 111 GLY A O 17
ATOM 27745 N N . GLY A 1 1 ? 4.987 33.697 3.411 1.00 0.00 1 GLY A N 18
ATOM 27746 C CA . GLY A 1 1 ? 5.962 33.439 2.368 1.00 0.00 1 GLY A CA 18
ATOM 27747 C C . GLY A 1 1 ? 6.463 32.008 2.384 1.00 0.00 1 GLY A C 18
ATOM 27748 O O . GLY A 1 1 ? 6.033 31.184 1.578 1.00 0.00 1 GLY A O 18
ATOM 27752 N N . SER A 1 2 ? 7.375 31.713 3.304 1.00 0.00 2 SER A N 18
ATOM 27753 C CA . SER A 1 2 ? 7.940 30.374 3.419 1.00 0.00 2 SER A CA 18
ATOM 27754 C C . SER A 1 2 ? 6.983 29.442 4.155 1.00 0.00 2 SER A C 18
ATOM 27755 O O . SER A 1 2 ? 6.099 29.892 4.885 1.00 0.00 2 SER A O 18
ATOM 27763 N N . SER A 1 3 ? 7.165 28.140 3.959 1.00 0.00 3 SER A N 18
ATOM 27764 C CA . SER A 1 3 ? 6.315 27.144 4.601 1.00 0.00 3 SER A CA 18
ATOM 27765 C C . SER A 1 3 ? 7.090 25.856 4.862 1.00 0.00 3 SER A C 18
ATOM 27766 O O . SER A 1 3 ? 8.164 25.639 4.300 1.00 0.00 3 SER A O 18
ATOM 27774 N N . GLY A 1 4 ? 6.539 25.004 5.720 1.00 0.00 4 GLY A N 18
ATOM 27775 C CA . GLY A 1 4 ? 7.191 23.748 6.043 1.00 0.00 4 GLY A CA 18
ATOM 27776 C C . GLY A 1 4 ? 6.920 23.303 7.466 1.00 0.00 4 GLY A C 18
ATOM 27777 O O . GLY A 1 4 ? 7.741 23.515 8.358 1.00 0.00 4 GLY A O 18
ATOM 27781 N N . SER A 1 5 ? 5.762 22.684 7.680 1.00 0.00 5 SER A N 18
ATOM 27782 C CA . SER A 1 5 ? 5.383 22.211 9.007 1.00 0.00 5 SER A CA 18
ATOM 27783 C C . SER A 1 5 ? 6.171 20.962 9.385 1.00 0.00 5 SER A C 18
ATOM 27784 O O . SER A 1 5 ? 6.896 20.400 8.564 1.00 0.00 5 SER A O 18
ATOM 27792 N N . SER A 1 6 ? 6.023 20.532 10.634 1.00 0.00 6 SER A N 18
ATOM 27793 C CA . SER A 1 6 ? 6.724 19.350 11.124 1.00 0.00 6 SER A CA 18
ATOM 27794 C C . SER A 1 6 ? 6.282 18.103 10.365 1.00 0.00 6 SER A C 18
ATOM 27795 O O . SER A 1 6 ? 5.111 17.953 10.022 1.00 0.00 6 SER A O 18
ATOM 27803 N N . GLY A 1 7 ? 7.232 17.208 10.105 1.00 0.00 7 GLY A N 18
ATOM 27804 C CA . GLY A 1 7 ? 6.922 15.986 9.388 1.00 0.00 7 GLY A CA 18
ATOM 27805 C C . GLY A 1 7 ? 6.249 14.952 10.268 1.00 0.00 7 GLY A C 18
ATOM 27806 O O . GLY A 1 7 ? 6.803 13.882 10.520 1.00 0.00 7 GLY A O 18
ATOM 27810 N N . LYS A 1 8 ? 5.048 15.272 10.741 1.00 0.00 8 LYS A N 18
ATOM 27811 C CA . LYS A 1 8 ? 4.297 14.364 11.599 1.00 0.00 8 LYS A CA 18
ATOM 27812 C C . LYS A 1 8 ? 2.931 14.053 10.997 1.00 0.00 8 LYS A C 18
ATOM 27813 O O . LYS A 1 8 ? 2.344 14.882 10.301 1.00 0.00 8 LYS A O 18
ATOM 27832 N N . PHE A 1 9 ? 2.429 12.852 11.269 1.00 0.00 9 PHE A N 18
ATOM 27833 C CA . PHE A 1 9 ? 1.131 12.432 10.754 1.00 0.00 9 PHE A CA 18
ATOM 27834 C C . PHE A 1 9 ? 0.038 12.637 11.800 1.00 0.00 9 PHE A C 18
ATOM 27835 O O . PHE A 1 9 ? -0.083 11.859 12.747 1.00 0.00 9 PHE A O 18
ATOM 27852 N N . ASP A 1 10 ? -0.753 13.688 11.621 1.00 0.00 10 ASP A N 18
ATOM 27853 C CA . ASP A 1 10 ? -1.836 13.997 12.547 1.00 0.00 10 ASP A CA 18
ATOM 27854 C C . ASP A 1 10 ? -2.887 12.890 12.543 1.00 0.00 10 ASP A C 18
ATOM 27855 O O . ASP A 1 10 ? -3.269 12.390 11.486 1.00 0.00 10 ASP A O 18
ATOM 27864 N N . GLU A 1 11 ? -3.347 12.514 13.731 1.00 0.00 11 GLU A N 18
ATOM 27865 C CA . GLU A 1 11 ? -4.352 11.465 13.863 1.00 0.00 11 GLU A CA 18
ATOM 27866 C C . GLU A 1 11 ? -5.713 12.058 14.220 1.00 0.00 11 GLU A C 18
ATOM 27867 O O . GLU A 1 11 ? -6.751 11.436 13.994 1.00 0.00 11 GLU A O 18
ATOM 27879 N N . SER A 1 12 ? -5.699 13.263 14.781 1.00 0.00 12 SER A N 18
ATOM 27880 C CA . SER A 1 12 ? -6.930 13.938 15.173 1.00 0.00 12 SER A CA 18
ATOM 27881 C C . SER A 1 12 ? -7.650 14.507 13.954 1.00 0.00 12 SER A C 18
ATOM 27882 O O . SER A 1 12 ? -8.868 14.382 13.825 1.00 0.00 12 SER A O 18
ATOM 27890 N N . ALA A 1 13 ? -6.887 15.131 13.063 1.00 0.00 13 ALA A N 18
ATOM 27891 C CA . ALA A 1 13 ? -7.452 15.718 11.853 1.00 0.00 13 ALA A CA 18
ATOM 27892 C C . ALA A 1 13 ? -7.033 14.931 10.615 1.00 0.00 13 ALA A C 18
ATOM 27893 O O . ALA A 1 13 ? -6.156 15.357 9.863 1.00 0.00 13 ALA A O 18
ATOM 27900 N N . LEU A 1 14 ? -7.666 13.782 10.409 1.00 0.00 14 LEU A N 18
ATOM 27901 C CA . LEU A 1 14 ? -7.360 12.935 9.262 1.00 0.00 14 LEU A CA 18
ATOM 27902 C C . LEU A 1 14 ? -8.234 13.299 8.067 1.00 0.00 14 LEU A C 18
ATOM 27903 O O . LEU A 1 14 ? -9.367 13.755 8.228 1.00 0.00 14 LEU A O 18
ATOM 27919 N N . VAL A 1 15 ? -7.704 13.092 6.866 1.00 0.00 15 VAL A N 18
ATOM 27920 C CA . VAL A 1 15 ? -8.436 13.395 5.643 1.00 0.00 15 VAL A CA 18
ATOM 27921 C C . VAL A 1 15 ? -9.434 12.291 5.312 1.00 0.00 15 VAL A C 18
ATOM 27922 O O . VAL A 1 15 ? -9.135 11.100 5.407 1.00 0.00 15 VAL A O 18
ATOM 27935 N N . PRO A 1 16 ? -10.650 12.692 4.912 1.00 0.00 16 PRO A N 18
ATOM 27936 C CA . PRO A 1 16 ? -11.717 11.752 4.558 1.00 0.00 16 PRO A CA 18
ATOM 27937 C C . PRO A 1 16 ? -11.427 11.009 3.258 1.00 0.00 16 PRO A C 18
ATOM 27938 O O . PRO A 1 16 ? -10.697 11.504 2.400 1.00 0.00 16 PRO A O 18
ATOM 27949 N N . GLU A 1 17 ? -12.005 9.819 3.119 1.00 0.00 17 GLU A N 18
ATOM 27950 C CA . GLU A 1 17 ? -11.807 9.010 1.924 1.00 0.00 17 GLU A CA 18
ATOM 27951 C C . GLU A 1 17 ? -12.379 9.709 0.693 1.00 0.00 17 GLU A C 18
ATOM 27952 O O . GLU A 1 17 ? -12.064 9.347 -0.441 1.00 0.00 17 GLU A O 18
ATOM 27964 N N . ASP A 1 18 ? -13.221 10.708 0.925 1.00 0.00 18 ASP A N 18
ATOM 27965 C CA . ASP A 1 18 ? -13.838 11.458 -0.163 1.00 0.00 18 ASP A CA 18
ATOM 27966 C C . ASP A 1 18 ? -12.845 12.443 -0.774 1.00 0.00 18 ASP A C 18
ATOM 27967 O O . ASP A 1 18 ? -12.801 12.618 -1.992 1.00 0.00 18 ASP A O 18
ATOM 27976 N N . GLN A 1 19 ? -12.053 13.083 0.079 1.00 0.00 19 GLN A N 18
ATOM 27977 C CA . GLN A 1 19 ? -11.062 14.051 -0.378 1.00 0.00 19 GLN A CA 18
ATOM 27978 C C . GLN A 1 19 ? -9.761 13.357 -0.766 1.00 0.00 19 GLN A C 18
ATOM 27979 O O . GLN A 1 19 ? -9.274 13.510 -1.886 1.00 0.00 19 GLN A O 18
ATOM 27993 N N . PHE A 1 20 ? -9.203 12.593 0.167 1.00 0.00 20 PHE A N 18
ATOM 27994 C CA . PHE A 1 20 ? -7.956 11.876 -0.077 1.00 0.00 20 PHE A CA 18
ATOM 27995 C C . PHE A 1 20 ? -7.939 11.278 -1.481 1.00 0.00 20 PHE A C 18
ATOM 27996 O O . PHE A 1 20 ? -6.933 11.353 -2.188 1.00 0.00 20 PHE A O 18
ATOM 28013 N N . LEU A 1 21 ? -9.059 10.683 -1.878 1.00 0.00 21 LEU A N 18
ATOM 28014 C CA . LEU A 1 21 ? -9.173 10.073 -3.198 1.00 0.00 21 LEU A CA 18
ATOM 28015 C C . LEU A 1 21 ? -8.737 11.045 -4.289 1.00 0.00 21 LEU A C 18
ATOM 28016 O O . LEU A 1 21 ? -7.746 10.813 -4.980 1.00 0.00 21 LEU A O 18
ATOM 28032 N N . ALA A 1 22 ? -9.482 12.135 -4.435 1.00 0.00 22 ALA A N 18
ATOM 28033 C CA . ALA A 1 22 ? -9.170 13.145 -5.438 1.00 0.00 22 ALA A CA 18
ATOM 28034 C C . ALA A 1 22 ? -7.762 13.697 -5.242 1.00 0.00 22 ALA A C 18
ATOM 28035 O O . ALA A 1 22 ? -6.986 13.792 -6.192 1.00 0.00 22 ALA A O 18
ATOM 28042 N N . GLN A 1 23 ? -7.440 14.059 -4.005 1.00 0.00 23 GLN A N 18
ATOM 28043 C CA . GLN A 1 23 ? -6.126 14.602 -3.686 1.00 0.00 23 GLN A CA 18
ATOM 28044 C C . GLN A 1 23 ? -5.045 13.952 -4.543 1.00 0.00 23 GLN A C 18
ATOM 28045 O O . GLN A 1 23 ? -4.060 14.592 -4.910 1.00 0.00 23 GLN A O 18
ATOM 28059 N N . HIS A 1 24 ? -5.235 12.674 -4.858 1.00 0.00 24 HIS A N 18
ATOM 28060 C CA . HIS A 1 24 ? -4.277 11.936 -5.673 1.00 0.00 24 HIS A CA 18
ATOM 28061 C C . HIS A 1 24 ? -4.971 11.267 -6.855 1.00 0.00 24 HIS A C 18
ATOM 28062 O O . HIS A 1 24 ? -5.459 10.140 -6.763 1.00 0.00 24 HIS A O 18
ATOM 28076 N N . PRO A 1 25 ? -5.017 11.975 -7.994 1.00 0.00 25 PRO A N 18
ATOM 28077 C CA . PRO A 1 25 ? -5.649 11.469 -9.216 1.00 0.00 25 PRO A CA 18
ATOM 28078 C C . PRO A 1 25 ? -4.860 10.324 -9.844 1.00 0.00 25 PRO A C 18
ATOM 28079 O O . PRO A 1 25 ? -3.796 9.950 -9.356 1.00 0.00 25 PRO A O 18
ATOM 28090 N N . GLY A 1 26 ? -5.392 9.774 -10.931 1.00 0.00 26 GLY A N 18
ATOM 28091 C CA . GLY A 1 26 ? -4.724 8.678 -11.609 1.00 0.00 26 GLY A CA 18
ATOM 28092 C C . GLY A 1 26 ? -4.255 7.602 -10.650 1.00 0.00 26 GLY A C 18
ATOM 28093 O O . GLY A 1 26 ? -4.600 7.601 -9.467 1.00 0.00 26 GLY A O 18
ATOM 28097 N N . PRO A 1 27 ? -3.450 6.658 -11.161 1.00 0.00 27 PRO A N 18
ATOM 28098 C CA . PRO A 1 27 ? -2.918 5.554 -10.357 1.00 0.00 27 PRO A CA 18
ATOM 28099 C C . PRO A 1 27 ? -1.884 6.023 -9.339 1.00 0.00 27 PRO A C 18
ATOM 28100 O O . PRO A 1 27 ? -1.041 6.868 -9.641 1.00 0.00 27 PRO A O 18
ATOM 28111 N N . ALA A 1 28 ? -1.953 5.469 -8.134 1.00 0.00 28 ALA A N 18
ATOM 28112 C CA . ALA A 1 28 ? -1.022 5.830 -7.072 1.00 0.00 28 ALA A CA 18
ATOM 28113 C C . ALA A 1 28 ? -0.066 4.680 -6.767 1.00 0.00 28 ALA A C 18
ATOM 28114 O O . ALA A 1 28 ? -0.493 3.548 -6.540 1.00 0.00 28 ALA A O 18
ATOM 28121 N N . THR A 1 29 ? 1.228 4.979 -6.762 1.00 0.00 29 THR A N 18
ATOM 28122 C CA . THR A 1 29 ? 2.244 3.971 -6.487 1.00 0.00 29 THR A CA 18
ATOM 28123 C C . THR A 1 29 ? 2.369 3.711 -4.990 1.00 0.00 29 THR A C 18
ATOM 28124 O O . THR A 1 29 ? 2.892 4.543 -4.247 1.00 0.00 29 THR A O 18
ATOM 28135 N N . ILE A 1 30 ? 1.887 2.553 -4.554 1.00 0.00 30 ILE A N 18
ATOM 28136 C CA . ILE A 1 30 ? 1.946 2.183 -3.144 1.00 0.00 30 ILE A CA 18
ATOM 28137 C C . ILE A 1 30 ? 3.274 1.515 -2.806 1.00 0.00 30 ILE A C 18
ATOM 28138 O O . ILE A 1 30 ? 3.955 0.985 -3.686 1.00 0.00 30 ILE A O 18
ATOM 28154 N N . ARG A 1 31 ? 3.636 1.541 -1.528 1.00 0.00 31 ARG A N 18
ATOM 28155 C CA . ARG A 1 31 ? 4.883 0.936 -1.074 1.00 0.00 31 ARG A CA 18
ATOM 28156 C C . ARG A 1 31 ? 4.610 -0.198 -0.091 1.00 0.00 31 ARG A C 18
ATOM 28157 O O . ARG A 1 31 ? 3.770 -0.073 0.801 1.00 0.00 31 ARG A O 18
ATOM 28178 N N . VAL A 1 32 ? 5.325 -1.306 -0.260 1.00 0.00 32 VAL A N 18
ATOM 28179 C CA . VAL A 1 32 ? 5.160 -2.462 0.612 1.00 0.00 32 VAL A CA 18
ATOM 28180 C C . VAL A 1 32 ? 6.512 -3.036 1.024 1.00 0.00 32 VAL A C 18
ATOM 28181 O O . VAL A 1 32 ? 7.356 -3.333 0.178 1.00 0.00 32 VAL A O 18
ATOM 28194 N N . SER A 1 33 ? 6.710 -3.190 2.329 1.00 0.00 33 SER A N 18
ATOM 28195 C CA . SER A 1 33 ? 7.960 -3.726 2.854 1.00 0.00 33 SER A CA 18
ATOM 28196 C C . SER A 1 33 ? 8.059 -5.227 2.597 1.00 0.00 33 SER A C 18
ATOM 28197 O O . SER A 1 33 ? 7.051 -5.900 2.385 1.00 0.00 33 SER A O 18
ATOM 28205 N N . LYS A 1 34 ? 9.283 -5.745 2.618 1.00 0.00 34 LYS A N 18
ATOM 28206 C CA . LYS A 1 34 ? 9.516 -7.166 2.388 1.00 0.00 34 LYS A CA 18
ATOM 28207 C C . LYS A 1 34 ? 9.034 -7.995 3.574 1.00 0.00 34 LYS A C 18
ATOM 28208 O O . LYS A 1 34 ? 8.980 -7.524 4.712 1.00 0.00 34 LYS A O 18
ATOM 28227 N N . PRO A 1 35 ? 8.674 -9.259 3.307 1.00 0.00 35 PRO A N 18
ATOM 28228 C CA . PRO A 1 35 ? 8.191 -10.180 4.340 1.00 0.00 35 PRO A CA 18
ATOM 28229 C C . PRO A 1 35 ? 9.294 -10.595 5.308 1.00 0.00 35 PRO A C 18
ATOM 28230 O O . PRO A 1 35 ? 10.462 -10.681 4.933 1.00 0.00 35 PRO A O 18
ATOM 28241 N N . ASN A 1 36 ? 8.914 -10.853 6.555 1.00 0.00 36 ASN A N 18
ATOM 28242 C CA . ASN A 1 36 ? 9.872 -11.260 7.577 1.00 0.00 36 ASN A CA 18
ATOM 28243 C C . ASN A 1 36 ? 10.893 -10.156 7.835 1.00 0.00 36 ASN A C 18
ATOM 28244 O O . ASN A 1 36 ? 11.054 -9.245 7.024 1.00 0.00 36 ASN A O 18
ATOM 28255 N N . GLU A 1 37 ? 11.581 -10.247 8.969 1.00 0.00 37 GLU A N 18
ATOM 28256 C CA . GLU A 1 37 ? 12.587 -9.256 9.333 1.00 0.00 37 GLU A CA 18
ATOM 28257 C C . GLU A 1 37 ? 13.348 -8.776 8.100 1.00 0.00 37 GLU A C 18
ATOM 28258 O O . GLU A 1 37 ? 14.235 -9.465 7.598 1.00 0.00 37 GLU A O 18
ATOM 28270 N N . ASN A 1 38 ? 12.994 -7.589 7.617 1.00 0.00 38 ASN A N 18
ATOM 28271 C CA . ASN A 1 38 ? 13.642 -7.017 6.443 1.00 0.00 38 ASN A CA 18
ATOM 28272 C C . ASN A 1 38 ? 13.360 -5.521 6.341 1.00 0.00 38 ASN A C 18
ATOM 28273 O O . ASN A 1 38 ? 12.250 -5.110 5.999 1.00 0.00 38 ASN A O 18
ATOM 28284 N N . ASP A 1 39 ? 14.370 -4.712 6.640 1.00 0.00 39 ASP A N 18
ATOM 28285 C CA . ASP A 1 39 ? 14.232 -3.261 6.580 1.00 0.00 39 ASP A CA 18
ATOM 28286 C C . ASP A 1 39 ? 15.152 -2.672 5.517 1.00 0.00 39 ASP A C 18
ATOM 28287 O O . ASP A 1 39 ? 15.512 -1.497 5.576 1.00 0.00 39 ASP A O 18
ATOM 28296 N N . GLY A 1 40 ? 15.530 -3.496 4.545 1.00 0.00 40 GLY A N 18
ATOM 28297 C CA . GLY A 1 40 ? 16.407 -3.038 3.483 1.00 0.00 40 GLY A CA 18
ATOM 28298 C C . GLY A 1 40 ? 15.678 -2.203 2.448 1.00 0.00 40 GLY A C 18
ATOM 28299 O O . GLY A 1 40 ? 15.650 -0.976 2.539 1.00 0.00 40 GLY A O 18
ATOM 28303 N N . GLN A 1 41 ? 15.088 -2.871 1.462 1.00 0.00 41 GLN A N 18
ATOM 28304 C CA . GLN A 1 41 ? 14.357 -2.182 0.405 1.00 0.00 41 GLN A CA 18
ATOM 28305 C C . GLN A 1 41 ? 12.887 -2.588 0.405 1.00 0.00 41 GLN A C 18
ATOM 28306 O O . GLN A 1 41 ? 12.464 -3.428 1.200 1.00 0.00 41 GLN A O 18
ATOM 28320 N N . PHE A 1 42 ? 12.111 -1.987 -0.491 1.00 0.00 42 PHE A N 18
ATOM 28321 C CA . PHE A 1 42 ? 10.688 -2.285 -0.593 1.00 0.00 42 PHE A CA 18
ATOM 28322 C C . PHE A 1 42 ? 10.273 -2.467 -2.050 1.00 0.00 42 PHE A C 18
ATOM 28323 O O . PHE A 1 42 ? 11.054 -2.209 -2.966 1.00 0.00 42 PHE A O 18
ATOM 28340 N N . MET A 1 43 ? 9.039 -2.913 -2.257 1.00 0.00 43 MET A N 18
ATOM 28341 C CA . MET A 1 43 ? 8.519 -3.129 -3.603 1.00 0.00 43 MET A CA 18
ATOM 28342 C C . MET A 1 43 ? 7.696 -1.932 -4.066 1.00 0.00 43 MET A C 18
ATOM 28343 O O . MET A 1 43 ? 7.420 -1.020 -3.288 1.00 0.00 43 MET A O 18
ATOM 28357 N N . GLU A 1 44 ? 7.309 -1.941 -5.338 1.00 0.00 44 GLU A N 18
ATOM 28358 C CA . GLU A 1 44 ? 6.518 -0.854 -5.904 1.00 0.00 44 GLU A CA 18
ATOM 28359 C C . GLU A 1 44 ? 5.227 -1.385 -6.520 1.00 0.00 44 GLU A C 18
ATOM 28360 O O . GLU A 1 44 ? 5.226 -1.895 -7.641 1.00 0.00 44 GLU A O 18
ATOM 28372 N N . ILE A 1 45 ? 4.130 -1.262 -5.781 1.00 0.00 45 ILE A N 18
ATOM 28373 C CA . ILE A 1 45 ? 2.833 -1.727 -6.255 1.00 0.00 45 ILE A CA 18
ATOM 28374 C C . ILE A 1 45 ? 1.898 -0.556 -6.537 1.00 0.00 45 ILE A C 18
ATOM 28375 O O . ILE A 1 45 ? 1.408 0.098 -5.617 1.00 0.00 45 ILE A O 18
ATOM 28391 N N . THR A 1 46 ? 1.654 -0.297 -7.818 1.00 0.00 46 THR A N 18
ATOM 28392 C CA . THR A 1 46 ? 0.777 0.795 -8.223 1.00 0.00 46 THR A CA 18
ATOM 28393 C C . THR A 1 46 ? -0.631 0.289 -8.514 1.00 0.00 46 THR A C 18
ATOM 28394 O O . THR A 1 46 ? -0.810 -0.749 -9.152 1.00 0.00 46 THR A O 18
ATOM 28405 N N . VAL A 1 47 ? -1.630 1.030 -8.046 1.00 0.00 47 VAL A N 18
ATOM 28406 C CA . VAL A 1 47 ? -3.024 0.659 -8.258 1.00 0.00 47 VAL A CA 18
ATOM 28407 C C . VAL A 1 47 ? -3.744 1.692 -9.116 1.00 0.00 47 VAL A C 18
ATOM 28408 O O . VAL A 1 47 ? -3.597 2.897 -8.908 1.00 0.00 47 VAL A O 18
ATOM 28421 N N . GLN A 1 48 ? -4.523 1.214 -10.081 1.00 0.00 48 GLN A N 18
ATOM 28422 C CA . GLN A 1 48 ? -5.267 2.097 -10.971 1.00 0.00 48 GLN A CA 18
ATOM 28423 C C . GLN A 1 48 ? -5.992 3.181 -10.180 1.00 0.00 48 GLN A C 18
ATOM 28424 O O . GLN A 1 48 ? -6.025 4.343 -10.586 1.00 0.00 48 GLN A O 18
ATOM 28438 N N . SER A 1 49 ? -6.573 2.793 -9.049 1.00 0.00 49 SER A N 18
ATOM 28439 C CA . SER A 1 49 ? -7.303 3.732 -8.204 1.00 0.00 49 SER A CA 18
ATOM 28440 C C . SER A 1 49 ? -7.135 3.377 -6.729 1.00 0.00 49 SER A C 18
ATOM 28441 O O . SER A 1 49 ? -7.133 2.203 -6.357 1.00 0.00 49 SER A O 18
ATOM 28449 N N . LEU A 1 50 ? -6.993 4.400 -5.894 1.00 0.00 50 LEU A N 18
ATOM 28450 C CA . LEU A 1 50 ? -6.825 4.199 -4.459 1.00 0.00 50 LEU A CA 18
ATOM 28451 C C . LEU A 1 50 ? -8.071 3.569 -3.847 1.00 0.00 50 LEU A C 18
ATOM 28452 O O . LEU A 1 50 ? -7.978 2.680 -3.001 1.00 0.00 50 LEU A O 18
ATOM 28468 N N . SER A 1 51 ? -9.238 4.033 -4.283 1.00 0.00 51 SER A N 18
ATOM 28469 C CA . SER A 1 51 ? -10.504 3.515 -3.778 1.00 0.00 51 SER A CA 18
ATOM 28470 C C . SER A 1 51 ? -10.444 2.000 -3.612 1.00 0.00 51 SER A C 18
ATOM 28471 O O . SER A 1 51 ? -11.092 1.435 -2.732 1.00 0.00 51 SER A O 18
ATOM 28479 N N . GLU A 1 52 ? -9.661 1.348 -4.466 1.00 0.00 52 GLU A N 18
ATOM 28480 C CA . GLU A 1 52 ? -9.517 -0.102 -4.415 1.00 0.00 52 GLU A CA 18
ATOM 28481 C C . GLU A 1 52 ? -9.488 -0.596 -2.972 1.00 0.00 52 GLU A C 18
ATOM 28482 O O . GLU A 1 52 ? -9.176 0.159 -2.052 1.00 0.00 52 GLU A O 18
ATOM 28494 N N . ASN A 1 53 ? -9.817 -1.870 -2.782 1.00 0.00 53 ASN A N 18
ATOM 28495 C CA . ASN A 1 53 ? -9.831 -2.466 -1.450 1.00 0.00 53 ASN A CA 18
ATOM 28496 C C . ASN A 1 53 ? -8.481 -3.097 -1.123 1.00 0.00 53 ASN A C 18
ATOM 28497 O O . ASN A 1 53 ? -7.843 -3.706 -1.983 1.00 0.00 53 ASN A O 18
ATOM 28508 N N . VAL A 1 54 ? -8.051 -2.948 0.126 1.00 0.00 54 VAL A N 18
ATOM 28509 C CA . VAL A 1 54 ? -6.779 -3.505 0.568 1.00 0.00 54 VAL A CA 18
ATOM 28510 C C . VAL A 1 54 ? -6.635 -4.959 0.135 1.00 0.00 54 VAL A C 18
ATOM 28511 O O . VAL A 1 54 ? -5.526 -5.451 -0.070 1.00 0.00 54 VAL A O 18
ATOM 28524 N N . GLY A 1 55 ? -7.767 -5.644 -0.003 1.00 0.00 55 GLY A N 18
ATOM 28525 C CA . GLY A 1 55 ? -7.746 -7.037 -0.410 1.00 0.00 55 GLY A CA 18
ATOM 28526 C C . GLY A 1 55 ? -7.175 -7.225 -1.802 1.00 0.00 55 GLY A C 18
ATOM 28527 O O . GLY A 1 55 ? -6.498 -8.217 -2.075 1.00 0.00 55 GLY A O 18
ATOM 28531 N N . SER A 1 56 ? -7.447 -6.270 -2.686 1.00 0.00 56 SER A N 18
ATOM 28532 C CA . SER A 1 56 ? -6.960 -6.337 -4.059 1.00 0.00 56 SER A CA 18
ATOM 28533 C C . SER A 1 56 ? -5.438 -6.244 -4.101 1.00 0.00 56 SER A C 18
ATOM 28534 O O . SER A 1 56 ? -4.786 -6.898 -4.916 1.00 0.00 56 SER A O 18
ATOM 28542 N N . LEU A 1 57 ? -4.877 -5.427 -3.217 1.00 0.00 57 LEU A N 18
ATOM 28543 C CA . LEU A 1 57 ? -3.431 -5.247 -3.150 1.00 0.00 57 LEU A CA 18
ATOM 28544 C C . LEU A 1 57 ? -2.731 -6.568 -2.845 1.00 0.00 57 LEU A C 18
ATOM 28545 O O . LEU A 1 57 ? -1.752 -6.930 -3.499 1.00 0.00 57 LEU A O 18
ATOM 28561 N N . LYS A 1 58 ? -3.240 -7.285 -1.849 1.00 0.00 58 LYS A N 18
ATOM 28562 C CA . LYS A 1 58 ? -2.668 -8.568 -1.460 1.00 0.00 58 LYS A CA 18
ATOM 28563 C C . LYS A 1 58 ? -2.450 -9.460 -2.678 1.00 0.00 58 LYS A C 18
ATOM 28564 O O . LYS A 1 58 ? -1.515 -10.258 -2.715 1.00 0.00 58 LYS A O 18
ATOM 28583 N N . GLU A 1 59 ? -3.321 -9.317 -3.673 1.00 0.00 59 GLU A N 18
ATOM 28584 C CA . GLU A 1 59 ? -3.223 -10.111 -4.893 1.00 0.00 59 GLU A CA 18
ATOM 28585 C C . GLU A 1 59 ? -1.976 -9.734 -5.687 1.00 0.00 59 GLU A C 18
ATOM 28586 O O . GLU A 1 59 ? -1.239 -10.601 -6.157 1.00 0.00 59 GLU A O 18
ATOM 28598 N N . LYS A 1 60 ? -1.746 -8.433 -5.836 1.00 0.00 60 LYS A N 18
ATOM 28599 C CA . LYS A 1 60 ? -0.590 -7.939 -6.572 1.00 0.00 60 LYS A CA 18
ATOM 28600 C C . LYS A 1 60 ? 0.697 -8.575 -6.056 1.00 0.00 60 LYS A C 18
ATOM 28601 O O . LYS A 1 60 ? 1.433 -9.210 -6.812 1.00 0.00 60 LYS A O 18
ATOM 28620 N N . ILE A 1 61 ? 0.961 -8.400 -4.766 1.00 0.00 61 ILE A N 18
ATOM 28621 C CA . ILE A 1 61 ? 2.157 -8.960 -4.149 1.00 0.00 61 ILE A CA 18
ATOM 28622 C C . ILE A 1 61 ? 2.064 -10.479 -4.046 1.00 0.00 61 ILE A C 18
ATOM 28623 O O . ILE A 1 61 ? 3.058 -11.184 -4.216 1.00 0.00 61 ILE A O 18
ATOM 28639 N N . ALA A 1 62 ? 0.863 -10.975 -3.768 1.00 0.00 62 ALA A N 18
ATOM 28640 C CA . ALA A 1 62 ? 0.639 -12.410 -3.648 1.00 0.00 62 ALA A CA 18
ATOM 28641 C C . ALA A 1 62 ? 1.389 -13.176 -4.731 1.00 0.00 62 ALA A C 18
ATOM 28642 O O . ALA A 1 62 ? 1.820 -14.308 -4.520 1.00 0.00 62 ALA A O 18
ATOM 28649 N N . GLY A 1 63 ? 1.539 -12.550 -5.896 1.00 0.00 63 GLY A N 18
ATOM 28650 C CA . GLY A 1 63 ? 2.237 -13.189 -6.996 1.00 0.00 63 GLY A CA 18
ATOM 28651 C C . GLY A 1 63 ? 3.735 -13.257 -6.773 1.00 0.00 63 GLY A C 18
ATOM 28652 O O . GLY A 1 63 ? 4.362 -14.283 -7.033 1.00 0.00 63 GLY A O 18
ATOM 28656 N N . GLU A 1 64 ? 4.310 -12.160 -6.290 1.00 0.00 64 GLU A N 18
ATOM 28657 C CA . GLU A 1 64 ? 5.744 -12.099 -6.034 1.00 0.00 64 GLU A CA 18
ATOM 28658 C C . GLU A 1 64 ? 6.143 -13.082 -4.937 1.00 0.00 64 GLU A C 18
ATOM 28659 O O . GLU A 1 64 ? 7.014 -13.929 -5.135 1.00 0.00 64 GLU A O 18
ATOM 28671 N N . ILE A 1 65 ? 5.500 -12.961 -3.780 1.00 0.00 65 ILE A N 18
ATOM 28672 C CA . ILE A 1 65 ? 5.788 -13.838 -2.652 1.00 0.00 65 ILE A CA 18
ATOM 28673 C C . ILE A 1 65 ? 5.123 -15.199 -2.831 1.00 0.00 65 ILE A C 18
ATOM 28674 O O . ILE A 1 65 ? 5.426 -16.147 -2.107 1.00 0.00 65 ILE A O 18
ATOM 28690 N N . GLN A 1 66 ? 4.219 -15.287 -3.801 1.00 0.00 66 GLN A N 18
ATOM 28691 C CA . GLN A 1 66 ? 3.512 -16.533 -4.075 1.00 0.00 66 GLN A CA 18
ATOM 28692 C C . GLN A 1 66 ? 2.679 -16.962 -2.873 1.00 0.00 66 GLN A C 18
ATOM 28693 O O . GLN A 1 66 ? 2.687 -18.131 -2.485 1.00 0.00 66 GLN A O 18
ATOM 28707 N N . ILE A 1 67 ? 1.961 -16.010 -2.287 1.00 0.00 67 ILE A N 18
ATOM 28708 C CA . ILE A 1 67 ? 1.121 -16.291 -1.128 1.00 0.00 67 ILE A CA 18
ATOM 28709 C C . ILE A 1 67 ? -0.271 -15.692 -1.300 1.00 0.00 67 ILE A C 18
ATOM 28710 O O . ILE A 1 67 ? -0.435 -14.562 -1.761 1.00 0.00 67 ILE A O 18
ATOM 28726 N N . PRO A 1 68 ? -1.299 -16.464 -0.918 1.00 0.00 68 PRO A N 18
ATOM 28727 C CA . PRO A 1 68 ? -2.695 -16.029 -1.019 1.00 0.00 68 PRO A CA 18
ATOM 28728 C C . PRO A 1 68 ? -3.031 -14.923 -0.024 1.00 0.00 68 PRO A C 18
ATOM 28729 O O . PRO A 1 68 ? -2.657 -14.993 1.146 1.00 0.00 68 PRO A O 18
ATOM 28740 N N . ALA A 1 69 ? -3.737 -13.902 -0.498 1.00 0.00 69 ALA A N 18
ATOM 28741 C CA . ALA A 1 69 ? -4.125 -12.782 0.351 1.00 0.00 69 ALA A CA 18
ATOM 28742 C C . ALA A 1 69 ? -4.558 -13.263 1.731 1.00 0.00 69 ALA A C 18
ATOM 28743 O O . ALA A 1 69 ? -4.474 -12.524 2.711 1.00 0.00 69 ALA A O 18
ATOM 28750 N N . ASN A 1 70 ? -5.021 -14.507 1.800 1.00 0.00 70 ASN A N 18
ATOM 28751 C CA . ASN A 1 70 ? -5.468 -15.087 3.062 1.00 0.00 70 ASN A CA 18
ATOM 28752 C C . ASN A 1 70 ? -4.292 -15.303 4.009 1.00 0.00 70 ASN A C 18
ATOM 28753 O O . ASN A 1 70 ? -4.309 -14.850 5.153 1.00 0.00 70 ASN A O 18
ATOM 28764 N N . LYS A 1 71 ? -3.270 -16.000 3.523 1.00 0.00 71 LYS A N 18
ATOM 28765 C CA . LYS A 1 71 ? -2.082 -16.277 4.323 1.00 0.00 71 LYS A CA 18
ATOM 28766 C C . LYS A 1 71 ? -1.380 -14.981 4.719 1.00 0.00 71 LYS A C 18
ATOM 28767 O O . LYS A 1 71 ? -1.296 -14.647 5.900 1.00 0.00 71 LYS A O 18
ATOM 28786 N N . GLN A 1 72 ? -0.876 -14.259 3.724 1.00 0.00 72 GLN A N 18
ATOM 28787 C CA . GLN A 1 72 ? -0.181 -13.001 3.968 1.00 0.00 72 GLN A CA 18
ATOM 28788 C C . GLN A 1 72 ? -1.146 -11.938 4.485 1.00 0.00 72 GLN A C 18
ATOM 28789 O O . GLN A 1 72 ? -2.274 -11.823 4.007 1.00 0.00 72 GLN A O 18
ATOM 28803 N N . LYS A 1 73 ? -0.694 -11.163 5.466 1.00 0.00 73 LYS A N 18
ATOM 28804 C CA . LYS A 1 73 ? -1.515 -10.109 6.049 1.00 0.00 73 LYS A CA 18
ATOM 28805 C C . LYS A 1 73 ? -0.882 -8.739 5.826 1.00 0.00 73 LYS A C 18
ATOM 28806 O O . LYS A 1 73 ? 0.342 -8.602 5.838 1.00 0.00 73 LYS A O 18
ATOM 28825 N N . LEU A 1 74 ? -1.721 -7.731 5.623 1.00 0.00 74 LEU A N 18
ATOM 28826 C CA . LEU A 1 74 ? -1.242 -6.371 5.398 1.00 0.00 74 LEU A CA 18
ATOM 28827 C C . LEU A 1 74 ? -1.538 -5.484 6.603 1.00 0.00 74 LEU A C 18
ATOM 28828 O O . LEU A 1 74 ? -2.676 -5.405 7.066 1.00 0.00 74 LEU A O 18
ATOM 28844 N N . SER A 1 75 ? -0.505 -4.815 7.107 1.00 0.00 75 SER A N 18
ATOM 28845 C CA . SER A 1 75 ? -0.654 -3.934 8.260 1.00 0.00 75 SER A CA 18
ATOM 28846 C C . SER A 1 75 ? -0.314 -2.494 7.889 1.00 0.00 75 SER A C 18
ATOM 28847 O O . SER A 1 75 ? 0.660 -2.235 7.184 1.00 0.00 75 SER A O 18
ATOM 28855 N N . GLY A 1 76 ? -1.126 -1.558 8.372 1.00 0.00 76 GLY A N 18
ATOM 28856 C CA . GLY A 1 76 ? -0.895 -0.155 8.082 1.00 0.00 76 GLY A CA 18
ATOM 28857 C C . GLY A 1 76 ? -0.568 0.649 9.326 1.00 0.00 76 GLY A C 18
ATOM 28858 O O . GLY A 1 76 ? -0.708 0.157 10.446 1.00 0.00 76 GLY A O 18
ATOM 28862 N N . LYS A 1 77 ? -0.130 1.887 9.130 1.00 0.00 77 LYS A N 18
ATOM 28863 C CA . LYS A 1 77 ? 0.218 2.761 10.244 1.00 0.00 77 LYS A CA 18
ATOM 28864 C C . LYS A 1 77 ? -0.769 2.597 11.395 1.00 0.00 77 LYS A C 18
ATOM 28865 O O . LYS A 1 77 ? -0.371 2.446 12.550 1.00 0.00 77 LYS A O 18
ATOM 28884 N N . ALA A 1 78 ? -2.058 2.625 11.071 1.00 0.00 78 ALA A N 18
ATOM 28885 C CA . ALA A 1 78 ? -3.101 2.475 12.077 1.00 0.00 78 ALA A CA 18
ATOM 28886 C C . ALA A 1 78 ? -3.092 1.072 12.674 1.00 0.00 78 ALA A C 18
ATOM 28887 O O . ALA A 1 78 ? -3.184 0.903 13.890 1.00 0.00 78 ALA A O 18
ATOM 28894 N N . GLY A 1 79 ? -2.978 0.066 11.811 1.00 0.00 79 GLY A N 18
ATOM 28895 C CA . GLY A 1 79 ? -2.959 -1.309 12.272 1.00 0.00 79 GLY A CA 18
ATOM 28896 C C . GLY A 1 79 ? -3.368 -2.289 11.190 1.00 0.00 79 GLY A C 18
ATOM 28897 O O . GLY A 1 79 ? -3.371 -1.952 10.006 1.00 0.00 79 GLY A O 18
ATOM 28901 N N . PHE A 1 80 ? -3.712 -3.507 11.596 1.00 0.00 80 PHE A N 18
ATOM 28902 C CA . PHE A 1 80 ? -4.121 -4.541 10.652 1.00 0.00 80 PHE A CA 18
ATOM 28903 C C . PHE A 1 80 ? -5.152 -3.998 9.666 1.00 0.00 80 PHE A C 18
ATOM 28904 O O . PHE A 1 80 ? -6.290 -3.709 10.037 1.00 0.00 80 PHE A O 18
ATOM 28921 N N . LEU A 1 81 ? -4.745 -3.864 8.409 1.00 0.00 81 LEU A N 18
ATOM 28922 C CA . LEU A 1 81 ? -5.631 -3.357 7.368 1.00 0.00 81 LEU A CA 18
ATOM 28923 C C . LEU A 1 81 ? -6.655 -4.412 6.963 1.00 0.00 81 LEU A C 18
ATOM 28924 O O . LEU A 1 81 ? -6.307 -5.566 6.711 1.00 0.00 81 LEU A O 18
ATOM 28940 N N . LYS A 1 82 ? -7.920 -4.009 6.899 1.00 0.00 82 LYS A N 18
ATOM 28941 C CA . LYS A 1 82 ? -8.995 -4.918 6.522 1.00 0.00 82 LYS A CA 18
ATOM 28942 C C . LYS A 1 82 ? -9.330 -4.779 5.040 1.00 0.00 82 LYS A C 18
ATOM 28943 O O . LYS A 1 82 ? -9.505 -3.670 4.535 1.00 0.00 82 LYS A O 18
ATOM 28962 N N . ASP A 1 83 ? -9.418 -5.911 4.350 1.00 0.00 83 ASP A N 18
ATOM 28963 C CA . ASP A 1 83 ? -9.734 -5.915 2.926 1.00 0.00 83 ASP A CA 18
ATOM 28964 C C . ASP A 1 83 ? -10.998 -5.107 2.648 1.00 0.00 83 ASP A C 18
ATOM 28965 O O . ASP A 1 83 ? -11.104 -4.436 1.622 1.00 0.00 83 ASP A O 18
ATOM 28974 N N . ASN A 1 84 ? -11.955 -5.179 3.568 1.00 0.00 84 ASN A N 18
ATOM 28975 C CA . ASN A 1 84 ? -13.213 -4.456 3.421 1.00 0.00 84 ASN A CA 18
ATOM 28976 C C . ASN A 1 84 ? -12.970 -2.951 3.358 1.00 0.00 84 ASN A C 18
ATOM 28977 O O . ASN A 1 84 ? -13.781 -2.204 2.813 1.00 0.00 84 ASN A O 18
ATOM 28988 N N . MET A 1 85 ? -11.848 -2.514 3.920 1.00 0.00 85 MET A N 18
ATOM 28989 C CA . MET A 1 85 ? -11.498 -1.098 3.926 1.00 0.00 85 MET A CA 18
ATOM 28990 C C . MET A 1 85 ? -10.666 -0.738 2.700 1.00 0.00 85 MET A C 18
ATOM 28991 O O . MET A 1 85 ? -9.932 -1.572 2.169 1.00 0.00 85 MET A O 18
ATOM 29005 N N . SER A 1 86 ? -10.787 0.508 2.253 1.00 0.00 86 SER A N 18
ATOM 29006 C CA . SER A 1 86 ? -10.049 0.976 1.085 1.00 0.00 86 SER A CA 18
ATOM 29007 C C . SER A 1 86 ? -8.694 1.548 1.493 1.00 0.00 86 SER A C 18
ATOM 29008 O O . SER A 1 86 ? -8.340 1.558 2.673 1.00 0.00 86 SER A O 18
ATOM 29016 N N . LEU A 1 87 ? -7.940 2.024 0.508 1.00 0.00 87 LEU A N 18
ATOM 29017 C CA . LEU A 1 87 ? -6.624 2.598 0.762 1.00 0.00 87 LEU A CA 18
ATOM 29018 C C . LEU A 1 87 ? -6.734 4.077 1.121 1.00 0.00 87 LEU A C 18
ATOM 29019 O O . LEU A 1 87 ? -5.996 4.577 1.969 1.00 0.00 87 LEU A O 18
ATOM 29035 N N . ALA A 1 88 ? -7.662 4.770 0.470 1.00 0.00 88 ALA A N 18
ATOM 29036 C CA . ALA A 1 88 ? -7.872 6.190 0.723 1.00 0.00 88 ALA A CA 18
ATOM 29037 C C . ALA A 1 88 ? -8.320 6.431 2.161 1.00 0.00 88 ALA A C 18
ATOM 29038 O O . ALA A 1 88 ? -7.878 7.381 2.808 1.00 0.00 88 ALA A O 18
ATOM 29045 N N . HIS A 1 89 ? -9.200 5.565 2.655 1.00 0.00 89 HIS A N 18
ATOM 29046 C CA . HIS A 1 89 ? -9.707 5.684 4.017 1.00 0.00 89 HIS A CA 18
ATOM 29047 C C . HIS A 1 89 ? -8.563 5.674 5.026 1.00 0.00 89 HIS A C 18
ATOM 29048 O O . HIS A 1 89 ? -8.629 6.338 6.062 1.00 0.00 89 HIS A O 18
ATOM 29062 N N . TYR A 1 90 ? -7.516 4.916 4.718 1.00 0.00 90 TYR A N 18
ATOM 29063 C CA . TYR A 1 90 ? -6.359 4.817 5.599 1.00 0.00 90 TYR A CA 18
ATOM 29064 C C . TYR A 1 90 ? -5.332 5.897 5.274 1.00 0.00 90 TYR A C 18
ATOM 29065 O O . TYR A 1 90 ? -4.233 5.910 5.825 1.00 0.00 90 TYR A O 18
ATOM 29083 N N . ASN A 1 91 ? -5.700 6.804 4.375 1.00 0.00 91 ASN A N 18
ATOM 29084 C CA . ASN A 1 91 ? -4.813 7.889 3.975 1.00 0.00 91 ASN A CA 18
ATOM 29085 C C . ASN A 1 91 ? -3.562 7.346 3.291 1.00 0.00 91 ASN A C 18
ATOM 29086 O O . ASN A 1 91 ? -2.457 7.839 3.512 1.00 0.00 91 ASN A O 18
ATOM 29097 N N . VAL A 1 92 ? -3.746 6.325 2.458 1.00 0.00 92 VAL A N 18
ATOM 29098 C CA . VAL A 1 92 ? -2.633 5.715 1.740 1.00 0.00 92 VAL A CA 18
ATOM 29099 C C . VAL A 1 92 ? -2.639 6.121 0.270 1.00 0.00 92 VAL A C 18
ATOM 29100 O O . VAL A 1 92 ? -3.510 5.709 -0.494 1.00 0.00 92 VAL A O 18
ATOM 29113 N N . GLY A 1 93 ? -1.660 6.933 -0.117 1.00 0.00 93 GLY A N 18
ATOM 29114 C CA . GLY A 1 93 ? -1.571 7.381 -1.495 1.00 0.00 93 GLY A CA 18
ATOM 29115 C C . GLY A 1 93 ? -0.178 7.857 -1.860 1.00 0.00 93 GLY A C 18
ATOM 29116 O O . GLY A 1 93 ? 0.245 8.935 -1.445 1.00 0.00 93 GLY A O 18
ATOM 29120 N N . ALA A 1 94 ? 0.535 7.050 -2.638 1.00 0.00 94 ALA A N 18
ATOM 29121 C CA . ALA A 1 94 ? 1.888 7.395 -3.059 1.00 0.00 94 ALA A CA 18
ATOM 29122 C C . ALA A 1 94 ? 2.627 8.155 -1.963 1.00 0.00 94 ALA A C 18
ATOM 29123 O O . ALA A 1 94 ? 3.277 9.166 -2.227 1.00 0.00 94 ALA A O 18
ATOM 29130 N N . GLY A 1 95 ? 2.522 7.663 -0.733 1.00 0.00 95 GLY A N 18
ATOM 29131 C CA . GLY A 1 95 ? 3.185 8.309 0.385 1.00 0.00 95 GLY A CA 18
ATOM 29132 C C . GLY A 1 95 ? 3.282 7.410 1.600 1.00 0.00 95 GLY A C 18
ATOM 29133 O O . GLY A 1 95 ? 4.311 7.377 2.275 1.00 0.00 95 GLY A O 18
ATOM 29137 N N . GLU A 1 96 ? 2.208 6.680 1.882 1.00 0.00 96 GLU A N 18
ATOM 29138 C CA . GLU A 1 96 ? 2.177 5.777 3.027 1.00 0.00 96 GLU A CA 18
ATOM 29139 C C . GLU A 1 96 ? 2.750 4.412 2.660 1.00 0.00 96 GLU A C 18
ATOM 29140 O O . GLU A 1 96 ? 2.577 3.936 1.537 1.00 0.00 96 GLU A O 18
ATOM 29152 N N . ILE A 1 97 ? 3.431 3.786 3.614 1.00 0.00 97 ILE A N 18
ATOM 29153 C CA . ILE A 1 97 ? 4.030 2.476 3.392 1.00 0.00 97 ILE A CA 18
ATOM 29154 C C . ILE A 1 97 ? 3.257 1.387 4.129 1.00 0.00 97 ILE A C 18
ATOM 29155 O O . ILE A 1 97 ? 2.765 1.602 5.237 1.00 0.00 97 ILE A O 18
ATOM 29171 N N . LEU A 1 98 ? 3.155 0.217 3.507 1.00 0.00 98 LEU A N 18
ATOM 29172 C CA . LEU A 1 98 ? 2.445 -0.908 4.104 1.00 0.00 98 LEU A CA 18
ATOM 29173 C C . LEU A 1 98 ? 3.411 -2.032 4.464 1.00 0.00 98 LEU A C 18
ATOM 29174 O O . LEU A 1 98 ? 4.392 -2.273 3.761 1.00 0.00 98 LEU A O 18
ATOM 29190 N N . THR A 1 99 ? 3.124 -2.721 5.566 1.00 0.00 99 THR A N 18
ATOM 29191 C CA . THR A 1 99 ? 3.966 -3.820 6.020 1.00 0.00 99 THR A CA 18
ATOM 29192 C C . THR A 1 99 ? 3.339 -5.169 5.681 1.00 0.00 99 THR A C 18
ATOM 29193 O O . THR A 1 99 ? 2.125 -5.345 5.791 1.00 0.00 99 THR A O 18
ATOM 29204 N N . LEU A 1 100 ? 4.173 -6.116 5.268 1.00 0.00 100 LEU A N 18
ATOM 29205 C CA . LEU A 1 100 ? 3.700 -7.449 4.913 1.00 0.00 100 LEU A CA 18
ATOM 29206 C C . LEU A 1 100 ? 4.153 -8.479 5.943 1.00 0.00 100 LEU A C 18
ATOM 29207 O O . LEU A 1 100 ? 5.349 -8.653 6.178 1.00 0.00 100 LEU A O 18
ATOM 29223 N N . SER A 1 101 ? 3.189 -9.162 6.553 1.00 0.00 101 SER A N 18
ATOM 29224 C CA . SER A 1 101 ? 3.488 -10.175 7.559 1.00 0.00 101 SER A CA 18
ATOM 29225 C C . SER A 1 101 ? 3.120 -11.567 7.054 1.00 0.00 101 SER A C 18
ATOM 29226 O O . SER A 1 101 ? 2.048 -11.770 6.484 1.00 0.00 101 SER A O 18
ATOM 29234 N N . LEU A 1 102 ? 4.018 -12.522 7.269 1.00 0.00 102 LEU A N 18
ATOM 29235 C CA . LEU A 1 102 ? 3.789 -13.897 6.838 1.00 0.00 102 LEU A CA 18
ATOM 29236 C C . LEU A 1 102 ? 3.179 -14.727 7.963 1.00 0.00 102 LEU A C 18
ATOM 29237 O O . LEU A 1 102 ? 3.487 -14.521 9.137 1.00 0.00 102 LEU A O 18
ATOM 29253 N N . ARG A 1 103 ? 2.315 -15.668 7.595 1.00 0.00 103 ARG A N 18
ATOM 29254 C CA . ARG A 1 103 ? 1.663 -16.530 8.573 1.00 0.00 103 ARG A CA 18
ATOM 29255 C C . ARG A 1 103 ? 2.539 -17.733 8.908 1.00 0.00 103 ARG A C 18
ATOM 29256 O O . ARG A 1 103 ? 2.644 -18.134 10.066 1.00 0.00 103 ARG A O 18
ATOM 29277 N N . GLU A 1 104 ? 3.166 -18.304 7.884 1.00 0.00 104 GLU A N 18
ATOM 29278 C CA . GLU A 1 104 ? 4.033 -19.463 8.070 1.00 0.00 104 GLU A CA 18
ATOM 29279 C C . GLU A 1 104 ? 3.235 -20.663 8.574 1.00 0.00 104 GLU A C 18
ATOM 29280 O O . GLU A 1 104 ? 2.627 -20.612 9.643 1.00 0.00 104 GLU A O 18
ATOM 29292 N N . ARG A 1 105 ? 3.243 -21.740 7.795 1.00 0.00 105 ARG A N 18
ATOM 29293 C CA . ARG A 1 105 ? 2.519 -22.952 8.161 1.00 0.00 105 ARG A CA 18
ATOM 29294 C C . ARG A 1 105 ? 3.209 -23.668 9.318 1.00 0.00 105 ARG A C 18
ATOM 29295 O O . ARG A 1 105 ? 4.372 -24.059 9.216 1.00 0.00 105 ARG A O 18
ATOM 29316 N N . SER A 1 106 ? 2.485 -23.836 10.420 1.00 0.00 106 SER A N 18
ATOM 29317 C CA . SER A 1 106 ? 3.027 -24.501 11.598 1.00 0.00 106 SER A CA 18
ATOM 29318 C C . SER A 1 106 ? 3.844 -25.727 11.202 1.00 0.00 106 SER A C 18
ATOM 29319 O O . SER A 1 106 ? 3.299 -26.726 10.737 1.00 0.00 106 SER A O 18
ATOM 29327 N N . GLY A 1 107 ? 5.157 -25.641 11.392 1.00 0.00 107 GLY A N 18
ATOM 29328 C CA . GLY A 1 107 ? 6.030 -26.750 11.050 1.00 0.00 107 GLY A CA 18
ATOM 29329 C C . GLY A 1 107 ? 7.296 -26.770 11.884 1.00 0.00 107 GLY A C 18
ATOM 29330 O O . GLY A 1 107 ? 7.326 -27.307 12.991 1.00 0.00 107 GLY A O 18
ATOM 29334 N N . PRO A 1 108 ? 8.372 -26.175 11.348 1.00 0.00 108 PRO A N 18
ATOM 29335 C CA . PRO A 1 108 ? 9.667 -26.115 12.033 1.00 0.00 108 PRO A CA 18
ATOM 29336 C C . PRO A 1 108 ? 9.638 -25.190 13.246 1.00 0.00 108 PRO A C 18
ATOM 29337 O O . PRO A 1 108 ? 9.402 -23.989 13.118 1.00 0.00 108 PRO A O 18
ATOM 29348 N N . SER A 1 109 ? 9.881 -25.759 14.423 1.00 0.00 109 SER A N 18
ATOM 29349 C CA . SER A 1 109 ? 9.880 -24.986 15.659 1.00 0.00 109 SER A CA 18
ATOM 29350 C C . SER A 1 109 ? 10.740 -25.662 16.723 1.00 0.00 109 SER A C 18
ATOM 29351 O O . SER A 1 109 ? 11.556 -25.015 17.380 1.00 0.00 109 SER A O 18
ATOM 29359 N N . SER A 1 110 ? 10.552 -26.968 16.886 1.00 0.00 110 SER A N 18
ATOM 29360 C CA . SER A 1 110 ? 11.308 -27.731 17.872 1.00 0.00 110 SER A CA 18
ATOM 29361 C C . SER A 1 110 ? 11.946 -28.962 17.233 1.00 0.00 110 SER A C 18
ATOM 29362 O O . SER A 1 110 ? 13.167 -29.108 17.225 1.00 0.00 110 SER A O 18
ATOM 29370 N N . GLY A 1 111 ? 11.107 -29.844 16.698 1.00 0.00 111 GLY A N 18
ATOM 29371 C CA . GLY A 1 111 ? 11.607 -31.051 16.064 1.00 0.00 111 GLY A CA 18
ATOM 29372 C C . GLY A 1 111 ? 11.048 -31.247 14.668 1.00 0.00 111 GLY A C 18
ATOM 29373 O O . GLY A 1 111 ? 9.907 -31.679 14.506 1.00 0.00 111 GLY A O 18
ATOM 29377 N N . GLY A 1 1 ? -16.012 22.207 9.839 1.00 0.00 1 GLY A N 19
ATOM 29378 C CA . GLY A 1 1 ? -14.593 21.947 9.683 1.00 0.00 1 GLY A CA 19
ATOM 29379 C C . GLY A 1 1 ? -13.822 23.176 9.244 1.00 0.00 1 GLY A C 19
ATOM 29380 O O . GLY A 1 1 ? -14.354 24.287 9.258 1.00 0.00 1 GLY A O 19
ATOM 29384 N N . SER A 1 2 ? -12.567 22.979 8.854 1.00 0.00 2 SER A N 19
ATOM 29385 C CA . SER A 1 2 ? -11.721 24.082 8.415 1.00 0.00 2 SER A CA 19
ATOM 29386 C C . SER A 1 2 ? -10.770 23.630 7.311 1.00 0.00 2 SER A C 19
ATOM 29387 O O . SER A 1 2 ? -10.693 24.250 6.250 1.00 0.00 2 SER A O 19
ATOM 29395 N N . SER A 1 3 ? -10.046 22.545 7.569 1.00 0.00 3 SER A N 19
ATOM 29396 C CA . SER A 1 3 ? -9.097 22.011 6.601 1.00 0.00 3 SER A CA 19
ATOM 29397 C C . SER A 1 3 ? -8.015 23.037 6.277 1.00 0.00 3 SER A C 19
ATOM 29398 O O . SER A 1 3 ? -8.191 24.234 6.504 1.00 0.00 3 SER A O 19
ATOM 29406 N N . GLY A 1 4 ? -6.894 22.559 5.745 1.00 0.00 4 GLY A N 19
ATOM 29407 C CA . GLY A 1 4 ? -5.799 23.447 5.400 1.00 0.00 4 GLY A CA 19
ATOM 29408 C C . GLY A 1 4 ? -4.488 23.024 6.033 1.00 0.00 4 GLY A C 19
ATOM 29409 O O . GLY A 1 4 ? -3.931 23.742 6.863 1.00 0.00 4 GLY A O 19
ATOM 29413 N N . SER A 1 5 ? -3.994 21.854 5.641 1.00 0.00 5 SER A N 19
ATOM 29414 C CA . SER A 1 5 ? -2.743 21.334 6.180 1.00 0.00 5 SER A CA 19
ATOM 29415 C C . SER A 1 5 ? -2.075 20.388 5.186 1.00 0.00 5 SER A C 19
ATOM 29416 O O . SER A 1 5 ? -2.749 19.710 4.409 1.00 0.00 5 SER A O 19
ATOM 29424 N N . SER A 1 6 ? -0.748 20.346 5.218 1.00 0.00 6 SER A N 19
ATOM 29425 C CA . SER A 1 6 ? 0.012 19.486 4.319 1.00 0.00 6 SER A CA 19
ATOM 29426 C C . SER A 1 6 ? 1.361 19.117 4.930 1.00 0.00 6 SER A C 19
ATOM 29427 O O . SER A 1 6 ? 2.380 19.739 4.636 1.00 0.00 6 SER A O 19
ATOM 29435 N N . GLY A 1 7 ? 1.356 18.097 5.784 1.00 0.00 7 GLY A N 19
ATOM 29436 C CA . GLY A 1 7 ? 2.584 17.661 6.424 1.00 0.00 7 GLY A CA 19
ATOM 29437 C C . GLY A 1 7 ? 2.328 16.901 7.711 1.00 0.00 7 GLY A C 19
ATOM 29438 O O . GLY A 1 7 ? 2.662 15.721 7.821 1.00 0.00 7 GLY A O 19
ATOM 29442 N N . LYS A 1 8 ? 1.735 17.578 8.688 1.00 0.00 8 LYS A N 19
ATOM 29443 C CA . LYS A 1 8 ? 1.435 16.960 9.974 1.00 0.00 8 LYS A CA 19
ATOM 29444 C C . LYS A 1 8 ? 0.141 16.155 9.902 1.00 0.00 8 LYS A C 19
ATOM 29445 O O . LYS A 1 8 ? -0.766 16.486 9.138 1.00 0.00 8 LYS A O 19
ATOM 29464 N N . PHE A 1 9 ? 0.063 15.097 10.702 1.00 0.00 9 PHE A N 19
ATOM 29465 C CA . PHE A 1 9 ? -1.120 14.244 10.729 1.00 0.00 9 PHE A CA 19
ATOM 29466 C C . PHE A 1 9 ? -1.796 14.295 12.097 1.00 0.00 9 PHE A C 19
ATOM 29467 O O . PHE A 1 9 ? -1.219 13.879 13.102 1.00 0.00 9 PHE A O 19
ATOM 29484 N N . ASP A 1 10 ? -3.021 14.806 12.126 1.00 0.00 10 ASP A N 19
ATOM 29485 C CA . ASP A 1 10 ? -3.777 14.910 13.368 1.00 0.00 10 ASP A CA 19
ATOM 29486 C C . ASP A 1 10 ? -4.935 13.918 13.387 1.00 0.00 10 ASP A C 19
ATOM 29487 O O . ASP A 1 10 ? -5.609 13.718 12.376 1.00 0.00 10 ASP A O 19
ATOM 29496 N N . GLU A 1 11 ? -5.158 13.297 14.540 1.00 0.00 11 GLU A N 19
ATOM 29497 C CA . GLU A 1 11 ? -6.233 12.322 14.687 1.00 0.00 11 GLU A CA 19
ATOM 29498 C C . GLU A 1 11 ? -7.553 13.014 15.016 1.00 0.00 11 GLU A C 19
ATOM 29499 O O . GLU A 1 11 ? -8.312 12.554 15.869 1.00 0.00 11 GLU A O 19
ATOM 29511 N N . SER A 1 12 ? -7.819 14.123 14.333 1.00 0.00 12 SER A N 19
ATOM 29512 C CA . SER A 1 12 ? -9.044 14.882 14.554 1.00 0.00 12 SER A CA 19
ATOM 29513 C C . SER A 1 12 ? -9.744 15.182 13.232 1.00 0.00 12 SER A C 19
ATOM 29514 O O . SER A 1 12 ? -10.905 14.826 13.037 1.00 0.00 12 SER A O 19
ATOM 29522 N N . ALA A 1 13 ? -9.027 15.840 12.326 1.00 0.00 13 ALA A N 19
ATOM 29523 C CA . ALA A 1 13 ? -9.577 16.186 11.022 1.00 0.00 13 ALA A CA 19
ATOM 29524 C C . ALA A 1 13 ? -8.976 15.316 9.924 1.00 0.00 13 ALA A C 19
ATOM 29525 O O . ALA A 1 13 ? -8.039 15.724 9.236 1.00 0.00 13 ALA A O 19
ATOM 29532 N N . LEU A 1 14 ? -9.519 14.114 9.764 1.00 0.00 14 LEU A N 19
ATOM 29533 C CA . LEU A 1 14 ? -9.035 13.184 8.749 1.00 0.00 14 LEU A CA 19
ATOM 29534 C C . LEU A 1 14 ? -9.773 13.385 7.431 1.00 0.00 14 LEU A C 19
ATOM 29535 O O . LEU A 1 14 ? -10.945 13.765 7.414 1.00 0.00 14 LEU A O 19
ATOM 29551 N N . VAL A 1 15 ? -9.082 13.125 6.325 1.00 0.00 15 VAL A N 19
ATOM 29552 C CA . VAL A 1 15 ? -9.674 13.275 5.000 1.00 0.00 15 VAL A CA 19
ATOM 29553 C C . VAL A 1 15 ? -10.565 12.086 4.660 1.00 0.00 15 VAL A C 19
ATOM 29554 O O . VAL A 1 15 ? -10.174 10.926 4.795 1.00 0.00 15 VAL A O 19
ATOM 29567 N N . PRO A 1 16 ? -11.793 12.378 4.206 1.00 0.00 16 PRO A N 19
ATOM 29568 C CA . PRO A 1 16 ? -12.766 11.346 3.835 1.00 0.00 16 PRO A CA 19
ATOM 29569 C C . PRO A 1 16 ? -12.366 10.603 2.565 1.00 0.00 16 PRO A C 19
ATOM 29570 O O . PRO A 1 16 ? -11.742 11.174 1.672 1.00 0.00 16 PRO A O 19
ATOM 29581 N N . GLU A 1 17 ? -12.733 9.327 2.490 1.00 0.00 17 GLU A N 19
ATOM 29582 C CA . GLU A 1 17 ? -12.412 8.508 1.328 1.00 0.00 17 GLU A CA 19
ATOM 29583 C C . GLU A 1 17 ? -12.871 9.185 0.040 1.00 0.00 17 GLU A C 19
ATOM 29584 O O . GLU A 1 17 ? -12.343 8.916 -1.038 1.00 0.00 17 GLU A O 19
ATOM 29596 N N . ASP A 1 18 ? -13.859 10.065 0.163 1.00 0.00 18 ASP A N 19
ATOM 29597 C CA . ASP A 1 18 ? -14.390 10.782 -0.991 1.00 0.00 18 ASP A CA 19
ATOM 29598 C C . ASP A 1 18 ? -13.388 11.815 -1.498 1.00 0.00 18 ASP A C 19
ATOM 29599 O O . ASP A 1 18 ? -13.092 11.871 -2.690 1.00 0.00 18 ASP A O 19
ATOM 29608 N N . GLN A 1 19 ? -12.872 12.629 -0.583 1.00 0.00 19 GLN A N 19
ATOM 29609 C CA . GLN A 1 19 ? -11.905 13.661 -0.939 1.00 0.00 19 GLN A CA 19
ATOM 29610 C C . GLN A 1 19 ? -10.544 13.047 -1.254 1.00 0.00 19 GLN A C 19
ATOM 29611 O O . GLN A 1 19 ? -9.915 13.387 -2.256 1.00 0.00 19 GLN A O 19
ATOM 29625 N N . PHE A 1 20 ? -10.096 12.139 -0.392 1.00 0.00 20 PHE A N 19
ATOM 29626 C CA . PHE A 1 20 ? -8.810 11.478 -0.578 1.00 0.00 20 PHE A CA 19
ATOM 29627 C C . PHE A 1 20 ? -8.708 10.871 -1.974 1.00 0.00 20 PHE A C 19
ATOM 29628 O O . PHE A 1 20 ? -7.642 10.884 -2.593 1.00 0.00 20 PHE A O 19
ATOM 29645 N N . LEU A 1 21 ? -9.822 10.339 -2.466 1.00 0.00 21 LEU A N 19
ATOM 29646 C CA . LEU A 1 21 ? -9.858 9.727 -3.788 1.00 0.00 21 LEU A CA 19
ATOM 29647 C C . LEU A 1 21 ? -9.414 10.717 -4.860 1.00 0.00 21 LEU A C 19
ATOM 29648 O O . LEU A 1 21 ? -8.417 10.497 -5.547 1.00 0.00 21 LEU A O 19
ATOM 29664 N N . ALA A 1 22 ? -10.160 11.809 -4.995 1.00 0.00 22 ALA A N 19
ATOM 29665 C CA . ALA A 1 22 ? -9.840 12.835 -5.979 1.00 0.00 22 ALA A CA 19
ATOM 29666 C C . ALA A 1 22 ? -8.487 13.475 -5.686 1.00 0.00 22 ALA A C 19
ATOM 29667 O O . ALA A 1 22 ? -7.656 13.628 -6.581 1.00 0.00 22 ALA A O 19
ATOM 29674 N N . GLN A 1 23 ? -8.273 13.846 -4.428 1.00 0.00 23 GLN A N 19
ATOM 29675 C CA . GLN A 1 23 ? -7.020 14.471 -4.018 1.00 0.00 23 GLN A CA 19
ATOM 29676 C C . GLN A 1 23 ? -5.841 13.875 -4.780 1.00 0.00 23 GLN A C 19
ATOM 29677 O O . GLN A 1 23 ? -4.861 14.564 -5.066 1.00 0.00 23 GLN A O 19
ATOM 29691 N N . HIS A 1 24 ? -5.941 12.590 -5.105 1.00 0.00 24 HIS A N 19
ATOM 29692 C CA . HIS A 1 24 ? -4.882 11.901 -5.834 1.00 0.00 24 HIS A CA 19
ATOM 29693 C C . HIS A 1 24 ? -5.444 11.176 -7.053 1.00 0.00 24 HIS A C 19
ATOM 29694 O O . HIS A 1 24 ? -5.870 10.024 -6.978 1.00 0.00 24 HIS A O 19
ATOM 29708 N N . PRO A 1 25 ? -5.447 11.865 -8.203 1.00 0.00 25 PRO A N 19
ATOM 29709 C CA . PRO A 1 25 ? -5.954 11.307 -9.460 1.00 0.00 25 PRO A CA 19
ATOM 29710 C C . PRO A 1 25 ? -5.055 10.205 -10.008 1.00 0.00 25 PRO A C 19
ATOM 29711 O O . PRO A 1 25 ? -3.982 9.938 -9.468 1.00 0.00 25 PRO A O 19
ATOM 29722 N N . GLY A 1 26 ? -5.499 9.567 -11.088 1.00 0.00 26 GLY A N 19
ATOM 29723 C CA . GLY A 1 26 ? -4.722 8.501 -11.693 1.00 0.00 26 GLY A CA 19
ATOM 29724 C C . GLY A 1 26 ? -4.258 7.474 -10.679 1.00 0.00 26 GLY A C 19
ATOM 29725 O O . GLY A 1 26 ? -4.604 7.537 -9.499 1.00 0.00 26 GLY A O 19
ATOM 29729 N N . PRO A 1 27 ? -3.458 6.502 -11.139 1.00 0.00 27 PRO A N 19
ATOM 29730 C CA . PRO A 1 27 ? -2.931 5.437 -10.280 1.00 0.00 27 PRO A CA 19
ATOM 29731 C C . PRO A 1 27 ? -1.896 5.953 -9.287 1.00 0.00 27 PRO A C 19
ATOM 29732 O O . PRO A 1 27 ? -1.058 6.788 -9.626 1.00 0.00 27 PRO A O 19
ATOM 29743 N N . ALA A 1 28 ? -1.960 5.451 -8.058 1.00 0.00 28 ALA A N 19
ATOM 29744 C CA . ALA A 1 28 ? -1.027 5.861 -7.015 1.00 0.00 28 ALA A CA 19
ATOM 29745 C C . ALA A 1 28 ? -0.088 4.718 -6.640 1.00 0.00 28 ALA A C 19
ATOM 29746 O O . ALA A 1 28 ? -0.533 3.627 -6.282 1.00 0.00 28 ALA A O 19
ATOM 29753 N N . THR A 1 29 ? 1.213 4.975 -6.726 1.00 0.00 29 THR A N 19
ATOM 29754 C CA . THR A 1 29 ? 2.215 3.968 -6.398 1.00 0.00 29 THR A CA 19
ATOM 29755 C C . THR A 1 29 ? 2.291 3.740 -4.892 1.00 0.00 29 THR A C 19
ATOM 29756 O O . THR A 1 29 ? 2.566 4.666 -4.128 1.00 0.00 29 THR A O 19
ATOM 29767 N N . ILE A 1 30 ? 2.049 2.503 -4.473 1.00 0.00 30 ILE A N 19
ATOM 29768 C CA . ILE A 1 30 ? 2.093 2.153 -3.059 1.00 0.00 30 ILE A CA 19
ATOM 29769 C C . ILE A 1 30 ? 3.311 1.292 -2.743 1.00 0.00 30 ILE A C 19
ATOM 29770 O O . ILE A 1 30 ? 3.535 0.260 -3.375 1.00 0.00 30 ILE A O 19
ATOM 29786 N N . ARG A 1 31 ? 4.094 1.722 -1.759 1.00 0.00 31 ARG A N 19
ATOM 29787 C CA . ARG A 1 31 ? 5.289 0.991 -1.358 1.00 0.00 31 ARG A CA 19
ATOM 29788 C C . ARG A 1 31 ? 4.945 -0.101 -0.349 1.00 0.00 31 ARG A C 19
ATOM 29789 O O . ARG A 1 31 ? 4.102 0.092 0.527 1.00 0.00 31 ARG A O 19
ATOM 29810 N N . VAL A 1 32 ? 5.604 -1.249 -0.479 1.00 0.00 32 VAL A N 19
ATOM 29811 C CA . VAL A 1 32 ? 5.369 -2.371 0.422 1.00 0.00 32 VAL A CA 19
ATOM 29812 C C . VAL A 1 32 ? 6.682 -3.015 0.852 1.00 0.00 32 VAL A C 19
ATOM 29813 O O . VAL A 1 32 ? 7.608 -3.156 0.052 1.00 0.00 32 VAL A O 19
ATOM 29826 N N . SER A 1 33 ? 6.757 -3.406 2.120 1.00 0.00 33 SER A N 19
ATOM 29827 C CA . SER A 1 33 ? 7.958 -4.033 2.658 1.00 0.00 33 SER A CA 19
ATOM 29828 C C . SER A 1 33 ? 8.018 -5.509 2.276 1.00 0.00 33 SER A C 19
ATOM 29829 O O . SER A 1 33 ? 6.988 -6.150 2.065 1.00 0.00 33 SER A O 19
ATOM 29837 N N . LYS A 1 34 ? 9.231 -6.043 2.191 1.00 0.00 34 LYS A N 19
ATOM 29838 C CA . LYS A 1 34 ? 9.428 -7.443 1.836 1.00 0.00 34 LYS A CA 19
ATOM 29839 C C . LYS A 1 34 ? 9.281 -8.340 3.061 1.00 0.00 34 LYS A C 19
ATOM 29840 O O . LYS A 1 34 ? 9.611 -7.957 4.184 1.00 0.00 34 LYS A O 19
ATOM 29859 N N . PRO A 1 35 ? 8.776 -9.563 2.843 1.00 0.00 35 PRO A N 19
ATOM 29860 C CA . PRO A 1 35 ? 8.577 -10.540 3.917 1.00 0.00 35 PRO A CA 19
ATOM 29861 C C . PRO A 1 35 ? 9.895 -11.076 4.466 1.00 0.00 35 PRO A C 19
ATOM 29862 O O . PRO A 1 35 ? 10.893 -11.145 3.751 1.00 0.00 35 PRO A O 19
ATOM 29873 N N . ASN A 1 36 ? 9.890 -11.454 5.741 1.00 0.00 36 ASN A N 19
ATOM 29874 C CA . ASN A 1 36 ? 11.086 -11.984 6.385 1.00 0.00 36 ASN A CA 19
ATOM 29875 C C . ASN A 1 36 ? 12.255 -11.012 6.245 1.00 0.00 36 ASN A C 19
ATOM 29876 O O . ASN A 1 36 ? 12.131 -9.966 5.610 1.00 0.00 36 ASN A O 19
ATOM 29887 N N . GLU A 1 37 ? 13.387 -11.368 6.844 1.00 0.00 37 GLU A N 19
ATOM 29888 C CA . GLU A 1 37 ? 14.576 -10.528 6.786 1.00 0.00 37 GLU A CA 19
ATOM 29889 C C . GLU A 1 37 ? 14.709 -9.864 5.418 1.00 0.00 37 GLU A C 19
ATOM 29890 O O . GLU A 1 37 ? 14.525 -10.506 4.385 1.00 0.00 37 GLU A O 19
ATOM 29902 N N . ASN A 1 38 ? 15.028 -8.574 5.421 1.00 0.00 38 ASN A N 19
ATOM 29903 C CA . ASN A 1 38 ? 15.183 -7.823 4.180 1.00 0.00 38 ASN A CA 19
ATOM 29904 C C . ASN A 1 38 ? 16.396 -6.900 4.251 1.00 0.00 38 ASN A C 19
ATOM 29905 O O . ASN A 1 38 ? 16.941 -6.656 5.328 1.00 0.00 38 ASN A O 19
ATOM 29916 N N . ASP A 1 39 ? 16.814 -6.392 3.097 1.00 0.00 39 ASP A N 19
ATOM 29917 C CA . ASP A 1 39 ? 17.962 -5.495 3.028 1.00 0.00 39 ASP A CA 19
ATOM 29918 C C . ASP A 1 39 ? 17.521 -4.039 3.127 1.00 0.00 39 ASP A C 19
ATOM 29919 O O . ASP A 1 39 ? 18.338 -3.124 3.027 1.00 0.00 39 ASP A O 19
ATOM 29928 N N . GLY A 1 40 ? 16.222 -3.832 3.324 1.00 0.00 40 GLY A N 19
ATOM 29929 C CA . GLY A 1 40 ? 15.695 -2.483 3.432 1.00 0.00 40 GLY A CA 19
ATOM 29930 C C . GLY A 1 40 ? 14.886 -2.078 2.217 1.00 0.00 40 GLY A C 19
ATOM 29931 O O . GLY A 1 40 ? 13.829 -1.460 2.344 1.00 0.00 40 GLY A O 19
ATOM 29935 N N . GLN A 1 41 ? 15.384 -2.425 1.034 1.00 0.00 41 GLN A N 19
ATOM 29936 C CA . GLN A 1 41 ? 14.701 -2.089 -0.210 1.00 0.00 41 GLN A CA 19
ATOM 29937 C C . GLN A 1 41 ? 13.249 -2.556 -0.176 1.00 0.00 41 GLN A C 19
ATOM 29938 O O . GLN A 1 41 ? 12.933 -3.594 0.406 1.00 0.00 41 GLN A O 19
ATOM 29952 N N . PHE A 1 42 ? 12.369 -1.782 -0.804 1.00 0.00 42 PHE A N 19
ATOM 29953 C CA . PHE A 1 42 ? 10.951 -2.115 -0.844 1.00 0.00 42 PHE A CA 19
ATOM 29954 C C . PHE A 1 42 ? 10.496 -2.388 -2.275 1.00 0.00 42 PHE A C 19
ATOM 29955 O O . PHE A 1 42 ? 11.244 -2.167 -3.228 1.00 0.00 42 PHE A O 19
ATOM 29972 N N . MET A 1 43 ? 9.266 -2.870 -2.418 1.00 0.00 43 MET A N 19
ATOM 29973 C CA . MET A 1 43 ? 8.712 -3.172 -3.732 1.00 0.00 43 MET A CA 19
ATOM 29974 C C . MET A 1 43 ? 7.844 -2.022 -4.234 1.00 0.00 43 MET A C 19
ATOM 29975 O O . MET A 1 43 ? 7.539 -1.093 -3.488 1.00 0.00 43 MET A O 19
ATOM 29989 N N . GLU A 1 44 ? 7.451 -2.093 -5.503 1.00 0.00 44 GLU A N 19
ATOM 29990 C CA . GLU A 1 44 ? 6.619 -1.056 -6.102 1.00 0.00 44 GLU A CA 19
ATOM 29991 C C . GLU A 1 44 ? 5.277 -1.627 -6.550 1.00 0.00 44 GLU A C 19
ATOM 29992 O O . GLU A 1 44 ? 5.202 -2.369 -7.530 1.00 0.00 44 GLU A O 19
ATOM 30004 N N . ILE A 1 45 ? 4.219 -1.278 -5.824 1.00 0.00 45 ILE A N 19
ATOM 30005 C CA . ILE A 1 45 ? 2.880 -1.755 -6.147 1.00 0.00 45 ILE A CA 19
ATOM 30006 C C . ILE A 1 45 ? 1.921 -0.590 -6.371 1.00 0.00 45 ILE A C 19
ATOM 30007 O O . ILE A 1 45 ? 1.457 0.038 -5.420 1.00 0.00 45 ILE A O 19
ATOM 30023 N N . THR A 1 46 ? 1.627 -0.308 -7.637 1.00 0.00 46 THR A N 19
ATOM 30024 C CA . THR A 1 46 ? 0.723 0.780 -7.986 1.00 0.00 46 THR A CA 19
ATOM 30025 C C . THR A 1 46 ? -0.672 0.255 -8.306 1.00 0.00 46 THR A C 19
ATOM 30026 O O . THR A 1 46 ? -0.823 -0.768 -8.976 1.00 0.00 46 THR A O 19
ATOM 30037 N N . VAL A 1 47 ? -1.691 0.960 -7.823 1.00 0.00 47 VAL A N 19
ATOM 30038 C CA . VAL A 1 47 ? -3.074 0.564 -8.059 1.00 0.00 47 VAL A CA 19
ATOM 30039 C C . VAL A 1 47 ? -3.775 1.546 -8.991 1.00 0.00 47 VAL A C 19
ATOM 30040 O O . VAL A 1 47 ? -3.662 2.760 -8.826 1.00 0.00 47 VAL A O 19
ATOM 30053 N N . GLN A 1 48 ? -4.497 1.011 -9.971 1.00 0.00 48 GLN A N 19
ATOM 30054 C CA . GLN A 1 48 ? -5.215 1.841 -10.930 1.00 0.00 48 GLN A CA 19
ATOM 30055 C C . GLN A 1 48 ? -5.979 2.955 -10.221 1.00 0.00 48 GLN A C 19
ATOM 30056 O O . GLN A 1 48 ? -6.072 4.074 -10.724 1.00 0.00 48 GLN A O 19
ATOM 30070 N N . SER A 1 49 ? -6.527 2.638 -9.052 1.00 0.00 49 SER A N 19
ATOM 30071 C CA . SER A 1 49 ? -7.287 3.611 -8.276 1.00 0.00 49 SER A CA 19
ATOM 30072 C C . SER A 1 49 ? -7.237 3.279 -6.788 1.00 0.00 49 SER A C 19
ATOM 30073 O O . SER A 1 49 ? -7.350 2.116 -6.396 1.00 0.00 49 SER A O 19
ATOM 30081 N N . LEU A 1 50 ? -7.067 4.305 -5.964 1.00 0.00 50 LEU A N 19
ATOM 30082 C CA . LEU A 1 50 ? -7.001 4.124 -4.517 1.00 0.00 50 LEU A CA 19
ATOM 30083 C C . LEU A 1 50 ? -8.284 3.490 -3.990 1.00 0.00 50 LEU A C 19
ATOM 30084 O O . LEU A 1 50 ? -8.254 2.690 -3.055 1.00 0.00 50 LEU A O 19
ATOM 30100 N N . SER A 1 51 ? -9.409 3.851 -4.598 1.00 0.00 51 SER A N 19
ATOM 30101 C CA . SER A 1 51 ? -10.704 3.319 -4.188 1.00 0.00 51 SER A CA 19
ATOM 30102 C C . SER A 1 51 ? -10.657 1.797 -4.084 1.00 0.00 51 SER A C 19
ATOM 30103 O O . SER A 1 51 ? -11.474 1.188 -3.393 1.00 0.00 51 SER A O 19
ATOM 30111 N N . GLU A 1 52 ? -9.697 1.192 -4.775 1.00 0.00 52 GLU A N 19
ATOM 30112 C CA . GLU A 1 52 ? -9.544 -0.257 -4.759 1.00 0.00 52 GLU A CA 19
ATOM 30113 C C . GLU A 1 52 ? -9.598 -0.796 -3.332 1.00 0.00 52 GLU A C 19
ATOM 30114 O O . GLU A 1 52 ? -9.335 -0.071 -2.374 1.00 0.00 52 GLU A O 19
ATOM 30126 N N . ASN A 1 53 ? -9.942 -2.074 -3.202 1.00 0.00 53 ASN A N 19
ATOM 30127 C CA . ASN A 1 53 ? -10.032 -2.709 -1.892 1.00 0.00 53 ASN A CA 19
ATOM 30128 C C . ASN A 1 53 ? -8.689 -3.308 -1.485 1.00 0.00 53 ASN A C 19
ATOM 30129 O O . ASN A 1 53 ? -8.027 -3.974 -2.280 1.00 0.00 53 ASN A O 19
ATOM 30140 N N . VAL A 1 54 ? -8.293 -3.067 -0.239 1.00 0.00 54 VAL A N 19
ATOM 30141 C CA . VAL A 1 54 ? -7.031 -3.583 0.275 1.00 0.00 54 VAL A CA 19
ATOM 30142 C C . VAL A 1 54 ? -6.780 -5.006 -0.210 1.00 0.00 54 VAL A C 19
ATOM 30143 O O . VAL A 1 54 ? -5.660 -5.360 -0.577 1.00 0.00 54 VAL A O 19
ATOM 30156 N N . GLY A 1 55 ? -7.831 -5.820 -0.209 1.00 0.00 55 GLY A N 19
ATOM 30157 C CA . GLY A 1 55 ? -7.706 -7.196 -0.653 1.00 0.00 55 GLY A CA 19
ATOM 30158 C C . GLY A 1 55 ? -7.093 -7.305 -2.036 1.00 0.00 55 GLY A C 19
ATOM 30159 O O . GLY A 1 55 ? -6.225 -8.145 -2.273 1.00 0.00 55 GLY A O 19
ATOM 30163 N N . SER A 1 56 ? -7.549 -6.456 -2.951 1.00 0.00 56 SER A N 19
ATOM 30164 C CA . SER A 1 56 ? -7.046 -6.465 -4.320 1.00 0.00 56 SER A CA 19
ATOM 30165 C C . SER A 1 56 ? -5.535 -6.256 -4.344 1.00 0.00 56 SER A C 19
ATOM 30166 O O . SER A 1 56 ? -4.824 -6.867 -5.144 1.00 0.00 56 SER A O 19
ATOM 30174 N N . LEU A 1 57 ? -5.049 -5.390 -3.461 1.00 0.00 57 LEU A N 19
ATOM 30175 C CA . LEU A 1 57 ? -3.622 -5.099 -3.379 1.00 0.00 57 LEU A CA 19
ATOM 30176 C C . LEU A 1 57 ? -2.838 -6.337 -2.954 1.00 0.00 57 LEU A C 19
ATOM 30177 O O . LEU A 1 57 ? -1.761 -6.614 -3.483 1.00 0.00 57 LEU A O 19
ATOM 30193 N N . LYS A 1 58 ? -3.385 -7.076 -1.996 1.00 0.00 58 LYS A N 19
ATOM 30194 C CA . LYS A 1 58 ? -2.740 -8.287 -1.502 1.00 0.00 58 LYS A CA 19
ATOM 30195 C C . LYS A 1 58 ? -2.492 -9.275 -2.637 1.00 0.00 58 LYS A C 19
ATOM 30196 O O . LYS A 1 58 ? -1.560 -10.076 -2.582 1.00 0.00 58 LYS A O 19
ATOM 30215 N N . GLU A 1 59 ? -3.334 -9.212 -3.664 1.00 0.00 59 GLU A N 19
ATOM 30216 C CA . GLU A 1 59 ? -3.206 -10.102 -4.812 1.00 0.00 59 GLU A CA 19
ATOM 30217 C C . GLU A 1 59 ? -1.976 -9.745 -5.641 1.00 0.00 59 GLU A C 19
ATOM 30218 O O . GLU A 1 59 ? -1.241 -10.623 -6.092 1.00 0.00 59 GLU A O 19
ATOM 30230 N N . LYS A 1 60 ? -1.759 -8.450 -5.840 1.00 0.00 60 LYS A N 19
ATOM 30231 C CA . LYS A 1 60 ? -0.618 -7.974 -6.614 1.00 0.00 60 LYS A CA 19
ATOM 30232 C C . LYS A 1 60 ? 0.687 -8.529 -6.056 1.00 0.00 60 LYS A C 19
ATOM 30233 O O . LYS A 1 60 ? 1.551 -8.983 -6.807 1.00 0.00 60 LYS A O 19
ATOM 30252 N N . ILE A 1 61 ? 0.825 -8.490 -4.736 1.00 0.00 61 ILE A N 19
ATOM 30253 C CA . ILE A 1 61 ? 2.025 -8.991 -4.077 1.00 0.00 61 ILE A CA 19
ATOM 30254 C C . ILE A 1 61 ? 1.964 -10.505 -3.902 1.00 0.00 61 ILE A C 19
ATOM 30255 O O . ILE A 1 61 ? 2.996 -11.173 -3.836 1.00 0.00 61 ILE A O 19
ATOM 30271 N N . ALA A 1 62 ? 0.749 -11.039 -3.830 1.00 0.00 62 ALA A N 19
ATOM 30272 C CA . ALA A 1 62 ? 0.554 -12.474 -3.668 1.00 0.00 62 ALA A CA 19
ATOM 30273 C C . ALA A 1 62 ? 1.277 -13.254 -4.761 1.00 0.00 62 ALA A C 19
ATOM 30274 O O . ALA A 1 62 ? 1.641 -14.414 -4.572 1.00 0.00 62 ALA A O 19
ATOM 30281 N N . GLY A 1 63 ? 1.480 -12.609 -5.906 1.00 0.00 63 GLY A N 19
ATOM 30282 C CA . GLY A 1 63 ? 2.158 -13.258 -7.012 1.00 0.00 63 GLY A CA 19
ATOM 30283 C C . GLY A 1 63 ? 3.661 -13.311 -6.822 1.00 0.00 63 GLY A C 19
ATOM 30284 O O . GLY A 1 63 ? 4.323 -14.229 -7.305 1.00 0.00 63 GLY A O 19
ATOM 30288 N N . GLU A 1 64 ? 4.201 -12.321 -6.118 1.00 0.00 64 GLU A N 19
ATOM 30289 C CA . GLU A 1 64 ? 5.637 -12.258 -5.868 1.00 0.00 64 GLU A CA 19
ATOM 30290 C C . GLU A 1 64 ? 6.044 -13.250 -4.783 1.00 0.00 64 GLU A C 19
ATOM 30291 O O . GLU A 1 64 ? 6.894 -14.114 -5.005 1.00 0.00 64 GLU A O 19
ATOM 30303 N N . ILE A 1 65 ? 5.432 -13.120 -3.611 1.00 0.00 65 ILE A N 19
ATOM 30304 C CA . ILE A 1 65 ? 5.730 -14.005 -2.492 1.00 0.00 65 ILE A CA 19
ATOM 30305 C C . ILE A 1 65 ? 5.084 -15.373 -2.685 1.00 0.00 65 ILE A C 19
ATOM 30306 O O . ILE A 1 65 ? 5.373 -16.316 -1.949 1.00 0.00 65 ILE A O 19
ATOM 30322 N N . GLN A 1 66 ? 4.212 -15.473 -3.683 1.00 0.00 66 GLN A N 19
ATOM 30323 C CA . GLN A 1 66 ? 3.526 -16.727 -3.975 1.00 0.00 66 GLN A CA 19
ATOM 30324 C C . GLN A 1 66 ? 2.655 -17.156 -2.799 1.00 0.00 66 GLN A C 19
ATOM 30325 O O . GLN A 1 66 ? 2.652 -18.325 -2.411 1.00 0.00 66 GLN A O 19
ATOM 30339 N N . ILE A 1 67 ? 1.917 -16.205 -2.237 1.00 0.00 67 ILE A N 19
ATOM 30340 C CA . ILE A 1 67 ? 1.041 -16.486 -1.107 1.00 0.00 67 ILE A CA 19
ATOM 30341 C C . ILE A 1 67 ? -0.325 -15.836 -1.295 1.00 0.00 67 ILE A C 19
ATOM 30342 O O . ILE A 1 67 ? -0.441 -14.693 -1.736 1.00 0.00 67 ILE A O 19
ATOM 30358 N N . PRO A 1 68 ? -1.388 -16.580 -0.952 1.00 0.00 68 PRO A N 19
ATOM 30359 C CA . PRO A 1 68 ? -2.766 -16.096 -1.073 1.00 0.00 68 PRO A CA 19
ATOM 30360 C C . PRO A 1 68 ? -3.085 -14.999 -0.062 1.00 0.00 68 PRO A C 19
ATOM 30361 O O . PRO A 1 68 ? -2.655 -15.058 1.090 1.00 0.00 68 PRO A O 19
ATOM 30372 N N . ALA A 1 69 ? -3.842 -13.999 -0.501 1.00 0.00 69 ALA A N 19
ATOM 30373 C CA . ALA A 1 69 ? -4.221 -12.891 0.366 1.00 0.00 69 ALA A CA 19
ATOM 30374 C C . ALA A 1 69 ? -4.628 -13.389 1.748 1.00 0.00 69 ALA A C 19
ATOM 30375 O O . ALA A 1 69 ? -4.417 -12.707 2.750 1.00 0.00 69 ALA A O 19
ATOM 30382 N N . ASN A 1 70 ? -5.212 -14.581 1.794 1.00 0.00 70 ASN A N 19
ATOM 30383 C CA . ASN A 1 70 ? -5.650 -15.170 3.054 1.00 0.00 70 ASN A CA 19
ATOM 30384 C C . ASN A 1 70 ? -4.470 -15.375 3.998 1.00 0.00 70 ASN A C 19
ATOM 30385 O O . ASN A 1 70 ? -4.498 -14.939 5.149 1.00 0.00 70 ASN A O 19
ATOM 30396 N N . LYS A 1 71 ? -3.431 -16.040 3.503 1.00 0.00 71 LYS A N 19
ATOM 30397 C CA . LYS A 1 71 ? -2.239 -16.301 4.300 1.00 0.00 71 LYS A CA 19
ATOM 30398 C C . LYS A 1 71 ? -1.526 -15.000 4.655 1.00 0.00 71 LYS A C 19
ATOM 30399 O O . LYS A 1 71 ? -1.488 -14.601 5.818 1.00 0.00 71 LYS A O 19
ATOM 30418 N N . GLN A 1 72 ? -0.964 -14.344 3.646 1.00 0.00 72 GLN A N 19
ATOM 30419 C CA . GLN A 1 72 ? -0.253 -13.088 3.853 1.00 0.00 72 GLN A CA 19
ATOM 30420 C C . GLN A 1 72 ? -1.185 -12.023 4.423 1.00 0.00 72 GLN A C 19
ATOM 30421 O O . GLN A 1 72 ? -2.319 -11.867 3.968 1.00 0.00 72 GLN A O 19
ATOM 30435 N N . LYS A 1 73 ? -0.700 -11.292 5.420 1.00 0.00 73 LYS A N 19
ATOM 30436 C CA . LYS A 1 73 ? -1.487 -10.240 6.052 1.00 0.00 73 LYS A CA 19
ATOM 30437 C C . LYS A 1 73 ? -0.836 -8.876 5.850 1.00 0.00 73 LYS A C 19
ATOM 30438 O O . LYS A 1 73 ? 0.386 -8.770 5.745 1.00 0.00 73 LYS A O 19
ATOM 30457 N N . LEU A 1 74 ? -1.659 -7.835 5.799 1.00 0.00 74 LEU A N 19
ATOM 30458 C CA . LEU A 1 74 ? -1.162 -6.476 5.611 1.00 0.00 74 LEU A CA 19
ATOM 30459 C C . LEU A 1 74 ? -1.431 -5.623 6.846 1.00 0.00 74 LEU A C 19
ATOM 30460 O O . LEU A 1 74 ? -2.535 -5.631 7.391 1.00 0.00 74 LEU A O 19
ATOM 30476 N N . SER A 1 75 ? -0.415 -4.885 7.282 1.00 0.00 75 SER A N 19
ATOM 30477 C CA . SER A 1 75 ? -0.541 -4.026 8.454 1.00 0.00 75 SER A CA 19
ATOM 30478 C C . SER A 1 75 ? -0.255 -2.572 8.095 1.00 0.00 75 SER A C 19
ATOM 30479 O O . SER A 1 75 ? 0.780 -2.256 7.510 1.00 0.00 75 SER A O 19
ATOM 30487 N N . GLY A 1 76 ? -1.183 -1.688 8.450 1.00 0.00 76 GLY A N 19
ATOM 30488 C CA . GLY A 1 76 ? -1.014 -0.277 8.158 1.00 0.00 76 GLY A CA 19
ATOM 30489 C C . GLY A 1 76 ? -0.891 0.565 9.413 1.00 0.00 76 GLY A C 19
ATOM 30490 O O . GLY A 1 76 ? -1.201 0.104 10.511 1.00 0.00 76 GLY A O 19
ATOM 30494 N N . LYS A 1 77 ? -0.435 1.803 9.250 1.00 0.00 77 LYS A N 19
ATOM 30495 C CA . LYS A 1 77 ? -0.270 2.712 10.379 1.00 0.00 77 LYS A CA 19
ATOM 30496 C C . LYS A 1 77 ? -1.419 2.562 11.370 1.00 0.00 77 LYS A C 19
ATOM 30497 O O . LYS A 1 77 ? -1.199 2.411 12.571 1.00 0.00 77 LYS A O 19
ATOM 30516 N N . ALA A 1 78 ? -2.645 2.602 10.859 1.00 0.00 78 ALA A N 19
ATOM 30517 C CA . ALA A 1 78 ? -3.829 2.467 11.700 1.00 0.00 78 ALA A CA 19
ATOM 30518 C C . ALA A 1 78 ? -3.918 1.070 12.302 1.00 0.00 78 ALA A C 19
ATOM 30519 O O . ALA A 1 78 ? -4.353 0.900 13.441 1.00 0.00 78 ALA A O 19
ATOM 30526 N N . GLY A 1 79 ? -3.503 0.070 11.531 1.00 0.00 79 GLY A N 19
ATOM 30527 C CA . GLY A 1 79 ? -3.544 -1.301 12.006 1.00 0.00 79 GLY A CA 19
ATOM 30528 C C . GLY A 1 79 ? -3.800 -2.294 10.890 1.00 0.00 79 GLY A C 19
ATOM 30529 O O . GLY A 1 79 ? -3.646 -1.968 9.712 1.00 0.00 79 GLY A O 19
ATOM 30533 N N . PHE A 1 80 ? -4.190 -3.508 11.258 1.00 0.00 80 PHE A N 19
ATOM 30534 C CA . PHE A 1 80 ? -4.466 -4.553 10.279 1.00 0.00 80 PHE A CA 19
ATOM 30535 C C . PHE A 1 80 ? -5.503 -4.086 9.262 1.00 0.00 80 PHE A C 19
ATOM 30536 O O . PHE A 1 80 ? -6.690 -3.974 9.575 1.00 0.00 80 PHE A O 19
ATOM 30553 N N . LEU A 1 81 ? -5.048 -3.815 8.044 1.00 0.00 81 LEU A N 19
ATOM 30554 C CA . LEU A 1 81 ? -5.935 -3.358 6.980 1.00 0.00 81 LEU A CA 19
ATOM 30555 C C . LEU A 1 81 ? -6.905 -4.461 6.569 1.00 0.00 81 LEU A C 19
ATOM 30556 O O . LEU A 1 81 ? -6.504 -5.603 6.341 1.00 0.00 81 LEU A O 19
ATOM 30572 N N . LYS A 1 82 ? -8.184 -4.113 6.474 1.00 0.00 82 LYS A N 19
ATOM 30573 C CA . LYS A 1 82 ? -9.212 -5.072 6.087 1.00 0.00 82 LYS A CA 19
ATOM 30574 C C . LYS A 1 82 ? -9.363 -5.125 4.570 1.00 0.00 82 LYS A C 19
ATOM 30575 O O . LYS A 1 82 ? -9.480 -4.092 3.912 1.00 0.00 82 LYS A O 19
ATOM 30594 N N . ASP A 1 83 ? -9.359 -6.336 4.022 1.00 0.00 83 ASP A N 19
ATOM 30595 C CA . ASP A 1 83 ? -9.498 -6.524 2.583 1.00 0.00 83 ASP A CA 19
ATOM 30596 C C . ASP A 1 83 ? -10.765 -5.850 2.066 1.00 0.00 83 ASP A C 19
ATOM 30597 O O . ASP A 1 83 ? -10.814 -5.389 0.928 1.00 0.00 83 ASP A O 19
ATOM 30606 N N . ASN A 1 84 ? -11.789 -5.799 2.912 1.00 0.00 84 ASN A N 19
ATOM 30607 C CA . ASN A 1 84 ? -13.057 -5.182 2.541 1.00 0.00 84 ASN A CA 19
ATOM 30608 C C . ASN A 1 84 ? -12.914 -3.668 2.427 1.00 0.00 84 ASN A C 19
ATOM 30609 O O . ASN A 1 84 ? -13.481 -3.046 1.529 1.00 0.00 84 ASN A O 19
ATOM 30620 N N . MET A 1 85 ? -12.151 -3.080 3.343 1.00 0.00 85 MET A N 19
ATOM 30621 C CA . MET A 1 85 ? -11.931 -1.639 3.345 1.00 0.00 85 MET A CA 19
ATOM 30622 C C . MET A 1 85 ? -11.058 -1.221 2.165 1.00 0.00 85 MET A C 19
ATOM 30623 O O . MET A 1 85 ? -10.406 -2.055 1.536 1.00 0.00 85 MET A O 19
ATOM 30637 N N . SER A 1 86 ? -11.051 0.075 1.869 1.00 0.00 86 SER A N 19
ATOM 30638 C CA . SER A 1 86 ? -10.262 0.602 0.762 1.00 0.00 86 SER A CA 19
ATOM 30639 C C . SER A 1 86 ? -8.964 1.223 1.268 1.00 0.00 86 SER A C 19
ATOM 30640 O O . SER A 1 86 ? -8.696 1.239 2.470 1.00 0.00 86 SER A O 19
ATOM 30648 N N . LEU A 1 87 ? -8.161 1.734 0.342 1.00 0.00 87 LEU A N 19
ATOM 30649 C CA . LEU A 1 87 ? -6.888 2.357 0.692 1.00 0.00 87 LEU A CA 19
ATOM 30650 C C . LEU A 1 87 ? -7.078 3.835 1.021 1.00 0.00 87 LEU A C 19
ATOM 30651 O O . LEU A 1 87 ? -6.454 4.361 1.941 1.00 0.00 87 LEU A O 19
ATOM 30667 N N . ALA A 1 88 ? -7.945 4.498 0.262 1.00 0.00 88 ALA A N 19
ATOM 30668 C CA . ALA A 1 88 ? -8.221 5.914 0.475 1.00 0.00 88 ALA A CA 19
ATOM 30669 C C . ALA A 1 88 ? -8.833 6.152 1.851 1.00 0.00 88 ALA A C 19
ATOM 30670 O O . ALA A 1 88 ? -8.520 7.139 2.518 1.00 0.00 88 ALA A O 19
ATOM 30677 N N . HIS A 1 89 ? -9.709 5.245 2.270 1.00 0.00 89 HIS A N 19
ATOM 30678 C CA . HIS A 1 89 ? -10.366 5.356 3.567 1.00 0.00 89 HIS A CA 19
ATOM 30679 C C . HIS A 1 89 ? -9.338 5.460 4.689 1.00 0.00 89 HIS A C 19
ATOM 30680 O O . HIS A 1 89 ? -9.524 6.209 5.648 1.00 0.00 89 HIS A O 19
ATOM 30694 N N . TYR A 1 90 ? -8.254 4.702 4.564 1.00 0.00 90 TYR A N 19
ATOM 30695 C CA . TYR A 1 90 ? -7.199 4.706 5.569 1.00 0.00 90 TYR A CA 19
ATOM 30696 C C . TYR A 1 90 ? -6.216 5.847 5.323 1.00 0.00 90 TYR A C 19
ATOM 30697 O O . TYR A 1 90 ? -5.187 5.949 5.990 1.00 0.00 90 TYR A O 19
ATOM 30715 N N . ASN A 1 91 ? -6.543 6.704 4.362 1.00 0.00 91 ASN A N 19
ATOM 30716 C CA . ASN A 1 91 ? -5.691 7.839 4.026 1.00 0.00 91 ASN A CA 19
ATOM 30717 C C . ASN A 1 91 ? -4.360 7.367 3.447 1.00 0.00 91 ASN A C 19
ATOM 30718 O O . ASN A 1 91 ? -3.329 8.016 3.624 1.00 0.00 91 ASN A O 19
ATOM 30729 N N . VAL A 1 92 ? -4.392 6.235 2.751 1.00 0.00 92 VAL A N 19
ATOM 30730 C CA . VAL A 1 92 ? -3.191 5.677 2.144 1.00 0.00 92 VAL A CA 19
ATOM 30731 C C . VAL A 1 92 ? -3.135 5.986 0.651 1.00 0.00 92 VAL A C 19
ATOM 30732 O O . VAL A 1 92 ? -3.983 5.536 -0.118 1.00 0.00 92 VAL A O 19
ATOM 30745 N N . GLY A 1 93 ? -2.129 6.757 0.249 1.00 0.00 93 GLY A N 19
ATOM 30746 C CA . GLY A 1 93 ? -1.981 7.112 -1.150 1.00 0.00 93 GLY A CA 19
ATOM 30747 C C . GLY A 1 93 ? -0.709 7.890 -1.419 1.00 0.00 93 GLY A C 19
ATOM 30748 O O . GLY A 1 93 ? -0.488 8.953 -0.839 1.00 0.00 93 GLY A O 19
ATOM 30752 N N . ALA A 1 94 ? 0.132 7.359 -2.301 1.00 0.00 94 ALA A N 19
ATOM 30753 C CA . ALA A 1 94 ? 1.390 8.011 -2.646 1.00 0.00 94 ALA A CA 19
ATOM 30754 C C . ALA A 1 94 ? 1.992 8.717 -1.436 1.00 0.00 94 ALA A C 19
ATOM 30755 O O . ALA A 1 94 ? 2.164 9.935 -1.437 1.00 0.00 94 ALA A O 19
ATOM 30762 N N . GLY A 1 95 ? 2.311 7.943 -0.403 1.00 0.00 95 GLY A N 19
ATOM 30763 C CA . GLY A 1 95 ? 2.890 8.511 0.801 1.00 0.00 95 GLY A CA 19
ATOM 30764 C C . GLY A 1 95 ? 2.922 7.525 1.951 1.00 0.00 95 GLY A C 19
ATOM 30765 O O . GLY A 1 95 ? 3.985 7.246 2.507 1.00 0.00 95 GLY A O 19
ATOM 30769 N N . GLU A 1 96 ? 1.757 6.998 2.310 1.00 0.00 96 GLU A N 19
ATOM 30770 C CA . GLU A 1 96 ? 1.657 6.040 3.404 1.00 0.00 96 GLU A CA 19
ATOM 30771 C C . GLU A 1 96 ? 2.212 4.680 2.989 1.00 0.00 96 GLU A C 19
ATOM 30772 O O . GLU A 1 96 ? 1.883 4.163 1.920 1.00 0.00 96 GLU A O 19
ATOM 30784 N N . ILE A 1 97 ? 3.056 4.106 3.840 1.00 0.00 97 ILE A N 19
ATOM 30785 C CA . ILE A 1 97 ? 3.656 2.808 3.562 1.00 0.00 97 ILE A CA 19
ATOM 30786 C C . ILE A 1 97 ? 3.032 1.717 4.426 1.00 0.00 97 ILE A C 19
ATOM 30787 O O . ILE A 1 97 ? 2.645 1.962 5.570 1.00 0.00 97 ILE A O 19
ATOM 30803 N N . LEU A 1 98 ? 2.939 0.513 3.873 1.00 0.00 98 LEU A N 19
ATOM 30804 C CA . LEU A 1 98 ? 2.363 -0.617 4.594 1.00 0.00 98 LEU A CA 19
ATOM 30805 C C . LEU A 1 98 ? 3.385 -1.739 4.751 1.00 0.00 98 LEU A C 19
ATOM 30806 O O . LEU A 1 98 ? 4.339 -1.838 3.980 1.00 0.00 98 LEU A O 19
ATOM 30822 N N . THR A 1 99 ? 3.176 -2.586 5.755 1.00 0.00 99 THR A N 19
ATOM 30823 C CA . THR A 1 99 ? 4.078 -3.702 6.014 1.00 0.00 99 THR A CA 19
ATOM 30824 C C . THR A 1 99 ? 3.409 -5.034 5.694 1.00 0.00 99 THR A C 19
ATOM 30825 O O . THR A 1 99 ? 2.198 -5.188 5.863 1.00 0.00 99 THR A O 19
ATOM 30836 N N . LEU A 1 100 ? 4.203 -5.993 5.233 1.00 0.00 100 LEU A N 19
ATOM 30837 C CA . LEU A 1 100 ? 3.687 -7.314 4.890 1.00 0.00 100 LEU A CA 19
ATOM 30838 C C . LEU A 1 100 ? 4.200 -8.369 5.866 1.00 0.00 100 LEU A C 19
ATOM 30839 O O . LEU A 1 100 ? 5.403 -8.473 6.107 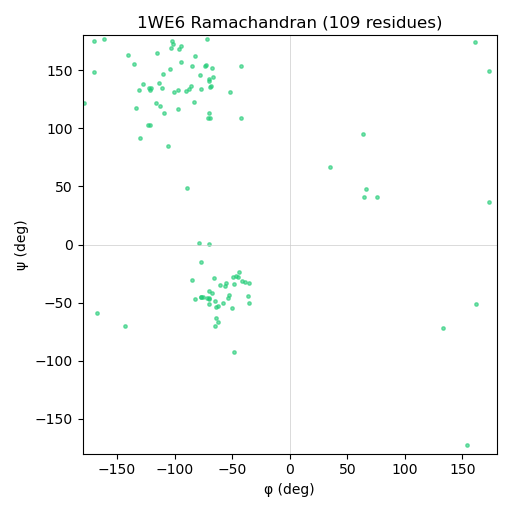1.00 0.00 100 LEU A O 19
ATOM 30855 N N . SER A 1 101 ? 3.280 -9.150 6.422 1.00 0.00 101 SER A N 19
ATOM 30856 C CA . SER A 1 101 ? 3.639 -10.197 7.372 1.00 0.00 101 SER A CA 19
ATOM 30857 C C . SER A 1 101 ? 3.225 -11.569 6.851 1.00 0.00 101 SER A C 19
ATOM 30858 O O . SER A 1 101 ? 2.098 -11.757 6.390 1.00 0.00 101 SER A O 19
ATOM 30866 N N . LEU A 1 102 ? 4.143 -12.526 6.929 1.00 0.00 102 LEU A N 19
ATOM 30867 C CA . LEU A 1 102 ? 3.875 -13.883 6.466 1.00 0.00 102 LEU A CA 19
ATOM 30868 C C . LEU A 1 102 ? 3.412 -14.770 7.617 1.00 0.00 102 LEU A C 19
ATOM 30869 O O . LEU A 1 102 ? 3.972 -14.725 8.712 1.00 0.00 102 LEU A O 19
ATOM 30885 N N . ARG A 1 103 ? 2.388 -15.578 7.361 1.00 0.00 103 ARG A N 19
ATOM 30886 C CA . ARG A 1 103 ? 1.850 -16.476 8.375 1.00 0.00 103 ARG A CA 19
ATOM 30887 C C . ARG A 1 103 ? 2.788 -17.658 8.606 1.00 0.00 103 ARG A C 19
ATOM 30888 O O . ARG A 1 103 ? 2.869 -18.568 7.783 1.00 0.00 103 ARG A O 19
ATOM 30909 N N . GLU A 1 104 ? 3.495 -17.634 9.732 1.00 0.00 104 GLU A N 19
ATOM 30910 C CA . GLU A 1 104 ? 4.428 -18.703 10.070 1.00 0.00 104 GLU A CA 19
ATOM 30911 C C . GLU A 1 104 ? 3.725 -20.058 10.074 1.00 0.00 104 GLU A C 19
ATOM 30912 O O . GLU A 1 104 ? 4.192 -21.012 9.451 1.00 0.00 104 GLU A O 19
ATOM 30924 N N . ARG A 1 105 ? 2.602 -20.132 10.779 1.00 0.00 105 ARG A N 19
ATOM 30925 C CA . ARG A 1 105 ? 1.836 -21.369 10.865 1.00 0.00 105 ARG A CA 19
ATOM 30926 C C . ARG A 1 105 ? 2.656 -22.473 11.528 1.00 0.00 105 ARG A C 19
ATOM 30927 O O . ARG A 1 105 ? 3.761 -22.788 11.086 1.00 0.00 105 ARG A O 19
ATOM 30948 N N . SER A 1 106 ? 2.108 -23.054 12.590 1.00 0.00 106 SER A N 19
ATOM 30949 C CA . SER A 1 106 ? 2.791 -24.118 13.316 1.00 0.00 106 SER A CA 19
ATOM 30950 C C . SER A 1 106 ? 2.137 -25.470 13.042 1.00 0.00 106 SER A C 19
ATOM 30951 O O . SER A 1 106 ? 0.922 -25.562 12.876 1.00 0.00 106 SER A O 19
ATOM 30959 N N . GLY A 1 107 ? 2.955 -26.517 12.996 1.00 0.00 107 GLY A N 19
ATOM 30960 C CA . GLY A 1 107 ? 2.439 -27.849 12.743 1.00 0.00 107 GLY A CA 19
ATOM 30961 C C . GLY A 1 107 ? 3.490 -28.778 12.166 1.00 0.00 107 GLY A C 19
ATOM 30962 O O . GLY A 1 107 ? 4.669 -28.434 12.072 1.00 0.00 107 GLY A O 19
ATOM 30966 N N . PRO A 1 108 ? 3.063 -29.985 11.767 1.00 0.00 108 PRO A N 19
ATOM 30967 C CA . PRO A 1 108 ? 3.961 -30.991 11.191 1.00 0.00 108 PRO A CA 19
ATOM 30968 C C . PRO A 1 108 ? 4.454 -30.599 9.802 1.00 0.00 108 PRO A C 19
ATOM 30969 O O . PRO A 1 108 ? 3.659 -30.387 8.887 1.00 0.00 108 PRO A O 19
ATOM 30980 N N . SER A 1 109 ? 5.771 -30.505 9.652 1.00 0.00 109 SER A N 19
ATOM 30981 C CA . SER A 1 109 ? 6.372 -30.135 8.375 1.00 0.00 109 SER A CA 19
ATOM 30982 C C . SER A 1 109 ? 7.138 -31.309 7.774 1.00 0.00 109 SER A C 19
ATOM 30983 O O . SER A 1 109 ? 7.665 -32.156 8.497 1.00 0.00 109 SER A O 19
ATOM 30991 N N . SER A 1 110 ? 7.195 -31.353 6.447 1.00 0.00 110 SER A N 19
ATOM 30992 C CA . SER A 1 110 ? 7.892 -32.426 5.747 1.00 0.00 110 SER A CA 19
ATOM 30993 C C . SER A 1 110 ? 8.266 -31.998 4.331 1.00 0.00 110 SER A C 19
ATOM 30994 O O . SER A 1 110 ? 7.401 -31.835 3.471 1.00 0.00 110 SER A O 19
ATOM 31002 N N . GLY A 1 111 ? 9.562 -31.816 4.097 1.00 0.00 111 GLY A N 19
ATOM 31003 C CA . GLY A 1 111 ? 10.029 -31.409 2.785 1.00 0.00 111 GLY A CA 19
ATOM 31004 C C . GLY A 1 111 ? 10.400 -32.588 1.909 1.00 0.00 111 GLY A C 19
ATOM 31005 O O . GLY A 1 111 ? 9.530 -33.243 1.335 1.00 0.00 111 GLY A O 19
ATOM 31009 N N . GLY A 1 1 ? 9.574 36.323 6.890 1.00 0.00 1 GLY A N 20
ATOM 31010 C CA . GLY A 1 1 ? 10.097 34.970 6.860 1.00 0.00 1 GLY A CA 20
ATOM 31011 C C . GLY A 1 1 ? 9.117 33.981 6.262 1.00 0.00 1 GLY A C 20
ATOM 31012 O O . GLY A 1 1 ? 7.906 34.112 6.440 1.00 0.00 1 GLY A O 20
ATOM 31016 N N . SER A 1 2 ? 9.640 32.989 5.549 1.00 0.00 2 SER A N 20
ATOM 31017 C CA . SER A 1 2 ? 8.802 31.977 4.916 1.00 0.00 2 SER A CA 20
ATOM 31018 C C . SER A 1 2 ? 9.636 30.775 4.483 1.00 0.00 2 SER A C 20
ATOM 31019 O O . SER A 1 2 ? 10.173 30.745 3.375 1.00 0.00 2 SER A O 20
ATOM 31027 N N . SER A 1 3 ? 9.739 29.785 5.364 1.00 0.00 3 SER A N 20
ATOM 31028 C CA . SER A 1 3 ? 10.510 28.582 5.075 1.00 0.00 3 SER A CA 20
ATOM 31029 C C . SER A 1 3 ? 10.012 27.405 5.909 1.00 0.00 3 SER A C 20
ATOM 31030 O O . SER A 1 3 ? 9.295 27.585 6.893 1.00 0.00 3 SER A O 20
ATOM 31038 N N . GLY A 1 4 ? 10.398 26.198 5.507 1.00 0.00 4 GLY A N 20
ATOM 31039 C CA . GLY A 1 4 ? 9.981 25.008 6.227 1.00 0.00 4 GLY A CA 20
ATOM 31040 C C . GLY A 1 4 ? 8.642 24.483 5.752 1.00 0.00 4 GLY A C 20
ATOM 31041 O O . GLY A 1 4 ? 7.842 25.226 5.184 1.00 0.00 4 GLY A O 20
ATOM 31045 N N . SER A 1 5 ? 8.395 23.197 5.985 1.00 0.00 5 SER A N 20
ATOM 31046 C CA . SER A 1 5 ? 7.144 22.572 5.573 1.00 0.00 5 SER A CA 20
ATOM 31047 C C . SER A 1 5 ? 6.884 21.300 6.373 1.00 0.00 5 SER A C 20
ATOM 31048 O O . SER A 1 5 ? 7.739 20.417 6.454 1.00 0.00 5 SER A O 20
ATOM 31056 N N . SER A 1 6 ? 5.696 21.212 6.963 1.00 0.00 6 SER A N 20
ATOM 31057 C CA . SER A 1 6 ? 5.323 20.049 7.761 1.00 0.00 6 SER A CA 20
ATOM 31058 C C . SER A 1 6 ? 3.882 20.164 8.247 1.00 0.00 6 SER A C 20
ATOM 31059 O O . SER A 1 6 ? 3.324 21.258 8.316 1.00 0.00 6 SER A O 20
ATOM 31067 N N . GLY A 1 7 ? 3.284 19.024 8.583 1.00 0.00 7 GLY A N 20
ATOM 31068 C CA . GLY A 1 7 ? 1.912 19.019 9.058 1.00 0.00 7 GLY A CA 20
ATOM 31069 C C . GLY A 1 7 ? 1.518 17.689 9.670 1.00 0.00 7 GLY A C 20
ATOM 31070 O O . GLY A 1 7 ? 1.341 16.698 8.961 1.00 0.00 7 GLY A O 20
ATOM 31074 N N . LYS A 1 8 ? 1.380 17.665 10.991 1.00 0.00 8 LYS A N 20
ATOM 31075 C CA . LYS A 1 8 ? 1.004 16.448 11.701 1.00 0.00 8 LYS A CA 20
ATOM 31076 C C . LYS A 1 8 ? -0.451 16.084 11.423 1.00 0.00 8 LYS A C 20
ATOM 31077 O O . LYS A 1 8 ? -1.333 16.944 11.447 1.00 0.00 8 LYS A O 20
ATOM 31096 N N . PHE A 1 9 ? -0.696 14.805 11.159 1.00 0.00 9 PHE A N 20
ATOM 31097 C CA . PHE A 1 9 ? -2.044 14.327 10.877 1.00 0.00 9 PHE A CA 20
ATOM 31098 C C . PHE A 1 9 ? -2.938 14.460 12.107 1.00 0.00 9 PHE A C 20
ATOM 31099 O O . PHE A 1 9 ? -2.666 13.868 13.152 1.00 0.00 9 PHE A O 20
ATOM 31116 N N . ASP A 1 10 ? -4.002 15.243 11.976 1.00 0.00 10 ASP A N 20
ATOM 31117 C CA . ASP A 1 10 ? -4.937 15.454 13.077 1.00 0.00 10 ASP A CA 20
ATOM 31118 C C . ASP A 1 10 ? -6.091 14.460 13.007 1.00 0.00 10 ASP A C 20
ATOM 31119 O O . ASP A 1 10 ? -6.989 14.594 12.175 1.00 0.00 10 ASP A O 20
ATOM 31128 N N . GLU A 1 11 ? -6.062 13.464 13.887 1.00 0.00 11 GLU A N 20
ATOM 31129 C CA . GLU A 1 11 ? -7.106 12.447 13.923 1.00 0.00 11 GLU A CA 20
ATOM 31130 C C . GLU A 1 11 ? -8.485 13.076 13.749 1.00 0.00 11 GLU A C 20
ATOM 31131 O O . GLU A 1 11 ? -9.330 12.556 13.020 1.00 0.00 11 GLU A O 20
ATOM 31143 N N . SER A 1 12 ? -8.706 14.199 14.425 1.00 0.00 12 SER A N 20
ATOM 31144 C CA . SER A 1 12 ? -9.984 14.898 14.348 1.00 0.00 12 SER A CA 20
ATOM 31145 C C . SER A 1 12 ? -10.023 15.828 13.140 1.00 0.00 12 SER A C 20
ATOM 31146 O O . SER A 1 12 ? -10.381 17.000 13.256 1.00 0.00 12 SER A O 20
ATOM 31154 N N . ALA A 1 13 ? -9.651 15.297 11.979 1.00 0.00 13 ALA A N 20
ATOM 31155 C CA . ALA A 1 13 ? -9.646 16.078 10.749 1.00 0.00 13 ALA A CA 20
ATOM 31156 C C . ALA A 1 13 ? -9.108 15.258 9.581 1.00 0.00 13 ALA A C 20
ATOM 31157 O O . ALA A 1 13 ? -8.320 15.751 8.773 1.00 0.00 13 ALA A O 20
ATOM 31164 N N . LEU A 1 14 ? -9.538 14.004 9.498 1.00 0.00 14 LEU A N 20
ATOM 31165 C CA . LEU A 1 14 ? -9.099 13.113 8.428 1.00 0.00 14 LEU A CA 20
ATOM 31166 C C . LEU A 1 14 ? -9.910 13.348 7.158 1.00 0.00 14 LEU A C 20
ATOM 31167 O O . LEU A 1 14 ? -11.082 13.719 7.216 1.00 0.00 14 LEU A O 20
ATOM 31183 N N . VAL A 1 15 ? -9.277 13.126 6.009 1.00 0.00 15 VAL A N 20
ATOM 31184 C CA . VAL A 1 15 ? -9.941 13.310 4.724 1.00 0.00 15 VAL A CA 20
ATOM 31185 C C . VAL A 1 15 ? -10.873 12.144 4.415 1.00 0.00 15 VAL A C 20
ATOM 31186 O O . VAL A 1 15 ? -10.506 10.975 4.536 1.00 0.00 15 VAL A O 20
ATOM 31199 N N . PRO A 1 16 ? -12.109 12.467 4.006 1.00 0.00 16 PRO A N 20
ATOM 31200 C CA . PRO A 1 16 ? -13.120 11.459 3.669 1.00 0.00 16 PRO A CA 20
ATOM 31201 C C . PRO A 1 16 ? -12.785 10.708 2.385 1.00 0.00 16 PRO A C 20
ATOM 31202 O O . PRO A 1 16 ? -12.449 11.317 1.369 1.00 0.00 16 PRO A O 20
ATOM 31213 N N . GLU A 1 17 ? -12.877 9.383 2.439 1.00 0.00 17 GLU A N 20
ATOM 31214 C CA . GLU A 1 17 ? -12.582 8.550 1.279 1.00 0.00 17 GLU A CA 20
ATOM 31215 C C . GLU A 1 17 ? -13.224 9.124 0.020 1.00 0.00 17 GLU A C 20
ATOM 31216 O O . GLU A 1 17 ? -12.784 8.846 -1.097 1.00 0.00 17 GLU A O 20
ATOM 31228 N N . ASP A 1 18 ? -14.266 9.927 0.207 1.00 0.00 18 ASP A N 20
ATOM 31229 C CA . ASP A 1 18 ? -14.969 10.541 -0.914 1.00 0.00 18 ASP A CA 20
ATOM 31230 C C . ASP A 1 18 ? -14.089 11.579 -1.603 1.00 0.00 18 ASP A C 20
ATOM 31231 O O . ASP A 1 18 ? -14.035 11.643 -2.831 1.00 0.00 18 ASP A O 20
ATOM 31240 N N . GLN A 1 19 ? -13.403 12.390 -0.804 1.00 0.00 19 GLN A N 20
ATOM 31241 C CA . GLN A 1 19 ? -12.527 13.427 -1.339 1.00 0.00 19 GLN A CA 20
ATOM 31242 C C . GLN A 1 19 ? -11.150 12.860 -1.668 1.00 0.00 19 GLN A C 20
ATOM 31243 O O . GLN A 1 19 ? -10.621 13.081 -2.757 1.00 0.00 19 GLN A O 20
ATOM 31257 N N . PHE A 1 20 ? -10.576 12.127 -0.721 1.00 0.00 20 PHE A N 20
ATOM 31258 C CA . PHE A 1 20 ? -9.259 11.52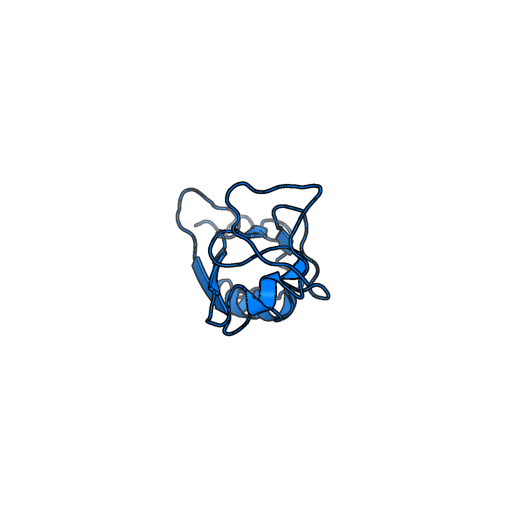8 -0.910 1.00 0.00 20 PHE A CA 20
ATOM 31259 C C . PHE A 1 20 ? -9.172 10.820 -2.258 1.00 0.00 20 PHE A C 20
ATOM 31260 O O . PHE A 1 20 ? -8.116 10.795 -2.892 1.00 0.00 20 PHE A O 20
ATOM 31277 N N . LEU A 1 21 ? -10.289 10.244 -2.690 1.00 0.00 21 LEU A N 20
ATOM 31278 C CA . LEU A 1 21 ? -10.340 9.534 -3.964 1.00 0.00 21 LEU A CA 20
ATOM 31279 C C . LEU A 1 21 ? -10.007 10.468 -5.122 1.00 0.00 21 LEU A C 20
ATOM 31280 O O . LEU A 1 21 ? -8.988 10.302 -5.792 1.00 0.00 21 LEU A O 20
ATOM 31296 N N . ALA A 1 22 ? -10.872 11.452 -5.350 1.00 0.00 22 ALA A N 20
ATOM 31297 C CA . ALA A 1 22 ? -10.666 12.415 -6.425 1.00 0.00 22 ALA A CA 20
ATOM 31298 C C . ALA A 1 22 ? -9.307 13.097 -6.299 1.00 0.00 22 ALA A C 20
ATOM 31299 O O . ALA A 1 22 ? -8.574 13.223 -7.279 1.00 0.00 22 ALA A O 20
ATOM 31306 N N . GLN A 1 23 ? -8.979 13.533 -5.087 1.00 0.00 23 GLN A N 20
ATOM 31307 C CA . GLN A 1 23 ? -7.708 14.203 -4.836 1.00 0.00 23 GLN A CA 20
ATOM 31308 C C . GLN A 1 23 ? -6.595 13.593 -5.681 1.00 0.00 23 GLN A C 20
ATOM 31309 O O . GLN A 1 23 ? -5.668 14.287 -6.097 1.00 0.00 23 GLN A O 20
ATOM 31323 N N . HIS A 1 24 ? -6.693 12.291 -5.930 1.00 0.00 24 HIS A N 20
ATOM 31324 C CA . HIS A 1 24 ? -5.693 11.588 -6.726 1.00 0.00 24 HIS A CA 20
ATOM 31325 C C . HIS A 1 24 ? -6.348 10.849 -7.890 1.00 0.00 24 HIS A C 20
ATOM 31326 O O . HIS A 1 24 ? -6.770 9.699 -7.768 1.00 0.00 24 HIS A O 20
ATOM 31340 N N . PRO A 1 25 ? -6.435 11.524 -9.046 1.00 0.00 25 PRO A N 20
ATOM 31341 C CA . PRO A 1 25 ? -7.036 10.951 -10.253 1.00 0.00 25 PRO A CA 20
ATOM 31342 C C . PRO A 1 25 ? -6.184 9.838 -10.854 1.00 0.00 25 PRO A C 20
ATOM 31343 O O . PRO A 1 25 ? -6.689 8.769 -11.193 1.00 0.00 25 PRO A O 20
ATOM 31354 N N . GLY A 1 26 ? -4.886 10.098 -10.983 1.00 0.00 26 GLY A N 20
ATOM 31355 C CA . GLY A 1 26 ? -3.985 9.107 -11.542 1.00 0.00 26 GLY A CA 20
ATOM 31356 C C . GLY A 1 26 ? -3.635 8.015 -10.551 1.00 0.00 26 GLY A C 20
ATOM 31357 O O . GLY A 1 26 ? -4.029 8.056 -9.386 1.00 0.00 26 GLY A O 20
ATOM 31361 N N . PRO A 1 27 ? -2.877 7.011 -11.014 1.00 0.00 27 PRO A N 20
ATOM 31362 C CA . PRO A 1 27 ? -2.459 5.883 -10.176 1.00 0.00 27 PRO A CA 20
ATOM 31363 C C . PRO A 1 27 ? -1.439 6.294 -9.119 1.00 0.00 27 PRO A C 20
ATOM 31364 O O . PRO A 1 27 ? -0.641 7.206 -9.333 1.00 0.00 27 PRO A O 20
ATOM 31375 N N . ALA A 1 28 ? -1.472 5.615 -7.977 1.00 0.00 28 ALA A N 20
ATOM 31376 C CA . ALA A 1 28 ? -0.549 5.907 -6.887 1.00 0.00 28 ALA A CA 20
ATOM 31377 C C . ALA A 1 28 ? 0.303 4.690 -6.546 1.00 0.00 28 ALA A C 20
ATOM 31378 O O . ALA A 1 28 ? -0.218 3.595 -6.333 1.00 0.00 28 ALA A O 20
ATOM 31385 N N . THR A 1 29 ? 1.617 4.886 -6.497 1.00 0.00 29 THR A N 20
ATOM 31386 C CA . THR A 1 29 ? 2.540 3.804 -6.184 1.00 0.00 29 THR A CA 20
ATOM 31387 C C . THR A 1 29 ? 2.520 3.477 -4.695 1.00 0.00 29 THR A C 20
ATOM 31388 O O . THR A 1 29 ? 2.987 4.265 -3.871 1.00 0.00 29 THR A O 20
ATOM 31399 N N . ILE A 1 30 ? 1.978 2.312 -4.356 1.00 0.00 30 ILE A N 20
ATOM 31400 C CA . ILE A 1 30 ? 1.899 1.882 -2.966 1.00 0.00 30 ILE A CA 20
ATOM 31401 C C . ILE A 1 30 ? 3.168 1.147 -2.545 1.00 0.00 30 ILE A C 20
ATOM 31402 O O . ILE A 1 30 ? 3.514 0.112 -3.113 1.00 0.00 30 ILE A O 20
ATOM 31418 N N . ARG A 1 31 ? 3.855 1.691 -1.546 1.00 0.00 31 ARG A N 20
ATOM 31419 C CA . ARG A 1 31 ? 5.086 1.087 -1.049 1.00 0.00 31 ARG A CA 20
ATOM 31420 C C . ARG A 1 31 ? 4.782 0.005 -0.017 1.00 0.00 31 ARG A C 20
ATOM 31421 O O . ARG A 1 31 ? 4.030 0.231 0.932 1.00 0.00 31 ARG A O 20
ATOM 31442 N N . VAL A 1 32 ? 5.371 -1.171 -0.209 1.00 0.00 32 VAL A N 20
ATOM 31443 C CA . VAL A 1 32 ? 5.163 -2.288 0.704 1.00 0.00 32 VAL A CA 20
ATOM 31444 C C . VAL A 1 32 ? 6.493 -2.882 1.158 1.00 0.00 32 VAL A C 20
ATOM 31445 O O . VAL A 1 32 ? 7.391 -3.110 0.347 1.00 0.00 32 VAL A O 20
ATOM 31458 N N . SER A 1 33 ? 6.611 -3.131 2.458 1.00 0.00 33 SER A N 20
ATOM 31459 C CA . SER A 1 33 ? 7.832 -3.695 3.019 1.00 0.00 33 SER A CA 20
ATOM 31460 C C . SER A 1 33 ? 7.921 -5.191 2.734 1.00 0.00 33 SER A C 20
ATOM 31461 O O . SER A 1 33 ? 6.920 -5.836 2.422 1.00 0.00 33 SER A O 20
ATOM 31469 N N . LYS A 1 34 ? 9.127 -5.737 2.843 1.00 0.00 34 LYS A N 20
ATOM 31470 C CA . LYS A 1 34 ? 9.350 -7.157 2.597 1.00 0.00 34 LYS A CA 20
ATOM 31471 C C . LYS A 1 34 ? 8.752 -8.002 3.717 1.00 0.00 34 LYS A C 20
ATOM 31472 O O . LYS A 1 34 ? 8.625 -7.563 4.860 1.00 0.00 34 LYS A O 20
ATOM 31491 N N . PRO A 1 35 ? 8.376 -9.247 3.384 1.00 0.00 35 PRO A N 20
ATOM 31492 C CA . PRO A 1 35 ? 7.786 -10.180 4.348 1.00 0.00 35 PRO A CA 20
ATOM 31493 C C . PRO A 1 35 ? 8.798 -10.659 5.384 1.00 0.00 35 PRO A C 20
ATOM 31494 O O . PRO A 1 35 ? 8.470 -11.453 6.265 1.00 0.00 35 PRO A O 20
ATOM 31505 N N . ASN A 1 36 ? 10.029 -10.170 5.272 1.00 0.00 36 ASN A N 20
ATOM 31506 C CA . ASN A 1 36 ? 11.088 -10.548 6.200 1.00 0.00 36 ASN A CA 20
ATOM 31507 C C . ASN A 1 36 ? 11.099 -9.628 7.417 1.00 0.00 36 ASN A C 20
ATOM 31508 O O . ASN A 1 36 ? 10.383 -8.630 7.459 1.00 0.00 36 ASN A O 20
ATOM 31519 N N . GLU A 1 37 ? 11.920 -9.974 8.405 1.00 0.00 37 GLU A N 20
ATOM 31520 C CA . GLU A 1 37 ? 12.023 -9.179 9.623 1.00 0.00 37 GLU A CA 20
ATOM 31521 C C . GLU A 1 37 ? 12.271 -7.710 9.295 1.00 0.00 37 GLU A C 20
ATOM 31522 O O . GLU A 1 37 ? 11.534 -6.831 9.737 1.00 0.00 37 GLU A O 20
ATOM 31534 N N . ASN A 1 38 ? 13.317 -7.451 8.516 1.00 0.00 38 ASN A N 20
ATOM 31535 C CA . ASN A 1 38 ? 13.663 -6.089 8.127 1.00 0.00 38 ASN A CA 20
ATOM 31536 C C . ASN A 1 38 ? 14.876 -6.080 7.201 1.00 0.00 38 ASN A C 20
ATOM 31537 O O . ASN A 1 38 ? 16.018 -6.039 7.658 1.00 0.00 38 ASN A O 20
ATOM 31548 N N . ASP A 1 39 ? 14.618 -6.115 5.899 1.00 0.00 39 ASP A N 20
ATOM 31549 C CA . ASP A 1 39 ? 15.688 -6.109 4.907 1.00 0.00 39 ASP A CA 20
ATOM 31550 C C . ASP A 1 39 ? 16.025 -4.683 4.480 1.00 0.00 39 ASP A C 20
ATOM 31551 O O . ASP A 1 39 ? 17.184 -4.355 4.234 1.00 0.00 39 ASP A O 20
ATOM 31560 N N . GLY A 1 40 ? 15.001 -3.839 4.395 1.00 0.00 40 GLY A N 20
ATOM 31561 C CA . GLY A 1 40 ? 15.208 -2.459 3.998 1.00 0.00 40 GLY A CA 20
ATOM 31562 C C . GLY A 1 40 ? 14.403 -2.081 2.771 1.00 0.00 40 GLY A C 20
ATOM 31563 O O . GLY A 1 40 ? 13.199 -1.838 2.862 1.00 0.00 40 GLY A O 20
ATOM 31567 N N . GLN A 1 41 ? 15.066 -2.031 1.620 1.00 0.00 41 GLN A N 20
ATOM 31568 C CA . GLN A 1 41 ? 14.403 -1.677 0.371 1.00 0.00 41 GLN A CA 20
ATOM 31569 C C . GLN A 1 41 ? 12.989 -2.246 0.326 1.00 0.00 41 GLN A C 20
ATOM 31570 O O . GLN A 1 41 ? 12.734 -3.343 0.824 1.00 0.00 41 GLN A O 20
ATOM 31584 N N . PHE A 1 42 ? 12.073 -1.495 -0.275 1.00 0.00 42 PHE A N 20
ATOM 31585 C CA . PHE A 1 42 ? 10.683 -1.924 -0.384 1.00 0.00 42 PHE A CA 20
ATOM 31586 C C . PHE A 1 42 ? 10.286 -2.116 -1.846 1.00 0.00 42 PHE A C 20
ATOM 31587 O O . PHE A 1 42 ? 11.039 -1.768 -2.754 1.00 0.00 42 PHE A O 20
ATOM 31604 N N . MET A 1 43 ? 9.098 -2.671 -2.061 1.00 0.00 43 MET A N 20
ATOM 31605 C CA . MET A 1 43 ? 8.600 -2.909 -3.412 1.00 0.00 43 MET A CA 20
ATOM 31606 C C . MET A 1 43 ? 7.747 -1.739 -3.890 1.00 0.00 43 MET A C 20
ATOM 31607 O O . MET A 1 43 ? 7.404 -0.850 -3.110 1.00 0.00 43 MET A O 20
ATOM 31621 N N . GLU A 1 44 ? 7.408 -1.745 -5.175 1.00 0.00 44 GLU A N 20
ATOM 31622 C CA . GLU A 1 44 ? 6.596 -0.682 -5.756 1.00 0.00 44 GLU A CA 20
ATOM 31623 C C . GLU A 1 44 ? 5.375 -1.258 -6.467 1.00 0.00 44 GLU A C 20
ATOM 31624 O O . GLU A 1 44 ? 5.470 -1.730 -7.601 1.00 0.00 44 GLU A O 20
ATOM 31636 N N . ILE A 1 45 ? 4.230 -1.216 -5.795 1.00 0.00 45 ILE A N 20
ATOM 31637 C CA . ILE A 1 45 ? 2.992 -1.733 -6.363 1.00 0.00 45 ILE A CA 20
ATOM 31638 C C . ILE A 1 45 ? 2.009 -0.604 -6.658 1.00 0.00 45 ILE A C 20
ATOM 31639 O O . ILE A 1 45 ? 1.378 -0.061 -5.752 1.00 0.00 45 ILE A O 20
ATOM 31655 N N . THR A 1 46 ? 1.884 -0.256 -7.935 1.00 0.00 46 THR A N 20
ATOM 31656 C CA . THR A 1 46 ? 0.979 0.807 -8.352 1.00 0.00 46 THR A CA 20
ATOM 31657 C C . THR A 1 46 ? -0.429 0.271 -8.585 1.00 0.00 46 THR A C 20
ATOM 31658 O O . THR A 1 46 ? -0.607 -0.823 -9.118 1.00 0.00 46 THR A O 20
ATOM 31669 N N . VAL A 1 47 ? -1.428 1.050 -8.182 1.00 0.00 47 VAL A N 20
ATOM 31670 C CA . VAL A 1 47 ? -2.821 0.654 -8.348 1.00 0.00 47 VAL A CA 20
ATOM 31671 C C . VAL A 1 47 ? -3.592 1.685 -9.165 1.00 0.00 47 VAL A C 20
ATOM 31672 O O . VAL A 1 47 ? -3.742 2.833 -8.749 1.00 0.00 47 VAL A O 20
ATOM 31685 N N . GLN A 1 48 ? -4.079 1.266 -10.329 1.00 0.00 48 GLN A N 20
ATOM 31686 C CA . GLN A 1 48 ? -4.833 2.154 -11.205 1.00 0.00 48 GLN A CA 20
ATOM 31687 C C . GLN A 1 48 ? -5.702 3.110 -10.393 1.00 0.00 48 GLN A C 20
ATOM 31688 O O . GLN A 1 48 ? -5.849 4.280 -10.744 1.00 0.00 48 GLN A O 20
ATOM 31702 N N . SER A 1 49 ? -6.276 2.602 -9.307 1.00 0.00 49 SER A N 20
ATOM 31703 C CA . SER A 1 49 ? -7.134 3.410 -8.448 1.00 0.00 49 SER A CA 20
ATOM 31704 C C . SER A 1 49 ? -6.934 3.041 -6.980 1.00 0.00 49 SER A C 20
ATOM 31705 O O . SER A 1 49 ? -6.633 1.893 -6.652 1.00 0.00 49 SER A O 20
ATOM 31713 N N . LEU A 1 50 ? -7.106 4.023 -6.103 1.00 0.00 50 LEU A N 20
ATOM 31714 C CA . LEU A 1 50 ? -6.945 3.804 -4.668 1.00 0.00 50 LEU A CA 20
ATOM 31715 C C . LEU A 1 50 ? -8.204 3.187 -4.068 1.00 0.00 50 LEU A C 20
ATOM 31716 O O . LEU A 1 50 ? -8.128 2.354 -3.164 1.00 0.00 50 LEU A O 20
ATOM 31732 N N . SER A 1 51 ? -9.360 3.601 -4.576 1.00 0.00 51 SER A N 20
ATOM 31733 C CA . SER A 1 51 ? -10.636 3.091 -4.089 1.00 0.00 51 SER A CA 20
ATOM 31734 C C . SER A 1 51 ? -10.582 1.578 -3.905 1.00 0.00 51 SER A C 20
ATOM 31735 O O . SER A 1 51 ? -11.310 1.014 -3.089 1.00 0.00 51 SER A O 20
ATOM 31743 N N . GLU A 1 52 ? -9.712 0.926 -4.671 1.00 0.00 52 GLU A N 20
ATOM 31744 C CA . GLU A 1 52 ? -9.564 -0.523 -4.593 1.00 0.00 52 GLU A CA 20
ATOM 31745 C C . GLU A 1 52 ? -9.603 -0.997 -3.143 1.00 0.00 52 GLU A C 20
ATOM 31746 O O . GLU A 1 52 ? -9.276 -0.247 -2.225 1.00 0.00 52 GLU A O 20
ATOM 31758 N N . ASN A 1 53 ? -10.006 -2.248 -2.947 1.00 0.00 53 ASN A N 20
ATOM 31759 C CA . ASN A 1 53 ? -10.089 -2.823 -1.609 1.00 0.00 53 ASN A CA 20
ATOM 31760 C C . ASN A 1 53 ? -8.755 -3.432 -1.194 1.00 0.00 53 ASN A C 20
ATOM 31761 O O . ASN A 1 53 ? -8.160 -4.215 -1.936 1.00 0.00 53 ASN A O 20
ATOM 31772 N N . VAL A 1 54 ? -8.288 -3.069 -0.004 1.00 0.00 54 VAL A N 20
ATOM 31773 C CA . VAL A 1 54 ? -7.024 -3.582 0.511 1.00 0.00 54 VAL A CA 20
ATOM 31774 C C . VAL A 1 54 ? -6.828 -5.045 0.132 1.00 0.00 54 VAL A C 20
ATOM 31775 O O . VAL A 1 54 ? -5.711 -5.482 -0.143 1.00 0.00 54 VAL A O 20
ATOM 31788 N N . GLY A 1 55 ? -7.923 -5.798 0.117 1.00 0.00 55 GLY A N 20
ATOM 31789 C CA . GLY A 1 55 ? -7.851 -7.206 -0.232 1.00 0.00 55 GLY A CA 20
ATOM 31790 C C . GLY A 1 55 ? -7.274 -7.431 -1.615 1.00 0.00 55 GLY A C 20
ATOM 31791 O O . GLY A 1 55 ? -6.435 -8.312 -1.808 1.00 0.00 55 GLY A O 20
ATOM 31795 N N . SER A 1 56 ? -7.724 -6.636 -2.580 1.00 0.00 56 SER A N 20
ATOM 31796 C CA . SER A 1 56 ? -7.250 -6.758 -3.953 1.00 0.00 56 SER A CA 20
ATOM 31797 C C . SER A 1 56 ? -5.742 -6.544 -4.029 1.00 0.00 56 SER A C 20
ATOM 31798 O O . SER A 1 56 ? -5.055 -7.164 -4.841 1.00 0.00 56 SER A O 20
ATOM 31806 N N . LEU A 1 57 ? -5.233 -5.661 -3.176 1.00 0.00 57 LEU A N 20
ATOM 31807 C CA . LEU A 1 57 ? -3.804 -5.364 -3.144 1.00 0.00 57 LEU A CA 20
ATOM 31808 C C . LEU A 1 57 ? -2.992 -6.623 -2.861 1.00 0.00 57 LEU A C 20
ATOM 31809 O O . LEU A 1 57 ? -1.962 -6.865 -3.491 1.00 0.00 57 LEU A O 20
ATOM 31825 N N . LYS A 1 58 ? -3.464 -7.424 -1.913 1.00 0.00 58 LYS A N 20
ATOM 31826 C CA . LYS A 1 58 ? -2.784 -8.662 -1.547 1.00 0.00 58 LYS A CA 20
ATOM 31827 C C . LYS A 1 58 ? -2.531 -9.527 -2.777 1.00 0.00 58 LYS A C 20
ATOM 31828 O O . LYS A 1 58 ? -1.547 -10.261 -2.838 1.00 0.00 58 LYS A O 20
ATOM 31847 N N . GLU A 1 59 ? -3.427 -9.434 -3.755 1.00 0.00 59 GLU A N 20
ATOM 31848 C CA . GLU A 1 59 ? -3.300 -10.210 -4.983 1.00 0.00 59 GLU A CA 20
ATOM 31849 C C . GLU A 1 59 ? -2.024 -9.835 -5.732 1.00 0.00 59 GLU A C 20
ATOM 31850 O O . GLU A 1 59 ? -1.256 -10.704 -6.146 1.00 0.00 59 GLU A O 20
ATOM 31862 N N . LYS A 1 60 ? -1.805 -8.536 -5.904 1.00 0.00 60 LYS A N 20
ATOM 31863 C CA . LYS A 1 60 ? -0.624 -8.045 -6.602 1.00 0.00 60 LYS A CA 20
ATOM 31864 C C . LYS A 1 60 ? 0.634 -8.751 -6.107 1.00 0.00 60 LYS A C 20
ATOM 31865 O O . LYS A 1 60 ? 1.287 -9.475 -6.860 1.00 0.00 60 LYS A O 20
ATOM 31884 N N . ILE A 1 61 ? 0.966 -8.538 -4.838 1.00 0.00 61 ILE A N 20
ATOM 31885 C CA . ILE A 1 61 ? 2.144 -9.159 -4.244 1.00 0.00 61 ILE A CA 20
ATOM 31886 C C . ILE A 1 61 ? 2.007 -10.677 -4.208 1.00 0.00 61 ILE A C 20
ATOM 31887 O O . ILE A 1 61 ? 2.966 -11.403 -4.470 1.00 0.00 61 ILE A O 20
ATOM 31903 N N . ALA A 1 62 ? 0.809 -11.151 -3.883 1.00 0.00 62 ALA A N 20
ATOM 31904 C CA . ALA A 1 62 ? 0.546 -12.582 -3.817 1.00 0.00 62 ALA A CA 20
ATOM 31905 C C . ALA A 1 62 ? 1.189 -13.313 -4.990 1.00 0.00 62 ALA A C 20
ATOM 31906 O O . ALA A 1 62 ? 1.552 -14.483 -4.880 1.00 0.00 62 ALA A O 20
ATOM 31913 N N . GLY A 1 63 ? 1.326 -12.615 -6.114 1.00 0.00 63 GLY A N 20
ATOM 31914 C CA . GLY A 1 63 ? 1.925 -13.216 -7.291 1.00 0.00 63 GLY A CA 20
ATOM 31915 C C . GLY A 1 63 ? 3.429 -13.358 -7.169 1.00 0.00 63 GLY A C 20
ATOM 31916 O O . GLY A 1 63 ? 4.002 -14.355 -7.604 1.00 0.00 63 GLY A O 20
ATOM 31920 N N . GLU A 1 64 ? 4.070 -12.355 -6.574 1.00 0.00 64 GLU A N 20
ATOM 31921 C CA . GLU A 1 64 ? 5.517 -12.373 -6.398 1.00 0.00 64 GLU A CA 20
ATOM 31922 C C . GLU A 1 64 ? 5.923 -13.381 -5.327 1.00 0.00 64 GLU A C 20
ATOM 31923 O O . GLU A 1 64 ? 6.646 -14.339 -5.604 1.00 0.00 64 GLU A O 20
ATOM 31935 N N . ILE A 1 65 ? 5.453 -13.158 -4.105 1.00 0.00 65 ILE A N 20
ATOM 31936 C CA . ILE A 1 65 ? 5.765 -14.047 -2.993 1.00 0.00 65 ILE A CA 20
ATOM 31937 C C . ILE A 1 65 ? 5.061 -15.390 -3.148 1.00 0.00 65 ILE A C 20
ATOM 31938 O O . ILE A 1 65 ? 5.346 -16.338 -2.417 1.00 0.00 65 ILE A O 20
ATOM 31954 N N . GLN A 1 66 ? 4.142 -15.464 -4.105 1.00 0.00 66 GLN A N 20
ATOM 31955 C CA . GLN A 1 66 ? 3.398 -16.691 -4.356 1.00 0.00 66 GLN A CA 20
ATOM 31956 C C . GLN A 1 66 ? 2.614 -17.117 -3.118 1.00 0.00 66 GLN A C 20
ATOM 31957 O O . GLN A 1 66 ? 2.587 -18.295 -2.762 1.00 0.00 66 GLN A O 20
ATOM 31971 N N . ILE A 1 67 ? 1.977 -16.149 -2.466 1.00 0.00 67 ILE A N 20
ATOM 31972 C CA . ILE A 1 67 ? 1.193 -16.423 -1.269 1.00 0.00 67 ILE A CA 20
ATOM 31973 C C . ILE A 1 67 ? -0.211 -15.840 -1.386 1.00 0.00 67 ILE A C 20
ATOM 31974 O O . ILE A 1 67 ? -0.408 -14.724 -1.868 1.00 0.00 67 ILE A O 20
ATOM 31990 N N . PRO A 1 68 ? -1.212 -16.609 -0.933 1.00 0.00 68 PRO A N 20
ATOM 31991 C CA . PRO A 1 68 ? -2.615 -16.189 -0.973 1.00 0.00 68 PRO A CA 20
ATOM 31992 C C . PRO A 1 68 ? -2.910 -15.059 0.007 1.00 0.00 68 PRO A C 20
ATOM 31993 O O . PRO A 1 68 ? -2.427 -15.064 1.138 1.00 0.00 68 PRO A O 20
ATOM 32004 N N . ALA A 1 69 ? -3.706 -14.090 -0.436 1.00 0.00 69 ALA A N 20
ATOM 32005 C CA . ALA A 1 69 ? -4.067 -12.956 0.404 1.00 0.00 69 ALA A CA 20
ATOM 32006 C C . ALA A 1 69 ? -4.382 -13.403 1.827 1.00 0.00 69 ALA A C 20
ATOM 32007 O O . ALA A 1 69 ? -4.228 -12.638 2.777 1.00 0.00 69 ALA A O 20
ATOM 32014 N N . ASN A 1 70 ? -4.824 -14.649 1.966 1.00 0.00 70 ASN A N 20
ATOM 32015 C CA . ASN A 1 70 ? -5.162 -15.198 3.275 1.00 0.00 70 ASN A CA 20
ATOM 32016 C C . ASN A 1 70 ? -3.915 -15.344 4.141 1.00 0.00 70 ASN A C 20
ATOM 32017 O O . ASN A 1 70 ? -3.866 -14.848 5.267 1.00 0.00 70 ASN A O 20
ATOM 32028 N N . LYS A 1 71 ? -2.909 -16.029 3.610 1.00 0.00 71 LYS A N 20
ATOM 32029 C CA . LYS A 1 71 ? -1.660 -16.241 4.332 1.00 0.00 71 LYS A CA 20
ATOM 32030 C C . LYS A 1 71 ? -1.015 -14.909 4.704 1.00 0.00 71 LYS A C 20
ATOM 32031 O O . LYS A 1 71 ? -1.005 -14.520 5.871 1.00 0.00 71 LYS A O 20
ATOM 32050 N N . GLN A 1 72 ? -0.479 -14.216 3.704 1.00 0.00 72 GLN A N 20
ATOM 32051 C CA . GLN A 1 72 ? 0.167 -12.928 3.928 1.00 0.00 72 GLN A CA 20
ATOM 32052 C C . GLN A 1 72 ? -0.824 -11.912 4.488 1.00 0.00 72 GLN A C 20
ATOM 32053 O O . GLN A 1 72 ? -1.958 -11.809 4.017 1.00 0.00 72 GLN A O 20
ATOM 32067 N N . LYS A 1 73 ? -0.391 -11.164 5.496 1.00 0.00 73 LYS A N 20
ATOM 32068 C CA . LYS A 1 73 ? -1.237 -10.155 6.121 1.00 0.00 73 LYS A CA 20
ATOM 32069 C C . LYS A 1 73 ? -0.684 -8.754 5.880 1.00 0.00 73 LYS A C 20
ATOM 32070 O O . LYS A 1 73 ? 0.530 -8.544 5.899 1.00 0.00 73 LYS A O 20
ATOM 32089 N N . LEU A 1 74 ? -1.580 -7.800 5.654 1.00 0.00 74 LEU A N 20
ATOM 32090 C CA . LEU A 1 74 ? -1.181 -6.418 5.410 1.00 0.00 74 LEU A CA 20
ATOM 32091 C C . LEU A 1 74 ? -1.516 -5.535 6.608 1.00 0.00 74 LEU A C 20
ATOM 32092 O O . LEU A 1 74 ? -2.638 -5.556 7.112 1.00 0.00 74 LEU A O 20
ATOM 32108 N N . SER A 1 75 ? -0.535 -4.759 7.056 1.00 0.00 75 SER A N 20
ATOM 32109 C CA . SER A 1 75 ? -0.725 -3.869 8.196 1.00 0.00 75 SER A CA 20
ATOM 32110 C C . SER A 1 75 ? -0.389 -2.429 7.823 1.00 0.00 75 SER A C 20
ATOM 32111 O O . SER A 1 75 ? 0.557 -2.173 7.078 1.00 0.00 75 SER A O 20
ATOM 32119 N N . GLY A 1 76 ? -1.170 -1.490 8.347 1.00 0.00 76 GLY A N 20
ATOM 32120 C CA . GLY A 1 76 ? -0.940 -0.086 8.059 1.00 0.00 76 GLY A CA 20
ATOM 32121 C C . GLY A 1 76 ? -0.533 0.700 9.290 1.00 0.00 76 GLY A C 20
ATOM 32122 O O . GLY A 1 76 ? -0.598 0.192 10.409 1.00 0.00 76 GLY A O 20
ATOM 32126 N N . LYS A 1 77 ? -0.112 1.943 9.083 1.00 0.00 77 LYS A N 20
ATOM 32127 C CA . LYS A 1 77 ? 0.307 2.802 10.184 1.00 0.00 77 LYS A CA 20
ATOM 32128 C C . LYS A 1 77 ? -0.600 2.615 11.396 1.00 0.00 77 LYS A C 20
ATOM 32129 O O . LYS A 1 77 ? -0.125 2.447 12.519 1.00 0.00 77 LYS A O 20
ATOM 32148 N N . ALA A 1 78 ? -1.909 2.645 11.161 1.00 0.00 78 ALA A N 20
ATOM 32149 C CA . ALA A 1 78 ? -2.881 2.475 12.233 1.00 0.00 78 ALA A CA 20
ATOM 32150 C C . ALA A 1 78 ? -2.839 1.058 12.793 1.00 0.00 78 ALA A C 20
ATOM 32151 O O . ALA A 1 78 ? -2.862 0.859 14.007 1.00 0.00 78 ALA A O 20
ATOM 32158 N N . GLY A 1 79 ? -2.777 0.075 11.900 1.00 0.00 79 GLY A N 20
ATOM 32159 C CA . GLY A 1 79 ? -2.734 -1.312 12.326 1.00 0.00 79 GLY A CA 20
ATOM 32160 C C . GLY A 1 79 ? -3.216 -2.264 11.250 1.00 0.00 79 GLY A C 20
ATOM 32161 O O . GLY A 1 79 ? -3.329 -1.888 10.083 1.00 0.00 79 GLY A O 20
ATOM 32165 N N . PHE A 1 80 ? -3.501 -3.502 11.641 1.00 0.00 80 PHE A N 20
ATOM 32166 C CA . PHE A 1 80 ? -3.971 -4.512 10.701 1.00 0.00 80 PHE A CA 20
ATOM 32167 C C . PHE A 1 80 ? -5.021 -3.931 9.758 1.00 0.00 80 PHE A C 20
ATOM 32168 O O . PHE A 1 80 ? -6.089 -3.495 10.192 1.00 0.00 80 PHE A O 20
ATOM 32185 N N . LEU A 1 81 ? -4.709 -3.925 8.466 1.00 0.00 81 LEU A N 20
ATOM 32186 C CA . LEU A 1 81 ? -5.625 -3.397 7.461 1.00 0.00 81 LEU A CA 20
ATOM 32187 C C . LEU A 1 81 ? -6.741 -4.392 7.164 1.00 0.00 81 LEU A C 20
ATOM 32188 O O . LEU A 1 81 ? -6.538 -5.606 7.223 1.00 0.00 81 LEU A O 20
ATOM 32204 N N . LYS A 1 82 ? -7.920 -3.872 6.842 1.00 0.00 82 LYS A N 20
ATOM 32205 C CA . LYS A 1 82 ? -9.070 -4.714 6.532 1.00 0.00 82 LYS A CA 20
ATOM 32206 C C . LYS A 1 82 ? -9.364 -4.702 5.036 1.00 0.00 82 LYS A C 20
ATOM 32207 O O . LYS A 1 82 ? -9.444 -3.640 4.417 1.00 0.00 82 LYS A O 20
ATOM 32226 N N . ASP A 1 83 ? -9.528 -5.887 4.460 1.00 0.00 83 ASP A N 20
ATOM 32227 C CA . ASP A 1 83 ? -9.817 -6.013 3.036 1.00 0.00 83 ASP A CA 20
ATOM 32228 C C . ASP A 1 83 ? -11.073 -5.231 2.665 1.00 0.00 83 ASP A C 20
ATOM 32229 O O . ASP A 1 83 ? -11.158 -4.648 1.585 1.00 0.00 83 ASP A O 20
ATOM 32238 N N . ASN A 1 84 ? -12.048 -5.223 3.569 1.00 0.00 84 ASN A N 20
ATOM 32239 C CA . ASN A 1 84 ? -13.300 -4.514 3.337 1.00 0.00 84 ASN A CA 20
ATOM 32240 C C . ASN A 1 84 ? -13.073 -3.005 3.305 1.00 0.00 84 ASN A C 20
ATOM 32241 O O . ASN A 1 84 ? -13.925 -2.249 2.841 1.00 0.00 84 ASN A O 20
ATOM 32252 N N . MET A 1 85 ? -11.919 -2.575 3.803 1.00 0.00 85 MET A N 20
ATOM 32253 C CA . MET A 1 85 ? -11.578 -1.158 3.830 1.00 0.00 85 MET A CA 20
ATOM 32254 C C . MET A 1 85 ? -10.853 -0.748 2.552 1.00 0.00 85 MET A C 20
ATOM 32255 O O . MET A 1 85 ? -10.144 -1.550 1.945 1.00 0.00 85 MET A O 20
ATOM 32269 N N . SER A 1 86 ? -11.035 0.506 2.150 1.00 0.00 86 SER A N 20
ATOM 32270 C CA . SER A 1 86 ? -10.400 1.021 0.943 1.00 0.00 86 SER A CA 20
ATOM 32271 C C . SER A 1 86 ? -9.080 1.710 1.273 1.00 0.00 86 SER A C 20
ATOM 32272 O O . SER A 1 86 ? -8.833 2.086 2.420 1.00 0.00 86 SER A O 20
ATOM 32280 N N . LEU A 1 87 ? -8.235 1.872 0.262 1.00 0.00 87 LEU A N 20
ATOM 32281 C CA . LEU A 1 87 ? -6.939 2.516 0.444 1.00 0.00 87 LEU A CA 20
ATOM 32282 C C . LEU A 1 87 ? -7.103 4.014 0.674 1.00 0.00 87 LEU A C 20
ATOM 32283 O O . LEU A 1 87 ? -6.442 4.596 1.534 1.00 0.00 87 LEU A O 20
ATOM 32299 N N . ALA A 1 88 ? -7.989 4.633 -0.098 1.00 0.00 88 ALA A N 20
ATOM 32300 C CA . ALA A 1 88 ? -8.244 6.064 0.025 1.00 0.00 88 ALA A CA 20
ATOM 32301 C C . ALA A 1 88 ? -8.687 6.422 1.439 1.00 0.00 88 ALA A C 20
ATOM 32302 O O . ALA A 1 88 ? -8.238 7.418 2.008 1.00 0.00 88 ALA A O 20
ATOM 32309 N N . HIS A 1 89 ? -9.571 5.606 2.003 1.00 0.00 89 HIS A N 20
ATOM 32310 C CA . HIS A 1 89 ? -10.075 5.837 3.352 1.00 0.00 89 HIS A CA 20
ATOM 32311 C C . HIS A 1 89 ? -8.930 5.884 4.359 1.00 0.00 89 HIS A C 20
ATOM 32312 O O . HIS A 1 89 ? -8.892 6.753 5.230 1.00 0.00 89 HIS A O 20
ATOM 32326 N N . TYR A 1 90 ? -8.000 4.944 4.234 1.00 0.00 90 TYR A N 20
ATOM 32327 C CA . TYR A 1 90 ? -6.856 4.876 5.136 1.00 0.00 90 TYR A CA 20
ATOM 32328 C C . TYR A 1 90 ? -5.974 6.112 4.990 1.00 0.00 90 TYR A C 20
ATOM 32329 O O . TYR A 1 90 ? -5.040 6.316 5.765 1.00 0.00 90 TYR A O 20
ATOM 32347 N N . ASN A 1 91 ? -6.280 6.935 3.992 1.00 0.00 91 ASN A N 20
ATOM 32348 C CA . ASN A 1 91 ? -5.516 8.152 3.745 1.00 0.00 91 ASN A CA 20
ATOM 32349 C C . ASN A 1 91 ? -4.143 7.825 3.166 1.00 0.00 91 ASN A C 20
ATOM 32350 O O . ASN A 1 91 ? -3.129 8.376 3.595 1.00 0.00 91 ASN A O 20
ATOM 32361 N N . VAL A 1 92 ? -4.119 6.925 2.189 1.00 0.00 92 VAL A N 20
ATOM 32362 C CA . VAL A 1 92 ? -2.871 6.524 1.549 1.00 0.00 92 VAL A CA 20
ATOM 32363 C C . VAL A 1 92 ? -2.759 7.112 0.146 1.00 0.00 92 VAL A C 20
ATOM 32364 O O . VAL A 1 92 ? -3.594 6.847 -0.718 1.00 0.00 92 VAL A O 20
ATOM 32377 N N . GLY A 1 93 ? -1.720 7.913 -0.072 1.00 0.00 93 GLY A N 20
ATOM 32378 C CA . GLY A 1 93 ? -1.518 8.526 -1.372 1.00 0.00 93 GLY A CA 20
ATOM 32379 C C . GLY A 1 93 ? -0.065 8.880 -1.626 1.00 0.00 93 GLY A C 20
ATOM 32380 O O . GLY A 1 93 ? 0.449 9.852 -1.076 1.00 0.00 93 GLY A O 20
ATOM 32384 N N . ALA A 1 94 ? 0.597 8.086 -2.461 1.00 0.00 94 ALA A N 20
ATOM 32385 C CA . ALA A 1 94 ? 1.998 8.320 -2.787 1.00 0.00 94 ALA A CA 20
ATOM 32386 C C . ALA A 1 94 ? 2.750 8.901 -1.594 1.00 0.00 94 ALA A C 20
ATOM 32387 O O . ALA A 1 94 ? 3.489 9.875 -1.728 1.00 0.00 94 ALA A O 20
ATOM 32394 N N . GLY A 1 95 ? 2.556 8.296 -0.427 1.00 0.00 95 GLY A N 20
ATOM 32395 C CA . GLY A 1 95 ? 3.222 8.767 0.774 1.00 0.00 95 GLY A CA 20
ATOM 32396 C C . GLY A 1 95 ? 3.188 7.747 1.894 1.00 0.00 95 GLY A C 20
ATOM 32397 O O . GLY A 1 95 ? 4.192 7.525 2.570 1.00 0.00 95 GLY A O 20
ATOM 32401 N N . GLU A 1 96 ? 2.029 7.127 2.094 1.00 0.00 96 GLU A N 20
ATOM 32402 C CA . GLU A 1 96 ? 1.869 6.127 3.143 1.00 0.00 96 GLU A CA 20
ATOM 32403 C C . GLU A 1 96 ? 2.616 4.844 2.790 1.00 0.00 96 GLU A C 20
ATOM 32404 O O . GLU A 1 96 ? 2.785 4.514 1.616 1.00 0.00 96 GLU A O 20
ATOM 32416 N N . ILE A 1 97 ? 3.062 4.125 3.816 1.00 0.00 97 ILE A N 20
ATOM 32417 C CA . ILE A 1 97 ? 3.790 2.878 3.614 1.00 0.00 97 ILE A CA 20
ATOM 32418 C C . ILE A 1 97 ? 3.075 1.711 4.285 1.00 0.00 97 ILE A C 20
ATOM 32419 O O . ILE A 1 97 ? 2.623 1.818 5.425 1.00 0.00 97 ILE A O 20
ATOM 32435 N N . LEU A 1 98 ? 2.978 0.595 3.570 1.00 0.00 98 LEU A N 20
ATOM 32436 C CA . LEU A 1 98 ? 2.320 -0.596 4.097 1.00 0.00 98 LEU A CA 20
ATOM 32437 C C . LEU A 1 98 ? 3.340 -1.682 4.423 1.00 0.00 98 LEU A C 20
ATOM 32438 O O . LEU A 1 98 ? 4.362 -1.814 3.748 1.00 0.00 98 LEU A O 20
ATOM 32454 N N . THR A 1 99 ? 3.055 -2.460 5.463 1.00 0.00 99 THR A N 20
ATOM 32455 C CA . THR A 1 99 ? 3.947 -3.535 5.879 1.00 0.00 99 THR A CA 20
ATOM 32456 C C . THR A 1 99 ? 3.331 -4.901 5.597 1.00 0.00 99 THR A C 20
ATOM 32457 O O . THR A 1 99 ? 2.118 -5.083 5.713 1.00 0.00 99 THR A O 20
ATOM 32468 N N . LEU A 1 100 ? 4.172 -5.860 5.226 1.00 0.00 100 LEU A N 20
ATOM 32469 C CA . LEU A 1 100 ? 3.710 -7.210 4.927 1.00 0.00 100 LEU A CA 20
ATOM 32470 C C . LEU A 1 100 ? 4.289 -8.215 5.917 1.00 0.00 100 LEU A C 20
ATOM 32471 O O . LEU A 1 100 ? 5.505 -8.312 6.080 1.00 0.00 100 LEU A O 20
ATOM 32487 N N . SER A 1 101 ? 3.408 -8.963 6.577 1.00 0.00 101 SER A N 20
ATOM 32488 C CA . SER A 1 101 ? 3.832 -9.960 7.552 1.00 0.00 101 SER A CA 20
ATOM 32489 C C . SER A 1 101 ? 3.450 -11.364 7.094 1.00 0.00 101 SER A C 20
ATOM 32490 O O . SER A 1 101 ? 2.404 -11.566 6.476 1.00 0.00 101 SER A O 20
ATOM 32498 N N . LEU A 1 102 ? 4.305 -12.333 7.402 1.00 0.00 102 LEU A N 20
ATOM 32499 C CA . LEU A 1 102 ? 4.060 -13.720 7.023 1.00 0.00 102 LEU A CA 20
ATOM 32500 C C . LEU A 1 102 ? 3.322 -14.465 8.131 1.00 0.00 102 LEU A C 20
ATOM 32501 O O . LEU A 1 102 ? 3.482 -14.158 9.312 1.00 0.00 102 LEU A O 20
ATOM 32517 N N . ARG A 1 103 ? 2.514 -15.445 7.740 1.00 0.00 103 ARG A N 20
ATOM 32518 C CA . ARG A 1 103 ? 1.751 -16.234 8.700 1.00 0.00 103 ARG A CA 20
ATOM 32519 C C . ARG A 1 103 ? 2.675 -17.107 9.543 1.00 0.00 103 ARG A C 20
ATOM 32520 O O . ARG A 1 103 ? 3.147 -18.149 9.088 1.00 0.00 103 ARG A O 20
ATOM 32541 N N . GLU A 1 104 ? 2.932 -16.674 10.774 1.00 0.00 104 GLU A N 20
ATOM 32542 C CA . GLU A 1 104 ? 3.802 -17.417 11.678 1.00 0.00 104 GLU A CA 20
ATOM 32543 C C . GLU A 1 104 ? 3.007 -17.989 12.849 1.00 0.00 104 GLU A C 20
ATOM 32544 O O . GLU A 1 104 ? 1.970 -17.449 13.232 1.00 0.00 104 GLU A O 20
ATOM 32556 N N . ARG A 1 105 ? 3.503 -19.086 13.411 1.00 0.00 105 ARG A N 20
ATOM 32557 C CA . ARG A 1 105 ? 2.839 -19.735 14.536 1.00 0.00 105 ARG A CA 20
ATOM 32558 C C . ARG A 1 105 ? 2.612 -18.746 15.677 1.00 0.00 105 ARG A C 20
ATOM 32559 O O . ARG A 1 105 ? 1.480 -18.527 16.105 1.00 0.00 105 ARG A O 20
ATOM 32580 N N . SER A 1 106 ? 3.697 -18.152 16.162 1.00 0.00 106 SER A N 20
ATOM 32581 C CA . SER A 1 106 ? 3.618 -17.190 17.255 1.00 0.00 106 SER A CA 20
ATOM 32582 C C . SER A 1 106 ? 3.203 -17.876 18.553 1.00 0.00 106 SER A C 20
ATOM 32583 O O . SER A 1 106 ? 2.375 -18.787 18.551 1.00 0.00 106 SER A O 20
ATOM 32591 N N . GLY A 1 107 ? 3.785 -17.432 19.663 1.00 0.00 107 GLY A N 20
ATOM 32592 C CA . GLY A 1 107 ? 3.464 -18.013 20.953 1.00 0.00 107 GLY A CA 20
ATOM 32593 C C . GLY A 1 107 ? 2.940 -16.986 21.937 1.00 0.00 107 GLY A C 20
ATOM 32594 O O . GLY A 1 107 ? 3.688 -16.420 22.735 1.00 0.00 107 GLY A O 20
ATOM 32598 N N . PRO A 1 108 ? 1.624 -16.730 21.888 1.00 0.00 108 PRO A N 20
ATOM 32599 C CA . PRO A 1 108 ? 0.972 -15.762 22.774 1.00 0.00 108 PRO A CA 20
ATOM 32600 C C . PRO A 1 108 ? 0.923 -16.242 24.221 1.00 0.00 108 PRO A C 20
ATOM 32601 O O . PRO A 1 108 ? 0.822 -15.439 25.148 1.00 0.00 108 PRO A O 20
ATOM 32612 N N . SER A 1 109 ? 0.997 -17.556 24.407 1.00 0.00 109 SER A N 20
ATOM 32613 C CA . SER A 1 109 ? 0.958 -18.143 25.741 1.00 0.00 109 SER A CA 20
ATOM 32614 C C . SER A 1 109 ? -0.454 -18.093 26.316 1.00 0.00 109 SER A C 20
ATOM 32615 O O . SER A 1 109 ? -1.075 -19.128 26.559 1.00 0.00 109 SER A O 20
ATOM 32623 N N . SER A 1 110 ? -0.956 -16.881 26.532 1.00 0.00 110 SER A N 20
ATOM 32624 C CA . SER A 1 110 ? -2.293 -16.694 27.081 1.00 0.00 110 SER A CA 20
ATOM 32625 C C . SER A 1 110 ? -2.927 -15.414 26.544 1.00 0.00 110 SER A C 20
ATOM 32626 O O . SER A 1 110 ? -4.072 -15.417 26.095 1.00 0.00 110 SER A O 20
ATOM 32634 N N . GLY A 1 111 ? -2.173 -14.321 26.595 1.00 0.00 111 GLY A N 20
ATOM 32635 C CA . GLY A 1 111 ? -2.676 -13.048 26.110 1.00 0.00 111 GLY A CA 20
ATOM 32636 C C . GLY A 1 111 ? -1.764 -11.891 26.463 1.00 0.00 111 GLY A C 20
ATOM 32637 O O . GLY A 1 111 ? -1.216 -11.837 27.565 1.00 0.00 111 GLY A O 20
#

GO terms:
  GO:0005634 nucleus (C, IDA)
  GO:0005515 protein binding (F, IPI)

Solvent-accessible surface area: 7999 Å² total; per-residue (Å²): 134,118,121,80,124,102,71,175,191,89,154,115,76,109,45,64,44,118,102,16,58,75,109,60,124,37,95,4,57,0,89,0,21,86,30,99,81,120,136,47,127,106,24,136,18,50,6,166,43,4,46,74,81,0,14,50,1,22,120,96,0,18,50,140,37,152,39,77,31,141,94,0,93,2,28,10,177,91,30,138,9,133,79,135,64,15,0,0,88,44,33,1,10,80,63,42,80,0,65,3,52,66,143,144,165,84,37,135,93,112,115

Organism: Arabidopsis thaliana (NCBI:txid3702)

Sequence (111 aa):
GSSGSSGKFDESALVPEDQFLAQHPGPATIRVSKPNENDGQFMEITVQSLSENVGSLKEKIAGEIQIPANKQKLSGKAGFLKDNMSLAHYNVGAGEILTLSLRERSGPSSGGSSGSSGKFDESALVPEDQFLAQHPGPATIRVSKPNENDGQFMEITVQSLSENVGSLKEKIAGEIQIPANKQKLSGKAGFLKDNMSLAHYNVGAGEILTLSLRERSGPSSGGSSGSSGKFDESALVPEDQFLAQHPGPATIRVSKPNENDGQFMEITVQSLSENVGSLKEKIAGEIQIPANKQKLSGKAGFLKDNMSLAHYNVGAGEILTLSLRERSGPSSGGSSGSSGKFDESALVPEDQFLAQHPGPATIRVSKPNENDGQFMEITVQSLSENVGSLKEKIAGEIQIPANKQKLSGKAGFLKDNMSLAHYNVGAGEILTLSLRERSGPSSGGSSGSSGKFDESALVPEDQFLAQHPGPATIRVSKPNENDGQFMEITVQSLSENVGSLKEKIAGEIQIPANKQKLSGKAGFLKDNMSLAHYNVGAGEILTLSLRERSGPSSGGSSGSSGKFDESALVPEDQFLAQHPGPATIRVSKPNENDGQFMEITVQSLSENVGSLKEKIAGEIQIPANKQKLSGKAGFLKDNMSLAHYNVGAGEILTLSLRERSGPSSGGSSGSSGKFDESALVPEDQFLAQHPGPATIRVSKPNENDGQFMEITVQSLSENVGSLKEKIAGEIQIPANKQKLSGKAGFLKDNMSLAHYNVGAGEILTLSLRERSGPSSGGSSGSSGKFDESALVPEDQFLAQHPGPATIRVSKPNENDGQFMEITVQSLSENVGSLKEKIAGEIQIPANKQKLSGKAGFLKDNMSLAHYNVGAGEILTLSLRERSGPSSGGSSGSSGKFDESALVPEDQFLAQHPGPATIRVSKPNENDGQFMEITVQSLSENVGSLKE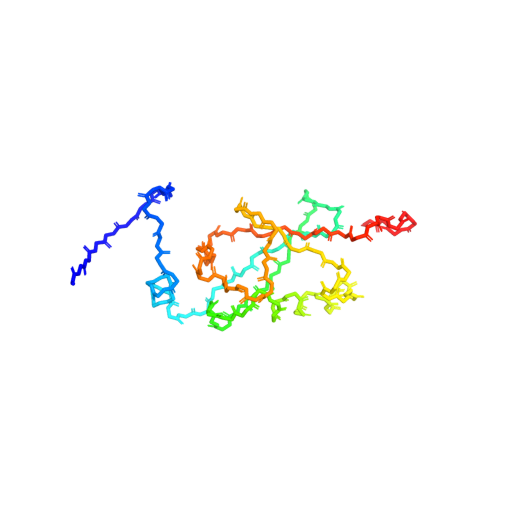KIAGEIQIPANKQKLSGKAGFLKDNMSLAHYNVGAGEILTLSLRERSGPSSGGSSGSSGKFDESALVPEDQFLAQHPGPATIRVSKPNENDGQFMEITVQSLSENVGSLKEKIAGEIQIPANKQKLSGKAGFLKDNMSLAHYNVGAGEILTLSLRERSGPSSGGSSGSSGKFDESALVPEDQFLAQHPGPATIRVSKPNENDGQFMEITVQSLSENVGSLKEKIAGEIQIPANKQKLSGKAGFLKDNMSLAHYNVGAGEILTLSLRERSGPSSGGSSGSSGKFDESALVPEDQFLAQHPGPATIRVSKPNENDGQFMEITVQSLSENVGSLKEKIAGEIQIPANKQKLSGKAGFLKDNMSLAHYNVGAGEILTLSLRERSGPSSGGSSGSSGKFDESALVPEDQFLAQHPGPATIRVSKPNENDGQFMEITVQSLSENVGSLKEKIAGEIQIPANKQKLSGKAGFLKDNMSLAHYNVGAGEILTLSLRERSGPSSGGSSGSSGKFDESALVPEDQFLAQHPGPATIRVSKPNENDGQFMEITVQSLSENVGSLKEKIAGEIQIPANKQKLSGKAGFLKDNMSLAHYNVGAGEILTLSLRERSGPSSGGSSGSSGKFDESALVPEDQFLAQHPGPATIRVSKPNENDGQFMEITVQSLSENVGSLKEKIAGEIQIPANKQKLSGKAGFLKDNMSLAHYNVGAGEILTLSLRERSGPSSGGSSGSSGKFDESALVPEDQFLAQHPGPATIRVSKPNENDGQFMEITVQSLSENVGSLKEKIAGEIQIPANKQKLSGKAGFLKDNMSLAHYNVGAGEILTLSLRERSGPSSGGSSGSSGKFDESALVPEDQFLAQHPGPATIRVSKPNENDGQFMEITVQSLSENVGSLKEKIAGEIQIPANKQKLSGKAGFLKDNMSLAHYNVGAGEILTLSLRERSGPSSGGSSGSSGKFDESALVPEDQFLAQHPGPATIRVSKPNENDGQFMEITVQSLSENVGSLKEKIAGEIQIPANKQKLSGKAGFLKDNMSLAHYNVGAGEILTLSLRERSGPSSGGSSGSSGKFDESALVPEDQFLAQHPGPATIRVSKPNENDGQFMEITVQSLSENVGSLKEKIAGEIQIPANKQKLSGKAGFLKDNMSLAHYNVGAGEILTLSLRERSGPSSGGSSGSSGKFDESALVPEDQFLAQHPGPATIRVSKPNENDGQFMEITVQSLSENVGSLKEKIAGEIQIPANKQKLSGKAGFLKDNMSLAHYNVGAGEILTLSLRERSGPSSG